Protein 2D9B (pdb70)

Solvent-accessible surface area: 8192 Å² total; per-residue (Å²): 136,93,125,66,90,109,81,141,73,127,92,18,91,93,48,84,66,25,76,134,52,0,66,88,26,2,20,99,8,14,0,133,38,63,68,118,114,89,83,22,103,7,35,30,140,101,2,94,218,66,115,59,2,1,47,22,104,37,43,34,176,89,36,56,25,51,54,0,94,100,12,104,62,76,36,0,106,87,0,34,136,72,54,99,52,7,56,15,65,49,135,114,87,24,159,111,110,185,160,178,152,72,82,127,57,137,116,119,131

Secondary structure (DSSP, 8-state):
--SS-----TTHHHHHHHHHHHHHHHHHHHHHHHT-SS-----HHHHHH--SSEEEES--TT--S--TTSS-HHHHHHHHHTTTT-EEEES-PPP--------------

Nearest PDB structures (foldseek):
  2d9b-assembly1_A  TM=8.245E-01  e=6.322E-19  Homo sapiens
  2eje-assembly1_A  TM=7.218E-01  e=1.343E-08  Homo sapiens
  2dzq-assembly1_A  TM=7.354E-01  e=2.124E-08  Homo sapiens
  2dn5-assembly1_A  TM=7.711E-01  e=1.845E-07  Homo sapiens
  2dzr-assembly1_A  TM=6.919E-01  e=3.830E-08  Homo sapiens

Sequence (109 aa):
GSSGSSGMSVDAVEIETLRKTVEDYFCFCYGKALGKSTVVPVPYEKMLRDQSAVVVQGLPEGVAFKHPENYDLATLKWILENKAGISFIIKRPFLEPKKHVGGSGPSSGGSSGSSGMSVDAVEIETLRKTVEDYFCFCYGKALGKSTVVPVPYEKMLRDQSAVVVQGLPEGVAFKHPENYDLATLKWILENKAGISFIIKRPFLEPKKHVGGSGPSSGGSSGSSGMSVDAVEIETLRKTVEDYFCFCYGKALGKSTVVPVPYEKMLRDQSAVVVQGLPEGVAFKHPENYDLATLKWILENKAGISFIIKRPFLEPKKHVGGSGPSSGGSSGSSGMSVDAVEIETLRKTVEDYFCFCYGKALGKSTVVPVPYEKMLRDQSAVVVQGLPEGVAFKHPENYDLATLKWILENKAGISFIIKRPFLEPKKHVGGSGPSSGGSSGSSGMSVDAVEIETLRKTVEDYFCFCYGKALGKSTVVPVPYEKMLRDQSAVVVQGLPEGVAFKHPENYDLATLKWILENKAGISFIIKRPFLEPKKHVGGSGPSSGGSSGSSGMSVDAVEIETLRKTVEDYFCFCYGKALGKSTVVPVPYEKMLRDQSAVVVQGLPEGVAFKHPENYDLATLKWILENKAGISFIIKRPFLEPKKHVGGSGPSSGGSSGSSGMSVDAVEIETLRKTVEDYFCFCYGKALGKSTVVPVPYEKMLRDQSAVVVQGLPEGVAFKHPENYDLATLKWILENKAGISFIIKRPFLEPKKHVGGSGPSSGGSSGSSGMSVDAVEIETLRKTVEDYFCFCYGKALGKSTVVPVPYEKMLRDQSAVVVQGLPEGVAFKHPENYDLATLKWILENKAGISFIIKRPFLEPKKHVGGSGPSSGGSSGSSGMSVDAVEIETLRKTVEDYFCFCYGKALGKSTVVPVPYEKMLRDQSAVVVQGLPEGVAFKHPENYDLATLKWILENKAGISFIIKRPFLEPKKHVGGSGPSSGGSSGSSGMSVDAVEIETLRKTVEDYFCFCYGKALGKSTVVPVPYEKMLRDQSAVVVQGLPEGVAFKHPENYDLATLKWILENKAGISFIIKRPFLEPKKHVGGSGPSSGGSSGSSGMSVDAVEIETLRKTVEDYFCFCYGKALGKSTVVPVPYEKMLRDQSAVVVQGLPEGVAFKHPENYDLATLKWILENKAGISFIIKRPFLEPKKHVGGSGPSSGGSSGSSGMSVDAVEIETLRKTVEDYFCFCYGKALGKSTVVPVPYEKMLRDQSAVVVQGLPEGVAFKHPENYDLATLKWILENKAGISFIIKRPFLEPKKHVGGSGPSSGGSSGSSGMSVDAVEIETLRKTVEDYFCFCYGKALGKSTVVPVPYEKMLRDQSAVVVQGLPEGVAFKHPENYDLATLKWILENKAGISFIIKRPFLEPKKHVGGSGPSSGGSSGSSGMSVDAVEIETLRKTVEDYFCFCYGKALGKSTVVPVPYEKMLRDQSAVVVQGLPEGVAFKHPENYDLATLKWILENKAGISFIIKRPFLEPKKHVGGSGPSSGGSSGSSGMSVDAVEIETLRKTVEDYFCFCYGKALGKSTVVPVPYEKMLRDQSAVVVQGLPEGVAFKHPENYDLATLKWILENKAGISFIIKRPFLEPKKHVGGSGPSSGGSSGSSGMSVDAVEIETLRKTVEDYFCFCYGKALGKSTVVPVPYEKMLRDQSAVVVQGLPEGVAFKHPENYDLATLKWILENKAGISFIIKRPFLEPKKHVGGSGPSSGGSSGSSGMSVDAVEIETLRKTVEDYFCFCYGKALGKSTVVPVPYEKMLRDQSAVVVQGLPEGVAFKHPENYDLATLKWILENKAGISFIIKRPFLEPKKHVGGSGPSSGGSSGSSGMSVDAVEIETLRKTVEDYFCFCYGKALGKSTVVPVPYEKMLRDQSAVVVQGLPEGVAFKHPENYDLATLKWILENKAGISFIIKRPFLEPKKHVGGSGPSSGGSSGSSGMSVDAVEIETLRKTVEDYFCFCYGKALGKSTVVPVPYEKMLRDQSAVVVQGLPEGVAFKHPENYDLATLKWILENKAGISFIIKRPFLEPKKHVGGSGPSSGGSSGSSGMSVDAVEIETLRKTVEDYFCFCYGKALGKSTVVPVPYEKMLRDQSAVVVQGLPEGVAFKHPENYDLATLKWILENKAGISFIIKRPFLEPKKHVGGSGPSSG

InterPro domains:
  IPR004212 GTF2I-like repeat [PF02946] (112-186)
  IPR004212 GTF2I-like repeat [PF02946] (361-435)
  IPR004212 GTF2I-like repeat [PF02946] (466-540)
  IPR004212 GTF2I-like repeat [PF02946] (571-645)
  IPR004212 GTF2I-like repeat [PF02946] (733-807)
  IPR004212 GTF2I-like repeat [PF02946] (868-941)
  IPR004212 GTF2I-like repeat [PS51139] (103-197)
  IPR004212 GTF2I-like repeat [PS51139] (352-446)
  IPR004212 GTF2I-like repeat [PS51139] (457-551)
  IPR004212 GTF2I-like repeat [PS51139] (562-656)
  IPR004212 GTF2I-like repeat [PS51139] (724-818)
  IPR004212 GTF2I-like repeat [PS51139] (859-953)
  IPR016659 Transcription factor II-I [PIRSF016441] (1-998)
  IPR036647 GTF2I-like repeat superfamily [G3DSA:3.90.1460.10] (95-203)
  IPR036647 GTF2I-like repeat superfamily [G3DSA:3.90.1460.10] (355-452)
  IPR036647 GTF2I-like repeat superfamily [G3DSA:3.90.1460.10] (460-556)
  IPR036647 GTF2I-like repeat superfamily [G3DSA:3.90.1460.10] (557-654)
  IPR036647 GTF2I-like repeat superfamily [G3DSA:3.90.1460.10] (727-824)
  IPR036647 GTF2I-like repeat superfamily [G3DSA:3.90.1460.10] (849-960)
  IPR036647 GTF2I-like repeat superfamily [SSF117773] (107-196)

Structure (mmCIF, N/CA/C/O backbone):
data_2D9B
#
_entry.id   2D9B
#
loop_
_atom_site.group_PDB
_atom_site.id
_atom_site.type_symbol
_atom_site.label_atom_id
_atom_site.label_alt_id
_atom_site.label_comp_id
_atom_site.label_asym_id
_atom_site.label_entity_id
_atom_site.label_seq_id
_atom_site.pdbx_PDB_ins_code
_atom_site.Cartn_x
_atom_site.Cartn_y
_atom_site.Cartn_z
_atom_site.occupancy
_atom_site.B_iso_or_equiv
_atom_site.auth_seq_id
_atom_site.auth_comp_id
_atom_site.auth_asym_id
_atom_site.auth_atom_id
_atom_site.pdbx_PDB_model_num
ATOM 1 N N . GLY A 1 1 ? 25.474 32.755 -25.883 1.00 0.00 1 GLY A N 1
ATOM 2 C CA . GLY A 1 1 ? 25.187 32.885 -24.466 1.00 0.00 1 GLY A CA 1
ATOM 3 C C . GLY A 1 1 ? 23.873 33.593 -24.204 1.00 0.00 1 GLY A C 1
ATOM 4 O O . GLY A 1 1 ? 23.291 34.191 -25.108 1.00 0.00 1 GLY A O 1
ATOM 8 N N . SER A 1 2 ? 23.404 33.526 -22.961 1.00 0.00 2 SER A N 1
ATOM 9 C CA . SER A 1 2 ? 22.147 34.162 -22.583 1.00 0.00 2 SER A CA 1
ATOM 10 C C . SER A 1 2 ? 22.381 35.602 -22.137 1.00 0.00 2 SER A C 1
ATOM 11 O O . SER A 1 2 ? 23.460 35.948 -21.659 1.00 0.00 2 SER A O 1
ATOM 19 N N . SER A 1 3 ? 21.360 36.437 -22.298 1.00 0.00 3 SER A N 1
ATOM 20 C CA . SER A 1 3 ? 21.452 37.841 -21.916 1.00 0.00 3 SER A CA 1
ATOM 21 C C . SER A 1 3 ? 20.621 38.121 -20.668 1.00 0.00 3 SER A C 1
ATOM 22 O O . SER A 1 3 ? 21.145 38.563 -19.647 1.00 0.00 3 SER A O 1
ATOM 30 N N . GLY A 1 4 ? 19.321 37.858 -20.759 1.00 0.00 4 GLY A N 1
ATOM 31 C CA . GLY A 1 4 ? 18.437 38.088 -19.631 1.00 0.00 4 GLY A CA 1
ATOM 32 C C . GLY A 1 4 ? 17.883 36.799 -19.057 1.00 0.00 4 GLY A C 1
ATOM 33 O O . GLY A 1 4 ? 16.671 36.654 -18.896 1.00 0.00 4 GLY A O 1
ATOM 37 N N . SER A 1 5 ? 18.771 35.859 -18.750 1.00 0.00 5 SER A N 1
ATOM 38 C CA . SER A 1 5 ? 18.362 34.574 -18.196 1.00 0.00 5 SER A CA 1
ATOM 39 C C . SER A 1 5 ? 17.335 34.762 -17.084 1.00 0.00 5 SER A C 1
ATOM 40 O O . SER A 1 5 ? 17.600 35.431 -16.086 1.00 0.00 5 SER A O 1
ATOM 48 N N . SER A 1 6 ? 16.160 34.167 -17.267 1.00 0.00 6 SER A N 1
ATOM 49 C CA . SER A 1 6 ? 15.090 34.272 -16.282 1.00 0.00 6 SER A CA 1
ATOM 50 C C . SER A 1 6 ? 14.866 32.936 -15.578 1.00 0.00 6 SER A C 1
ATOM 51 O O . SER A 1 6 ? 14.348 31.989 -16.169 1.00 0.00 6 SER A O 1
ATOM 59 N N . GLY A 1 7 ? 15.262 32.869 -14.310 1.00 0.00 7 GLY A N 1
ATOM 60 C CA . GLY A 1 7 ? 15.097 31.647 -13.546 1.00 0.00 7 GLY A CA 1
ATOM 61 C C . GLY A 1 7 ? 13.676 31.457 -13.055 1.00 0.00 7 GLY A C 1
ATOM 62 O O . GLY A 1 7 ? 12.719 31.727 -13.782 1.00 0.00 7 GLY A O 1
ATOM 66 N N . MET A 1 8 ? 13.535 30.990 -11.819 1.00 0.00 8 MET A N 1
ATOM 67 C CA . MET A 1 8 ? 12.220 30.764 -11.232 1.00 0.00 8 MET A CA 1
ATOM 68 C C . MET A 1 8 ? 12.064 31.545 -9.930 1.00 0.00 8 MET A C 1
ATOM 69 O O . MET A 1 8 ? 13.047 31.844 -9.254 1.00 0.00 8 MET A O 1
ATOM 83 N N . SER A 1 9 ? 10.821 31.871 -9.587 1.00 0.00 9 SER A N 1
ATOM 84 C CA . SER A 1 9 ? 10.538 32.621 -8.369 1.00 0.00 9 SER A CA 1
ATOM 85 C C . SER A 1 9 ? 11.164 31.942 -7.155 1.00 0.00 9 SER A C 1
ATOM 86 O O . SER A 1 9 ? 11.310 30.721 -7.118 1.00 0.00 9 SER A O 1
ATOM 94 N N . VAL A 1 10 ? 11.534 32.745 -6.161 1.00 0.00 10 VAL A N 1
ATOM 95 C CA . VAL A 1 10 ? 12.144 32.224 -4.945 1.00 0.00 10 VAL A CA 1
ATOM 96 C C . VAL A 1 10 ? 11.112 31.523 -4.069 1.00 0.00 10 VAL A C 1
ATOM 97 O O . VAL A 1 10 ? 11.417 30.533 -3.403 1.00 0.00 10 VAL A O 1
ATOM 110 N N . ASP A 1 11 ? 9.890 32.044 -4.074 1.00 0.00 11 ASP A N 1
ATOM 111 C CA . ASP A 1 11 ? 8.811 31.467 -3.280 1.00 0.00 11 ASP A CA 1
ATOM 112 C C . ASP A 1 11 ? 8.266 30.204 -3.939 1.00 0.00 11 ASP A C 1
ATOM 113 O O . ASP A 1 11 ? 7.576 29.408 -3.303 1.00 0.00 11 ASP A O 1
ATOM 122 N N . ALA A 1 12 ? 8.582 30.027 -5.218 1.00 0.00 12 ALA A N 1
ATOM 123 C CA . ALA A 1 12 ? 8.126 28.860 -5.964 1.00 0.00 12 ALA A CA 1
ATOM 124 C C . ALA A 1 12 ? 8.520 27.568 -5.256 1.00 0.00 12 ALA A C 1
ATOM 125 O O . ALA A 1 12 ? 7.706 26.656 -5.110 1.00 0.00 12 ALA A O 1
ATOM 132 N N . VAL A 1 13 ? 9.773 27.497 -4.819 1.00 0.00 13 VAL A N 1
ATOM 133 C CA . VAL A 1 13 ? 10.274 26.316 -4.126 1.00 0.00 13 VAL A CA 1
ATOM 134 C C . VAL A 1 13 ? 9.391 25.960 -2.936 1.00 0.00 13 VAL A C 1
ATOM 135 O O . VAL A 1 13 ? 9.445 24.843 -2.422 1.00 0.00 13 VAL A O 1
ATOM 148 N N . GLU A 1 14 ? 8.577 26.918 -2.502 1.00 0.00 14 GLU A N 1
ATOM 149 C CA . GLU A 1 14 ? 7.682 26.706 -1.371 1.00 0.00 14 GLU A CA 1
ATOM 150 C C . GLU A 1 14 ? 6.449 25.913 -1.795 1.00 0.00 14 GLU A C 1
ATOM 151 O O . GLU A 1 14 ? 6.219 24.800 -1.321 1.00 0.00 14 GLU A O 1
ATOM 163 N N . ILE A 1 15 ? 5.657 26.496 -2.690 1.00 0.00 15 ILE A N 1
ATOM 164 C CA . ILE A 1 15 ? 4.449 25.845 -3.178 1.00 0.00 15 ILE A CA 1
ATOM 165 C C . ILE A 1 15 ? 4.735 24.416 -3.626 1.00 0.00 15 ILE A C 1
ATOM 166 O O . ILE A 1 15 ? 3.882 23.537 -3.515 1.00 0.00 15 ILE A O 1
ATOM 182 N N . GLU A 1 16 ? 5.945 24.191 -4.131 1.00 0.00 16 GLU A N 1
ATOM 183 C CA . GLU A 1 16 ? 6.345 22.868 -4.594 1.00 0.00 16 GLU A CA 1
ATOM 184 C C . GLU A 1 16 ? 6.668 21.953 -3.416 1.00 0.00 16 GLU A C 1
ATOM 185 O O . GLU A 1 16 ? 6.324 20.771 -3.419 1.00 0.00 16 GLU A O 1
ATOM 197 N N . THR A 1 17 ? 7.331 22.510 -2.407 1.00 0.00 17 THR A N 1
ATOM 198 C CA . THR A 1 17 ? 7.703 21.745 -1.222 1.00 0.00 17 THR A CA 1
ATOM 199 C C . THR A 1 17 ? 6.471 21.332 -0.426 1.00 0.00 17 THR A C 1
ATOM 200 O O . THR A 1 17 ? 6.430 20.249 0.158 1.00 0.00 17 THR A O 1
ATOM 211 N N . LEU A 1 18 ? 5.467 22.202 -0.406 1.00 0.00 18 LEU A N 1
ATOM 212 C CA . LEU A 1 18 ? 4.231 21.928 0.319 1.00 0.00 18 LEU A CA 1
ATOM 213 C C . LEU A 1 18 ? 3.495 20.738 -0.289 1.00 0.00 18 LEU A C 1
ATOM 214 O O . LEU A 1 18 ? 3.026 19.854 0.427 1.00 0.00 18 LEU A O 1
ATOM 230 N N . ARG A 1 19 ? 3.400 20.723 -1.614 1.00 0.00 19 ARG A N 1
ATOM 231 C CA . ARG A 1 19 ? 2.722 19.642 -2.319 1.00 0.00 19 ARG A CA 1
ATOM 232 C C . ARG A 1 19 ? 3.360 18.295 -1.991 1.00 0.00 19 ARG A C 1
ATOM 233 O O . ARG A 1 19 ? 2.676 17.274 -1.912 1.00 0.00 19 ARG A O 1
ATOM 254 N N . LYS A 1 20 ? 4.676 18.300 -1.803 1.00 0.00 20 LYS A N 1
ATOM 255 C CA . LYS A 1 20 ? 5.407 17.080 -1.483 1.00 0.00 20 LYS A CA 1
ATOM 256 C C . LYS A 1 20 ? 5.024 16.562 -0.100 1.00 0.00 20 LYS A C 1
ATOM 257 O O . LYS A 1 20 ? 4.687 15.389 0.064 1.00 0.00 20 LYS A O 1
ATOM 276 N N . THR A 1 21 ? 5.077 17.444 0.893 1.00 0.00 21 THR A N 1
ATOM 277 C CA . THR A 1 21 ? 4.735 17.076 2.262 1.00 0.00 21 THR A CA 1
ATOM 278 C C . THR A 1 21 ? 3.380 16.382 2.321 1.00 0.00 21 THR A C 1
ATOM 279 O O . THR A 1 21 ? 3.237 15.330 2.946 1.00 0.00 21 THR A O 1
ATOM 290 N N . VAL A 1 22 ? 2.385 16.976 1.668 1.00 0.00 22 VAL A N 1
ATOM 291 C CA . VAL A 1 22 ? 1.041 16.413 1.646 1.00 0.00 22 VAL A CA 1
ATOM 292 C C . VAL A 1 22 ? 1.015 15.083 0.901 1.00 0.00 22 VAL A C 1
ATOM 293 O O . VAL A 1 22 ? 0.284 14.166 1.274 1.00 0.00 22 VAL A O 1
ATOM 306 N N . GLU A 1 23 ? 1.818 14.984 -0.153 1.00 0.00 23 GLU A N 1
ATOM 307 C CA . GLU A 1 23 ? 1.886 13.766 -0.950 1.00 0.00 23 GLU A CA 1
ATOM 308 C C . GLU A 1 23 ? 2.329 12.581 -0.096 1.00 0.00 23 GLU A C 1
ATOM 309 O O . GLU A 1 23 ? 1.782 11.484 -0.207 1.00 0.00 23 GLU A O 1
ATOM 321 N N . ASP A 1 24 ? 3.324 12.811 0.754 1.00 0.00 24 ASP A N 1
ATOM 322 C CA . ASP A 1 24 ? 3.841 11.764 1.627 1.00 0.00 24 ASP A CA 1
ATOM 323 C C . ASP A 1 24 ? 2.825 11.408 2.708 1.00 0.00 24 ASP A C 1
ATOM 324 O O . ASP A 1 24 ? 2.521 10.235 2.927 1.00 0.00 24 ASP A O 1
ATOM 333 N N . TYR A 1 25 ? 2.304 12.427 3.382 1.00 0.00 25 TYR A N 1
ATOM 334 C CA . TYR A 1 25 ? 1.324 12.221 4.442 1.00 0.00 25 TYR A CA 1
ATOM 335 C C . TYR A 1 25 ? 0.303 11.159 4.043 1.00 0.00 25 TYR A C 1
ATOM 336 O O . TYR A 1 25 ? 0.222 10.097 4.660 1.00 0.00 25 TYR A O 1
ATOM 354 N N . PHE A 1 26 ? -0.472 11.454 3.006 1.00 0.00 26 PHE A N 1
ATOM 355 C CA . PHE A 1 26 ? -1.488 10.527 2.522 1.00 0.00 26 PHE A CA 1
ATOM 356 C C . PHE A 1 26 ? -0.957 9.097 2.507 1.00 0.00 26 PHE A C 1
ATOM 357 O O . PHE A 1 26 ? -1.698 8.145 2.751 1.00 0.00 26 PHE A O 1
ATOM 374 N N . CYS A 1 27 ? 0.332 8.954 2.217 1.00 0.00 27 CYS A N 1
ATOM 375 C CA . CYS A 1 27 ? 0.964 7.641 2.168 1.00 0.00 27 CYS A CA 1
ATOM 376 C C . CYS A 1 27 ? 1.138 7.069 3.571 1.00 0.00 27 CYS A C 1
ATOM 377 O O . CYS A 1 27 ? 0.997 5.864 3.783 1.00 0.00 27 CYS A O 1
ATOM 385 N N . PHE A 1 28 ? 1.445 7.940 4.526 1.00 0.00 28 PHE A N 1
ATOM 386 C CA . PHE A 1 28 ? 1.639 7.521 5.910 1.00 0.00 28 PHE A CA 1
ATOM 387 C C . PHE A 1 28 ? 0.328 7.037 6.521 1.00 0.00 28 PHE A C 1
ATOM 388 O O . PHE A 1 28 ? 0.273 5.969 7.131 1.00 0.00 28 PHE A O 1
ATOM 405 N N . CYS A 1 29 ? -0.724 7.830 6.354 1.00 0.00 29 CYS A N 1
ATOM 406 C CA . CYS A 1 29 ? -2.035 7.484 6.890 1.00 0.00 29 CYS A CA 1
ATOM 407 C C . CYS A 1 29 ? -2.570 6.212 6.241 1.00 0.00 29 CYS A C 1
ATOM 408 O O . CYS A 1 29 ? -3.170 5.368 6.907 1.00 0.00 29 CYS A O 1
ATOM 416 N N . TYR A 1 30 ? -2.350 6.082 4.938 1.00 0.00 30 TYR A N 1
ATOM 417 C CA . TYR A 1 30 ? -2.813 4.914 4.198 1.00 0.00 30 TYR A CA 1
ATOM 418 C C . TYR A 1 30 ? -2.059 3.660 4.630 1.00 0.00 30 TYR A C 1
ATOM 419 O O . TYR A 1 30 ? -2.664 2.648 4.982 1.00 0.00 30 TYR A O 1
ATOM 437 N N . GLY A 1 31 ? -0.731 3.736 4.602 1.00 0.00 31 GLY A N 1
ATOM 438 C CA . GLY A 1 31 ? 0.085 2.602 4.994 1.00 0.00 31 GLY A CA 1
ATOM 439 C C . GLY A 1 31 ? -0.009 2.305 6.477 1.00 0.00 31 GLY A C 1
ATOM 440 O O . GLY A 1 31 ? 0.144 1.158 6.899 1.00 0.00 31 GLY A O 1
ATOM 444 N N . LYS A 1 32 ? -0.261 3.339 7.272 1.00 0.00 32 LYS A N 1
ATOM 445 C CA . LYS A 1 32 ? -0.376 3.183 8.717 1.00 0.00 32 LYS A CA 1
ATOM 446 C C . LYS A 1 32 ? -1.632 2.399 9.082 1.00 0.00 32 LYS A C 1
ATOM 447 O O . LYS A 1 32 ? -1.590 1.499 9.920 1.00 0.00 32 LYS A O 1
ATOM 466 N N . ALA A 1 33 ? -2.746 2.746 8.446 1.00 0.00 33 ALA A N 1
ATOM 467 C CA . ALA A 1 33 ? -4.013 2.072 8.702 1.00 0.00 33 ALA A CA 1
ATOM 468 C C . ALA A 1 33 ? -3.968 0.621 8.232 1.00 0.00 33 ALA A C 1
ATOM 469 O O . ALA A 1 33 ? -4.670 -0.238 8.766 1.00 0.00 33 ALA A O 1
ATOM 476 N N . LEU A 1 34 ? -3.138 0.356 7.230 1.00 0.00 34 LEU A N 1
ATOM 477 C CA . LEU A 1 34 ? -3.001 -0.991 6.686 1.00 0.00 34 LEU A CA 1
ATOM 478 C C . LEU A 1 34 ? -2.382 -1.933 7.714 1.00 0.00 34 LEU A C 1
ATOM 479 O O . LEU A 1 34 ? -2.701 -3.121 7.754 1.00 0.00 34 LEU A O 1
ATOM 495 N N . GLY A 1 35 ? -1.494 -1.394 8.544 1.00 0.00 35 GLY A N 1
ATOM 496 C CA . GLY A 1 35 ? -0.846 -2.199 9.562 1.00 0.00 35 GLY A CA 1
ATOM 497 C C . GLY A 1 35 ? 0.537 -2.657 9.145 1.00 0.00 35 GLY A C 1
ATOM 498 O O . GLY A 1 35 ? 1.069 -3.627 9.687 1.00 0.00 35 GLY A O 1
ATOM 502 N N . LYS A 1 36 ? 1.122 -1.961 8.176 1.00 0.00 36 LYS A N 1
ATOM 503 C CA . LYS A 1 36 ? 2.452 -2.302 7.684 1.00 0.00 36 LYS A CA 1
ATOM 504 C C . LYS A 1 36 ? 3.525 -1.514 8.428 1.00 0.00 36 LYS A C 1
ATOM 505 O O . LYS A 1 36 ? 3.219 -0.701 9.301 1.00 0.00 36 LYS A O 1
ATOM 524 N N . SER A 1 37 ? 4.783 -1.757 8.075 1.00 0.00 37 SER A N 1
ATOM 525 C CA . SER A 1 37 ? 5.902 -1.072 8.711 1.00 0.00 37 SER A CA 1
ATOM 526 C C . SER A 1 37 ? 6.537 -0.066 7.756 1.00 0.00 37 SER A C 1
ATOM 527 O O . SER A 1 37 ? 7.682 0.346 7.939 1.00 0.00 37 SER A O 1
ATOM 535 N N . THR A 1 38 ? 5.782 0.328 6.734 1.00 0.00 38 THR A N 1
ATOM 536 C CA . THR A 1 38 ? 6.269 1.286 5.748 1.00 0.00 38 THR A CA 1
ATOM 537 C C . THR A 1 38 ? 5.120 2.081 5.140 1.00 0.00 38 THR A C 1
ATOM 538 O O . THR A 1 38 ? 3.955 1.700 5.261 1.00 0.00 38 THR A O 1
ATOM 549 N N . VAL A 1 39 ? 5.454 3.188 4.485 1.00 0.00 39 VAL A N 1
ATOM 550 C CA . VAL A 1 39 ? 4.450 4.037 3.857 1.00 0.00 39 VAL A CA 1
ATOM 551 C C . VAL A 1 39 ? 4.025 3.476 2.504 1.00 0.00 39 VAL A C 1
ATOM 552 O O . VAL A 1 39 ? 4.844 2.946 1.754 1.00 0.00 39 VAL A O 1
ATOM 565 N N . VAL A 1 40 ? 2.737 3.596 2.199 1.00 0.00 40 VAL A N 1
ATOM 566 C CA . VAL A 1 40 ? 2.201 3.102 0.935 1.00 0.00 40 VAL A CA 1
ATOM 567 C C . VAL A 1 40 ? 1.673 4.246 0.077 1.00 0.00 40 VAL A C 1
ATOM 568 O O . VAL A 1 40 ? 0.988 5.150 0.557 1.00 0.00 40 VAL A O 1
ATOM 581 N N . PRO A 1 41 ? 1.997 4.209 -1.224 1.00 0.00 41 PRO A N 1
ATOM 582 C CA . PRO A 1 41 ? 1.564 5.235 -2.177 1.00 0.00 41 PRO A CA 1
ATOM 583 C C . PRO A 1 41 ? 0.065 5.178 -2.448 1.00 0.00 41 PRO A C 1
ATOM 584 O O . PRO A 1 41 ? -0.447 4.180 -2.957 1.00 0.00 41 PRO A O 1
ATOM 595 N N . VAL A 1 42 ? -0.634 6.256 -2.107 1.00 0.00 42 VAL A N 1
ATOM 596 C CA . VAL A 1 42 ? -2.076 6.329 -2.315 1.00 0.00 42 VAL A CA 1
ATOM 597 C C . VAL A 1 42 ? -2.410 6.504 -3.793 1.00 0.00 42 VAL A C 1
ATOM 598 O O . VAL A 1 42 ? -2.133 7.539 -4.399 1.00 0.00 42 VAL A O 1
ATOM 611 N N . PRO A 1 43 ? -3.019 5.468 -4.389 1.00 0.00 43 PRO A N 1
ATOM 612 C CA . PRO A 1 43 ? -3.404 5.483 -5.803 1.00 0.00 43 PRO A CA 1
ATOM 613 C C . PRO A 1 43 ? -4.555 6.445 -6.079 1.00 0.00 43 PRO A C 1
ATOM 614 O O . PRO A 1 43 ? -5.709 6.033 -6.186 1.00 0.00 43 PRO A O 1
ATOM 625 N N . TYR A 1 44 ? -4.231 7.728 -6.195 1.00 0.00 44 TYR A N 1
ATOM 626 C CA . TYR A 1 44 ? -5.238 8.750 -6.458 1.00 0.00 44 TYR A CA 1
ATOM 627 C C . TYR A 1 44 ? -6.073 8.390 -7.684 1.00 0.00 44 TYR A C 1
ATOM 628 O O . TYR A 1 44 ? -7.300 8.458 -7.653 1.00 0.00 44 TYR A O 1
ATOM 646 N N . GLU A 1 45 ? -5.395 8.004 -8.761 1.00 0.00 45 GLU A N 1
ATOM 647 C CA . GLU A 1 45 ? -6.073 7.632 -9.996 1.00 0.00 45 GLU A CA 1
ATOM 648 C C . GLU A 1 45 ? -7.181 6.619 -9.726 1.00 0.00 45 GLU A C 1
ATOM 649 O O . GLU A 1 45 ? -8.290 6.739 -10.247 1.00 0.00 45 GLU A O 1
ATOM 661 N N . LYS A 1 46 ? -6.871 5.618 -8.908 1.00 0.00 46 LYS A N 1
ATOM 662 C CA . LYS A 1 46 ? -7.839 4.581 -8.566 1.00 0.00 46 LYS A CA 1
ATOM 663 C C . LYS A 1 46 ? -8.883 5.113 -7.589 1.00 0.00 46 LYS A C 1
ATOM 664 O O . LYS A 1 46 ? -10.078 5.108 -7.881 1.00 0.00 46 LYS A O 1
ATOM 683 N N . MET A 1 47 ? -8.423 5.572 -6.430 1.00 0.00 47 MET A N 1
ATOM 684 C CA . MET A 1 47 ? -9.318 6.110 -5.411 1.00 0.00 47 MET A CA 1
ATOM 685 C C . MET A 1 47 ? -10.335 7.063 -6.032 1.00 0.00 47 MET A C 1
ATOM 686 O O . MET A 1 47 ? -11.477 7.149 -5.578 1.00 0.00 47 MET A O 1
ATOM 700 N N . LEU A 1 48 ? -9.915 7.778 -7.068 1.00 0.00 48 LEU A N 1
ATOM 701 C CA . LEU A 1 48 ? -10.789 8.726 -7.750 1.00 0.00 48 LEU A CA 1
ATOM 702 C C . LEU A 1 48 ? -12.009 8.019 -8.333 1.00 0.00 48 LEU A C 1
ATOM 703 O O . LEU A 1 48 ? -13.143 8.462 -8.148 1.00 0.00 48 LEU A O 1
ATOM 719 N N . ARG A 1 49 ? -11.768 6.917 -9.036 1.00 0.00 49 ARG A N 1
ATOM 720 C CA . ARG A 1 49 ? -12.846 6.149 -9.645 1.00 0.00 49 ARG A CA 1
ATOM 721 C C . ARG A 1 49 ? -13.630 5.377 -8.587 1.00 0.00 49 ARG A C 1
ATOM 722 O O . ARG A 1 49 ? -14.847 5.230 -8.687 1.00 0.00 49 ARG A O 1
ATOM 743 N N . ASP A 1 50 ? -12.922 4.888 -7.575 1.00 0.00 50 ASP A N 1
ATOM 744 C CA . ASP A 1 50 ? -13.550 4.131 -6.499 1.00 0.00 50 ASP A CA 1
ATOM 745 C C . ASP A 1 50 ? -13.158 4.698 -5.137 1.00 0.00 50 ASP A C 1
ATOM 746 O O . ASP A 1 50 ? -12.089 4.390 -4.611 1.00 0.00 50 ASP A O 1
ATOM 755 N N . GLN A 1 51 ? -14.031 5.526 -4.574 1.00 0.00 51 GLN A N 1
ATOM 756 C CA . GLN A 1 51 ? -13.776 6.137 -3.274 1.00 0.00 51 GLN A CA 1
ATOM 757 C C . GLN A 1 51 ? -14.422 5.327 -2.156 1.00 0.00 51 GLN A C 1
ATOM 758 O O . GLN A 1 51 ? -15.087 5.882 -1.279 1.00 0.00 51 GLN A O 1
ATOM 772 N N . SER A 1 52 ? -14.224 4.014 -2.192 1.00 0.00 52 SER A N 1
ATOM 773 C CA . SER A 1 52 ? -14.793 3.128 -1.184 1.00 0.00 52 SER A CA 1
ATOM 774 C C . SER A 1 52 ? -13.703 2.290 -0.521 1.00 0.00 52 SER A C 1
ATOM 775 O O . SER A 1 52 ? -13.710 2.090 0.694 1.00 0.00 52 SER A O 1
ATOM 783 N N . ALA A 1 53 ? -12.767 1.802 -1.329 1.00 0.00 53 ALA A N 1
ATOM 784 C CA . ALA A 1 53 ? -11.669 0.987 -0.822 1.00 0.00 53 ALA A CA 1
ATOM 785 C C . ALA A 1 53 ? -10.986 1.663 0.362 1.00 0.00 53 ALA A C 1
ATOM 786 O O . ALA A 1 53 ? -10.534 0.998 1.293 1.00 0.00 53 ALA A O 1
ATOM 793 N N . VAL A 1 54 ? -10.913 2.990 0.320 1.00 0.00 54 VAL A N 1
ATOM 794 C CA . VAL A 1 54 ? -10.285 3.756 1.389 1.00 0.00 54 VAL A CA 1
ATOM 795 C C . VAL A 1 54 ? -10.924 5.133 1.526 1.00 0.00 54 VAL A C 1
ATOM 796 O O . VAL A 1 54 ? -11.011 5.889 0.559 1.00 0.00 54 VAL A O 1
ATOM 809 N N . VAL A 1 55 ? -11.369 5.454 2.738 1.00 0.00 55 VAL A N 1
ATOM 810 C CA . VAL A 1 55 ? -11.999 6.741 3.004 1.00 0.00 55 VAL A CA 1
ATOM 811 C C . VAL A 1 55 ? -11.008 7.722 3.619 1.00 0.00 55 VAL A C 1
ATOM 812 O O . VAL A 1 55 ? -9.993 7.320 4.191 1.00 0.00 55 VAL A O 1
ATOM 825 N N . VAL A 1 56 ? -11.306 9.012 3.499 1.00 0.00 56 VAL A N 1
ATOM 826 C CA . VAL A 1 56 ? -10.441 10.052 4.044 1.00 0.00 56 VAL A CA 1
ATOM 827 C C . VAL A 1 56 ? -11.230 11.018 4.920 1.00 0.00 56 VAL A C 1
ATOM 828 O O . VAL A 1 56 ? -12.238 11.577 4.492 1.00 0.00 56 VAL A O 1
ATOM 841 N N . GLN A 1 57 ? -10.762 11.209 6.150 1.00 0.00 57 GLN A N 1
ATOM 842 C CA . GLN A 1 57 ? -11.424 12.109 7.088 1.00 0.00 57 GLN A CA 1
ATOM 843 C C . GLN A 1 57 ? -10.482 13.223 7.530 1.00 0.00 57 GLN A C 1
ATOM 844 O O . GLN A 1 57 ? -9.271 13.143 7.327 1.00 0.00 57 GLN A O 1
ATOM 858 N N . GLY A 1 58 ? -11.047 14.263 8.136 1.00 0.00 58 GLY A N 1
ATOM 859 C CA . GLY A 1 58 ? -10.242 15.380 8.597 1.00 0.00 58 GLY A CA 1
ATOM 860 C C . GLY A 1 58 ? -10.050 16.437 7.527 1.00 0.00 58 GLY A C 1
ATOM 861 O O . GLY A 1 58 ? -9.236 17.348 7.682 1.00 0.00 58 GLY A O 1
ATOM 865 N N . LEU A 1 59 ? -10.801 16.316 6.437 1.00 0.00 59 LEU A N 1
ATOM 866 C CA . LEU A 1 59 ? -10.709 17.268 5.336 1.00 0.00 59 LEU A CA 1
ATOM 867 C C . LEU A 1 59 ? -11.579 18.493 5.600 1.00 0.00 59 LEU A C 1
ATOM 868 O O . LEU A 1 59 ? -12.553 18.443 6.352 1.00 0.00 59 LEU A O 1
ATOM 884 N N . PRO A 1 60 ? -11.223 19.620 4.967 1.00 0.00 60 PRO A N 1
ATOM 885 C CA . PRO A 1 60 ? -11.960 20.878 5.116 1.00 0.00 60 PRO A CA 1
ATOM 886 C C . PRO A 1 60 ? -13.334 20.827 4.458 1.00 0.00 60 PRO A C 1
ATOM 887 O O . PRO A 1 60 ? -13.790 19.765 4.036 1.00 0.00 60 PRO A O 1
ATOM 898 N N . GLU A 1 61 ? -13.989 21.981 4.375 1.00 0.00 61 GLU A N 1
ATOM 899 C CA . GLU A 1 61 ? -15.312 22.065 3.767 1.00 0.00 61 GLU A CA 1
ATOM 900 C C . GLU A 1 61 ? -15.211 22.432 2.289 1.00 0.00 61 GLU A C 1
ATOM 901 O O . GLU A 1 61 ? -14.212 22.995 1.845 1.00 0.00 61 GLU A O 1
ATOM 913 N N . GLY A 1 62 ? -16.254 22.106 1.532 1.00 0.00 62 GLY A N 1
ATOM 914 C CA . GLY A 1 62 ? -16.263 22.407 0.113 1.00 0.00 62 GLY A CA 1
ATOM 915 C C . GLY A 1 62 ? -15.086 21.791 -0.619 1.00 0.00 62 GLY A C 1
ATOM 916 O O . GLY A 1 62 ? -14.759 22.193 -1.735 1.00 0.00 62 GLY A O 1
ATOM 920 N N . VAL A 1 63 ? -14.445 20.812 0.014 1.00 0.00 63 VAL A N 1
ATOM 921 C CA . VAL A 1 63 ? -13.298 20.140 -0.583 1.00 0.00 63 VAL A CA 1
ATOM 922 C C . VAL A 1 63 ? -13.652 18.719 -1.005 1.00 0.00 63 VAL A C 1
ATOM 923 O O . VAL A 1 63 ? -14.757 18.242 -0.750 1.00 0.00 63 VAL A O 1
ATOM 936 N N . ALA A 1 64 ? -12.705 18.046 -1.652 1.00 0.00 64 ALA A N 1
ATOM 937 C CA . ALA A 1 64 ? -12.916 16.677 -2.107 1.00 0.00 64 ALA A CA 1
ATOM 938 C C . ALA A 1 64 ? -11.590 15.949 -2.291 1.00 0.00 64 ALA A C 1
ATOM 939 O O . ALA A 1 64 ? -10.741 16.372 -3.078 1.00 0.00 64 ALA A O 1
ATOM 946 N N . PHE A 1 65 ? -11.414 14.853 -1.560 1.00 0.00 65 PHE A N 1
ATOM 947 C CA . PHE A 1 65 ? -10.189 14.067 -1.642 1.00 0.00 65 PHE A CA 1
ATOM 948 C C . PHE A 1 65 ? -9.635 14.070 -3.064 1.00 0.00 65 PHE A C 1
ATOM 949 O O . PHE A 1 65 ? -10.296 13.623 -4.001 1.00 0.00 65 PHE A O 1
ATOM 966 N N . LYS A 1 66 ? -8.416 14.578 -3.216 1.00 0.00 66 LYS A N 1
ATOM 967 C CA . LYS A 1 66 ? -7.771 14.641 -4.522 1.00 0.00 66 LYS A CA 1
ATOM 968 C C . LYS A 1 66 ? -6.284 14.950 -4.379 1.00 0.00 66 LYS A C 1
ATOM 969 O O . LYS A 1 66 ? -5.810 15.281 -3.292 1.00 0.00 66 LYS A O 1
ATOM 988 N N . HIS A 1 67 ? -5.552 14.840 -5.483 1.00 0.00 67 HIS A N 1
ATOM 989 C CA . HIS A 1 67 ? -4.120 15.110 -5.482 1.00 0.00 67 HIS A CA 1
ATOM 990 C C . HIS A 1 67 ? -3.810 16.397 -4.724 1.00 0.00 67 HIS A C 1
ATOM 991 O O . HIS A 1 67 ? -4.545 17.382 -4.800 1.00 0.00 67 HIS A O 1
ATOM 1005 N N . PRO A 1 68 ? -2.697 16.391 -3.975 1.00 0.00 68 PRO A N 1
ATOM 1006 C CA . PRO A 1 68 ? -2.265 17.550 -3.189 1.00 0.00 68 PRO A CA 1
ATOM 1007 C C . PRO A 1 68 ? -1.785 18.700 -4.067 1.00 0.00 68 PRO A C 1
ATOM 1008 O O . PRO A 1 68 ? -1.406 19.759 -3.567 1.00 0.00 68 PRO A O 1
ATOM 1019 N N . GLU A 1 69 ? -1.805 18.486 -5.379 1.00 0.00 69 GLU A N 1
ATOM 1020 C CA . GLU A 1 69 ? -1.371 19.505 -6.327 1.00 0.00 69 GLU A CA 1
ATOM 1021 C C . GLU A 1 69 ? -2.566 20.279 -6.878 1.00 0.00 69 GLU A C 1
ATOM 1022 O O . GLU A 1 69 ? -2.411 21.366 -7.432 1.00 0.00 69 GLU A O 1
ATOM 1034 N N . ASN A 1 70 ? -3.755 19.709 -6.722 1.00 0.00 70 ASN A N 1
ATOM 1035 C CA . ASN A 1 70 ? -4.976 20.345 -7.204 1.00 0.00 70 ASN A CA 1
ATOM 1036 C C . ASN A 1 70 ? -5.465 21.402 -6.220 1.00 0.00 70 ASN A C 1
ATOM 1037 O O . ASN A 1 70 ? -6.309 22.234 -6.554 1.00 0.00 70 ASN A O 1
ATOM 1048 N N . TYR A 1 71 ? -4.929 21.364 -5.005 1.00 0.00 71 TYR A N 1
ATOM 1049 C CA . TYR A 1 71 ? -5.312 22.319 -3.971 1.00 0.00 71 TYR A CA 1
ATOM 1050 C C . TYR A 1 71 ? -4.447 23.573 -4.040 1.00 0.00 71 TYR A C 1
ATOM 1051 O O . TYR A 1 71 ? -3.227 23.492 -4.186 1.00 0.00 71 TYR A O 1
ATOM 1069 N N . ASP A 1 72 ? -5.088 24.731 -3.934 1.00 0.00 72 ASP A N 1
ATOM 1070 C CA . ASP A 1 72 ? -4.378 26.005 -3.983 1.00 0.00 72 ASP A CA 1
ATOM 1071 C C . ASP A 1 72 ? -3.421 26.140 -2.803 1.00 0.00 72 ASP A C 1
ATOM 1072 O O . ASP A 1 72 ? -3.674 25.606 -1.722 1.00 0.00 72 ASP A O 1
ATOM 1081 N N . LEU A 1 73 ? -2.322 26.854 -3.017 1.00 0.00 73 LEU A N 1
ATOM 1082 C CA . LEU A 1 73 ? -1.326 27.059 -1.971 1.00 0.00 73 LEU A CA 1
ATOM 1083 C C . LEU A 1 73 ? -1.995 27.309 -0.624 1.00 0.00 73 LEU A C 1
ATOM 1084 O O . LEU A 1 73 ? -1.532 26.826 0.409 1.00 0.00 73 LEU A O 1
ATOM 1100 N N . ALA A 1 74 ? -3.087 28.066 -0.643 1.00 0.00 74 ALA A N 1
ATOM 1101 C CA . ALA A 1 74 ? -3.822 28.377 0.577 1.00 0.00 74 ALA A CA 1
ATOM 1102 C C . ALA A 1 74 ? -4.350 27.108 1.238 1.00 0.00 74 ALA A C 1
ATOM 1103 O O . ALA A 1 74 ? -4.065 26.840 2.406 1.00 0.00 74 ALA A O 1
ATOM 1110 N N . THR A 1 75 ? -5.121 26.331 0.485 1.00 0.00 75 THR A N 1
ATOM 1111 C CA . THR A 1 75 ? -5.691 25.092 0.999 1.00 0.00 75 THR A CA 1
ATOM 1112 C C . THR A 1 75 ? -4.598 24.132 1.457 1.00 0.00 75 THR A C 1
ATOM 1113 O O . THR A 1 75 ? -4.687 23.541 2.533 1.00 0.00 75 THR A O 1
ATOM 1124 N N . LEU A 1 76 ? -3.566 23.982 0.633 1.00 0.00 76 LEU A N 1
ATOM 1125 C CA . LEU A 1 76 ? -2.454 23.095 0.954 1.00 0.00 76 LEU A CA 1
ATOM 1126 C C . LEU A 1 76 ? -1.988 23.303 2.391 1.00 0.00 76 LEU A C 1
ATOM 1127 O O . LEU A 1 76 ? -1.838 22.347 3.152 1.00 0.00 76 LEU A O 1
ATOM 1143 N N . LYS A 1 77 ? -1.763 24.560 2.759 1.00 0.00 77 LYS A N 1
ATOM 1144 C CA . LYS A 1 77 ? -1.317 24.896 4.106 1.00 0.00 77 LYS A CA 1
ATOM 1145 C C . LYS A 1 77 ? -2.280 24.341 5.151 1.00 0.00 77 LYS A C 1
ATOM 1146 O O . LYS A 1 77 ? -1.857 23.785 6.165 1.00 0.00 77 LYS A O 1
ATOM 1165 N N . TRP A 1 78 ? -3.574 24.495 4.898 1.00 0.00 78 TRP A N 1
ATOM 1166 C CA . TRP A 1 78 ? -4.596 24.007 5.816 1.00 0.00 78 TRP A CA 1
ATOM 1167 C C . TRP A 1 78 ? -4.384 22.531 6.134 1.00 0.00 78 TRP A C 1
ATOM 1168 O O . TRP A 1 78 ? -4.188 22.157 7.290 1.00 0.00 78 TRP A O 1
ATOM 1189 N N . ILE A 1 79 ? -4.423 21.697 5.101 1.00 0.00 79 ILE A N 1
ATOM 1190 C CA . ILE A 1 79 ? -4.233 20.262 5.270 1.00 0.00 79 ILE A CA 1
ATOM 1191 C C . ILE A 1 79 ? -3.109 19.969 6.258 1.00 0.00 79 ILE A C 1
ATOM 1192 O O . ILE A 1 79 ? -3.297 19.235 7.229 1.00 0.00 79 ILE A O 1
ATOM 1208 N N . LEU A 1 80 ? -1.941 20.549 6.006 1.00 0.00 80 LEU A N 1
ATOM 1209 C CA . LEU A 1 80 ? -0.786 20.353 6.874 1.00 0.00 80 LEU A CA 1
ATOM 1210 C C . LEU A 1 80 ? -1.076 20.850 8.288 1.00 0.00 80 LEU A C 1
ATOM 1211 O O . LEU A 1 80 ? -0.628 20.256 9.268 1.00 0.00 80 LEU A O 1
ATOM 1227 N N . GLU A 1 81 ? -1.829 21.941 8.382 1.00 0.00 81 GLU A N 1
ATOM 1228 C CA . GLU A 1 81 ? -2.179 22.517 9.675 1.00 0.00 81 GLU A CA 1
ATOM 1229 C C . GLU A 1 81 ? -3.039 21.550 10.486 1.00 0.00 81 GLU A C 1
ATOM 1230 O O . GLU A 1 81 ? -2.718 21.226 11.627 1.00 0.00 81 GLU A O 1
ATOM 1242 N N . ASN A 1 82 ? -4.134 21.095 9.886 1.00 0.00 82 ASN A N 1
ATOM 1243 C CA . ASN A 1 82 ? -5.041 20.167 10.551 1.00 0.00 82 ASN A CA 1
ATOM 1244 C C . ASN A 1 82 ? -4.801 18.738 10.076 1.00 0.00 82 ASN A C 1
ATOM 1245 O O . ASN A 1 82 ? -5.737 17.946 9.958 1.00 0.00 82 ASN A O 1
ATOM 1256 N N . LYS A 1 83 ? -3.542 18.414 9.803 1.00 0.00 83 LYS A N 1
ATOM 1257 C CA . LYS A 1 83 ? -3.178 17.079 9.343 1.00 0.00 83 LYS A CA 1
ATOM 1258 C C . LYS A 1 83 ? -3.235 16.073 10.488 1.00 0.00 83 LYS A C 1
ATOM 1259 O O . LYS A 1 83 ? -3.886 15.034 10.380 1.00 0.00 83 LYS A O 1
ATOM 1278 N N . ALA A 1 84 ? -2.553 16.391 11.583 1.00 0.00 84 ALA A N 1
ATOM 1279 C CA . ALA A 1 84 ? -2.530 15.516 12.749 1.00 0.00 84 ALA A CA 1
ATOM 1280 C C . ALA A 1 84 ? -3.884 14.847 12.959 1.00 0.00 84 ALA A C 1
ATOM 1281 O O . ALA A 1 84 ? -3.963 13.728 13.465 1.00 0.00 84 ALA A O 1
ATOM 1288 N N . GLY A 1 85 ? -4.949 15.540 12.569 1.00 0.00 85 GLY A N 1
ATOM 1289 C CA . GLY A 1 85 ? -6.286 14.997 12.724 1.00 0.00 85 GLY A CA 1
ATOM 1290 C C . GLY A 1 85 ? -6.685 14.100 11.569 1.00 0.00 85 GLY A C 1
ATOM 1291 O O . GLY A 1 85 ? -7.350 13.082 11.766 1.00 0.00 85 GLY A O 1
ATOM 1295 N N . ILE A 1 86 ? -6.281 14.478 10.361 1.00 0.00 86 ILE A N 1
ATOM 1296 C CA . ILE A 1 86 ? -6.602 13.701 9.170 1.00 0.00 86 ILE A CA 1
ATOM 1297 C C . ILE A 1 86 ? -6.359 12.214 9.404 1.00 0.00 86 ILE A C 1
ATOM 1298 O O . ILE A 1 86 ? -5.261 11.806 9.783 1.00 0.00 86 ILE A O 1
ATOM 1314 N N . SER A 1 87 ? -7.390 11.408 9.171 1.00 0.00 87 SER A N 1
ATOM 1315 C CA . SER A 1 87 ? -7.289 9.966 9.357 1.00 0.00 87 SER A CA 1
ATOM 1316 C C . SER A 1 87 ? -7.680 9.225 8.082 1.00 0.00 87 SER A C 1
ATOM 1317 O O . SER A 1 87 ? -8.215 9.818 7.145 1.00 0.00 87 SER A O 1
ATOM 1325 N N . PHE A 1 88 ? -7.408 7.925 8.053 1.00 0.00 88 PHE A N 1
ATOM 1326 C CA . PHE A 1 88 ? -7.730 7.101 6.893 1.00 0.00 88 PHE A CA 1
ATOM 1327 C C . PHE A 1 88 ? -8.361 5.780 7.322 1.00 0.00 88 PHE A C 1
ATOM 1328 O O . PHE A 1 88 ? -7.829 5.076 8.181 1.00 0.00 88 PHE A O 1
ATOM 1345 N N . ILE A 1 89 ? -9.498 5.451 6.718 1.00 0.00 89 ILE A N 1
ATOM 1346 C CA . ILE A 1 89 ? -10.202 4.215 7.037 1.00 0.00 89 ILE A CA 1
ATOM 1347 C C . ILE A 1 89 ? -10.185 3.252 5.854 1.00 0.00 89 ILE A C 1
ATOM 1348 O O . ILE A 1 89 ? -10.808 3.508 4.824 1.00 0.00 89 ILE A O 1
ATOM 1364 N N . ILE A 1 90 ? -9.468 2.144 6.012 1.00 0.00 90 ILE A N 1
ATOM 1365 C CA . ILE A 1 90 ? -9.372 1.142 4.958 1.00 0.00 90 ILE A CA 1
ATOM 1366 C C . ILE A 1 90 ? -10.572 0.202 4.983 1.00 0.00 90 ILE A C 1
ATOM 1367 O O . ILE A 1 90 ? -10.750 -0.572 5.924 1.00 0.00 90 ILE A O 1
ATOM 1383 N N . LYS A 1 91 ? -11.394 0.272 3.942 1.00 0.00 91 LYS A N 1
ATOM 1384 C CA . LYS A 1 91 ? -12.577 -0.574 3.840 1.00 0.00 91 LYS A CA 1
ATOM 1385 C C . LYS A 1 91 ? -12.256 -1.872 3.107 1.00 0.00 91 LYS A C 1
ATOM 1386 O O . LYS A 1 91 ? -12.872 -2.908 3.360 1.00 0.00 91 LYS A O 1
ATOM 1405 N N . ARG A 1 92 ? -11.289 -1.809 2.198 1.00 0.00 92 ARG A N 1
ATOM 1406 C CA . ARG A 1 92 ? -10.886 -2.980 1.429 1.00 0.00 92 ARG A CA 1
ATOM 1407 C C . ARG A 1 92 ? -9.742 -2.640 0.478 1.00 0.00 92 ARG A C 1
ATOM 1408 O O . ARG A 1 92 ? -9.753 -1.615 -0.205 1.00 0.00 92 ARG A O 1
ATOM 1429 N N . PRO A 1 93 ? -8.730 -3.518 0.431 1.00 0.00 93 PRO A N 1
ATOM 1430 C CA . PRO A 1 93 ? -7.559 -3.331 -0.431 1.00 0.00 93 PRO A CA 1
ATOM 1431 C C . PRO A 1 93 ? -7.897 -3.494 -1.910 1.00 0.00 93 PRO A C 1
ATOM 1432 O O . PRO A 1 93 ? -8.518 -4.479 -2.310 1.00 0.00 93 PRO A O 1
ATOM 1443 N N . PHE A 1 94 ? -7.484 -2.522 -2.716 1.00 0.00 94 PHE A N 1
ATOM 1444 C CA . PHE A 1 94 ? -7.744 -2.557 -4.151 1.00 0.00 94 PHE A CA 1
ATOM 1445 C C . PHE A 1 94 ? -7.361 -3.913 -4.740 1.00 0.00 94 PHE A C 1
ATOM 1446 O O . PHE A 1 94 ? -6.586 -4.664 -4.147 1.00 0.00 94 PHE A O 1
ATOM 1463 N N . LEU A 1 95 ? -7.911 -4.218 -5.909 1.00 0.00 95 LEU A N 1
ATOM 1464 C CA . LEU A 1 95 ? -7.629 -5.483 -6.580 1.00 0.00 95 LEU A CA 1
ATOM 1465 C C . LEU A 1 95 ? -6.369 -5.378 -7.432 1.00 0.00 95 LEU A C 1
ATOM 1466 O O . LEU A 1 95 ? -6.313 -4.596 -8.380 1.00 0.00 95 LEU A O 1
ATOM 1482 N N . GLU A 1 96 ? -5.361 -6.174 -7.089 1.00 0.00 96 GLU A N 1
ATOM 1483 C CA . GLU A 1 96 ? -4.102 -6.171 -7.824 1.00 0.00 96 GLU A CA 1
ATOM 1484 C C . GLU A 1 96 ? -3.268 -7.401 -7.479 1.00 0.00 96 GLU A C 1
ATOM 1485 O O . GLU A 1 96 ? -3.233 -7.859 -6.336 1.00 0.00 96 GLU A O 1
ATOM 1497 N N . PRO A 1 97 ? -2.579 -7.951 -8.489 1.00 0.00 97 PRO A N 1
ATOM 1498 C CA . PRO A 1 97 ? -1.732 -9.135 -8.318 1.00 0.00 97 PRO A CA 1
ATOM 1499 C C . PRO A 1 97 ? -0.481 -8.841 -7.497 1.00 0.00 97 PRO A C 1
ATOM 1500 O O . PRO A 1 97 ? 0.168 -7.810 -7.684 1.00 0.00 97 PRO A O 1
ATOM 1511 N N . LYS A 1 98 ? -0.148 -9.750 -6.588 1.00 0.00 98 LYS A N 1
ATOM 1512 C CA . LYS A 1 98 ? 1.027 -9.588 -5.739 1.00 0.00 98 LYS A CA 1
ATOM 1513 C C . LYS A 1 98 ? 2.307 -9.629 -6.567 1.00 0.00 98 LYS A C 1
ATOM 1514 O O . LYS A 1 98 ? 2.283 -9.968 -7.751 1.00 0.00 98 LYS A O 1
ATOM 1533 N N . LYS A 1 99 ? 3.425 -9.284 -5.939 1.00 0.00 99 LYS A N 1
ATOM 1534 C CA . LYS A 1 99 ? 4.716 -9.284 -6.616 1.00 0.00 99 LYS A CA 1
ATOM 1535 C C . LYS A 1 99 ? 5.591 -10.431 -6.119 1.00 0.00 99 LYS A C 1
ATOM 1536 O O . LYS A 1 99 ? 5.625 -10.727 -4.925 1.00 0.00 99 LYS A O 1
ATOM 1555 N N . HIS A 1 100 ? 6.299 -11.072 -7.045 1.00 0.00 100 HIS A N 1
ATOM 1556 C CA . HIS A 1 100 ? 7.175 -12.185 -6.700 1.00 0.00 100 HIS A CA 1
ATOM 1557 C C . HIS A 1 100 ? 8.393 -11.697 -5.922 1.00 0.00 100 HIS A C 1
ATOM 1558 O O . HIS A 1 100 ? 8.845 -10.566 -6.101 1.00 0.00 100 HIS A O 1
ATOM 1572 N N . VAL A 1 101 ? 8.920 -12.557 -5.056 1.00 0.00 101 VAL A N 1
ATOM 1573 C CA . VAL A 1 101 ? 10.085 -12.214 -4.250 1.00 0.00 101 VAL A CA 1
ATOM 1574 C C . VAL A 1 101 ? 11.295 -11.918 -5.131 1.00 0.00 101 VAL A C 1
ATOM 1575 O O . VAL A 1 101 ? 11.647 -12.708 -6.006 1.00 0.00 101 VAL A O 1
ATOM 1588 N N . GLY A 1 102 ? 11.929 -10.775 -4.891 1.00 0.00 102 GLY A N 1
ATOM 1589 C CA . GLY A 1 102 ? 13.093 -10.394 -5.671 1.00 0.00 102 GLY A CA 1
ATOM 1590 C C . GLY A 1 102 ? 14.301 -10.105 -4.803 1.00 0.00 102 GLY A C 1
ATOM 1591 O O . GLY A 1 102 ? 15.023 -11.019 -4.408 1.00 0.00 102 GLY A O 1
ATOM 1595 N N . GLY A 1 103 ? 14.524 -8.829 -4.508 1.00 0.00 103 GLY A N 1
ATOM 1596 C CA . GLY A 1 103 ? 15.656 -8.444 -3.684 1.00 0.00 103 GLY A CA 1
ATOM 1597 C C . GLY A 1 103 ? 15.252 -7.574 -2.511 1.00 0.00 103 GLY A C 1
ATOM 1598 O O . GLY A 1 103 ? 14.613 -6.537 -2.690 1.00 0.00 103 GLY A O 1
ATOM 1602 N N . SER A 1 104 ? 15.622 -7.997 -1.307 1.00 0.00 104 SER A N 1
ATOM 1603 C CA . SER A 1 104 ? 15.289 -7.253 -0.099 1.00 0.00 104 SER A CA 1
ATOM 1604 C C . SER A 1 104 ? 16.413 -6.290 0.273 1.00 0.00 104 SER A C 1
ATOM 1605 O O . SER A 1 104 ? 17.561 -6.473 -0.129 1.00 0.00 104 SER A O 1
ATOM 1613 N N . GLY A 1 105 ? 16.072 -5.262 1.045 1.00 0.00 105 GLY A N 1
ATOM 1614 C CA . GLY A 1 105 ? 17.062 -4.285 1.459 1.00 0.00 105 GLY A CA 1
ATOM 1615 C C . GLY A 1 105 ? 16.913 -2.965 0.729 1.00 0.00 105 GLY A C 1
ATOM 1616 O O . GLY A 1 105 ? 17.755 -2.580 -0.082 1.00 0.00 105 GLY A O 1
ATOM 1620 N N . PRO A 1 106 ? 15.817 -2.246 1.016 1.00 0.00 106 PRO A N 1
ATOM 1621 C CA . PRO A 1 106 ? 15.535 -0.950 0.391 1.00 0.00 106 PRO A CA 1
ATOM 1622 C C . PRO A 1 106 ? 16.492 0.141 0.858 1.00 0.00 106 PRO A C 1
ATOM 1623 O O . PRO A 1 106 ? 16.547 0.464 2.045 1.00 0.00 106 PRO A O 1
ATOM 1634 N N . SER A 1 107 ? 17.245 0.704 -0.081 1.00 0.00 107 SER A N 1
ATOM 1635 C CA . SER A 1 107 ? 18.202 1.757 0.237 1.00 0.00 107 SER A CA 1
ATOM 1636 C C . SER A 1 107 ? 18.125 2.887 -0.784 1.00 0.00 107 SER A C 1
ATOM 1637 O O . SER A 1 107 ? 17.454 2.768 -1.810 1.00 0.00 107 SER A O 1
ATOM 1645 N N . SER A 1 108 ? 18.814 3.987 -0.494 1.00 0.00 108 SER A N 1
ATOM 1646 C CA . SER A 1 108 ? 18.820 5.142 -1.384 1.00 0.00 108 SER A CA 1
ATOM 1647 C C . SER A 1 108 ? 20.207 5.360 -1.982 1.00 0.00 108 SER A C 1
ATOM 1648 O O . SER A 1 108 ? 21.215 4.955 -1.404 1.00 0.00 108 SER A O 1
ATOM 1656 N N . GLY A 1 109 ? 20.249 6.003 -3.145 1.00 0.00 109 GLY A N 1
ATOM 1657 C CA . GLY A 1 109 ? 21.516 6.264 -3.802 1.00 0.00 109 GLY A CA 1
ATOM 1658 C C . GLY A 1 109 ? 21.422 6.145 -5.311 1.00 0.00 109 GLY A C 1
ATOM 1659 O O . GLY A 1 109 ? 20.716 6.918 -5.958 1.00 0.00 109 GLY A O 1
ATOM 1663 N N . GLY A 1 1 ? 27.139 31.174 -8.252 1.00 0.00 1 GLY A N 2
ATOM 1664 C CA . GLY A 1 1 ? 28.023 32.128 -8.897 1.00 0.00 1 GLY A CA 2
ATOM 1665 C C . GLY A 1 1 ? 27.530 33.556 -8.770 1.00 0.00 1 GLY A C 2
ATOM 1666 O O . GLY A 1 1 ? 26.652 33.845 -7.957 1.00 0.00 1 GLY A O 2
ATOM 1670 N N . SER A 1 2 ? 28.096 34.450 -9.573 1.00 0.00 2 SER A N 2
ATOM 1671 C CA . SER A 1 2 ? 27.711 35.856 -9.544 1.00 0.00 2 SER A CA 2
ATOM 1672 C C . SER A 1 2 ? 26.196 36.003 -9.461 1.00 0.00 2 SER A C 2
ATOM 1673 O O . SER A 1 2 ? 25.669 36.614 -8.530 1.00 0.00 2 SER A O 2
ATOM 1681 N N . SER A 1 3 ? 25.498 35.440 -10.443 1.00 0.00 3 SER A N 2
ATOM 1682 C CA . SER A 1 3 ? 24.043 35.510 -10.485 1.00 0.00 3 SER A CA 2
ATOM 1683 C C . SER A 1 3 ? 23.419 34.264 -9.866 1.00 0.00 3 SER A C 2
ATOM 1684 O O . SER A 1 3 ? 24.018 33.188 -9.871 1.00 0.00 3 SER A O 2
ATOM 1692 N N . GLY A 1 4 ? 22.211 34.416 -9.332 1.00 0.00 4 GLY A N 2
ATOM 1693 C CA . GLY A 1 4 ? 21.527 33.295 -8.715 1.00 0.00 4 GLY A CA 2
ATOM 1694 C C . GLY A 1 4 ? 20.793 32.436 -9.726 1.00 0.00 4 GLY A C 2
ATOM 1695 O O . GLY A 1 4 ? 21.079 32.492 -10.922 1.00 0.00 4 GLY A O 2
ATOM 1699 N N . SER A 1 5 ? 19.846 31.638 -9.245 1.00 0.00 5 SER A N 2
ATOM 1700 C CA . SER A 1 5 ? 19.072 30.759 -10.115 1.00 0.00 5 SER A CA 2
ATOM 1701 C C . SER A 1 5 ? 17.984 31.539 -10.845 1.00 0.00 5 SER A C 2
ATOM 1702 O O . SER A 1 5 ? 17.187 32.243 -10.227 1.00 0.00 5 SER A O 2
ATOM 1710 N N . SER A 1 6 ? 17.957 31.407 -12.168 1.00 0.00 6 SER A N 2
ATOM 1711 C CA . SER A 1 6 ? 16.969 32.102 -12.986 1.00 0.00 6 SER A CA 2
ATOM 1712 C C . SER A 1 6 ? 15.935 31.125 -13.537 1.00 0.00 6 SER A C 2
ATOM 1713 O O . SER A 1 6 ? 16.113 29.909 -13.463 1.00 0.00 6 SER A O 2
ATOM 1721 N N . GLY A 1 7 ? 14.854 31.666 -14.089 1.00 0.00 7 GLY A N 2
ATOM 1722 C CA . GLY A 1 7 ? 13.807 30.829 -14.645 1.00 0.00 7 GLY A CA 2
ATOM 1723 C C . GLY A 1 7 ? 12.699 30.547 -13.648 1.00 0.00 7 GLY A C 2
ATOM 1724 O O . GLY A 1 7 ? 11.518 30.653 -13.977 1.00 0.00 7 GLY A O 2
ATOM 1728 N N . MET A 1 8 ? 13.080 30.188 -12.427 1.00 0.00 8 MET A N 2
ATOM 1729 C CA . MET A 1 8 ? 12.110 29.891 -11.379 1.00 0.00 8 MET A CA 2
ATOM 1730 C C . MET A 1 8 ? 12.013 31.044 -10.387 1.00 0.00 8 MET A C 2
ATOM 1731 O O . MET A 1 8 ? 12.822 31.971 -10.415 1.00 0.00 8 MET A O 2
ATOM 1745 N N . SER A 1 9 ? 11.017 30.980 -9.508 1.00 0.00 9 SER A N 2
ATOM 1746 C CA . SER A 1 9 ? 10.812 32.021 -8.508 1.00 0.00 9 SER A CA 2
ATOM 1747 C C . SER A 1 9 ? 11.331 31.576 -7.144 1.00 0.00 9 SER A C 2
ATOM 1748 O O . SER A 1 9 ? 11.568 30.388 -6.915 1.00 0.00 9 SER A O 2
ATOM 1756 N N . VAL A 1 10 ? 11.507 32.535 -6.243 1.00 0.00 10 VAL A N 2
ATOM 1757 C CA . VAL A 1 10 ? 11.998 32.243 -4.901 1.00 0.00 10 VAL A CA 2
ATOM 1758 C C . VAL A 1 10 ? 10.943 31.514 -4.077 1.00 0.00 10 VAL A C 2
ATOM 1759 O O . VAL A 1 10 ? 11.257 30.589 -3.326 1.00 0.00 10 VAL A O 2
ATOM 1772 N N . ASP A 1 11 ? 9.691 31.934 -4.222 1.00 0.00 11 ASP A N 2
ATOM 1773 C CA . ASP A 1 11 ? 8.588 31.319 -3.492 1.00 0.00 11 ASP A CA 2
ATOM 1774 C C . ASP A 1 11 ? 8.136 30.032 -4.175 1.00 0.00 11 ASP A C 2
ATOM 1775 O O . ASP A 1 11 ? 7.363 29.258 -3.611 1.00 0.00 11 ASP A O 2
ATOM 1784 N N . ALA A 1 12 ? 8.623 29.809 -5.391 1.00 0.00 12 ALA A N 2
ATOM 1785 C CA . ALA A 1 12 ? 8.270 28.616 -6.149 1.00 0.00 12 ALA A CA 2
ATOM 1786 C C . ALA A 1 12 ? 8.639 27.350 -5.383 1.00 0.00 12 ALA A C 2
ATOM 1787 O O . ALA A 1 12 ? 7.867 26.392 -5.338 1.00 0.00 12 ALA A O 2
ATOM 1794 N N . VAL A 1 13 ? 9.824 27.352 -4.781 1.00 0.00 13 VAL A N 2
ATOM 1795 C CA . VAL A 1 13 ? 10.295 26.204 -4.016 1.00 0.00 13 VAL A CA 2
ATOM 1796 C C . VAL A 1 13 ? 9.335 25.867 -2.882 1.00 0.00 13 VAL A C 2
ATOM 1797 O O . VAL A 1 13 ? 9.203 24.708 -2.490 1.00 0.00 13 VAL A O 2
ATOM 1810 N N . GLU A 1 14 ? 8.666 26.890 -2.357 1.00 0.00 14 GLU A N 2
ATOM 1811 C CA . GLU A 1 14 ? 7.717 26.703 -1.266 1.00 0.00 14 GLU A CA 2
ATOM 1812 C C . GLU A 1 14 ? 6.491 25.925 -1.738 1.00 0.00 14 GLU A C 2
ATOM 1813 O O . GLU A 1 14 ? 6.249 24.801 -1.297 1.00 0.00 14 GLU A O 2
ATOM 1825 N N . ILE A 1 15 ? 5.724 26.532 -2.637 1.00 0.00 15 ILE A N 2
ATOM 1826 C CA . ILE A 1 15 ? 4.525 25.897 -3.169 1.00 0.00 15 ILE A CA 2
ATOM 1827 C C . ILE A 1 15 ? 4.822 24.484 -3.660 1.00 0.00 15 ILE A C 2
ATOM 1828 O O . ILE A 1 15 ? 3.969 23.600 -3.587 1.00 0.00 15 ILE A O 2
ATOM 1844 N N . GLU A 1 16 ? 6.038 24.279 -4.156 1.00 0.00 16 GLU A N 2
ATOM 1845 C CA . GLU A 1 16 ? 6.448 22.973 -4.658 1.00 0.00 16 GLU A CA 2
ATOM 1846 C C . GLU A 1 16 ? 6.753 22.020 -3.506 1.00 0.00 16 GLU A C 2
ATOM 1847 O O . GLU A 1 16 ? 6.465 20.824 -3.580 1.00 0.00 16 GLU A O 2
ATOM 1859 N N . THR A 1 17 ? 7.339 22.556 -2.440 1.00 0.00 17 THR A N 2
ATOM 1860 C CA . THR A 1 17 ? 7.685 21.756 -1.273 1.00 0.00 17 THR A CA 2
ATOM 1861 C C . THR A 1 17 ? 6.438 21.333 -0.505 1.00 0.00 17 THR A C 2
ATOM 1862 O O . THR A 1 17 ? 6.383 20.240 0.059 1.00 0.00 17 THR A O 2
ATOM 1873 N N . LEU A 1 18 ? 5.436 22.206 -0.489 1.00 0.00 18 LEU A N 2
ATOM 1874 C CA . LEU A 1 18 ? 4.187 21.923 0.209 1.00 0.00 18 LEU A CA 2
ATOM 1875 C C . LEU A 1 18 ? 3.482 20.715 -0.402 1.00 0.00 18 LEU A C 2
ATOM 1876 O O . LEU A 1 18 ? 3.045 19.812 0.311 1.00 0.00 18 LEU A O 2
ATOM 1892 N N . ARG A 1 19 ? 3.379 20.705 -1.727 1.00 0.00 19 ARG A N 2
ATOM 1893 C CA . ARG A 1 19 ? 2.729 19.609 -2.434 1.00 0.00 19 ARG A CA 2
ATOM 1894 C C . ARG A 1 19 ? 3.359 18.271 -2.060 1.00 0.00 19 ARG A C 2
ATOM 1895 O O . ARG A 1 19 ? 2.661 17.275 -1.866 1.00 0.00 19 ARG A O 2
ATOM 1916 N N . LYS A 1 20 ? 4.684 18.254 -1.959 1.00 0.00 20 LYS A N 2
ATOM 1917 C CA . LYS A 1 20 ? 5.410 17.040 -1.607 1.00 0.00 20 LYS A CA 2
ATOM 1918 C C . LYS A 1 20 ? 5.110 16.624 -0.171 1.00 0.00 20 LYS A C 2
ATOM 1919 O O . LYS A 1 20 ? 4.746 15.477 0.092 1.00 0.00 20 LYS A O 2
ATOM 1938 N N . THR A 1 21 ? 5.262 17.564 0.758 1.00 0.00 21 THR A N 2
ATOM 1939 C CA . THR A 1 21 ? 5.008 17.294 2.167 1.00 0.00 21 THR A CA 2
ATOM 1940 C C . THR A 1 21 ? 3.662 16.605 2.360 1.00 0.00 21 THR A C 2
ATOM 1941 O O . THR A 1 21 ? 3.564 15.598 3.062 1.00 0.00 21 THR A O 2
ATOM 1952 N N . VAL A 1 22 ? 2.625 17.154 1.733 1.00 0.00 22 VAL A N 2
ATOM 1953 C CA . VAL A 1 22 ? 1.285 16.589 1.835 1.00 0.00 22 VAL A CA 2
ATOM 1954 C C . VAL A 1 22 ? 1.205 15.234 1.144 1.00 0.00 22 VAL A C 2
ATOM 1955 O O . VAL A 1 22 ? 0.520 14.326 1.613 1.00 0.00 22 VAL A O 2
ATOM 1968 N N . GLU A 1 23 ? 1.911 15.104 0.024 1.00 0.00 23 GLU A N 2
ATOM 1969 C CA . GLU A 1 23 ? 1.919 13.858 -0.733 1.00 0.00 23 GLU A CA 2
ATOM 1970 C C . GLU A 1 23 ? 2.357 12.690 0.146 1.00 0.00 23 GLU A C 2
ATOM 1971 O O . GLU A 1 23 ? 1.773 11.608 0.095 1.00 0.00 23 GLU A O 2
ATOM 1983 N N . ASP A 1 24 ? 3.391 12.918 0.949 1.00 0.00 24 ASP A N 2
ATOM 1984 C CA . ASP A 1 24 ? 3.908 11.886 1.839 1.00 0.00 24 ASP A CA 2
ATOM 1985 C C . ASP A 1 24 ? 2.880 11.525 2.908 1.00 0.00 24 ASP A C 2
ATOM 1986 O O . ASP A 1 24 ? 2.592 10.350 3.134 1.00 0.00 24 ASP A O 2
ATOM 1995 N N . TYR A 1 25 ? 2.334 12.543 3.563 1.00 0.00 25 TYR A N 2
ATOM 1996 C CA . TYR A 1 25 ? 1.341 12.332 4.611 1.00 0.00 25 TYR A CA 2
ATOM 1997 C C . TYR A 1 25 ? 0.312 11.289 4.185 1.00 0.00 25 TYR A C 2
ATOM 1998 O O . TYR A 1 25 ? 0.212 10.219 4.785 1.00 0.00 25 TYR A O 2
ATOM 2016 N N . PHE A 1 26 ? -0.449 11.609 3.144 1.00 0.00 26 PHE A N 2
ATOM 2017 C CA . PHE A 1 26 ? -1.472 10.702 2.636 1.00 0.00 26 PHE A CA 2
ATOM 2018 C C . PHE A 1 26 ? -0.950 9.268 2.588 1.00 0.00 26 PHE A C 2
ATOM 2019 O O . PHE A 1 26 ? -1.672 8.323 2.905 1.00 0.00 26 PHE A O 2
ATOM 2036 N N . CYS A 1 27 ? 0.307 9.116 2.188 1.00 0.00 27 CYS A N 2
ATOM 2037 C CA . CYS A 1 27 ? 0.926 7.799 2.095 1.00 0.00 27 CYS A CA 2
ATOM 2038 C C . CYS A 1 27 ? 1.094 7.179 3.479 1.00 0.00 27 CYS A C 2
ATOM 2039 O O . CYS A 1 27 ? 0.919 5.973 3.655 1.00 0.00 27 CYS A O 2
ATOM 2047 N N . PHE A 1 28 ? 1.435 8.011 4.458 1.00 0.00 28 PHE A N 2
ATOM 2048 C CA . PHE A 1 28 ? 1.629 7.544 5.825 1.00 0.00 28 PHE A CA 2
ATOM 2049 C C . PHE A 1 28 ? 0.319 7.031 6.415 1.00 0.00 28 PHE A C 2
ATOM 2050 O O . PHE A 1 28 ? 0.231 5.886 6.858 1.00 0.00 28 PHE A O 2
ATOM 2067 N N . CYS A 1 29 ? -0.696 7.888 6.421 1.00 0.00 29 CYS A N 2
ATOM 2068 C CA . CYS A 1 29 ? -2.002 7.525 6.958 1.00 0.00 29 CYS A CA 2
ATOM 2069 C C . CYS A 1 29 ? -2.524 6.250 6.302 1.00 0.00 29 CYS A C 2
ATOM 2070 O O . CYS A 1 29 ? -3.103 5.390 6.966 1.00 0.00 29 CYS A O 2
ATOM 2078 N N . TYR A 1 30 ? -2.317 6.136 4.995 1.00 0.00 30 TYR A N 2
ATOM 2079 C CA . TYR A 1 30 ? -2.770 4.969 4.247 1.00 0.00 30 TYR A CA 2
ATOM 2080 C C . TYR A 1 30 ? -2.022 3.715 4.691 1.00 0.00 30 TYR A C 2
ATOM 2081 O O . TYR A 1 30 ? -2.615 2.784 5.233 1.00 0.00 30 TYR A O 2
ATOM 2099 N N . GLY A 1 31 ? -0.713 3.699 4.453 1.00 0.00 31 GLY A N 2
ATOM 2100 C CA . GLY A 1 31 ? 0.095 2.556 4.834 1.00 0.00 31 GLY A CA 2
ATOM 2101 C C . GLY A 1 31 ? 0.056 2.288 6.326 1.00 0.00 31 GLY A C 2
ATOM 2102 O O . GLY A 1 31 ? 0.276 1.161 6.767 1.00 0.00 31 GLY A O 2
ATOM 2106 N N . LYS A 1 32 ? -0.224 3.328 7.104 1.00 0.00 32 LYS A N 2
ATOM 2107 C CA . LYS A 1 32 ? -0.291 3.201 8.556 1.00 0.00 32 LYS A CA 2
ATOM 2108 C C . LYS A 1 32 ? -1.529 2.416 8.976 1.00 0.00 32 LYS A C 2
ATOM 2109 O O . LYS A 1 32 ? -1.465 1.568 9.865 1.00 0.00 32 LYS A O 2
ATOM 2128 N N . ALA A 1 33 ? -2.655 2.703 8.330 1.00 0.00 33 ALA A N 2
ATOM 2129 C CA . ALA A 1 33 ? -3.906 2.021 8.636 1.00 0.00 33 ALA A CA 2
ATOM 2130 C C . ALA A 1 33 ? -3.868 0.570 8.170 1.00 0.00 33 ALA A C 2
ATOM 2131 O O . ALA A 1 33 ? -4.500 -0.301 8.768 1.00 0.00 33 ALA A O 2
ATOM 2138 N N . LEU A 1 34 ? -3.124 0.317 7.099 1.00 0.00 34 LEU A N 2
ATOM 2139 C CA . LEU A 1 34 ? -3.003 -1.031 6.553 1.00 0.00 34 LEU A CA 2
ATOM 2140 C C . LEU A 1 34 ? -2.354 -1.972 7.561 1.00 0.00 34 LEU A C 2
ATOM 2141 O O . LEU A 1 34 ? -2.696 -3.152 7.635 1.00 0.00 34 LEU A O 2
ATOM 2157 N N . GLY A 1 35 ? -1.416 -1.441 8.341 1.00 0.00 35 GLY A N 2
ATOM 2158 C CA . GLY A 1 35 ? -0.735 -2.247 9.337 1.00 0.00 35 GLY A CA 2
ATOM 2159 C C . GLY A 1 35 ? 0.636 -2.702 8.878 1.00 0.00 35 GLY A C 2
ATOM 2160 O O . GLY A 1 35 ? 1.157 -3.709 9.356 1.00 0.00 35 GLY A O 2
ATOM 2164 N N . LYS A 1 36 ? 1.221 -1.959 7.944 1.00 0.00 36 LYS A N 2
ATOM 2165 C CA . LYS A 1 36 ? 2.540 -2.290 7.417 1.00 0.00 36 LYS A CA 2
ATOM 2166 C C . LYS A 1 36 ? 3.634 -1.570 8.198 1.00 0.00 36 LYS A C 2
ATOM 2167 O O . LYS A 1 36 ? 3.352 -0.825 9.136 1.00 0.00 36 LYS A O 2
ATOM 2186 N N . SER A 1 37 ? 4.883 -1.797 7.804 1.00 0.00 37 SER A N 2
ATOM 2187 C CA . SER A 1 37 ? 6.020 -1.171 8.469 1.00 0.00 37 SER A CA 2
ATOM 2188 C C . SER A 1 37 ? 6.668 -0.125 7.568 1.00 0.00 37 SER A C 2
ATOM 2189 O O . SER A 1 37 ? 7.819 0.263 7.773 1.00 0.00 37 SER A O 2
ATOM 2197 N N . THR A 1 38 ? 5.920 0.330 6.567 1.00 0.00 38 THR A N 2
ATOM 2198 C CA . THR A 1 38 ? 6.420 1.331 5.633 1.00 0.00 38 THR A CA 2
ATOM 2199 C C . THR A 1 38 ? 5.277 2.132 5.023 1.00 0.00 38 THR A C 2
ATOM 2200 O O . THR A 1 38 ? 4.121 1.711 5.059 1.00 0.00 38 THR A O 2
ATOM 2211 N N . VAL A 1 39 ? 5.607 3.292 4.461 1.00 0.00 39 VAL A N 2
ATOM 2212 C CA . VAL A 1 39 ? 4.607 4.152 3.841 1.00 0.00 39 VAL A CA 2
ATOM 2213 C C . VAL A 1 39 ? 4.159 3.593 2.495 1.00 0.00 39 VAL A C 2
ATOM 2214 O O . VAL A 1 39 ? 4.954 3.015 1.755 1.00 0.00 39 VAL A O 2
ATOM 2227 N N . VAL A 1 40 ? 2.879 3.771 2.184 1.00 0.00 40 VAL A N 2
ATOM 2228 C CA . VAL A 1 40 ? 2.323 3.285 0.927 1.00 0.00 40 VAL A CA 2
ATOM 2229 C C . VAL A 1 40 ? 1.768 4.433 0.091 1.00 0.00 40 VAL A C 2
ATOM 2230 O O . VAL A 1 40 ? 1.088 5.327 0.594 1.00 0.00 40 VAL A O 2
ATOM 2243 N N . PRO A 1 41 ? 2.065 4.410 -1.217 1.00 0.00 41 PRO A N 2
ATOM 2244 C CA . PRO A 1 41 ? 1.604 5.441 -2.151 1.00 0.00 41 PRO A CA 2
ATOM 2245 C C . PRO A 1 41 ? 0.100 5.377 -2.391 1.00 0.00 41 PRO A C 2
ATOM 2246 O O . PRO A 1 41 ? -0.418 4.375 -2.886 1.00 0.00 41 PRO A O 2
ATOM 2257 N N . VAL A 1 42 ? -0.598 6.452 -2.037 1.00 0.00 42 VAL A N 2
ATOM 2258 C CA . VAL A 1 42 ? -2.043 6.518 -2.215 1.00 0.00 42 VAL A CA 2
ATOM 2259 C C . VAL A 1 42 ? -2.412 6.620 -3.691 1.00 0.00 42 VAL A C 2
ATOM 2260 O O . VAL A 1 42 ? -2.149 7.624 -4.354 1.00 0.00 42 VAL A O 2
ATOM 2273 N N . PRO A 1 43 ? -3.035 5.556 -4.220 1.00 0.00 43 PRO A N 2
ATOM 2274 C CA . PRO A 1 43 ? -3.453 5.502 -5.624 1.00 0.00 43 PRO A CA 2
ATOM 2275 C C . PRO A 1 43 ? -4.610 6.450 -5.921 1.00 0.00 43 PRO A C 2
ATOM 2276 O O . PRO A 1 43 ? -5.766 6.033 -5.990 1.00 0.00 43 PRO A O 2
ATOM 2287 N N . TYR A 1 44 ? -4.290 7.727 -6.097 1.00 0.00 44 TYR A N 2
ATOM 2288 C CA . TYR A 1 44 ? -5.303 8.736 -6.386 1.00 0.00 44 TYR A CA 2
ATOM 2289 C C . TYR A 1 44 ? -6.112 8.358 -7.622 1.00 0.00 44 TYR A C 2
ATOM 2290 O O . TYR A 1 44 ? -7.341 8.421 -7.617 1.00 0.00 44 TYR A O 2
ATOM 2308 N N . GLU A 1 45 ? -5.412 7.964 -8.681 1.00 0.00 45 GLU A N 2
ATOM 2309 C CA . GLU A 1 45 ? -6.065 7.575 -9.927 1.00 0.00 45 GLU A CA 2
ATOM 2310 C C . GLU A 1 45 ? -7.158 6.542 -9.668 1.00 0.00 45 GLU A C 2
ATOM 2311 O O . GLU A 1 45 ? -8.271 6.657 -10.182 1.00 0.00 45 GLU A O 2
ATOM 2323 N N . LYS A 1 46 ? -6.833 5.533 -8.868 1.00 0.00 46 LYS A N 2
ATOM 2324 C CA . LYS A 1 46 ? -7.785 4.479 -8.540 1.00 0.00 46 LYS A CA 2
ATOM 2325 C C . LYS A 1 46 ? -8.870 4.998 -7.602 1.00 0.00 46 LYS A C 2
ATOM 2326 O O . LYS A 1 46 ? -10.060 4.900 -7.901 1.00 0.00 46 LYS A O 2
ATOM 2345 N N . MET A 1 47 ? -8.452 5.553 -6.470 1.00 0.00 47 MET A N 2
ATOM 2346 C CA . MET A 1 47 ? -9.388 6.092 -5.491 1.00 0.00 47 MET A CA 2
ATOM 2347 C C . MET A 1 47 ? -10.389 7.031 -6.155 1.00 0.00 47 MET A C 2
ATOM 2348 O O . MET A 1 47 ? -11.540 7.134 -5.727 1.00 0.00 47 MET A O 2
ATOM 2362 N N . LEU A 1 48 ? -9.944 7.717 -7.203 1.00 0.00 48 LEU A N 2
ATOM 2363 C CA . LEU A 1 48 ? -10.801 8.649 -7.927 1.00 0.00 48 LEU A CA 2
ATOM 2364 C C . LEU A 1 48 ? -11.972 7.920 -8.577 1.00 0.00 48 LEU A C 2
ATOM 2365 O O . LEU A 1 48 ? -13.055 8.484 -8.737 1.00 0.00 48 LEU A O 2
ATOM 2381 N N . ARG A 1 49 ? -11.748 6.664 -8.947 1.00 0.00 49 ARG A N 2
ATOM 2382 C CA . ARG A 1 49 ? -12.786 5.857 -9.578 1.00 0.00 49 ARG A CA 2
ATOM 2383 C C . ARG A 1 49 ? -13.662 5.179 -8.529 1.00 0.00 49 ARG A C 2
ATOM 2384 O O . ARG A 1 49 ? -14.877 5.071 -8.697 1.00 0.00 49 ARG A O 2
ATOM 2405 N N . ASP A 1 50 ? -13.038 4.727 -7.448 1.00 0.00 50 ASP A N 2
ATOM 2406 C CA . ASP A 1 50 ? -13.761 4.060 -6.370 1.00 0.00 50 ASP A CA 2
ATOM 2407 C C . ASP A 1 50 ? -13.341 4.613 -5.012 1.00 0.00 50 ASP A C 2
ATOM 2408 O O . ASP A 1 50 ? -12.353 4.168 -4.429 1.00 0.00 50 ASP A O 2
ATOM 2417 N N . GLN A 1 51 ? -14.099 5.585 -4.514 1.00 0.00 51 GLN A N 2
ATOM 2418 C CA . GLN A 1 51 ? -13.803 6.200 -3.226 1.00 0.00 51 GLN A CA 2
ATOM 2419 C C . GLN A 1 51 ? -14.391 5.377 -2.083 1.00 0.00 51 GLN A C 2
ATOM 2420 O O . GLN A 1 51 ? -14.919 5.927 -1.117 1.00 0.00 51 GLN A O 2
ATOM 2434 N N . SER A 1 52 ? -14.295 4.056 -2.202 1.00 0.00 52 SER A N 2
ATOM 2435 C CA . SER A 1 52 ? -14.820 3.157 -1.181 1.00 0.00 52 SER A CA 2
ATOM 2436 C C . SER A 1 52 ? -13.690 2.405 -0.485 1.00 0.00 52 SER A C 2
ATOM 2437 O O . SER A 1 52 ? -13.526 2.497 0.731 1.00 0.00 52 SER A O 2
ATOM 2445 N N . ALA A 1 53 ? -12.912 1.663 -1.266 1.00 0.00 53 ALA A N 2
ATOM 2446 C CA . ALA A 1 53 ? -11.796 0.896 -0.727 1.00 0.00 53 ALA A CA 2
ATOM 2447 C C . ALA A 1 53 ? -11.165 1.610 0.464 1.00 0.00 53 ALA A C 2
ATOM 2448 O O . ALA A 1 53 ? -10.724 0.973 1.420 1.00 0.00 53 ALA A O 2
ATOM 2455 N N . VAL A 1 54 ? -11.124 2.938 0.398 1.00 0.00 54 VAL A N 2
ATOM 2456 C CA . VAL A 1 54 ? -10.546 3.738 1.471 1.00 0.00 54 VAL A CA 2
ATOM 2457 C C . VAL A 1 54 ? -11.240 5.091 1.582 1.00 0.00 54 VAL A C 2
ATOM 2458 O O . VAL A 1 54 ? -11.621 5.690 0.576 1.00 0.00 54 VAL A O 2
ATOM 2471 N N . VAL A 1 55 ? -11.401 5.569 2.811 1.00 0.00 55 VAL A N 2
ATOM 2472 C CA . VAL A 1 55 ? -12.048 6.853 3.055 1.00 0.00 55 VAL A CA 2
ATOM 2473 C C . VAL A 1 55 ? -11.092 7.831 3.726 1.00 0.00 55 VAL A C 2
ATOM 2474 O O . VAL A 1 55 ? -10.321 7.456 4.609 1.00 0.00 55 VAL A O 2
ATOM 2487 N N . VAL A 1 56 ? -11.148 9.090 3.303 1.00 0.00 56 VAL A N 2
ATOM 2488 C CA . VAL A 1 56 ? -10.288 10.125 3.864 1.00 0.00 56 VAL A CA 2
ATOM 2489 C C . VAL A 1 56 ? -11.088 11.101 4.719 1.00 0.00 56 VAL A C 2
ATOM 2490 O O . VAL A 1 56 ? -12.074 11.678 4.261 1.00 0.00 56 VAL A O 2
ATOM 2503 N N . GLN A 1 57 ? -10.657 11.281 5.963 1.00 0.00 57 GLN A N 2
ATOM 2504 C CA . GLN A 1 57 ? -11.334 12.188 6.883 1.00 0.00 57 GLN A CA 2
ATOM 2505 C C . GLN A 1 57 ? -10.393 13.292 7.350 1.00 0.00 57 GLN A C 2
ATOM 2506 O O . GLN A 1 57 ? -9.173 13.149 7.288 1.00 0.00 57 GLN A O 2
ATOM 2520 N N . GLY A 1 58 ? -10.969 14.395 7.819 1.00 0.00 58 GLY A N 2
ATOM 2521 C CA . GLY A 1 58 ? -10.166 15.508 8.290 1.00 0.00 58 GLY A CA 2
ATOM 2522 C C . GLY A 1 58 ? -9.951 16.562 7.221 1.00 0.00 58 GLY A C 2
ATOM 2523 O O . GLY A 1 58 ? -9.076 17.418 7.350 1.00 0.00 58 GLY A O 2
ATOM 2527 N N . LEU A 1 59 ? -10.749 16.497 6.162 1.00 0.00 59 LEU A N 2
ATOM 2528 C CA . LEU A 1 59 ? -10.642 17.452 5.064 1.00 0.00 59 LEU A CA 2
ATOM 2529 C C . LEU A 1 59 ? -11.482 18.695 5.339 1.00 0.00 59 LEU A C 2
ATOM 2530 O O . LEU A 1 59 ? -12.467 18.658 6.077 1.00 0.00 59 LEU A O 2
ATOM 2546 N N . PRO A 1 60 ? -11.086 19.824 4.731 1.00 0.00 60 PRO A N 2
ATOM 2547 C CA . PRO A 1 60 ? -11.790 21.099 4.893 1.00 0.00 60 PRO A CA 2
ATOM 2548 C C . PRO A 1 60 ? -13.157 21.097 4.217 1.00 0.00 60 PRO A C 2
ATOM 2549 O O . PRO A 1 60 ? -13.650 20.050 3.798 1.00 0.00 60 PRO A O 2
ATOM 2560 N N . GLU A 1 61 ? -13.762 22.275 4.112 1.00 0.00 61 GLU A N 2
ATOM 2561 C CA . GLU A 1 61 ? -15.072 22.409 3.485 1.00 0.00 61 GLU A CA 2
ATOM 2562 C C . GLU A 1 61 ? -14.937 22.594 1.976 1.00 0.00 61 GLU A C 2
ATOM 2563 O O . GLU A 1 61 ? -13.858 22.898 1.472 1.00 0.00 61 GLU A O 2
ATOM 2575 N N . GLY A 1 62 ? -16.043 22.407 1.262 1.00 0.00 62 GLY A N 2
ATOM 2576 C CA . GLY A 1 62 ? -16.028 22.558 -0.181 1.00 0.00 62 GLY A CA 2
ATOM 2577 C C . GLY A 1 62 ? -14.804 21.928 -0.816 1.00 0.00 62 GLY A C 2
ATOM 2578 O O . GLY A 1 62 ? -14.341 22.376 -1.866 1.00 0.00 62 GLY A O 2
ATOM 2582 N N . VAL A 1 63 ? -14.278 20.887 -0.180 1.00 0.00 63 VAL A N 2
ATOM 2583 C CA . VAL A 1 63 ? -13.099 20.195 -0.688 1.00 0.00 63 VAL A CA 2
ATOM 2584 C C . VAL A 1 63 ? -13.417 18.742 -1.021 1.00 0.00 63 VAL A C 2
ATOM 2585 O O . VAL A 1 63 ? -14.362 18.164 -0.484 1.00 0.00 63 VAL A O 2
ATOM 2598 N N . ALA A 1 64 ? -12.619 18.155 -1.907 1.00 0.00 64 ALA A N 2
ATOM 2599 C CA . ALA A 1 64 ? -12.813 16.767 -2.309 1.00 0.00 64 ALA A CA 2
ATOM 2600 C C . ALA A 1 64 ? -11.478 16.040 -2.431 1.00 0.00 64 ALA A C 2
ATOM 2601 O O . ALA A 1 64 ? -10.630 16.410 -3.244 1.00 0.00 64 ALA A O 2
ATOM 2608 N N . PHE A 1 65 ? -11.297 15.004 -1.618 1.00 0.00 65 PHE A N 2
ATOM 2609 C CA . PHE A 1 65 ? -10.064 14.226 -1.636 1.00 0.00 65 PHE A CA 2
ATOM 2610 C C . PHE A 1 65 ? -9.494 14.141 -3.048 1.00 0.00 65 PHE A C 2
ATOM 2611 O O . PHE A 1 65 ? -10.120 13.586 -3.951 1.00 0.00 65 PHE A O 2
ATOM 2628 N N . LYS A 1 66 ? -8.300 14.696 -3.231 1.00 0.00 66 LYS A N 2
ATOM 2629 C CA . LYS A 1 66 ? -7.643 14.684 -4.533 1.00 0.00 66 LYS A CA 2
ATOM 2630 C C . LYS A 1 66 ? -6.162 15.025 -4.397 1.00 0.00 66 LYS A C 2
ATOM 2631 O O . LYS A 1 66 ? -5.690 15.364 -3.311 1.00 0.00 66 LYS A O 2
ATOM 2650 N N . HIS A 1 67 ? -5.434 14.932 -5.505 1.00 0.00 67 HIS A N 2
ATOM 2651 C CA . HIS A 1 67 ? -4.007 15.232 -5.510 1.00 0.00 67 HIS A CA 2
ATOM 2652 C C . HIS A 1 67 ? -3.720 16.517 -4.738 1.00 0.00 67 HIS A C 2
ATOM 2653 O O . HIS A 1 67 ? -4.467 17.493 -4.809 1.00 0.00 67 HIS A O 2
ATOM 2667 N N . PRO A 1 68 ? -2.612 16.519 -3.981 1.00 0.00 68 PRO A N 2
ATOM 2668 C CA . PRO A 1 68 ? -2.201 17.676 -3.182 1.00 0.00 68 PRO A CA 2
ATOM 2669 C C . PRO A 1 68 ? -1.730 18.840 -4.047 1.00 0.00 68 PRO A C 2
ATOM 2670 O O . PRO A 1 68 ? -1.310 19.877 -3.532 1.00 0.00 68 PRO A O 2
ATOM 2681 N N . GLU A 1 69 ? -1.803 18.662 -5.362 1.00 0.00 69 GLU A N 2
ATOM 2682 C CA . GLU A 1 69 ? -1.383 19.699 -6.297 1.00 0.00 69 GLU A CA 2
ATOM 2683 C C . GLU A 1 69 ? -2.580 20.512 -6.782 1.00 0.00 69 GLU A C 2
ATOM 2684 O O . GLU A 1 69 ? -2.431 21.645 -7.235 1.00 0.00 69 GLU A O 2
ATOM 2696 N N . ASN A 1 70 ? -3.766 19.922 -6.684 1.00 0.00 70 ASN A N 2
ATOM 2697 C CA . ASN A 1 70 ? -4.990 20.589 -7.112 1.00 0.00 70 ASN A CA 2
ATOM 2698 C C . ASN A 1 70 ? -5.491 21.550 -6.038 1.00 0.00 70 ASN A C 2
ATOM 2699 O O . ASN A 1 70 ? -6.372 22.372 -6.288 1.00 0.00 70 ASN A O 2
ATOM 2710 N N . TYR A 1 71 ? -4.923 21.440 -4.843 1.00 0.00 71 TYR A N 2
ATOM 2711 C CA . TYR A 1 71 ? -5.313 22.296 -3.729 1.00 0.00 71 TYR A CA 2
ATOM 2712 C C . TYR A 1 71 ? -4.498 23.586 -3.723 1.00 0.00 71 TYR A C 2
ATOM 2713 O O . TYR A 1 71 ? -3.275 23.560 -3.579 1.00 0.00 71 TYR A O 2
ATOM 2731 N N . ASP A 1 72 ? -5.184 24.712 -3.878 1.00 0.00 72 ASP A N 2
ATOM 2732 C CA . ASP A 1 72 ? -4.526 26.014 -3.888 1.00 0.00 72 ASP A CA 2
ATOM 2733 C C . ASP A 1 72 ? -3.578 26.153 -2.701 1.00 0.00 72 ASP A C 2
ATOM 2734 O O . ASP A 1 72 ? -3.858 25.658 -1.608 1.00 0.00 72 ASP A O 2
ATOM 2743 N N . LEU A 1 73 ? -2.456 26.828 -2.923 1.00 0.00 73 LEU A N 2
ATOM 2744 C CA . LEU A 1 73 ? -1.465 27.032 -1.872 1.00 0.00 73 LEU A CA 2
ATOM 2745 C C . LEU A 1 73 ? -2.141 27.223 -0.516 1.00 0.00 73 LEU A C 2
ATOM 2746 O O . LEU A 1 73 ? -1.795 26.557 0.459 1.00 0.00 73 LEU A O 2
ATOM 2762 N N . ALA A 1 74 ? -3.107 28.133 -0.466 1.00 0.00 74 ALA A N 2
ATOM 2763 C CA . ALA A 1 74 ? -3.833 28.409 0.768 1.00 0.00 74 ALA A CA 2
ATOM 2764 C C . ALA A 1 74 ? -4.407 27.127 1.364 1.00 0.00 74 ALA A C 2
ATOM 2765 O O . ALA A 1 74 ? -4.210 26.838 2.544 1.00 0.00 74 ALA A O 2
ATOM 2772 N N . THR A 1 75 ? -5.118 26.363 0.541 1.00 0.00 75 THR A N 2
ATOM 2773 C CA . THR A 1 75 ? -5.722 25.115 0.987 1.00 0.00 75 THR A CA 2
ATOM 2774 C C . THR A 1 75 ? -4.660 24.131 1.466 1.00 0.00 75 THR A C 2
ATOM 2775 O O . THR A 1 75 ? -4.798 23.522 2.528 1.00 0.00 75 THR A O 2
ATOM 2786 N N . LEU A 1 76 ? -3.601 23.980 0.679 1.00 0.00 76 LEU A N 2
ATOM 2787 C CA . LEU A 1 76 ? -2.514 23.071 1.025 1.00 0.00 76 LEU A CA 2
ATOM 2788 C C . LEU A 1 76 ? -2.078 23.269 2.473 1.00 0.00 76 LEU A C 2
ATOM 2789 O O . LEU A 1 76 ? -2.057 22.324 3.261 1.00 0.00 76 LEU A O 2
ATOM 2805 N N . LYS A 1 77 ? -1.731 24.505 2.817 1.00 0.00 77 LYS A N 2
ATOM 2806 C CA . LYS A 1 77 ? -1.298 24.829 4.171 1.00 0.00 77 LYS A CA 2
ATOM 2807 C C . LYS A 1 77 ? -2.264 24.257 5.202 1.00 0.00 77 LYS A C 2
ATOM 2808 O O . LYS A 1 77 ? -1.846 23.627 6.174 1.00 0.00 77 LYS A O 2
ATOM 2827 N N . TRP A 1 78 ? -3.555 24.479 4.985 1.00 0.00 78 TRP A N 2
ATOM 2828 C CA . TRP A 1 78 ? -4.580 23.984 5.897 1.00 0.00 78 TRP A CA 2
ATOM 2829 C C . TRP A 1 78 ? -4.356 22.510 6.218 1.00 0.00 78 TRP A C 2
ATOM 2830 O O . TRP A 1 78 ? -4.139 22.143 7.372 1.00 0.00 78 TRP A O 2
ATOM 2851 N N . ILE A 1 79 ? -4.410 21.670 5.189 1.00 0.00 79 ILE A N 2
ATOM 2852 C CA . ILE A 1 79 ? -4.212 20.237 5.363 1.00 0.00 79 ILE A CA 2
ATOM 2853 C C . ILE A 1 79 ? -3.078 19.953 6.342 1.00 0.00 79 ILE A C 2
ATOM 2854 O O . ILE A 1 79 ? -3.248 19.206 7.307 1.00 0.00 79 ILE A O 2
ATOM 2870 N N . LEU A 1 80 ? -1.922 20.556 6.091 1.00 0.00 80 LEU A N 2
ATOM 2871 C CA . LEU A 1 80 ? -0.759 20.370 6.952 1.00 0.00 80 LEU A CA 2
ATOM 2872 C C . LEU A 1 80 ? -1.061 20.816 8.379 1.00 0.00 80 LEU A C 2
ATOM 2873 O O . LEU A 1 80 ? -0.615 20.193 9.341 1.00 0.00 80 LEU A O 2
ATOM 2889 N N . GLU A 1 81 ? -1.824 21.897 8.507 1.00 0.00 81 GLU A N 2
ATOM 2890 C CA . GLU A 1 81 ? -2.187 22.424 9.817 1.00 0.00 81 GLU A CA 2
ATOM 2891 C C . GLU A 1 81 ? -3.034 21.420 10.592 1.00 0.00 81 GLU A C 2
ATOM 2892 O O . GLU A 1 81 ? -2.697 21.042 11.713 1.00 0.00 81 GLU A O 2
ATOM 2904 N N . ASN A 1 82 ? -4.136 20.991 9.986 1.00 0.00 82 ASN A N 2
ATOM 2905 C CA . ASN A 1 82 ? -5.034 20.030 10.619 1.00 0.00 82 ASN A CA 2
ATOM 2906 C C . ASN A 1 82 ? -4.785 18.623 10.088 1.00 0.00 82 ASN A C 2
ATOM 2907 O O . ASN A 1 82 ? -5.719 17.839 9.913 1.00 0.00 82 ASN A O 2
ATOM 2918 N N . LYS A 1 83 ? -3.519 18.306 9.834 1.00 0.00 83 LYS A N 2
ATOM 2919 C CA . LYS A 1 83 ? -3.146 16.992 9.324 1.00 0.00 83 LYS A CA 2
ATOM 2920 C C . LYS A 1 83 ? -3.269 15.931 10.414 1.00 0.00 83 LYS A C 2
ATOM 2921 O O . LYS A 1 83 ? -3.943 14.917 10.232 1.00 0.00 83 LYS A O 2
ATOM 2940 N N . ALA A 1 84 ? -2.616 16.173 11.545 1.00 0.00 84 ALA A N 2
ATOM 2941 C CA . ALA A 1 84 ? -2.656 15.240 12.665 1.00 0.00 84 ALA A CA 2
ATOM 2942 C C . ALA A 1 84 ? -4.055 14.661 12.846 1.00 0.00 84 ALA A C 2
ATOM 2943 O O . ALA A 1 84 ? -4.213 13.509 13.249 1.00 0.00 84 ALA A O 2
ATOM 2950 N N . GLY A 1 85 ? -5.069 15.467 12.548 1.00 0.00 85 GLY A N 2
ATOM 2951 C CA . GLY A 1 85 ? -6.441 15.016 12.686 1.00 0.00 85 GLY A CA 2
ATOM 2952 C C . GLY A 1 85 ? -6.881 14.135 11.533 1.00 0.00 85 GLY A C 2
ATOM 2953 O O . GLY A 1 85 ? -7.680 13.217 11.716 1.00 0.00 85 GLY A O 2
ATOM 2957 N N . ILE A 1 86 ? -6.359 14.416 10.344 1.00 0.00 86 ILE A N 2
ATOM 2958 C CA . ILE A 1 86 ? -6.703 13.642 9.158 1.00 0.00 86 ILE A CA 2
ATOM 2959 C C . ILE A 1 86 ? -6.484 12.151 9.392 1.00 0.00 86 ILE A C 2
ATOM 2960 O O . ILE A 1 86 ? -5.397 11.727 9.784 1.00 0.00 86 ILE A O 2
ATOM 2976 N N . SER A 1 87 ? -7.524 11.361 9.145 1.00 0.00 87 SER A N 2
ATOM 2977 C CA . SER A 1 87 ? -7.447 9.916 9.331 1.00 0.00 87 SER A CA 2
ATOM 2978 C C . SER A 1 87 ? -7.814 9.183 8.044 1.00 0.00 87 SER A C 2
ATOM 2979 O O . SER A 1 87 ? -8.312 9.786 7.093 1.00 0.00 87 SER A O 2
ATOM 2987 N N . PHE A 1 88 ? -7.564 7.878 8.023 1.00 0.00 88 PHE A N 2
ATOM 2988 C CA . PHE A 1 88 ? -7.867 7.061 6.854 1.00 0.00 88 PHE A CA 2
ATOM 2989 C C . PHE A 1 88 ? -8.518 5.744 7.264 1.00 0.00 88 PHE A C 2
ATOM 2990 O O . PHE A 1 88 ? -7.982 5.006 8.092 1.00 0.00 88 PHE A O 2
ATOM 3007 N N . ILE A 1 89 ? -9.677 5.455 6.680 1.00 0.00 89 ILE A N 2
ATOM 3008 C CA . ILE A 1 89 ? -10.401 4.227 6.985 1.00 0.00 89 ILE A CA 2
ATOM 3009 C C . ILE A 1 89 ? -10.351 3.254 5.812 1.00 0.00 89 ILE A C 2
ATOM 3010 O O . ILE A 1 89 ? -10.971 3.486 4.774 1.00 0.00 89 ILE A O 2
ATOM 3026 N N . ILE A 1 90 ? -9.609 2.166 5.985 1.00 0.00 90 ILE A N 2
ATOM 3027 C CA . ILE A 1 90 ? -9.480 1.156 4.942 1.00 0.00 90 ILE A CA 2
ATOM 3028 C C . ILE A 1 90 ? -10.667 0.198 4.954 1.00 0.00 90 ILE A C 2
ATOM 3029 O O . ILE A 1 90 ? -10.846 -0.573 5.897 1.00 0.00 90 ILE A O 2
ATOM 3045 N N . LYS A 1 91 ? -11.474 0.251 3.901 1.00 0.00 91 LYS A N 2
ATOM 3046 C CA . LYS A 1 91 ? -12.642 -0.613 3.787 1.00 0.00 91 LYS A CA 2
ATOM 3047 C C . LYS A 1 91 ? -12.298 -1.899 3.043 1.00 0.00 91 LYS A C 2
ATOM 3048 O O . LYS A 1 91 ? -12.878 -2.953 3.306 1.00 0.00 91 LYS A O 2
ATOM 3067 N N . ARG A 1 92 ? -11.351 -1.805 2.115 1.00 0.00 92 ARG A N 2
ATOM 3068 C CA . ARG A 1 92 ? -10.929 -2.961 1.335 1.00 0.00 92 ARG A CA 2
ATOM 3069 C C . ARG A 1 92 ? -9.811 -2.585 0.367 1.00 0.00 92 ARG A C 2
ATOM 3070 O O . ARG A 1 92 ? -9.904 -1.612 -0.380 1.00 0.00 92 ARG A O 2
ATOM 3091 N N . PRO A 1 93 ? -8.727 -3.375 0.381 1.00 0.00 93 PRO A N 2
ATOM 3092 C CA . PRO A 1 93 ? -7.569 -3.145 -0.489 1.00 0.00 93 PRO A CA 2
ATOM 3093 C C . PRO A 1 93 ? -7.880 -3.430 -1.955 1.00 0.00 93 PRO A C 2
ATOM 3094 O O . PRO A 1 93 ? -8.234 -4.552 -2.319 1.00 0.00 93 PRO A O 2
ATOM 3105 N N . PHE A 1 94 ? -7.744 -2.408 -2.793 1.00 0.00 94 PHE A N 2
ATOM 3106 C CA . PHE A 1 94 ? -8.011 -2.548 -4.220 1.00 0.00 94 PHE A CA 2
ATOM 3107 C C . PHE A 1 94 ? -7.601 -3.932 -4.717 1.00 0.00 94 PHE A C 2
ATOM 3108 O O . PHE A 1 94 ? -6.654 -4.532 -4.204 1.00 0.00 94 PHE A O 2
ATOM 3125 N N . LEU A 1 95 ? -8.318 -4.432 -5.716 1.00 0.00 95 LEU A N 2
ATOM 3126 C CA . LEU A 1 95 ? -8.029 -5.745 -6.283 1.00 0.00 95 LEU A CA 2
ATOM 3127 C C . LEU A 1 95 ? -6.528 -6.009 -6.307 1.00 0.00 95 LEU A C 2
ATOM 3128 O O . LEU A 1 95 ? -5.739 -5.134 -6.661 1.00 0.00 95 LEU A O 2
ATOM 3144 N N . GLU A 1 96 ? -6.139 -7.224 -5.930 1.00 0.00 96 GLU A N 2
ATOM 3145 C CA . GLU A 1 96 ? -4.732 -7.603 -5.910 1.00 0.00 96 GLU A CA 2
ATOM 3146 C C . GLU A 1 96 ? -4.383 -8.466 -7.119 1.00 0.00 96 GLU A C 2
ATOM 3147 O O . GLU A 1 96 ? -5.151 -9.337 -7.534 1.00 0.00 96 GLU A O 2
ATOM 3159 N N . PRO A 1 97 ? -3.200 -8.223 -7.700 1.00 0.00 97 PRO A N 2
ATOM 3160 C CA . PRO A 1 97 ? -2.722 -8.967 -8.869 1.00 0.00 97 PRO A CA 2
ATOM 3161 C C . PRO A 1 97 ? -2.370 -10.411 -8.532 1.00 0.00 97 PRO A C 2
ATOM 3162 O O . PRO A 1 97 ? -2.240 -10.773 -7.363 1.00 0.00 97 PRO A O 2
ATOM 3173 N N . LYS A 1 98 ? -2.216 -11.234 -9.565 1.00 0.00 98 LYS A N 2
ATOM 3174 C CA . LYS A 1 98 ? -1.876 -12.639 -9.380 1.00 0.00 98 LYS A CA 2
ATOM 3175 C C . LYS A 1 98 ? -0.757 -12.798 -8.355 1.00 0.00 98 LYS A C 2
ATOM 3176 O O . LYS A 1 98 ? -0.823 -13.659 -7.477 1.00 0.00 98 LYS A O 2
ATOM 3195 N N . LYS A 1 99 ? 0.269 -11.963 -8.471 1.00 0.00 99 LYS A N 2
ATOM 3196 C CA . LYS A 1 99 ? 1.401 -12.007 -7.554 1.00 0.00 99 LYS A CA 2
ATOM 3197 C C . LYS A 1 99 ? 1.424 -10.774 -6.656 1.00 0.00 99 LYS A C 2
ATOM 3198 O O . LYS A 1 99 ? 1.773 -9.679 -7.098 1.00 0.00 99 LYS A O 2
ATOM 3217 N N . HIS A 1 100 ? 1.049 -10.959 -5.394 1.00 0.00 100 HIS A N 2
ATOM 3218 C CA . HIS A 1 100 ? 1.029 -9.862 -4.434 1.00 0.00 100 HIS A CA 2
ATOM 3219 C C . HIS A 1 100 ? 2.339 -9.081 -4.473 1.00 0.00 100 HIS A C 2
ATOM 3220 O O . HIS A 1 100 ? 2.342 -7.851 -4.417 1.00 0.00 100 HIS A O 2
ATOM 3234 N N . VAL A 1 101 ? 3.451 -9.803 -4.570 1.00 0.00 101 VAL A N 2
ATOM 3235 C CA . VAL A 1 101 ? 4.767 -9.179 -4.617 1.00 0.00 101 VAL A CA 2
ATOM 3236 C C . VAL A 1 101 ? 5.595 -9.728 -5.772 1.00 0.00 101 VAL A C 2
ATOM 3237 O O . VAL A 1 101 ? 6.308 -10.720 -5.623 1.00 0.00 101 VAL A O 2
ATOM 3250 N N . GLY A 1 102 ? 5.496 -9.076 -6.927 1.00 0.00 102 GLY A N 2
ATOM 3251 C CA . GLY A 1 102 ? 6.243 -9.514 -8.092 1.00 0.00 102 GLY A CA 2
ATOM 3252 C C . GLY A 1 102 ? 7.679 -9.028 -8.078 1.00 0.00 102 GLY A C 2
ATOM 3253 O O . GLY A 1 102 ? 7.956 -7.904 -7.663 1.00 0.00 102 GLY A O 2
ATOM 3257 N N . GLY A 1 103 ? 8.594 -9.879 -8.531 1.00 0.00 103 GLY A N 2
ATOM 3258 C CA . GLY A 1 103 ? 9.998 -9.512 -8.559 1.00 0.00 103 GLY A CA 2
ATOM 3259 C C . GLY A 1 103 ? 10.736 -9.947 -7.308 1.00 0.00 103 GLY A C 2
ATOM 3260 O O . GLY A 1 103 ? 10.154 -10.004 -6.225 1.00 0.00 103 GLY A O 2
ATOM 3264 N N . SER A 1 104 ? 12.019 -10.258 -7.458 1.00 0.00 104 SER A N 2
ATOM 3265 C CA . SER A 1 104 ? 12.836 -10.696 -6.332 1.00 0.00 104 SER A CA 2
ATOM 3266 C C . SER A 1 104 ? 14.141 -9.909 -6.268 1.00 0.00 104 SER A C 2
ATOM 3267 O O . SER A 1 104 ? 14.541 -9.431 -5.208 1.00 0.00 104 SER A O 2
ATOM 3275 N N . GLY A 1 105 ? 14.803 -9.778 -7.415 1.00 0.00 105 GLY A N 2
ATOM 3276 C CA . GLY A 1 105 ? 16.056 -9.049 -7.469 1.00 0.00 105 GLY A CA 2
ATOM 3277 C C . GLY A 1 105 ? 17.201 -9.902 -7.979 1.00 0.00 105 GLY A C 2
ATOM 3278 O O . GLY A 1 105 ? 17.965 -10.480 -7.206 1.00 0.00 105 GLY A O 2
ATOM 3282 N N . PRO A 1 106 ? 17.331 -9.990 -9.312 1.00 0.00 106 PRO A N 2
ATOM 3283 C CA . PRO A 1 106 ? 18.388 -10.777 -9.953 1.00 0.00 106 PRO A CA 2
ATOM 3284 C C . PRO A 1 106 ? 19.769 -10.160 -9.761 1.00 0.00 106 PRO A C 2
ATOM 3285 O O . PRO A 1 106 ? 20.763 -10.666 -10.279 1.00 0.00 106 PRO A O 2
ATOM 3296 N N . SER A 1 107 ? 19.822 -9.063 -9.012 1.00 0.00 107 SER A N 2
ATOM 3297 C CA . SER A 1 107 ? 21.081 -8.373 -8.755 1.00 0.00 107 SER A CA 2
ATOM 3298 C C . SER A 1 107 ? 21.494 -8.525 -7.294 1.00 0.00 107 SER A C 2
ATOM 3299 O O . SER A 1 107 ? 20.846 -7.989 -6.395 1.00 0.00 107 SER A O 2
ATOM 3307 N N . SER A 1 108 ? 22.578 -9.259 -7.065 1.00 0.00 108 SER A N 2
ATOM 3308 C CA . SER A 1 108 ? 23.077 -9.484 -5.713 1.00 0.00 108 SER A CA 2
ATOM 3309 C C . SER A 1 108 ? 24.421 -8.793 -5.508 1.00 0.00 108 SER A C 2
ATOM 3310 O O . SER A 1 108 ? 25.347 -8.960 -6.301 1.00 0.00 108 SER A O 2
ATOM 3318 N N . GLY A 1 109 ? 24.522 -8.014 -4.434 1.00 0.00 109 GLY A N 2
ATOM 3319 C CA . GLY A 1 109 ? 25.756 -7.309 -4.141 1.00 0.00 109 GLY A CA 2
ATOM 3320 C C . GLY A 1 109 ? 26.257 -7.576 -2.736 1.00 0.00 109 GLY A C 2
ATOM 3321 O O . GLY A 1 109 ? 27.274 -7.022 -2.317 1.00 0.00 109 GLY A O 2
ATOM 3325 N N . GLY A 1 1 ? 15.488 23.755 -19.205 1.00 0.00 1 GLY A N 3
ATOM 3326 C CA . GLY A 1 1 ? 14.583 24.595 -18.442 1.00 0.00 1 GLY A CA 3
ATOM 3327 C C . GLY A 1 1 ? 14.791 26.071 -18.717 1.00 0.00 1 GLY A C 3
ATOM 3328 O O . GLY A 1 1 ? 15.249 26.451 -19.795 1.00 0.00 1 GLY A O 3
ATOM 3332 N N . SER A 1 2 ? 14.453 26.906 -17.740 1.00 0.00 2 SER A N 3
ATOM 3333 C CA . SER A 1 2 ? 14.601 28.350 -17.884 1.00 0.00 2 SER A CA 3
ATOM 3334 C C . SER A 1 2 ? 15.961 28.811 -17.370 1.00 0.00 2 SER A C 3
ATOM 3335 O O . SER A 1 2 ? 16.214 28.812 -16.165 1.00 0.00 2 SER A O 3
ATOM 3343 N N . SER A 1 3 ? 16.833 29.203 -18.293 1.00 0.00 3 SER A N 3
ATOM 3344 C CA . SER A 1 3 ? 18.170 29.663 -17.935 1.00 0.00 3 SER A CA 3
ATOM 3345 C C . SER A 1 3 ? 18.113 31.041 -17.283 1.00 0.00 3 SER A C 3
ATOM 3346 O O . SER A 1 3 ? 18.063 32.063 -17.966 1.00 0.00 3 SER A O 3
ATOM 3354 N N . GLY A 1 4 ? 18.122 31.060 -15.953 1.00 0.00 4 GLY A N 3
ATOM 3355 C CA . GLY A 1 4 ? 18.071 32.317 -15.230 1.00 0.00 4 GLY A CA 3
ATOM 3356 C C . GLY A 1 4 ? 17.003 32.324 -14.154 1.00 0.00 4 GLY A C 3
ATOM 3357 O O . GLY A 1 4 ? 16.848 31.351 -13.417 1.00 0.00 4 GLY A O 3
ATOM 3361 N N . SER A 1 5 ? 16.264 33.426 -14.063 1.00 0.00 5 SER A N 3
ATOM 3362 C CA . SER A 1 5 ? 15.209 33.558 -13.066 1.00 0.00 5 SER A CA 3
ATOM 3363 C C . SER A 1 5 ? 13.832 33.447 -13.714 1.00 0.00 5 SER A C 3
ATOM 3364 O O . SER A 1 5 ? 12.955 32.739 -13.219 1.00 0.00 5 SER A O 3
ATOM 3372 N N . SER A 1 6 ? 13.650 34.152 -14.826 1.00 0.00 6 SER A N 3
ATOM 3373 C CA . SER A 1 6 ? 12.379 34.137 -15.541 1.00 0.00 6 SER A CA 3
ATOM 3374 C C . SER A 1 6 ? 11.875 32.708 -15.723 1.00 0.00 6 SER A C 3
ATOM 3375 O O . SER A 1 6 ? 12.291 32.003 -16.640 1.00 0.00 6 SER A O 3
ATOM 3383 N N . GLY A 1 7 ? 10.974 32.289 -14.839 1.00 0.00 7 GLY A N 3
ATOM 3384 C CA . GLY A 1 7 ? 10.427 30.947 -14.917 1.00 0.00 7 GLY A CA 3
ATOM 3385 C C . GLY A 1 7 ? 10.221 30.324 -13.551 1.00 0.00 7 GLY A C 3
ATOM 3386 O O . GLY A 1 7 ? 9.200 29.683 -13.302 1.00 0.00 7 GLY A O 3
ATOM 3390 N N . MET A 1 8 ? 11.193 30.511 -12.664 1.00 0.00 8 MET A N 3
ATOM 3391 C CA . MET A 1 8 ? 11.113 29.962 -11.316 1.00 0.00 8 MET A CA 3
ATOM 3392 C C . MET A 1 8 ? 11.163 31.074 -10.272 1.00 0.00 8 MET A C 3
ATOM 3393 O O . MET A 1 8 ? 12.206 31.690 -10.058 1.00 0.00 8 MET A O 3
ATOM 3407 N N . SER A 1 9 ? 10.028 31.324 -9.627 1.00 0.00 9 SER A N 3
ATOM 3408 C CA . SER A 1 9 ? 9.942 32.365 -8.608 1.00 0.00 9 SER A CA 3
ATOM 3409 C C . SER A 1 9 ? 10.580 31.901 -7.301 1.00 0.00 9 SER A C 3
ATOM 3410 O O . SER A 1 9 ? 10.624 30.705 -7.010 1.00 0.00 9 SER A O 3
ATOM 3418 N N . VAL A 1 10 ? 11.072 32.855 -6.518 1.00 0.00 10 VAL A N 3
ATOM 3419 C CA . VAL A 1 10 ? 11.706 32.546 -5.242 1.00 0.00 10 VAL A CA 3
ATOM 3420 C C . VAL A 1 10 ? 10.779 31.725 -4.353 1.00 0.00 10 VAL A C 3
ATOM 3421 O O . VAL A 1 10 ? 11.221 30.818 -3.648 1.00 0.00 10 VAL A O 3
ATOM 3434 N N . ASP A 1 11 ? 9.491 32.049 -4.392 1.00 0.00 11 ASP A N 3
ATOM 3435 C CA . ASP A 1 11 ? 8.501 31.340 -3.590 1.00 0.00 11 ASP A CA 3
ATOM 3436 C C . ASP A 1 11 ? 7.993 30.102 -4.323 1.00 0.00 11 ASP A C 3
ATOM 3437 O O . ASP A 1 11 ? 7.050 29.448 -3.879 1.00 0.00 11 ASP A O 3
ATOM 3446 N N . ALA A 1 12 ? 8.625 29.787 -5.449 1.00 0.00 12 ALA A N 3
ATOM 3447 C CA . ALA A 1 12 ? 8.238 28.627 -6.243 1.00 0.00 12 ALA A CA 3
ATOM 3448 C C . ALA A 1 12 ? 8.574 27.328 -5.517 1.00 0.00 12 ALA A C 3
ATOM 3449 O O . ALA A 1 12 ? 7.779 26.388 -5.508 1.00 0.00 12 ALA A O 3
ATOM 3456 N N . VAL A 1 13 ? 9.755 27.284 -4.909 1.00 0.00 13 VAL A N 3
ATOM 3457 C CA . VAL A 1 13 ? 10.194 26.100 -4.180 1.00 0.00 13 VAL A CA 3
ATOM 3458 C C . VAL A 1 13 ? 9.278 25.813 -2.995 1.00 0.00 13 VAL A C 3
ATOM 3459 O O . VAL A 1 13 ? 9.115 24.663 -2.589 1.00 0.00 13 VAL A O 3
ATOM 3472 N N . GLU A 1 14 ? 8.683 26.867 -2.445 1.00 0.00 14 GLU A N 3
ATOM 3473 C CA . GLU A 1 14 ? 7.785 26.727 -1.306 1.00 0.00 14 GLU A CA 3
ATOM 3474 C C . GLU A 1 14 ? 6.510 25.988 -1.705 1.00 0.00 14 GLU A C 3
ATOM 3475 O O . GLU A 1 14 ? 6.233 24.895 -1.210 1.00 0.00 14 GLU A O 3
ATOM 3487 N N . ILE A 1 15 ? 5.740 26.592 -2.604 1.00 0.00 15 ILE A N 3
ATOM 3488 C CA . ILE A 1 15 ? 4.496 25.991 -3.071 1.00 0.00 15 ILE A CA 3
ATOM 3489 C C . ILE A 1 15 ? 4.718 24.554 -3.528 1.00 0.00 15 ILE A C 3
ATOM 3490 O O . ILE A 1 15 ? 3.882 23.681 -3.292 1.00 0.00 15 ILE A O 3
ATOM 3506 N N . GLU A 1 16 ? 5.851 24.314 -4.181 1.00 0.00 16 GLU A N 3
ATOM 3507 C CA . GLU A 1 16 ? 6.183 22.981 -4.670 1.00 0.00 16 GLU A CA 3
ATOM 3508 C C . GLU A 1 16 ? 6.469 22.031 -3.511 1.00 0.00 16 GLU A C 3
ATOM 3509 O O . GLU A 1 16 ? 5.979 20.902 -3.481 1.00 0.00 16 GLU A O 3
ATOM 3521 N N . THR A 1 17 ? 7.268 22.498 -2.554 1.00 0.00 17 THR A N 3
ATOM 3522 C CA . THR A 1 17 ? 7.622 21.691 -1.394 1.00 0.00 17 THR A CA 3
ATOM 3523 C C . THR A 1 17 ? 6.386 21.322 -0.583 1.00 0.00 17 THR A C 3
ATOM 3524 O O . THR A 1 17 ? 6.316 20.242 0.006 1.00 0.00 17 THR A O 3
ATOM 3535 N N . LEU A 1 18 ? 5.410 22.224 -0.557 1.00 0.00 18 LEU A N 3
ATOM 3536 C CA . LEU A 1 18 ? 4.174 21.992 0.182 1.00 0.00 18 LEU A CA 3
ATOM 3537 C C . LEU A 1 18 ? 3.461 20.742 -0.326 1.00 0.00 18 LEU A C 3
ATOM 3538 O O . LEU A 1 18 ? 3.040 19.894 0.460 1.00 0.00 18 LEU A O 3
ATOM 3554 N N . ARG A 1 19 ? 3.334 20.635 -1.644 1.00 0.00 19 ARG A N 3
ATOM 3555 C CA . ARG A 1 19 ? 2.674 19.488 -2.257 1.00 0.00 19 ARG A CA 3
ATOM 3556 C C . ARG A 1 19 ? 3.374 18.189 -1.873 1.00 0.00 19 ARG A C 3
ATOM 3557 O O . ARG A 1 19 ? 2.729 17.217 -1.476 1.00 0.00 19 ARG A O 3
ATOM 3578 N N . LYS A 1 20 ? 4.698 18.177 -1.991 1.00 0.00 20 LYS A N 3
ATOM 3579 C CA . LYS A 1 20 ? 5.487 16.999 -1.656 1.00 0.00 20 LYS A CA 3
ATOM 3580 C C . LYS A 1 20 ? 5.191 16.532 -0.234 1.00 0.00 20 LYS A C 3
ATOM 3581 O O . LYS A 1 20 ? 4.871 15.365 -0.006 1.00 0.00 20 LYS A O 3
ATOM 3600 N N . THR A 1 21 ? 5.297 17.452 0.720 1.00 0.00 21 THR A N 3
ATOM 3601 C CA . THR A 1 21 ? 5.041 17.136 2.119 1.00 0.00 21 THR A CA 3
ATOM 3602 C C . THR A 1 21 ? 3.694 16.443 2.288 1.00 0.00 21 THR A C 3
ATOM 3603 O O . THR A 1 21 ? 3.594 15.413 2.955 1.00 0.00 21 THR A O 3
ATOM 3614 N N . VAL A 1 22 ? 2.660 17.013 1.679 1.00 0.00 22 VAL A N 3
ATOM 3615 C CA . VAL A 1 22 ? 1.318 16.448 1.760 1.00 0.00 22 VAL A CA 3
ATOM 3616 C C . VAL A 1 22 ? 1.237 15.116 1.023 1.00 0.00 22 VAL A C 3
ATOM 3617 O O . VAL A 1 22 ? 0.554 14.192 1.465 1.00 0.00 22 VAL A O 3
ATOM 3630 N N . GLU A 1 23 ? 1.937 15.024 -0.102 1.00 0.00 23 GLU A N 3
ATOM 3631 C CA . GLU A 1 23 ? 1.945 13.804 -0.901 1.00 0.00 23 GLU A CA 3
ATOM 3632 C C . GLU A 1 23 ? 2.398 12.610 -0.066 1.00 0.00 23 GLU A C 3
ATOM 3633 O O . GLU A 1 23 ? 1.893 11.499 -0.226 1.00 0.00 23 GLU A O 3
ATOM 3645 N N . ASP A 1 24 ? 3.354 12.849 0.825 1.00 0.00 24 ASP A N 3
ATOM 3646 C CA . ASP A 1 24 ? 3.877 11.793 1.686 1.00 0.00 24 ASP A CA 3
ATOM 3647 C C . ASP A 1 24 ? 2.885 11.455 2.794 1.00 0.00 24 ASP A C 3
ATOM 3648 O O . ASP A 1 24 ? 2.591 10.285 3.042 1.00 0.00 24 ASP A O 3
ATOM 3657 N N . TYR A 1 25 ? 2.373 12.485 3.457 1.00 0.00 25 TYR A N 3
ATOM 3658 C CA . TYR A 1 25 ? 1.417 12.297 4.542 1.00 0.00 25 TYR A CA 3
ATOM 3659 C C . TYR A 1 25 ? 0.360 11.264 4.162 1.00 0.00 25 TYR A C 3
ATOM 3660 O O . TYR A 1 25 ? 0.252 10.209 4.789 1.00 0.00 25 TYR A O 3
ATOM 3678 N N . PHE A 1 26 ? -0.419 11.575 3.131 1.00 0.00 26 PHE A N 3
ATOM 3679 C CA . PHE A 1 26 ? -1.468 10.676 2.667 1.00 0.00 26 PHE A CA 3
ATOM 3680 C C . PHE A 1 26 ? -0.982 9.230 2.659 1.00 0.00 26 PHE A C 3
ATOM 3681 O O . PHE A 1 26 ? -1.747 8.304 2.930 1.00 0.00 26 PHE A O 3
ATOM 3698 N N . CYS A 1 27 ? 0.296 9.044 2.346 1.00 0.00 27 CYS A N 3
ATOM 3699 C CA . CYS A 1 27 ? 0.887 7.712 2.301 1.00 0.00 27 CYS A CA 3
ATOM 3700 C C . CYS A 1 27 ? 1.052 7.142 3.706 1.00 0.00 27 CYS A C 3
ATOM 3701 O O . CYS A 1 27 ? 0.838 5.951 3.933 1.00 0.00 27 CYS A O 3
ATOM 3709 N N . PHE A 1 28 ? 1.435 8.000 4.645 1.00 0.00 28 PHE A N 3
ATOM 3710 C CA . PHE A 1 28 ? 1.632 7.582 6.028 1.00 0.00 28 PHE A CA 3
ATOM 3711 C C . PHE A 1 28 ? 0.315 7.128 6.652 1.00 0.00 28 PHE A C 3
ATOM 3712 O O . PHE A 1 28 ? 0.247 6.072 7.283 1.00 0.00 28 PHE A O 3
ATOM 3729 N N . CYS A 1 29 ? -0.727 7.932 6.470 1.00 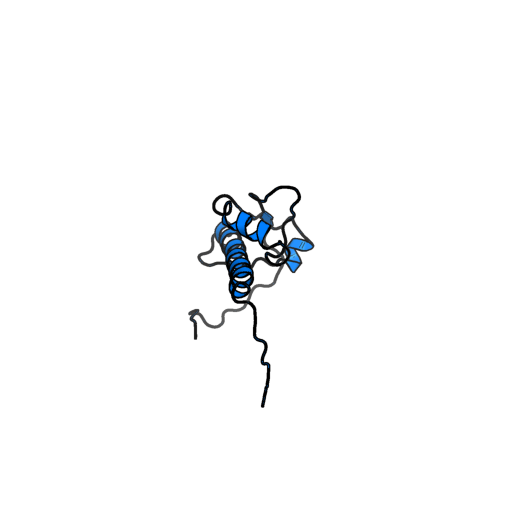0.00 29 CYS A N 3
ATOM 3730 C CA . CYS A 1 29 ? -2.041 7.614 7.015 1.00 0.00 29 CYS A CA 3
ATOM 3731 C C . CYS A 1 29 ? -2.615 6.362 6.357 1.00 0.00 29 CYS A C 3
ATOM 3732 O O . CYS A 1 29 ? -3.201 5.510 7.025 1.00 0.00 29 CYS A O 3
ATOM 3740 N N . TYR A 1 30 ? -2.445 6.261 5.044 1.00 0.00 30 TYR A N 3
ATOM 3741 C CA . TYR A 1 30 ? -2.950 5.117 4.294 1.00 0.00 30 TYR A CA 3
ATOM 3742 C C . TYR A 1 30 ? -2.211 3.840 4.685 1.00 0.00 30 TYR A C 3
ATOM 3743 O O . TYR A 1 30 ? -2.828 2.811 4.953 1.00 0.00 30 TYR A O 3
ATOM 3761 N N . GLY A 1 31 ? -0.885 3.918 4.719 1.00 0.00 31 GLY A N 3
ATOM 3762 C CA . GLY A 1 31 ? -0.082 2.764 5.079 1.00 0.00 31 GLY A CA 3
ATOM 3763 C C . GLY A 1 31 ? -0.176 2.430 6.555 1.00 0.00 31 GLY A C 3
ATOM 3764 O O . GLY A 1 31 ? -0.102 1.264 6.942 1.00 0.00 31 GLY A O 3
ATOM 3768 N N . LYS A 1 32 ? -0.338 3.458 7.382 1.00 0.00 32 LYS A N 3
ATOM 3769 C CA . LYS A 1 32 ? -0.442 3.270 8.825 1.00 0.00 32 LYS A CA 3
ATOM 3770 C C . LYS A 1 32 ? -1.707 2.496 9.183 1.00 0.00 32 LYS A C 3
ATOM 3771 O O . LYS A 1 32 ? -1.681 1.607 10.034 1.00 0.00 32 LYS A O 3
ATOM 3790 N N . ALA A 1 33 ? -2.811 2.839 8.527 1.00 0.00 33 ALA A N 3
ATOM 3791 C CA . ALA A 1 33 ? -4.083 2.174 8.774 1.00 0.00 33 ALA A CA 3
ATOM 3792 C C . ALA A 1 33 ? -4.052 0.729 8.286 1.00 0.00 33 ALA A C 3
ATOM 3793 O O . ALA A 1 33 ? -4.713 -0.143 8.852 1.00 0.00 33 ALA A O 3
ATOM 3800 N N . LEU A 1 34 ? -3.282 0.483 7.232 1.00 0.00 34 LEU A N 3
ATOM 3801 C CA . LEU A 1 34 ? -3.166 -0.856 6.665 1.00 0.00 34 LEU A CA 3
ATOM 3802 C C . LEU A 1 34 ? -2.582 -1.829 7.684 1.00 0.00 34 LEU A C 3
ATOM 3803 O O . LEU A 1 34 ? -2.967 -2.996 7.734 1.00 0.00 34 LEU A O 3
ATOM 3819 N N . GLY A 1 35 ? -1.650 -1.339 8.497 1.00 0.00 35 GLY A N 3
ATOM 3820 C CA . GLY A 1 35 ? -1.030 -2.178 9.505 1.00 0.00 35 GLY A CA 3
ATOM 3821 C C . GLY A 1 35 ? 0.353 -2.647 9.099 1.00 0.00 35 GLY A C 3
ATOM 3822 O O . GLY A 1 35 ? 0.848 -3.656 9.601 1.00 0.00 35 GLY A O 3
ATOM 3826 N N . LYS A 1 36 ? 0.979 -1.913 8.185 1.00 0.00 36 LYS A N 3
ATOM 3827 C CA . LYS A 1 36 ? 2.313 -2.259 7.708 1.00 0.00 36 LYS A CA 3
ATOM 3828 C C . LYS A 1 36 ? 3.383 -1.510 8.496 1.00 0.00 36 LYS A C 3
ATOM 3829 O O . LYS A 1 36 ? 3.072 -0.723 9.390 1.00 0.00 36 LYS A O 3
ATOM 3848 N N . SER A 1 37 ? 4.644 -1.758 8.157 1.00 0.00 37 SER A N 3
ATOM 3849 C CA . SER A 1 37 ? 5.760 -1.108 8.834 1.00 0.00 37 SER A CA 3
ATOM 3850 C C . SER A 1 37 ? 6.426 -0.082 7.921 1.00 0.00 37 SER A C 3
ATOM 3851 O O . SER A 1 37 ? 7.580 0.294 8.128 1.00 0.00 37 SER A O 3
ATOM 3859 N N . THR A 1 38 ? 5.690 0.368 6.910 1.00 0.00 38 THR A N 3
ATOM 3860 C CA . THR A 1 38 ? 6.208 1.348 5.965 1.00 0.00 38 THR A CA 3
ATOM 3861 C C . THR A 1 38 ? 5.075 2.128 5.306 1.00 0.00 38 THR A C 3
ATOM 3862 O O . THR A 1 38 ? 3.920 1.704 5.330 1.00 0.00 38 THR A O 3
ATOM 3873 N N . VAL A 1 39 ? 5.414 3.271 4.717 1.00 0.00 39 VAL A N 3
ATOM 3874 C CA . VAL A 1 39 ? 4.425 4.109 4.049 1.00 0.00 39 VAL A CA 3
ATOM 3875 C C . VAL A 1 39 ? 4.034 3.525 2.697 1.00 0.00 39 VAL A C 3
ATOM 3876 O O . VAL A 1 39 ? 4.797 2.778 2.086 1.00 0.00 39 VAL A O 3
ATOM 3889 N N . VAL A 1 40 ? 2.837 3.872 2.233 1.00 0.00 40 VAL A N 3
ATOM 3890 C CA . VAL A 1 40 ? 2.343 3.383 0.951 1.00 0.00 40 VAL A CA 3
ATOM 3891 C C . VAL A 1 40 ? 1.760 4.520 0.118 1.00 0.00 40 VAL A C 3
ATOM 3892 O O . VAL A 1 40 ? 1.007 5.360 0.609 1.00 0.00 40 VAL A O 3
ATOM 3905 N N . PRO A 1 41 ? 2.116 4.547 -1.175 1.00 0.00 41 PRO A N 3
ATOM 3906 C CA . PRO A 1 41 ? 1.640 5.575 -2.106 1.00 0.00 41 PRO A CA 3
ATOM 3907 C C . PRO A 1 41 ? 0.154 5.431 -2.416 1.00 0.00 41 PRO A C 3
ATOM 3908 O O . PRO A 1 41 ? -0.282 4.415 -2.957 1.00 0.00 41 PRO A O 3
ATOM 3919 N N . VAL A 1 42 ? -0.620 6.455 -2.071 1.00 0.00 42 VAL A N 3
ATOM 3920 C CA . VAL A 1 42 ? -2.058 6.443 -2.315 1.00 0.00 42 VAL A CA 3
ATOM 3921 C C . VAL A 1 42 ? -2.362 6.476 -3.808 1.00 0.00 42 VAL A C 3
ATOM 3922 O O . VAL A 1 42 ? -2.023 7.426 -4.515 1.00 0.00 42 VAL A O 3
ATOM 3935 N N . PRO A 1 43 ? -3.017 5.415 -4.303 1.00 0.00 43 PRO A N 3
ATOM 3936 C CA . PRO A 1 43 ? -3.383 5.300 -5.718 1.00 0.00 43 PRO A CA 3
ATOM 3937 C C . PRO A 1 43 ? -4.477 6.284 -6.115 1.00 0.00 43 PRO A C 3
ATOM 3938 O O . PRO A 1 43 ? -5.650 5.920 -6.209 1.00 0.00 43 PRO A O 3
ATOM 3949 N N . TYR A 1 44 ? -4.087 7.531 -6.350 1.00 0.00 44 TYR A N 3
ATOM 3950 C CA . TYR A 1 44 ? -5.035 8.570 -6.737 1.00 0.00 44 TYR A CA 3
ATOM 3951 C C . TYR A 1 44 ? -5.905 8.106 -7.902 1.00 0.00 44 TYR A C 3
ATOM 3952 O O . TYR A 1 44 ? -7.132 8.159 -7.833 1.00 0.00 44 TYR A O 3
ATOM 3970 N N . GLU A 1 45 ? -5.258 7.651 -8.971 1.00 0.00 45 GLU A N 3
ATOM 3971 C CA . GLU A 1 45 ? -5.973 7.177 -10.151 1.00 0.00 45 GLU A CA 3
ATOM 3972 C C . GLU A 1 45 ? -7.163 6.310 -9.755 1.00 0.00 45 GLU A C 3
ATOM 3973 O O . GLU A 1 45 ? -8.302 6.585 -10.133 1.00 0.00 45 GLU A O 3
ATOM 3985 N N . LYS A 1 46 ? -6.892 5.258 -8.989 1.00 0.00 46 LYS A N 3
ATOM 3986 C CA . LYS A 1 46 ? -7.939 4.348 -8.539 1.00 0.00 46 LYS A CA 3
ATOM 3987 C C . LYS A 1 46 ? -8.904 5.055 -7.594 1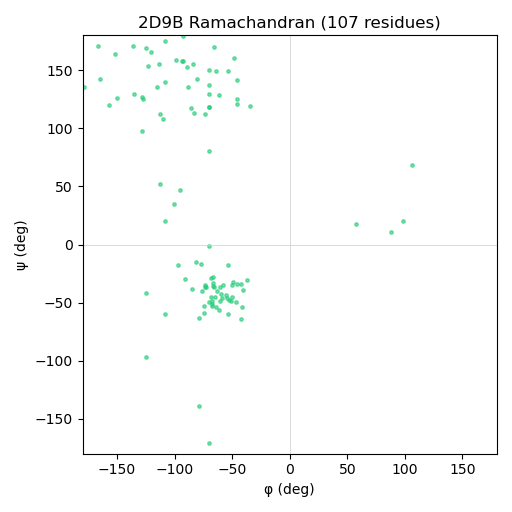.00 0.00 46 LYS A C 3
ATOM 3988 O O . LYS A 1 46 ? -10.112 5.083 -7.832 1.00 0.00 46 LYS A O 3
ATOM 4007 N N . MET A 1 47 ? -8.365 5.625 -6.521 1.00 0.00 47 MET A N 3
ATOM 4008 C CA . MET A 1 47 ? -9.179 6.334 -5.541 1.00 0.00 47 MET A CA 3
ATOM 4009 C C . MET A 1 47 ? -10.099 7.340 -6.226 1.00 0.00 47 MET A C 3
ATOM 4010 O O . MET A 1 47 ? -11.134 7.723 -5.678 1.00 0.00 47 MET A O 3
ATOM 4024 N N . LEU A 1 48 ? -9.715 7.767 -7.424 1.00 0.00 48 LEU A N 3
ATOM 4025 C CA . LEU A 1 48 ? -10.505 8.729 -8.183 1.00 0.00 48 LEU A CA 3
ATOM 4026 C C . LEU A 1 48 ? -11.724 8.060 -8.810 1.00 0.00 48 LEU A C 3
ATOM 4027 O O . LEU A 1 48 ? -12.764 8.691 -8.994 1.00 0.00 48 LEU A O 3
ATOM 4043 N N . ARG A 1 49 ? -11.587 6.778 -9.134 1.00 0.00 49 ARG A N 3
ATOM 4044 C CA . ARG A 1 49 ? -12.678 6.023 -9.740 1.00 0.00 49 ARG A CA 3
ATOM 4045 C C . ARG A 1 49 ? -13.620 5.478 -8.671 1.00 0.00 49 ARG A C 3
ATOM 4046 O O . ARG A 1 49 ? -14.841 5.515 -8.828 1.00 0.00 49 ARG A O 3
ATOM 4067 N N . ASP A 1 50 ? -13.045 4.970 -7.586 1.00 0.00 50 ASP A N 3
ATOM 4068 C CA . ASP A 1 50 ? -13.833 4.416 -6.491 1.00 0.00 50 ASP A CA 3
ATOM 4069 C C . ASP A 1 50 ? -13.380 4.989 -5.152 1.00 0.00 50 ASP A C 3
ATOM 4070 O O . ASP A 1 50 ? -12.440 4.486 -4.538 1.00 0.00 50 ASP A O 3
ATOM 4079 N N . GLN A 1 51 ? -14.054 6.045 -4.707 1.00 0.00 51 GLN A N 3
ATOM 4080 C CA . GLN A 1 51 ? -13.720 6.687 -3.442 1.00 0.00 51 GLN A CA 3
ATOM 4081 C C . GLN A 1 51 ? -14.341 5.935 -2.269 1.00 0.00 51 GLN A C 3
ATOM 4082 O O . GLN A 1 51 ? -14.952 6.538 -1.387 1.00 0.00 51 GLN A O 3
ATOM 4096 N N . SER A 1 52 ? -14.179 4.616 -2.266 1.00 0.00 52 SER A N 3
ATOM 4097 C CA . SER A 1 52 ? -14.728 3.781 -1.203 1.00 0.00 52 SER A CA 3
ATOM 4098 C C . SER A 1 52 ? -13.637 2.925 -0.567 1.00 0.00 52 SER A C 3
ATOM 4099 O O . SER A 1 52 ? -13.424 2.971 0.644 1.00 0.00 52 SER A O 3
ATOM 4107 N N . ALA A 1 53 ? -12.949 2.144 -1.393 1.00 0.00 53 ALA A N 3
ATOM 4108 C CA . ALA A 1 53 ? -11.879 1.279 -0.914 1.00 0.00 53 ALA A CA 3
ATOM 4109 C C . ALA A 1 53 ? -11.154 1.908 0.271 1.00 0.00 53 ALA A C 3
ATOM 4110 O O . ALA A 1 53 ? -10.737 1.213 1.198 1.00 0.00 53 ALA A O 3
ATOM 4117 N N . VAL A 1 54 ? -11.005 3.229 0.235 1.00 0.00 54 VAL A N 3
ATOM 4118 C CA . VAL A 1 54 ? -10.330 3.952 1.306 1.00 0.00 54 VAL A CA 3
ATOM 4119 C C . VAL A 1 54 ? -10.891 5.361 1.455 1.00 0.00 54 VAL A C 3
ATOM 4120 O O . VAL A 1 54 ? -10.838 6.164 0.523 1.00 0.00 54 VAL A O 3
ATOM 4133 N N . VAL A 1 55 ? -11.429 5.657 2.634 1.00 0.00 55 VAL A N 3
ATOM 4134 C CA . VAL A 1 55 ? -11.998 6.972 2.907 1.00 0.00 55 VAL A CA 3
ATOM 4135 C C . VAL A 1 55 ? -10.988 7.874 3.606 1.00 0.00 55 VAL A C 3
ATOM 4136 O O . VAL A 1 55 ? -10.071 7.397 4.274 1.00 0.00 55 VAL A O 3
ATOM 4149 N N . VAL A 1 56 ? -11.163 9.182 3.450 1.00 0.00 56 VAL A N 3
ATOM 4150 C CA . VAL A 1 56 ? -10.268 10.153 4.067 1.00 0.00 56 VAL A CA 3
ATOM 4151 C C . VAL A 1 56 ? -11.045 11.160 4.908 1.00 0.00 56 VAL A C 3
ATOM 4152 O O . VAL A 1 56 ? -11.897 11.885 4.395 1.00 0.00 56 VAL A O 3
ATOM 4165 N N . GLN A 1 57 ? -10.743 11.200 6.202 1.00 0.00 57 GLN A N 3
ATOM 4166 C CA . GLN A 1 57 ? -11.414 12.118 7.114 1.00 0.00 57 GLN A CA 3
ATOM 4167 C C . GLN A 1 57 ? -10.449 13.187 7.616 1.00 0.00 57 GLN A C 3
ATOM 4168 O O . GLN A 1 57 ? -9.234 13.007 7.581 1.00 0.00 57 GLN A O 3
ATOM 4182 N N . GLY A 1 58 ? -11.002 14.303 8.084 1.00 0.00 58 GLY A N 3
ATOM 4183 C CA . GLY A 1 58 ? -10.176 15.385 8.588 1.00 0.00 58 GLY A CA 3
ATOM 4184 C C . GLY A 1 58 ? -9.968 16.481 7.562 1.00 0.00 58 GLY A C 3
ATOM 4185 O O . GLY A 1 58 ? -9.106 17.344 7.729 1.00 0.00 58 GLY A O 3
ATOM 4189 N N . LEU A 1 59 ? -10.758 16.447 6.494 1.00 0.00 59 LEU A N 3
ATOM 4190 C CA . LEU A 1 59 ? -10.655 17.445 5.434 1.00 0.00 59 LEU A CA 3
ATOM 4191 C C . LEU A 1 59 ? -11.489 18.678 5.765 1.00 0.00 59 LEU A C 3
ATOM 4192 O O . LEU A 1 59 ? -12.439 18.625 6.546 1.00 0.00 59 LEU A O 3
ATOM 4208 N N . PRO A 1 60 ? -11.126 19.818 5.157 1.00 0.00 60 PRO A N 3
ATOM 4209 C CA . PRO A 1 60 ? -11.829 21.086 5.371 1.00 0.00 60 PRO A CA 3
ATOM 4210 C C . PRO A 1 60 ? -13.224 21.087 4.755 1.00 0.00 60 PRO A C 3
ATOM 4211 O O . PRO A 1 60 ? -13.705 20.057 4.285 1.00 0.00 60 PRO A O 3
ATOM 4222 N N . GLU A 1 61 ? -13.869 22.250 4.761 1.00 0.00 61 GLU A N 3
ATOM 4223 C CA . GLU A 1 61 ? -15.209 22.383 4.203 1.00 0.00 61 GLU A CA 3
ATOM 4224 C C . GLU A 1 61 ? -15.149 22.666 2.705 1.00 0.00 61 GLU A C 3
ATOM 4225 O O . GLU A 1 61 ? -14.133 23.132 2.190 1.00 0.00 61 GLU A O 3
ATOM 4237 N N . GLY A 1 62 ? -16.247 22.382 2.010 1.00 0.00 62 GLY A N 3
ATOM 4238 C CA . GLY A 1 62 ? -16.299 22.612 0.578 1.00 0.00 62 GLY A CA 3
ATOM 4239 C C . GLY A 1 62 ? -15.101 22.032 -0.146 1.00 0.00 62 GLY A C 3
ATOM 4240 O O . GLY A 1 62 ? -14.694 22.536 -1.193 1.00 0.00 62 GLY A O 3
ATOM 4244 N N . VAL A 1 63 ? -14.532 20.967 0.412 1.00 0.00 63 VAL A N 3
ATOM 4245 C CA . VAL A 1 63 ? -13.372 20.318 -0.186 1.00 0.00 63 VAL A CA 3
ATOM 4246 C C . VAL A 1 63 ? -13.682 18.872 -0.557 1.00 0.00 63 VAL A C 3
ATOM 4247 O O . VAL A 1 63 ? -14.737 18.344 -0.206 1.00 0.00 63 VAL A O 3
ATOM 4260 N N . ALA A 1 64 ? -12.756 18.237 -1.267 1.00 0.00 64 ALA A N 3
ATOM 4261 C CA . ALA A 1 64 ? -12.929 16.850 -1.683 1.00 0.00 64 ALA A CA 3
ATOM 4262 C C . ALA A 1 64 ? -11.582 16.172 -1.906 1.00 0.00 64 ALA A C 3
ATOM 4263 O O . ALA A 1 64 ? -10.786 16.608 -2.739 1.00 0.00 64 ALA A O 3
ATOM 4270 N N . PHE A 1 65 ? -11.331 15.104 -1.157 1.00 0.00 65 PHE A N 3
ATOM 4271 C CA . PHE A 1 65 ? -10.079 14.365 -1.273 1.00 0.00 65 PHE A CA 3
ATOM 4272 C C . PHE A 1 65 ? -9.591 14.345 -2.718 1.00 0.00 65 PHE A C 3
ATOM 4273 O O . PHE A 1 65 ? -10.290 13.874 -3.616 1.00 0.00 65 PHE A O 3
ATOM 4290 N N . LYS A 1 66 ? -8.386 14.859 -2.937 1.00 0.00 66 LYS A N 3
ATOM 4291 C CA . LYS A 1 66 ? -7.802 14.901 -4.273 1.00 0.00 66 LYS A CA 3
ATOM 4292 C C . LYS A 1 66 ? -6.316 15.243 -4.207 1.00 0.00 66 LYS A C 3
ATOM 4293 O O . LYS A 1 66 ? -5.801 15.611 -3.152 1.00 0.00 66 LYS A O 3
ATOM 4312 N N . HIS A 1 67 ? -5.635 15.120 -5.342 1.00 0.00 67 HIS A N 3
ATOM 4313 C CA . HIS A 1 67 ? -4.209 15.419 -5.412 1.00 0.00 67 HIS A CA 3
ATOM 4314 C C . HIS A 1 67 ? -3.871 16.653 -4.582 1.00 0.00 67 HIS A C 3
ATOM 4315 O O . HIS A 1 67 ? -4.618 17.630 -4.544 1.00 0.00 67 HIS A O 3
ATOM 4329 N N . PRO A 1 68 ? -2.718 16.608 -3.898 1.00 0.00 68 PRO A N 3
ATOM 4330 C CA . PRO A 1 68 ? -2.254 17.713 -3.054 1.00 0.00 68 PRO A CA 3
ATOM 4331 C C . PRO A 1 68 ? -1.836 18.931 -3.872 1.00 0.00 68 PRO A C 3
ATOM 4332 O O . PRO A 1 68 ? -1.586 20.003 -3.322 1.00 0.00 68 PRO A O 3
ATOM 4343 N N . GLU A 1 69 ? -1.761 18.756 -5.188 1.00 0.00 69 GLU A N 3
ATOM 4344 C CA . GLU A 1 69 ? -1.372 19.841 -6.080 1.00 0.00 69 GLU A CA 3
ATOM 4345 C C . GLU A 1 69 ? -2.596 20.613 -6.566 1.00 0.00 69 GLU A C 3
ATOM 4346 O O . GLU A 1 69 ? -2.480 21.730 -7.067 1.00 0.00 69 GLU A O 3
ATOM 4358 N N . ASN A 1 70 ? -3.769 20.006 -6.413 1.00 0.00 70 ASN A N 3
ATOM 4359 C CA . ASN A 1 70 ? -5.015 20.635 -6.836 1.00 0.00 70 ASN A CA 3
ATOM 4360 C C . ASN A 1 70 ? -5.526 21.600 -5.771 1.00 0.00 70 ASN A C 3
ATOM 4361 O O . ASN A 1 70 ? -6.414 22.413 -6.030 1.00 0.00 70 ASN A O 3
ATOM 4372 N N . TYR A 1 71 ? -4.961 21.504 -4.574 1.00 0.00 71 TYR A N 3
ATOM 4373 C CA . TYR A 1 71 ? -5.360 22.367 -3.468 1.00 0.00 71 TYR A CA 3
ATOM 4374 C C . TYR A 1 71 ? -4.568 23.672 -3.481 1.00 0.00 71 TYR A C 3
ATOM 4375 O O . TYR A 1 71 ? -3.340 23.666 -3.408 1.00 0.00 71 TYR A O 3
ATOM 4393 N N . ASP A 1 72 ? -5.281 24.788 -3.576 1.00 0.00 72 ASP A N 3
ATOM 4394 C CA . ASP A 1 72 ? -4.648 26.101 -3.597 1.00 0.00 72 ASP A CA 3
ATOM 4395 C C . ASP A 1 72 ? -3.620 26.227 -2.476 1.00 0.00 72 ASP A C 3
ATOM 4396 O O . ASP A 1 72 ? -3.782 25.644 -1.402 1.00 0.00 72 ASP A O 3
ATOM 4405 N N . LEU A 1 73 ? -2.564 26.990 -2.732 1.00 0.00 73 LEU A N 3
ATOM 4406 C CA . LEU A 1 73 ? -1.509 27.191 -1.745 1.00 0.00 73 LEU A CA 3
ATOM 4407 C C . LEU A 1 73 ? -2.095 27.351 -0.346 1.00 0.00 73 LEU A C 3
ATOM 4408 O O . LEU A 1 73 ? -1.650 26.704 0.602 1.00 0.00 73 LEU A O 3
ATOM 4424 N N . ALA A 1 74 ? -3.097 28.215 -0.225 1.00 0.00 74 ALA A N 3
ATOM 4425 C CA . ALA A 1 74 ? -3.748 28.456 1.057 1.00 0.00 74 ALA A CA 3
ATOM 4426 C C . ALA A 1 74 ? -4.309 27.164 1.640 1.00 0.00 74 ALA A C 3
ATOM 4427 O O . ALA A 1 74 ? -4.150 26.885 2.829 1.00 0.00 74 ALA A O 3
ATOM 4434 N N . THR A 1 75 ? -4.968 26.376 0.794 1.00 0.00 75 THR A N 3
ATOM 4435 C CA . THR A 1 75 ? -5.555 25.114 1.225 1.00 0.00 75 THR A CA 3
ATOM 4436 C C . THR A 1 75 ? -4.481 24.140 1.694 1.00 0.00 75 THR A C 3
ATOM 4437 O O . THR A 1 75 ? -4.507 23.672 2.834 1.00 0.00 75 THR A O 3
ATOM 4448 N N . LEU A 1 76 ? -3.536 23.838 0.811 1.00 0.00 76 LEU A N 3
ATOM 4449 C CA . LEU A 1 76 ? -2.451 22.918 1.135 1.00 0.00 76 LEU A CA 3
ATOM 4450 C C . LEU A 1 76 ? -1.962 23.135 2.564 1.00 0.00 76 LEU A C 3
ATOM 4451 O O . LEU A 1 76 ? -1.803 22.183 3.328 1.00 0.00 76 LEU A O 3
ATOM 4467 N N . LYS A 1 77 ? -1.730 24.394 2.921 1.00 0.00 77 LYS A N 3
ATOM 4468 C CA . LYS A 1 77 ? -1.263 24.737 4.259 1.00 0.00 77 LYS A CA 3
ATOM 4469 C C . LYS A 1 77 ? -2.202 24.176 5.322 1.00 0.00 77 LYS A C 3
ATOM 4470 O O . LYS A 1 77 ? -1.757 23.581 6.304 1.00 0.00 77 LYS A O 3
ATOM 4489 N N . TRP A 1 78 ? -3.501 24.368 5.120 1.00 0.00 78 TRP A N 3
ATOM 4490 C CA . TRP A 1 78 ? -4.501 23.879 6.061 1.00 0.00 78 TRP A CA 3
ATOM 4491 C C . TRP A 1 78 ? -4.332 22.385 6.307 1.00 0.00 78 TRP A C 3
ATOM 4492 O O . TRP A 1 78 ? -4.129 21.952 7.443 1.00 0.00 78 TRP A O 3
ATOM 4513 N N . ILE A 1 79 ? -4.419 21.599 5.239 1.00 0.00 79 ILE A N 3
ATOM 4514 C CA . ILE A 1 79 ? -4.275 20.153 5.340 1.00 0.00 79 ILE A CA 3
ATOM 4515 C C . ILE A 1 79 ? -3.145 19.778 6.292 1.00 0.00 79 ILE A C 3
ATOM 4516 O O . ILE A 1 79 ? -3.343 19.010 7.235 1.00 0.00 79 ILE A O 3
ATOM 4532 N N . LEU A 1 80 ? -1.962 20.327 6.043 1.00 0.00 80 LEU A N 3
ATOM 4533 C CA . LEU A 1 80 ? -0.799 20.053 6.880 1.00 0.00 80 LEU A CA 3
ATOM 4534 C C . LEU A 1 80 ? -1.044 20.505 8.316 1.00 0.00 80 LEU A C 3
ATOM 4535 O O . LEU A 1 80 ? -0.665 19.819 9.266 1.00 0.00 80 LEU A O 3
ATOM 4551 N N . GLU A 1 81 ? -1.680 21.662 8.468 1.00 0.00 81 GLU A N 3
ATOM 4552 C CA . GLU A 1 81 ? -1.977 22.204 9.788 1.00 0.00 81 GLU A CA 3
ATOM 4553 C C . GLU A 1 81 ? -2.842 21.237 10.591 1.00 0.00 81 GLU A C 3
ATOM 4554 O O . GLU A 1 81 ? -2.484 20.840 11.700 1.00 0.00 81 GLU A O 3
ATOM 4566 N N . ASN A 1 82 ? -3.984 20.862 10.024 1.00 0.00 82 ASN A N 3
ATOM 4567 C CA . ASN A 1 82 ? -4.901 19.942 10.686 1.00 0.00 82 ASN A CA 3
ATOM 4568 C C . ASN A 1 82 ? -4.708 18.518 10.176 1.00 0.00 82 ASN A C 3
ATOM 4569 O O . ASN A 1 82 ? -5.665 17.753 10.059 1.00 0.00 82 ASN A O 3
ATOM 4580 N N . LYS A 1 83 ? -3.462 18.168 9.873 1.00 0.00 83 LYS A N 3
ATOM 4581 C CA . LYS A 1 83 ? -3.140 16.835 9.376 1.00 0.00 83 LYS A CA 3
ATOM 4582 C C . LYS A 1 83 ? -3.121 15.821 10.516 1.00 0.00 83 LYS A C 3
ATOM 4583 O O . LYS A 1 83 ? -3.741 14.761 10.426 1.00 0.00 83 LYS A O 3
ATOM 4602 N N . ALA A 1 84 ? -2.407 16.153 11.586 1.00 0.00 84 ALA A N 3
ATOM 4603 C CA . ALA A 1 84 ? -2.310 15.271 12.744 1.00 0.00 84 ALA A CA 3
ATOM 4604 C C . ALA A 1 84 ? -3.646 14.593 13.029 1.00 0.00 84 ALA A C 3
ATOM 4605 O O . ALA A 1 84 ? -3.691 13.506 13.603 1.00 0.00 84 ALA A O 3
ATOM 4612 N N . GLY A 1 85 ? -4.733 15.244 12.626 1.00 0.00 85 GLY A N 3
ATOM 4613 C CA . GLY A 1 85 ? -6.055 14.688 12.850 1.00 0.00 85 GLY A CA 3
ATOM 4614 C C . GLY A 1 85 ? -6.529 13.835 11.689 1.00 0.00 85 GLY A C 3
ATOM 4615 O O . GLY A 1 85 ? -7.157 12.795 11.890 1.00 0.00 85 GLY A O 3
ATOM 4619 N N . ILE A 1 86 ? -6.231 14.277 10.472 1.00 0.00 86 ILE A N 3
ATOM 4620 C CA . ILE A 1 86 ? -6.632 13.547 9.276 1.00 0.00 86 ILE A CA 3
ATOM 4621 C C . ILE A 1 86 ? -6.395 12.050 9.440 1.00 0.00 86 ILE A C 3
ATOM 4622 O O . ILE A 1 86 ? -5.275 11.613 9.705 1.00 0.00 86 ILE A O 3
ATOM 4638 N N . SER A 1 87 ? -7.458 11.267 9.281 1.00 0.00 87 SER A N 3
ATOM 4639 C CA . SER A 1 87 ? -7.367 9.818 9.414 1.00 0.00 87 SER A CA 3
ATOM 4640 C C . SER A 1 87 ? -7.791 9.126 8.122 1.00 0.00 87 SER A C 3
ATOM 4641 O O . SER A 1 87 ? -8.438 9.728 7.266 1.00 0.00 87 SER A O 3
ATOM 4649 N N . PHE A 1 88 ? -7.422 7.856 7.990 1.00 0.00 88 PHE A N 3
ATOM 4650 C CA . PHE A 1 88 ? -7.762 7.082 6.802 1.00 0.00 88 PHE A CA 3
ATOM 4651 C C . PHE A 1 88 ? -8.429 5.763 7.185 1.00 0.00 88 PHE A C 3
ATOM 4652 O O . PHE A 1 88 ? -7.891 4.993 7.981 1.00 0.00 88 PHE A O 3
ATOM 4669 N N . ILE A 1 89 ? -9.602 5.513 6.615 1.00 0.00 89 ILE A N 3
ATOM 4670 C CA . ILE A 1 89 ? -10.342 4.288 6.897 1.00 0.00 89 ILE A CA 3
ATOM 4671 C C . ILE A 1 89 ? -10.319 3.345 5.698 1.00 0.00 89 ILE A C 3
ATOM 4672 O O . ILE A 1 89 ? -10.939 3.618 4.670 1.00 0.00 89 ILE A O 3
ATOM 4688 N N . ILE A 1 90 ? -9.604 2.234 5.840 1.00 0.00 90 ILE A N 3
ATOM 4689 C CA . ILE A 1 90 ? -9.505 1.249 4.771 1.00 0.00 90 ILE A CA 3
ATOM 4690 C C . ILE A 1 90 ? -10.713 0.317 4.766 1.00 0.00 90 ILE A C 3
ATOM 4691 O O . ILE A 1 90 ? -10.905 -0.472 5.692 1.00 0.00 90 ILE A O 3
ATOM 4707 N N . LYS A 1 91 ? -11.523 0.413 3.718 1.00 0.00 91 LYS A N 3
ATOM 4708 C CA . LYS A 1 91 ? -12.711 -0.423 3.591 1.00 0.00 91 LYS A CA 3
ATOM 4709 C C . LYS A 1 91 ? -12.394 -1.705 2.829 1.00 0.00 91 LYS A C 3
ATOM 4710 O O . LYS A 1 91 ? -13.037 -2.735 3.036 1.00 0.00 91 LYS A O 3
ATOM 4729 N N . ARG A 1 92 ? -11.401 -1.636 1.950 1.00 0.00 92 ARG A N 3
ATOM 4730 C CA . ARG A 1 92 ? -10.998 -2.794 1.159 1.00 0.00 92 ARG A CA 3
ATOM 4731 C C . ARG A 1 92 ? -9.815 -2.451 0.258 1.00 0.00 92 ARG A C 3
ATOM 4732 O O . ARG A 1 92 ? -9.787 -1.413 -0.404 1.00 0.00 92 ARG A O 3
ATOM 4753 N N . PRO A 1 93 ? -8.814 -3.344 0.232 1.00 0.00 93 PRO A N 3
ATOM 4754 C CA . PRO A 1 93 ? -7.611 -3.158 -0.583 1.00 0.00 93 PRO A CA 3
ATOM 4755 C C . PRO A 1 93 ? -7.895 -3.287 -2.076 1.00 0.00 93 PRO A C 3
ATOM 4756 O O . PRO A 1 93 ? -8.501 -4.263 -2.521 1.00 0.00 93 PRO A O 3
ATOM 4767 N N . PHE A 1 94 ? -7.454 -2.297 -2.846 1.00 0.00 94 PHE A N 3
ATOM 4768 C CA . PHE A 1 94 ? -7.662 -2.300 -4.289 1.00 0.00 94 PHE A CA 3
ATOM 4769 C C . PHE A 1 94 ? -7.212 -3.624 -4.900 1.00 0.00 94 PHE A C 3
ATOM 4770 O O . PHE A 1 94 ? -6.290 -4.272 -4.401 1.00 0.00 94 PHE A O 3
ATOM 4787 N N . LEU A 1 95 ? -7.870 -4.021 -5.985 1.00 0.00 95 LEU A N 3
ATOM 4788 C CA . LEU A 1 95 ? -7.539 -5.268 -6.666 1.00 0.00 95 LEU A CA 3
ATOM 4789 C C . LEU A 1 95 ? -6.177 -5.173 -7.346 1.00 0.00 95 LEU A C 3
ATOM 4790 O O . LEU A 1 95 ? -5.963 -4.322 -8.209 1.00 0.00 95 LEU A O 3
ATOM 4806 N N . GLU A 1 96 ? -5.261 -6.052 -6.953 1.00 0.00 96 GLU A N 3
ATOM 4807 C CA . GLU A 1 96 ? -3.921 -6.068 -7.527 1.00 0.00 96 GLU A CA 3
ATOM 4808 C C . GLU A 1 96 ? -3.748 -7.251 -8.474 1.00 0.00 96 GLU A C 3
ATOM 4809 O O . GLU A 1 96 ? -3.981 -8.406 -8.114 1.00 0.00 96 GLU A O 3
ATOM 4821 N N . PRO A 1 97 ? -3.329 -6.960 -9.714 1.00 0.00 97 PRO A N 3
ATOM 4822 C CA . PRO A 1 97 ? -3.115 -7.985 -10.739 1.00 0.00 97 PRO A CA 3
ATOM 4823 C C . PRO A 1 97 ? -1.909 -8.867 -10.433 1.00 0.00 97 PRO A C 3
ATOM 4824 O O . PRO A 1 97 ? -1.196 -8.646 -9.454 1.00 0.00 97 PRO A O 3
ATOM 4835 N N . LYS A 1 98 ? -1.684 -9.868 -11.277 1.00 0.00 98 LYS A N 3
ATOM 4836 C CA . LYS A 1 98 ? -0.564 -10.783 -11.100 1.00 0.00 98 LYS A CA 3
ATOM 4837 C C . LYS A 1 98 ? 0.766 -10.058 -11.282 1.00 0.00 98 LYS A C 3
ATOM 4838 O O . LYS A 1 98 ? 0.840 -9.038 -11.968 1.00 0.00 98 LYS A O 3
ATOM 4857 N N . LYS A 1 99 ? 1.815 -10.590 -10.664 1.00 0.00 99 LYS A N 3
ATOM 4858 C CA . LYS A 1 99 ? 3.143 -9.995 -10.761 1.00 0.00 99 LYS A CA 3
ATOM 4859 C C . LYS A 1 99 ? 3.883 -10.514 -11.990 1.00 0.00 99 LYS A C 3
ATOM 4860 O O . LYS A 1 99 ? 3.640 -11.631 -12.448 1.00 0.00 99 LYS A O 3
ATOM 4879 N N . HIS A 1 100 ? 4.790 -9.697 -12.517 1.00 0.00 100 HIS A N 3
ATOM 4880 C CA . HIS A 1 100 ? 5.568 -10.076 -13.691 1.00 0.00 100 HIS A CA 3
ATOM 4881 C C . HIS A 1 100 ? 7.024 -9.647 -13.539 1.00 0.00 100 HIS A C 3
ATOM 4882 O O . HIS A 1 100 ? 7.323 -8.642 -12.894 1.00 0.00 100 HIS A O 3
ATOM 4896 N N . VAL A 1 101 ? 7.928 -10.417 -14.137 1.00 0.00 101 VAL A N 3
ATOM 4897 C CA . VAL A 1 101 ? 9.353 -10.118 -14.068 1.00 0.00 101 VAL A CA 3
ATOM 4898 C C . VAL A 1 101 ? 9.667 -8.781 -14.731 1.00 0.00 101 VAL A C 3
ATOM 4899 O O . VAL A 1 101 ? 9.117 -8.453 -15.781 1.00 0.00 101 VAL A O 3
ATOM 4912 N N . GLY A 1 102 ? 10.556 -8.013 -14.109 1.00 0.00 102 GLY A N 3
ATOM 4913 C CA . GLY A 1 102 ? 10.929 -6.720 -14.654 1.00 0.00 102 GLY A CA 3
ATOM 4914 C C . GLY A 1 102 ? 12.075 -6.080 -13.897 1.00 0.00 102 GLY A C 3
ATOM 4915 O O . GLY A 1 102 ? 12.832 -6.764 -13.209 1.00 0.00 102 GLY A O 3
ATOM 4919 N N . GLY A 1 103 ? 12.205 -4.763 -14.024 1.00 0.00 103 GLY A N 3
ATOM 4920 C CA . GLY A 1 103 ? 13.271 -4.053 -13.341 1.00 0.00 103 GLY A CA 3
ATOM 4921 C C . GLY A 1 103 ? 14.543 -3.989 -14.163 1.00 0.00 103 GLY A C 3
ATOM 4922 O O . GLY A 1 103 ? 15.578 -4.518 -13.758 1.00 0.00 103 GLY A O 3
ATOM 4926 N N . SER A 1 104 ? 14.466 -3.343 -15.322 1.00 0.00 104 SER A N 3
ATOM 4927 C CA . SER A 1 104 ? 15.620 -3.217 -16.205 1.00 0.00 104 SER A CA 3
ATOM 4928 C C . SER A 1 104 ? 15.954 -1.749 -16.455 1.00 0.00 104 SER A C 3
ATOM 4929 O O . SER A 1 104 ? 15.091 -0.961 -16.839 1.00 0.00 104 SER A O 3
ATOM 4937 N N . GLY A 1 105 ? 17.215 -1.390 -16.237 1.00 0.00 105 GLY A N 3
ATOM 4938 C CA . GLY A 1 105 ? 17.643 -0.019 -16.443 1.00 0.00 105 GLY A CA 3
ATOM 4939 C C . GLY A 1 105 ? 17.792 0.326 -17.912 1.00 0.00 105 GLY A C 3
ATOM 4940 O O . GLY A 1 105 ? 17.230 -0.333 -18.787 1.00 0.00 105 GLY A O 3
ATOM 4944 N N . PRO A 1 106 ? 18.564 1.385 -18.200 1.00 0.00 106 PRO A N 3
ATOM 4945 C CA . PRO A 1 106 ? 18.802 1.841 -19.572 1.00 0.00 106 PRO A CA 3
ATOM 4946 C C . PRO A 1 106 ? 19.670 0.870 -20.363 1.00 0.00 106 PRO A C 3
ATOM 4947 O O . PRO A 1 106 ? 20.687 0.385 -19.868 1.00 0.00 106 PRO A O 3
ATOM 4958 N N . SER A 1 107 ? 19.262 0.590 -21.597 1.00 0.00 107 SER A N 3
ATOM 4959 C CA . SER A 1 107 ? 20.002 -0.327 -22.457 1.00 0.00 107 SER A CA 3
ATOM 4960 C C . SER A 1 107 ? 20.108 0.225 -23.876 1.00 0.00 107 SER A C 3
ATOM 4961 O O . SER A 1 107 ? 19.531 1.264 -24.194 1.00 0.00 107 SER A O 3
ATOM 4969 N N . SER A 1 108 ? 20.852 -0.479 -24.723 1.00 0.00 108 SER A N 3
ATOM 4970 C CA . SER A 1 108 ? 21.039 -0.059 -26.107 1.00 0.00 108 SER A CA 3
ATOM 4971 C C . SER A 1 108 ? 21.766 -1.134 -26.908 1.00 0.00 108 SER A C 3
ATOM 4972 O O . SER A 1 108 ? 22.960 -1.365 -26.717 1.00 0.00 108 SER A O 3
ATOM 4980 N N . GLY A 1 109 ? 21.038 -1.791 -27.806 1.00 0.00 109 GLY A N 3
ATOM 4981 C CA . GLY A 1 109 ? 21.629 -2.834 -28.623 1.00 0.00 109 GLY A CA 3
ATOM 4982 C C . GLY A 1 109 ? 20.593 -3.611 -29.411 1.00 0.00 109 GLY A C 3
ATOM 4983 O O . GLY A 1 109 ? 20.897 -4.653 -29.990 1.00 0.00 109 GLY A O 3
ATOM 4987 N N . GLY A 1 1 ? -7.637 36.257 -14.669 1.00 0.00 1 GLY A N 4
ATOM 4988 C CA . GLY A 1 1 ? -6.833 37.155 -13.860 1.00 0.00 1 GLY A CA 4
ATOM 4989 C C . GLY A 1 1 ? -5.422 36.643 -13.654 1.00 0.00 1 GLY A C 4
ATOM 4990 O O . GLY A 1 1 ? -4.638 36.563 -14.601 1.00 0.00 1 GLY A O 4
ATOM 4994 N N . SER A 1 2 ? -5.095 36.296 -12.413 1.00 0.00 2 SER A N 4
ATOM 4995 C CA . SER A 1 2 ? -3.766 35.793 -12.085 1.00 0.00 2 SER A CA 4
ATOM 4996 C C . SER A 1 2 ? -3.856 34.459 -11.349 1.00 0.00 2 SER A C 4
ATOM 4997 O O . SER A 1 2 ? -4.132 34.417 -10.150 1.00 0.00 2 SER A O 4
ATOM 5005 N N . SER A 1 3 ? -3.621 33.373 -12.078 1.00 0.00 3 SER A N 4
ATOM 5006 C CA . SER A 1 3 ? -3.678 32.037 -11.496 1.00 0.00 3 SER A CA 4
ATOM 5007 C C . SER A 1 3 ? -2.611 31.132 -12.105 1.00 0.00 3 SER A C 4
ATOM 5008 O O . SER A 1 3 ? -2.503 31.015 -13.325 1.00 0.00 3 SER A O 4
ATOM 5016 N N . GLY A 1 4 ? -1.822 30.495 -11.245 1.00 0.00 4 GLY A N 4
ATOM 5017 C CA . GLY A 1 4 ? -0.773 29.610 -11.716 1.00 0.00 4 GLY A CA 4
ATOM 5018 C C . GLY A 1 4 ? 0.614 30.157 -11.441 1.00 0.00 4 GLY A C 4
ATOM 5019 O O . GLY A 1 4 ? 0.773 31.104 -10.669 1.00 0.00 4 GLY A O 4
ATOM 5023 N N . SER A 1 5 ? 1.620 29.562 -12.073 1.00 0.00 5 SER A N 4
ATOM 5024 C CA . SER A 1 5 ? 3.001 29.991 -11.888 1.00 0.00 5 SER A CA 4
ATOM 5025 C C . SER A 1 5 ? 3.655 30.303 -13.230 1.00 0.00 5 SER A C 4
ATOM 5026 O O . SER A 1 5 ? 3.360 29.667 -14.241 1.00 0.00 5 SER A O 4
ATOM 5034 N N . SER A 1 6 ? 4.547 31.289 -13.231 1.00 0.00 6 SER A N 4
ATOM 5035 C CA . SER A 1 6 ? 5.244 31.690 -14.448 1.00 0.00 6 SER A CA 4
ATOM 5036 C C . SER A 1 6 ? 6.755 31.641 -14.251 1.00 0.00 6 SER A C 4
ATOM 5037 O O . SER A 1 6 ? 7.354 32.575 -13.721 1.00 0.00 6 SER A O 4
ATOM 5045 N N . GLY A 1 7 ? 7.366 30.542 -14.683 1.00 0.00 7 GLY A N 4
ATOM 5046 C CA . GLY A 1 7 ? 8.803 30.390 -14.546 1.00 0.00 7 GLY A CA 4
ATOM 5047 C C . GLY A 1 7 ? 9.225 30.126 -13.114 1.00 0.00 7 GLY A C 4
ATOM 5048 O O . GLY A 1 7 ? 8.384 30.048 -12.217 1.00 0.00 7 GLY A O 4
ATOM 5052 N N . MET A 1 8 ? 10.528 29.986 -12.898 1.00 0.00 8 MET A N 4
ATOM 5053 C CA . MET A 1 8 ? 11.058 29.729 -11.564 1.00 0.00 8 MET A CA 4
ATOM 5054 C C . MET A 1 8 ? 11.054 31.001 -10.723 1.00 0.00 8 MET A C 4
ATOM 5055 O O . MET A 1 8 ? 11.203 32.104 -11.248 1.00 0.00 8 MET A O 4
ATOM 5069 N N . SER A 1 9 ? 10.883 30.840 -9.415 1.00 0.00 9 SER A N 4
ATOM 5070 C CA . SER A 1 9 ? 10.856 31.976 -8.501 1.00 0.00 9 SER A CA 4
ATOM 5071 C C . SER A 1 9 ? 11.392 31.582 -7.128 1.00 0.00 9 SER A C 4
ATOM 5072 O O . SER A 1 9 ? 11.707 30.418 -6.882 1.00 0.00 9 SER A O 4
ATOM 5080 N N . VAL A 1 10 ? 11.492 32.562 -6.236 1.00 0.00 10 VAL A N 4
ATOM 5081 C CA . VAL A 1 10 ? 11.988 32.320 -4.886 1.00 0.00 10 VAL A CA 4
ATOM 5082 C C . VAL A 1 10 ? 10.944 31.602 -4.038 1.00 0.00 10 VAL A C 4
ATOM 5083 O O . VAL A 1 10 ? 11.265 30.672 -3.298 1.00 0.00 10 VAL A O 4
ATOM 5096 N N . ASP A 1 11 ? 9.695 32.040 -4.151 1.00 0.00 11 ASP A N 4
ATOM 5097 C CA . ASP A 1 11 ? 8.603 31.438 -3.394 1.00 0.00 11 ASP A CA 4
ATOM 5098 C C . ASP A 1 11 ? 8.104 30.169 -4.078 1.00 0.00 11 ASP A C 4
ATOM 5099 O O . ASP A 1 11 ? 7.326 29.408 -3.504 1.00 0.00 11 ASP A O 4
ATOM 5108 N N . ALA A 1 12 ? 8.556 29.949 -5.308 1.00 0.00 12 ALA A N 4
ATOM 5109 C CA . ALA A 1 12 ? 8.155 28.773 -6.070 1.00 0.00 12 ALA A CA 4
ATOM 5110 C C . ALA A 1 12 ? 8.522 27.489 -5.332 1.00 0.00 12 ALA A C 4
ATOM 5111 O O . ALA A 1 12 ? 7.688 26.601 -5.159 1.00 0.00 12 ALA A O 4
ATOM 5118 N N . VAL A 1 13 ? 9.776 27.399 -4.900 1.00 0.00 13 VAL A N 4
ATOM 5119 C CA . VAL A 1 13 ? 10.254 26.225 -4.180 1.00 0.00 13 VAL A CA 4
ATOM 5120 C C . VAL A 1 13 ? 9.351 25.902 -2.994 1.00 0.00 13 VAL A C 4
ATOM 5121 O O . VAL A 1 13 ? 9.330 24.772 -2.509 1.00 0.00 13 VAL A O 4
ATOM 5134 N N . GLU A 1 14 ? 8.608 26.904 -2.534 1.00 0.00 14 GLU A N 4
ATOM 5135 C CA . GLU A 1 14 ? 7.703 26.726 -1.404 1.00 0.00 14 GLU A CA 4
ATOM 5136 C C . GLU A 1 14 ? 6.450 25.963 -1.826 1.00 0.00 14 GLU A C 4
ATOM 5137 O O . GLU A 1 14 ? 6.207 24.846 -1.367 1.00 0.00 14 GLU A O 4
ATOM 5149 N N . ILE A 1 15 ? 5.659 26.573 -2.700 1.00 0.00 15 ILE A N 4
ATOM 5150 C CA . ILE A 1 15 ? 4.431 25.953 -3.184 1.00 0.00 15 ILE A CA 4
ATOM 5151 C C . ILE A 1 15 ? 4.688 24.526 -3.658 1.00 0.00 15 ILE A C 4
ATOM 5152 O O . ILE A 1 15 ? 3.814 23.665 -3.565 1.00 0.00 15 ILE A O 4
ATOM 5168 N N . GLU A 1 16 ? 5.893 24.283 -4.165 1.00 0.00 16 GLU A N 4
ATOM 5169 C CA . GLU A 1 16 ? 6.263 22.960 -4.652 1.00 0.00 16 GLU A CA 4
ATOM 5170 C C . GLU A 1 16 ? 6.565 22.018 -3.490 1.00 0.00 16 GLU A C 4
ATOM 5171 O O . GLU A 1 16 ? 6.195 20.843 -3.516 1.00 0.00 16 GLU A O 4
ATOM 5183 N N . THR A 1 17 ? 7.241 22.540 -2.471 1.00 0.00 17 THR A N 4
ATOM 5184 C CA . THR A 1 17 ? 7.595 21.746 -1.302 1.00 0.00 17 THR A CA 4
ATOM 5185 C C . THR A 1 17 ? 6.352 21.341 -0.517 1.00 0.00 17 THR A C 4
ATOM 5186 O O . THR A 1 17 ? 6.297 20.253 0.059 1.00 0.00 17 THR A O 4
ATOM 5197 N N . LEU A 1 18 ? 5.358 22.220 -0.497 1.00 0.00 18 LEU A N 4
ATOM 5198 C CA . LEU A 1 18 ? 4.114 21.953 0.217 1.00 0.00 18 LEU A CA 4
ATOM 5199 C C . LEU A 1 18 ? 3.384 20.758 -0.387 1.00 0.00 18 LEU A C 4
ATOM 5200 O O . LEU A 1 18 ? 2.848 19.916 0.334 1.00 0.00 18 LEU A O 4
ATOM 5216 N N . ARG A 1 19 ? 3.371 20.688 -1.715 1.00 0.00 19 ARG A N 4
ATOM 5217 C CA . ARG A 1 19 ? 2.709 19.596 -2.416 1.00 0.00 19 ARG A CA 4
ATOM 5218 C C . ARG A 1 19 ? 3.390 18.264 -2.113 1.00 0.00 19 ARG A C 4
ATOM 5219 O O . ARG A 1 19 ? 2.728 17.238 -1.951 1.00 0.00 19 ARG A O 4
ATOM 5240 N N . LYS A 1 20 ? 4.716 18.286 -2.038 1.00 0.00 20 LYS A N 4
ATOM 5241 C CA . LYS A 1 20 ? 5.487 17.083 -1.754 1.00 0.00 20 LYS A CA 4
ATOM 5242 C C . LYS A 1 20 ? 5.268 16.622 -0.317 1.00 0.00 20 LYS A C 4
ATOM 5243 O O . LYS A 1 20 ? 5.127 15.427 -0.051 1.00 0.00 20 LYS A O 4
ATOM 5262 N N . THR A 1 21 ? 5.239 17.576 0.608 1.00 0.00 21 THR A N 4
ATOM 5263 C CA . THR A 1 21 ? 5.037 17.268 2.018 1.00 0.00 21 THR A CA 4
ATOM 5264 C C . THR A 1 21 ? 3.703 16.564 2.240 1.00 0.00 21 THR A C 4
ATOM 5265 O O . THR A 1 21 ? 3.639 15.532 2.909 1.00 0.00 21 THR A O 4
ATOM 5276 N N . VAL A 1 22 ? 2.640 17.127 1.676 1.00 0.00 22 VAL A N 4
ATOM 5277 C CA . VAL A 1 22 ? 1.307 16.552 1.812 1.00 0.00 22 VAL A CA 4
ATOM 5278 C C . VAL A 1 22 ? 1.223 15.193 1.125 1.00 0.00 22 VAL A C 4
ATOM 5279 O O . VAL A 1 22 ? 0.563 14.279 1.618 1.00 0.00 22 VAL A O 4
ATOM 5292 N N . GLU A 1 23 ? 1.897 15.068 -0.013 1.00 0.00 23 GLU A N 4
ATOM 5293 C CA . GLU A 1 23 ? 1.897 13.820 -0.767 1.00 0.00 23 GLU A CA 4
ATOM 5294 C C . GLU A 1 23 ? 2.345 12.654 0.111 1.00 0.00 23 GLU A C 4
ATOM 5295 O O . GLU A 1 23 ? 1.805 11.552 0.020 1.00 0.00 23 GLU A O 4
ATOM 5307 N N . ASP A 1 24 ? 3.335 12.907 0.960 1.00 0.00 24 ASP A N 4
ATOM 5308 C CA . ASP A 1 24 ? 3.854 11.880 1.856 1.00 0.00 24 ASP A CA 4
ATOM 5309 C C . ASP A 1 24 ? 2.827 11.520 2.924 1.00 0.00 24 ASP A C 4
ATOM 5310 O O . ASP A 1 24 ? 2.506 10.347 3.120 1.00 0.00 24 ASP A O 4
ATOM 5319 N N . TYR A 1 25 ? 2.316 12.533 3.612 1.00 0.00 25 TYR A N 4
ATOM 5320 C CA . TYR A 1 25 ? 1.328 12.323 4.663 1.00 0.00 25 TYR A CA 4
ATOM 5321 C C . TYR A 1 25 ? 0.290 11.289 4.236 1.00 0.00 25 TYR A C 4
ATOM 5322 O O . TYR A 1 25 ? 0.158 10.234 4.856 1.00 0.00 25 TYR A O 4
ATOM 5340 N N . PHE A 1 26 ? -0.444 11.601 3.174 1.00 0.00 26 PHE A N 4
ATOM 5341 C CA . PHE A 1 26 ? -1.471 10.701 2.662 1.00 0.00 26 PHE A CA 4
ATOM 5342 C C . PHE A 1 26 ? -0.963 9.262 2.629 1.00 0.00 26 PHE A C 4
ATOM 5343 O O . PHE A 1 26 ? -1.694 8.327 2.961 1.00 0.00 26 PHE A O 4
ATOM 5360 N N . CYS A 1 27 ? 0.290 9.092 2.225 1.00 0.00 27 CYS A N 4
ATOM 5361 C CA . CYS A 1 27 ? 0.895 7.767 2.147 1.00 0.00 27 CYS A CA 4
ATOM 5362 C C . CYS A 1 27 ? 1.091 7.175 3.539 1.00 0.00 27 CYS A C 4
ATOM 5363 O O . CYS A 1 27 ? 0.915 5.975 3.746 1.00 0.00 27 CYS A O 4
ATOM 5371 N N . PHE A 1 28 ? 1.460 8.026 4.492 1.00 0.00 28 PHE A N 4
ATOM 5372 C CA . PHE A 1 28 ? 1.682 7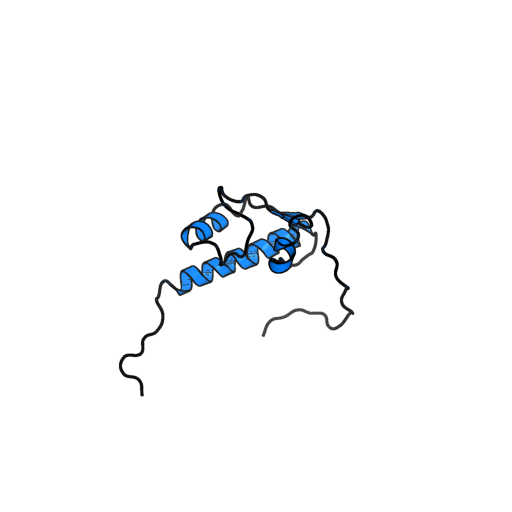.587 5.864 1.00 0.00 28 PHE A CA 4
ATOM 5373 C C . PHE A 1 28 ? 0.378 7.123 6.506 1.00 0.00 28 PHE A C 4
ATOM 5374 O O . PHE A 1 28 ? 0.324 6.062 7.130 1.00 0.00 28 PHE A O 4
ATOM 5391 N N . CYS A 1 29 ? -0.670 7.924 6.347 1.00 0.00 29 CYS A N 4
ATOM 5392 C CA . CYS A 1 29 ? -1.974 7.596 6.910 1.00 0.00 29 CYS A CA 4
ATOM 5393 C C . CYS A 1 29 ? -2.538 6.328 6.278 1.00 0.00 29 CYS A C 4
ATOM 5394 O O . CYS A 1 29 ? -3.117 5.485 6.963 1.00 0.00 29 CYS A O 4
ATOM 5402 N N . TYR A 1 30 ? -2.366 6.201 4.967 1.00 0.00 30 TYR A N 4
ATOM 5403 C CA . TYR A 1 30 ? -2.861 5.038 4.240 1.00 0.00 30 TYR A CA 4
ATOM 5404 C C . TYR A 1 30 ? -2.114 3.775 4.659 1.00 0.00 30 TYR A C 4
ATOM 5405 O O . TYR A 1 30 ? -2.719 2.799 5.100 1.00 0.00 30 TYR A O 4
ATOM 5423 N N . GLY A 1 31 ? -0.792 3.804 4.521 1.00 0.00 31 GLY A N 4
ATOM 5424 C CA . GLY A 1 31 ? 0.018 2.657 4.889 1.00 0.00 31 GLY A CA 4
ATOM 5425 C C . GLY A 1 31 ? -0.087 2.323 6.364 1.00 0.00 31 GLY A C 4
ATOM 5426 O O . GLY A 1 31 ? 0.045 1.164 6.757 1.00 0.00 31 GLY A O 4
ATOM 5430 N N . LYS A 1 32 ? -0.324 3.341 7.184 1.00 0.00 32 LYS A N 4
ATOM 5431 C CA . LYS A 1 32 ? -0.447 3.151 8.625 1.00 0.00 32 LYS A CA 4
ATOM 5432 C C . LYS A 1 32 ? -1.726 2.394 8.967 1.00 0.00 32 LYS A C 4
ATOM 5433 O O . LYS A 1 32 ? -1.722 1.504 9.816 1.00 0.00 32 LYS A O 4
ATOM 5452 N N . ALA A 1 33 ? -2.817 2.753 8.299 1.00 0.00 33 ALA A N 4
ATOM 5453 C CA . ALA A 1 33 ? -4.102 2.104 8.530 1.00 0.00 33 ALA A CA 4
ATOM 5454 C C . ALA A 1 33 ? -4.097 0.673 8.002 1.00 0.00 33 ALA A C 4
ATOM 5455 O O . ALA A 1 33 ? -4.838 -0.181 8.491 1.00 0.00 33 ALA A O 4
ATOM 5462 N N . LEU A 1 34 ? -3.260 0.419 7.004 1.00 0.00 34 LEU A N 4
ATOM 5463 C CA . LEU A 1 34 ? -3.159 -0.910 6.409 1.00 0.00 34 LEU A CA 4
ATOM 5464 C C . LEU A 1 34 ? -2.562 -1.905 7.398 1.00 0.00 34 LEU A C 4
ATOM 5465 O O . LEU A 1 34 ? -2.883 -3.092 7.369 1.00 0.00 34 LEU A O 4
ATOM 5481 N N . GLY A 1 35 ? -1.693 -1.412 8.275 1.00 0.00 35 GLY A N 4
ATOM 5482 C CA . GLY A 1 35 ? -1.067 -2.272 9.262 1.00 0.00 35 GLY A CA 4
ATOM 5483 C C . GLY A 1 35 ? 0.323 -2.714 8.848 1.00 0.00 35 GLY A C 4
ATOM 5484 O O . GLY A 1 35 ? 0.821 -3.738 9.314 1.00 0.00 35 GLY A O 4
ATOM 5488 N N . LYS A 1 36 ? 0.950 -1.941 7.968 1.00 0.00 36 LYS A N 4
ATOM 5489 C CA . LYS A 1 36 ? 2.290 -2.258 7.489 1.00 0.00 36 LYS A CA 4
ATOM 5490 C C . LYS A 1 36 ? 3.346 -1.503 8.290 1.00 0.00 36 LYS A C 4
ATOM 5491 O O . LYS A 1 36 ? 3.021 -0.728 9.189 1.00 0.00 36 LYS A O 4
ATOM 5510 N N . SER A 1 37 ? 4.613 -1.733 7.956 1.00 0.00 37 SER A N 4
ATOM 5511 C CA . SER A 1 37 ? 5.717 -1.076 8.645 1.00 0.00 37 SER A CA 4
ATOM 5512 C C . SER A 1 37 ? 6.361 -0.018 7.754 1.00 0.00 37 SER A C 4
ATOM 5513 O O . SER A 1 37 ? 7.381 0.573 8.109 1.00 0.00 37 SER A O 4
ATOM 5521 N N . THR A 1 38 ? 5.758 0.216 6.593 1.00 0.00 38 THR A N 4
ATOM 5522 C CA . THR A 1 38 ? 6.271 1.201 5.650 1.00 0.00 38 THR A CA 4
ATOM 5523 C C . THR A 1 38 ? 5.143 2.041 5.062 1.00 0.00 38 THR A C 4
ATOM 5524 O O . THR A 1 38 ? 3.977 1.649 5.105 1.00 0.00 38 THR A O 4
ATOM 5535 N N . VAL A 1 39 ? 5.497 3.198 4.511 1.00 0.00 39 VAL A N 4
ATOM 5536 C CA . VAL A 1 39 ? 4.514 4.093 3.913 1.00 0.00 39 VAL A CA 4
ATOM 5537 C C . VAL A 1 39 ? 4.121 3.622 2.517 1.00 0.00 39 VAL A C 4
ATOM 5538 O O . VAL A 1 39 ? 4.972 3.229 1.719 1.00 0.00 39 VAL A O 4
ATOM 5551 N N . VAL A 1 40 ? 2.824 3.666 2.227 1.00 0.00 40 VAL A N 4
ATOM 5552 C CA . VAL A 1 40 ? 2.317 3.246 0.926 1.00 0.00 40 VAL A CA 4
ATOM 5553 C C . VAL A 1 40 ? 1.756 4.429 0.147 1.00 0.00 40 VAL A C 4
ATOM 5554 O O . VAL A 1 40 ? 1.062 5.289 0.690 1.00 0.00 40 VAL A O 4
ATOM 5567 N N . PRO A 1 41 ? 2.061 4.476 -1.158 1.00 0.00 41 PRO A N 4
ATOM 5568 C CA . PRO A 1 41 ? 1.595 5.550 -2.042 1.00 0.00 41 PRO A CA 4
ATOM 5569 C C . PRO A 1 41 ? 0.094 5.483 -2.295 1.00 0.00 41 PRO A C 4
ATOM 5570 O O . PRO A 1 41 ? -0.429 4.452 -2.721 1.00 0.00 41 PRO A O 4
ATOM 5581 N N . VAL A 1 42 ? -0.598 6.587 -2.030 1.00 0.00 42 VAL A N 4
ATOM 5582 C CA . VAL A 1 42 ? -2.039 6.654 -2.231 1.00 0.00 42 VAL A CA 4
ATOM 5583 C C . VAL A 1 42 ? -2.388 6.669 -3.716 1.00 0.00 42 VAL A C 4
ATOM 5584 O O . VAL A 1 42 ? -2.110 7.628 -4.434 1.00 0.00 42 VAL A O 4
ATOM 5597 N N . PRO A 1 43 ? -3.013 5.579 -4.188 1.00 0.00 43 PRO A N 4
ATOM 5598 C CA . PRO A 1 43 ? -3.413 5.442 -5.590 1.00 0.00 43 PRO A CA 4
ATOM 5599 C C . PRO A 1 43 ? -4.558 6.379 -5.960 1.00 0.00 43 PRO A C 4
ATOM 5600 O O . PRO A 1 43 ? -5.719 5.968 -6.009 1.00 0.00 43 PRO A O 4
ATOM 5611 N N . TYR A 1 44 ? -4.226 7.639 -6.220 1.00 0.00 44 TYR A N 4
ATOM 5612 C CA . TYR A 1 44 ? -5.227 8.634 -6.583 1.00 0.00 44 TYR A CA 4
ATOM 5613 C C . TYR A 1 44 ? -6.078 8.149 -7.752 1.00 0.00 44 TYR A C 4
ATOM 5614 O O . TYR A 1 44 ? -7.307 8.137 -7.676 1.00 0.00 44 TYR A O 4
ATOM 5632 N N . GLU A 1 45 ? -5.416 7.750 -8.833 1.00 0.00 45 GLU A N 4
ATOM 5633 C CA . GLU A 1 45 ? -6.111 7.265 -10.019 1.00 0.00 45 GLU A CA 4
ATOM 5634 C C . GLU A 1 45 ? -7.185 6.249 -9.642 1.00 0.00 45 GLU A C 4
ATOM 5635 O O . GLU A 1 45 ? -8.344 6.377 -10.038 1.00 0.00 45 GLU A O 4
ATOM 5647 N N . LYS A 1 46 ? -6.792 5.239 -8.873 1.00 0.00 46 LYS A N 4
ATOM 5648 C CA . LYS A 1 46 ? -7.719 4.200 -8.440 1.00 0.00 46 LYS A CA 4
ATOM 5649 C C . LYS A 1 46 ? -8.782 4.773 -7.507 1.00 0.00 46 LYS A C 4
ATOM 5650 O O . LYS A 1 46 ? -9.973 4.739 -7.813 1.00 0.00 46 LYS A O 4
ATOM 5669 N N . MET A 1 47 ? -8.340 5.300 -6.369 1.00 0.00 47 MET A N 4
ATOM 5670 C CA . MET A 1 47 ? -9.254 5.883 -5.393 1.00 0.00 47 MET A CA 4
ATOM 5671 C C . MET A 1 47 ? -10.306 6.747 -6.082 1.00 0.00 47 MET A C 4
ATOM 5672 O O . MET A 1 47 ? -11.471 6.762 -5.680 1.00 0.00 47 MET A O 4
ATOM 5686 N N . LEU A 1 48 ? -9.890 7.464 -7.119 1.00 0.00 48 LEU A N 4
ATOM 5687 C CA . LEU A 1 48 ? -10.797 8.330 -7.864 1.00 0.00 48 LEU A CA 4
ATOM 5688 C C . LEU A 1 48 ? -12.004 7.547 -8.372 1.00 0.00 48 LEU A C 4
ATOM 5689 O O . LEU A 1 48 ? -13.132 8.039 -8.342 1.00 0.00 48 LEU A O 4
ATOM 5705 N N . ARG A 1 49 ? -11.758 6.327 -8.836 1.00 0.00 49 ARG A N 4
ATOM 5706 C CA . ARG A 1 49 ? -12.825 5.475 -9.349 1.00 0.00 49 ARG A CA 4
ATOM 5707 C C . ARG A 1 49 ? -13.548 4.764 -8.210 1.00 0.00 49 ARG A C 4
ATOM 5708 O O . ARG A 1 49 ? -14.771 4.618 -8.233 1.00 0.00 49 ARG A O 4
ATOM 5729 N N . ASP A 1 50 ? -12.785 4.323 -7.216 1.00 0.00 50 ASP A N 4
ATOM 5730 C CA . ASP A 1 50 ? -13.353 3.627 -6.067 1.00 0.00 50 ASP A CA 4
ATOM 5731 C C . ASP A 1 50 ? -12.925 4.292 -4.763 1.00 0.00 50 ASP A C 4
ATOM 5732 O O . ASP A 1 50 ? -12.004 3.828 -4.092 1.00 0.00 50 ASP A O 4
ATOM 5741 N N . GLN A 1 51 ? -13.600 5.382 -4.411 1.00 0.00 51 GLN A N 4
ATOM 5742 C CA . GLN A 1 51 ? -13.289 6.111 -3.188 1.00 0.00 51 GLN A CA 4
ATOM 5743 C C . GLN A 1 51 ? -13.650 5.289 -1.956 1.00 0.00 51 GLN A C 4
ATOM 5744 O O . GLN A 1 51 ? -13.142 5.534 -0.862 1.00 0.00 51 GLN A O 4
ATOM 5758 N N . SER A 1 52 ? -14.531 4.311 -2.141 1.00 0.00 52 SER A N 4
ATOM 5759 C CA . SER A 1 52 ? -14.963 3.454 -1.043 1.00 0.00 52 SER A CA 4
ATOM 5760 C C . SER A 1 52 ? -13.788 2.668 -0.472 1.00 0.00 52 SER A C 4
ATOM 5761 O O . SER A 1 52 ? -13.491 2.752 0.719 1.00 0.00 52 SER A O 4
ATOM 5769 N N . ALA A 1 53 ? -13.121 1.904 -1.332 1.00 0.00 53 ALA A N 4
ATOM 5770 C CA . ALA A 1 53 ? -11.976 1.105 -0.914 1.00 0.00 53 ALA A CA 4
ATOM 5771 C C . ALA A 1 53 ? -11.215 1.784 0.219 1.00 0.00 53 ALA A C 4
ATOM 5772 O O . ALA A 1 53 ? -10.709 1.122 1.126 1.00 0.00 53 ALA A O 4
ATOM 5779 N N . VAL A 1 54 ? -11.136 3.110 0.161 1.00 0.00 54 VAL A N 4
ATOM 5780 C CA . VAL A 1 54 ? -10.437 3.880 1.183 1.00 0.00 54 VAL A CA 4
ATOM 5781 C C . VAL A 1 54 ? -11.030 5.277 1.320 1.00 0.00 54 VAL A C 4
ATOM 5782 O O . VAL A 1 54 ? -11.063 6.048 0.360 1.00 0.00 54 VAL A O 4
ATOM 5795 N N . VAL A 1 55 ? -11.501 5.599 2.521 1.00 0.00 55 VAL A N 4
ATOM 5796 C CA . VAL A 1 55 ? -12.093 6.905 2.786 1.00 0.00 55 VAL A CA 4
ATOM 5797 C C . VAL A 1 55 ? -11.098 7.828 3.481 1.00 0.00 55 VAL A C 4
ATOM 5798 O O . VAL A 1 55 ? -10.142 7.370 4.107 1.00 0.00 55 VAL A O 4
ATOM 5811 N N . VAL A 1 56 ? -11.331 9.132 3.367 1.00 0.00 56 VAL A N 4
ATOM 5812 C CA . VAL A 1 56 ? -10.456 10.121 3.986 1.00 0.00 56 VAL A CA 4
ATOM 5813 C C . VAL A 1 56 ? -11.246 11.069 4.881 1.00 0.00 56 VAL A C 4
ATOM 5814 O O . VAL A 1 56 ? -12.196 11.712 4.435 1.00 0.00 56 VAL A O 4
ATOM 5827 N N . GLN A 1 57 ? -10.846 11.151 6.146 1.00 0.00 57 GLN A N 4
ATOM 5828 C CA . GLN A 1 57 ? -11.516 12.021 7.104 1.00 0.00 57 GLN A CA 4
ATOM 5829 C C . GLN A 1 57 ? -10.567 13.097 7.620 1.00 0.00 57 GLN A C 4
ATOM 5830 O O . GLN A 1 57 ? -9.352 12.906 7.646 1.00 0.00 57 GLN A O 4
ATOM 5844 N N . GLY A 1 58 ? -11.130 14.229 8.030 1.00 0.00 58 GLY A N 4
ATOM 5845 C CA . GLY A 1 58 ? -10.320 15.320 8.539 1.00 0.00 58 GLY A CA 4
ATOM 5846 C C . GLY A 1 58 ? -10.090 16.404 7.505 1.00 0.00 58 GLY A C 4
ATOM 5847 O O . GLY A 1 58 ? -9.245 17.281 7.691 1.00 0.00 58 GLY A O 4
ATOM 5851 N N . LEU A 1 59 ? -10.842 16.345 6.412 1.00 0.00 59 LEU A N 4
ATOM 5852 C CA . LEU A 1 59 ? -10.716 17.329 5.343 1.00 0.00 59 LEU A CA 4
ATOM 5853 C C . LEU A 1 59 ? -11.556 18.566 5.639 1.00 0.00 59 LEU A C 4
ATOM 5854 O O . LEU A 1 59 ? -12.539 18.517 6.379 1.00 0.00 59 LEU A O 4
ATOM 5870 N N . PRO A 1 60 ? -11.166 19.704 5.046 1.00 0.00 60 PRO A N 4
ATOM 5871 C CA . PRO A 1 60 ? -11.871 20.976 5.230 1.00 0.00 60 PRO A CA 4
ATOM 5872 C C . PRO A 1 60 ? -13.240 20.982 4.557 1.00 0.00 60 PRO A C 4
ATOM 5873 O O . PRO A 1 60 ? -13.636 20.001 3.928 1.00 0.00 60 PRO A O 4
ATOM 5884 N N . GLU A 1 61 ? -13.958 22.092 4.695 1.00 0.00 61 GLU A N 4
ATOM 5885 C CA . GLU A 1 61 ? -15.282 22.223 4.101 1.00 0.00 61 GLU A CA 4
ATOM 5886 C C . GLU A 1 61 ? -15.182 22.614 2.629 1.00 0.00 61 GLU A C 4
ATOM 5887 O O . GLU A 1 61 ? -14.198 23.217 2.201 1.00 0.00 61 GLU A O 4
ATOM 5899 N N . GLY A 1 62 ? -16.209 22.268 1.860 1.00 0.00 62 GLY A N 4
ATOM 5900 C CA . GLY A 1 62 ? -16.216 22.589 0.444 1.00 0.00 62 GLY A CA 4
ATOM 5901 C C . GLY A 1 62 ? -15.028 22.001 -0.291 1.00 0.00 62 GLY A C 4
ATOM 5902 O O . GLY A 1 62 ? -14.637 22.495 -1.348 1.00 0.00 62 GLY A O 4
ATOM 5906 N N . VAL A 1 63 ? -14.451 20.945 0.271 1.00 0.00 63 VAL A N 4
ATOM 5907 C CA . VAL A 1 63 ? -13.299 20.289 -0.338 1.00 0.00 63 VAL A CA 4
ATOM 5908 C C . VAL A 1 63 ? -13.628 18.855 -0.733 1.00 0.00 63 VAL A C 4
ATOM 5909 O O . VAL A 1 63 ? -14.631 18.293 -0.292 1.00 0.00 63 VAL A O 4
ATOM 5922 N N . ALA A 1 64 ? -12.777 18.266 -1.567 1.00 0.00 64 ALA A N 4
ATOM 5923 C CA . ALA A 1 64 ? -12.977 16.895 -2.021 1.00 0.00 64 ALA A CA 4
ATOM 5924 C C . ALA A 1 64 ? -11.644 16.171 -2.182 1.00 0.00 64 ALA A C 4
ATOM 5925 O O . ALA A 1 64 ? -10.805 16.568 -2.992 1.00 0.00 64 ALA A O 4
ATOM 5932 N N . PHE A 1 65 ? -11.456 15.108 -1.407 1.00 0.00 65 PHE A N 4
ATOM 5933 C CA . PHE A 1 65 ? -10.224 14.330 -1.464 1.00 0.00 65 PHE A CA 4
ATOM 5934 C C . PHE A 1 65 ? -9.676 14.282 -2.886 1.00 0.00 65 PHE A C 4
ATOM 5935 O O . PHE A 1 65 ? -10.344 13.810 -3.807 1.00 0.00 65 PHE A O 4
ATOM 5952 N N . LYS A 1 66 ? -8.454 14.775 -3.061 1.00 0.00 66 LYS A N 4
ATOM 5953 C CA . LYS A 1 66 ? -7.813 14.788 -4.370 1.00 0.00 66 LYS A CA 4
ATOM 5954 C C . LYS A 1 66 ? -6.326 15.104 -4.245 1.00 0.00 66 LYS A C 4
ATOM 5955 O O . LYS A 1 66 ? -5.845 15.462 -3.169 1.00 0.00 66 LYS A O 4
ATOM 5974 N N . HIS A 1 67 ? -5.602 14.971 -5.353 1.00 0.00 67 HIS A N 4
ATOM 5975 C CA . HIS A 1 67 ? -4.169 15.244 -5.366 1.00 0.00 67 HIS A CA 4
ATOM 5976 C C . HIS A 1 67 ? -3.852 16.515 -4.585 1.00 0.00 67 HIS A C 4
ATOM 5977 O O . HIS A 1 67 ? -4.590 17.499 -4.624 1.00 0.00 67 HIS A O 4
ATOM 5991 N N . PRO A 1 68 ? -2.726 16.495 -3.856 1.00 0.00 68 PRO A N 4
ATOM 5992 C CA . PRO A 1 68 ? -2.284 17.638 -3.050 1.00 0.00 68 PRO A CA 4
ATOM 5993 C C . PRO A 1 68 ? -1.823 18.809 -3.910 1.00 0.00 68 PRO A C 4
ATOM 5994 O O . PRO A 1 68 ? -1.504 19.880 -3.396 1.00 0.00 68 PRO A O 4
ATOM 6005 N N . GLU A 1 69 ? -1.790 18.598 -5.222 1.00 0.00 69 GLU A N 4
ATOM 6006 C CA . GLU A 1 69 ? -1.367 19.638 -6.153 1.00 0.00 69 GLU A CA 4
ATOM 6007 C C . GLU A 1 69 ? -2.568 20.416 -6.681 1.00 0.00 69 GLU A C 4
ATOM 6008 O O . GLU A 1 69 ? -2.418 21.487 -7.268 1.00 0.00 69 GLU A O 4
ATOM 6020 N N . ASN A 1 70 ? -3.760 19.868 -6.470 1.00 0.00 70 ASN A N 4
ATOM 6021 C CA . ASN A 1 70 ? -4.988 20.510 -6.926 1.00 0.00 70 ASN A CA 4
ATOM 6022 C C . ASN A 1 70 ? -5.481 21.530 -5.904 1.00 0.00 70 ASN A C 4
ATOM 6023 O O . ASN A 1 70 ? -6.366 22.336 -6.194 1.00 0.00 70 ASN A O 4
ATOM 6034 N N . TYR A 1 71 ? -4.903 21.489 -4.709 1.00 0.00 71 TYR A N 4
ATOM 6035 C CA . TYR A 1 71 ? -5.284 22.408 -3.644 1.00 0.00 71 TYR A CA 4
ATOM 6036 C C . TYR A 1 71 ? -4.447 23.683 -3.698 1.00 0.00 71 TYR A C 4
ATOM 6037 O O . TYR A 1 71 ? -3.218 23.630 -3.742 1.00 0.00 71 TYR A O 4
ATOM 6055 N N . ASP A 1 72 ? -5.123 24.826 -3.694 1.00 0.00 72 ASP A N 4
ATOM 6056 C CA . ASP A 1 72 ? -4.443 26.115 -3.741 1.00 0.00 72 ASP A CA 4
ATOM 6057 C C . ASP A 1 72 ? -3.454 26.251 -2.588 1.00 0.00 72 ASP A C 4
ATOM 6058 O O . ASP A 1 72 ? -3.691 25.746 -1.490 1.00 0.00 72 ASP A O 4
ATOM 6067 N N . LEU A 1 73 ? -2.344 26.935 -2.844 1.00 0.00 73 LEU A N 4
ATOM 6068 C CA . LEU A 1 73 ? -1.318 27.136 -1.827 1.00 0.00 73 LEU A CA 4
ATOM 6069 C C . LEU A 1 73 ? -1.945 27.323 -0.449 1.00 0.00 73 LEU A C 4
ATOM 6070 O O . LEU A 1 73 ? -1.538 26.685 0.521 1.00 0.00 73 LEU A O 4
ATOM 6086 N N . ALA A 1 74 ? -2.940 28.201 -0.372 1.00 0.00 74 ALA A N 4
ATOM 6087 C CA . ALA A 1 74 ? -3.627 28.468 0.886 1.00 0.00 74 ALA A CA 4
ATOM 6088 C C . ALA A 1 74 ? -4.186 27.185 1.489 1.00 0.00 74 ALA A C 4
ATOM 6089 O O . ALA A 1 74 ? -3.930 26.870 2.652 1.00 0.00 74 ALA A O 4
ATOM 6096 N N . THR A 1 75 ? -4.952 26.446 0.692 1.00 0.00 75 THR A N 4
ATOM 6097 C CA . THR A 1 75 ? -5.550 25.198 1.149 1.00 0.00 75 THR A CA 4
ATOM 6098 C C . THR A 1 75 ? -4.481 24.210 1.601 1.00 0.00 75 THR A C 4
ATOM 6099 O O . THR A 1 75 ? -4.598 23.595 2.662 1.00 0.00 75 THR A O 4
ATOM 6110 N N . LEU A 1 76 ? -3.438 24.062 0.792 1.00 0.00 76 LEU A N 4
ATOM 6111 C CA . LEU A 1 76 ? -2.346 23.149 1.111 1.00 0.00 76 LEU A CA 4
ATOM 6112 C C . LEU A 1 76 ? -1.879 23.338 2.550 1.00 0.00 76 LEU A C 4
ATOM 6113 O O . LEU A 1 76 ? -1.724 22.371 3.297 1.00 0.00 76 LEU A O 4
ATOM 6129 N N . LYS A 1 77 ? -1.659 24.590 2.936 1.00 0.00 77 LYS A N 4
ATOM 6130 C CA . LYS A 1 77 ? -1.213 24.909 4.288 1.00 0.00 77 LYS A CA 4
ATOM 6131 C C . LYS A 1 77 ? -2.165 24.323 5.326 1.00 0.00 77 LYS A C 4
ATOM 6132 O O . LYS A 1 77 ? -1.734 23.680 6.283 1.00 0.00 77 LYS A O 4
ATOM 6151 N N . TRP A 1 78 ? -3.459 24.550 5.129 1.00 0.00 78 TRP A N 4
ATOM 6152 C CA . TRP A 1 78 ? -4.471 24.043 6.048 1.00 0.00 78 TRP A CA 4
ATOM 6153 C C . TRP A 1 78 ? -4.254 22.562 6.335 1.00 0.00 78 TRP A C 4
ATOM 6154 O O . TRP A 1 78 ? -4.040 22.167 7.481 1.00 0.00 78 TRP A O 4
ATOM 6175 N N . ILE A 1 79 ? -4.311 21.746 5.287 1.00 0.00 79 ILE A N 4
ATOM 6176 C CA . ILE A 1 79 ? -4.119 20.309 5.428 1.00 0.00 79 ILE A CA 4
ATOM 6177 C C . ILE A 1 79 ? -2.993 19.997 6.408 1.00 0.00 79 ILE A C 4
ATOM 6178 O O . ILE A 1 79 ? -3.180 19.245 7.366 1.00 0.00 79 ILE A O 4
ATOM 6194 N N . LEU A 1 80 ? -1.825 20.581 6.163 1.00 0.00 80 LEU A N 4
ATOM 6195 C CA . LEU A 1 80 ? -0.668 20.369 7.027 1.00 0.00 80 LEU A CA 4
ATOM 6196 C C . LEU A 1 80 ? -0.972 20.795 8.459 1.00 0.00 80 LEU A C 4
ATOM 6197 O O . LEU A 1 80 ? -0.550 20.140 9.413 1.00 0.00 80 LEU A O 4
ATOM 6213 N N . GLU A 1 81 ? -1.707 21.892 8.602 1.00 0.00 81 GLU A N 4
ATOM 6214 C CA . GLU A 1 81 ? -2.067 22.404 9.919 1.00 0.00 81 GLU A CA 4
ATOM 6215 C C . GLU A 1 81 ? -2.935 21.401 10.674 1.00 0.00 81 GLU A C 4
ATOM 6216 O O . GLU A 1 81 ? -2.607 20.996 11.788 1.00 0.00 81 GLU A O 4
ATOM 6228 N N . ASN A 1 82 ? -4.043 21.003 10.057 1.00 0.00 82 ASN A N 4
ATOM 6229 C CA . ASN A 1 82 ? -4.958 20.048 10.670 1.00 0.00 82 ASN A CA 4
ATOM 6230 C C . ASN A 1 82 ? -4.729 18.644 10.119 1.00 0.00 82 ASN A C 4
ATOM 6231 O O . ASN A 1 82 ? -5.676 17.890 9.894 1.00 0.00 82 ASN A O 4
ATOM 6242 N N . LYS A 1 83 ? -3.463 18.298 9.905 1.00 0.00 83 LYS A N 4
ATOM 6243 C CA . LYS A 1 83 ? -3.107 16.984 9.382 1.00 0.00 83 LYS A CA 4
ATOM 6244 C C . LYS A 1 83 ? -3.191 15.923 10.475 1.00 0.00 83 LYS A C 4
ATOM 6245 O O . LYS A 1 83 ? -3.738 14.842 10.262 1.00 0.00 83 LYS A O 4
ATOM 6264 N N . ALA A 1 84 ? -2.646 16.241 11.645 1.00 0.00 84 ALA A N 4
ATOM 6265 C CA . ALA A 1 84 ? -2.663 15.316 12.771 1.00 0.00 84 ALA A CA 4
ATOM 6266 C C . ALA A 1 84 ? -4.032 14.661 12.924 1.00 0.00 84 ALA A C 4
ATOM 6267 O O . ALA A 1 84 ? -4.134 13.491 13.289 1.00 0.00 84 ALA A O 4
ATOM 6274 N N . GLY A 1 85 ? -5.082 15.426 12.643 1.00 0.00 85 GLY A N 4
ATOM 6275 C CA . GLY A 1 85 ? -6.432 14.902 12.756 1.00 0.00 85 GLY A CA 4
ATOM 6276 C C . GLY A 1 85 ? -6.823 14.046 11.568 1.00 0.00 85 GLY A C 4
ATOM 6277 O O . GLY A 1 85 ? -7.548 13.061 11.717 1.00 0.00 85 GLY A O 4
ATOM 6281 N N . ILE A 1 86 ? -6.345 14.421 10.387 1.00 0.00 86 ILE A N 4
ATOM 6282 C CA . ILE A 1 86 ? -6.649 13.680 9.170 1.00 0.00 86 ILE A CA 4
ATOM 6283 C C . ILE A 1 86 ? -6.399 12.188 9.357 1.00 0.00 86 ILE A C 4
ATOM 6284 O O . ILE A 1 86 ? -5.297 11.773 9.717 1.00 0.00 86 ILE A O 4
ATOM 6300 N N . SER A 1 87 ? -7.430 11.385 9.109 1.00 0.00 87 SER A N 4
ATOM 6301 C CA . SER A 1 87 ? -7.322 9.938 9.251 1.00 0.00 87 SER A CA 4
ATOM 6302 C C . SER A 1 87 ? -7.754 9.232 7.970 1.00 0.00 87 SER A C 4
ATOM 6303 O O . SER A 1 87 ? -8.340 9.845 7.077 1.00 0.00 87 SER A O 4
ATOM 6311 N N . PHE A 1 88 ? -7.460 7.937 7.887 1.00 0.00 88 PHE A N 4
ATOM 6312 C CA . PHE A 1 88 ? -7.816 7.147 6.715 1.00 0.00 88 PHE A CA 4
ATOM 6313 C C . PHE A 1 88 ? -8.471 5.831 7.126 1.00 0.00 88 PHE A C 4
ATOM 6314 O O . PHE A 1 88 ? -7.934 5.088 7.947 1.00 0.00 88 PHE A O 4
ATOM 6331 N N . ILE A 1 89 ? -9.634 5.550 6.548 1.00 0.00 89 ILE A N 4
ATOM 6332 C CA . ILE A 1 89 ? -10.362 4.324 6.852 1.00 0.00 89 ILE A CA 4
ATOM 6333 C C . ILE A 1 89 ? -10.358 3.373 5.661 1.00 0.00 89 ILE A C 4
ATOM 6334 O O . ILE A 1 89 ? -10.989 3.641 4.638 1.00 0.00 89 ILE A O 4
ATOM 6350 N N . ILE A 1 90 ? -9.647 2.259 5.802 1.00 0.00 90 ILE A N 4
ATOM 6351 C CA . ILE A 1 90 ? -9.564 1.267 4.739 1.00 0.00 90 ILE A CA 4
ATOM 6352 C C . ILE A 1 90 ? -10.759 0.320 4.777 1.00 0.00 90 ILE A C 4
ATOM 6353 O O . ILE A 1 90 ? -10.908 -0.473 5.707 1.00 0.00 90 ILE A O 4
ATOM 6369 N N . LYS A 1 91 ? -11.607 0.406 3.758 1.00 0.00 91 LYS A N 4
ATOM 6370 C CA . LYS A 1 91 ? -12.788 -0.445 3.671 1.00 0.00 91 LYS A CA 4
ATOM 6371 C C . LYS A 1 91 ? -12.474 -1.739 2.929 1.00 0.00 91 LYS A C 4
ATOM 6372 O O . LYS A 1 91 ? -13.032 -2.793 3.235 1.00 0.00 91 LYS A O 4
ATOM 6391 N N . ARG A 1 92 ? -11.574 -1.654 1.955 1.00 0.00 92 ARG A N 4
ATOM 6392 C CA . ARG A 1 92 ? -11.184 -2.820 1.170 1.00 0.00 92 ARG A CA 4
ATOM 6393 C C . ARG A 1 92 ? -10.125 -2.449 0.137 1.00 0.00 92 ARG A C 4
ATOM 6394 O O . ARG A 1 92 ? -10.270 -1.493 -0.624 1.00 0.00 92 ARG A O 4
ATOM 6415 N N . PRO A 1 93 ? -9.030 -3.224 0.108 1.00 0.00 93 PRO A N 4
ATOM 6416 C CA . PRO A 1 93 ? -7.924 -2.999 -0.828 1.00 0.00 93 PRO A CA 4
ATOM 6417 C C . PRO A 1 93 ? -8.309 -3.318 -2.269 1.00 0.00 93 PRO A C 4
ATOM 6418 O O . PRO A 1 93 ? -8.719 -4.436 -2.579 1.00 0.00 93 PRO A O 4
ATOM 6429 N N . PHE A 1 94 ? -8.174 -2.328 -3.145 1.00 0.00 94 PHE A N 4
ATOM 6430 C CA . PHE A 1 94 ? -8.508 -2.504 -4.554 1.00 0.00 94 PHE A CA 4
ATOM 6431 C C . PHE A 1 94 ? -8.114 -3.898 -5.036 1.00 0.00 94 PHE A C 4
ATOM 6432 O O . PHE A 1 94 ? -7.203 -4.521 -4.492 1.00 0.00 94 PHE A O 4
ATOM 6449 N N . LEU A 1 95 ? -8.810 -4.380 -6.061 1.00 0.00 95 LEU A N 4
ATOM 6450 C CA . LEU A 1 95 ? -8.535 -5.700 -6.618 1.00 0.00 95 LEU A CA 4
ATOM 6451 C C . LEU A 1 95 ? -7.139 -5.753 -7.229 1.00 0.00 95 LEU A C 4
ATOM 6452 O O . LEU A 1 95 ? -6.661 -4.770 -7.795 1.00 0.00 95 LEU A O 4
ATOM 6468 N N . GLU A 1 96 ? -6.491 -6.908 -7.113 1.00 0.00 96 GLU A N 4
ATOM 6469 C CA . GLU A 1 96 ? -5.149 -7.089 -7.655 1.00 0.00 96 GLU A CA 4
ATOM 6470 C C . GLU A 1 96 ? -4.839 -8.570 -7.856 1.00 0.00 96 GLU A C 4
ATOM 6471 O O . GLU A 1 96 ? -5.338 -9.437 -7.139 1.00 0.00 96 GLU A O 4
ATOM 6483 N N . PRO A 1 97 ? -3.996 -8.867 -8.855 1.00 0.00 97 PRO A N 4
ATOM 6484 C CA . PRO A 1 97 ? -3.600 -10.242 -9.174 1.00 0.00 97 PRO A CA 4
ATOM 6485 C C . PRO A 1 97 ? -2.699 -10.849 -8.103 1.00 0.00 97 PRO A C 4
ATOM 6486 O O . PRO A 1 97 ? -2.195 -10.145 -7.229 1.00 0.00 97 PRO A O 4
ATOM 6497 N N . LYS A 1 98 ? -2.502 -12.161 -8.178 1.00 0.00 98 LYS A N 4
ATOM 6498 C CA . LYS A 1 98 ? -1.660 -12.863 -7.216 1.00 0.00 98 LYS A CA 4
ATOM 6499 C C . LYS A 1 98 ? -0.350 -13.304 -7.859 1.00 0.00 98 LYS A C 4
ATOM 6500 O O . LYS A 1 98 ? 0.261 -14.288 -7.440 1.00 0.00 98 LYS A O 4
ATOM 6519 N N . LYS A 1 99 ? 0.081 -12.568 -8.879 1.00 0.00 99 LYS A N 4
ATOM 6520 C CA . LYS A 1 99 ? 1.321 -12.881 -9.579 1.00 0.00 99 LYS A CA 4
ATOM 6521 C C . LYS A 1 99 ? 2.210 -11.646 -9.686 1.00 0.00 99 LYS A C 4
ATOM 6522 O O . LYS A 1 99 ? 1.719 -10.520 -9.772 1.00 0.00 99 LYS A O 4
ATOM 6541 N N . HIS A 1 100 ? 3.521 -11.864 -9.682 1.00 0.00 100 HIS A N 4
ATOM 6542 C CA . HIS A 1 100 ? 4.480 -10.769 -9.782 1.00 0.00 100 HIS A CA 4
ATOM 6543 C C . HIS A 1 100 ? 5.114 -10.726 -11.169 1.00 0.00 100 HIS A C 4
ATOM 6544 O O . HIS A 1 100 ? 4.976 -9.741 -11.894 1.00 0.00 100 HIS A O 4
ATOM 6558 N N . VAL A 1 101 ? 5.808 -11.800 -11.530 1.00 0.00 101 VAL A N 4
ATOM 6559 C CA . VAL A 1 101 ? 6.464 -11.884 -12.830 1.00 0.00 101 VAL A CA 4
ATOM 6560 C C . VAL A 1 101 ? 5.623 -12.686 -13.817 1.00 0.00 101 VAL A C 4
ATOM 6561 O O . VAL A 1 101 ? 4.854 -13.562 -13.426 1.00 0.00 101 VAL A O 4
ATOM 6574 N N . GLY A 1 102 ? 5.777 -12.379 -15.103 1.00 0.00 102 GLY A N 4
ATOM 6575 C CA . GLY A 1 102 ? 5.026 -13.080 -16.128 1.00 0.00 102 GLY A CA 4
ATOM 6576 C C . GLY A 1 102 ? 5.407 -12.643 -17.528 1.00 0.00 102 GLY A C 4
ATOM 6577 O O . GLY A 1 102 ? 5.850 -13.453 -18.340 1.00 0.00 102 GLY A O 4
ATOM 6581 N N . GLY A 1 103 ? 5.231 -11.355 -17.812 1.00 0.00 103 GLY A N 4
ATOM 6582 C CA . GLY A 1 103 ? 5.561 -10.833 -19.124 1.00 0.00 103 GLY A CA 4
ATOM 6583 C C . GLY A 1 103 ? 6.391 -9.566 -19.053 1.00 0.00 103 GLY A C 4
ATOM 6584 O O . GLY A 1 103 ? 6.392 -8.874 -18.034 1.00 0.00 103 GLY A O 4
ATOM 6588 N N . SER A 1 104 ? 7.098 -9.261 -20.135 1.00 0.00 104 SER A N 4
ATOM 6589 C CA . SER A 1 104 ? 7.939 -8.071 -20.188 1.00 0.00 104 SER A CA 4
ATOM 6590 C C . SER A 1 104 ? 7.387 -7.059 -21.188 1.00 0.00 104 SER A C 4
ATOM 6591 O O . SER A 1 104 ? 7.279 -5.871 -20.888 1.00 0.00 104 SER A O 4
ATOM 6599 N N . GLY A 1 105 ? 7.037 -7.541 -22.376 1.00 0.00 105 GLY A N 4
ATOM 6600 C CA . GLY A 1 105 ? 6.499 -6.666 -23.402 1.00 0.00 105 GLY A CA 4
ATOM 6601 C C . GLY A 1 105 ? 7.493 -6.395 -24.514 1.00 0.00 105 GLY A C 4
ATOM 6602 O O . GLY A 1 105 ? 8.700 -6.308 -24.288 1.00 0.00 105 GLY A O 4
ATOM 6606 N N . PRO A 1 106 ? 6.985 -6.262 -25.747 1.00 0.00 106 PRO A N 4
ATOM 6607 C CA . PRO A 1 106 ? 7.820 -6.000 -26.924 1.00 0.00 106 PRO A CA 4
ATOM 6608 C C . PRO A 1 106 ? 8.417 -4.596 -26.910 1.00 0.00 106 PRO A C 4
ATOM 6609 O O . PRO A 1 106 ? 9.622 -4.421 -27.084 1.00 0.00 106 PRO A O 4
ATOM 6620 N N . SER A 1 107 ? 7.563 -3.599 -26.702 1.00 0.00 107 SER A N 4
ATOM 6621 C CA . SER A 1 107 ? 8.005 -2.209 -26.669 1.00 0.00 107 SER A CA 4
ATOM 6622 C C . SER A 1 107 ? 9.220 -2.047 -25.761 1.00 0.00 107 SER A C 4
ATOM 6623 O O . SER A 1 107 ? 10.263 -1.549 -26.184 1.00 0.00 107 SER A O 4
ATOM 6631 N N . SER A 1 108 ? 9.076 -2.471 -24.510 1.00 0.00 108 SER A N 4
ATOM 6632 C CA . SER A 1 108 ? 10.160 -2.370 -23.540 1.00 0.00 108 SER A CA 4
ATOM 6633 C C . SER A 1 108 ? 11.129 -3.540 -23.683 1.00 0.00 108 SER A C 4
ATOM 6634 O O . SER A 1 108 ? 11.013 -4.546 -22.985 1.00 0.00 108 SER A O 4
ATOM 6642 N N . GLY A 1 109 ? 12.086 -3.399 -24.595 1.00 0.00 109 GLY A N 4
ATOM 6643 C CA . GLY A 1 109 ? 13.062 -4.451 -24.815 1.00 0.00 109 GLY A CA 4
ATOM 6644 C C . GLY A 1 109 ? 14.392 -4.156 -24.151 1.00 0.00 109 GLY A C 4
ATOM 6645 O O . GLY A 1 109 ? 15.367 -4.880 -24.351 1.00 0.00 109 GLY A O 4
ATOM 6649 N N . GLY A 1 1 ? -2.436 31.437 -10.583 1.00 0.00 1 GLY A N 5
ATOM 6650 C CA . GLY A 1 1 ? -1.244 32.181 -10.216 1.00 0.00 1 GLY A CA 5
ATOM 6651 C C . GLY A 1 1 ? -1.247 33.591 -10.772 1.00 0.00 1 GLY A C 5
ATOM 6652 O O . GLY A 1 1 ? -2.077 33.931 -11.616 1.00 0.00 1 GLY A O 5
ATOM 6656 N N . SER A 1 2 ? -0.318 34.414 -10.297 1.00 0.00 2 SER A N 5
ATOM 6657 C CA . SER A 1 2 ? -0.220 35.798 -10.748 1.00 0.00 2 SER A CA 5
ATOM 6658 C C . SER A 1 2 ? 1.225 36.160 -11.080 1.00 0.00 2 SER A C 5
ATOM 6659 O O . SER A 1 2 ? 1.506 36.737 -12.130 1.00 0.00 2 SER A O 5
ATOM 6667 N N . SER A 1 3 ? 2.136 35.816 -10.176 1.00 0.00 3 SER A N 5
ATOM 6668 C CA . SER A 1 3 ? 3.552 36.108 -10.369 1.00 0.00 3 SER A CA 5
ATOM 6669 C C . SER A 1 3 ? 4.082 35.419 -11.622 1.00 0.00 3 SER A C 5
ATOM 6670 O O . SER A 1 3 ? 3.722 34.280 -11.919 1.00 0.00 3 SER A O 5
ATOM 6678 N N . GLY A 1 4 ? 4.942 36.119 -12.357 1.00 0.00 4 GLY A N 5
ATOM 6679 C CA . GLY A 1 4 ? 5.509 35.560 -13.570 1.00 0.00 4 GLY A CA 5
ATOM 6680 C C . GLY A 1 4 ? 6.923 36.043 -13.827 1.00 0.00 4 GLY A C 5
ATOM 6681 O O . GLY A 1 4 ? 7.183 36.722 -14.820 1.00 0.00 4 GLY A O 5
ATOM 6685 N N . SER A 1 5 ? 7.838 35.696 -12.927 1.00 0.00 5 SER A N 5
ATOM 6686 C CA . SER A 1 5 ? 9.231 36.104 -13.058 1.00 0.00 5 SER A CA 5
ATOM 6687 C C . SER A 1 5 ? 9.935 35.293 -14.141 1.00 0.00 5 SER A C 5
ATOM 6688 O O . SER A 1 5 ? 9.380 34.331 -14.672 1.00 0.00 5 SER A O 5
ATOM 6696 N N . SER A 1 6 ? 11.163 35.688 -14.464 1.00 0.00 6 SER A N 5
ATOM 6697 C CA . SER A 1 6 ? 11.943 35.002 -15.487 1.00 0.00 6 SER A CA 5
ATOM 6698 C C . SER A 1 6 ? 12.441 33.654 -14.976 1.00 0.00 6 SER A C 5
ATOM 6699 O O . SER A 1 6 ? 13.582 33.528 -14.535 1.00 0.00 6 SER A O 5
ATOM 6707 N N . GLY A 1 7 ? 11.575 32.647 -15.039 1.00 0.00 7 GLY A N 5
ATOM 6708 C CA . GLY A 1 7 ? 11.944 31.321 -14.579 1.00 0.00 7 GLY A CA 5
ATOM 6709 C C . GLY A 1 7 ? 11.269 30.951 -13.274 1.00 0.00 7 GLY A C 5
ATOM 6710 O O . GLY A 1 7 ? 10.120 31.323 -13.034 1.00 0.00 7 GLY A O 5
ATOM 6714 N N . MET A 1 8 ? 11.981 30.213 -12.429 1.00 0.00 8 MET A N 5
ATOM 6715 C CA . MET A 1 8 ? 11.443 29.792 -11.141 1.00 0.00 8 MET A CA 5
ATOM 6716 C C . MET A 1 8 ? 11.540 30.918 -10.117 1.00 0.00 8 MET A C 5
ATOM 6717 O O . MET A 1 8 ? 12.606 31.502 -9.921 1.00 0.00 8 MET A O 5
ATOM 6731 N N . SER A 1 9 ? 10.421 31.219 -9.466 1.00 0.00 9 SER A N 5
ATOM 6732 C CA . SER A 1 9 ? 10.380 32.278 -8.465 1.00 0.00 9 SER A CA 5
ATOM 6733 C C . SER A 1 9 ? 11.031 31.822 -7.164 1.00 0.00 9 SER A C 5
ATOM 6734 O O . SER A 1 9 ? 11.269 30.630 -6.959 1.00 0.00 9 SER A O 5
ATOM 6742 N N . VAL A 1 10 ? 11.318 32.777 -6.285 1.00 0.00 10 VAL A N 5
ATOM 6743 C CA . VAL A 1 10 ? 11.941 32.475 -5.002 1.00 0.00 10 VAL A CA 5
ATOM 6744 C C . VAL A 1 10 ? 10.992 31.692 -4.101 1.00 0.00 10 VAL A C 5
ATOM 6745 O O . VAL A 1 10 ? 11.403 30.756 -3.414 1.00 0.00 10 VAL A O 5
ATOM 6758 N N . ASP A 1 11 ? 9.722 32.082 -4.109 1.00 0.00 11 ASP A N 5
ATOM 6759 C CA . ASP A 1 11 ? 8.714 31.417 -3.293 1.00 0.00 11 ASP A CA 5
ATOM 6760 C C . ASP A 1 11 ? 8.207 30.152 -3.980 1.00 0.00 11 ASP A C 5
ATOM 6761 O O . ASP A 1 11 ? 7.448 29.379 -3.397 1.00 0.00 11 ASP A O 5
ATOM 6770 N N . ALA A 1 12 ? 8.634 29.948 -5.222 1.00 0.00 12 ALA A N 5
ATOM 6771 C CA . ALA A 1 12 ? 8.224 28.778 -5.988 1.00 0.00 12 ALA A CA 5
ATOM 6772 C C . ALA A 1 12 ? 8.555 27.490 -5.241 1.00 0.00 12 ALA A C 5
ATOM 6773 O O . ALA A 1 12 ? 7.725 26.586 -5.143 1.00 0.00 12 ALA A O 5
ATOM 6780 N N . VAL A 1 13 ? 9.773 27.413 -4.716 1.00 0.00 13 VAL A N 5
ATOM 6781 C CA . VAL A 1 13 ? 10.214 26.235 -3.977 1.00 0.00 13 VAL A CA 5
ATOM 6782 C C . VAL A 1 13 ? 9.298 25.955 -2.790 1.00 0.00 13 VAL A C 5
ATOM 6783 O O . VAL A 1 13 ? 9.309 24.860 -2.230 1.00 0.00 13 VAL A O 5
ATOM 6796 N N . GLU A 1 14 ? 8.506 26.954 -2.414 1.00 0.00 14 GLU A N 5
ATOM 6797 C CA . GLU A 1 14 ? 7.582 26.815 -1.293 1.00 0.00 14 GLU A CA 5
ATOM 6798 C C . GLU A 1 14 ? 6.347 26.018 -1.703 1.00 0.00 14 GLU A C 5
ATOM 6799 O O . GLU A 1 14 ? 6.031 24.991 -1.100 1.00 0.00 14 GLU A O 5
ATOM 6811 N N . ILE A 1 15 ? 5.652 26.499 -2.727 1.00 0.00 15 ILE A N 5
ATOM 6812 C CA . ILE A 1 15 ? 4.452 25.832 -3.217 1.00 0.00 15 ILE A CA 5
ATOM 6813 C C . ILE A 1 15 ? 4.735 24.373 -3.555 1.00 0.00 15 ILE A C 5
ATOM 6814 O O . ILE A 1 15 ? 3.972 23.481 -3.182 1.00 0.00 15 ILE A O 5
ATOM 6830 N N . GLU A 1 16 ? 5.835 24.136 -4.262 1.00 0.00 16 GLU A N 5
ATOM 6831 C CA . GLU A 1 16 ? 6.217 22.783 -4.649 1.00 0.00 16 GLU A CA 5
ATOM 6832 C C . GLU A 1 16 ? 6.512 21.928 -3.419 1.00 0.00 16 GLU A C 5
ATOM 6833 O O . GLU A 1 16 ? 6.017 20.807 -3.296 1.00 0.00 16 GLU A O 5
ATOM 6845 N N . THR A 1 17 ? 7.320 22.465 -2.512 1.00 0.00 17 THR A N 5
ATOM 6846 C CA . THR A 1 17 ? 7.682 21.753 -1.293 1.00 0.00 17 THR A CA 5
ATOM 6847 C C . THR A 1 17 ? 6.443 21.363 -0.496 1.00 0.00 17 THR A C 5
ATOM 6848 O O . THR A 1 17 ? 6.433 20.345 0.198 1.00 0.00 17 THR A O 5
ATOM 6859 N N . LEU A 1 18 ? 5.400 22.178 -0.597 1.00 0.00 18 LEU A N 5
ATOM 6860 C CA . LEU A 1 18 ? 4.153 21.918 0.115 1.00 0.00 18 LEU A CA 5
ATOM 6861 C C . LEU A 1 18 ? 3.498 20.635 -0.384 1.00 0.00 18 LEU A C 5
ATOM 6862 O O . LEU A 1 18 ? 3.103 19.779 0.407 1.00 0.00 18 LEU A O 5
ATOM 6878 N N . ARG A 1 19 ? 3.388 20.507 -1.703 1.00 0.00 19 ARG A N 5
ATOM 6879 C CA . ARG A 1 19 ? 2.783 19.327 -2.308 1.00 0.00 19 ARG A CA 5
ATOM 6880 C C . ARG A 1 19 ? 3.523 18.061 -1.889 1.00 0.00 19 ARG A C 5
ATOM 6881 O O . ARG A 1 19 ? 2.905 17.038 -1.588 1.00 0.00 19 ARG A O 5
ATOM 6902 N N . LYS A 1 20 ? 4.849 18.134 -1.872 1.00 0.00 20 LYS A N 5
ATOM 6903 C CA . LYS A 1 20 ? 5.675 16.995 -1.490 1.00 0.00 20 LYS A CA 5
ATOM 6904 C C . LYS A 1 20 ? 5.405 16.588 -0.045 1.00 0.00 20 LYS A C 5
ATOM 6905 O O . LYS A 1 20 ? 5.369 15.402 0.283 1.00 0.00 20 LYS A O 5
ATOM 6924 N N . THR A 1 21 ? 5.215 17.581 0.820 1.00 0.00 21 THR A N 5
ATOM 6925 C CA . THR A 1 21 ? 4.948 17.328 2.229 1.00 0.00 21 THR A CA 5
ATOM 6926 C C . THR A 1 21 ? 3.624 16.598 2.416 1.00 0.00 21 THR A C 5
ATOM 6927 O O . THR A 1 21 ? 3.552 15.590 3.119 1.00 0.00 21 THR A O 5
ATOM 6938 N N . VAL A 1 22 ? 2.576 17.112 1.781 1.00 0.00 22 VAL A N 5
ATOM 6939 C CA . VAL A 1 22 ? 1.252 16.507 1.876 1.00 0.00 22 VAL A CA 5
ATOM 6940 C C . VAL A 1 22 ? 1.226 15.136 1.210 1.00 0.00 22 VAL A C 5
ATOM 6941 O O . VAL A 1 22 ? 0.599 14.204 1.712 1.00 0.00 22 VAL A O 5
ATOM 6954 N N . GLU A 1 23 ? 1.910 15.021 0.077 1.00 0.00 23 GLU A N 5
ATOM 6955 C CA . GLU A 1 23 ? 1.965 13.763 -0.658 1.00 0.00 23 GLU A CA 5
ATOM 6956 C C . GLU A 1 23 ? 2.421 12.623 0.249 1.00 0.00 23 GLU A C 5
ATOM 6957 O O . GLU A 1 23 ? 1.865 11.525 0.212 1.00 0.00 23 GLU A O 5
ATOM 6969 N N . ASP A 1 24 ? 3.437 12.892 1.062 1.00 0.00 24 ASP A N 5
ATOM 6970 C CA . ASP A 1 24 ? 3.969 11.890 1.979 1.00 0.00 24 ASP A CA 5
ATOM 6971 C C . ASP A 1 24 ? 2.931 11.512 3.031 1.00 0.00 24 ASP A C 5
ATOM 6972 O O . ASP A 1 24 ? 2.673 10.331 3.266 1.00 0.00 24 ASP A O 5
ATOM 6981 N N . TYR A 1 25 ? 2.340 12.520 3.662 1.00 0.00 25 TYR A N 5
ATOM 6982 C CA . TYR A 1 25 ? 1.334 12.294 4.692 1.00 0.00 25 TYR A CA 5
ATOM 6983 C C . TYR A 1 25 ? 0.320 11.248 4.241 1.00 0.00 25 TYR A C 5
ATOM 6984 O O . TYR A 1 25 ? 0.204 10.179 4.842 1.00 0.00 25 TYR A O 5
ATOM 7002 N N . PHE A 1 26 ? -0.413 11.562 3.178 1.00 0.00 26 PHE A N 5
ATOM 7003 C CA . PHE A 1 26 ? -1.419 10.650 2.646 1.00 0.00 26 PHE A CA 5
ATOM 7004 C C . PHE A 1 26 ? -0.881 9.223 2.586 1.00 0.00 26 PHE A C 5
ATOM 7005 O O . PHE A 1 26 ? -1.594 8.267 2.891 1.00 0.00 26 PHE A O 5
ATOM 7022 N N . CYS A 1 27 ? 0.380 9.089 2.188 1.00 0.00 27 CYS A N 5
ATOM 7023 C CA . CYS A 1 27 ? 1.014 7.779 2.086 1.00 0.00 27 CYS A CA 5
ATOM 7024 C C . CYS A 1 27 ? 1.143 7.129 3.459 1.00 0.00 27 CYS A C 5
ATOM 7025 O O . CYS A 1 27 ? 0.968 5.918 3.604 1.00 0.00 27 CYS A O 5
ATOM 7033 N N . PHE A 1 28 ? 1.451 7.940 4.466 1.00 0.00 28 PHE A N 5
ATOM 7034 C CA . PHE A 1 28 ? 1.606 7.443 5.828 1.00 0.00 28 PHE A CA 5
ATOM 7035 C C . PHE A 1 28 ? 0.276 6.943 6.380 1.00 0.00 28 PHE A C 5
ATOM 7036 O O . PHE A 1 28 ? 0.142 5.773 6.744 1.00 0.00 28 PHE A O 5
ATOM 7053 N N . CYS A 1 29 ? -0.706 7.835 6.438 1.00 0.00 29 CYS A N 5
ATOM 7054 C CA . CYS A 1 29 ? -2.027 7.486 6.948 1.00 0.00 29 CYS A CA 5
ATOM 7055 C C . CYS A 1 29 ? -2.565 6.238 6.255 1.00 0.00 29 CYS A C 5
ATOM 7056 O O . CYS A 1 29 ? -3.215 5.399 6.880 1.00 0.00 29 CYS A O 5
ATOM 7064 N N . TYR A 1 30 ? -2.290 6.122 4.961 1.00 0.00 30 TYR A N 5
ATOM 7065 C CA . TYR A 1 30 ? -2.749 4.978 4.182 1.00 0.00 30 TYR A CA 5
ATOM 7066 C C . TYR A 1 30 ? -2.010 3.708 4.592 1.00 0.00 30 TYR A C 5
ATOM 7067 O O . TYR A 1 30 ? -2.610 2.766 5.109 1.00 0.00 30 TYR A O 5
ATOM 7085 N N . GLY A 1 31 ? -0.701 3.690 4.358 1.00 0.00 31 GLY A N 5
ATOM 7086 C CA . GLY A 1 31 ? 0.099 2.531 4.709 1.00 0.00 31 GLY A CA 5
ATOM 7087 C C . GLY A 1 31 ? 0.091 2.251 6.198 1.00 0.00 31 GLY A C 5
ATOM 7088 O O . GLY A 1 31 ? 0.428 1.150 6.633 1.00 0.00 31 GLY A O 5
ATOM 7092 N N . LYS A 1 32 ? -0.292 3.252 6.985 1.00 0.00 32 LYS A N 5
ATOM 7093 C CA . LYS A 1 32 ? -0.342 3.109 8.435 1.00 0.00 32 LYS A CA 5
ATOM 7094 C C . LYS A 1 32 ? -1.573 2.316 8.861 1.00 0.00 32 LYS A C 5
ATOM 7095 O O . LYS A 1 32 ? -1.484 1.411 9.691 1.00 0.00 32 LYS A O 5
ATOM 7114 N N . ALA A 1 33 ? -2.721 2.660 8.288 1.00 0.00 33 ALA A N 5
ATOM 7115 C CA . ALA A 1 33 ? -3.970 1.977 8.606 1.00 0.00 33 ALA A CA 5
ATOM 7116 C C . ALA A 1 33 ? -3.954 0.540 8.098 1.00 0.00 33 ALA A C 5
ATOM 7117 O O . ALA A 1 33 ? -4.610 -0.337 8.662 1.00 0.00 33 ALA A O 5
ATOM 7124 N N . LEU A 1 34 ? -3.202 0.303 7.029 1.00 0.00 34 LEU A N 5
ATOM 7125 C CA . LEU A 1 34 ? -3.101 -1.030 6.444 1.00 0.00 34 LEU A CA 5
ATOM 7126 C C . LEU A 1 34 ? -2.483 -2.013 7.432 1.00 0.00 34 LEU A C 5
ATOM 7127 O O . LEU A 1 34 ? -2.827 -3.194 7.446 1.00 0.00 34 LEU A O 5
ATOM 7143 N N . GLY A 1 35 ? -1.570 -1.517 8.261 1.00 0.00 35 GLY A N 5
ATOM 7144 C CA . GLY A 1 35 ? -0.920 -2.365 9.243 1.00 0.00 35 GLY A CA 5
ATOM 7145 C C . GLY A 1 35 ? 0.448 -2.834 8.790 1.00 0.00 35 GLY A C 5
ATOM 7146 O O . GLY A 1 35 ? 0.946 -3.859 9.255 1.00 0.00 35 GLY A O 5
ATOM 7150 N N . LYS A 1 36 ? 1.057 -2.084 7.877 1.00 0.00 36 LYS A N 5
ATOM 7151 C CA . LYS A 1 36 ? 2.375 -2.429 7.360 1.00 0.00 36 LYS A CA 5
ATOM 7152 C C . LYS A 1 36 ? 3.471 -1.705 8.136 1.00 0.00 36 LYS A C 5
ATOM 7153 O O . LYS A 1 36 ? 3.189 -0.934 9.052 1.00 0.00 36 LYS A O 5
ATOM 7172 N N . SER A 1 37 ? 4.721 -1.959 7.762 1.00 0.00 37 SER A N 5
ATOM 7173 C CA . SER A 1 37 ? 5.860 -1.333 8.425 1.00 0.00 37 SER A CA 5
ATOM 7174 C C . SER A 1 37 ? 6.528 -0.312 7.509 1.00 0.00 37 SER A C 5
ATOM 7175 O O . SER A 1 37 ? 7.687 0.053 7.707 1.00 0.00 37 SER A O 5
ATOM 7183 N N . THR A 1 38 ? 5.788 0.146 6.504 1.00 0.00 38 THR A N 5
ATOM 7184 C CA . THR A 1 38 ? 6.307 1.124 5.557 1.00 0.00 38 THR A CA 5
ATOM 7185 C C . THR A 1 38 ? 5.180 1.941 4.937 1.00 0.00 38 THR A C 5
ATOM 7186 O O . THR A 1 38 ? 4.021 1.525 4.943 1.00 0.00 38 THR A O 5
ATOM 7197 N N . VAL A 1 39 ? 5.526 3.107 4.400 1.00 0.00 39 VAL A N 5
ATOM 7198 C CA . VAL A 1 39 ? 4.543 3.983 3.774 1.00 0.00 39 VAL A CA 5
ATOM 7199 C C . VAL A 1 39 ? 4.152 3.471 2.392 1.00 0.00 39 VAL A C 5
ATOM 7200 O O . VAL A 1 39 ? 5.001 3.020 1.622 1.00 0.00 39 VAL A O 5
ATOM 7213 N N . VAL A 1 40 ? 2.861 3.545 2.083 1.00 0.00 40 VAL A N 5
ATOM 7214 C CA . VAL A 1 40 ? 2.357 3.091 0.792 1.00 0.00 40 VAL A CA 5
ATOM 7215 C C . VAL A 1 40 ? 1.803 4.255 -0.022 1.00 0.00 40 VAL A C 5
ATOM 7216 O O . VAL A 1 40 ? 1.110 5.131 0.493 1.00 0.00 40 VAL A O 5
ATOM 7229 N N . PRO A 1 41 ? 2.116 4.265 -1.327 1.00 0.00 41 PRO A N 5
ATOM 7230 C CA . PRO A 1 41 ? 1.659 5.316 -2.241 1.00 0.00 41 PRO A CA 5
ATOM 7231 C C . PRO A 1 41 ? 0.158 5.246 -2.501 1.00 0.00 41 PRO A C 5
ATOM 7232 O O . PRO A 1 41 ? -0.351 4.237 -2.988 1.00 0.00 41 PRO A O 5
ATOM 7243 N N . VAL A 1 42 ? -0.546 6.325 -2.173 1.00 0.00 42 VAL A N 5
ATOM 7244 C CA . VAL A 1 42 ? -1.989 6.386 -2.373 1.00 0.00 42 VAL A CA 5
ATOM 7245 C C . VAL A 1 42 ? -2.333 6.547 -3.848 1.00 0.00 42 VAL A C 5
ATOM 7246 O O . VAL A 1 42 ? -2.070 7.581 -4.464 1.00 0.00 42 VAL A O 5
ATOM 7259 N N . PRO A 1 43 ? -2.936 5.502 -4.433 1.00 0.00 43 PRO A N 5
ATOM 7260 C CA . PRO A 1 43 ? -3.332 5.504 -5.845 1.00 0.00 43 PRO A CA 5
ATOM 7261 C C . PRO A 1 43 ? -4.492 6.453 -6.121 1.00 0.00 43 PRO A C 5
ATOM 7262 O O . PRO A 1 43 ? -5.642 6.027 -6.228 1.00 0.00 43 PRO A O 5
ATOM 7273 N N . TYR A 1 44 ? -4.184 7.739 -6.236 1.00 0.00 44 TYR A N 5
ATOM 7274 C CA . TYR A 1 44 ? -5.202 8.749 -6.498 1.00 0.00 44 TYR A CA 5
ATOM 7275 C C . TYR A 1 44 ? -6.058 8.361 -7.700 1.00 0.00 44 TYR A C 5
ATOM 7276 O O . TYR A 1 44 ? -7.284 8.463 -7.661 1.00 0.00 44 TYR A O 5
ATOM 7294 N N . GLU A 1 45 ? -5.402 7.914 -8.766 1.00 0.00 45 GLU A N 5
ATOM 7295 C CA . GLU A 1 45 ? -6.102 7.509 -9.979 1.00 0.00 45 GLU A CA 5
ATOM 7296 C C . GLU A 1 45 ? -7.168 6.461 -9.669 1.00 0.00 45 GLU A C 5
ATOM 7297 O O . GLU A 1 45 ? -8.267 6.494 -10.223 1.00 0.00 45 GLU A O 5
ATOM 7309 N N . LYS A 1 46 ? -6.834 5.532 -8.781 1.00 0.00 46 LYS A N 5
ATOM 7310 C CA . LYS A 1 46 ? -7.760 4.474 -8.395 1.00 0.00 46 LYS A CA 5
ATOM 7311 C C . LYS A 1 46 ? -8.853 5.015 -7.479 1.00 0.00 46 LYS A C 5
ATOM 7312 O O . LYS A 1 46 ? -10.038 4.938 -7.799 1.00 0.00 46 LYS A O 5
ATOM 7331 N N . MET A 1 47 ? -8.445 5.562 -6.339 1.00 0.00 47 MET A N 5
ATOM 7332 C CA . MET A 1 47 ? -9.391 6.119 -5.378 1.00 0.00 47 MET A CA 5
ATOM 7333 C C . MET A 1 47 ? -10.406 7.020 -6.074 1.00 0.00 47 MET A C 5
ATOM 7334 O O . MET A 1 47 ? -11.608 6.927 -5.822 1.00 0.00 47 MET A O 5
ATOM 7348 N N . LEU A 1 48 ? -9.915 7.891 -6.948 1.00 0.00 48 LEU A N 5
ATOM 7349 C CA . LEU A 1 48 ? -10.780 8.810 -7.681 1.00 0.00 48 LEU A CA 5
ATOM 7350 C C . LEU A 1 48 ? -12.022 8.091 -8.200 1.00 0.00 48 LEU A C 5
ATOM 7351 O O . LEU A 1 48 ? -13.142 8.582 -8.053 1.00 0.00 48 LEU A O 5
ATOM 7367 N N . ARG A 1 49 ? -11.816 6.927 -8.806 1.00 0.00 49 ARG A N 5
ATOM 7368 C CA . ARG A 1 49 ? -12.918 6.140 -9.346 1.00 0.00 49 ARG A CA 5
ATOM 7369 C C . ARG A 1 49 ? -13.606 5.341 -8.243 1.00 0.00 49 ARG A C 5
ATOM 7370 O O . ARG A 1 49 ? -14.831 5.218 -8.223 1.00 0.00 49 ARG A O 5
ATOM 7391 N N . ASP A 1 50 ? -12.810 4.798 -7.329 1.00 0.00 50 ASP A N 5
ATOM 7392 C CA . ASP A 1 50 ? -13.341 4.010 -6.222 1.00 0.00 50 ASP A CA 5
ATOM 7393 C C . ASP A 1 50 ? -12.816 4.525 -4.887 1.00 0.00 50 ASP A C 5
ATOM 7394 O O . ASP A 1 50 ? -11.862 3.980 -4.332 1.00 0.00 50 ASP A O 5
ATOM 7403 N N . GLN A 1 51 ? -13.445 5.579 -4.376 1.00 0.00 51 GLN A N 5
ATOM 7404 C CA . GLN A 1 51 ? -13.039 6.169 -3.106 1.00 0.00 51 GLN A CA 5
ATOM 7405 C C . GLN A 1 51 ? -13.425 5.266 -1.938 1.00 0.00 51 GLN A C 5
ATOM 7406 O O . GLN A 1 51 ? -12.747 5.238 -0.912 1.00 0.00 51 GLN A O 5
ATOM 7420 N N . SER A 1 52 ? -14.519 4.530 -2.104 1.00 0.00 52 SER A N 5
ATOM 7421 C CA . SER A 1 52 ? -14.998 3.628 -1.061 1.00 0.00 52 SER A CA 5
ATOM 7422 C C . SER A 1 52 ? -13.847 2.821 -0.470 1.00 0.00 52 SER A C 5
ATOM 7423 O O . SER A 1 52 ? -13.684 2.753 0.748 1.00 0.00 52 SER A O 5
ATOM 7431 N N . ALA A 1 53 ? -13.051 2.210 -1.342 1.00 0.00 53 ALA A N 5
ATOM 7432 C CA . ALA A 1 53 ? -11.914 1.409 -0.908 1.00 0.00 53 ALA A CA 5
ATOM 7433 C C . ALA A 1 53 ? -11.251 2.019 0.323 1.00 0.00 53 ALA A C 5
ATOM 7434 O O . ALA A 1 53 ? -10.933 1.315 1.282 1.00 0.00 53 ALA A O 5
ATOM 7441 N N . VAL A 1 54 ? -11.045 3.331 0.290 1.00 0.00 54 VAL A N 5
ATOM 7442 C CA . VAL A 1 54 ? -10.420 4.036 1.403 1.00 0.00 54 VAL A CA 5
ATOM 7443 C C . VAL A 1 54 ? -11.019 5.427 1.579 1.00 0.00 54 VAL A C 5
ATOM 7444 O O . VAL A 1 54 ? -11.100 6.205 0.628 1.00 0.00 54 VAL A O 5
ATOM 7457 N N . VAL A 1 55 ? -11.438 5.735 2.803 1.00 0.00 55 VAL A N 5
ATOM 7458 C CA . VAL A 1 55 ? -12.028 7.033 3.104 1.00 0.00 55 VAL A CA 5
ATOM 7459 C C . VAL A 1 55 ? -11.009 7.963 3.752 1.00 0.00 55 VAL A C 5
ATOM 7460 O O . VAL A 1 55 ? -10.175 7.530 4.548 1.00 0.00 55 VAL A O 5
ATOM 7473 N N . VAL A 1 56 ? -11.082 9.244 3.407 1.00 0.00 56 VAL A N 5
ATOM 7474 C CA . VAL A 1 56 ? -10.166 10.237 3.955 1.00 0.00 56 VAL A CA 5
ATOM 7475 C C . VAL A 1 56 ? -10.914 11.277 4.781 1.00 0.00 56 VAL A C 5
ATOM 7476 O O . VAL A 1 56 ? -11.693 12.065 4.247 1.00 0.00 56 VAL A O 5
ATOM 7489 N N . GLN A 1 57 ? -10.672 11.272 6.088 1.00 0.00 57 GLN A N 5
ATOM 7490 C CA . GLN A 1 57 ? -11.323 12.215 6.990 1.00 0.00 57 GLN A CA 5
ATOM 7491 C C . GLN A 1 57 ? -10.374 13.344 7.376 1.00 0.00 57 GLN A C 5
ATOM 7492 O O . GLN A 1 57 ? -9.160 13.232 7.211 1.00 0.00 57 GLN A O 5
ATOM 7506 N N . GLY A 1 58 ? -10.935 14.435 7.889 1.00 0.00 58 GLY A N 5
ATOM 7507 C CA . GLY A 1 58 ? -10.124 15.569 8.289 1.00 0.00 58 GLY A CA 5
ATOM 7508 C C . GLY A 1 58 ? -10.015 16.617 7.199 1.00 0.00 58 GLY A C 5
ATOM 7509 O O . GLY A 1 58 ? -9.347 17.637 7.374 1.00 0.00 58 GLY A O 5
ATOM 7513 N N . LEU A 1 59 ? -10.670 16.366 6.072 1.00 0.00 59 LEU A N 5
ATOM 7514 C CA . LEU A 1 59 ? -10.643 17.295 4.948 1.00 0.00 59 LEU A CA 5
ATOM 7515 C C . LEU A 1 59 ? -11.535 18.502 5.217 1.00 0.00 59 LEU A C 5
ATOM 7516 O O . LEU A 1 59 ? -12.547 18.414 5.912 1.00 0.00 59 LEU A O 5
ATOM 7532 N N . PRO A 1 60 ? -11.155 19.657 4.652 1.00 0.00 60 PRO A N 5
ATOM 7533 C CA . PRO A 1 60 ? -11.909 20.904 4.815 1.00 0.00 60 PRO A CA 5
ATOM 7534 C C . PRO A 1 60 ? -13.246 20.873 4.082 1.00 0.00 60 PRO A C 5
ATOM 7535 O O . PRO A 1 60 ? -13.578 19.890 3.420 1.00 0.00 60 PRO A O 5
ATOM 7546 N N . GLU A 1 61 ? -14.009 21.955 4.204 1.00 0.00 61 GLU A N 5
ATOM 7547 C CA . GLU A 1 61 ? -15.310 22.049 3.553 1.00 0.00 61 GLU A CA 5
ATOM 7548 C C . GLU A 1 61 ? -15.154 22.387 2.074 1.00 0.00 61 GLU A C 5
ATOM 7549 O O . GLU A 1 61 ? -14.117 22.892 1.646 1.00 0.00 61 GLU A O 5
ATOM 7561 N N . GLY A 1 62 ? -16.196 22.105 1.295 1.00 0.00 62 GLY A N 5
ATOM 7562 C CA . GLY A 1 62 ? -16.155 22.385 -0.127 1.00 0.00 62 GLY A CA 5
ATOM 7563 C C . GLY A 1 62 ? -14.949 21.766 -0.806 1.00 0.00 62 GLY A C 5
ATOM 7564 O O . GLY A 1 62 ? -14.556 22.186 -1.895 1.00 0.00 62 GLY A O 5
ATOM 7568 N N . VAL A 1 63 ? -14.357 20.767 -0.161 1.00 0.00 63 VAL A N 5
ATOM 7569 C CA . VAL A 1 63 ? -13.187 20.090 -0.709 1.00 0.00 63 VAL A CA 5
ATOM 7570 C C . VAL A 1 63 ? -13.511 18.647 -1.081 1.00 0.00 63 VAL A C 5
ATOM 7571 O O . VAL A 1 63 ? -14.576 18.133 -0.743 1.00 0.00 63 VAL A O 5
ATOM 7584 N N . ALA A 1 64 ? -12.584 18.000 -1.780 1.00 0.00 64 ALA A N 5
ATOM 7585 C CA . ALA A 1 64 ? -12.771 16.616 -2.197 1.00 0.00 64 ALA A CA 5
ATOM 7586 C C . ALA A 1 64 ? -11.431 15.901 -2.340 1.00 0.00 64 ALA A C 5
ATOM 7587 O O . ALA A 1 64 ? -10.599 16.279 -3.165 1.00 0.00 64 ALA A O 5
ATOM 7594 N N . PHE A 1 65 ? -11.229 14.866 -1.532 1.00 0.00 65 PHE A N 5
ATOM 7595 C CA . PHE A 1 65 ? -9.989 14.099 -1.568 1.00 0.00 65 PHE A CA 5
ATOM 7596 C C . PHE A 1 65 ? -9.440 14.017 -2.988 1.00 0.00 65 PHE A C 5
ATOM 7597 O O . PHE A 1 65 ? -10.043 13.397 -3.865 1.00 0.00 65 PHE A O 5
ATOM 7614 N N . LYS A 1 66 ? -8.293 14.649 -3.211 1.00 0.00 66 LYS A N 5
ATOM 7615 C CA . LYS A 1 66 ? -7.660 14.648 -4.524 1.00 0.00 66 LYS A CA 5
ATOM 7616 C C . LYS A 1 66 ? -6.177 14.988 -4.414 1.00 0.00 66 LYS A C 5
ATOM 7617 O O . LYS A 1 66 ? -5.696 15.377 -3.349 1.00 0.00 66 LYS A O 5
ATOM 7636 N N . HIS A 1 67 ? -5.456 14.838 -5.520 1.00 0.00 67 HIS A N 5
ATOM 7637 C CA . HIS A 1 67 ? -4.027 15.129 -5.547 1.00 0.00 67 HIS A CA 5
ATOM 7638 C C . HIS A 1 67 ? -3.720 16.412 -4.782 1.00 0.00 67 HIS A C 5
ATOM 7639 O O . HIS A 1 67 ? -4.467 17.390 -4.835 1.00 0.00 67 HIS A O 5
ATOM 7653 N N . PRO A 1 68 ? -2.595 16.411 -4.050 1.00 0.00 68 PRO A N 5
ATOM 7654 C CA . PRO A 1 68 ? -2.165 17.567 -3.259 1.00 0.00 68 PRO A CA 5
ATOM 7655 C C . PRO A 1 68 ? -1.711 18.731 -4.132 1.00 0.00 68 PRO A C 5
ATOM 7656 O O . PRO A 1 68 ? -1.448 19.826 -3.636 1.00 0.00 68 PRO A O 5
ATOM 7667 N N . GLU A 1 69 ? -1.624 18.487 -5.436 1.00 0.00 69 GLU A N 5
ATOM 7668 C CA . GLU A 1 69 ? -1.201 19.517 -6.378 1.00 0.00 69 GLU A CA 5
ATOM 7669 C C . GLU A 1 69 ? -2.402 20.297 -6.907 1.00 0.00 69 GLU A C 5
ATOM 7670 O O . GLU A 1 69 ? -2.251 21.370 -7.489 1.00 0.00 69 GLU A O 5
ATOM 7682 N N . ASN A 1 70 ? -3.595 19.747 -6.700 1.00 0.00 70 ASN A N 5
ATOM 7683 C CA . ASN A 1 70 ? -4.822 20.390 -7.155 1.00 0.00 70 ASN A CA 5
ATOM 7684 C C . ASN A 1 70 ? -5.369 21.335 -6.090 1.00 0.00 70 ASN A C 5
ATOM 7685 O O . ASN A 1 70 ? -6.325 22.073 -6.331 1.00 0.00 70 ASN A O 5
ATOM 7696 N N . TYR A 1 71 ? -4.756 21.309 -4.913 1.00 0.00 71 TYR A N 5
ATOM 7697 C CA . TYR A 1 71 ? -5.182 22.161 -3.809 1.00 0.00 71 TYR A CA 5
ATOM 7698 C C . TYR A 1 71 ? -4.426 23.486 -3.820 1.00 0.00 71 TYR A C 5
ATOM 7699 O O . TYR A 1 71 ? -3.197 23.513 -3.745 1.00 0.00 71 TYR A O 5
ATOM 7717 N N . ASP A 1 72 ? -5.169 24.583 -3.914 1.00 0.00 72 ASP A N 5
ATOM 7718 C CA . ASP A 1 72 ? -4.570 25.912 -3.933 1.00 0.00 72 ASP A CA 5
ATOM 7719 C C . ASP A 1 72 ? -3.561 26.071 -2.801 1.00 0.00 72 ASP A C 5
ATOM 7720 O O . ASP A 1 72 ? -3.726 25.497 -1.723 1.00 0.00 72 ASP A O 5
ATOM 7729 N N . LEU A 1 73 ? -2.517 26.852 -3.051 1.00 0.00 73 LEU A N 5
ATOM 7730 C CA . LEU A 1 73 ? -1.478 27.085 -2.052 1.00 0.00 73 LEU A CA 5
ATOM 7731 C C . LEU A 1 73 ? -2.088 27.268 -0.666 1.00 0.00 73 LEU A C 5
ATOM 7732 O O . LEU A 1 73 ? -1.635 26.667 0.307 1.00 0.00 73 LEU A O 5
ATOM 7748 N N . ALA A 1 74 ? -3.120 28.101 -0.585 1.00 0.00 74 ALA A N 5
ATOM 7749 C CA . ALA A 1 74 ? -3.795 28.360 0.681 1.00 0.00 74 ALA A CA 5
ATOM 7750 C C . ALA A 1 74 ? -4.376 27.077 1.266 1.00 0.00 74 ALA A C 5
ATOM 7751 O O . ALA A 1 74 ? -4.299 26.842 2.472 1.00 0.00 74 ALA A O 5
ATOM 7758 N N . THR A 1 75 ? -4.957 26.249 0.404 1.00 0.00 75 THR A N 5
ATOM 7759 C CA . THR A 1 75 ? -5.553 24.991 0.835 1.00 0.00 75 THR A CA 5
ATOM 7760 C C . THR A 1 75 ? -4.488 24.023 1.339 1.00 0.00 75 THR A C 5
ATOM 7761 O O . THR A 1 75 ? -4.543 23.563 2.480 1.00 0.00 75 THR A O 5
ATOM 7772 N N . LEU A 1 76 ? -3.520 23.718 0.482 1.00 0.00 76 LEU A N 5
ATOM 7773 C CA . LEU A 1 76 ? -2.441 22.805 0.841 1.00 0.00 76 LEU A CA 5
ATOM 7774 C C . LEU A 1 76 ? -1.989 23.033 2.279 1.00 0.00 76 LEU A C 5
ATOM 7775 O O . LEU A 1 76 ? -1.857 22.089 3.058 1.00 0.00 76 LEU A O 5
ATOM 7791 N N . LYS A 1 77 ? -1.755 24.294 2.627 1.00 0.00 77 LYS A N 5
ATOM 7792 C CA . LYS A 1 77 ? -1.322 24.649 3.973 1.00 0.00 77 LYS A CA 5
ATOM 7793 C C . LYS A 1 77 ? -2.307 24.130 5.016 1.00 0.00 77 LYS A C 5
ATOM 7794 O O . LYS A 1 77 ? -1.910 23.516 6.006 1.00 0.00 77 LYS A O 5
ATOM 7813 N N . TRP A 1 78 ? -3.591 24.381 4.786 1.00 0.00 78 TRP A N 5
ATOM 7814 C CA . TRP A 1 78 ? -4.632 23.939 5.706 1.00 0.00 78 TRP A CA 5
ATOM 7815 C C . TRP A 1 78 ? -4.457 22.465 6.059 1.00 0.00 78 TRP A C 5
ATOM 7816 O O . TRP A 1 78 ? -4.324 22.110 7.231 1.00 0.00 78 TRP A O 5
ATOM 7837 N N . ILE A 1 79 ? -4.457 21.613 5.039 1.00 0.00 79 ILE A N 5
ATOM 7838 C CA . ILE A 1 79 ? -4.296 20.179 5.243 1.00 0.00 79 ILE A CA 5
ATOM 7839 C C . ILE A 1 79 ? -3.201 19.888 6.264 1.00 0.00 79 ILE A C 5
ATOM 7840 O O . ILE A 1 79 ? -3.419 19.160 7.233 1.00 0.00 79 ILE A O 5
ATOM 7856 N N . LEU A 1 80 ? -2.024 20.462 6.040 1.00 0.00 80 LEU A N 5
ATOM 7857 C CA . LEU A 1 80 ? -0.894 20.266 6.942 1.00 0.00 80 LEU A CA 5
ATOM 7858 C C . LEU A 1 80 ? -1.230 20.750 8.349 1.00 0.00 80 LEU A C 5
ATOM 7859 O O . LEU A 1 80 ? -0.836 20.133 9.338 1.00 0.00 80 LEU A O 5
ATOM 7875 N N . GLU A 1 81 ? -1.961 21.857 8.429 1.00 0.00 81 GLU A N 5
ATOM 7876 C CA . GLU A 1 81 ? -2.351 22.423 9.716 1.00 0.00 81 GLU A CA 5
ATOM 7877 C C . GLU A 1 81 ? -3.230 21.448 10.495 1.00 0.00 81 GLU A C 5
ATOM 7878 O O . GLU A 1 81 ? -2.921 21.090 11.630 1.00 0.00 81 GLU A O 5
ATOM 7890 N N . ASN A 1 82 ? -4.326 21.025 9.874 1.00 0.00 82 ASN A N 5
ATOM 7891 C CA . ASN A 1 82 ? -5.251 20.094 10.510 1.00 0.00 82 ASN A CA 5
ATOM 7892 C C . ASN A 1 82 ? -4.983 18.663 10.051 1.00 0.00 82 ASN A C 5
ATOM 7893 O O . ASN A 1 82 ? -5.910 17.890 9.814 1.00 0.00 82 ASN A O 5
ATOM 7904 N N . LYS A 1 83 ? -3.705 18.317 9.931 1.00 0.00 83 LYS A N 5
ATOM 7905 C CA . LYS A 1 83 ? -3.312 16.979 9.505 1.00 0.00 83 LYS A CA 5
ATOM 7906 C C . LYS A 1 83 ? -3.391 15.993 10.665 1.00 0.00 83 LYS A C 5
ATOM 7907 O O . LYS A 1 83 ? -4.039 14.951 10.563 1.00 0.00 83 LYS A O 5
ATOM 7926 N N . ALA A 1 84 ? -2.729 16.328 11.767 1.00 0.00 84 ALA A N 5
ATOM 7927 C CA . ALA A 1 84 ? -2.728 15.473 12.948 1.00 0.00 84 ALA A CA 5
ATOM 7928 C C . ALA A 1 84 ? -4.081 14.796 13.136 1.00 0.00 84 ALA A C 5
ATOM 7929 O O . ALA A 1 84 ? -4.159 13.661 13.605 1.00 0.00 84 ALA A O 5
ATOM 7936 N N . GLY A 1 85 ? -5.147 15.500 12.768 1.00 0.00 85 GLY A N 5
ATOM 7937 C CA . GLY A 1 85 ? -6.484 14.951 12.905 1.00 0.00 85 GLY A CA 5
ATOM 7938 C C . GLY A 1 85 ? -6.866 14.059 11.741 1.00 0.00 85 GLY A C 5
ATOM 7939 O O . GLY A 1 85 ? -7.534 13.041 11.924 1.00 0.00 85 GLY A O 5
ATOM 7943 N N . ILE A 1 86 ? -6.444 14.442 10.540 1.00 0.00 86 ILE A N 5
ATOM 7944 C CA . ILE A 1 86 ? -6.747 13.670 9.342 1.00 0.00 86 ILE A CA 5
ATOM 7945 C C . ILE A 1 86 ? -6.540 12.178 9.583 1.00 0.00 86 ILE A C 5
ATOM 7946 O O . ILE A 1 86 ? -5.468 11.751 10.011 1.00 0.00 86 ILE A O 5
ATOM 7962 N N . SER A 1 87 ? -7.573 11.390 9.303 1.00 0.00 87 SER A N 5
ATOM 7963 C CA . SER A 1 87 ? -7.506 9.945 9.490 1.00 0.00 87 SER A CA 5
ATOM 7964 C C . SER A 1 87 ? -7.844 9.213 8.196 1.00 0.00 87 SER A C 5
ATOM 7965 O O . SER A 1 87 ? -8.418 9.792 7.273 1.00 0.00 87 SER A O 5
ATOM 7973 N N . PHE A 1 88 ? -7.484 7.935 8.135 1.00 0.00 88 PHE A N 5
ATOM 7974 C CA . PHE A 1 88 ? -7.748 7.122 6.954 1.00 0.00 88 PHE A CA 5
ATOM 7975 C C . PHE A 1 88 ? -8.379 5.788 7.341 1.00 0.00 88 PHE A C 5
ATOM 7976 O O . PHE A 1 88 ? -7.842 5.053 8.170 1.00 0.00 88 PHE A O 5
ATOM 7993 N N . ILE A 1 89 ? -9.522 5.483 6.736 1.00 0.00 89 ILE A N 5
ATOM 7994 C CA . ILE A 1 89 ? -10.227 4.238 7.017 1.00 0.00 89 ILE A CA 5
ATOM 7995 C C . ILE A 1 89 ? -10.248 3.331 5.792 1.00 0.00 89 ILE A C 5
ATOM 7996 O O . ILE A 1 89 ? -10.899 3.636 4.792 1.00 0.00 89 ILE A O 5
ATOM 8012 N N . ILE A 1 90 ? -9.535 2.213 5.879 1.00 0.00 90 ILE A N 5
ATOM 8013 C CA . ILE A 1 90 ? -9.475 1.259 4.779 1.00 0.00 90 ILE A CA 5
ATOM 8014 C C . ILE A 1 90 ? -10.701 0.353 4.768 1.00 0.00 90 ILE A C 5
ATOM 8015 O O . ILE A 1 90 ? -10.893 -0.461 5.672 1.00 0.00 90 ILE A O 5
ATOM 8031 N N . LYS A 1 91 ? -11.529 0.498 3.739 1.00 0.00 91 LYS A N 5
ATOM 8032 C CA . LYS A 1 91 ? -12.737 -0.308 3.608 1.00 0.00 91 LYS A CA 5
ATOM 8033 C C . LYS A 1 91 ? -12.472 -1.551 2.764 1.00 0.00 91 LYS A C 5
ATOM 8034 O O . LYS A 1 91 ? -13.086 -2.597 2.974 1.00 0.00 91 LYS A O 5
ATOM 8053 N N . ARG A 1 92 ? -11.553 -1.430 1.812 1.00 0.00 92 ARG A N 5
ATOM 8054 C CA . ARG A 1 92 ? -11.207 -2.544 0.937 1.00 0.00 92 ARG A CA 5
ATOM 8055 C C . ARG A 1 92 ? -10.109 -2.144 -0.044 1.00 0.00 92 ARG A C 5
ATOM 8056 O O . ARG A 1 92 ? -10.222 -1.158 -0.773 1.00 0.00 92 ARG A O 5
ATOM 8077 N N . PRO A 1 93 ? -9.019 -2.926 -0.063 1.00 0.00 93 PRO A N 5
ATOM 8078 C CA . PRO A 1 93 ? -7.879 -2.674 -0.949 1.00 0.00 93 PRO A CA 5
ATOM 8079 C C . PRO A 1 93 ? -8.214 -2.937 -2.414 1.00 0.00 93 PRO A C 5
ATOM 8080 O O . PRO A 1 93 ? -8.567 -4.055 -2.789 1.00 0.00 93 PRO A O 5
ATOM 8091 N N . PHE A 1 94 ? -8.102 -1.900 -3.238 1.00 0.00 94 PHE A N 5
ATOM 8092 C CA . PHE A 1 94 ? -8.393 -2.019 -4.660 1.00 0.00 94 PHE A CA 5
ATOM 8093 C C . PHE A 1 94 ? -7.918 -3.363 -5.203 1.00 0.00 94 PHE A C 5
ATOM 8094 O O . PHE A 1 94 ? -7.036 -4.001 -4.627 1.00 0.00 94 PHE A O 5
ATOM 8111 N N . LEU A 1 95 ? -8.507 -3.788 -6.315 1.00 0.00 95 LEU A N 5
ATOM 8112 C CA . LEU A 1 95 ? -8.144 -5.057 -6.936 1.00 0.00 95 LEU A CA 5
ATOM 8113 C C . LEU A 1 95 ? -6.654 -5.098 -7.261 1.00 0.00 95 LEU A C 5
ATOM 8114 O O . LEU A 1 95 ? -6.149 -4.261 -8.010 1.00 0.00 95 LEU A O 5
ATOM 8130 N N . GLU A 1 96 ? -5.957 -6.078 -6.695 1.00 0.00 96 GLU A N 5
ATOM 8131 C CA . GLU A 1 96 ? -4.525 -6.228 -6.926 1.00 0.00 96 GLU A CA 5
ATOM 8132 C C . GLU A 1 96 ? -4.125 -7.701 -6.914 1.00 0.00 96 GLU A C 5
ATOM 8133 O O . GLU A 1 96 ? -4.725 -8.528 -6.227 1.00 0.00 96 GLU A O 5
ATOM 8145 N N . PRO A 1 97 ? -3.085 -8.037 -7.692 1.00 0.00 97 PRO A N 5
ATOM 8146 C CA . PRO A 1 97 ? -2.580 -9.409 -7.789 1.00 0.00 97 PRO A CA 5
ATOM 8147 C C . PRO A 1 97 ? -1.893 -9.867 -6.506 1.00 0.00 97 PRO A C 5
ATOM 8148 O O . PRO A 1 97 ? -1.907 -9.162 -5.497 1.00 0.00 97 PRO A O 5
ATOM 8159 N N . LYS A 1 98 ? -1.292 -11.051 -6.551 1.00 0.00 98 LYS A N 5
ATOM 8160 C CA . LYS A 1 98 ? -0.598 -11.602 -5.393 1.00 0.00 98 LYS A CA 5
ATOM 8161 C C . LYS A 1 98 ? 0.877 -11.215 -5.409 1.00 0.00 98 LYS A C 5
ATOM 8162 O O . LYS A 1 98 ? 1.418 -10.828 -6.445 1.00 0.00 98 LYS A O 5
ATOM 8181 N N . LYS A 1 99 ? 1.525 -11.325 -4.253 1.00 0.00 99 LYS A N 5
ATOM 8182 C CA . LYS A 1 99 ? 2.938 -10.989 -4.133 1.00 0.00 99 LYS A CA 5
ATOM 8183 C C . LYS A 1 99 ? 3.736 -12.177 -3.604 1.00 0.00 99 LYS A C 5
ATOM 8184 O O . LYS A 1 99 ? 3.186 -13.067 -2.955 1.00 0.00 99 LYS A O 5
ATOM 8203 N N . HIS A 1 100 ? 5.036 -12.183 -3.884 1.00 0.00 100 HIS A N 5
ATOM 8204 C CA . HIS A 1 100 ? 5.909 -13.261 -3.434 1.00 0.00 100 HIS A CA 5
ATOM 8205 C C . HIS A 1 100 ? 7.304 -12.731 -3.113 1.00 0.00 100 HIS A C 5
ATOM 8206 O O . HIS A 1 100 ? 7.624 -11.579 -3.404 1.00 0.00 100 HIS A O 5
ATOM 8220 N N . VAL A 1 101 ? 8.130 -13.581 -2.511 1.00 0.00 101 VAL A N 5
ATOM 8221 C CA . VAL A 1 101 ? 9.490 -13.199 -2.151 1.00 0.00 101 VAL A CA 5
ATOM 8222 C C . VAL A 1 101 ? 10.479 -13.591 -3.243 1.00 0.00 101 VAL A C 5
ATOM 8223 O O . VAL A 1 101 ? 10.632 -14.768 -3.564 1.00 0.00 101 VAL A O 5
ATOM 8236 N N . GLY A 1 102 ? 11.149 -12.593 -3.813 1.00 0.00 102 GLY A N 5
ATOM 8237 C CA . GLY A 1 102 ? 12.115 -12.853 -4.864 1.00 0.00 102 GLY A CA 5
ATOM 8238 C C . GLY A 1 102 ? 13.535 -12.929 -4.341 1.00 0.00 102 GLY A C 5
ATOM 8239 O O . GLY A 1 102 ? 13.859 -12.329 -3.317 1.00 0.00 102 GLY A O 5
ATOM 8243 N N . GLY A 1 103 ? 14.385 -13.669 -5.045 1.00 0.00 103 GLY A N 5
ATOM 8244 C CA . GLY A 1 103 ? 15.768 -13.810 -4.628 1.00 0.00 103 GLY A CA 5
ATOM 8245 C C . GLY A 1 103 ? 15.959 -14.917 -3.611 1.00 0.00 103 GLY A C 5
ATOM 8246 O O . GLY A 1 103 ? 15.097 -15.784 -3.459 1.00 0.00 103 GLY A O 5
ATOM 8250 N N . SER A 1 104 ? 17.090 -14.891 -2.915 1.00 0.00 104 SER A N 5
ATOM 8251 C CA . SER A 1 104 ? 17.393 -15.905 -1.911 1.00 0.00 104 SER A CA 5
ATOM 8252 C C . SER A 1 104 ? 17.651 -15.262 -0.551 1.00 0.00 104 SER A C 5
ATOM 8253 O O . SER A 1 104 ? 16.939 -15.525 0.418 1.00 0.00 104 SER A O 5
ATOM 8261 N N . GLY A 1 105 ? 18.676 -14.418 -0.487 1.00 0.00 105 GLY A N 5
ATOM 8262 C CA . GLY A 1 105 ? 19.010 -13.750 0.757 1.00 0.00 105 GLY A CA 5
ATOM 8263 C C . GLY A 1 105 ? 18.392 -12.370 0.859 1.00 0.00 105 GLY A C 5
ATOM 8264 O O . GLY A 1 105 ? 18.323 -11.623 -0.116 1.00 0.00 105 GLY A O 5
ATOM 8268 N N . PRO A 1 106 ? 17.927 -12.014 2.066 1.00 0.00 106 PRO A N 5
ATOM 8269 C CA . PRO A 1 106 ? 17.302 -10.712 2.321 1.00 0.00 106 PRO A CA 5
ATOM 8270 C C . PRO A 1 106 ? 18.305 -9.566 2.260 1.00 0.00 106 PRO A C 5
ATOM 8271 O O . PRO A 1 106 ? 17.928 -8.408 2.072 1.00 0.00 106 PRO A O 5
ATOM 8282 N N . SER A 1 107 ? 19.583 -9.894 2.421 1.00 0.00 107 SER A N 5
ATOM 8283 C CA . SER A 1 107 ? 20.640 -8.890 2.389 1.00 0.00 107 SER A CA 5
ATOM 8284 C C . SER A 1 107 ? 20.298 -7.773 1.407 1.00 0.00 107 SER A C 5
ATOM 8285 O O . SER A 1 107 ? 19.920 -8.031 0.265 1.00 0.00 107 SER A O 5
ATOM 8293 N N . SER A 1 108 ? 20.435 -6.531 1.862 1.00 0.00 108 SER A N 5
ATOM 8294 C CA . SER A 1 108 ? 20.137 -5.375 1.026 1.00 0.00 108 SER A CA 5
ATOM 8295 C C . SER A 1 108 ? 21.381 -4.515 0.825 1.00 0.00 108 SER A C 5
ATOM 8296 O O . SER A 1 108 ? 22.460 -4.838 1.322 1.00 0.00 108 SER A O 5
ATOM 8304 N N . GLY A 1 109 ? 21.223 -3.417 0.093 1.00 0.00 109 GLY A N 5
ATOM 8305 C CA . GLY A 1 109 ? 22.341 -2.528 -0.163 1.00 0.00 109 GLY A CA 5
ATOM 8306 C C . GLY A 1 109 ? 22.226 -1.819 -1.498 1.00 0.00 109 GLY A C 5
ATOM 8307 O O . GLY A 1 109 ? 21.608 -0.758 -1.593 1.00 0.00 109 GLY A O 5
ATOM 8311 N N . GLY A 1 1 ? 19.024 20.719 -27.436 1.00 0.00 1 GLY A N 6
ATOM 8312 C CA . GLY A 1 1 ? 18.799 20.183 -26.107 1.00 0.00 1 GLY A CA 6
ATOM 8313 C C . GLY A 1 1 ? 17.546 20.740 -25.460 1.00 0.00 1 GLY A C 6
ATOM 8314 O O . GLY A 1 1 ? 16.432 20.449 -25.895 1.00 0.00 1 GLY A O 6
ATOM 8318 N N . SER A 1 2 ? 17.729 21.545 -24.417 1.00 0.00 2 SER A N 6
ATOM 8319 C CA . SER A 1 2 ? 16.604 22.141 -23.705 1.00 0.00 2 SER A CA 6
ATOM 8320 C C . SER A 1 2 ? 17.082 23.228 -22.747 1.00 0.00 2 SER A C 6
ATOM 8321 O O . SER A 1 2 ? 18.198 23.167 -22.229 1.00 0.00 2 SER A O 6
ATOM 8329 N N . SER A 1 3 ? 16.230 24.221 -22.517 1.00 0.00 3 SER A N 6
ATOM 8330 C CA . SER A 1 3 ? 16.566 25.324 -21.625 1.00 0.00 3 SER A CA 6
ATOM 8331 C C . SER A 1 3 ? 15.303 26.010 -21.109 1.00 0.00 3 SER A C 6
ATOM 8332 O O . SER A 1 3 ? 14.193 25.680 -21.522 1.00 0.00 3 SER A O 6
ATOM 8340 N N . GLY A 1 4 ? 15.485 26.965 -20.203 1.00 0.00 4 GLY A N 6
ATOM 8341 C CA . GLY A 1 4 ? 14.353 27.682 -19.645 1.00 0.00 4 GLY A CA 6
ATOM 8342 C C . GLY A 1 4 ? 14.762 28.976 -18.969 1.00 0.00 4 GLY A C 6
ATOM 8343 O O . GLY A 1 4 ? 14.820 29.052 -17.742 1.00 0.00 4 GLY A O 6
ATOM 8347 N N . SER A 1 5 ? 15.049 29.996 -19.771 1.00 0.00 5 SER A N 6
ATOM 8348 C CA . SER A 1 5 ? 15.461 31.292 -19.244 1.00 0.00 5 SER A CA 6
ATOM 8349 C C . SER A 1 5 ? 14.727 31.607 -17.943 1.00 0.00 5 SER A C 6
ATOM 8350 O O . SER A 1 5 ? 15.345 31.750 -16.888 1.00 0.00 5 SER A O 6
ATOM 8358 N N . SER A 1 6 ? 13.404 31.714 -18.028 1.00 0.00 6 SER A N 6
ATOM 8359 C CA . SER A 1 6 ? 12.585 32.014 -16.860 1.00 0.00 6 SER A CA 6
ATOM 8360 C C . SER A 1 6 ? 12.627 30.867 -15.856 1.00 0.00 6 SER A C 6
ATOM 8361 O O . SER A 1 6 ? 11.793 29.964 -15.894 1.00 0.00 6 SER A O 6
ATOM 8369 N N . GLY A 1 7 ? 13.608 30.909 -14.958 1.00 0.00 7 GLY A N 6
ATOM 8370 C CA . GLY A 1 7 ? 13.741 29.867 -13.957 1.00 0.00 7 GLY A CA 6
ATOM 8371 C C . GLY A 1 7 ? 12.517 29.756 -13.070 1.00 0.00 7 GLY A C 6
ATOM 8372 O O . GLY A 1 7 ? 11.421 29.463 -13.546 1.00 0.00 7 GLY A O 6
ATOM 8376 N N . MET A 1 8 ? 12.704 29.988 -11.775 1.00 0.00 8 MET A N 6
ATOM 8377 C CA . MET A 1 8 ? 11.606 29.912 -10.818 1.00 0.00 8 MET A CA 6
ATOM 8378 C C . MET A 1 8 ? 11.771 30.952 -9.716 1.00 0.00 8 MET A C 6
ATOM 8379 O O . MET A 1 8 ? 12.889 31.272 -9.313 1.00 0.00 8 MET A O 6
ATOM 8393 N N . SER A 1 9 ? 10.650 31.479 -9.231 1.00 0.00 9 SER A N 6
ATOM 8394 C CA . SER A 1 9 ? 10.671 32.486 -8.178 1.00 0.00 9 SER A CA 6
ATOM 8395 C C . SER A 1 9 ? 11.228 31.906 -6.882 1.00 0.00 9 SER A C 6
ATOM 8396 O O . SER A 1 9 ? 11.444 30.699 -6.771 1.00 0.00 9 SER A O 6
ATOM 8404 N N . VAL A 1 10 ? 11.458 32.774 -5.902 1.00 0.00 10 VAL A N 6
ATOM 8405 C CA . VAL A 1 10 ? 11.989 32.350 -4.612 1.00 0.00 10 VAL A CA 6
ATOM 8406 C C . VAL A 1 10 ? 10.930 31.614 -3.798 1.00 0.00 10 VAL A C 6
ATOM 8407 O O . VAL A 1 10 ? 11.237 30.665 -3.076 1.00 0.00 10 VAL A O 6
ATOM 8420 N N . ASP A 1 11 ? 9.684 32.057 -3.921 1.00 0.00 11 ASP A N 6
ATOM 8421 C CA . ASP A 1 11 ? 8.579 31.439 -3.197 1.00 0.00 11 ASP A CA 6
ATOM 8422 C C . ASP A 1 11 ? 8.027 30.242 -3.967 1.00 0.00 11 ASP A C 6
ATOM 8423 O O . ASP A 1 11 ? 7.152 29.528 -3.479 1.00 0.00 11 ASP A O 6
ATOM 8432 N N . ALA A 1 12 ? 8.545 30.030 -5.172 1.00 0.00 12 ALA A N 6
ATOM 8433 C CA . ALA A 1 12 ? 8.106 28.919 -6.007 1.00 0.00 12 ALA A CA 6
ATOM 8434 C C . ALA A 1 12 ? 8.474 27.579 -5.379 1.00 0.00 12 ALA A C 6
ATOM 8435 O O . ALA A 1 12 ? 7.669 26.649 -5.360 1.00 0.00 12 ALA A O 6
ATOM 8442 N N . VAL A 1 13 ? 9.697 27.488 -4.866 1.00 0.00 13 VAL A N 6
ATOM 8443 C CA . VAL A 1 13 ? 10.172 26.262 -4.236 1.00 0.00 13 VAL A CA 6
ATOM 8444 C C . VAL A 1 13 ? 9.315 25.896 -3.029 1.00 0.00 13 VAL A C 6
ATOM 8445 O O . VAL A 1 13 ? 9.404 24.786 -2.506 1.00 0.00 13 VAL A O 6
ATOM 8458 N N . GLU A 1 14 ? 8.486 26.840 -2.592 1.00 0.00 14 GLU A N 6
ATOM 8459 C CA . GLU A 1 14 ? 7.614 26.616 -1.444 1.00 0.00 14 GLU A CA 6
ATOM 8460 C C . GLU A 1 14 ? 6.366 25.838 -1.853 1.00 0.00 14 GLU A C 6
ATOM 8461 O O . GLU A 1 14 ? 6.089 24.763 -1.321 1.00 0.00 14 GLU A O 6
ATOM 8473 N N . ILE A 1 15 ? 5.617 26.391 -2.802 1.00 0.00 15 ILE A N 6
ATOM 8474 C CA . ILE A 1 15 ? 4.399 25.750 -3.283 1.00 0.00 15 ILE A CA 6
ATOM 8475 C C . ILE A 1 15 ? 4.657 24.296 -3.664 1.00 0.00 15 ILE A C 6
ATOM 8476 O O . ILE A 1 15 ? 3.859 23.413 -3.351 1.00 0.00 15 ILE A O 6
ATOM 8492 N N . GLU A 1 16 ? 5.776 24.057 -4.339 1.00 0.00 16 GLU A N 6
ATOM 8493 C CA . GLU A 1 16 ? 6.139 22.709 -4.762 1.00 0.00 16 GLU A CA 6
ATOM 8494 C C . GLU A 1 16 ? 6.435 21.822 -3.556 1.00 0.00 16 GLU A C 6
ATOM 8495 O O . GLU A 1 16 ? 6.011 20.667 -3.500 1.00 0.00 16 GLU A O 6
ATOM 8507 N N . THR A 1 17 ? 7.168 22.370 -2.591 1.00 0.00 17 THR A N 6
ATOM 8508 C CA . THR A 1 17 ? 7.523 21.629 -1.388 1.00 0.00 17 THR A CA 6
ATOM 8509 C C . THR A 1 17 ? 6.281 21.255 -0.586 1.00 0.00 17 THR A C 6
ATOM 8510 O O . THR A 1 17 ? 6.240 20.206 0.059 1.00 0.00 17 THR A O 6
ATOM 8521 N N . LEU A 1 18 ? 5.273 22.117 -0.630 1.00 0.00 18 LEU A N 6
ATOM 8522 C CA . LEU A 1 18 ? 4.027 21.876 0.092 1.00 0.00 18 LEU A CA 6
ATOM 8523 C C . LEU A 1 18 ? 3.349 20.604 -0.403 1.00 0.00 18 LEU A C 6
ATOM 8524 O O . LEU A 1 18 ? 2.900 19.778 0.393 1.00 0.00 18 LEU A O 6
ATOM 8540 N N . ARG A 1 19 ? 3.277 20.452 -1.722 1.00 0.00 19 ARG A N 6
ATOM 8541 C CA . ARG A 1 19 ? 2.653 19.279 -2.323 1.00 0.00 19 ARG A CA 6
ATOM 8542 C C . ARG A 1 19 ? 3.358 18.001 -1.878 1.00 0.00 19 ARG A C 6
ATOM 8543 O O . ARG A 1 19 ? 2.718 17.047 -1.437 1.00 0.00 19 ARG A O 6
ATOM 8564 N N . LYS A 1 20 ? 4.682 17.988 -2.000 1.00 0.00 20 LYS A N 6
ATOM 8565 C CA . LYS A 1 20 ? 5.475 16.828 -1.611 1.00 0.00 20 LYS A CA 6
ATOM 8566 C C . LYS A 1 20 ? 5.173 16.420 -0.173 1.00 0.00 20 LYS A C 6
ATOM 8567 O O . LYS A 1 20 ? 4.945 15.244 0.116 1.00 0.00 20 LYS A O 6
ATOM 8586 N N . THR A 1 21 ? 5.171 17.398 0.728 1.00 0.00 21 THR A N 6
ATOM 8587 C CA . THR A 1 21 ? 4.896 17.141 2.135 1.00 0.00 21 THR A CA 6
ATOM 8588 C C . THR A 1 21 ? 3.560 16.429 2.314 1.00 0.00 21 THR A C 6
ATOM 8589 O O . THR A 1 21 ? 3.470 15.423 3.018 1.00 0.00 21 THR A O 6
ATOM 8600 N N . VAL A 1 22 ? 2.522 16.958 1.672 1.00 0.00 22 VAL A N 6
ATOM 8601 C CA . VAL A 1 22 ? 1.191 16.371 1.758 1.00 0.00 22 VAL A CA 6
ATOM 8602 C C . VAL A 1 22 ? 1.142 15.013 1.068 1.00 0.00 22 VAL A C 6
ATOM 8603 O O . VAL A 1 22 ? 0.453 14.099 1.520 1.00 0.00 22 VAL A O 6
ATOM 8616 N N . GLU A 1 23 ? 1.879 14.888 -0.032 1.00 0.00 23 GLU A N 6
ATOM 8617 C CA . GLU A 1 23 ? 1.920 13.640 -0.786 1.00 0.00 23 GLU A CA 6
ATOM 8618 C C . GLU A 1 23 ? 2.386 12.487 0.096 1.00 0.00 23 GLU A C 6
ATOM 8619 O O . GLU A 1 23 ? 1.805 11.402 0.078 1.00 0.00 23 GLU A O 6
ATOM 8631 N N . ASP A 1 24 ? 3.441 12.728 0.867 1.00 0.00 24 ASP A N 6
ATOM 8632 C CA . ASP A 1 24 ? 3.988 11.710 1.757 1.00 0.00 24 ASP A CA 6
ATOM 8633 C C . ASP A 1 24 ? 2.995 11.366 2.862 1.00 0.00 24 ASP A C 6
ATOM 8634 O O . ASP A 1 24 ? 2.734 10.193 3.133 1.00 0.00 24 ASP A O 6
ATOM 8643 N N . TYR A 1 25 ? 2.443 12.393 3.498 1.00 0.00 25 TYR A N 6
ATOM 8644 C CA . TYR A 1 25 ? 1.481 12.200 4.576 1.00 0.00 25 TYR A CA 6
ATOM 8645 C C . TYR A 1 25 ? 0.452 11.137 4.203 1.00 0.00 25 TYR A C 6
ATOM 8646 O O . TYR A 1 25 ? 0.318 10.120 4.884 1.00 0.00 25 TYR A O 6
ATOM 8664 N N . PHE A 1 26 ? -0.271 11.380 3.116 1.00 0.00 26 PHE A N 6
ATOM 8665 C CA . PHE A 1 26 ? -1.290 10.445 2.651 1.00 0.00 26 PHE A CA 6
ATOM 8666 C C . PHE A 1 26 ? -0.754 9.016 2.645 1.00 0.00 26 PHE A C 6
ATOM 8667 O O . PHE A 1 26 ? -1.466 8.074 2.995 1.00 0.00 26 PHE A O 6
ATOM 8684 N N . CYS A 1 27 ? 0.503 8.863 2.246 1.00 0.00 27 CYS A N 6
ATOM 8685 C CA . CYS A 1 27 ? 1.135 7.550 2.193 1.00 0.00 27 CYS A CA 6
ATOM 8686 C C . CYS A 1 27 ? 1.278 6.958 3.591 1.00 0.00 27 CYS A C 6
ATOM 8687 O O . CYS A 1 27 ? 1.076 5.761 3.794 1.00 0.00 27 CYS A O 6
ATOM 8695 N N . PHE A 1 28 ? 1.629 7.805 4.554 1.00 0.00 28 PHE A N 6
ATOM 8696 C CA . PHE A 1 28 ? 1.802 7.367 5.934 1.00 0.00 28 PHE A CA 6
ATOM 8697 C C . PHE A 1 28 ? 0.479 6.878 6.518 1.00 0.00 28 PHE A C 6
ATOM 8698 O O . PHE A 1 28 ? 0.388 5.758 7.025 1.00 0.00 28 PHE A O 6
ATOM 8715 N N . CYS A 1 29 ? -0.542 7.723 6.445 1.00 0.00 29 CYS A N 6
ATOM 8716 C CA . CYS A 1 29 ? -1.859 7.379 6.967 1.00 0.00 29 CYS A CA 6
ATOM 8717 C C . CYS A 1 29 ? -2.396 6.117 6.302 1.00 0.00 29 CYS A C 6
ATOM 8718 O O . CYS A 1 29 ? -2.941 5.235 6.967 1.00 0.00 29 CYS A O 6
ATOM 8726 N N . TYR A 1 30 ? -2.240 6.037 4.985 1.00 0.00 30 TYR A N 6
ATOM 8727 C CA . TYR A 1 30 ? -2.712 4.884 4.228 1.00 0.00 30 TYR A CA 6
ATOM 8728 C C . TYR A 1 30 ? -1.982 3.615 4.656 1.00 0.00 30 TYR A C 6
ATOM 8729 O O . TYR A 1 30 ? -2.601 2.647 5.097 1.00 0.00 30 TYR A O 6
ATOM 8747 N N . GLY A 1 31 ? -0.659 3.628 4.525 1.00 0.00 31 GLY A N 6
ATOM 8748 C CA . GLY A 1 31 ? 0.136 2.474 4.902 1.00 0.00 31 GLY A CA 6
ATOM 8749 C C . GLY A 1 31 ? 0.061 2.179 6.387 1.00 0.00 31 GLY A C 6
ATOM 8750 O O . GLY A 1 31 ? 0.215 1.033 6.809 1.00 0.00 31 GLY A O 6
ATOM 8754 N N . LYS A 1 32 ? -0.175 3.216 7.183 1.00 0.00 32 LYS A N 6
ATOM 8755 C CA . LYS A 1 32 ? -0.270 3.064 8.631 1.00 0.00 32 LYS A CA 6
ATOM 8756 C C . LYS A 1 32 ? -1.532 2.298 9.015 1.00 0.00 32 LYS A C 6
ATOM 8757 O O . LYS A 1 32 ? -1.505 1.446 9.902 1.00 0.00 32 LYS A O 6
ATOM 8776 N N . ALA A 1 33 ? -2.635 2.608 8.343 1.00 0.00 33 ALA A N 6
ATOM 8777 C CA . ALA A 1 33 ? -3.905 1.947 8.612 1.00 0.00 33 ALA A CA 6
ATOM 8778 C C . ALA A 1 33 ? -3.888 0.502 8.121 1.00 0.00 33 ALA A C 6
ATOM 8779 O O . ALA A 1 33 ? -4.520 -0.373 8.712 1.00 0.00 33 ALA A O 6
ATOM 8786 N N . LEU A 1 34 ? -3.160 0.260 7.036 1.00 0.00 34 LEU A N 6
ATOM 8787 C CA . LEU A 1 34 ? -3.060 -1.077 6.464 1.00 0.00 34 LEU A CA 6
ATOM 8788 C C . LEU A 1 34 ? -2.457 -2.055 7.467 1.00 0.00 34 LEU A C 6
ATOM 8789 O O . LEU A 1 34 ? -2.710 -3.257 7.408 1.00 0.00 34 LEU A O 6
ATOM 8805 N N . GLY A 1 35 ? -1.658 -1.529 8.392 1.00 0.00 35 GLY A N 6
ATOM 8806 C CA . GLY A 1 35 ? -1.033 -2.368 9.397 1.00 0.00 35 GLY A CA 6
ATOM 8807 C C . GLY A 1 35 ? 0.357 -2.816 8.996 1.00 0.00 35 GLY A C 6
ATOM 8808 O O . GLY A 1 35 ? 0.851 -3.839 9.470 1.00 0.00 35 GLY A O 6
ATOM 8812 N N . LYS A 1 36 ? 0.994 -2.048 8.117 1.00 0.00 36 LYS A N 6
ATOM 8813 C CA . LYS A 1 36 ? 2.337 -2.370 7.650 1.00 0.00 36 LYS A CA 6
ATOM 8814 C C . LYS A 1 36 ? 3.387 -1.594 8.438 1.00 0.00 36 LYS A C 6
ATOM 8815 O O . LYS A 1 36 ? 3.055 -0.780 9.299 1.00 0.00 36 LYS A O 6
ATOM 8834 N N . SER A 1 37 ? 4.656 -1.851 8.137 1.00 0.00 37 SER A N 6
ATOM 8835 C CA . SER A 1 37 ? 5.755 -1.179 8.819 1.00 0.00 37 SER A CA 6
ATOM 8836 C C . SER A 1 37 ? 6.451 -0.193 7.887 1.00 0.00 37 SER A C 6
ATOM 8837 O O . SER A 1 37 ? 7.612 0.166 8.094 1.00 0.00 37 SER A O 6
ATOM 8845 N N . THR A 1 38 ? 5.733 0.246 6.857 1.00 0.00 38 THR A N 6
ATOM 8846 C CA . THR A 1 38 ? 6.280 1.190 5.891 1.00 0.00 38 THR A CA 6
ATOM 8847 C C . THR A 1 38 ? 5.175 2.019 5.246 1.00 0.00 38 THR A C 6
ATOM 8848 O O . THR A 1 38 ? 3.994 1.687 5.351 1.00 0.00 38 THR A O 6
ATOM 8859 N N . VAL A 1 39 ? 5.565 3.101 4.580 1.00 0.00 39 VAL A N 6
ATOM 8860 C CA . VAL A 1 39 ? 4.607 3.978 3.917 1.00 0.00 39 VAL A CA 6
ATOM 8861 C C . VAL A 1 39 ? 4.259 3.460 2.526 1.00 0.00 39 VAL A C 6
ATOM 8862 O O . VAL A 1 39 ? 5.124 2.971 1.800 1.00 0.00 39 VAL A O 6
ATOM 8875 N N . VAL A 1 40 ? 2.986 3.571 2.160 1.00 0.00 40 VAL A N 6
ATOM 8876 C CA . VAL A 1 40 ? 2.523 3.114 0.855 1.00 0.00 40 VAL A CA 6
ATOM 8877 C C . VAL A 1 40 ? 1.970 4.272 0.033 1.00 0.00 40 VAL A C 6
ATOM 8878 O O . VAL A 1 40 ? 1.244 5.131 0.535 1.00 0.00 40 VAL A O 6
ATOM 8891 N N . PRO A 1 41 ? 2.319 4.299 -1.262 1.00 0.00 41 PRO A N 6
ATOM 8892 C CA . PRO A 1 41 ? 1.867 5.347 -2.182 1.00 0.00 41 PRO A CA 6
ATOM 8893 C C . PRO A 1 41 ? 0.376 5.248 -2.485 1.00 0.00 41 PRO A C 6
ATOM 8894 O O . PRO A 1 41 ? -0.080 4.288 -3.106 1.00 0.00 41 PRO A O 6
ATOM 8905 N N . VAL A 1 42 ? -0.381 6.249 -2.044 1.00 0.00 42 VAL A N 6
ATOM 8906 C CA . VAL A 1 42 ? -1.821 6.276 -2.269 1.00 0.00 42 VAL A CA 6
ATOM 8907 C C . VAL A 1 42 ? -2.142 6.551 -3.734 1.00 0.00 42 VAL A C 6
ATOM 8908 O O . VAL A 1 42 ? -1.879 7.632 -4.261 1.00 0.00 42 VAL A O 6
ATOM 8921 N N . PRO A 1 43 ? -2.726 5.550 -4.410 1.00 0.00 43 PRO A N 6
ATOM 8922 C CA . PRO A 1 43 ? -3.098 5.660 -5.823 1.00 0.00 43 PRO A CA 6
ATOM 8923 C C . PRO A 1 43 ? -4.263 6.619 -6.043 1.00 0.00 43 PRO A C 6
ATOM 8924 O O . PRO A 1 43 ? -5.410 6.194 -6.188 1.00 0.00 43 PRO A O 6
ATOM 8935 N N . TYR A 1 44 ? -3.962 7.912 -6.069 1.00 0.00 44 TYR A N 6
ATOM 8936 C CA . TYR A 1 44 ? -4.986 8.931 -6.269 1.00 0.00 44 TYR A CA 6
ATOM 8937 C C . TYR A 1 44 ? -5.820 8.628 -7.510 1.00 0.00 44 TYR A C 6
ATOM 8938 O O . TYR A 1 44 ? -7.047 8.717 -7.481 1.00 0.00 44 TYR A O 6
ATOM 8956 N N . GLU A 1 45 ? -5.145 8.269 -8.597 1.00 0.00 45 GLU A N 6
ATOM 8957 C CA . GLU A 1 45 ? -5.823 7.953 -9.847 1.00 0.00 45 GLU A CA 6
ATOM 8958 C C . GLU A 1 45 ? -6.964 6.966 -9.613 1.00 0.00 45 GLU A C 6
ATOM 8959 O O . GLU A 1 45 ? -8.074 7.152 -10.113 1.00 0.00 45 GLU A O 6
ATOM 8971 N N . LYS A 1 46 ? -6.682 5.916 -8.851 1.00 0.00 46 LYS A N 6
ATOM 8972 C CA . LYS A 1 46 ? -7.682 4.898 -8.549 1.00 0.00 46 LYS A CA 6
ATOM 8973 C C . LYS A 1 46 ? -8.676 5.405 -7.508 1.00 0.00 46 LYS A C 6
ATOM 8974 O O . LYS A 1 46 ? -9.887 5.357 -7.719 1.00 0.00 46 LYS A O 6
ATOM 8993 N N . MET A 1 47 ? -8.155 5.891 -6.386 1.00 0.00 47 MET A N 6
ATOM 8994 C CA . MET A 1 47 ? -8.997 6.409 -5.314 1.00 0.00 47 MET A CA 6
ATOM 8995 C C . MET A 1 47 ? -9.989 7.437 -5.851 1.00 0.00 47 MET A C 6
ATOM 8996 O O . MET A 1 47 ? -11.021 7.701 -5.232 1.00 0.00 47 MET A O 6
ATOM 9010 N N . LEU A 1 48 ? -9.671 8.013 -7.005 1.00 0.00 48 LEU A N 6
ATOM 9011 C CA . LEU A 1 48 ? -10.534 9.012 -7.624 1.00 0.00 48 LEU A CA 6
ATOM 9012 C C . LEU A 1 48 ? -11.738 8.354 -8.291 1.00 0.00 48 LEU A C 6
ATOM 9013 O O . LEU A 1 48 ? -12.829 8.922 -8.324 1.00 0.00 48 LEU A O 6
ATOM 9029 N N . ARG A 1 49 ? -11.531 7.152 -8.818 1.00 0.00 49 ARG A N 6
ATOM 9030 C CA . ARG A 1 49 ? -12.600 6.415 -9.483 1.00 0.00 49 ARG A CA 6
ATOM 9031 C C . ARG A 1 49 ? -13.547 5.792 -8.463 1.00 0.00 49 ARG A C 6
ATOM 9032 O O . ARG A 1 49 ? -14.751 5.697 -8.695 1.00 0.00 49 ARG A O 6
ATOM 9053 N N . ASP A 1 50 ? -12.993 5.368 -7.331 1.00 0.00 50 ASP A N 6
ATOM 9054 C CA . ASP A 1 50 ? -13.787 4.753 -6.275 1.00 0.00 50 ASP A CA 6
ATOM 9055 C C . ASP A 1 50 ? -13.371 5.280 -4.904 1.00 0.00 50 ASP A C 6
ATOM 9056 O O . ASP A 1 50 ? -12.281 4.977 -4.419 1.00 0.00 50 ASP A O 6
ATOM 9065 N N . GLN A 1 51 ? -14.244 6.071 -4.290 1.00 0.00 51 GLN A N 6
ATOM 9066 C CA . GLN A 1 51 ? -13.965 6.641 -2.978 1.00 0.00 51 GLN A CA 6
ATOM 9067 C C . GLN A 1 51 ? -14.616 5.814 -1.874 1.00 0.00 51 GLN A C 6
ATOM 9068 O O . GLN A 1 51 ? -15.165 6.360 -0.917 1.00 0.00 51 GLN A O 6
ATOM 9082 N N . SER A 1 52 ? -14.552 4.494 -2.016 1.00 0.00 52 SER A N 6
ATOM 9083 C CA . SER A 1 52 ? -15.139 3.591 -1.034 1.00 0.00 52 SER A CA 6
ATOM 9084 C C . SER A 1 52 ? -14.067 2.720 -0.387 1.00 0.00 52 SER A C 6
ATOM 9085 O O . SER A 1 52 ? -14.080 2.494 0.823 1.00 0.00 52 SER A O 6
ATOM 9093 N N . ALA A 1 53 ? -13.139 2.231 -1.203 1.00 0.00 53 ALA A N 6
ATOM 9094 C CA . ALA A 1 53 ? -12.057 1.387 -0.712 1.00 0.00 53 ALA A CA 6
ATOM 9095 C C . ALA A 1 53 ? -11.384 2.009 0.506 1.00 0.00 53 ALA A C 6
ATOM 9096 O O . ALA A 1 53 ? -11.097 1.323 1.487 1.00 0.00 53 ALA A O 6
ATOM 9103 N N . VAL A 1 54 ? -11.133 3.312 0.436 1.00 0.00 54 VAL A N 6
ATOM 9104 C CA . VAL A 1 54 ? -10.494 4.028 1.534 1.00 0.00 54 VAL A CA 6
ATOM 9105 C C . VAL A 1 54 ? -11.017 5.456 1.639 1.00 0.00 54 VAL A C 6
ATOM 9106 O O . VAL A 1 54 ? -10.976 6.216 0.671 1.00 0.00 54 VAL A O 6
ATOM 9119 N N . VAL A 1 55 ? -11.511 5.815 2.820 1.00 0.00 55 VAL A N 6
ATOM 9120 C CA . VAL A 1 55 ? -12.041 7.153 3.052 1.00 0.00 55 VAL A CA 6
ATOM 9121 C C . VAL A 1 55 ? -11.004 8.047 3.723 1.00 0.00 55 VAL A C 6
ATOM 9122 O O . VAL A 1 55 ? -10.160 7.574 4.485 1.00 0.00 55 VAL A O 6
ATOM 9135 N N . VAL A 1 56 ? -11.073 9.343 3.436 1.00 0.00 56 VAL A N 6
ATOM 9136 C CA . VAL A 1 56 ? -10.141 10.304 4.013 1.00 0.00 56 VAL A CA 6
ATOM 9137 C C . VAL A 1 56 ? -10.874 11.343 4.855 1.00 0.00 56 VAL A C 6
ATOM 9138 O O . VAL A 1 56 ? -11.683 12.114 4.339 1.00 0.00 56 VAL A O 6
ATOM 9151 N N . GLN A 1 57 ? -10.584 11.358 6.151 1.00 0.00 57 GLN A N 6
ATOM 9152 C CA . GLN A 1 57 ? -11.216 12.302 7.064 1.00 0.00 57 GLN A CA 6
ATOM 9153 C C . GLN A 1 57 ? -10.286 13.472 7.366 1.00 0.00 57 GLN A C 6
ATOM 9154 O O . GLN A 1 57 ? -9.169 13.538 6.857 1.00 0.00 57 GLN A O 6
ATOM 9168 N N . GLY A 1 58 ? -10.757 14.396 8.199 1.00 0.00 58 GLY A N 6
ATOM 9169 C CA . GLY A 1 58 ? -9.955 15.553 8.555 1.00 0.00 58 GLY A CA 6
ATOM 9170 C C . GLY A 1 58 ? -9.891 16.578 7.440 1.00 0.00 58 GLY A C 6
ATOM 9171 O O . GLY A 1 58 ? -9.186 17.582 7.550 1.00 0.00 58 GLY A O 6
ATOM 9175 N N . LEU A 1 59 ? -10.627 16.326 6.364 1.00 0.00 59 LEU A N 6
ATOM 9176 C CA . LEU A 1 59 ? -10.650 17.234 5.222 1.00 0.00 59 LEU A CA 6
ATOM 9177 C C . LEU A 1 59 ? -11.540 18.440 5.505 1.00 0.00 59 LEU A C 6
ATOM 9178 O O . LEU A 1 59 ? -12.473 18.381 6.306 1.00 0.00 59 LEU A O 6
ATOM 9194 N N . PRO A 1 60 ? -11.249 19.562 4.830 1.00 0.00 60 PRO A N 6
ATOM 9195 C CA . PRO A 1 60 ? -12.013 20.803 4.989 1.00 0.00 60 PRO A CA 6
ATOM 9196 C C . PRO A 1 60 ? -13.418 20.698 4.404 1.00 0.00 60 PRO A C 6
ATOM 9197 O O . PRO A 1 60 ? -13.855 19.619 4.009 1.00 0.00 60 PRO A O 6
ATOM 9208 N N . GLU A 1 61 ? -14.117 21.828 4.349 1.00 0.00 61 GLU A N 6
ATOM 9209 C CA . GLU A 1 61 ? -15.472 21.861 3.811 1.00 0.00 61 GLU A CA 6
ATOM 9210 C C . GLU A 1 61 ? -15.452 22.066 2.300 1.00 0.00 61 GLU A C 6
ATOM 9211 O O . GLU A 1 61 ? -14.461 22.533 1.738 1.00 0.00 61 GLU A O 6
ATOM 9223 N N . GLY A 1 62 ? -16.555 21.713 1.646 1.00 0.00 62 GLY A N 6
ATOM 9224 C CA . GLY A 1 62 ? -16.644 21.864 0.205 1.00 0.00 62 GLY A CA 6
ATOM 9225 C C . GLY A 1 62 ? -15.422 21.323 -0.511 1.00 0.00 62 GLY A C 6
ATOM 9226 O O . GLY A 1 62 ? -15.061 21.801 -1.587 1.00 0.00 62 GLY A O 6
ATOM 9230 N N . VAL A 1 63 ? -14.782 20.322 0.086 1.00 0.00 63 VAL A N 6
ATOM 9231 C CA . VAL A 1 63 ? -13.594 19.715 -0.501 1.00 0.00 63 VAL A CA 6
ATOM 9232 C C . VAL A 1 63 ? -13.818 18.234 -0.787 1.00 0.00 63 VAL A C 6
ATOM 9233 O O . VAL A 1 63 ? -14.794 17.643 -0.328 1.00 0.00 63 VAL A O 6
ATOM 9246 N N . ALA A 1 64 ? -12.905 17.640 -1.549 1.00 0.00 64 ALA A N 6
ATOM 9247 C CA . ALA A 1 64 ? -13.001 16.227 -1.895 1.00 0.00 64 ALA A CA 6
ATOM 9248 C C . ALA A 1 64 ? -11.619 15.620 -2.108 1.00 0.00 64 ALA A C 6
ATOM 9249 O O . ALA A 1 64 ? -10.818 16.131 -2.891 1.00 0.00 64 ALA A O 6
ATOM 9256 N N . PHE A 1 65 ? -11.344 14.524 -1.407 1.00 0.00 65 PHE A N 6
ATOM 9257 C CA . PHE A 1 65 ? -10.057 13.848 -1.518 1.00 0.00 65 PHE A CA 6
ATOM 9258 C C . PHE A 1 65 ? -9.532 13.911 -2.950 1.00 0.00 65 PHE A C 6
ATOM 9259 O O . PHE A 1 65 ? -10.251 13.604 -3.902 1.00 0.00 65 PHE A O 6
ATOM 9276 N N . LYS A 1 66 ? -8.273 14.310 -3.095 1.00 0.00 66 LYS A N 6
ATOM 9277 C CA . LYS A 1 66 ? -7.649 14.413 -4.408 1.00 0.00 66 LYS A CA 6
ATOM 9278 C C . LYS A 1 66 ? -6.169 14.759 -4.283 1.00 0.00 66 LYS A C 6
ATOM 9279 O O . LYS A 1 66 ? -5.679 15.044 -3.189 1.00 0.00 66 LYS A O 6
ATOM 9298 N N . HIS A 1 67 ? -5.462 14.733 -5.408 1.00 0.00 67 HIS A N 6
ATOM 9299 C CA . HIS A 1 67 ? -4.037 15.047 -5.423 1.00 0.00 67 HIS A CA 6
ATOM 9300 C C . HIS A 1 67 ? -3.753 16.322 -4.636 1.00 0.00 67 HIS A C 6
ATOM 9301 O O . HIS A 1 67 ? -4.512 17.290 -4.682 1.00 0.00 67 HIS A O 6
ATOM 9315 N N . PRO A 1 68 ? -2.635 16.325 -3.895 1.00 0.00 68 PRO A N 6
ATOM 9316 C CA . PRO A 1 68 ? -2.225 17.475 -3.084 1.00 0.00 68 PRO A CA 6
ATOM 9317 C C . PRO A 1 68 ? -1.779 18.658 -3.939 1.00 0.00 68 PRO A C 6
ATOM 9318 O O . PRO A 1 68 ? -1.531 19.748 -3.424 1.00 0.00 68 PRO A O 6
ATOM 9329 N N . GLU A 1 69 ? -1.682 18.434 -5.245 1.00 0.00 69 GLU A N 6
ATOM 9330 C CA . GLU A 1 69 ? -1.266 19.482 -6.170 1.00 0.00 69 GLU A CA 6
ATOM 9331 C C . GLU A 1 69 ? -2.475 20.215 -6.742 1.00 0.00 69 GLU A C 6
ATOM 9332 O O . GLU A 1 69 ? -2.351 21.313 -7.282 1.00 0.00 69 GLU A O 6
ATOM 9344 N N . ASN A 1 70 ? -3.646 19.597 -6.619 1.00 0.00 70 ASN A N 6
ATOM 9345 C CA . ASN A 1 70 ? -4.879 20.189 -7.125 1.00 0.00 70 ASN A CA 6
ATOM 9346 C C . ASN A 1 70 ? -5.438 21.209 -6.138 1.00 0.00 70 ASN A C 6
ATOM 9347 O O . ASN A 1 70 ? -6.296 22.021 -6.487 1.00 0.00 70 ASN A O 6
ATOM 9358 N N . TYR A 1 71 ? -4.946 21.162 -4.906 1.00 0.00 71 TYR A N 6
ATOM 9359 C CA . TYR A 1 71 ? -5.396 22.081 -3.867 1.00 0.00 71 TYR A CA 6
ATOM 9360 C C . TYR A 1 71 ? -4.624 23.395 -3.930 1.00 0.00 71 TYR A C 6
ATOM 9361 O O . TYR A 1 71 ? -3.395 23.403 -4.009 1.00 0.00 71 TYR A O 6
ATOM 9379 N N . ASP A 1 72 ? -5.353 24.505 -3.892 1.00 0.00 72 ASP A N 6
ATOM 9380 C CA . ASP A 1 72 ? -4.739 25.826 -3.941 1.00 0.00 72 ASP A CA 6
ATOM 9381 C C . ASP A 1 72 ? -3.722 25.996 -2.818 1.00 0.00 72 ASP A C 6
ATOM 9382 O O . ASP A 1 72 ? -3.886 25.443 -1.729 1.00 0.00 72 ASP A O 6
ATOM 9391 N N . LEU A 1 73 ? -2.670 26.761 -3.089 1.00 0.00 73 LEU A N 6
ATOM 9392 C CA . LEU A 1 73 ? -1.625 27.003 -2.101 1.00 0.00 73 LEU A CA 6
ATOM 9393 C C . LEU A 1 73 ? -2.224 27.212 -0.713 1.00 0.00 73 LEU A C 6
ATOM 9394 O O . LEU A 1 73 ? -1.790 26.598 0.260 1.00 0.00 73 LEU A O 6
ATOM 9410 N N . ALA A 1 74 ? -3.227 28.081 -0.632 1.00 0.00 74 ALA A N 6
ATOM 9411 C CA . ALA A 1 74 ? -3.889 28.368 0.634 1.00 0.00 74 ALA A CA 6
ATOM 9412 C C . ALA A 1 74 ? -4.537 27.114 1.210 1.00 0.00 74 ALA A C 6
ATOM 9413 O O . ALA A 1 74 ? -4.553 26.913 2.426 1.00 0.00 74 ALA A O 6
ATOM 9420 N N . THR A 1 75 ? -5.071 26.272 0.331 1.00 0.00 75 THR A N 6
ATOM 9421 C CA . THR A 1 75 ? -5.723 25.039 0.754 1.00 0.00 75 THR A CA 6
ATOM 9422 C C . THR A 1 75 ? -4.705 24.025 1.263 1.00 0.00 75 THR A C 6
ATOM 9423 O O . THR A 1 75 ? -4.847 23.484 2.360 1.00 0.00 75 THR A O 6
ATOM 9434 N N . LEU A 1 76 ? -3.676 23.773 0.460 1.00 0.00 76 LEU A N 6
ATOM 9435 C CA . LEU A 1 76 ? -2.632 22.823 0.830 1.00 0.00 76 LEU A CA 6
ATOM 9436 C C . LEU A 1 76 ? -2.188 23.038 2.274 1.00 0.00 76 LEU A C 6
ATOM 9437 O O . LEU A 1 76 ? -2.199 22.110 3.083 1.00 0.00 76 LEU A O 6
ATOM 9453 N N . LYS A 1 77 ? -1.800 24.268 2.592 1.00 0.00 77 LYS A N 6
ATOM 9454 C CA . LYS A 1 77 ? -1.356 24.608 3.939 1.00 0.00 77 LYS A CA 6
ATOM 9455 C C . LYS A 1 77 ? -2.355 24.115 4.981 1.00 0.00 77 LYS A C 6
ATOM 9456 O O . LYS A 1 77 ? -1.973 23.500 5.977 1.00 0.00 77 LYS A O 6
ATOM 9475 N N . TRP A 1 78 ? -3.633 24.388 4.745 1.00 0.00 78 TRP A N 6
ATOM 9476 C CA . TRP A 1 78 ? -4.686 23.970 5.663 1.00 0.00 78 TRP A CA 6
ATOM 9477 C C . TRP A 1 78 ? -4.540 22.497 6.025 1.00 0.00 78 TRP A C 6
ATOM 9478 O O . TRP A 1 78 ? -4.454 22.143 7.201 1.00 0.00 78 TRP A O 6
ATOM 9499 N N . ILE A 1 79 ? -4.513 21.642 5.008 1.00 0.00 79 ILE A N 6
ATOM 9500 C CA . ILE A 1 79 ? -4.376 20.206 5.221 1.00 0.00 79 ILE A CA 6
ATOM 9501 C C . ILE A 1 79 ? -3.284 19.904 6.240 1.00 0.00 79 ILE A C 6
ATOM 9502 O O . ILE A 1 79 ? -3.522 19.223 7.239 1.00 0.00 79 ILE A O 6
ATOM 9518 N N . LEU A 1 80 ? -2.084 20.414 5.983 1.00 0.00 80 LEU A N 6
ATOM 9519 C CA . LEU A 1 80 ? -0.954 20.200 6.880 1.00 0.00 80 LEU A CA 6
ATOM 9520 C C . LEU A 1 80 ? -1.253 20.744 8.273 1.00 0.00 80 LEU A C 6
ATOM 9521 O O . LEU A 1 80 ? -0.813 20.182 9.277 1.00 0.00 80 LEU A O 6
ATOM 9537 N N . GLU A 1 81 ? -2.006 21.839 8.326 1.00 0.00 81 GLU A N 6
ATOM 9538 C CA . GLU A 1 81 ? -2.364 22.458 9.597 1.00 0.00 81 GLU A CA 6
ATOM 9539 C C . GLU A 1 81 ? -3.256 21.532 10.420 1.00 0.00 81 GLU A C 6
ATOM 9540 O O . GLU A 1 81 ? -2.974 21.255 11.584 1.00 0.00 81 GLU A O 6
ATOM 9552 N N . ASN A 1 82 ? -4.334 21.058 9.804 1.00 0.00 82 ASN A N 6
ATOM 9553 C CA . ASN A 1 82 ? -5.269 20.165 10.479 1.00 0.00 82 ASN A CA 6
ATOM 9554 C C . ASN A 1 82 ? -5.047 18.719 10.048 1.00 0.00 82 ASN A C 6
ATOM 9555 O O . ASN A 1 82 ? -5.991 17.933 9.961 1.00 0.00 82 ASN A O 6
ATOM 9566 N N . LYS A 1 83 ? -3.793 18.373 9.780 1.00 0.00 83 LYS A N 6
ATOM 9567 C CA . LYS A 1 83 ? -3.444 17.021 9.360 1.00 0.00 83 LYS A CA 6
ATOM 9568 C C . LYS A 1 83 ? -3.452 16.064 10.547 1.00 0.00 83 LYS A C 6
ATOM 9569 O O . LYS A 1 83 ? -3.990 14.960 10.462 1.00 0.00 83 LYS A O 6
ATOM 9588 N N . ALA A 1 84 ? -2.854 16.493 11.652 1.00 0.00 84 ALA A N 6
ATOM 9589 C CA . ALA A 1 84 ? -2.796 15.675 12.857 1.00 0.00 84 ALA A CA 6
ATOM 9590 C C . ALA A 1 84 ? -4.117 14.952 13.094 1.00 0.00 84 ALA A C 6
ATOM 9591 O O . ALA A 1 84 ? -4.157 13.905 13.739 1.00 0.00 84 ALA A O 6
ATOM 9598 N N . GLY A 1 85 ? -5.199 15.518 12.567 1.00 0.00 85 GLY A N 6
ATOM 9599 C CA . GLY A 1 85 ? -6.508 14.913 12.733 1.00 0.00 85 GLY A CA 6
ATOM 9600 C C . GLY A 1 85 ? -6.879 14.007 11.577 1.00 0.00 85 GLY A C 6
ATOM 9601 O O . GLY A 1 85 ? -7.610 13.032 11.753 1.00 0.00 85 GLY A O 6
ATOM 9605 N N . ILE A 1 86 ? -6.375 14.327 10.389 1.00 0.00 86 ILE A N 6
ATOM 9606 C CA . ILE A 1 86 ? -6.658 13.535 9.200 1.00 0.00 86 ILE A CA 6
ATOM 9607 C C . ILE A 1 86 ? -6.418 12.051 9.458 1.00 0.00 86 ILE A C 6
ATOM 9608 O O . ILE A 1 86 ? -5.321 11.647 9.843 1.00 0.00 86 ILE A O 6
ATOM 9624 N N . SER A 1 87 ? -7.451 11.244 9.243 1.00 0.00 87 SER A N 6
ATOM 9625 C CA . SER A 1 87 ? -7.355 9.804 9.454 1.00 0.00 87 SER A CA 6
ATOM 9626 C C . SER A 1 87 ? -7.684 9.044 8.173 1.00 0.00 87 SER A C 6
ATOM 9627 O O . SER A 1 87 ? -8.152 9.626 7.195 1.00 0.00 87 SER A O 6
ATOM 9635 N N . PHE A 1 88 ? -7.436 7.738 8.187 1.00 0.00 88 PHE A N 6
ATOM 9636 C CA . PHE A 1 88 ? -7.704 6.896 7.027 1.00 0.00 88 PHE A CA 6
ATOM 9637 C C . PHE A 1 88 ? -8.533 5.677 7.421 1.00 0.00 88 PHE A C 6
ATOM 9638 O O . PHE A 1 88 ? -8.083 4.831 8.194 1.00 0.00 88 PHE A O 6
ATOM 9655 N N . ILE A 1 89 ? -9.745 5.594 6.882 1.00 0.00 89 ILE A N 6
ATOM 9656 C CA . ILE A 1 89 ? -10.635 4.478 7.176 1.00 0.00 89 ILE A CA 6
ATOM 9657 C C . ILE A 1 89 ? -10.684 3.492 6.014 1.00 0.00 89 ILE A C 6
ATOM 9658 O O . ILE A 1 89 ? -11.478 3.651 5.086 1.00 0.00 89 ILE A O 6
ATOM 9674 N N . ILE A 1 90 ? -9.833 2.474 6.072 1.00 0.00 90 ILE A N 6
ATOM 9675 C CA . ILE A 1 90 ? -9.781 1.461 5.025 1.00 0.00 90 ILE A CA 6
ATOM 9676 C C . ILE A 1 90 ? -11.012 0.563 5.068 1.00 0.00 90 ILE A C 6
ATOM 9677 O O . ILE A 1 90 ? -11.217 -0.181 6.028 1.00 0.00 90 ILE A O 6
ATOM 9693 N N . LYS A 1 91 ? -11.828 0.635 4.023 1.00 0.00 91 LYS A N 6
ATOM 9694 C CA . LYS A 1 91 ? -13.038 -0.175 3.938 1.00 0.00 91 LYS A CA 6
ATOM 9695 C C . LYS A 1 91 ? -12.774 -1.471 3.180 1.00 0.00 91 LYS A C 6
ATOM 9696 O O . LYS A 1 91 ? -13.409 -2.493 3.439 1.00 0.00 91 LYS A O 6
ATOM 9715 N N . ARG A 1 92 ? -11.832 -1.422 2.243 1.00 0.00 92 ARG A N 6
ATOM 9716 C CA . ARG A 1 92 ? -11.484 -2.592 1.448 1.00 0.00 92 ARG A CA 6
ATOM 9717 C C . ARG A 1 92 ? -10.353 -2.272 0.475 1.00 0.00 92 ARG A C 6
ATOM 9718 O O . ARG A 1 92 ? -10.408 -1.303 -0.282 1.00 0.00 92 ARG A O 6
ATOM 9739 N N . PRO A 1 93 ? -9.302 -3.105 0.493 1.00 0.00 93 PRO A N 6
ATOM 9740 C CA . PRO A 1 93 ? -8.139 -2.931 -0.381 1.00 0.00 93 PRO A CA 6
ATOM 9741 C C . PRO A 1 93 ? -8.463 -3.218 -1.842 1.00 0.00 93 PRO A C 6
ATOM 9742 O O . PRO A 1 93 ? -8.957 -4.294 -2.180 1.00 0.00 93 PRO A O 6
ATOM 9753 N N . PHE A 1 94 ? -8.183 -2.248 -2.707 1.00 0.00 94 PHE A N 6
ATOM 9754 C CA . PHE A 1 94 ? -8.446 -2.396 -4.133 1.00 0.00 94 PHE A CA 6
ATOM 9755 C C . PHE A 1 94 ? -8.161 -3.822 -4.594 1.00 0.00 94 PHE A C 6
ATOM 9756 O O . PHE A 1 94 ? -7.385 -4.547 -3.968 1.00 0.00 94 PHE A O 6
ATOM 9773 N N . LEU A 1 95 ? -8.795 -4.221 -5.692 1.00 0.00 95 LEU A N 6
ATOM 9774 C CA . LEU A 1 95 ? -8.611 -5.561 -6.238 1.00 0.00 95 LEU A CA 6
ATOM 9775 C C . LEU A 1 95 ? -7.129 -5.892 -6.381 1.00 0.00 95 LEU A C 6
ATOM 9776 O O . LEU A 1 95 ? -6.290 -4.998 -6.473 1.00 0.00 95 LEU A O 6
ATOM 9792 N N . GLU A 1 96 ? -6.815 -7.185 -6.401 1.00 0.00 96 GLU A N 6
ATOM 9793 C CA . GLU A 1 96 ? -5.435 -7.634 -6.535 1.00 0.00 96 GLU A CA 6
ATOM 9794 C C . GLU A 1 96 ? -5.252 -8.460 -7.804 1.00 0.00 96 GLU A C 6
ATOM 9795 O O . GLU A 1 96 ? -6.127 -9.227 -8.207 1.00 0.00 96 GLU A O 6
ATOM 9807 N N . PRO A 1 97 ? -4.087 -8.302 -8.450 1.00 0.00 97 PRO A N 6
ATOM 9808 C CA . PRO A 1 97 ? -3.762 -9.024 -9.683 1.00 0.00 97 PRO A CA 6
ATOM 9809 C C . PRO A 1 97 ? -3.538 -10.513 -9.440 1.00 0.00 97 PRO A C 6
ATOM 9810 O O . PRO A 1 97 ? -3.586 -10.982 -8.303 1.00 0.00 97 PRO A O 6
ATOM 9821 N N . LYS A 1 98 ? -3.292 -11.253 -10.516 1.00 0.00 98 LYS A N 6
ATOM 9822 C CA . LYS A 1 98 ? -3.058 -12.689 -10.422 1.00 0.00 98 LYS A CA 6
ATOM 9823 C C . LYS A 1 98 ? -1.671 -12.978 -9.854 1.00 0.00 98 LYS A C 6
ATOM 9824 O O . LYS A 1 98 ? -1.539 -13.579 -8.788 1.00 0.00 98 LYS A O 6
ATOM 9843 N N . LYS A 1 99 ? -0.641 -12.545 -10.573 1.00 0.00 99 LYS A N 6
ATOM 9844 C CA . LYS A 1 99 ? 0.735 -12.755 -10.141 1.00 0.00 99 LYS A CA 6
ATOM 9845 C C . LYS A 1 99 ? 1.490 -11.431 -10.069 1.00 0.00 99 LYS A C 6
ATOM 9846 O O . LYS A 1 99 ? 0.938 -10.373 -10.371 1.00 0.00 99 LYS A O 6
ATOM 9865 N N . HIS A 1 100 ? 2.756 -11.498 -9.668 1.00 0.00 100 HIS A N 6
ATOM 9866 C CA . HIS A 1 100 ? 3.587 -10.304 -9.559 1.00 0.00 100 HIS A CA 6
ATOM 9867 C C . HIS A 1 100 ? 5.024 -10.673 -9.199 1.00 0.00 100 HIS A C 6
ATOM 9868 O O . HIS A 1 100 ? 5.265 -11.405 -8.239 1.00 0.00 100 HIS A O 6
ATOM 9882 N N . VAL A 1 101 ? 5.974 -10.163 -9.976 1.00 0.00 101 VAL A N 6
ATOM 9883 C CA . VAL A 1 101 ? 7.385 -10.438 -9.738 1.00 0.00 101 VAL A CA 6
ATOM 9884 C C . VAL A 1 101 ? 8.221 -9.170 -9.862 1.00 0.00 101 VAL A C 6
ATOM 9885 O O . VAL A 1 101 ? 8.386 -8.626 -10.953 1.00 0.00 101 VAL A O 6
ATOM 9898 N N . GLY A 1 102 ? 8.748 -8.702 -8.734 1.00 0.00 102 GLY A N 6
ATOM 9899 C CA . GLY A 1 102 ? 9.562 -7.500 -8.738 1.00 0.00 102 GLY A CA 6
ATOM 9900 C C . GLY A 1 102 ? 8.927 -6.368 -7.954 1.00 0.00 102 GLY A C 6
ATOM 9901 O O . GLY A 1 102 ? 7.769 -6.458 -7.549 1.00 0.00 102 GLY A O 6
ATOM 9905 N N . GLY A 1 103 ? 9.687 -5.298 -7.741 1.00 0.00 103 GLY A N 6
ATOM 9906 C CA . GLY A 1 103 ? 9.175 -4.160 -7.001 1.00 0.00 103 GLY A CA 6
ATOM 9907 C C . GLY A 1 103 ? 9.495 -2.840 -7.674 1.00 0.00 103 GLY A C 6
ATOM 9908 O O . GLY A 1 103 ? 10.339 -2.780 -8.567 1.00 0.00 103 GLY A O 6
ATOM 9912 N N . SER A 1 104 ? 8.819 -1.779 -7.243 1.00 0.00 104 SER A N 6
ATOM 9913 C CA . SER A 1 104 ? 9.032 -0.455 -7.814 1.00 0.00 104 SER A CA 6
ATOM 9914 C C . SER A 1 104 ? 9.423 0.546 -6.731 1.00 0.00 104 SER A C 6
ATOM 9915 O O . SER A 1 104 ? 10.482 1.170 -6.799 1.00 0.00 104 SER A O 6
ATOM 9923 N N . GLY A 1 105 ? 8.560 0.695 -5.730 1.00 0.00 105 GLY A N 6
ATOM 9924 C CA . GLY A 1 105 ? 8.832 1.622 -4.647 1.00 0.00 105 GLY A CA 6
ATOM 9925 C C . GLY A 1 105 ? 7.686 2.584 -4.406 1.00 0.00 105 GLY A C 6
ATOM 9926 O O . GLY A 1 105 ? 6.692 2.593 -5.131 1.00 0.00 105 GLY A O 6
ATOM 9930 N N . PRO A 1 106 ? 7.818 3.418 -3.363 1.00 0.00 106 PRO A N 6
ATOM 9931 C CA . PRO A 1 106 ? 6.795 4.403 -3.003 1.00 0.00 106 PRO A CA 6
ATOM 9932 C C . PRO A 1 106 ? 6.696 5.535 -4.021 1.00 0.00 106 PRO A C 6
ATOM 9933 O O . PRO A 1 106 ? 7.351 6.567 -3.880 1.00 0.00 106 PRO A O 6
ATOM 9944 N N . SER A 1 107 ? 5.873 5.333 -5.045 1.00 0.00 107 SER A N 6
ATOM 9945 C CA . SER A 1 107 ? 5.691 6.336 -6.088 1.00 0.00 107 SER A CA 6
ATOM 9946 C C . SER A 1 107 ? 5.605 7.735 -5.487 1.00 0.00 107 SER A C 6
ATOM 9947 O O . SER A 1 107 ? 4.698 8.035 -4.712 1.00 0.00 107 SER A O 6
ATOM 9955 N N . SER A 1 108 ? 6.557 8.589 -5.852 1.00 0.00 108 SER A N 6
ATOM 9956 C CA . SER A 1 108 ? 6.593 9.956 -5.346 1.00 0.00 108 SER A CA 6
ATOM 9957 C C . SER A 1 108 ? 7.090 10.919 -6.420 1.00 0.00 108 SER A C 6
ATOM 9958 O O . SER A 1 108 ? 8.158 10.723 -6.999 1.00 0.00 108 SER A O 6
ATOM 9966 N N . GLY A 1 109 ? 6.307 11.962 -6.680 1.00 0.00 109 GLY A N 6
ATOM 9967 C CA . GLY A 1 109 ? 6.684 12.940 -7.683 1.00 0.00 109 GLY A CA 6
ATOM 9968 C C . GLY A 1 109 ? 6.406 12.462 -9.093 1.00 0.00 109 GLY A C 6
ATOM 9969 O O . GLY A 1 109 ? 5.250 12.278 -9.477 1.00 0.00 109 GLY A O 6
ATOM 9973 N N . GLY A 1 1 ? 17.184 13.846 -18.037 1.00 0.00 1 GLY A N 7
ATOM 9974 C CA . GLY A 1 1 ? 17.839 14.858 -18.846 1.00 0.00 1 GLY A CA 7
ATOM 9975 C C . GLY A 1 1 ? 18.738 15.762 -18.028 1.00 0.00 1 GLY A C 7
ATOM 9976 O O . GLY A 1 1 ? 19.143 15.409 -16.920 1.00 0.00 1 GLY A O 7
ATOM 9980 N N . SER A 1 2 ? 19.056 16.931 -18.575 1.00 0.00 2 SER A N 7
ATOM 9981 C CA . SER A 1 2 ? 19.919 17.886 -17.890 1.00 0.00 2 SER A CA 7
ATOM 9982 C C . SER A 1 2 ? 19.110 19.069 -17.365 1.00 0.00 2 SER A C 7
ATOM 9983 O O . SER A 1 2 ? 18.584 19.868 -18.139 1.00 0.00 2 SER A O 7
ATOM 9991 N N . SER A 1 3 ? 19.017 19.174 -16.043 1.00 0.00 3 SER A N 7
ATOM 9992 C CA . SER A 1 3 ? 18.271 20.257 -15.412 1.00 0.00 3 SER A CA 7
ATOM 9993 C C . SER A 1 3 ? 18.930 20.680 -14.103 1.00 0.00 3 SER A C 7
ATOM 9994 O O . SER A 1 3 ? 19.369 19.843 -13.317 1.00 0.00 3 SER A O 7
ATOM 10002 N N . GLY A 1 4 ? 18.994 21.989 -13.878 1.00 0.00 4 GLY A N 7
ATOM 10003 C CA . GLY A 1 4 ? 19.600 22.503 -12.663 1.00 0.00 4 GLY A CA 7
ATOM 10004 C C . GLY A 1 4 ? 20.080 23.933 -12.815 1.00 0.00 4 GLY A C 7
ATOM 10005 O O . GLY A 1 4 ? 21.139 24.297 -12.303 1.00 0.00 4 GLY A O 7
ATOM 10009 N N . SER A 1 5 ? 19.300 24.745 -13.522 1.00 0.00 5 SER A N 7
ATOM 10010 C CA . SER A 1 5 ? 19.655 26.142 -13.744 1.00 0.00 5 SER A CA 7
ATOM 10011 C C . SER A 1 5 ? 18.479 27.058 -13.422 1.00 0.00 5 SER A C 7
ATOM 10012 O O . SER A 1 5 ? 17.360 26.596 -13.197 1.00 0.00 5 SER A O 7
ATOM 10020 N N . SER A 1 6 ? 18.740 28.361 -13.402 1.00 0.00 6 SER A N 7
ATOM 10021 C CA . SER A 1 6 ? 17.705 29.345 -13.104 1.00 0.00 6 SER A CA 7
ATOM 10022 C C . SER A 1 6 ? 16.405 28.998 -13.822 1.00 0.00 6 SER A C 7
ATOM 10023 O O . SER A 1 6 ? 16.416 28.490 -14.942 1.00 0.00 6 SER A O 7
ATOM 10031 N N . GLY A 1 7 ? 15.281 29.277 -13.167 1.00 0.00 7 GLY A N 7
ATOM 10032 C CA . GLY A 1 7 ? 13.987 28.989 -13.757 1.00 0.00 7 GLY A CA 7
ATOM 10033 C C . GLY A 1 7 ? 12.852 29.126 -12.761 1.00 0.00 7 GLY A C 7
ATOM 10034 O O . GLY A 1 7 ? 11.893 29.858 -13.000 1.00 0.00 7 GLY A O 7
ATOM 10038 N N . MET A 1 8 ? 12.962 28.418 -11.641 1.00 0.00 8 MET A N 7
ATOM 10039 C CA . MET A 1 8 ? 11.935 28.464 -10.605 1.00 0.00 8 MET A CA 7
ATOM 10040 C C . MET A 1 8 ? 12.114 29.692 -9.718 1.00 0.00 8 MET A C 7
ATOM 10041 O O . MET A 1 8 ? 13.233 30.039 -9.339 1.00 0.00 8 MET A O 7
ATOM 10055 N N . SER A 1 9 ? 11.004 30.346 -9.392 1.00 0.00 9 SER A N 7
ATOM 10056 C CA . SER A 1 9 ? 11.039 31.539 -8.552 1.00 0.00 9 SER A CA 7
ATOM 10057 C C . SER A 1 9 ? 11.411 31.181 -7.117 1.00 0.00 9 SER A C 7
ATOM 10058 O O . SER A 1 9 ? 11.437 30.008 -6.743 1.00 0.00 9 SER A O 7
ATOM 10066 N N . VAL A 1 10 ? 11.699 32.202 -6.315 1.00 0.00 10 VAL A N 7
ATOM 10067 C CA . VAL A 1 10 ? 12.069 31.998 -4.920 1.00 0.00 10 VAL A CA 7
ATOM 10068 C C . VAL A 1 10 ? 10.941 31.327 -4.145 1.00 0.00 10 VAL A C 7
ATOM 10069 O O . VAL A 1 10 ? 11.172 30.399 -3.369 1.00 0.00 10 VAL A O 7
ATOM 10082 N N . ASP A 1 11 ? 9.719 31.802 -4.359 1.00 0.00 11 ASP A N 7
ATOM 10083 C CA . ASP A 1 11 ? 8.553 31.248 -3.681 1.00 0.00 11 ASP A CA 7
ATOM 10084 C C . ASP A 1 11 ? 8.086 29.967 -4.364 1.00 0.00 11 ASP A C 7
ATOM 10085 O O . ASP A 1 11 ? 7.222 29.257 -3.850 1.00 0.00 11 ASP A O 7
ATOM 10094 N N . ALA A 1 12 ? 8.663 29.677 -5.526 1.00 0.00 12 ALA A N 7
ATOM 10095 C CA . ALA A 1 12 ? 8.307 28.481 -6.279 1.00 0.00 12 ALA A CA 7
ATOM 10096 C C . ALA A 1 12 ? 8.621 27.218 -5.483 1.00 0.00 12 ALA A C 7
ATOM 10097 O O . ALA A 1 12 ? 7.798 26.306 -5.397 1.00 0.00 12 ALA A O 7
ATOM 10104 N N . VAL A 1 13 ? 9.816 27.172 -4.904 1.00 0.00 13 VAL A N 7
ATOM 10105 C CA . VAL A 1 13 ? 10.238 26.020 -4.115 1.00 0.00 13 VAL A CA 7
ATOM 10106 C C . VAL A 1 13 ? 9.266 25.751 -2.972 1.00 0.00 13 VAL A C 7
ATOM 10107 O O . VAL A 1 13 ? 9.005 24.599 -2.624 1.00 0.00 13 VAL A O 7
ATOM 10120 N N . GLU A 1 14 ? 8.734 26.821 -2.390 1.00 0.00 14 GLU A N 7
ATOM 10121 C CA . GLU A 1 14 ? 7.790 26.699 -1.285 1.00 0.00 14 GLU A CA 7
ATOM 10122 C C . GLU A 1 14 ? 6.529 25.962 -1.725 1.00 0.00 14 GLU A C 7
ATOM 10123 O O . GLU A 1 14 ? 6.276 24.834 -1.299 1.00 0.00 14 GLU A O 7
ATOM 10135 N N . ILE A 1 15 ? 5.742 26.605 -2.580 1.00 0.00 15 ILE A N 7
ATOM 10136 C CA . ILE A 1 15 ? 4.508 26.011 -3.078 1.00 0.00 15 ILE A CA 7
ATOM 10137 C C . ILE A 1 15 ? 4.743 24.586 -3.567 1.00 0.00 15 ILE A C 7
ATOM 10138 O O . ILE A 1 15 ? 3.879 23.721 -3.424 1.00 0.00 15 ILE A O 7
ATOM 10154 N N . GLU A 1 16 ? 5.917 24.349 -4.142 1.00 0.00 16 GLU A N 7
ATOM 10155 C CA . GLU A 1 16 ? 6.265 23.028 -4.651 1.00 0.00 16 GLU A CA 7
ATOM 10156 C C . GLU A 1 16 ? 6.564 22.065 -3.505 1.00 0.00 16 GLU A C 7
ATOM 10157 O O . GLU A 1 16 ? 6.173 20.898 -3.542 1.00 0.00 16 GLU A O 7
ATOM 10169 N N . THR A 1 17 ? 7.260 22.563 -2.488 1.00 0.00 17 THR A N 7
ATOM 10170 C CA . THR A 1 17 ? 7.613 21.748 -1.332 1.00 0.00 17 THR A CA 7
ATOM 10171 C C . THR A 1 17 ? 6.371 21.339 -0.548 1.00 0.00 17 THR A C 7
ATOM 10172 O O . THR A 1 17 ? 6.284 20.218 -0.044 1.00 0.00 17 THR A O 7
ATOM 10183 N N . LEU A 1 18 ? 5.413 22.253 -0.448 1.00 0.00 18 LEU A N 7
ATOM 10184 C CA . LEU A 1 18 ? 4.174 21.987 0.274 1.00 0.00 18 LEU A CA 7
ATOM 10185 C C . LEU A 1 18 ? 3.432 20.802 -0.332 1.00 0.00 18 LEU A C 7
ATOM 10186 O O . LEU A 1 18 ? 2.966 19.916 0.383 1.00 0.00 18 LEU A O 7
ATOM 10202 N N . ARG A 1 19 ? 3.329 20.791 -1.658 1.00 0.00 19 ARG A N 7
ATOM 10203 C CA . ARG A 1 19 ? 2.644 19.713 -2.362 1.00 0.00 19 ARG A CA 7
ATOM 10204 C C . ARG A 1 19 ? 3.284 18.365 -2.045 1.00 0.00 19 ARG A C 7
ATOM 10205 O O . ARG A 1 19 ? 2.589 17.365 -1.856 1.00 0.00 19 ARG A O 7
ATOM 10226 N N . LYS A 1 20 ? 4.610 18.343 -1.987 1.00 0.00 20 LYS A N 7
ATOM 10227 C CA . LYS A 1 20 ? 5.345 17.118 -1.691 1.00 0.00 20 LYS A CA 7
ATOM 10228 C C . LYS A 1 20 ? 5.106 16.675 -0.251 1.00 0.00 20 LYS A C 7
ATOM 10229 O O . LYS A 1 20 ? 4.854 15.499 0.014 1.00 0.00 20 LYS A O 7
ATOM 10248 N N . THR A 1 21 ? 5.186 17.624 0.677 1.00 0.00 21 THR A N 7
ATOM 10249 C CA . THR A 1 21 ? 4.979 17.332 2.089 1.00 0.00 21 THR A CA 7
ATOM 10250 C C . THR A 1 21 ? 3.665 16.590 2.309 1.00 0.00 21 THR A C 7
ATOM 10251 O O . THR A 1 21 ? 3.629 15.560 2.983 1.00 0.00 21 THR A O 7
ATOM 10262 N N . VAL A 1 22 ? 2.589 17.118 1.737 1.00 0.00 22 VAL A N 7
ATOM 10263 C CA . VAL A 1 22 ? 1.273 16.504 1.869 1.00 0.00 22 VAL A CA 7
ATOM 10264 C C . VAL A 1 22 ? 1.228 15.146 1.177 1.00 0.00 22 VAL A C 7
ATOM 10265 O O . VAL A 1 22 ? 0.627 14.201 1.685 1.00 0.00 22 VAL A O 7
ATOM 10278 N N . GLU A 1 23 ? 1.868 15.059 0.016 1.00 0.00 23 GLU A N 7
ATOM 10279 C CA . GLU A 1 23 ? 1.900 13.816 -0.746 1.00 0.00 23 GLU A CA 7
ATOM 10280 C C . GLU A 1 23 ? 2.343 12.650 0.133 1.00 0.00 23 GLU A C 7
ATOM 10281 O O . GLU A 1 23 ? 1.714 11.592 0.144 1.00 0.00 23 GLU A O 7
ATOM 10293 N N . ASP A 1 24 ? 3.432 12.852 0.869 1.00 0.00 24 ASP A N 7
ATOM 10294 C CA . ASP A 1 24 ? 3.960 11.818 1.751 1.00 0.00 24 ASP A CA 7
ATOM 10295 C C . ASP A 1 24 ? 2.966 11.492 2.862 1.00 0.00 24 ASP A C 7
ATOM 10296 O O . ASP A 1 24 ? 2.669 10.326 3.119 1.00 0.00 24 ASP A O 7
ATOM 10305 N N . TYR A 1 25 ? 2.457 12.530 3.517 1.00 0.00 25 TYR A N 7
ATOM 10306 C CA . TYR A 1 25 ? 1.500 12.355 4.603 1.00 0.00 25 TYR A CA 7
ATOM 10307 C C . TYR A 1 25 ? 0.441 11.321 4.233 1.00 0.00 25 TYR A C 7
ATOM 10308 O O . TYR A 1 25 ? 0.327 10.275 4.872 1.00 0.00 25 TYR A O 7
ATOM 10326 N N . PHE A 1 26 ? -0.331 11.621 3.194 1.00 0.00 26 PHE A N 7
ATOM 10327 C CA . PHE A 1 26 ? -1.382 10.719 2.738 1.00 0.00 26 PHE A CA 7
ATOM 10328 C C . PHE A 1 26 ? -0.881 9.279 2.690 1.00 0.00 26 PHE A C 7
ATOM 10329 O O . PHE A 1 26 ? -1.629 8.340 2.967 1.00 0.00 26 PHE A O 7
ATOM 10346 N N . CYS A 1 27 ? 0.389 9.113 2.337 1.00 0.00 27 CYS A N 7
ATOM 10347 C CA . CYS A 1 27 ? 0.991 7.787 2.252 1.00 0.00 27 CYS A CA 7
ATOM 10348 C C . CYS A 1 27 ? 1.106 7.152 3.634 1.00 0.00 27 CYS A C 7
ATOM 10349 O O . CYS A 1 27 ? 0.879 5.954 3.799 1.00 0.00 27 CYS A O 7
ATOM 10357 N N . PHE A 1 28 ? 1.463 7.963 4.624 1.00 0.00 28 PHE A N 7
ATOM 10358 C CA . PHE A 1 28 ? 1.611 7.481 5.992 1.00 0.00 28 PHE A CA 7
ATOM 10359 C C . PHE A 1 28 ? 0.285 6.948 6.528 1.00 0.00 28 PHE A C 7
ATOM 10360 O O . PHE A 1 28 ? 0.186 5.787 6.927 1.00 0.00 28 PHE A O 7
ATOM 10377 N N . CYS A 1 29 ? -0.729 7.805 6.533 1.00 0.00 29 CYS A N 7
ATOM 10378 C CA . CYS A 1 29 ? -2.050 7.422 7.021 1.00 0.00 29 CYS A CA 7
ATOM 10379 C C . CYS A 1 29 ? -2.559 6.180 6.296 1.00 0.00 29 CYS A C 7
ATOM 10380 O O . CYS A 1 29 ? -3.168 5.300 6.904 1.00 0.00 29 CYS A O 7
ATOM 10388 N N . TYR A 1 30 ? -2.307 6.118 4.994 1.00 0.00 30 TYR A N 7
ATOM 10389 C CA . TYR A 1 30 ? -2.743 4.986 4.184 1.00 0.00 30 TYR A CA 7
ATOM 10390 C C . TYR A 1 30 ? -2.021 3.708 4.602 1.00 0.00 30 TYR A C 7
ATOM 10391 O O . TYR A 1 30 ? -2.639 2.764 5.092 1.00 0.00 30 TYR A O 7
ATOM 10409 N N . GLY A 1 31 ? -0.706 3.686 4.404 1.00 0.00 31 GLY A N 7
ATOM 10410 C CA . GLY A 1 31 ? 0.079 2.520 4.765 1.00 0.00 31 GLY A CA 7
ATOM 10411 C C . GLY A 1 31 ? 0.002 2.205 6.246 1.00 0.00 31 GLY A C 7
ATOM 10412 O O . GLY A 1 31 ? 0.211 1.064 6.657 1.00 0.00 31 GLY A O 7
ATOM 10416 N N . LYS A 1 32 ? -0.299 3.220 7.050 1.00 0.00 32 LYS A N 7
ATOM 10417 C CA . LYS A 1 32 ? -0.403 3.046 8.494 1.00 0.00 32 LYS A CA 7
ATOM 10418 C C . LYS A 1 32 ? -1.644 2.236 8.857 1.00 0.00 32 LYS A C 7
ATOM 10419 O O . LYS A 1 32 ? -1.576 1.307 9.660 1.00 0.00 32 LYS A O 7
ATOM 10438 N N . ALA A 1 33 ? -2.774 2.595 8.258 1.00 0.00 33 ALA A N 7
ATOM 10439 C CA . ALA A 1 33 ? -4.028 1.899 8.515 1.00 0.00 33 ALA A CA 7
ATOM 10440 C C . ALA A 1 33 ? -3.971 0.459 8.016 1.00 0.00 33 ALA A C 7
ATOM 10441 O O . ALA A 1 33 ? -4.607 -0.432 8.580 1.00 0.00 33 ALA A O 7
ATOM 10448 N N . LEU A 1 34 ? -3.204 0.237 6.954 1.00 0.00 34 LEU A N 7
ATOM 10449 C CA . LEU A 1 34 ? -3.062 -1.096 6.377 1.00 0.00 34 LEU A CA 7
ATOM 10450 C C . LEU A 1 34 ? -2.441 -2.061 7.383 1.00 0.00 34 LEU A C 7
ATOM 10451 O O . LEU A 1 34 ? -2.770 -3.246 7.405 1.00 0.00 34 LEU A O 7
ATOM 10467 N N . GLY A 1 35 ? -1.542 -1.544 8.215 1.00 0.00 35 GLY A N 7
ATOM 10468 C CA . GLY A 1 35 ? -0.891 -2.373 9.213 1.00 0.00 35 GLY A CA 7
ATOM 10469 C C . GLY A 1 35 ? 0.492 -2.819 8.781 1.00 0.00 35 GLY A C 7
ATOM 10470 O O . GLY A 1 35 ? 1.009 -3.823 9.271 1.00 0.00 35 GLY A O 7
ATOM 10474 N N . LYS A 1 36 ? 1.094 -2.072 7.863 1.00 0.00 36 LYS A N 7
ATOM 10475 C CA . LYS A 1 36 ? 2.426 -2.394 7.366 1.00 0.00 36 LYS A CA 7
ATOM 10476 C C . LYS A 1 36 ? 3.499 -1.685 8.185 1.00 0.00 36 LYS A C 7
ATOM 10477 O O . LYS A 1 36 ? 3.192 -0.943 9.119 1.00 0.00 36 LYS A O 7
ATOM 10496 N N . SER A 1 37 ? 4.759 -1.914 7.828 1.00 0.00 37 SER A N 7
ATOM 10497 C CA . SER A 1 37 ? 5.878 -1.299 8.532 1.00 0.00 37 SER A CA 7
ATOM 10498 C C . SER A 1 37 ? 6.528 -0.216 7.676 1.00 0.00 37 SER A C 7
ATOM 10499 O O . SER A 1 37 ? 7.669 0.181 7.917 1.00 0.00 37 SER A O 7
ATOM 10507 N N . THR A 1 38 ? 5.794 0.260 6.675 1.00 0.00 38 THR A N 7
ATOM 10508 C CA . THR A 1 38 ? 6.298 1.295 5.782 1.00 0.00 38 THR A CA 7
ATOM 10509 C C . THR A 1 38 ? 5.158 2.132 5.211 1.00 0.00 38 THR A C 7
ATOM 10510 O O . THR A 1 38 ? 3.984 1.817 5.409 1.00 0.00 38 THR A O 7
ATOM 10521 N N . VAL A 1 39 ? 5.510 3.199 4.502 1.00 0.00 39 VAL A N 7
ATOM 10522 C CA . VAL A 1 39 ? 4.516 4.079 3.901 1.00 0.00 39 VAL A CA 7
ATOM 10523 C C . VAL A 1 39 ? 4.156 3.622 2.491 1.00 0.00 39 VAL A C 7
ATOM 10524 O O . VAL A 1 39 ? 5.021 3.195 1.727 1.00 0.00 39 VAL A O 7
ATOM 10537 N N . VAL A 1 40 ? 2.874 3.714 2.154 1.00 0.00 40 VAL A N 7
ATOM 10538 C CA . VAL A 1 40 ? 2.399 3.311 0.836 1.00 0.00 40 VAL A CA 7
ATOM 10539 C C . VAL A 1 40 ? 1.821 4.498 0.074 1.00 0.00 40 VAL A C 7
ATOM 10540 O O . VAL A 1 40 ? 1.075 5.313 0.617 1.00 0.00 40 VAL A O 7
ATOM 10553 N N . PRO A 1 41 ? 2.171 4.599 -1.217 1.00 0.00 41 PRO A N 7
ATOM 10554 C CA . PRO A 1 41 ? 1.697 5.682 -2.083 1.00 0.00 41 PRO A CA 7
ATOM 10555 C C . PRO A 1 41 ? 0.209 5.567 -2.395 1.00 0.00 41 PRO A C 7
ATOM 10556 O O . PRO A 1 41 ? -0.248 4.555 -2.926 1.00 0.00 41 PRO A O 7
ATOM 10567 N N . VAL A 1 42 ? -0.545 6.611 -2.060 1.00 0.00 42 VAL A N 7
ATOM 10568 C CA . VAL A 1 42 ? -1.982 6.626 -2.306 1.00 0.00 42 VAL A CA 7
ATOM 10569 C C . VAL A 1 42 ? -2.283 6.803 -3.789 1.00 0.00 42 VAL A C 7
ATOM 10570 O O . VAL A 1 42 ? -2.038 7.857 -4.377 1.00 0.00 42 VAL A O 7
ATOM 10583 N N . PRO A 1 43 ? -2.831 5.750 -4.412 1.00 0.00 43 PRO A N 7
ATOM 10584 C CA . PRO A 1 43 ? -3.180 5.764 -5.836 1.00 0.00 43 PRO A CA 7
ATOM 10585 C C . PRO A 1 43 ? -4.364 6.677 -6.133 1.00 0.00 43 PRO A C 7
ATOM 10586 O O . PRO A 1 43 ? -5.497 6.216 -6.272 1.00 0.00 43 PRO A O 7
ATOM 10597 N N . TYR A 1 44 ? -4.095 7.974 -6.229 1.00 0.00 44 TYR A N 7
ATOM 10598 C CA . TYR A 1 44 ? -5.138 8.954 -6.507 1.00 0.00 44 TYR A CA 7
ATOM 10599 C C . TYR A 1 44 ? -5.991 8.517 -7.695 1.00 0.00 44 TYR A C 7
ATOM 10600 O O . TYR A 1 44 ? -7.218 8.473 -7.609 1.00 0.00 44 TYR A O 7
ATOM 10618 N N . GLU A 1 45 ? -5.331 8.194 -8.803 1.00 0.00 45 GLU A N 7
ATOM 10619 C CA . GLU A 1 45 ? -6.029 7.761 -10.007 1.00 0.00 45 GLU A CA 7
ATOM 10620 C C . GLU A 1 45 ? -7.084 6.709 -9.677 1.00 0.00 45 GLU A C 7
ATOM 10621 O O . GLU A 1 45 ? -8.249 6.844 -10.048 1.00 0.00 45 GLU A O 7
ATOM 10633 N N . LYS A 1 46 ? -6.665 5.660 -8.977 1.00 0.00 46 LYS A N 7
ATOM 10634 C CA . LYS A 1 46 ? -7.572 4.584 -8.595 1.00 0.00 46 LYS A CA 7
ATOM 10635 C C . LYS A 1 46 ? -8.627 5.085 -7.614 1.00 0.00 46 LYS A C 7
ATOM 10636 O O . LYS A 1 46 ? -9.826 4.987 -7.874 1.00 0.00 46 LYS A O 7
ATOM 10655 N N . MET A 1 47 ? -8.174 5.622 -6.487 1.00 0.00 47 MET A N 7
ATOM 10656 C CA . MET A 1 47 ? -9.080 6.140 -5.469 1.00 0.00 47 MET A CA 7
ATOM 10657 C C . MET A 1 47 ? -10.137 7.046 -6.092 1.00 0.00 47 MET A C 7
ATOM 10658 O O . MET A 1 47 ? -11.279 7.093 -5.631 1.00 0.00 47 MET A O 7
ATOM 10672 N N . LEU A 1 48 ? -9.751 7.764 -7.141 1.00 0.00 48 LEU A N 7
ATOM 10673 C CA . LEU A 1 48 ? -10.665 8.670 -7.827 1.00 0.00 48 LEU A CA 7
ATOM 10674 C C . LEU A 1 48 ? -11.868 7.912 -8.381 1.00 0.00 48 LEU A C 7
ATOM 10675 O O . LEU A 1 48 ? -12.974 8.447 -8.446 1.00 0.00 48 LEU A O 7
ATOM 10691 N N . ARG A 1 49 ? -11.643 6.664 -8.778 1.00 0.00 49 ARG A N 7
ATOM 10692 C CA . ARG A 1 49 ? -12.708 5.831 -9.325 1.00 0.00 49 ARG A CA 7
ATOM 10693 C C . ARG A 1 49 ? -13.457 5.105 -8.211 1.00 0.00 49 ARG A C 7
ATOM 10694 O O . ARG A 1 49 ? -14.682 4.984 -8.251 1.00 0.00 49 ARG A O 7
ATOM 10715 N N . ASP A 1 50 ? -12.713 4.625 -7.221 1.00 0.00 50 ASP A N 7
ATOM 10716 C CA . ASP A 1 50 ? -13.307 3.912 -6.096 1.00 0.00 50 ASP A CA 7
ATOM 10717 C C . ASP A 1 50 ? -12.822 4.489 -4.769 1.00 0.00 50 ASP A C 7
ATOM 10718 O O . ASP A 1 50 ? -11.801 4.059 -4.233 1.00 0.00 50 ASP A O 7
ATOM 10727 N N . GLN A 1 51 ? -13.560 5.463 -4.248 1.00 0.00 51 GLN A N 7
ATOM 10728 C CA . GLN A 1 51 ? -13.203 6.099 -2.986 1.00 0.00 51 GLN A CA 7
ATOM 10729 C C . GLN A 1 51 ? -13.651 5.248 -1.802 1.00 0.00 51 GLN A C 7
ATOM 10730 O O . GLN A 1 51 ? -13.148 5.402 -0.689 1.00 0.00 51 GLN A O 7
ATOM 10744 N N . SER A 1 52 ? -14.600 4.351 -2.050 1.00 0.00 52 SER A N 7
ATOM 10745 C CA . SER A 1 52 ? -15.118 3.478 -1.002 1.00 0.00 52 SER A CA 7
ATOM 10746 C C . SER A 1 52 ? -14.000 2.643 -0.388 1.00 0.00 52 SER A C 7
ATOM 10747 O O . SER A 1 52 ? -13.888 2.536 0.832 1.00 0.00 52 SER A O 7
ATOM 10755 N N . ALA A 1 53 ? -13.172 2.052 -1.245 1.00 0.00 53 ALA A N 7
ATOM 10756 C CA . ALA A 1 53 ? -12.060 1.228 -0.788 1.00 0.00 53 ALA A CA 7
ATOM 10757 C C . ALA A 1 53 ? -11.377 1.851 0.425 1.00 0.00 53 ALA A C 7
ATOM 10758 O O . ALA A 1 53 ? -11.039 1.158 1.385 1.00 0.00 53 ALA A O 7
ATOM 10765 N N . VAL A 1 54 ? -11.174 3.163 0.374 1.00 0.00 54 VAL A N 7
ATOM 10766 C CA . VAL A 1 54 ? -10.531 3.881 1.469 1.00 0.00 54 VAL A CA 7
ATOM 10767 C C . VAL A 1 54 ? -11.098 5.289 1.612 1.00 0.00 54 VAL A C 7
ATOM 10768 O O . VAL A 1 54 ? -11.226 6.022 0.630 1.00 0.00 54 VAL A O 7
ATOM 10781 N N . VAL A 1 55 ? -11.438 5.661 2.842 1.00 0.00 55 VAL A N 7
ATOM 10782 C CA . VAL A 1 55 ? -11.991 6.983 3.115 1.00 0.00 55 VAL A CA 7
ATOM 10783 C C . VAL A 1 55 ? -10.941 7.901 3.731 1.00 0.00 55 VAL A C 7
ATOM 10784 O O . VAL A 1 55 ? -10.046 7.447 4.444 1.00 0.00 55 VAL A O 7
ATOM 10797 N N . VAL A 1 56 ? -11.057 9.195 3.452 1.00 0.00 56 VAL A N 7
ATOM 10798 C CA . VAL A 1 56 ? -10.120 10.179 3.980 1.00 0.00 56 VAL A CA 7
ATOM 10799 C C . VAL A 1 56 ? -10.842 11.243 4.798 1.00 0.00 56 VAL A C 7
ATOM 10800 O O . VAL A 1 56 ? -11.670 11.987 4.273 1.00 0.00 56 VAL A O 7
ATOM 10813 N N . GLN A 1 57 ? -10.524 11.308 6.087 1.00 0.00 57 GLN A N 7
ATOM 10814 C CA . GLN A 1 57 ? -11.143 12.282 6.978 1.00 0.00 57 GLN A CA 7
ATOM 10815 C C . GLN A 1 57 ? -10.180 13.419 7.295 1.00 0.00 57 GLN A C 7
ATOM 10816 O O . GLN A 1 57 ? -8.994 13.351 6.974 1.00 0.00 57 GLN A O 7
ATOM 10830 N N . GLY A 1 58 ? -10.697 14.468 7.929 1.00 0.00 58 GLY A N 7
ATOM 10831 C CA . GLY A 1 58 ? -9.868 15.607 8.278 1.00 0.00 58 GLY A CA 7
ATOM 10832 C C . GLY A 1 58 ? -9.778 16.624 7.157 1.00 0.00 58 GLY A C 7
ATOM 10833 O O . GLY A 1 58 ? -8.977 17.558 7.219 1.00 0.00 58 GLY A O 7
ATOM 10837 N N . LEU A 1 59 ? -10.599 16.442 6.129 1.00 0.00 59 LEU A N 7
ATOM 10838 C CA . LEU A 1 59 ? -10.607 17.351 4.987 1.00 0.00 59 LEU A CA 7
ATOM 10839 C C . LEU A 1 59 ? -11.472 18.575 5.272 1.00 0.00 59 LEU A C 7
ATOM 10840 O O . LEU A 1 59 ? -12.445 18.517 6.023 1.00 0.00 59 LEU A O 7
ATOM 10856 N N . PRO A 1 60 ? -11.110 19.711 4.657 1.00 0.00 60 PRO A N 7
ATOM 10857 C CA . PRO A 1 60 ? -11.841 20.970 4.827 1.00 0.00 60 PRO A CA 7
ATOM 10858 C C . PRO A 1 60 ? -13.215 20.936 4.168 1.00 0.00 60 PRO A C 7
ATOM 10859 O O . PRO A 1 60 ? -13.665 19.889 3.704 1.00 0.00 60 PRO A O 7
ATOM 10870 N N . GLU A 1 61 ? -13.877 22.089 4.131 1.00 0.00 61 GLU A N 7
ATOM 10871 C CA . GLU A 1 61 ? -15.201 22.188 3.528 1.00 0.00 61 GLU A CA 7
ATOM 10872 C C . GLU A 1 61 ? -15.100 22.365 2.016 1.00 0.00 61 GLU A C 7
ATOM 10873 O O . GLU A 1 61 ? -14.040 22.702 1.489 1.00 0.00 61 GLU A O 7
ATOM 10885 N N . GLY A 1 62 ? -16.210 22.133 1.322 1.00 0.00 62 GLY A N 7
ATOM 10886 C CA . GLY A 1 62 ? -16.225 22.270 -0.122 1.00 0.00 62 GLY A CA 7
ATOM 10887 C C . GLY A 1 62 ? -14.997 21.667 -0.774 1.00 0.00 62 GLY A C 7
ATOM 10888 O O . GLY A 1 62 ? -14.562 22.119 -1.834 1.00 0.00 62 GLY A O 7
ATOM 10892 N N . VAL A 1 63 ? -14.434 20.642 -0.141 1.00 0.00 63 VAL A N 7
ATOM 10893 C CA . VAL A 1 63 ? -13.249 19.976 -0.665 1.00 0.00 63 VAL A CA 7
ATOM 10894 C C . VAL A 1 63 ? -13.522 18.503 -0.939 1.00 0.00 63 VAL A C 7
ATOM 10895 O O . VAL A 1 63 ? -14.444 17.916 -0.372 1.00 0.00 63 VAL A O 7
ATOM 10908 N N . ALA A 1 64 ? -12.716 17.908 -1.812 1.00 0.00 64 ALA A N 7
ATOM 10909 C CA . ALA A 1 64 ? -12.869 16.501 -2.160 1.00 0.00 64 ALA A CA 7
ATOM 10910 C C . ALA A 1 64 ? -11.513 15.824 -2.319 1.00 0.00 64 ALA A C 7
ATOM 10911 O O . ALA A 1 64 ? -10.677 16.262 -3.109 1.00 0.00 64 ALA A O 7
ATOM 10918 N N . PHE A 1 65 ? -11.299 14.753 -1.562 1.00 0.00 65 PHE A N 7
ATOM 10919 C CA . PHE A 1 65 ? -10.042 14.015 -1.617 1.00 0.00 65 PHE A CA 7
ATOM 10920 C C . PHE A 1 65 ? -9.475 14.012 -3.034 1.00 0.00 65 PHE A C 7
ATOM 10921 O O . PHE A 1 65 ? -10.106 13.516 -3.967 1.00 0.00 65 PHE A O 7
ATOM 10938 N N . LYS A 1 66 ? -8.280 14.572 -3.187 1.00 0.00 66 LYS A N 7
ATOM 10939 C CA . LYS A 1 66 ? -7.625 14.636 -4.488 1.00 0.00 66 LYS A CA 7
ATOM 10940 C C . LYS A 1 66 ? -6.160 15.036 -4.342 1.00 0.00 66 LYS A C 7
ATOM 10941 O O . LYS A 1 66 ? -5.721 15.437 -3.263 1.00 0.00 66 LYS A O 7
ATOM 10960 N N . HIS A 1 67 ? -5.409 14.926 -5.433 1.00 0.00 67 HIS A N 7
ATOM 10961 C CA . HIS A 1 67 ? -3.994 15.279 -5.426 1.00 0.00 67 HIS A CA 7
ATOM 10962 C C . HIS A 1 67 ? -3.759 16.565 -4.639 1.00 0.00 67 HIS A C 7
ATOM 10963 O O . HIS A 1 67 ? -4.544 17.512 -4.701 1.00 0.00 67 HIS A O 7
ATOM 10977 N N . PRO A 1 68 ? -2.654 16.601 -3.880 1.00 0.00 68 PRO A N 7
ATOM 10978 C CA . PRO A 1 68 ? -2.290 17.766 -3.067 1.00 0.00 68 PRO A CA 7
ATOM 10979 C C . PRO A 1 68 ? -1.864 18.957 -3.918 1.00 0.00 68 PRO A C 7
ATOM 10980 O O . PRO A 1 68 ? -1.643 20.051 -3.401 1.00 0.00 68 PRO A O 7
ATOM 10991 N N . GLU A 1 69 ? -1.752 18.736 -5.223 1.00 0.00 69 GLU A N 7
ATOM 10992 C CA . GLU A 1 69 ? -1.351 19.792 -6.145 1.00 0.00 69 GLU A CA 7
ATOM 10993 C C . GLU A 1 69 ? -2.571 20.538 -6.680 1.00 0.00 69 GLU A C 7
ATOM 10994 O O . GLU A 1 69 ? -2.464 21.673 -7.141 1.00 0.00 69 GLU A O 7
ATOM 11006 N N . ASN A 1 70 ? -3.729 19.890 -6.614 1.00 0.00 70 ASN A N 7
ATOM 11007 C CA . ASN A 1 70 ? -4.969 20.490 -7.093 1.00 0.00 70 ASN A CA 7
ATOM 11008 C C . ASN A 1 70 ? -5.523 21.481 -6.073 1.00 0.00 70 ASN A C 7
ATOM 11009 O O . ASN A 1 70 ? -6.463 22.223 -6.360 1.00 0.00 70 ASN A O 7
ATOM 11020 N N . TYR A 1 71 ? -4.933 21.487 -4.884 1.00 0.00 71 TYR A N 7
ATOM 11021 C CA . TYR A 1 71 ? -5.368 22.385 -3.820 1.00 0.00 71 TYR A CA 7
ATOM 11022 C C . TYR A 1 71 ? -4.555 23.676 -3.830 1.00 0.00 71 TYR A C 7
ATOM 11023 O O . TYR A 1 71 ? -3.324 23.648 -3.849 1.00 0.00 71 TYR A O 7
ATOM 11041 N N . ASP A 1 72 ? -5.252 24.807 -3.816 1.00 0.00 72 ASP A N 7
ATOM 11042 C CA . ASP A 1 72 ? -4.597 26.110 -3.822 1.00 0.00 72 ASP A CA 7
ATOM 11043 C C . ASP A 1 72 ? -3.655 26.250 -2.629 1.00 0.00 72 ASP A C 7
ATOM 11044 O O . ASP A 1 72 ? -3.944 25.762 -1.536 1.00 0.00 72 ASP A O 7
ATOM 11053 N N . LEU A 1 73 ? -2.528 26.917 -2.847 1.00 0.00 73 LEU A N 7
ATOM 11054 C CA . LEU A 1 73 ? -1.543 27.120 -1.791 1.00 0.00 73 LEU A CA 7
ATOM 11055 C C . LEU A 1 73 ? -2.225 27.336 -0.444 1.00 0.00 73 LEU A C 7
ATOM 11056 O O . LEU A 1 73 ? -1.859 26.714 0.554 1.00 0.00 73 LEU A O 7
ATOM 11072 N N . ALA A 1 74 ? -3.219 28.217 -0.424 1.00 0.00 74 ALA A N 7
ATOM 11073 C CA . ALA A 1 74 ? -3.956 28.510 0.799 1.00 0.00 74 ALA A CA 7
ATOM 11074 C C . ALA A 1 74 ? -4.561 27.243 1.393 1.00 0.00 74 ALA A C 7
ATOM 11075 O O . ALA A 1 74 ? -4.517 27.030 2.605 1.00 0.00 74 ALA A O 7
ATOM 11082 N N . THR A 1 75 ? -5.126 26.402 0.532 1.00 0.00 75 THR A N 7
ATOM 11083 C CA . THR A 1 75 ? -5.741 25.156 0.972 1.00 0.00 75 THR A CA 7
ATOM 11084 C C . THR A 1 75 ? -4.688 24.160 1.445 1.00 0.00 75 THR A C 7
ATOM 11085 O O . THR A 1 75 ? -4.839 23.534 2.495 1.00 0.00 75 THR A O 7
ATOM 11096 N N . LEU A 1 76 ? -3.623 24.018 0.665 1.00 0.00 76 LEU A N 7
ATOM 11097 C CA . LEU A 1 76 ? -2.543 23.097 1.005 1.00 0.00 76 LEU A CA 7
ATOM 11098 C C . LEU A 1 76 ? -2.116 23.272 2.458 1.00 0.00 76 LEU A C 7
ATOM 11099 O O . LEU A 1 76 ? -2.070 22.307 3.223 1.00 0.00 76 LEU A O 7
ATOM 11115 N N . LYS A 1 77 ? -1.808 24.507 2.835 1.00 0.00 77 LYS A N 7
ATOM 11116 C CA . LYS A 1 77 ? -1.388 24.810 4.199 1.00 0.00 77 LYS A CA 7
ATOM 11117 C C . LYS A 1 77 ? -2.377 24.240 5.211 1.00 0.00 77 LYS A C 7
ATOM 11118 O O . LYS A 1 77 ? -1.981 23.613 6.194 1.00 0.00 77 LYS A O 7
ATOM 11137 N N . TRP A 1 78 ? -3.664 24.462 4.964 1.00 0.00 78 TRP A N 7
ATOM 11138 C CA . TRP A 1 78 ? -4.708 23.968 5.854 1.00 0.00 78 TRP A CA 7
ATOM 11139 C C . TRP A 1 78 ? -4.512 22.486 6.156 1.00 0.00 78 TRP A C 7
ATOM 11140 O O . TRP A 1 78 ? -4.403 22.090 7.316 1.00 0.00 78 TRP A O 7
ATOM 11161 N N . ILE A 1 79 ? -4.467 21.674 5.105 1.00 0.00 79 ILE A N 7
ATOM 11162 C CA . ILE A 1 79 ? -4.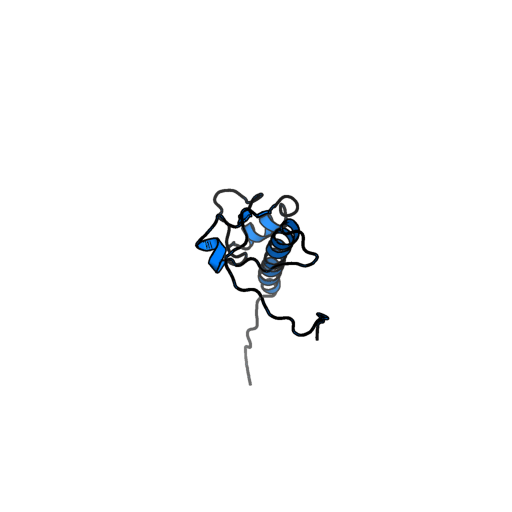282 20.236 5.260 1.00 0.00 79 ILE A CA 7
ATOM 11163 C C . ILE A 1 79 ? -3.184 19.929 6.271 1.00 0.00 79 ILE A C 7
ATOM 11164 O O . ILE A 1 79 ? -3.409 19.216 7.251 1.00 0.00 79 ILE A O 7
ATOM 11180 N N . LEU A 1 80 ? -1.996 20.472 6.030 1.00 0.00 80 LEU A N 7
ATOM 11181 C CA . LEU A 1 80 ? -0.861 20.257 6.922 1.00 0.00 80 LEU A CA 7
ATOM 11182 C C . LEU A 1 80 ? -1.186 20.721 8.338 1.00 0.00 80 LEU A C 7
ATOM 11183 O O . LEU A 1 80 ? -0.765 20.103 9.315 1.00 0.00 80 LEU A O 7
ATOM 11199 N N . GLU A 1 81 ? -1.939 21.811 8.439 1.00 0.00 81 GLU A N 7
ATOM 11200 C CA . GLU A 1 81 ? -2.322 22.357 9.737 1.00 0.00 81 GLU A CA 7
ATOM 11201 C C . GLU A 1 81 ? -3.185 21.364 10.512 1.00 0.00 81 GLU A C 7
ATOM 11202 O O . GLU A 1 81 ? -2.885 21.028 11.657 1.00 0.00 81 GLU A O 7
ATOM 11214 N N . ASN A 1 82 ? -4.257 20.899 9.878 1.00 0.00 82 ASN A N 7
ATOM 11215 C CA . ASN A 1 82 ? -5.163 19.946 10.506 1.00 0.00 82 ASN A CA 7
ATOM 11216 C C . ASN A 1 82 ? -4.901 18.531 10.000 1.00 0.00 82 ASN A C 7
ATOM 11217 O O . ASN A 1 82 ? -5.825 17.730 9.856 1.00 0.00 82 ASN A O 7
ATOM 11228 N N . LYS A 1 83 ? -3.635 18.229 9.733 1.00 0.00 83 LYS A N 7
ATOM 11229 C CA . LYS A 1 83 ? -3.249 16.910 9.244 1.00 0.00 83 LYS A CA 7
ATOM 11230 C C . LYS A 1 83 ? -3.235 15.892 10.381 1.00 0.00 83 LYS A C 7
ATOM 11231 O O . LYS A 1 83 ? -3.800 14.805 10.260 1.00 0.00 83 LYS A O 7
ATOM 11250 N N . ALA A 1 84 ? -2.588 16.253 11.484 1.00 0.00 84 ALA A N 7
ATOM 11251 C CA . ALA A 1 84 ? -2.504 15.372 12.642 1.00 0.00 84 ALA A CA 7
ATOM 11252 C C . ALA A 1 84 ? -3.847 14.705 12.924 1.00 0.00 84 ALA A C 7
ATOM 11253 O O . ALA A 1 84 ? -3.902 13.611 13.483 1.00 0.00 84 ALA A O 7
ATOM 11260 N N . GLY A 1 85 ? -4.928 15.374 12.533 1.00 0.00 85 GLY A N 7
ATOM 11261 C CA . GLY A 1 85 ? -6.255 14.830 12.753 1.00 0.00 85 GLY A CA 7
ATOM 11262 C C . GLY A 1 85 ? -6.720 13.953 11.607 1.00 0.00 85 GLY A C 7
ATOM 11263 O O . GLY A 1 85 ? -7.458 12.989 11.814 1.00 0.00 85 GLY A O 7
ATOM 11267 N N . ILE A 1 86 ? -6.288 14.286 10.396 1.00 0.00 86 ILE A N 7
ATOM 11268 C CA . ILE A 1 86 ? -6.665 13.521 9.214 1.00 0.00 86 ILE A CA 7
ATOM 11269 C C . ILE A 1 86 ? -6.484 12.025 9.446 1.00 0.00 86 ILE A C 7
ATOM 11270 O O . ILE A 1 86 ? -5.385 11.563 9.756 1.00 0.00 86 ILE A O 7
ATOM 11286 N N . SER A 1 87 ? -7.568 11.273 9.293 1.00 0.00 87 SER A N 7
ATOM 11287 C CA . SER A 1 87 ? -7.530 9.828 9.489 1.00 0.00 87 SER A CA 7
ATOM 11288 C C . SER A 1 87 ? -7.888 9.095 8.198 1.00 0.00 87 SER A C 7
ATOM 11289 O O . SER A 1 87 ? -8.460 9.679 7.278 1.00 0.00 87 SER A O 7
ATOM 11297 N N . PHE A 1 88 ? -7.547 7.813 8.139 1.00 0.00 88 PHE A N 7
ATOM 11298 C CA . PHE A 1 88 ? -7.831 6.999 6.964 1.00 0.00 88 PHE A CA 7
ATOM 11299 C C . PHE A 1 88 ? -8.493 5.682 7.359 1.00 0.00 88 PHE A C 7
ATOM 11300 O O . PHE A 1 88 ? -7.946 4.915 8.153 1.00 0.00 88 PHE A O 7
ATOM 11317 N N . ILE A 1 89 ? -9.671 5.427 6.802 1.00 0.00 89 ILE A N 7
ATOM 11318 C CA . ILE A 1 89 ? -10.406 4.204 7.095 1.00 0.00 89 ILE A CA 7
ATOM 11319 C C . ILE A 1 89 ? -10.437 3.276 5.885 1.00 0.00 89 ILE A C 7
ATOM 11320 O O . ILE A 1 89 ? -11.084 3.571 4.880 1.00 0.00 89 ILE A O 7
ATOM 11336 N N . ILE A 1 90 ? -9.732 2.154 5.990 1.00 0.00 90 ILE A N 7
ATOM 11337 C CA . ILE A 1 90 ? -9.680 1.181 4.906 1.00 0.00 90 ILE A CA 7
ATOM 11338 C C . ILE A 1 90 ? -10.901 0.269 4.927 1.00 0.00 90 ILE A C 7
ATOM 11339 O O . ILE A 1 90 ? -11.077 -0.529 5.848 1.00 0.00 90 ILE A O 7
ATOM 11355 N N . LYS A 1 91 ? -11.741 0.389 3.905 1.00 0.00 91 LYS A N 7
ATOM 11356 C CA . LYS A 1 91 ? -12.945 -0.427 3.803 1.00 0.00 91 LYS A CA 7
ATOM 11357 C C . LYS A 1 91 ? -12.682 -1.685 2.980 1.00 0.00 91 LYS A C 7
ATOM 11358 O O . LYS A 1 91 ? -13.272 -2.736 3.231 1.00 0.00 91 LYS A O 7
ATOM 11377 N N . ARG A 1 92 ? -11.793 -1.569 2.000 1.00 0.00 92 ARG A N 7
ATOM 11378 C CA . ARG A 1 92 ? -11.452 -2.697 1.141 1.00 0.00 92 ARG A CA 7
ATOM 11379 C C . ARG A 1 92 ? -10.394 -2.300 0.116 1.00 0.00 92 ARG A C 7
ATOM 11380 O O . ARG A 1 92 ? -10.535 -1.314 -0.608 1.00 0.00 92 ARG A O 7
ATOM 11401 N N . PRO A 1 93 ? -9.308 -3.085 0.051 1.00 0.00 93 PRO A N 7
ATOM 11402 C CA . PRO A 1 93 ? -8.205 -2.834 -0.881 1.00 0.00 93 PRO A CA 7
ATOM 11403 C C . PRO A 1 93 ? -8.601 -3.097 -2.331 1.00 0.00 93 PRO A C 7
ATOM 11404 O O . PRO A 1 93 ? -9.055 -4.188 -2.673 1.00 0.00 93 PRO A O 7
ATOM 11415 N N . PHE A 1 94 ? -8.424 -2.089 -3.179 1.00 0.00 94 PHE A N 7
ATOM 11416 C CA . PHE A 1 94 ? -8.764 -2.210 -4.591 1.00 0.00 94 PHE A CA 7
ATOM 11417 C C . PHE A 1 94 ? -8.310 -3.557 -5.146 1.00 0.00 94 PHE A C 7
ATOM 11418 O O . PHE A 1 94 ? -7.531 -4.271 -4.514 1.00 0.00 94 PHE A O 7
ATOM 11435 N N . LEU A 1 95 ? -8.805 -3.899 -6.331 1.00 0.00 95 LEU A N 7
ATOM 11436 C CA . LEU A 1 95 ? -8.452 -5.161 -6.971 1.00 0.00 95 LEU A CA 7
ATOM 11437 C C . LEU A 1 95 ? -7.114 -5.050 -7.695 1.00 0.00 95 LEU A C 7
ATOM 11438 O O . LEU A 1 95 ? -6.972 -4.272 -8.638 1.00 0.00 95 LEU A O 7
ATOM 11454 N N . GLU A 1 96 ? -6.138 -5.832 -7.249 1.00 0.00 96 GLU A N 7
ATOM 11455 C CA . GLU A 1 96 ? -4.812 -5.821 -7.855 1.00 0.00 96 GLU A CA 7
ATOM 11456 C C . GLU A 1 96 ? -4.686 -6.919 -8.907 1.00 0.00 96 GLU A C 7
ATOM 11457 O O . GLU A 1 96 ? -4.935 -8.096 -8.645 1.00 0.00 96 GLU A O 7
ATOM 11469 N N . PRO A 1 97 ? -4.291 -6.527 -10.127 1.00 0.00 97 PRO A N 7
ATOM 11470 C CA . PRO A 1 97 ? -4.122 -7.461 -11.243 1.00 0.00 97 PRO A CA 7
ATOM 11471 C C . PRO A 1 97 ? -2.927 -8.389 -11.047 1.00 0.00 97 PRO A C 7
ATOM 11472 O O . PRO A 1 97 ? -2.397 -8.511 -9.943 1.00 0.00 97 PRO A O 7
ATOM 11483 N N . LYS A 1 98 ? -2.508 -9.042 -12.126 1.00 0.00 98 LYS A N 7
ATOM 11484 C CA . LYS A 1 98 ? -1.375 -9.958 -12.075 1.00 0.00 98 LYS A CA 7
ATOM 11485 C C . LYS A 1 98 ? -0.151 -9.276 -11.471 1.00 0.00 98 LYS A C 7
ATOM 11486 O O . LYS A 1 98 ? -0.128 -8.057 -11.299 1.00 0.00 98 LYS A O 7
ATOM 11505 N N . LYS A 1 99 ? 0.866 -10.069 -11.153 1.00 0.00 99 LYS A N 7
ATOM 11506 C CA . LYS A 1 99 ? 2.095 -9.542 -10.572 1.00 0.00 99 LYS A CA 7
ATOM 11507 C C . LYS A 1 99 ? 2.932 -8.827 -11.626 1.00 0.00 99 LYS A C 7
ATOM 11508 O O . LYS A 1 99 ? 3.186 -7.626 -11.523 1.00 0.00 99 LYS A O 7
ATOM 11527 N N . HIS A 1 100 ? 3.359 -9.571 -12.642 1.00 0.00 100 HIS A N 7
ATOM 11528 C CA . HIS A 1 100 ? 4.167 -9.006 -13.717 1.00 0.00 100 HIS A CA 7
ATOM 11529 C C . HIS A 1 100 ? 3.335 -8.069 -14.587 1.00 0.00 100 HIS A C 7
ATOM 11530 O O . HIS A 1 100 ? 2.465 -8.509 -15.338 1.00 0.00 100 HIS A O 7
ATOM 11544 N N . VAL A 1 101 ? 3.607 -6.772 -14.478 1.00 0.00 101 VAL A N 7
ATOM 11545 C CA . VAL A 1 101 ? 2.884 -5.771 -15.253 1.00 0.00 101 VAL A CA 7
ATOM 11546 C C . VAL A 1 101 ? 3.730 -5.259 -16.413 1.00 0.00 101 VAL A C 7
ATOM 11547 O O . VAL A 1 101 ? 3.712 -4.071 -16.731 1.00 0.00 101 VAL A O 7
ATOM 11560 N N . GLY A 1 102 ? 4.472 -6.165 -17.043 1.00 0.00 102 GLY A N 7
ATOM 11561 C CA . GLY A 1 102 ? 5.315 -5.784 -18.162 1.00 0.00 102 GLY A CA 7
ATOM 11562 C C . GLY A 1 102 ? 6.746 -5.512 -17.744 1.00 0.00 102 GLY A C 7
ATOM 11563 O O . GLY A 1 102 ? 7.551 -6.433 -17.620 1.00 0.00 102 GLY A O 7
ATOM 11567 N N . GLY A 1 103 ? 7.065 -4.239 -17.525 1.00 0.00 103 GLY A N 7
ATOM 11568 C CA . GLY A 1 103 ? 8.409 -3.869 -17.122 1.00 0.00 103 GLY A CA 7
ATOM 11569 C C . GLY A 1 103 ? 8.824 -2.515 -17.661 1.00 0.00 103 GLY A C 7
ATOM 11570 O O . GLY A 1 103 ? 9.830 -2.400 -18.362 1.00 0.00 103 GLY A O 7
ATOM 11574 N N . SER A 1 104 ? 8.047 -1.487 -17.337 1.00 0.00 104 SER A N 7
ATOM 11575 C CA . SER A 1 104 ? 8.336 -0.135 -17.799 1.00 0.00 104 SER A CA 7
ATOM 11576 C C . SER A 1 104 ? 7.934 0.896 -16.749 1.00 0.00 104 SER A C 7
ATOM 11577 O O . SER A 1 104 ? 6.885 0.777 -16.116 1.00 0.00 104 SER A O 7
ATOM 11585 N N . GLY A 1 105 ? 8.775 1.909 -16.569 1.00 0.00 105 GLY A N 7
ATOM 11586 C CA . GLY A 1 105 ? 8.490 2.947 -15.595 1.00 0.00 105 GLY A CA 7
ATOM 11587 C C . GLY A 1 105 ? 9.695 3.821 -15.309 1.00 0.00 105 GLY A C 7
ATOM 11588 O O . GLY A 1 105 ? 10.837 3.360 -15.306 1.00 0.00 105 GLY A O 7
ATOM 11592 N N . PRO A 1 106 ? 9.447 5.116 -15.064 1.00 0.00 106 PRO A N 7
ATOM 11593 C CA . PRO A 1 106 ? 10.508 6.084 -14.773 1.00 0.00 106 PRO A CA 7
ATOM 11594 C C . PRO A 1 106 ? 11.151 5.848 -13.410 1.00 0.00 106 PRO A C 7
ATOM 11595 O O . PRO A 1 106 ? 10.767 6.466 -12.417 1.00 0.00 106 PRO A O 7
ATOM 11606 N N . SER A 1 107 ? 12.130 4.950 -13.370 1.00 0.00 107 SER A N 7
ATOM 11607 C CA . SER A 1 107 ? 12.823 4.630 -12.128 1.00 0.00 107 SER A CA 7
ATOM 11608 C C . SER A 1 107 ? 11.842 4.131 -11.071 1.00 0.00 107 SER A C 7
ATOM 11609 O O . SER A 1 107 ? 11.797 4.651 -9.956 1.00 0.00 107 SER A O 7
ATOM 11617 N N . SER A 1 108 ? 11.058 3.119 -11.431 1.00 0.00 108 SER A N 7
ATOM 11618 C CA . SER A 1 108 ? 10.075 2.552 -10.516 1.00 0.00 108 SER A CA 7
ATOM 11619 C C . SER A 1 108 ? 10.607 1.277 -9.870 1.00 0.00 108 SER A C 7
ATOM 11620 O O . SER A 1 108 ? 11.435 0.573 -10.447 1.00 0.00 108 SER A O 7
ATOM 11628 N N . GLY A 1 109 ? 10.124 0.985 -8.665 1.00 0.00 109 GLY A N 7
ATOM 11629 C CA . GLY A 1 109 ? 10.561 -0.205 -7.959 1.00 0.00 109 GLY A CA 7
ATOM 11630 C C . GLY A 1 109 ? 10.629 0.003 -6.458 1.00 0.00 109 GLY A C 7
ATOM 11631 O O . GLY A 1 109 ? 11.635 0.486 -5.938 1.00 0.00 109 GLY A O 7
ATOM 11635 N N . GLY A 1 1 ? 16.842 40.909 1.001 1.00 0.00 1 GLY A N 8
ATOM 11636 C CA . GLY A 1 1 ? 17.025 40.465 -0.368 1.00 0.00 1 GLY A CA 8
ATOM 11637 C C . GLY A 1 1 ? 16.380 39.119 -0.634 1.00 0.00 1 GLY A C 8
ATOM 11638 O O . GLY A 1 1 ? 15.534 38.666 0.137 1.00 0.00 1 GLY A O 8
ATOM 11642 N N . SER A 1 2 ? 16.779 38.479 -1.728 1.00 0.00 2 SER A N 8
ATOM 11643 C CA . SER A 1 2 ? 16.229 37.179 -2.096 1.00 0.00 2 SER A CA 8
ATOM 11644 C C . SER A 1 2 ? 14.752 37.296 -2.455 1.00 0.00 2 SER A C 8
ATOM 11645 O O . SER A 1 2 ? 13.932 36.482 -2.030 1.00 0.00 2 SER A O 8
ATOM 11653 N N . SER A 1 3 ? 14.418 38.315 -3.241 1.00 0.00 3 SER A N 8
ATOM 11654 C CA . SER A 1 3 ? 13.039 38.542 -3.655 1.00 0.00 3 SER A CA 8
ATOM 11655 C C . SER A 1 3 ? 12.670 37.645 -4.833 1.00 0.00 3 SER A C 8
ATOM 11656 O O . SER A 1 3 ? 11.584 37.069 -4.873 1.00 0.00 3 SER A O 8
ATOM 11664 N N . GLY A 1 4 ? 13.584 37.532 -5.792 1.00 0.00 4 GLY A N 8
ATOM 11665 C CA . GLY A 1 4 ? 13.338 36.704 -6.958 1.00 0.00 4 GLY A CA 8
ATOM 11666 C C . GLY A 1 4 ? 14.527 36.658 -7.897 1.00 0.00 4 GLY A C 8
ATOM 11667 O O . GLY A 1 4 ? 14.808 37.627 -8.602 1.00 0.00 4 GLY A O 8
ATOM 11671 N N . SER A 1 5 ? 15.227 35.527 -7.908 1.00 0.00 5 SER A N 8
ATOM 11672 C CA . SER A 1 5 ? 16.395 35.360 -8.764 1.00 0.00 5 SER A CA 8
ATOM 11673 C C . SER A 1 5 ? 16.021 34.647 -10.060 1.00 0.00 5 SER A C 8
ATOM 11674 O O . SER A 1 5 ? 15.089 33.843 -10.093 1.00 0.00 5 SER A O 8
ATOM 11682 N N . SER A 1 6 ? 16.755 34.949 -11.127 1.00 0.00 6 SER A N 8
ATOM 11683 C CA . SER A 1 6 ? 16.499 34.341 -12.428 1.00 0.00 6 SER A CA 8
ATOM 11684 C C . SER A 1 6 ? 16.210 32.851 -12.283 1.00 0.00 6 SER A C 8
ATOM 11685 O O . SER A 1 6 ? 16.555 32.234 -11.275 1.00 0.00 6 SER A O 8
ATOM 11693 N N . GLY A 1 7 ? 15.573 32.275 -13.299 1.00 0.00 7 GLY A N 8
ATOM 11694 C CA . GLY A 1 7 ? 15.248 30.862 -13.266 1.00 0.00 7 GLY A CA 8
ATOM 11695 C C . GLY A 1 7 ? 14.093 30.555 -12.334 1.00 0.00 7 GLY A C 8
ATOM 11696 O O . GLY A 1 7 ? 12.931 30.610 -12.737 1.00 0.00 7 GLY A O 8
ATOM 11700 N N . MET A 1 8 ? 14.411 30.228 -11.086 1.00 0.00 8 MET A N 8
ATOM 11701 C CA . MET A 1 8 ? 13.390 29.910 -10.095 1.00 0.00 8 MET A CA 8
ATOM 11702 C C . MET A 1 8 ? 13.218 31.057 -9.105 1.00 0.00 8 MET A C 8
ATOM 11703 O O . MET A 1 8 ? 14.126 31.865 -8.913 1.00 0.00 8 MET A O 8
ATOM 11717 N N . SER A 1 9 ? 12.047 31.123 -8.480 1.00 0.00 9 SER A N 8
ATOM 11718 C CA . SER A 1 9 ? 11.754 32.174 -7.513 1.00 0.00 9 SER A CA 8
ATOM 11719 C C . SER A 1 9 ? 11.959 31.672 -6.086 1.00 0.00 9 SER A C 8
ATOM 11720 O O . SER A 1 9 ? 12.299 30.510 -5.867 1.00 0.00 9 SER A O 8
ATOM 11728 N N . VAL A 1 10 ? 11.748 32.558 -5.118 1.00 0.00 10 VAL A N 8
ATOM 11729 C CA . VAL A 1 10 ? 11.907 32.206 -3.712 1.00 0.00 10 VAL A CA 8
ATOM 11730 C C . VAL A 1 10 ? 10.689 31.452 -3.193 1.00 0.00 10 VAL A C 8
ATOM 11731 O O . VAL A 1 10 ? 10.812 30.542 -2.373 1.00 0.00 10 VAL A O 8
ATOM 11744 N N . ASP A 1 11 ? 9.512 31.835 -3.677 1.00 0.00 11 ASP A N 8
ATOM 11745 C CA . ASP A 1 11 ? 8.270 31.193 -3.263 1.00 0.00 11 ASP A CA 8
ATOM 11746 C C . ASP A 1 11 ? 7.974 29.972 -4.129 1.00 0.00 11 ASP A C 8
ATOM 11747 O O . ASP A 1 11 ? 7.081 29.183 -3.823 1.00 0.00 11 ASP A O 8
ATOM 11756 N N . ALA A 1 12 ? 8.728 29.825 -5.213 1.00 0.00 12 ALA A N 8
ATOM 11757 C CA . ALA A 1 12 ? 8.548 28.702 -6.123 1.00 0.00 12 ALA A CA 8
ATOM 11758 C C . ALA A 1 12 ? 8.900 27.383 -5.444 1.00 0.00 12 ALA A C 8
ATOM 11759 O O . ALA A 1 12 ? 8.206 26.380 -5.614 1.00 0.00 12 ALA A O 8
ATOM 11766 N N . VAL A 1 13 ? 9.984 27.389 -4.675 1.00 0.00 13 VAL A N 8
ATOM 11767 C CA . VAL A 1 13 ? 10.428 26.193 -3.969 1.00 0.00 13 VAL A CA 8
ATOM 11768 C C . VAL A 1 13 ? 9.475 25.838 -2.834 1.00 0.00 13 VAL A C 8
ATOM 11769 O O . VAL A 1 13 ? 9.373 24.678 -2.436 1.00 0.00 13 VAL A O 8
ATOM 11782 N N . GLU A 1 14 ? 8.778 26.845 -2.317 1.00 0.00 14 GLU A N 8
ATOM 11783 C CA . GLU A 1 14 ? 7.832 26.639 -1.226 1.00 0.00 14 GLU A CA 8
ATOM 11784 C C . GLU A 1 14 ? 6.608 25.865 -1.708 1.00 0.00 14 GLU A C 8
ATOM 11785 O O . GLU A 1 14 ? 6.341 24.755 -1.246 1.00 0.00 14 GLU A O 8
ATOM 11797 N N . ILE A 1 15 ? 5.868 26.459 -2.637 1.00 0.00 15 ILE A N 8
ATOM 11798 C CA . ILE A 1 15 ? 4.673 25.825 -3.182 1.00 0.00 15 ILE A CA 8
ATOM 11799 C C . ILE A 1 15 ? 4.946 24.375 -3.565 1.00 0.00 15 ILE A C 8
ATOM 11800 O O . ILE A 1 15 ? 4.085 23.509 -3.409 1.00 0.00 15 ILE A O 8
ATOM 11816 N N . GLU A 1 16 ? 6.149 24.118 -4.068 1.00 0.00 16 GLU A N 8
ATOM 11817 C CA . GLU A 1 16 ? 6.536 22.771 -4.473 1.00 0.00 16 GLU A CA 8
ATOM 11818 C C . GLU A 1 16 ? 6.709 21.866 -3.256 1.00 0.00 16 GLU A C 8
ATOM 11819 O O . GLU A 1 16 ? 6.311 20.700 -3.273 1.00 0.00 16 GLU A O 8
ATOM 11831 N N . THR A 1 17 ? 7.307 22.410 -2.201 1.00 0.00 17 THR A N 8
ATOM 11832 C CA . THR A 1 17 ? 7.534 21.653 -0.977 1.00 0.00 17 THR A CA 8
ATOM 11833 C C . THR A 1 17 ? 6.217 21.301 -0.295 1.00 0.00 17 THR A C 8
ATOM 11834 O O . THR A 1 17 ? 6.058 20.205 0.246 1.00 0.00 17 THR A O 8
ATOM 11845 N N . LEU A 1 18 ? 5.274 22.237 -0.322 1.00 0.00 18 LEU A N 8
ATOM 11846 C CA . LEU A 1 18 ? 3.968 22.025 0.294 1.00 0.00 18 LEU A CA 8
ATOM 11847 C C . LEU A 1 18 ? 3.262 20.824 -0.325 1.00 0.00 18 LEU A C 8
ATOM 11848 O O . LEU A 1 18 ? 2.722 19.975 0.384 1.00 0.00 18 LEU A O 8
ATOM 11864 N N . ARG A 1 19 ? 3.272 20.758 -1.652 1.00 0.00 19 ARG A N 8
ATOM 11865 C CA . ARG A 1 19 ? 2.633 19.660 -2.367 1.00 0.00 19 ARG A CA 8
ATOM 11866 C C . ARG A 1 19 ? 3.322 18.334 -2.057 1.00 0.00 19 ARG A C 8
ATOM 11867 O O . ARG A 1 19 ? 2.670 17.297 -1.936 1.00 0.00 19 ARG A O 8
ATOM 11888 N N . LYS A 1 20 ? 4.644 18.377 -1.927 1.00 0.00 20 LYS A N 8
ATOM 11889 C CA . LYS A 1 20 ? 5.422 17.180 -1.629 1.00 0.00 20 LYS A CA 8
ATOM 11890 C C . LYS A 1 20 ? 5.133 16.680 -0.217 1.00 0.00 20 LYS A C 8
ATOM 11891 O O . LYS A 1 20 ? 4.911 15.488 -0.002 1.00 0.00 20 LYS A O 8
ATOM 11910 N N . THR A 1 21 ? 5.134 17.599 0.743 1.00 0.00 21 THR A N 8
ATOM 11911 C CA . THR A 1 21 ? 4.872 17.252 2.134 1.00 0.00 21 THR A CA 8
ATOM 11912 C C . THR A 1 21 ? 3.523 16.554 2.281 1.00 0.00 21 THR A C 8
ATOM 11913 O O . THR A 1 21 ? 3.410 15.536 2.963 1.00 0.00 21 THR A O 8
ATOM 11924 N N . VAL A 1 22 ? 2.502 17.110 1.637 1.00 0.00 22 VAL A N 8
ATOM 11925 C CA . VAL A 1 22 ? 1.161 16.540 1.695 1.00 0.00 22 VAL A CA 8
ATOM 11926 C C . VAL A 1 22 ? 1.101 15.201 0.969 1.00 0.00 22 VAL A C 8
ATOM 11927 O O . VAL A 1 22 ? 0.333 14.316 1.344 1.00 0.00 22 VAL A O 8
ATOM 11940 N N . GLU A 1 23 ? 1.918 15.059 -0.069 1.00 0.00 23 GLU A N 8
ATOM 11941 C CA . GLU A 1 23 ? 1.958 13.826 -0.846 1.00 0.00 23 GLU A CA 8
ATOM 11942 C C . GLU A 1 23 ? 2.375 12.646 0.026 1.00 0.00 23 GLU A C 8
ATOM 11943 O O . GLU A 1 23 ? 1.805 11.559 -0.067 1.00 0.00 23 GLU A O 8
ATOM 11955 N N . ASP A 1 24 ? 3.375 12.868 0.872 1.00 0.00 24 ASP A N 8
ATOM 11956 C CA . ASP A 1 24 ? 3.869 11.824 1.762 1.00 0.00 24 ASP A CA 8
ATOM 11957 C C . ASP A 1 24 ? 2.843 11.501 2.843 1.00 0.00 24 ASP A C 8
ATOM 11958 O O . ASP A 1 24 ? 2.549 10.333 3.104 1.00 0.00 24 ASP A O 8
ATOM 11967 N N . TYR A 1 25 ? 2.304 12.540 3.469 1.00 0.00 25 TYR A N 8
ATOM 11968 C CA . TYR A 1 25 ? 1.312 12.365 4.525 1.00 0.00 25 TYR A CA 8
ATOM 11969 C C . TYR A 1 25 ? 0.260 11.338 4.120 1.00 0.00 25 TYR A C 8
ATOM 11970 O O . TYR A 1 25 ? 0.103 10.304 4.770 1.00 0.00 25 TYR A O 8
ATOM 11988 N N . PHE A 1 26 ? -0.460 11.631 3.042 1.00 0.00 26 PHE A N 8
ATOM 11989 C CA . PHE A 1 26 ? -1.498 10.733 2.549 1.00 0.00 26 PHE A CA 8
ATOM 11990 C C . PHE A 1 26 ? -0.993 9.295 2.495 1.00 0.00 26 PHE A C 8
ATOM 11991 O O . PHE A 1 26 ? -1.720 8.357 2.827 1.00 0.00 26 PHE A O 8
ATOM 12008 N N . CYS A 1 27 ? 0.256 9.128 2.075 1.00 0.00 27 CYS A N 8
ATOM 12009 C CA . CYS A 1 27 ? 0.859 7.804 1.975 1.00 0.00 27 CYS A CA 8
ATOM 12010 C C . CYS A 1 27 ? 1.050 7.188 3.358 1.00 0.00 27 CYS A C 8
ATOM 12011 O O . CYS A 1 27 ? 0.824 5.994 3.554 1.00 0.00 27 CYS A O 8
ATOM 12019 N N . PHE A 1 28 ? 1.469 8.011 4.313 1.00 0.00 28 PHE A N 8
ATOM 12020 C CA . PHE A 1 28 ? 1.693 7.547 5.677 1.00 0.00 28 PHE A CA 8
ATOM 12021 C C . PHE A 1 28 ? 0.393 7.048 6.303 1.00 0.00 28 PHE A C 8
ATOM 12022 O O . PHE A 1 28 ? 0.307 5.905 6.752 1.00 0.00 28 PHE A O 8
ATOM 12039 N N . CYS A 1 29 ? -0.613 7.914 6.329 1.00 0.00 29 CYS A N 8
ATOM 12040 C CA . CYS A 1 29 ? -1.909 7.563 6.901 1.00 0.00 29 CYS A CA 8
ATOM 12041 C C . CYS A 1 29 ? -2.440 6.271 6.291 1.00 0.00 29 CYS A C 8
ATOM 12042 O O . CYS A 1 29 ? -3.007 5.430 6.989 1.00 0.00 29 CYS A O 8
ATOM 12050 N N . TYR A 1 30 ? -2.253 6.119 4.985 1.00 0.00 30 TYR A N 8
ATOM 12051 C CA . TYR A 1 30 ? -2.718 4.931 4.279 1.00 0.00 30 TYR A CA 8
ATOM 12052 C C . TYR A 1 30 ? -1.945 3.694 4.729 1.00 0.00 30 TYR A C 8
ATOM 12053 O O . TYR A 1 30 ? -2.513 2.772 5.311 1.00 0.00 30 TYR A O 8
ATOM 12071 N N . GLY A 1 31 ? -0.645 3.684 4.453 1.00 0.00 31 GLY A N 8
ATOM 12072 C CA . GLY A 1 31 ? 0.186 2.557 4.835 1.00 0.00 31 GLY A CA 8
ATOM 12073 C C . GLY A 1 31 ? 0.188 2.320 6.332 1.00 0.00 31 GLY A C 8
ATOM 12074 O O . GLY A 1 31 ? 0.464 1.212 6.793 1.00 0.00 31 GLY A O 8
ATOM 12078 N N . LYS A 1 32 ? -0.121 3.363 7.095 1.00 0.00 32 LYS A N 8
ATOM 12079 C CA . LYS A 1 32 ? -0.154 3.264 8.549 1.00 0.00 32 LYS A CA 8
ATOM 12080 C C . LYS A 1 32 ? -1.383 2.490 9.014 1.00 0.00 32 LYS A C 8
ATOM 12081 O O . LYS A 1 32 ? -1.309 1.698 9.954 1.00 0.00 32 LYS A O 8
ATOM 12100 N N . ALA A 1 33 ? -2.510 2.722 8.350 1.00 0.00 33 ALA A N 8
ATOM 12101 C CA . ALA A 1 33 ? -3.753 2.043 8.694 1.00 0.00 33 ALA A CA 8
ATOM 12102 C C . ALA A 1 33 ? -3.730 0.589 8.233 1.00 0.00 33 ALA A C 8
ATOM 12103 O O . ALA A 1 33 ? -4.396 -0.268 8.815 1.00 0.00 33 ALA A O 8
ATOM 12110 N N . LEU A 1 34 ? -2.960 0.318 7.184 1.00 0.00 34 LEU A N 8
ATOM 12111 C CA . LEU A 1 34 ? -2.851 -1.032 6.645 1.00 0.00 34 LEU A CA 8
ATOM 12112 C C . LEU A 1 34 ? -2.174 -1.965 7.644 1.00 0.00 34 LEU A C 8
ATOM 12113 O O . LEU A 1 34 ? -2.481 -3.155 7.706 1.00 0.00 34 LEU A O 8
ATOM 12129 N N . GLY A 1 35 ? -1.249 -1.415 8.426 1.00 0.00 35 GLY A N 8
ATOM 12130 C CA . GLY A 1 35 ? -0.544 -2.210 9.414 1.00 0.00 35 GLY A CA 8
ATOM 12131 C C . GLY A 1 35 ? 0.818 -2.666 8.926 1.00 0.00 35 GLY A C 8
ATOM 12132 O O . GLY A 1 35 ? 1.338 -3.686 9.377 1.00 0.00 35 GLY A O 8
ATOM 12136 N N . LYS A 1 36 ? 1.396 -1.909 8.000 1.00 0.00 36 LYS A N 8
ATOM 12137 C CA . LYS A 1 36 ? 2.706 -2.239 7.450 1.00 0.00 36 LYS A CA 8
ATOM 12138 C C . LYS A 1 36 ? 3.810 -1.481 8.180 1.00 0.00 36 LYS A C 8
ATOM 12139 O O . LYS A 1 36 ? 3.542 -0.706 9.097 1.00 0.00 36 LYS A O 8
ATOM 12158 N N . SER A 1 37 ? 5.052 -1.709 7.765 1.00 0.00 37 SER A N 8
ATOM 12159 C CA . SER A 1 37 ? 6.197 -1.050 8.382 1.00 0.00 37 SER A CA 8
ATOM 12160 C C . SER A 1 37 ? 6.829 -0.047 7.421 1.00 0.00 37 SER A C 8
ATOM 12161 O O . SER A 1 37 ? 7.994 0.321 7.568 1.00 0.00 37 SER A O 8
ATOM 12169 N N . THR A 1 38 ? 6.050 0.390 6.436 1.00 0.00 38 THR A N 8
ATOM 12170 C CA . THR A 1 38 ? 6.531 1.349 5.450 1.00 0.00 38 THR A CA 8
ATOM 12171 C C . THR A 1 38 ? 5.380 2.151 4.854 1.00 0.00 38 THR A C 8
ATOM 12172 O O . THR A 1 38 ? 4.215 1.771 4.981 1.00 0.00 38 THR A O 8
ATOM 12183 N N . VAL A 1 39 ? 5.712 3.261 4.204 1.00 0.00 39 VAL A N 8
ATOM 12184 C CA . VAL A 1 39 ? 4.705 4.115 3.585 1.00 0.00 39 VAL A CA 8
ATOM 12185 C C . VAL A 1 39 ? 4.242 3.543 2.251 1.00 0.00 39 VAL A C 8
ATOM 12186 O O . VAL A 1 39 ? 5.035 2.978 1.497 1.00 0.00 39 VAL A O 8
ATOM 12199 N N . VAL A 1 40 ? 2.954 3.694 1.963 1.00 0.00 40 VAL A N 8
ATOM 12200 C CA . VAL A 1 40 ? 2.384 3.193 0.717 1.00 0.00 40 VAL A CA 8
ATOM 12201 C C . VAL A 1 40 ? 1.803 4.329 -0.116 1.00 0.00 40 VAL A C 8
ATOM 12202 O O . VAL A 1 40 ? 1.146 5.236 0.396 1.00 0.00 40 VAL A O 8
ATOM 12215 N N . PRO A 1 41 ? 2.049 4.282 -1.434 1.00 0.00 41 PRO A N 8
ATOM 12216 C CA . PRO A 1 41 ? 1.558 5.299 -2.368 1.00 0.00 41 PRO A CA 8
ATOM 12217 C C . PRO A 1 41 ? 0.045 5.238 -2.549 1.00 0.00 41 PRO A C 8
ATOM 12218 O O . PRO A 1 41 ? -0.500 4.215 -2.965 1.00 0.00 41 PRO A O 8
ATOM 12229 N N . VAL A 1 42 ? -0.629 6.340 -2.235 1.00 0.00 42 VAL A N 8
ATOM 12230 C CA . VAL A 1 42 ? -2.079 6.411 -2.364 1.00 0.00 42 VAL A CA 8
ATOM 12231 C C . VAL A 1 42 ? -2.499 6.458 -3.829 1.00 0.00 42 VAL A C 8
ATOM 12232 O O . VAL A 1 42 ? -2.243 7.427 -4.544 1.00 0.00 42 VAL A O 8
ATOM 12245 N N . PRO A 1 43 ? -3.160 5.385 -4.290 1.00 0.00 43 PRO A N 8
ATOM 12246 C CA . PRO A 1 43 ? -3.631 5.279 -5.674 1.00 0.00 43 PRO A CA 8
ATOM 12247 C C . PRO A 1 43 ? -4.780 6.237 -5.970 1.00 0.00 43 PRO A C 8
ATOM 12248 O O . PRO A 1 43 ? -5.946 5.841 -5.966 1.00 0.00 43 PRO A O 8
ATOM 12259 N N . TYR A 1 44 ? -4.444 7.495 -6.227 1.00 0.00 44 TYR A N 8
ATOM 12260 C CA . TYR A 1 44 ? -5.448 8.509 -6.524 1.00 0.00 44 TYR A CA 8
ATOM 12261 C C . TYR A 1 44 ? -6.248 8.136 -7.769 1.00 0.00 44 TYR A C 8
ATOM 12262 O O . TYR A 1 44 ? -7.461 8.336 -7.823 1.00 0.00 44 TYR A O 8
ATOM 12280 N N . GLU A 1 45 ? -5.558 7.593 -8.767 1.00 0.00 45 GLU A N 8
ATOM 12281 C CA . GLU A 1 45 ? -6.203 7.192 -10.011 1.00 0.00 45 GLU A CA 8
ATOM 12282 C C . GLU A 1 45 ? -7.345 6.216 -9.742 1.00 0.00 45 GLU A C 8
ATOM 12283 O O . GLU A 1 45 ? -8.392 6.273 -10.388 1.00 0.00 45 GLU A O 8
ATOM 12295 N N . LYS A 1 46 ? -7.136 5.319 -8.785 1.00 0.00 46 LYS A N 8
ATOM 12296 C CA . LYS A 1 46 ? -8.145 4.330 -8.428 1.00 0.00 46 LYS A CA 8
ATOM 12297 C C . LYS A 1 46 ? -9.204 4.937 -7.513 1.00 0.00 46 LYS A C 8
ATOM 12298 O O . LYS A 1 46 ? -10.397 4.886 -7.809 1.00 0.00 46 LYS A O 8
ATOM 12317 N N . MET A 1 47 ? -8.758 5.515 -6.402 1.00 0.00 47 MET A N 8
ATOM 12318 C CA . MET A 1 47 ? -9.667 6.136 -5.446 1.00 0.00 47 MET A CA 8
ATOM 12319 C C . MET A 1 47 ? -10.637 7.079 -6.151 1.00 0.00 47 MET A C 8
ATOM 12320 O O . MET A 1 47 ? -11.802 7.188 -5.767 1.00 0.00 47 MET A O 8
ATOM 12334 N N . LEU A 1 48 ? -10.148 7.758 -7.184 1.00 0.00 48 LEU A N 8
ATOM 12335 C CA . LEU A 1 48 ? -10.972 8.692 -7.943 1.00 0.00 48 LEU A CA 8
ATOM 12336 C C . LEU A 1 48 ? -12.180 7.986 -8.548 1.00 0.00 48 LEU A C 8
ATOM 12337 O O . LEU A 1 48 ? -13.257 8.571 -8.670 1.00 0.00 48 LEU A O 8
ATOM 12353 N N . ARG A 1 49 ? -11.995 6.724 -8.923 1.00 0.00 49 ARG A N 8
ATOM 12354 C CA . ARG A 1 49 ? -13.070 5.937 -9.515 1.00 0.00 49 ARG A CA 8
ATOM 12355 C C . ARG A 1 49 ? -13.926 5.286 -8.433 1.00 0.00 49 ARG A C 8
ATOM 12356 O O . ARG A 1 49 ? -15.147 5.199 -8.562 1.00 0.00 49 ARG A O 8
ATOM 12377 N N . ASP A 1 50 ? -13.277 4.829 -7.368 1.00 0.00 50 ASP A N 8
ATOM 12378 C CA . ASP A 1 50 ? -13.979 4.186 -6.263 1.00 0.00 50 ASP A CA 8
ATOM 12379 C C . ASP A 1 50 ? -13.507 4.742 -4.923 1.00 0.00 50 ASP A C 8
ATOM 12380 O O . ASP A 1 50 ? -12.543 4.245 -4.339 1.00 0.00 50 ASP A O 8
ATOM 12389 N N . GLN A 1 51 ? -14.191 5.775 -4.442 1.00 0.00 51 GLN A N 8
ATOM 12390 C CA . GLN A 1 51 ? -13.840 6.398 -3.172 1.00 0.00 51 GLN A CA 8
ATOM 12391 C C . GLN A 1 51 ? -14.407 5.604 -2.000 1.00 0.00 51 GLN A C 8
ATOM 12392 O O . GLN A 1 51 ? -14.920 6.177 -1.039 1.00 0.00 51 GLN A O 8
ATOM 12406 N N . SER A 1 52 ? -14.313 4.280 -2.087 1.00 0.00 52 SER A N 8
ATOM 12407 C CA . SER A 1 52 ? -14.822 3.407 -1.036 1.00 0.00 52 SER A CA 8
ATOM 12408 C C . SER A 1 52 ? -13.687 2.617 -0.391 1.00 0.00 52 SER A C 8
ATOM 12409 O O . SER A 1 52 ? -13.494 2.667 0.824 1.00 0.00 52 SER A O 8
ATOM 12417 N N . ALA A 1 53 ? -12.939 1.889 -1.212 1.00 0.00 53 ALA A N 8
ATOM 12418 C CA . ALA A 1 53 ? -11.823 1.089 -0.723 1.00 0.00 53 ALA A CA 8
ATOM 12419 C C . ALA A 1 53 ? -11.139 1.767 0.459 1.00 0.00 53 ALA A C 8
ATOM 12420 O O . ALA A 1 53 ? -10.709 1.104 1.404 1.00 0.00 53 ALA A O 8
ATOM 12427 N N . VAL A 1 54 ? -11.041 3.091 0.401 1.00 0.00 54 VAL A N 8
ATOM 12428 C CA . VAL A 1 54 ? -10.410 3.858 1.468 1.00 0.00 54 VAL A CA 8
ATOM 12429 C C . VAL A 1 54 ? -11.055 5.233 1.612 1.00 0.00 54 VAL A C 8
ATOM 12430 O O . VAL A 1 54 ? -11.315 5.914 0.621 1.00 0.00 54 VAL A O 8
ATOM 12443 N N . VAL A 1 55 ? -11.307 5.634 2.854 1.00 0.00 55 VAL A N 8
ATOM 12444 C CA . VAL A 1 55 ? -11.921 6.928 3.129 1.00 0.00 55 VAL A CA 8
ATOM 12445 C C . VAL A 1 55 ? -10.918 7.888 3.759 1.00 0.00 55 VAL A C 8
ATOM 12446 O O . VAL A 1 55 ? -10.041 7.476 4.518 1.00 0.00 55 VAL A O 8
ATOM 12459 N N . VAL A 1 56 ? -11.053 9.171 3.438 1.00 0.00 56 VAL A N 8
ATOM 12460 C CA . VAL A 1 56 ? -10.160 10.192 3.974 1.00 0.00 56 VAL A CA 8
ATOM 12461 C C . VAL A 1 56 ? -10.926 11.202 4.820 1.00 0.00 56 VAL A C 8
ATOM 12462 O O . VAL A 1 56 ? -11.886 11.816 4.354 1.00 0.00 56 VAL A O 8
ATOM 12475 N N . GLN A 1 57 ? -10.494 11.371 6.065 1.00 0.00 57 GLN A N 8
ATOM 12476 C CA . GLN A 1 57 ? -11.139 12.308 6.977 1.00 0.00 57 GLN A CA 8
ATOM 12477 C C . GLN A 1 57 ? -10.201 13.457 7.331 1.00 0.00 57 GLN A C 8
ATOM 12478 O O . GLN A 1 57 ? -8.996 13.384 7.094 1.00 0.00 57 GLN A O 8
ATOM 12492 N N . GLY A 1 58 ? -10.763 14.519 7.901 1.00 0.00 58 GLY A N 8
ATOM 12493 C CA . GLY A 1 58 ? -9.962 15.670 8.278 1.00 0.00 58 GLY A CA 8
ATOM 12494 C C . GLY A 1 58 ? -9.859 16.694 7.165 1.00 0.00 58 GLY A C 8
ATOM 12495 O O . GLY A 1 58 ? -9.046 17.617 7.233 1.00 0.00 58 GLY A O 8
ATOM 12499 N N . LEU A 1 59 ? -10.683 16.532 6.135 1.00 0.00 59 LEU A N 8
ATOM 12500 C CA . LEU A 1 59 ? -10.680 17.449 5.001 1.00 0.00 59 LEU A CA 8
ATOM 12501 C C . LEU A 1 59 ? -11.568 18.659 5.277 1.00 0.00 59 LEU A C 8
ATOM 12502 O O . LEU A 1 59 ? -12.546 18.584 6.023 1.00 0.00 59 LEU A O 8
ATOM 12518 N N . PRO A 1 60 ? -11.223 19.799 4.662 1.00 0.00 60 PRO A N 8
ATOM 12519 C CA . PRO A 1 60 ? -11.977 21.046 4.824 1.00 0.00 60 PRO A CA 8
ATOM 12520 C C . PRO A 1 60 ? -13.347 20.985 4.156 1.00 0.00 60 PRO A C 8
ATOM 12521 O O . PRO A 1 60 ? -13.797 19.919 3.740 1.00 0.00 60 PRO A O 8
ATOM 12532 N N . GLU A 1 61 ? -14.003 22.138 4.058 1.00 0.00 61 GLU A N 8
ATOM 12533 C CA . GLU A 1 61 ? -15.322 22.214 3.441 1.00 0.00 61 GLU A CA 8
ATOM 12534 C C . GLU A 1 61 ? -15.206 22.419 1.933 1.00 0.00 61 GLU A C 8
ATOM 12535 O O . GLU A 1 61 ? -14.132 22.725 1.418 1.00 0.00 61 GLU A O 8
ATOM 12547 N N . GLY A 1 62 ? -16.322 22.247 1.231 1.00 0.00 62 GLY A N 8
ATOM 12548 C CA . GLY A 1 62 ? -16.325 22.416 -0.210 1.00 0.00 62 GLY A CA 8
ATOM 12549 C C . GLY A 1 62 ? -15.106 21.800 -0.869 1.00 0.00 62 GLY A C 8
ATOM 12550 O O . GLY A 1 62 ? -14.712 22.204 -1.962 1.00 0.00 62 GLY A O 8
ATOM 12554 N N . VAL A 1 63 ? -14.508 20.819 -0.201 1.00 0.00 63 VAL A N 8
ATOM 12555 C CA . VAL A 1 63 ? -13.326 20.146 -0.729 1.00 0.00 63 VAL A CA 8
ATOM 12556 C C . VAL A 1 63 ? -13.616 18.678 -1.024 1.00 0.00 63 VAL A C 8
ATOM 12557 O O . VAL A 1 63 ? -14.569 18.105 -0.497 1.00 0.00 63 VAL A O 8
ATOM 12570 N N . ALA A 1 64 ? -12.787 18.076 -1.871 1.00 0.00 64 ALA A N 8
ATOM 12571 C CA . ALA A 1 64 ? -12.953 16.675 -2.235 1.00 0.00 64 ALA A CA 8
ATOM 12572 C C . ALA A 1 64 ? -11.603 15.977 -2.360 1.00 0.00 64 ALA A C 8
ATOM 12573 O O . ALA A 1 64 ? -10.783 16.336 -3.206 1.00 0.00 64 ALA A O 8
ATOM 12580 N N . PHE A 1 65 ? -11.376 14.978 -1.513 1.00 0.00 65 PHE A N 8
ATOM 12581 C CA . PHE A 1 65 ? -10.124 14.231 -1.528 1.00 0.00 65 PHE A CA 8
ATOM 12582 C C . PHE A 1 65 ? -9.584 14.104 -2.950 1.00 0.00 65 PHE A C 8
ATOM 12583 O O . PHE A 1 65 ? -10.196 13.465 -3.804 1.00 0.00 65 PHE A O 8
ATOM 12600 N N . LYS A 1 66 ? -8.432 14.720 -3.195 1.00 0.00 66 LYS A N 8
ATOM 12601 C CA . LYS A 1 66 ? -7.806 14.677 -4.512 1.00 0.00 66 LYS A CA 8
ATOM 12602 C C . LYS A 1 66 ? -6.316 14.988 -4.416 1.00 0.00 66 LYS A C 8
ATOM 12603 O O . LYS A 1 66 ? -5.813 15.345 -3.349 1.00 0.00 66 LYS A O 8
ATOM 12622 N N . HIS A 1 67 ? -5.614 14.852 -5.537 1.00 0.00 67 HIS A N 8
ATOM 12623 C CA . HIS A 1 67 ? -4.182 15.122 -5.580 1.00 0.00 67 HIS A CA 8
ATOM 12624 C C . HIS A 1 67 ? -3.845 16.394 -4.807 1.00 0.00 67 HIS A C 8
ATOM 12625 O O . HIS A 1 67 ? -4.571 17.386 -4.851 1.00 0.00 67 HIS A O 8
ATOM 12639 N N . PRO A 1 68 ? -2.717 16.364 -4.080 1.00 0.00 68 PRO A N 8
ATOM 12640 C CA . PRO A 1 68 ? -2.259 17.506 -3.284 1.00 0.00 68 PRO A CA 8
ATOM 12641 C C . PRO A 1 68 ? -1.784 18.666 -4.154 1.00 0.00 68 PRO A C 8
ATOM 12642 O O . PRO A 1 68 ? -1.356 19.700 -3.643 1.00 0.00 68 PRO A O 8
ATOM 12653 N N . GLU A 1 69 ? -1.866 18.486 -5.468 1.00 0.00 69 GLU A N 8
ATOM 12654 C CA . GLU A 1 69 ? -1.445 19.519 -6.408 1.00 0.00 69 GLU A CA 8
ATOM 12655 C C . GLU A 1 69 ? -2.643 20.319 -6.911 1.00 0.00 69 GLU A C 8
ATOM 12656 O O . GLU A 1 69 ? -2.490 21.417 -7.442 1.00 0.00 69 GLU A O 8
ATOM 12668 N N . ASN A 1 70 ? -3.836 19.757 -6.739 1.00 0.00 70 ASN A N 8
ATOM 12669 C CA . ASN A 1 70 ? -5.060 20.417 -7.177 1.00 0.00 70 ASN A CA 8
ATOM 12670 C C . ASN A 1 70 ? -5.550 21.409 -6.126 1.00 0.00 70 ASN A C 8
ATOM 12671 O O . ASN A 1 70 ? -6.443 22.214 -6.386 1.00 0.00 70 ASN A O 8
ATOM 12682 N N . TYR A 1 71 ? -4.958 21.344 -4.938 1.00 0.00 71 TYR A N 8
ATOM 12683 C CA . TYR A 1 71 ? -5.334 22.234 -3.846 1.00 0.00 71 TYR A CA 8
ATOM 12684 C C . TYR A 1 71 ? -4.531 23.530 -3.899 1.00 0.00 71 TYR A C 8
ATOM 12685 O O . TYR A 1 71 ? -3.301 23.514 -3.847 1.00 0.00 71 TYR A O 8
ATOM 12703 N N . ASP A 1 72 ? -5.237 24.651 -4.002 1.00 0.00 72 ASP A N 8
ATOM 12704 C CA . ASP A 1 72 ? -4.591 25.958 -4.061 1.00 0.00 72 ASP A CA 8
ATOM 12705 C C . ASP A 1 72 ? -3.601 26.126 -2.912 1.00 0.00 72 ASP A C 8
ATOM 12706 O O . ASP A 1 72 ? -3.828 25.636 -1.805 1.00 0.00 72 ASP A O 8
ATOM 12715 N N . LEU A 1 73 ? -2.501 26.820 -3.184 1.00 0.00 73 LEU A N 8
ATOM 12716 C CA . LEU A 1 73 ? -1.474 27.052 -2.173 1.00 0.00 73 LEU A CA 8
ATOM 12717 C C . LEU A 1 73 ? -2.101 27.272 -0.800 1.00 0.00 73 LEU A C 8
ATOM 12718 O O . LEU A 1 73 ? -1.683 26.667 0.187 1.00 0.00 73 LEU A O 8
ATOM 12734 N N . ALA A 1 74 ? -3.107 28.140 -0.747 1.00 0.00 74 ALA A N 8
ATOM 12735 C CA . ALA A 1 74 ? -3.793 28.436 0.505 1.00 0.00 74 ALA A CA 8
ATOM 12736 C C . ALA A 1 74 ? -4.343 27.165 1.143 1.00 0.00 74 ALA A C 8
ATOM 12737 O O . ALA A 1 74 ? -4.065 26.871 2.307 1.00 0.00 74 ALA A O 8
ATOM 12744 N N . THR A 1 75 ? -5.125 26.413 0.375 1.00 0.00 75 THR A N 8
ATOM 12745 C CA . THR A 1 75 ? -5.715 25.174 0.867 1.00 0.00 75 THR A CA 8
ATOM 12746 C C . THR A 1 75 ? -4.641 24.209 1.355 1.00 0.00 75 THR A C 8
ATOM 12747 O O . THR A 1 75 ? -4.738 23.662 2.455 1.00 0.00 75 THR A O 8
ATOM 12758 N N . LEU A 1 76 ? -3.618 24.005 0.533 1.00 0.00 76 LEU A N 8
ATOM 12759 C CA . LEU A 1 76 ? -2.524 23.105 0.882 1.00 0.00 76 LEU A CA 8
ATOM 12760 C C . LEU A 1 76 ? -2.093 23.311 2.331 1.00 0.00 76 LEU A C 8
ATOM 12761 O O . LEU A 1 76 ? -2.104 22.375 3.133 1.00 0.00 76 LEU A O 8
ATOM 12777 N N . LYS A 1 77 ? -1.713 24.540 2.662 1.00 0.00 77 LYS A N 8
ATOM 12778 C CA . LYS A 1 77 ? -1.281 24.870 4.014 1.00 0.00 77 LYS A CA 8
ATOM 12779 C C . LYS A 1 77 ? -2.266 24.331 5.048 1.00 0.00 77 LYS A C 8
ATOM 12780 O O . LYS A 1 77 ? -1.864 23.764 6.064 1.00 0.00 77 LYS A O 8
ATOM 12799 N N . TRP A 1 78 ? -3.553 24.509 4.779 1.00 0.00 78 TRP A N 8
ATOM 12800 C CA . TRP A 1 78 ? -4.595 24.038 5.686 1.00 0.00 78 TRP A CA 8
ATOM 12801 C C . TRP A 1 78 ? -4.410 22.559 6.007 1.00 0.00 78 TRP A C 8
ATOM 12802 O O . TRP A 1 78 ? -4.241 22.183 7.168 1.00 0.00 78 TRP A O 8
ATOM 12823 N N . ILE A 1 79 ? -4.441 21.725 4.973 1.00 0.00 79 ILE A N 8
ATOM 12824 C CA . ILE A 1 79 ? -4.274 20.287 5.147 1.00 0.00 79 ILE A CA 8
ATOM 12825 C C . ILE A 1 79 ? -3.169 19.979 6.152 1.00 0.00 79 ILE A C 8
ATOM 12826 O O . ILE A 1 79 ? -3.387 19.263 7.131 1.00 0.00 79 ILE A O 8
ATOM 12842 N N . LEU A 1 80 ? -1.984 20.525 5.904 1.00 0.00 80 LEU A N 8
ATOM 12843 C CA . LEU A 1 80 ? -0.844 20.310 6.789 1.00 0.00 80 LEU A CA 8
ATOM 12844 C C . LEU A 1 80 ? -1.145 20.813 8.197 1.00 0.00 80 LEU A C 8
ATOM 12845 O O . LEU A 1 80 ? -0.728 20.209 9.184 1.00 0.00 80 LEU A O 8
ATOM 12861 N N . GLU A 1 81 ? -1.874 21.922 8.281 1.00 0.00 81 GLU A N 8
ATOM 12862 C CA . GLU A 1 81 ? -2.233 22.503 9.569 1.00 0.00 81 GLU A CA 8
ATOM 12863 C C . GLU A 1 81 ? -3.109 21.549 10.373 1.00 0.00 81 GLU A C 8
ATOM 12864 O O . GLU A 1 81 ? -2.807 21.229 11.522 1.00 0.00 81 GLU A O 8
ATOM 12876 N N . ASN A 1 82 ? -4.199 21.096 9.760 1.00 0.00 82 ASN A N 8
ATOM 12877 C CA . ASN A 1 82 ? -5.122 20.178 10.418 1.00 0.00 82 ASN A CA 8
ATOM 12878 C C . ASN A 1 82 ? -4.890 18.746 9.950 1.00 0.00 82 ASN A C 8
ATOM 12879 O O . ASN A 1 82 ? -5.831 17.960 9.828 1.00 0.00 82 ASN A O 8
ATOM 12890 N N . LYS A 1 83 ? -3.631 18.410 9.689 1.00 0.00 83 LYS A N 8
ATOM 12891 C CA . LYS A 1 83 ? -3.273 17.071 9.235 1.00 0.00 83 LYS A CA 8
ATOM 12892 C C . LYS A 1 83 ? -3.297 16.080 10.393 1.00 0.00 83 LYS A C 8
ATOM 12893 O O . LYS A 1 83 ? -3.837 14.981 10.272 1.00 0.00 83 LYS A O 8
ATOM 12912 N N . ALA A 1 84 ? -2.711 16.477 11.518 1.00 0.00 84 ALA A N 8
ATOM 12913 C CA . ALA A 1 84 ? -2.668 15.624 12.700 1.00 0.00 84 ALA A CA 8
ATOM 12914 C C . ALA A 1 84 ? -4.005 14.923 12.919 1.00 0.00 84 ALA A C 8
ATOM 12915 O O . ALA A 1 84 ? -4.058 13.825 13.471 1.00 0.00 84 ALA A O 8
ATOM 12922 N N . GLY A 1 85 ? -5.083 15.567 12.484 1.00 0.00 85 GLY A N 8
ATOM 12923 C CA . GLY A 1 85 ? -6.407 14.991 12.643 1.00 0.00 85 GLY A CA 8
ATOM 12924 C C . GLY A 1 85 ? -6.788 14.088 11.487 1.00 0.00 85 GLY A C 8
ATOM 12925 O O . GLY A 1 85 ? -7.459 13.074 11.679 1.00 0.00 85 GLY A O 8
ATOM 12929 N N . ILE A 1 86 ? -6.362 14.458 10.284 1.00 0.00 86 ILE A N 8
ATOM 12930 C CA . ILE A 1 86 ? -6.664 13.673 9.093 1.00 0.00 86 ILE A CA 8
ATOM 12931 C C . ILE A 1 86 ? -6.417 12.189 9.335 1.00 0.00 86 ILE A C 8
ATOM 12932 O O . ILE A 1 86 ? -5.301 11.779 9.652 1.00 0.00 86 ILE A O 8
ATOM 12948 N N . SER A 1 87 ? -7.465 11.387 9.180 1.00 0.00 87 SER A N 8
ATOM 12949 C CA . SER A 1 87 ? -7.362 9.946 9.384 1.00 0.00 87 SER A CA 8
ATOM 12950 C C . SER A 1 87 ? -7.738 9.190 8.113 1.00 0.00 87 SER A C 8
ATOM 12951 O O . SER A 1 87 ? -8.359 9.746 7.206 1.00 0.00 87 SER A O 8
ATOM 12959 N N . PHE A 1 88 ? -7.359 7.918 8.054 1.00 0.00 88 PHE A N 8
ATOM 12960 C CA . PHE A 1 88 ? -7.654 7.084 6.896 1.00 0.00 88 PHE A CA 8
ATOM 12961 C C . PHE A 1 88 ? -8.292 5.766 7.323 1.00 0.00 88 PHE A C 8
ATOM 12962 O O . PHE A 1 88 ? -7.750 5.045 8.162 1.00 0.00 88 PHE A O 8
ATOM 12979 N N . ILE A 1 89 ? -9.445 5.456 6.740 1.00 0.00 89 ILE A N 8
ATOM 12980 C CA . ILE A 1 89 ? -10.155 4.225 7.059 1.00 0.00 89 ILE A CA 8
ATOM 12981 C C . ILE A 1 89 ? -10.167 3.271 5.868 1.00 0.00 89 ILE A C 8
ATOM 12982 O O . ILE A 1 89 ? -10.813 3.537 4.854 1.00 0.00 89 ILE A O 8
ATOM 12998 N N . ILE A 1 90 ? -9.449 2.161 6.000 1.00 0.00 90 ILE A N 8
ATOM 12999 C CA . ILE A 1 90 ? -9.379 1.168 4.935 1.00 0.00 90 ILE A CA 8
ATOM 13000 C C . ILE A 1 90 ? -10.593 0.245 4.963 1.00 0.00 90 ILE A C 8
ATOM 13001 O O . ILE A 1 90 ? -10.770 -0.539 5.897 1.00 0.00 90 ILE A O 8
ATOM 13017 N N . LYS A 1 91 ? -11.426 0.341 3.934 1.00 0.00 91 LYS A N 8
ATOM 13018 C CA . LYS A 1 91 ? -12.622 -0.487 3.837 1.00 0.00 91 LYS A CA 8
ATOM 13019 C C . LYS A 1 91 ? -12.334 -1.774 3.072 1.00 0.00 91 LYS A C 8
ATOM 13020 O O . LYS A 1 91 ? -12.932 -2.815 3.342 1.00 0.00 91 LYS A O 8
ATOM 13039 N N . ARG A 1 92 ? -11.411 -1.697 2.118 1.00 0.00 92 ARG A N 8
ATOM 13040 C CA . ARG A 1 92 ? -11.043 -2.856 1.316 1.00 0.00 92 ARG A CA 8
ATOM 13041 C C . ARG A 1 92 ? -9.948 -2.499 0.315 1.00 0.00 92 ARG A C 8
ATOM 13042 O O . ARG A 1 92 ? -10.020 -1.491 -0.390 1.00 0.00 92 ARG A O 8
ATOM 13063 N N . PRO A 1 93 ? -8.907 -3.342 0.249 1.00 0.00 93 PRO A N 8
ATOM 13064 C CA . PRO A 1 93 ? -7.778 -3.137 -0.661 1.00 0.00 93 PRO A CA 8
ATOM 13065 C C . PRO A 1 93 ? -8.164 -3.345 -2.121 1.00 0.00 93 PRO A C 8
ATOM 13066 O O . PRO A 1 93 ? -8.681 -4.398 -2.493 1.00 0.00 93 PRO A O 8
ATOM 13077 N N . PHE A 1 94 ? -7.909 -2.335 -2.946 1.00 0.00 94 PHE A N 8
ATOM 13078 C CA . PHE A 1 94 ? -8.231 -2.407 -4.367 1.00 0.00 94 PHE A CA 8
ATOM 13079 C C . PHE A 1 94 ? -7.713 -3.706 -4.976 1.00 0.00 94 PHE A C 8
ATOM 13080 O O . PHE A 1 94 ? -7.102 -4.527 -4.290 1.00 0.00 94 PHE A O 8
ATOM 13097 N N . LEU A 1 95 ? -7.961 -3.886 -6.269 1.00 0.00 95 LEU A N 8
ATOM 13098 C CA . LEU A 1 95 ? -7.519 -5.085 -6.973 1.00 0.00 95 LEU A CA 8
ATOM 13099 C C . LEU A 1 95 ? -6.312 -4.786 -7.856 1.00 0.00 95 LEU A C 8
ATOM 13100 O O . LEU A 1 95 ? -6.417 -4.044 -8.833 1.00 0.00 95 LEU A O 8
ATOM 13116 N N . GLU A 1 96 ? -5.171 -5.369 -7.506 1.00 0.00 96 GLU A N 8
ATOM 13117 C CA . GLU A 1 96 ? -3.944 -5.164 -8.270 1.00 0.00 96 GLU A CA 8
ATOM 13118 C C . GLU A 1 96 ? -2.818 -6.046 -7.736 1.00 0.00 96 GLU A C 8
ATOM 13119 O O . GLU A 1 96 ? -2.716 -6.309 -6.538 1.00 0.00 96 GLU A O 8
ATOM 13131 N N . PRO A 1 97 ? -1.953 -6.516 -8.649 1.00 0.00 97 PRO A N 8
ATOM 13132 C CA . PRO A 1 97 ? -0.820 -7.375 -8.295 1.00 0.00 97 PRO A CA 8
ATOM 13133 C C . PRO A 1 97 ? 0.256 -6.625 -7.517 1.00 0.00 97 PRO A C 8
ATOM 13134 O O . PRO A 1 97 ? 0.069 -5.469 -7.137 1.00 0.00 97 PRO A O 8
ATOM 13145 N N . LYS A 1 98 ? 1.383 -7.290 -7.284 1.00 0.00 98 LYS A N 8
ATOM 13146 C CA . LYS A 1 98 ? 2.490 -6.686 -6.551 1.00 0.00 98 LYS A CA 8
ATOM 13147 C C . LYS A 1 98 ? 3.783 -6.770 -7.357 1.00 0.00 98 LYS A C 8
ATOM 13148 O O . LYS A 1 98 ? 4.711 -5.989 -7.142 1.00 0.00 98 LYS A O 8
ATOM 13167 N N . LYS A 1 99 ? 3.837 -7.720 -8.283 1.00 0.00 99 LYS A N 8
ATOM 13168 C CA . LYS A 1 99 ? 5.015 -7.904 -9.123 1.00 0.00 99 LYS A CA 8
ATOM 13169 C C . LYS A 1 99 ? 4.854 -7.177 -10.454 1.00 0.00 99 LYS A C 8
ATOM 13170 O O . LYS A 1 99 ? 3.744 -6.812 -10.843 1.00 0.00 99 LYS A O 8
ATOM 13189 N N . HIS A 1 100 ? 5.968 -6.973 -11.149 1.00 0.00 100 HIS A N 8
ATOM 13190 C CA . HIS A 1 100 ? 5.950 -6.291 -12.439 1.00 0.00 100 HIS A CA 8
ATOM 13191 C C . HIS A 1 100 ? 7.307 -6.396 -13.129 1.00 0.00 100 HIS A C 8
ATOM 13192 O O . HIS A 1 100 ? 8.350 -6.243 -12.494 1.00 0.00 100 HIS A O 8
ATOM 13206 N N . VAL A 1 101 ? 7.284 -6.659 -14.431 1.00 0.00 101 VAL A N 8
ATOM 13207 C CA . VAL A 1 101 ? 8.512 -6.784 -15.207 1.00 0.00 101 VAL A CA 8
ATOM 13208 C C . VAL A 1 101 ? 8.521 -5.814 -16.384 1.00 0.00 101 VAL A C 8
ATOM 13209 O O . VAL A 1 101 ? 8.012 -6.124 -17.460 1.00 0.00 101 VAL A O 8
ATOM 13222 N N . GLY A 1 102 ? 9.104 -4.639 -16.171 1.00 0.00 102 GLY A N 8
ATOM 13223 C CA . GLY A 1 102 ? 9.169 -3.641 -17.223 1.00 0.00 102 GLY A CA 8
ATOM 13224 C C . GLY A 1 102 ? 7.896 -3.582 -18.044 1.00 0.00 102 GLY A C 8
ATOM 13225 O O . GLY A 1 102 ? 7.861 -4.046 -19.183 1.00 0.00 102 GLY A O 8
ATOM 13229 N N . GLY A 1 103 ? 6.845 -3.009 -17.464 1.00 0.00 103 GLY A N 8
ATOM 13230 C CA . GLY A 1 103 ? 5.577 -2.903 -18.163 1.00 0.00 103 GLY A CA 8
ATOM 13231 C C . GLY A 1 103 ? 4.898 -4.246 -18.338 1.00 0.00 103 GLY A C 8
ATOM 13232 O O . GLY A 1 103 ? 4.434 -4.846 -17.368 1.00 0.00 103 GLY A O 8
ATOM 13236 N N . SER A 1 104 ? 4.836 -4.720 -19.579 1.00 0.00 104 SER A N 8
ATOM 13237 C CA . SER A 1 104 ? 4.203 -5.998 -19.879 1.00 0.00 104 SER A CA 8
ATOM 13238 C C . SER A 1 104 ? 4.723 -7.093 -18.951 1.00 0.00 104 SER A C 8
ATOM 13239 O O . SER A 1 104 ? 5.866 -7.531 -19.069 1.00 0.00 104 SER A O 8
ATOM 13247 N N . GLY A 1 105 ? 3.872 -7.530 -18.027 1.00 0.00 105 GLY A N 8
ATOM 13248 C CA . GLY A 1 105 ? 4.262 -8.569 -17.093 1.00 0.00 105 GLY A CA 8
ATOM 13249 C C . GLY A 1 105 ? 4.759 -9.820 -17.790 1.00 0.00 105 GLY A C 8
ATOM 13250 O O . GLY A 1 105 ? 5.075 -9.810 -18.979 1.00 0.00 105 GLY A O 8
ATOM 13254 N N . PRO A 1 106 ? 4.835 -10.930 -17.040 1.00 0.00 106 PRO A N 8
ATOM 13255 C CA . PRO A 1 106 ? 5.298 -12.215 -17.573 1.00 0.00 106 PRO A CA 8
ATOM 13256 C C . PRO A 1 106 ? 4.303 -12.828 -18.553 1.00 0.00 106 PRO A C 8
ATOM 13257 O O . PRO A 1 106 ? 3.190 -12.329 -18.716 1.00 0.00 106 PRO A O 8
ATOM 13268 N N . SER A 1 107 ? 4.712 -13.912 -19.204 1.00 0.00 107 SER A N 8
ATOM 13269 C CA . SER A 1 107 ? 3.858 -14.591 -20.171 1.00 0.00 107 SER A CA 8
ATOM 13270 C C . SER A 1 107 ? 4.364 -16.005 -20.444 1.00 0.00 107 SER A C 8
ATOM 13271 O O . SER A 1 107 ? 5.550 -16.213 -20.701 1.00 0.00 107 SER A O 8
ATOM 13279 N N . SER A 1 108 ? 3.455 -16.973 -20.387 1.00 0.00 108 SER A N 8
ATOM 13280 C CA . SER A 1 108 ? 3.807 -18.367 -20.624 1.00 0.00 108 SER A CA 8
ATOM 13281 C C . SER A 1 108 ? 4.580 -18.518 -21.930 1.00 0.00 108 SER A C 8
ATOM 13282 O O . SER A 1 108 ? 4.127 -18.080 -22.986 1.00 0.00 108 SER A O 8
ATOM 13290 N N . GLY A 1 109 ? 5.752 -19.142 -21.850 1.00 0.00 109 GLY A N 8
ATOM 13291 C CA . GLY A 1 109 ? 6.570 -19.340 -23.031 1.00 0.00 109 GLY A CA 8
ATOM 13292 C C . GLY A 1 109 ? 8.044 -19.469 -22.702 1.00 0.00 109 GLY A C 8
ATOM 13293 O O . GLY A 1 109 ? 8.413 -20.099 -21.711 1.00 0.00 109 GLY A O 8
ATOM 13297 N N . GLY A 1 1 ? -4.837 37.687 -14.276 1.00 0.00 1 GLY A N 9
ATOM 13298 C CA . GLY A 1 1 ? -6.144 37.254 -14.733 1.00 0.00 1 GLY A CA 9
ATOM 13299 C C . GLY A 1 1 ? -6.308 35.748 -14.677 1.00 0.00 1 GLY A C 9
ATOM 13300 O O . GLY A 1 1 ? -7.316 35.244 -14.181 1.00 0.00 1 GLY A O 9
ATOM 13304 N N . SER A 1 2 ? -5.316 35.026 -15.189 1.00 0.00 2 SER A N 9
ATOM 13305 C CA . SER A 1 2 ? -5.358 33.568 -15.200 1.00 0.00 2 SER A CA 9
ATOM 13306 C C . SER A 1 2 ? -4.092 32.984 -14.580 1.00 0.00 2 SER A C 9
ATOM 13307 O O . SER A 1 2 ? -3.149 33.711 -14.266 1.00 0.00 2 SER A O 9
ATOM 13315 N N . SER A 1 3 ? -4.080 31.666 -14.407 1.00 0.00 3 SER A N 9
ATOM 13316 C CA . SER A 1 3 ? -2.933 30.983 -13.820 1.00 0.00 3 SER A CA 9
ATOM 13317 C C . SER A 1 3 ? -1.899 30.641 -14.889 1.00 0.00 3 SER A C 9
ATOM 13318 O O . SER A 1 3 ? -2.117 29.760 -15.721 1.00 0.00 3 SER A O 9
ATOM 13326 N N . GLY A 1 4 ? -0.772 31.346 -14.861 1.00 0.00 4 GLY A N 9
ATOM 13327 C CA . GLY A 1 4 ? 0.279 31.104 -15.832 1.00 0.00 4 GLY A CA 9
ATOM 13328 C C . GLY A 1 4 ? 1.469 30.381 -15.231 1.00 0.00 4 GLY A C 9
ATOM 13329 O O . GLY A 1 4 ? 1.472 29.155 -15.130 1.00 0.00 4 GLY A O 9
ATOM 13333 N N . SER A 1 5 ? 2.483 31.143 -14.833 1.00 0.00 5 SER A N 9
ATOM 13334 C CA . SER A 1 5 ? 3.686 30.568 -14.243 1.00 0.00 5 SER A CA 9
ATOM 13335 C C . SER A 1 5 ? 3.392 29.989 -12.863 1.00 0.00 5 SER A C 9
ATOM 13336 O O . SER A 1 5 ? 2.975 30.707 -11.953 1.00 0.00 5 SER A O 9
ATOM 13344 N N . SER A 1 6 ? 3.610 28.686 -12.715 1.00 0.00 6 SER A N 9
ATOM 13345 C CA . SER A 1 6 ? 3.366 28.009 -11.447 1.00 0.00 6 SER A CA 9
ATOM 13346 C C . SER A 1 6 ? 4.513 28.252 -10.471 1.00 0.00 6 SER A C 9
ATOM 13347 O O . SER A 1 6 ? 4.297 28.674 -9.335 1.00 0.00 6 SER A O 9
ATOM 13355 N N . GLY A 1 7 ? 5.734 27.984 -10.923 1.00 0.00 7 GLY A N 9
ATOM 13356 C CA . GLY A 1 7 ? 6.898 28.178 -10.079 1.00 0.00 7 GLY A CA 9
ATOM 13357 C C . GLY A 1 7 ? 8.001 28.945 -10.781 1.00 0.00 7 GLY A C 9
ATOM 13358 O O . GLY A 1 7 ? 7.787 30.060 -11.254 1.00 0.00 7 GLY A O 9
ATOM 13362 N N . MET A 1 8 ? 9.186 28.346 -10.846 1.00 0.00 8 MET A N 9
ATOM 13363 C CA . MET A 1 8 ? 10.328 28.981 -11.494 1.00 0.00 8 MET A CA 9
ATOM 13364 C C . MET A 1 8 ? 10.687 30.290 -10.801 1.00 0.00 8 MET A C 9
ATOM 13365 O O . MET A 1 8 ? 10.809 31.331 -11.446 1.00 0.00 8 MET A O 9
ATOM 13379 N N . SER A 1 9 ? 10.856 30.231 -9.484 1.00 0.00 9 SER A N 9
ATOM 13380 C CA . SER A 1 9 ? 11.197 31.415 -8.703 1.00 0.00 9 SER A CA 9
ATOM 13381 C C . SER A 1 9 ? 11.660 31.027 -7.301 1.00 0.00 9 SER A C 9
ATOM 13382 O O . SER A 1 9 ? 11.639 29.852 -6.932 1.00 0.00 9 SER A O 9
ATOM 13390 N N . VAL A 1 10 ? 12.076 32.022 -6.526 1.00 0.00 10 VAL A N 9
ATOM 13391 C CA . VAL A 1 10 ? 12.542 31.787 -5.165 1.00 0.00 10 VAL A CA 9
ATOM 13392 C C . VAL A 1 10 ? 11.443 31.171 -4.306 1.00 0.00 10 VAL A C 9
ATOM 13393 O O . VAL A 1 10 ? 11.684 30.225 -3.555 1.00 0.00 10 VAL A O 9
ATOM 13406 N N . ASP A 1 11 ? 10.236 31.712 -4.422 1.00 0.00 11 ASP A N 9
ATOM 13407 C CA . ASP A 1 11 ? 9.098 31.215 -3.657 1.00 0.00 11 ASP A CA 9
ATOM 13408 C C . ASP A 1 11 ? 8.506 29.972 -4.312 1.00 0.00 11 ASP A C 9
ATOM 13409 O O . ASP A 1 11 ? 7.743 29.233 -3.689 1.00 0.00 11 ASP A O 9
ATOM 13418 N N . ALA A 1 12 ? 8.860 29.747 -5.574 1.00 0.00 12 ALA A N 9
ATOM 13419 C CA . ALA A 1 12 ? 8.363 28.593 -6.313 1.00 0.00 12 ALA A CA 9
ATOM 13420 C C . ALA A 1 12 ? 8.652 27.296 -5.563 1.00 0.00 12 ALA A C 9
ATOM 13421 O O . ALA A 1 12 ? 7.851 26.362 -5.589 1.00 0.00 12 ALA A O 9
ATOM 13428 N N . VAL A 1 13 ? 9.801 27.246 -4.898 1.00 0.00 13 VAL A N 9
ATOM 13429 C CA . VAL A 1 13 ? 10.196 26.064 -4.142 1.00 0.00 13 VAL A CA 9
ATOM 13430 C C . VAL A 1 13 ? 9.205 25.774 -3.019 1.00 0.00 13 VAL A C 9
ATOM 13431 O O . VAL A 1 13 ? 8.887 24.618 -2.743 1.00 0.00 13 VAL A O 9
ATOM 13444 N N . GLU A 1 14 ? 8.722 26.832 -2.376 1.00 0.00 14 GLU A N 9
ATOM 13445 C CA . GLU A 1 14 ? 7.767 26.690 -1.282 1.00 0.00 14 GLU A CA 9
ATOM 13446 C C . GLU A 1 14 ? 6.517 25.948 -1.745 1.00 0.00 14 GLU A C 9
ATOM 13447 O O . GLU A 1 14 ? 6.270 24.812 -1.339 1.00 0.00 14 GLU A O 9
ATOM 13459 N N . ILE A 1 15 ? 5.731 26.599 -2.597 1.00 0.00 15 ILE A N 9
ATOM 13460 C CA . ILE A 1 15 ? 4.507 26.002 -3.116 1.00 0.00 15 ILE A CA 9
ATOM 13461 C C . ILE A 1 15 ? 4.745 24.565 -3.566 1.00 0.00 15 ILE A C 9
ATOM 13462 O O . ILE A 1 15 ? 3.854 23.720 -3.473 1.00 0.00 15 ILE A O 9
ATOM 13478 N N . GLU A 1 16 ? 5.952 24.294 -4.052 1.00 0.00 16 GLU A N 9
ATOM 13479 C CA . GLU A 1 16 ? 6.306 22.958 -4.515 1.00 0.00 16 GLU A CA 9
ATOM 13480 C C . GLU A 1 16 ? 6.550 22.020 -3.336 1.00 0.00 16 GLU A C 9
ATOM 13481 O O . GLU A 1 16 ? 6.193 20.842 -3.380 1.00 0.00 16 GLU A O 9
ATOM 13493 N N . THR A 1 17 ? 7.162 22.550 -2.282 1.00 0.00 17 THR A N 9
ATOM 13494 C CA . THR A 1 17 ? 7.455 21.763 -1.092 1.00 0.00 17 THR A CA 9
ATOM 13495 C C . THR A 1 17 ? 6.175 21.347 -0.378 1.00 0.00 17 THR A C 9
ATOM 13496 O O . THR A 1 17 ? 6.077 20.237 0.148 1.00 0.00 17 THR A O 9
ATOM 13507 N N . LEU A 1 18 ? 5.194 22.242 -0.363 1.00 0.00 18 LEU A N 9
ATOM 13508 C CA . LEU A 1 18 ? 3.917 21.967 0.287 1.00 0.00 18 LEU A CA 9
ATOM 13509 C C . LEU A 1 18 ? 3.221 20.775 -0.362 1.00 0.00 18 LEU A C 9
ATOM 13510 O O . LEU A 1 18 ? 2.643 19.932 0.324 1.00 0.00 18 LEU A O 9
ATOM 13526 N N . ARG A 1 19 ? 3.281 20.710 -1.688 1.00 0.00 19 ARG A N 9
ATOM 13527 C CA . ARG A 1 19 ? 2.659 19.621 -2.430 1.00 0.00 19 ARG A CA 9
ATOM 13528 C C . ARG A 1 19 ? 3.305 18.285 -2.078 1.00 0.00 19 ARG A C 9
ATOM 13529 O O . ARG A 1 19 ? 2.616 17.293 -1.838 1.00 0.00 19 ARG A O 9
ATOM 13550 N N . LYS A 1 20 ? 4.633 18.264 -2.050 1.00 0.00 20 LYS A N 9
ATOM 13551 C CA . LYS A 1 20 ? 5.374 17.052 -1.727 1.00 0.00 20 LYS A CA 9
ATOM 13552 C C . LYS A 1 20 ? 5.133 16.636 -0.279 1.00 0.00 20 LYS A C 9
ATOM 13553 O O . LYS A 1 20 ? 4.905 15.461 0.013 1.00 0.00 20 LYS A O 9
ATOM 13572 N N . THR A 1 21 ? 5.185 17.608 0.628 1.00 0.00 21 THR A N 9
ATOM 13573 C CA . THR A 1 21 ? 4.972 17.344 2.045 1.00 0.00 21 THR A CA 9
ATOM 13574 C C . THR A 1 21 ? 3.654 16.614 2.277 1.00 0.00 21 THR A C 9
ATOM 13575 O O . THR A 1 21 ? 3.602 15.622 3.003 1.00 0.00 21 THR A O 9
ATOM 13586 N N . VAL A 1 22 ? 2.591 17.111 1.653 1.00 0.00 22 VAL A N 9
ATOM 13587 C CA . VAL A 1 22 ? 1.272 16.505 1.790 1.00 0.00 22 VAL A CA 9
ATOM 13588 C C . VAL A 1 22 ? 1.221 15.140 1.112 1.00 0.00 22 VAL A C 9
ATOM 13589 O O . VAL A 1 22 ? 0.569 14.218 1.599 1.00 0.00 22 VAL A O 9
ATOM 13602 N N . GLU A 1 23 ? 1.914 15.020 -0.016 1.00 0.00 23 GLU A N 9
ATOM 13603 C CA . GLU A 1 23 ? 1.947 13.768 -0.763 1.00 0.00 23 GLU A CA 9
ATOM 13604 C C . GLU A 1 23 ? 2.357 12.608 0.140 1.00 0.00 23 GLU A C 9
ATOM 13605 O O . GLU A 1 23 ? 1.752 11.536 0.104 1.00 0.00 23 GLU A O 9
ATOM 13617 N N . ASP A 1 24 ? 3.387 12.831 0.949 1.00 0.00 24 ASP A N 9
ATOM 13618 C CA . ASP A 1 24 ? 3.878 11.804 1.862 1.00 0.00 24 ASP A CA 9
ATOM 13619 C C . ASP A 1 24 ? 2.846 11.502 2.944 1.00 0.00 24 ASP A C 9
ATOM 13620 O O . ASP A 1 24 ? 2.547 10.341 3.223 1.00 0.00 24 ASP A O 9
ATOM 13629 N N . TYR A 1 25 ? 2.307 12.553 3.551 1.00 0.00 25 TYR A N 9
ATOM 13630 C CA . TYR A 1 25 ? 1.312 12.400 4.606 1.00 0.00 25 TYR A CA 9
ATOM 13631 C C . TYR A 1 25 ? 0.259 11.368 4.216 1.00 0.00 25 TYR A C 9
ATOM 13632 O O . TYR A 1 25 ? 0.061 10.372 4.912 1.00 0.00 25 TYR A O 9
ATOM 13650 N N . PHE A 1 26 ? -0.414 11.613 3.096 1.00 0.00 26 PHE A N 9
ATOM 13651 C CA . PHE A 1 26 ? -1.447 10.706 2.611 1.00 0.00 26 PHE A CA 9
ATOM 13652 C C . PHE A 1 26 ? -0.937 9.269 2.574 1.00 0.00 26 PHE A C 9
ATOM 13653 O O . PHE A 1 26 ? -1.657 8.334 2.929 1.00 0.00 26 PHE A O 9
ATOM 13670 N N . CYS A 1 27 ? 0.309 9.101 2.144 1.00 0.00 27 CYS A N 9
ATOM 13671 C CA . CYS A 1 27 ? 0.916 7.778 2.059 1.00 0.00 27 CYS A CA 9
ATOM 13672 C C . CYS A 1 27 ? 1.077 7.164 3.446 1.00 0.00 27 CYS A C 9
ATOM 13673 O O . CYS A 1 27 ? 0.855 5.968 3.637 1.00 0.00 27 CYS A O 9
ATOM 13681 N N . PHE A 1 28 ? 1.467 7.989 4.411 1.00 0.00 28 PHE A N 9
ATOM 13682 C CA . PHE A 1 28 ? 1.660 7.527 5.781 1.00 0.00 28 PHE A CA 9
ATOM 13683 C C . PHE A 1 28 ? 0.348 7.028 6.377 1.00 0.00 28 PHE A C 9
ATOM 13684 O O . PHE A 1 28 ? 0.242 5.873 6.792 1.00 0.00 28 PHE A O 9
ATOM 13701 N N . CYS A 1 29 ? -0.649 7.905 6.416 1.00 0.00 29 CYS A N 9
ATOM 13702 C CA . CYS A 1 29 ? -1.955 7.555 6.962 1.00 0.00 29 CYS A CA 9
ATOM 13703 C C . CYS A 1 29 ? -2.488 6.278 6.320 1.00 0.00 29 CYS A C 9
ATOM 13704 O O . CYS A 1 29 ? -3.069 5.427 6.995 1.00 0.00 29 CYS A O 9
ATOM 13712 N N . TYR A 1 30 ? -2.291 6.153 5.013 1.00 0.00 30 TYR A N 9
ATOM 13713 C CA . TYR A 1 30 ? -2.756 4.983 4.278 1.00 0.00 30 TYR A CA 9
ATOM 13714 C C . TYR A 1 30 ? -1.997 3.732 4.711 1.00 0.00 30 TYR A C 9
ATOM 13715 O O . TYR A 1 30 ? -2.578 2.804 5.274 1.00 0.00 30 TYR A O 9
ATOM 13733 N N . GLY A 1 31 ? -0.695 3.714 4.445 1.00 0.00 31 GLY A N 9
ATOM 13734 C CA . GLY A 1 31 ? 0.122 2.573 4.813 1.00 0.00 31 GLY A CA 9
ATOM 13735 C C . GLY A 1 31 ? 0.111 2.310 6.305 1.00 0.00 31 GLY A C 9
ATOM 13736 O O . GLY A 1 31 ? 0.396 1.197 6.750 1.00 0.00 31 GLY A O 9
ATOM 13740 N N . LYS A 1 32 ? -0.219 3.336 7.083 1.00 0.00 32 LYS A N 9
ATOM 13741 C CA . LYS A 1 32 ? -0.266 3.210 8.535 1.00 0.00 32 LYS A CA 9
ATOM 13742 C C . LYS A 1 32 ? -1.498 2.425 8.974 1.00 0.00 32 LYS A C 9
ATOM 13743 O O . LYS A 1 32 ? -1.426 1.592 9.877 1.00 0.00 32 LYS A O 9
ATOM 13762 N N . ALA A 1 33 ? -2.628 2.695 8.327 1.00 0.00 33 ALA A N 9
ATOM 13763 C CA . ALA A 1 33 ? -3.874 2.010 8.649 1.00 0.00 33 ALA A CA 9
ATOM 13764 C C . ALA A 1 33 ? -3.846 0.563 8.167 1.00 0.00 33 ALA A C 9
ATOM 13765 O O . ALA A 1 33 ? -4.515 -0.302 8.732 1.00 0.00 33 ALA A O 9
ATOM 13772 N N . LEU A 1 34 ? -3.066 0.308 7.122 1.00 0.00 34 LEU A N 9
ATOM 13773 C CA . LEU A 1 34 ? -2.951 -1.035 6.565 1.00 0.00 34 LEU A CA 9
ATOM 13774 C C . LEU A 1 34 ? -2.311 -1.989 7.569 1.00 0.00 34 LEU A C 9
ATOM 13775 O O . LEU A 1 34 ? -2.615 -3.180 7.590 1.00 0.00 34 LEU A O 9
ATOM 13791 N N . GLY A 1 35 ? -1.424 -1.454 8.403 1.00 0.00 35 GLY A N 9
ATOM 13792 C CA . GLY A 1 35 ? -0.757 -2.271 9.399 1.00 0.00 35 GLY A CA 9
ATOM 13793 C C . GLY A 1 35 ? 0.629 -2.703 8.962 1.00 0.00 35 GLY A C 9
ATOM 13794 O O . GLY A 1 35 ? 1.145 -3.721 9.425 1.00 0.00 35 GLY A O 9
ATOM 13798 N N . LYS A 1 36 ? 1.232 -1.931 8.066 1.00 0.00 36 LYS A N 9
ATOM 13799 C CA . LYS A 1 36 ? 2.566 -2.239 7.564 1.00 0.00 36 LYS A CA 9
ATOM 13800 C C . LYS A 1 36 ? 3.633 -1.489 8.359 1.00 0.00 36 LYS A C 9
ATOM 13801 O O . LYS A 1 36 ? 3.319 -0.741 9.284 1.00 0.00 36 LYS A O 9
ATOM 13820 N N . SER A 1 37 ? 4.893 -1.696 7.989 1.00 0.00 37 SER A N 9
ATOM 13821 C CA . SER A 1 37 ? 6.004 -1.041 8.668 1.00 0.00 37 SER A CA 9
ATOM 13822 C C . SER A 1 37 ? 6.645 0.013 7.771 1.00 0.00 37 SER A C 9
ATOM 13823 O O . SER A 1 37 ? 7.798 0.399 7.971 1.00 0.00 37 SER A O 9
ATOM 13831 N N . THR A 1 38 ? 5.890 0.475 6.779 1.00 0.00 38 THR A N 9
ATOM 13832 C CA . THR A 1 38 ? 6.383 1.483 5.849 1.00 0.00 38 THR A CA 9
ATOM 13833 C C . THR A 1 38 ? 5.233 2.268 5.228 1.00 0.00 38 THR A C 9
ATOM 13834 O O . THR A 1 38 ? 4.063 1.958 5.456 1.00 0.00 38 THR A O 9
ATOM 13845 N N . VAL A 1 39 ? 5.573 3.285 4.443 1.00 0.00 39 VAL A N 9
ATOM 13846 C CA . VAL A 1 39 ? 4.568 4.113 3.788 1.00 0.00 39 VAL A CA 9
ATOM 13847 C C . VAL A 1 39 ? 4.172 3.531 2.435 1.00 0.00 39 VAL A C 9
ATOM 13848 O O . VAL A 1 39 ? 4.985 2.904 1.757 1.00 0.00 39 VAL A O 9
ATOM 13861 N N . VAL A 1 40 ? 2.918 3.743 2.049 1.00 0.00 40 VAL A N 9
ATOM 13862 C CA . VAL A 1 40 ? 2.415 3.242 0.776 1.00 0.00 40 VAL A CA 9
ATOM 13863 C C . VAL A 1 40 ? 1.864 4.375 -0.082 1.00 0.00 40 VAL A C 9
ATOM 13864 O O . VAL A 1 40 ? 1.163 5.266 0.397 1.00 0.00 40 VAL A O 9
ATOM 13877 N N . PRO A 1 41 ? 2.188 4.342 -1.383 1.00 0.00 41 PRO A N 9
ATOM 13878 C CA . PRO A 1 41 ? 1.736 5.359 -2.338 1.00 0.00 41 PRO A CA 9
ATOM 13879 C C . PRO A 1 41 ? 0.238 5.275 -2.608 1.00 0.00 41 PRO A C 9
ATOM 13880 O O . PRO A 1 41 ? -0.240 4.314 -3.212 1.00 0.00 41 PRO A O 9
ATOM 13891 N N . VAL A 1 42 ? -0.498 6.286 -2.158 1.00 0.00 42 VAL A N 9
ATOM 13892 C CA . VAL A 1 42 ? -1.943 6.327 -2.353 1.00 0.00 42 VAL A CA 9
ATOM 13893 C C . VAL A 1 42 ? -2.293 6.558 -3.819 1.00 0.00 42 VAL A C 9
ATOM 13894 O O . VAL A 1 42 ? -2.053 7.628 -4.378 1.00 0.00 42 VAL A O 9
ATOM 13907 N N . PRO A 1 43 ? -2.874 5.531 -4.457 1.00 0.00 43 PRO A N 9
ATOM 13908 C CA . PRO A 1 43 ? -3.271 5.599 -5.866 1.00 0.00 43 PRO A CA 9
ATOM 13909 C C . PRO A 1 43 ? -4.453 6.536 -6.091 1.00 0.00 43 PRO A C 9
ATOM 13910 O O . PRO A 1 43 ? -5.594 6.092 -6.219 1.00 0.00 43 PRO A O 9
ATOM 13921 N N . TYR A 1 44 ? -4.172 7.834 -6.140 1.00 0.00 44 TYR A N 9
ATOM 13922 C CA . TYR A 1 44 ? -5.213 8.833 -6.347 1.00 0.00 44 TYR A CA 9
ATOM 13923 C C . TYR A 1 44 ? -6.055 8.496 -7.575 1.00 0.00 44 TYR A C 9
ATOM 13924 O O . TYR A 1 44 ? -7.284 8.509 -7.518 1.00 0.00 44 TYR A O 9
ATOM 13942 N N . GLU A 1 45 ? -5.383 8.194 -8.680 1.00 0.00 45 GLU A N 9
ATOM 13943 C CA . GLU A 1 45 ? -6.069 7.852 -9.921 1.00 0.00 45 GLU A CA 9
ATOM 13944 C C . GLU A 1 45 ? -7.126 6.778 -9.682 1.00 0.00 45 GLU A C 9
ATOM 13945 O O . GLU A 1 45 ? -8.240 6.859 -10.199 1.00 0.00 45 GLU A O 9
ATOM 13957 N N . LYS A 1 46 ? -6.766 5.770 -8.893 1.00 0.00 46 LYS A N 9
ATOM 13958 C CA . LYS A 1 46 ? -7.682 4.678 -8.583 1.00 0.00 46 LYS A CA 9
ATOM 13959 C C . LYS A 1 46 ? -8.753 5.130 -7.595 1.00 0.00 46 LYS A C 9
ATOM 13960 O O . LYS A 1 46 ? -9.947 5.058 -7.884 1.00 0.00 46 LYS A O 9
ATOM 13979 N N . MET A 1 47 ? -8.317 5.596 -6.429 1.00 0.00 47 MET A N 9
ATOM 13980 C CA . MET A 1 47 ? -9.240 6.062 -5.400 1.00 0.00 47 MET A CA 9
ATOM 13981 C C . MET A 1 47 ? -10.301 6.980 -5.998 1.00 0.00 47 MET A C 9
ATOM 13982 O O . MET A 1 47 ? -11.456 6.974 -5.568 1.00 0.00 47 MET A O 9
ATOM 13996 N N . LEU A 1 48 ? -9.905 7.770 -6.989 1.00 0.00 48 LEU A N 9
ATOM 13997 C CA . LEU A 1 48 ? -10.823 8.693 -7.646 1.00 0.00 48 LEU A CA 9
ATOM 13998 C C . LEU A 1 48 ? -12.060 7.961 -8.159 1.00 0.00 48 LEU A C 9
ATOM 13999 O O . LEU A 1 48 ? -13.181 8.450 -8.026 1.00 0.00 48 LEU A O 9
ATOM 14015 N N . ARG A 1 49 ? -11.845 6.786 -8.743 1.00 0.00 49 ARG A N 9
ATOM 14016 C CA . ARG A 1 49 ? -12.942 5.986 -9.274 1.00 0.00 49 ARG A CA 9
ATOM 14017 C C . ARG A 1 49 ? -13.579 5.140 -8.176 1.00 0.00 49 ARG A C 9
ATOM 14018 O O . ARG A 1 49 ? -14.783 4.884 -8.196 1.00 0.00 49 ARG A O 9
ATOM 14039 N N . ASP A 1 50 ? -12.764 4.710 -7.219 1.00 0.00 50 ASP A N 9
ATOM 14040 C CA . ASP A 1 50 ? -13.248 3.894 -6.112 1.00 0.00 50 ASP A CA 9
ATOM 14041 C C . ASP A 1 50 ? -12.770 4.453 -4.776 1.00 0.00 50 ASP A C 9
ATOM 14042 O O . ASP A 1 50 ? -11.733 4.043 -4.256 1.00 0.00 50 ASP A O 9
ATOM 14051 N N . GLN A 1 51 ? -13.535 5.390 -4.225 1.00 0.00 51 GLN A N 9
ATOM 14052 C CA . GLN A 1 51 ? -13.189 6.007 -2.951 1.00 0.00 51 GLN A CA 9
ATOM 14053 C C . GLN A 1 51 ? -13.585 5.106 -1.785 1.00 0.00 51 GLN A C 9
ATOM 14054 O O . GLN A 1 51 ? -13.256 5.385 -0.632 1.00 0.00 51 GLN A O 9
ATOM 14068 N N . SER A 1 52 ? -14.293 4.024 -2.094 1.00 0.00 52 SER A N 9
ATOM 14069 C CA . SER A 1 52 ? -14.738 3.084 -1.072 1.00 0.00 52 SER A CA 9
ATOM 14070 C C . SER A 1 52 ? -13.554 2.332 -0.473 1.00 0.00 52 SER A C 9
ATOM 14071 O O . SER A 1 52 ? -13.330 2.364 0.736 1.00 0.00 52 SER A O 9
ATOM 14079 N N . ALA A 1 53 ? -12.797 1.654 -1.330 1.00 0.00 53 ALA A N 9
ATOM 14080 C CA . ALA A 1 53 ? -11.634 0.895 -0.889 1.00 0.00 53 ALA A CA 9
ATOM 14081 C C . ALA A 1 53 ? -10.949 1.577 0.290 1.00 0.00 53 ALA A C 9
ATOM 14082 O O . ALA A 1 53 ? -10.462 0.915 1.206 1.00 0.00 53 ALA A O 9
ATOM 14089 N N . VAL A 1 54 ? -10.912 2.905 0.259 1.00 0.00 54 VAL A N 9
ATOM 14090 C CA . VAL A 1 54 ? -10.286 3.678 1.325 1.00 0.00 54 VAL A CA 9
ATOM 14091 C C . VAL A 1 54 ? -10.884 5.077 1.415 1.00 0.00 54 VAL A C 9
ATOM 14092 O O . VAL A 1 54 ? -10.920 5.812 0.428 1.00 0.00 54 VAL A O 9
ATOM 14105 N N . VAL A 1 55 ? -11.353 5.440 2.605 1.00 0.00 55 VAL A N 9
ATOM 14106 C CA . VAL A 1 55 ? -11.949 6.752 2.824 1.00 0.00 55 VAL A CA 9
ATOM 14107 C C . VAL A 1 55 ? -10.929 7.729 3.398 1.00 0.00 55 VAL A C 9
ATOM 14108 O O . VAL A 1 55 ? -9.861 7.329 3.861 1.00 0.00 55 VAL A O 9
ATOM 14121 N N . VAL A 1 56 ? -11.265 9.015 3.362 1.00 0.00 56 VAL A N 9
ATOM 14122 C CA . VAL A 1 56 ? -10.380 10.051 3.879 1.00 0.00 56 VAL A CA 9
ATOM 14123 C C . VAL A 1 56 ? -11.153 11.074 4.704 1.00 0.00 56 VAL A C 9
ATOM 14124 O O . VAL A 1 56 ? -12.101 11.689 4.217 1.00 0.00 56 VAL A O 9
ATOM 14137 N N . GLN A 1 57 ? -10.741 11.250 5.956 1.00 0.00 57 GLN A N 9
ATOM 14138 C CA . GLN A 1 57 ? -11.396 12.198 6.849 1.00 0.00 57 GLN A CA 9
ATOM 14139 C C . GLN A 1 57 ? -10.441 13.317 7.249 1.00 0.00 57 GLN A C 9
ATOM 14140 O O . GLN A 1 57 ? -9.232 13.220 7.039 1.00 0.00 57 GLN A O 9
ATOM 14154 N N . GLY A 1 58 ? -10.992 14.381 7.827 1.00 0.00 58 GLY A N 9
ATOM 14155 C CA . GLY A 1 58 ? -10.175 15.503 8.247 1.00 0.00 58 GLY A CA 9
ATOM 14156 C C . GLY A 1 58 ? -10.045 16.562 7.169 1.00 0.00 58 GLY A C 9
ATOM 14157 O O . GLY A 1 58 ? -9.303 17.532 7.327 1.00 0.00 58 GLY A O 9
ATOM 14161 N N . LEU A 1 59 ? -10.768 16.376 6.070 1.00 0.00 59 LEU A N 9
ATOM 14162 C CA . LEU A 1 59 ? -10.730 17.322 4.960 1.00 0.00 59 LEU A CA 9
ATOM 14163 C C . LEU A 1 59 ? -11.607 18.536 5.249 1.00 0.00 59 LEU A C 9
ATOM 14164 O O . LEU A 1 59 ? -12.588 18.461 5.988 1.00 0.00 59 LEU A O 9
ATOM 14180 N N . PRO A 1 60 ? -11.247 19.681 4.652 1.00 0.00 60 PRO A N 9
ATOM 14181 C CA . PRO A 1 60 ? -11.989 20.933 4.828 1.00 0.00 60 PRO A CA 9
ATOM 14182 C C . PRO A 1 60 ? -13.355 20.896 4.152 1.00 0.00 60 PRO A C 9
ATOM 14183 O O . PRO A 1 60 ? -13.772 19.863 3.630 1.00 0.00 60 PRO A O 9
ATOM 14194 N N . GLU A 1 61 ? -14.049 22.030 4.168 1.00 0.00 61 GLU A N 9
ATOM 14195 C CA . GLU A 1 61 ? -15.369 22.126 3.556 1.00 0.00 61 GLU A CA 9
ATOM 14196 C C . GLU A 1 61 ? -15.258 22.392 2.057 1.00 0.00 61 GLU A C 9
ATOM 14197 O O . GLU A 1 61 ? -14.208 22.804 1.566 1.00 0.00 61 GLU A O 9
ATOM 14209 N N . GLY A 1 62 ? -16.348 22.149 1.336 1.00 0.00 62 GLY A N 9
ATOM 14210 C CA . GLY A 1 62 ? -16.352 22.367 -0.099 1.00 0.00 62 GLY A CA 9
ATOM 14211 C C . GLY A 1 62 ? -15.145 21.755 -0.781 1.00 0.00 62 GLY A C 9
ATOM 14212 O O . GLY A 1 62 ? -14.754 22.182 -1.867 1.00 0.00 62 GLY A O 9
ATOM 14216 N N . VAL A 1 63 ? -14.551 20.752 -0.141 1.00 0.00 63 VAL A N 9
ATOM 14217 C CA . VAL A 1 63 ? -13.381 20.080 -0.694 1.00 0.00 63 VAL A CA 9
ATOM 14218 C C . VAL A 1 63 ? -13.682 18.618 -1.006 1.00 0.00 63 VAL A C 9
ATOM 14219 O O . VAL A 1 63 ? -14.702 18.079 -0.577 1.00 0.00 63 VAL A O 9
ATOM 14232 N N . ALA A 1 64 ? -12.789 17.983 -1.757 1.00 0.00 64 ALA A N 9
ATOM 14233 C CA . ALA A 1 64 ? -12.959 16.583 -2.126 1.00 0.00 64 ALA A CA 9
ATOM 14234 C C . ALA A 1 64 ? -11.609 15.896 -2.308 1.00 0.00 64 ALA A C 9
ATOM 14235 O O . ALA A 1 64 ? -10.743 16.390 -3.030 1.00 0.00 64 ALA A O 9
ATOM 14242 N N . PHE A 1 65 ? -11.437 14.756 -1.647 1.00 0.00 65 PHE A N 9
ATOM 14243 C CA . PHE A 1 65 ? -10.192 14.002 -1.736 1.00 0.00 65 PHE A CA 9
ATOM 14244 C C . PHE A 1 65 ? -9.625 14.051 -3.151 1.00 0.00 65 PHE A C 9
ATOM 14245 O O . PHE A 1 65 ? -10.325 13.763 -4.123 1.00 0.00 65 PHE A O 9
ATOM 14262 N N . LYS A 1 66 ? -8.353 14.419 -3.261 1.00 0.00 66 LYS A N 9
ATOM 14263 C CA . LYS A 1 66 ? -7.689 14.505 -4.556 1.00 0.00 66 LYS A CA 9
ATOM 14264 C C . LYS A 1 66 ? -6.204 14.806 -4.387 1.00 0.00 66 LYS A C 9
ATOM 14265 O O . LYS A 1 66 ? -5.731 15.045 -3.276 1.00 0.00 66 LYS A O 9
ATOM 14284 N N . HIS A 1 67 ? -5.473 14.795 -5.497 1.00 0.00 67 HIS A N 9
ATOM 14285 C CA . HIS A 1 67 ? -4.040 15.068 -5.472 1.00 0.00 67 HIS A CA 9
ATOM 14286 C C . HIS A 1 67 ? -3.746 16.357 -4.709 1.00 0.00 67 HIS A C 9
ATOM 14287 O O . HIS A 1 67 ? -4.485 17.339 -4.793 1.00 0.00 67 HIS A O 9
ATOM 14301 N N . PRO A 1 68 ? -2.644 16.355 -3.945 1.00 0.00 68 PRO A N 9
ATOM 14302 C CA . PRO A 1 68 ? -2.228 17.516 -3.152 1.00 0.00 68 PRO A CA 9
ATOM 14303 C C . PRO A 1 68 ? -1.742 18.669 -4.023 1.00 0.00 68 PRO A C 9
ATOM 14304 O O . PRO A 1 68 ? -1.389 19.733 -3.517 1.00 0.00 68 PRO A O 9
ATOM 14315 N N . GLU A 1 69 ? -1.726 18.448 -5.334 1.00 0.00 69 GLU A N 9
ATOM 14316 C CA . GLU A 1 69 ? -1.282 19.471 -6.274 1.00 0.00 69 GLU A CA 9
ATOM 14317 C C . GLU A 1 69 ? -2.470 20.249 -6.833 1.00 0.00 69 GLU A C 9
ATOM 14318 O O . GLU A 1 69 ? -2.315 21.360 -7.338 1.00 0.00 69 GLU A O 9
ATOM 14330 N N . ASN A 1 70 ? -3.655 19.656 -6.739 1.00 0.00 70 ASN A N 9
ATOM 14331 C CA . ASN A 1 70 ? -4.870 20.292 -7.235 1.00 0.00 70 ASN A CA 9
ATOM 14332 C C . ASN A 1 70 ? -5.365 21.356 -6.259 1.00 0.00 70 ASN A C 9
ATOM 14333 O O . ASN A 1 70 ? -6.170 22.216 -6.617 1.00 0.00 70 ASN A O 9
ATOM 14344 N N . TYR A 1 71 ? -4.879 21.290 -5.025 1.00 0.00 71 TYR A N 9
ATOM 14345 C CA . TYR A 1 71 ? -5.273 22.245 -3.996 1.00 0.00 71 TYR A CA 9
ATOM 14346 C C . TYR A 1 71 ? -4.451 23.526 -4.099 1.00 0.00 71 TYR A C 9
ATOM 14347 O O . TYR A 1 71 ? -3.268 23.493 -4.440 1.00 0.00 71 TYR A O 9
ATOM 14365 N N . ASP A 1 72 ? -5.085 24.654 -3.799 1.00 0.00 72 ASP A N 9
ATOM 14366 C CA . ASP A 1 72 ? -4.415 25.947 -3.856 1.00 0.00 72 ASP A CA 9
ATOM 14367 C C . ASP A 1 72 ? -3.482 26.129 -2.662 1.00 0.00 72 ASP A C 9
ATOM 14368 O O . ASP A 1 72 ? -3.728 25.589 -1.582 1.00 0.00 72 ASP A O 9
ATOM 14377 N N . LEU A 1 73 ? -2.411 26.889 -2.864 1.00 0.00 73 LEU A N 9
ATOM 14378 C CA . LEU A 1 73 ? -1.441 27.140 -1.804 1.00 0.00 73 LEU A CA 9
ATOM 14379 C C . LEU A 1 73 ? -2.138 27.325 -0.460 1.00 0.00 73 LEU A C 9
ATOM 14380 O O . LEU A 1 73 ? -1.791 26.674 0.525 1.00 0.00 73 LEU A O 9
ATOM 14396 N N . ALA A 1 74 ? -3.124 28.215 -0.428 1.00 0.00 74 ALA A N 9
ATOM 14397 C CA . ALA A 1 74 ? -3.873 28.482 0.793 1.00 0.00 74 ALA A CA 9
ATOM 14398 C C . ALA A 1 74 ? -4.429 27.194 1.389 1.00 0.00 74 ALA A C 9
ATOM 14399 O O . ALA A 1 74 ? -4.161 26.864 2.545 1.00 0.00 74 ALA A O 9
ATOM 14406 N N . THR A 1 75 ? -5.209 26.468 0.594 1.00 0.00 75 THR A N 9
ATOM 14407 C CA . THR A 1 75 ? -5.805 25.217 1.043 1.00 0.00 75 THR A CA 9
ATOM 14408 C C . THR A 1 75 ? -4.742 24.253 1.557 1.00 0.00 75 THR A C 9
ATOM 14409 O O . THR A 1 75 ? -4.864 23.704 2.653 1.00 0.00 75 THR A O 9
ATOM 14420 N N . LEU A 1 76 ? -3.698 24.053 0.760 1.00 0.00 76 LEU A N 9
ATOM 14421 C CA . LEU A 1 76 ? -2.610 23.156 1.136 1.00 0.00 76 LEU A CA 9
ATOM 14422 C C . LEU A 1 76 ? -2.219 23.355 2.596 1.00 0.00 76 LEU A C 9
ATOM 14423 O O . LEU A 1 76 ? -2.248 22.416 3.392 1.00 0.00 76 LEU A O 9
ATOM 14439 N N . LYS A 1 77 ? -1.856 24.586 2.944 1.00 0.00 77 LYS A N 9
ATOM 14440 C CA . LYS A 1 77 ? -1.462 24.910 4.310 1.00 0.00 77 LYS A CA 9
ATOM 14441 C C . LYS A 1 77 ? -2.458 24.336 5.314 1.00 0.00 77 LYS A C 9
ATOM 14442 O O . LYS A 1 77 ? -2.066 23.726 6.310 1.00 0.00 77 LYS A O 9
ATOM 14461 N N . TRP A 1 78 ? -3.743 24.533 5.045 1.00 0.00 78 TRP A N 9
ATOM 14462 C CA . TRP A 1 78 ? -4.793 24.033 5.924 1.00 0.00 78 TRP A CA 9
ATOM 14463 C C . TRP A 1 78 ? -4.590 22.552 6.228 1.00 0.00 78 TRP A C 9
ATOM 14464 O O . TRP A 1 78 ? -4.399 22.166 7.381 1.00 0.00 78 TRP A O 9
ATOM 14485 N N . ILE A 1 79 ? -4.632 21.728 5.186 1.00 0.00 79 ILE A N 9
ATOM 14486 C CA . ILE A 1 79 ? -4.451 20.291 5.342 1.00 0.00 79 ILE A CA 9
ATOM 14487 C C . ILE A 1 79 ? -3.355 19.981 6.357 1.00 0.00 79 ILE A C 9
ATOM 14488 O O . ILE A 1 79 ? -3.576 19.250 7.323 1.00 0.00 79 ILE A O 9
ATOM 14504 N N . LEU A 1 80 ? -2.173 20.544 6.132 1.00 0.00 80 LEU A N 9
ATOM 14505 C CA . LEU A 1 80 ? -1.041 20.331 7.027 1.00 0.00 80 LEU A CA 9
ATOM 14506 C C . LEU A 1 80 ? -1.373 20.789 8.443 1.00 0.00 80 LEU A C 9
ATOM 14507 O O . LEU A 1 80 ? -1.006 20.137 9.419 1.00 0.00 80 LEU A O 9
ATOM 14523 N N . GLU A 1 81 ? -2.071 21.916 8.547 1.00 0.00 81 GLU A N 9
ATOM 14524 C CA . GLU A 1 81 ? -2.454 22.461 9.844 1.00 0.00 81 GLU A CA 9
ATOM 14525 C C . GLU A 1 81 ? -3.330 21.476 10.610 1.00 0.00 81 GLU A C 9
ATOM 14526 O O . GLU A 1 81 ? -3.037 21.127 11.754 1.00 0.00 81 GLU A O 9
ATOM 14538 N N . ASN A 1 82 ? -4.409 21.031 9.973 1.00 0.00 82 ASN A N 9
ATOM 14539 C CA . ASN A 1 82 ? -5.329 20.087 10.594 1.00 0.00 82 ASN A CA 9
ATOM 14540 C C . ASN A 1 82 ? -5.081 18.670 10.085 1.00 0.00 82 ASN A C 9
ATOM 14541 O O . ASN A 1 82 ? -6.015 17.885 9.921 1.00 0.00 82 ASN A O 9
ATOM 14552 N N . LYS A 1 83 ? -3.816 18.349 9.839 1.00 0.00 83 LYS A N 9
ATOM 14553 C CA . LYS A 1 83 ? -3.442 17.027 9.350 1.00 0.00 83 LYS A CA 9
ATOM 14554 C C . LYS A 1 83 ? -3.474 16.001 10.479 1.00 0.00 83 LYS A C 9
ATOM 14555 O O . LYS A 1 83 ? -3.995 14.898 10.313 1.00 0.00 83 LYS A O 9
ATOM 14574 N N . ALA A 1 84 ? -2.915 16.372 11.626 1.00 0.00 84 ALA A N 9
ATOM 14575 C CA . ALA A 1 84 ? -2.882 15.486 12.782 1.00 0.00 84 ALA A CA 9
ATOM 14576 C C . ALA A 1 84 ? -4.221 14.781 12.972 1.00 0.00 84 ALA A C 9
ATOM 14577 O O . ALA A 1 84 ? -4.281 13.672 13.500 1.00 0.00 84 ALA A O 9
ATOM 14584 N N . GLY A 1 85 ? -5.295 15.435 12.537 1.00 0.00 85 GLY A N 9
ATOM 14585 C CA . GLY A 1 85 ? -6.619 14.855 12.670 1.00 0.00 85 GLY A CA 9
ATOM 14586 C C . GLY A 1 85 ? -6.982 13.965 11.497 1.00 0.00 85 GLY A C 9
ATOM 14587 O O . GLY A 1 85 ? -7.665 12.954 11.666 1.00 0.00 85 GLY A O 9
ATOM 14591 N N . ILE A 1 86 ? -6.526 14.341 10.308 1.00 0.00 86 ILE A N 9
ATOM 14592 C CA . ILE A 1 86 ? -6.807 13.570 9.103 1.00 0.00 86 ILE A CA 9
ATOM 14593 C C . ILE A 1 86 ? -6.540 12.085 9.327 1.00 0.00 86 ILE A C 9
ATOM 14594 O O . ILE A 1 86 ? -5.422 11.687 9.655 1.00 0.00 86 ILE A O 9
ATOM 14610 N N . SER A 1 87 ? -7.573 11.270 9.145 1.00 0.00 87 SER A N 9
ATOM 14611 C CA . SER A 1 87 ? -7.451 9.828 9.329 1.00 0.00 87 SER A CA 9
ATOM 14612 C C . SER A 1 87 ? -7.803 9.085 8.043 1.00 0.00 87 SER A C 9
ATOM 14613 O O . SER A 1 87 ? -8.395 9.654 7.126 1.00 0.00 87 SER A O 9
ATOM 14621 N N . PHE A 1 88 ? -7.434 7.809 7.985 1.00 0.00 88 PHE A N 9
ATOM 14622 C CA . PHE A 1 88 ? -7.709 6.987 6.812 1.00 0.00 88 PHE A CA 9
ATOM 14623 C C . PHE A 1 88 ? -8.337 5.657 7.216 1.00 0.00 88 PHE A C 9
ATOM 14624 O O . PHE A 1 88 ? -7.759 4.894 7.989 1.00 0.00 88 PHE A O 9
ATOM 14641 N N . ILE A 1 89 ? -9.526 5.387 6.687 1.00 0.00 89 ILE A N 9
ATOM 14642 C CA . ILE A 1 89 ? -10.234 4.149 6.992 1.00 0.00 89 ILE A CA 9
ATOM 14643 C C . ILE A 1 89 ? -10.207 3.194 5.804 1.00 0.00 89 ILE A C 9
ATOM 14644 O O . ILE A 1 89 ? -10.844 3.444 4.779 1.00 0.00 89 ILE A O 9
ATOM 14660 N N . ILE A 1 90 ? -9.468 2.099 5.947 1.00 0.00 90 ILE A N 9
ATOM 14661 C CA . ILE A 1 90 ? -9.361 1.105 4.886 1.00 0.00 90 ILE A CA 9
ATOM 14662 C C . ILE A 1 90 ? -10.547 0.147 4.911 1.00 0.00 90 ILE A C 9
ATOM 14663 O O . ILE A 1 90 ? -10.701 -0.644 5.842 1.00 0.00 90 ILE A O 9
ATOM 14679 N N . LYS A 1 91 ? -11.381 0.221 3.880 1.00 0.00 91 LYS A N 9
ATOM 14680 C CA . LYS A 1 91 ? -12.552 -0.642 3.779 1.00 0.00 91 LYS A CA 9
ATOM 14681 C C . LYS A 1 91 ? -12.222 -1.919 3.012 1.00 0.00 91 LYS A C 9
ATOM 14682 O O . LYS A 1 91 ? -12.829 -2.966 3.242 1.00 0.00 91 LYS A O 9
ATOM 14701 N N . ARG A 1 92 ? -11.259 -1.826 2.103 1.00 0.00 92 ARG A N 9
ATOM 14702 C CA . ARG A 1 92 ? -10.849 -2.975 1.303 1.00 0.00 92 ARG A CA 9
ATOM 14703 C C . ARG A 1 92 ? -9.720 -2.597 0.349 1.00 0.00 92 ARG A C 9
ATOM 14704 O O . ARG A 1 92 ? -9.706 -1.516 -0.240 1.00 0.00 92 ARG A O 9
ATOM 14725 N N . PRO A 1 93 ? -8.749 -3.509 0.191 1.00 0.00 93 PRO A N 9
ATOM 14726 C CA . PRO A 1 93 ? -7.597 -3.294 -0.690 1.00 0.00 93 PRO A CA 9
ATOM 14727 C C . PRO A 1 93 ? -7.986 -3.310 -2.165 1.00 0.00 93 PRO A C 9
ATOM 14728 O O . PRO A 1 93 ? -8.953 -3.965 -2.555 1.00 0.00 93 PRO A O 9
ATOM 14739 N N . PHE A 1 94 ? -7.226 -2.585 -2.980 1.00 0.00 94 PHE A N 9
ATOM 14740 C CA . PHE A 1 94 ? -7.493 -2.516 -4.412 1.00 0.00 94 PHE A CA 9
ATOM 14741 C C . PHE A 1 94 ? -7.149 -3.837 -5.094 1.00 0.00 94 PHE A C 9
ATOM 14742 O O . PHE A 1 94 ? -5.997 -4.272 -5.086 1.00 0.00 94 PHE A O 9
ATOM 14759 N N . LEU A 1 95 ? -8.157 -4.471 -5.683 1.00 0.00 95 LEU A N 9
ATOM 14760 C CA . LEU A 1 95 ? -7.963 -5.743 -6.369 1.00 0.00 95 LEU A CA 9
ATOM 14761 C C . LEU A 1 95 ? -6.731 -5.696 -7.268 1.00 0.00 95 LEU A C 9
ATOM 14762 O O . LEU A 1 95 ? -6.701 -4.962 -8.255 1.00 0.00 95 LEU A O 9
ATOM 14778 N N . GLU A 1 96 ? -5.720 -6.485 -6.919 1.00 0.00 96 GLU A N 9
ATOM 14779 C CA . GLU A 1 96 ? -4.487 -6.533 -7.696 1.00 0.00 96 GLU A CA 9
ATOM 14780 C C . GLU A 1 96 ? -3.908 -7.945 -7.711 1.00 0.00 96 GLU A C 9
ATOM 14781 O O . GLU A 1 96 ? -4.126 -8.742 -6.799 1.00 0.00 96 GLU A O 9
ATOM 14793 N N . PRO A 1 97 ? -3.153 -8.262 -8.773 1.00 0.00 97 PRO A N 9
ATOM 14794 C CA . PRO A 1 97 ? -2.526 -9.578 -8.934 1.00 0.00 97 PRO A CA 9
ATOM 14795 C C . PRO A 1 97 ? -1.396 -9.809 -7.937 1.00 0.00 97 PRO A C 9
ATOM 14796 O O . PRO A 1 97 ? -0.806 -8.859 -7.422 1.00 0.00 97 PRO A O 9
ATOM 14807 N N . LYS A 1 98 ? -1.098 -11.075 -7.669 1.00 0.00 98 LYS A N 9
ATOM 14808 C CA . LYS A 1 98 ? -0.037 -11.431 -6.735 1.00 0.00 98 LYS A CA 9
ATOM 14809 C C . LYS A 1 98 ? 1.284 -10.782 -7.138 1.00 0.00 98 LYS A C 9
ATOM 14810 O O . LYS A 1 98 ? 1.435 -10.305 -8.264 1.00 0.00 98 LYS A O 9
ATOM 14829 N N . LYS A 1 99 ? 2.237 -10.769 -6.214 1.00 0.00 99 LYS A N 9
ATOM 14830 C CA . LYS A 1 99 ? 3.547 -10.182 -6.473 1.00 0.00 99 LYS A CA 9
ATOM 14831 C C . LYS A 1 99 ? 4.192 -10.813 -7.703 1.00 0.00 99 LYS A C 9
ATOM 14832 O O . LYS A 1 99 ? 3.755 -11.862 -8.177 1.00 0.00 99 LYS A O 9
ATOM 14851 N N . HIS A 1 100 ? 5.237 -10.169 -8.213 1.00 0.00 100 HIS A N 9
ATOM 14852 C CA . HIS A 1 100 ? 5.945 -10.670 -9.387 1.00 0.00 100 HIS A CA 9
ATOM 14853 C C . HIS A 1 100 ? 7.242 -9.898 -9.609 1.00 0.00 100 HIS A C 9
ATOM 14854 O O . HIS A 1 100 ? 7.325 -8.704 -9.318 1.00 0.00 100 HIS A O 9
ATOM 14868 N N . VAL A 1 101 ? 8.254 -10.587 -10.126 1.00 0.00 101 VAL A N 9
ATOM 14869 C CA . VAL A 1 101 ? 9.547 -9.967 -10.388 1.00 0.00 101 VAL A CA 9
ATOM 14870 C C . VAL A 1 101 ? 9.528 -9.186 -11.697 1.00 0.00 101 VAL A C 9
ATOM 14871 O O . VAL A 1 101 ? 9.183 -9.724 -12.748 1.00 0.00 101 VAL A O 9
ATOM 14884 N N . GLY A 1 102 ? 9.901 -7.912 -11.626 1.00 0.00 102 GLY A N 9
ATOM 14885 C CA . GLY A 1 102 ? 9.919 -7.077 -12.813 1.00 0.00 102 GLY A CA 9
ATOM 14886 C C . GLY A 1 102 ? 9.915 -5.598 -12.481 1.00 0.00 102 GLY A C 9
ATOM 14887 O O . GLY A 1 102 ? 8.872 -5.029 -12.160 1.00 0.00 102 GLY A O 9
ATOM 14891 N N . GLY A 1 103 ? 11.086 -4.973 -12.557 1.00 0.00 103 GLY A N 9
ATOM 14892 C CA . GLY A 1 103 ? 11.192 -3.556 -12.257 1.00 0.00 103 GLY A CA 9
ATOM 14893 C C . GLY A 1 103 ? 12.565 -2.999 -12.570 1.00 0.00 103 GLY A C 9
ATOM 14894 O O . GLY A 1 103 ? 13.177 -2.331 -11.736 1.00 0.00 103 GLY A O 9
ATOM 14898 N N . SER A 1 104 ? 13.054 -3.274 -13.776 1.00 0.00 104 SER A N 9
ATOM 14899 C CA . SER A 1 104 ? 14.367 -2.799 -14.195 1.00 0.00 104 SER A CA 9
ATOM 14900 C C . SER A 1 104 ? 14.591 -3.061 -15.681 1.00 0.00 104 SER A C 9
ATOM 14901 O O . SER A 1 104 ? 14.019 -3.990 -16.253 1.00 0.00 104 SER A O 9
ATOM 14909 N N . GLY A 1 105 ? 15.427 -2.235 -16.303 1.00 0.00 105 GLY A N 9
ATOM 14910 C CA . GLY A 1 105 ? 15.712 -2.393 -17.717 1.00 0.00 105 GLY A CA 9
ATOM 14911 C C . GLY A 1 105 ? 14.919 -1.431 -18.579 1.00 0.00 105 GLY A C 9
ATOM 14912 O O . GLY A 1 105 ? 14.016 -1.824 -19.316 1.00 0.00 105 GLY A O 9
ATOM 14916 N N . PRO A 1 106 ? 15.256 -0.135 -18.489 1.00 0.00 106 PRO A N 9
ATOM 14917 C CA . PRO A 1 106 ? 14.580 0.913 -19.259 1.00 0.00 106 PRO A CA 9
ATOM 14918 C C . PRO A 1 106 ? 14.895 0.832 -20.750 1.00 0.00 106 PRO A C 9
ATOM 14919 O O . PRO A 1 106 ? 16.004 0.467 -21.140 1.00 0.00 106 PRO A O 9
ATOM 14930 N N . SER A 1 107 ? 13.913 1.176 -21.577 1.00 0.00 107 SER A N 9
ATOM 14931 C CA . SER A 1 107 ? 14.086 1.139 -23.024 1.00 0.00 107 SER A CA 9
ATOM 14932 C C . SER A 1 107 ? 14.504 2.505 -23.557 1.00 0.00 107 SER A C 9
ATOM 14933 O O . SER A 1 107 ? 13.681 3.411 -23.691 1.00 0.00 107 SER A O 9
ATOM 14941 N N . SER A 1 108 ? 15.792 2.647 -23.859 1.00 0.00 108 SER A N 9
ATOM 14942 C CA . SER A 1 108 ? 16.322 3.904 -24.372 1.00 0.00 108 SER A CA 9
ATOM 14943 C C . SER A 1 108 ? 15.466 4.426 -25.524 1.00 0.00 108 SER A C 9
ATOM 14944 O O . SER A 1 108 ? 15.410 3.821 -26.593 1.00 0.00 108 SER A O 9
ATOM 14952 N N . GLY A 1 109 ? 14.800 5.554 -25.294 1.00 0.00 109 GLY A N 9
ATOM 14953 C CA . GLY A 1 109 ? 13.957 6.138 -26.319 1.00 0.00 109 GLY A CA 9
ATOM 14954 C C . GLY A 1 109 ? 14.470 7.481 -26.797 1.00 0.00 109 GLY A C 9
ATOM 14955 O O . GLY A 1 109 ? 13.734 8.250 -27.416 1.00 0.00 109 GLY A O 9
ATOM 14959 N N . GLY A 1 1 ? 5.555 36.554 -21.353 1.00 0.00 1 GLY A N 10
ATOM 14960 C CA . GLY A 1 1 ? 4.805 35.312 -21.317 1.00 0.00 1 GLY A CA 10
ATOM 14961 C C . GLY A 1 1 ? 3.318 35.537 -21.125 1.00 0.00 1 GLY A C 10
ATOM 14962 O O . GLY A 1 1 ? 2.904 36.236 -20.201 1.00 0.00 1 GLY A O 10
ATOM 14966 N N . SER A 1 2 ? 2.514 34.944 -22.001 1.00 0.00 2 SER A N 10
ATOM 14967 C CA . SER A 1 2 ? 1.065 35.088 -21.927 1.00 0.00 2 SER A CA 10
ATOM 14968 C C . SER A 1 2 ? 0.492 34.248 -20.790 1.00 0.00 2 SER A C 10
ATOM 14969 O O . SER A 1 2 ? 0.365 33.029 -20.908 1.00 0.00 2 SER A O 10
ATOM 14977 N N . SER A 1 3 ? 0.150 34.909 -19.689 1.00 0.00 3 SER A N 10
ATOM 14978 C CA . SER A 1 3 ? -0.405 34.223 -18.528 1.00 0.00 3 SER A CA 10
ATOM 14979 C C . SER A 1 3 ? 0.576 33.185 -17.989 1.00 0.00 3 SER A C 10
ATOM 14980 O O . SER A 1 3 ? 0.187 32.075 -17.630 1.00 0.00 3 SER A O 10
ATOM 14988 N N . GLY A 1 4 ? 1.852 33.558 -17.936 1.00 0.00 4 GLY A N 10
ATOM 14989 C CA . GLY A 1 4 ? 2.869 32.649 -17.440 1.00 0.00 4 GLY A CA 10
ATOM 14990 C C . GLY A 1 4 ? 4.232 33.306 -17.339 1.00 0.00 4 GLY A C 10
ATOM 14991 O O . GLY A 1 4 ? 4.899 33.527 -18.350 1.00 0.00 4 GLY A O 10
ATOM 14995 N N . SER A 1 5 ? 4.647 33.618 -16.115 1.00 0.00 5 SER A N 10
ATOM 14996 C CA . SER A 1 5 ? 5.937 34.258 -15.887 1.00 0.00 5 SER A CA 10
ATOM 14997 C C . SER A 1 5 ? 7.029 33.590 -16.716 1.00 0.00 5 SER A C 10
ATOM 14998 O O . SER A 1 5 ? 7.011 32.377 -16.926 1.00 0.00 5 SER A O 10
ATOM 15006 N N . SER A 1 6 ? 7.981 34.391 -17.186 1.00 0.00 6 SER A N 10
ATOM 15007 C CA . SER A 1 6 ? 9.080 33.880 -17.995 1.00 0.00 6 SER A CA 10
ATOM 15008 C C . SER A 1 6 ? 10.334 33.686 -17.148 1.00 0.00 6 SER A C 10
ATOM 15009 O O . SER A 1 6 ? 11.441 34.013 -17.576 1.00 0.00 6 SER A O 10
ATOM 15017 N N . GLY A 1 7 ? 10.152 33.154 -15.944 1.00 0.00 7 GLY A N 10
ATOM 15018 C CA . GLY A 1 7 ? 11.276 32.927 -15.056 1.00 0.00 7 GLY A CA 10
ATOM 15019 C C . GLY A 1 7 ? 10.868 32.240 -13.767 1.00 0.00 7 GLY A C 10
ATOM 15020 O O . GLY A 1 7 ? 9.682 32.018 -13.523 1.00 0.00 7 GLY A O 10
ATOM 15024 N N . MET A 1 8 ? 11.853 31.901 -12.941 1.00 0.00 8 MET A N 10
ATOM 15025 C CA . MET A 1 8 ? 11.589 31.234 -11.671 1.00 0.00 8 MET A CA 10
ATOM 15026 C C . MET A 1 8 ? 11.433 32.252 -10.545 1.00 0.00 8 MET A C 10
ATOM 15027 O O . MET A 1 8 ? 12.123 33.271 -10.518 1.00 0.00 8 MET A O 10
ATOM 15041 N N . SER A 1 9 ? 10.523 31.969 -9.620 1.00 0.00 9 SER A N 10
ATOM 15042 C CA . SER A 1 9 ? 10.274 32.862 -8.494 1.00 0.00 9 SER A CA 10
ATOM 15043 C C . SER A 1 9 ? 10.967 32.352 -7.234 1.00 0.00 9 SER A C 10
ATOM 15044 O O . SER A 1 9 ? 11.397 31.201 -7.169 1.00 0.00 9 SER A O 10
ATOM 15052 N N . VAL A 1 10 ? 11.072 33.221 -6.233 1.00 0.00 10 VAL A N 10
ATOM 15053 C CA . VAL A 1 10 ? 11.711 32.860 -4.973 1.00 0.00 10 VAL A CA 10
ATOM 15054 C C . VAL A 1 10 ? 10.791 31.999 -4.116 1.00 0.00 10 VAL A C 10
ATOM 15055 O O . VAL A 1 10 ? 11.245 31.095 -3.414 1.00 0.00 10 VAL A O 10
ATOM 15068 N N . ASP A 1 11 ? 9.495 32.284 -4.177 1.00 0.00 11 ASP A N 10
ATOM 15069 C CA . ASP A 1 11 ? 8.509 31.535 -3.407 1.00 0.00 11 ASP A CA 10
ATOM 15070 C C . ASP A 1 11 ? 7.933 30.389 -4.234 1.00 0.00 11 ASP A C 10
ATOM 15071 O O . ASP A 1 11 ? 6.908 29.807 -3.876 1.00 0.00 11 ASP A O 10
ATOM 15080 N N . ALA A 1 12 ? 8.596 30.072 -5.340 1.00 0.00 12 ALA A N 10
ATOM 15081 C CA . ALA A 1 12 ? 8.151 28.996 -6.216 1.00 0.00 12 ALA A CA 10
ATOM 15082 C C . ALA A 1 12 ? 8.526 27.632 -5.645 1.00 0.00 12 ALA A C 10
ATOM 15083 O O . ALA A 1 12 ? 7.733 26.691 -5.689 1.00 0.00 12 ALA A O 10
ATOM 15090 N N . VAL A 1 13 ? 9.738 27.533 -5.110 1.00 0.00 13 VAL A N 10
ATOM 15091 C CA . VAL A 1 13 ? 10.217 26.284 -4.529 1.00 0.00 13 VAL A CA 10
ATOM 15092 C C . VAL A 1 13 ? 9.422 25.916 -3.281 1.00 0.00 13 VAL A C 10
ATOM 15093 O O . VAL A 1 13 ? 9.531 24.802 -2.770 1.00 0.00 13 VAL A O 10
ATOM 15106 N N . GLU A 1 14 ? 8.621 26.861 -2.798 1.00 0.00 14 GLU A N 10
ATOM 15107 C CA . GLU A 1 14 ? 7.807 26.636 -1.610 1.00 0.00 14 GLU A CA 10
ATOM 15108 C C . GLU A 1 14 ? 6.523 25.891 -1.962 1.00 0.00 14 GLU A C 10
ATOM 15109 O O . GLU A 1 14 ? 6.231 24.835 -1.400 1.00 0.00 14 GLU A O 10
ATOM 15121 N N . ILE A 1 15 ? 5.760 26.447 -2.897 1.00 0.00 15 ILE A N 10
ATOM 15122 C CA . ILE A 1 15 ? 4.509 25.836 -3.326 1.00 0.00 15 ILE A CA 10
ATOM 15123 C C . ILE A 1 15 ? 4.716 24.379 -3.725 1.00 0.00 15 ILE A C 10
ATOM 15124 O O . ILE A 1 15 ? 3.860 23.530 -3.480 1.00 0.00 15 ILE A O 10
ATOM 15140 N N . GLU A 1 16 ? 5.861 24.098 -4.340 1.00 0.00 16 GLU A N 10
ATOM 15141 C CA . GLU A 1 16 ? 6.182 22.742 -4.772 1.00 0.00 16 GLU A CA 10
ATOM 15142 C C . GLU A 1 16 ? 6.517 21.855 -3.577 1.00 0.00 16 GLU A C 10
ATOM 15143 O O . GLU A 1 16 ? 6.043 20.723 -3.476 1.00 0.00 16 GLU A O 10
ATOM 15155 N N . THR A 1 17 ? 7.338 22.378 -2.671 1.00 0.00 17 THR A N 10
ATOM 15156 C CA . THR A 1 17 ? 7.738 21.634 -1.482 1.00 0.00 17 THR A CA 10
ATOM 15157 C C . THR A 1 17 ? 6.527 21.249 -0.641 1.00 0.00 17 THR A C 10
ATOM 15158 O O . THR A 1 17 ? 6.488 20.171 -0.046 1.00 0.00 17 THR A O 10
ATOM 15169 N N . LEU A 1 18 ? 5.540 22.137 -0.594 1.00 0.00 18 LEU A N 10
ATOM 15170 C CA . LEU A 1 18 ? 4.326 21.890 0.176 1.00 0.00 18 LEU A CA 10
ATOM 15171 C C . LEU A 1 18 ? 3.601 20.648 -0.333 1.00 0.00 18 LEU A C 10
ATOM 15172 O O . LEU A 1 18 ? 3.158 19.810 0.453 1.00 0.00 18 LEU A O 10
ATOM 15188 N N . ARG A 1 19 ? 3.485 20.536 -1.652 1.00 0.00 19 ARG A N 10
ATOM 15189 C CA . ARG A 1 19 ? 2.816 19.397 -2.266 1.00 0.00 19 ARG A CA 10
ATOM 15190 C C . ARG A 1 19 ? 3.495 18.089 -1.870 1.00 0.00 19 ARG A C 10
ATOM 15191 O O . ARG A 1 19 ? 2.837 17.065 -1.684 1.00 0.00 19 ARG A O 10
ATOM 15212 N N . LYS A 1 20 ? 4.817 18.130 -1.745 1.00 0.00 20 LYS A N 10
ATOM 15213 C CA . LYS A 1 20 ? 5.588 16.949 -1.370 1.00 0.00 20 LYS A CA 10
ATOM 15214 C C . LYS A 1 20 ? 5.285 16.534 0.066 1.00 0.00 20 LYS A C 10
ATOM 15215 O O . LYS A 1 20 ? 5.068 15.356 0.350 1.00 0.00 20 LYS A O 10
ATOM 15234 N N . THR A 1 21 ? 5.268 17.510 0.969 1.00 0.00 21 THR A N 10
ATOM 15235 C CA . THR A 1 21 ? 4.991 17.246 2.374 1.00 0.00 21 THR A CA 10
ATOM 15236 C C . THR A 1 21 ? 3.656 16.530 2.547 1.00 0.00 21 THR A C 10
ATOM 15237 O O . THR A 1 21 ? 3.572 15.506 3.226 1.00 0.00 21 THR A O 10
ATOM 15248 N N . VAL A 1 22 ? 2.614 17.073 1.926 1.00 0.00 22 VAL A N 10
ATOM 15249 C CA . VAL A 1 22 ? 1.283 16.484 2.009 1.00 0.00 22 VAL A CA 10
ATOM 15250 C C . VAL A 1 22 ? 1.240 15.122 1.324 1.00 0.00 22 VAL A C 10
ATOM 15251 O O . VAL A 1 22 ? 0.617 14.186 1.822 1.00 0.00 22 VAL A O 10
ATOM 15264 N N . GLU A 1 23 ? 1.907 15.022 0.178 1.00 0.00 23 GLU A N 10
ATOM 15265 C CA . GLU A 1 23 ? 1.945 13.774 -0.576 1.00 0.00 23 GLU A CA 10
ATOM 15266 C C . GLU A 1 23 ? 2.375 12.613 0.316 1.00 0.00 23 GLU A C 10
ATOM 15267 O O . GLU A 1 23 ? 1.729 11.564 0.342 1.00 0.00 23 GLU A O 10
ATOM 15279 N N . ASP A 1 24 ? 3.468 12.806 1.044 1.00 0.00 24 ASP A N 10
ATOM 15280 C CA . ASP A 1 24 ? 3.985 11.777 1.938 1.00 0.00 24 ASP A CA 10
ATOM 15281 C C . ASP A 1 24 ? 2.969 11.439 3.023 1.00 0.00 24 ASP A C 10
ATOM 15282 O O . ASP A 1 24 ? 2.697 10.268 3.291 1.00 0.00 24 ASP A O 10
ATOM 15291 N N . TYR A 1 25 ? 2.411 12.472 3.645 1.00 0.00 25 TYR A N 10
ATOM 15292 C CA . TYR A 1 25 ? 1.426 12.284 4.705 1.00 0.00 25 TYR A CA 10
ATOM 15293 C C . TYR A 1 25 ? 0.398 11.226 4.312 1.00 0.00 25 TYR A C 10
ATOM 15294 O O . TYR A 1 25 ? 0.279 10.188 4.964 1.00 0.00 25 TYR A O 10
ATOM 15312 N N . PHE A 1 26 ? -0.342 11.497 3.243 1.00 0.00 26 PHE A N 10
ATOM 15313 C CA . PHE A 1 26 ? -1.360 10.572 2.763 1.00 0.00 26 PHE A CA 10
ATOM 15314 C C . PHE A 1 26 ? -0.827 9.142 2.739 1.00 0.00 26 PHE A C 10
ATOM 15315 O O . PHE A 1 26 ? -1.526 8.200 3.116 1.00 0.00 26 PHE A O 10
ATOM 15332 N N . CYS A 1 27 ? 0.415 8.987 2.294 1.00 0.00 27 CYS A N 10
ATOM 15333 C CA . CYS A 1 27 ? 1.043 7.673 2.218 1.00 0.00 27 CYS A CA 10
ATOM 15334 C C . CYS A 1 27 ? 1.166 7.049 3.604 1.00 0.00 27 CYS A C 10
ATOM 15335 O O . CYS A 1 27 ? 0.910 5.859 3.786 1.00 0.00 27 CYS A O 10
ATOM 15343 N N . PHE A 1 28 ? 1.559 7.861 4.581 1.00 0.00 28 PHE A N 10
ATOM 15344 C CA . PHE A 1 28 ? 1.718 7.388 5.951 1.00 0.00 28 PHE A CA 10
ATOM 15345 C C . PHE A 1 28 ? 0.383 6.921 6.523 1.00 0.00 28 PHE A C 10
ATOM 15346 O O . PHE A 1 28 ? 0.256 5.786 6.986 1.00 0.00 28 PHE A O 10
ATOM 15363 N N . CYS A 1 29 ? -0.610 7.803 6.489 1.00 0.00 29 CYS A N 10
ATOM 15364 C CA . CYS A 1 29 ? -1.936 7.482 7.006 1.00 0.00 29 CYS A CA 10
ATOM 15365 C C . CYS A 1 29 ? -2.511 6.256 6.305 1.00 0.00 29 CYS A C 10
ATOM 15366 O O . CYS A 1 29 ? -3.134 5.403 6.936 1.00 0.00 29 CYS A O 10
ATOM 15374 N N . TYR A 1 30 ? -2.299 6.176 4.996 1.00 0.00 30 TYR A N 10
ATOM 15375 C CA . TYR A 1 30 ? -2.799 5.056 4.208 1.00 0.00 30 TYR A CA 10
ATOM 15376 C C . TYR A 1 30 ? -2.090 3.760 4.590 1.00 0.00 30 TYR A C 10
ATOM 15377 O O . TYR A 1 30 ? -2.715 2.819 5.076 1.00 0.00 30 TYR A O 10
ATOM 15395 N N . GLY A 1 31 ? -0.780 3.722 4.367 1.00 0.00 31 GLY A N 10
ATOM 15396 C CA . GLY A 1 31 ? -0.007 2.538 4.695 1.00 0.00 31 GLY A CA 10
ATOM 15397 C C . GLY A 1 31 ? -0.066 2.196 6.170 1.00 0.00 31 GLY A C 10
ATOM 15398 O O . GLY A 1 31 ? 0.147 1.047 6.558 1.00 0.00 31 GLY A O 10
ATOM 15402 N N . LYS A 1 32 ? -0.355 3.196 6.996 1.00 0.00 32 LYS A N 10
ATOM 15403 C CA . LYS A 1 32 ? -0.442 2.998 8.438 1.00 0.00 32 LYS A CA 10
ATOM 15404 C C . LYS A 1 32 ? -1.700 2.218 8.805 1.00 0.00 32 LYS A C 10
ATOM 15405 O O . LYS A 1 32 ? -1.650 1.272 9.591 1.00 0.00 32 LYS A O 10
ATOM 15424 N N . ALA A 1 33 ? -2.829 2.620 8.230 1.00 0.00 33 ALA A N 10
ATOM 15425 C CA . ALA A 1 33 ? -4.100 1.958 8.494 1.00 0.00 33 ALA A CA 10
ATOM 15426 C C . ALA A 1 33 ? -4.091 0.526 7.969 1.00 0.00 33 ALA A C 10
ATOM 15427 O O . ALA A 1 33 ? -4.780 -0.346 8.503 1.00 0.00 33 ALA A O 10
ATOM 15434 N N . LEU A 1 34 ? -3.309 0.288 6.923 1.00 0.00 34 LEU A N 10
ATOM 15435 C CA . LEU A 1 34 ? -3.210 -1.040 6.326 1.00 0.00 34 LEU A CA 10
ATOM 15436 C C . LEU A 1 34 ? -2.642 -2.045 7.324 1.00 0.00 34 LEU A C 10
ATOM 15437 O O . LEU A 1 34 ? -3.028 -3.213 7.331 1.00 0.00 34 LEU A O 10
ATOM 15453 N N . GLY A 1 35 ? -1.725 -1.580 8.167 1.00 0.00 35 GLY A N 10
ATOM 15454 C CA . GLY A 1 35 ? -1.121 -2.451 9.158 1.00 0.00 35 GLY A CA 10
ATOM 15455 C C . GLY A 1 35 ? 0.241 -2.960 8.729 1.00 0.00 35 GLY A C 10
ATOM 15456 O O . GLY A 1 35 ? 0.703 -3.997 9.207 1.00 0.00 35 GLY A O 10
ATOM 15460 N N . LYS A 1 36 ? 0.885 -2.233 7.823 1.00 0.00 36 LYS A N 10
ATOM 15461 C CA . LYS A 1 36 ? 2.202 -2.616 7.328 1.00 0.00 36 LYS A CA 10
ATOM 15462 C C . LYS A 1 36 ? 3.305 -1.936 8.133 1.00 0.00 36 LYS A C 10
ATOM 15463 O O . LYS A 1 36 ? 3.030 -1.178 9.063 1.00 0.00 36 LYS A O 10
ATOM 15482 N N . SER A 1 37 ? 4.553 -2.211 7.768 1.00 0.00 37 SER A N 10
ATOM 15483 C CA . SER A 1 37 ? 5.697 -1.628 8.458 1.00 0.00 37 SER A CA 10
ATOM 15484 C C . SER A 1 37 ? 6.397 -0.599 7.575 1.00 0.00 37 SER A C 10
ATOM 15485 O O . SER A 1 37 ? 7.564 -0.269 7.789 1.00 0.00 37 SER A O 10
ATOM 15493 N N . THR A 1 38 ? 5.675 -0.095 6.578 1.00 0.00 38 THR A N 10
ATOM 15494 C CA . THR A 1 38 ? 6.225 0.896 5.661 1.00 0.00 38 THR A CA 10
ATOM 15495 C C . THR A 1 38 ? 5.118 1.722 5.015 1.00 0.00 38 THR A C 10
ATOM 15496 O O . THR A 1 38 ? 3.961 1.302 4.974 1.00 0.00 38 THR A O 10
ATOM 15507 N N . VAL A 1 39 ? 5.481 2.896 4.510 1.00 0.00 39 VAL A N 10
ATOM 15508 C CA . VAL A 1 39 ? 4.518 3.779 3.863 1.00 0.00 39 VAL A CA 10
ATOM 15509 C C . VAL A 1 39 ? 4.034 3.193 2.542 1.00 0.00 39 VAL A C 10
ATOM 15510 O O . VAL A 1 39 ? 4.727 2.391 1.916 1.00 0.00 39 VAL A O 10
ATOM 15523 N N . VAL A 1 40 ? 2.839 3.598 2.123 1.00 0.00 40 VAL A N 10
ATOM 15524 C CA . VAL A 1 40 ? 2.262 3.113 0.874 1.00 0.00 40 VAL A CA 10
ATOM 15525 C C . VAL A 1 40 ? 1.752 4.269 0.020 1.00 0.00 40 VAL A C 10
ATOM 15526 O O . VAL A 1 40 ? 1.041 5.155 0.492 1.00 0.00 40 VAL A O 10
ATOM 15539 N N . PRO A 1 41 ? 2.122 4.259 -1.269 1.00 0.00 41 PRO A N 10
ATOM 15540 C CA . PRO A 1 41 ? 1.712 5.299 -2.218 1.00 0.00 41 PRO A CA 10
ATOM 15541 C C . PRO A 1 41 ? 0.225 5.233 -2.543 1.00 0.00 41 PRO A C 10
ATOM 15542 O O . PRO A 1 41 ? -0.233 4.313 -3.222 1.00 0.00 41 PRO A O 10
ATOM 15553 N N . VAL A 1 42 ? -0.528 6.214 -2.056 1.00 0.00 42 VAL A N 10
ATOM 15554 C CA . VAL A 1 42 ? -1.965 6.268 -2.296 1.00 0.00 42 VAL A CA 10
ATOM 15555 C C . VAL A 1 42 ? -2.268 6.387 -3.785 1.00 0.00 42 VAL A C 10
ATOM 15556 O O . VAL A 1 42 ? -1.931 7.375 -4.437 1.00 0.00 42 VAL A O 10
ATOM 15569 N N . PRO A 1 43 ? -2.921 5.354 -4.339 1.00 0.00 43 PRO A N 10
ATOM 15570 C CA . PRO A 1 43 ? -3.286 5.319 -5.759 1.00 0.00 43 PRO A CA 10
ATOM 15571 C C . PRO A 1 43 ? -4.381 6.322 -6.101 1.00 0.00 43 PRO A C 10
ATOM 15572 O O . PRO A 1 43 ? -5.551 5.958 -6.234 1.00 0.00 43 PRO A O 10
ATOM 15583 N N . TYR A 1 44 ? -3.997 7.585 -6.243 1.00 0.00 44 TYR A N 10
ATOM 15584 C CA . TYR A 1 44 ? -4.947 8.642 -6.569 1.00 0.00 44 TYR A CA 10
ATOM 15585 C C . TYR A 1 44 ? -5.829 8.239 -7.747 1.00 0.00 44 TYR A C 10
ATOM 15586 O O . TYR A 1 44 ? -7.055 8.294 -7.665 1.00 0.00 44 TYR A O 10
ATOM 15604 N N . GLU A 1 45 ? -5.192 7.833 -8.841 1.00 0.00 45 GLU A N 10
ATOM 15605 C CA . GLU A 1 45 ? -5.918 7.420 -10.038 1.00 0.00 45 GLU A CA 10
ATOM 15606 C C . GLU A 1 45 ? -7.070 6.487 -9.679 1.00 0.00 45 GLU A C 10
ATOM 15607 O O . GLU A 1 45 ? -8.220 6.733 -10.045 1.00 0.00 45 GLU A O 10
ATOM 15619 N N . LYS A 1 46 ? -6.755 5.416 -8.961 1.00 0.00 46 LYS A N 10
ATOM 15620 C CA . LYS A 1 46 ? -7.762 4.443 -8.552 1.00 0.00 46 LYS A CA 10
ATOM 15621 C C . LYS A 1 46 ? -8.742 5.062 -7.560 1.00 0.00 46 LYS A C 10
ATOM 15622 O O . LYS A 1 46 ? -9.942 5.142 -7.826 1.00 0.00 46 LYS A O 10
ATOM 15641 N N . MET A 1 47 ? -8.225 5.499 -6.416 1.00 0.00 47 MET A N 10
ATOM 15642 C CA . MET A 1 47 ? -9.055 6.112 -5.387 1.00 0.00 47 MET A CA 10
ATOM 15643 C C . MET A 1 47 ? -10.071 7.068 -6.005 1.00 0.00 47 MET A C 10
ATOM 15644 O O . MET A 1 47 ? -11.222 7.133 -5.570 1.00 0.00 47 MET A O 10
ATOM 15658 N N . LEU A 1 48 ? -9.641 7.806 -7.021 1.00 0.00 48 LEU A N 10
ATOM 15659 C CA . LEU A 1 48 ? -10.512 8.757 -7.699 1.00 0.00 48 LEU A CA 10
ATOM 15660 C C . LEU A 1 48 ? -11.782 8.074 -8.197 1.00 0.00 48 LEU A C 10
ATOM 15661 O O . LEU A 1 48 ? -12.891 8.555 -7.961 1.00 0.00 48 LEU A O 10
ATOM 15677 N N . ARG A 1 49 ? -11.613 6.949 -8.884 1.00 0.00 49 ARG A N 10
ATOM 15678 C CA . ARG A 1 49 ? -12.745 6.199 -9.413 1.00 0.00 49 ARG A CA 10
ATOM 15679 C C . ARG A 1 49 ? -13.383 5.338 -8.325 1.00 0.00 49 ARG A C 10
ATOM 15680 O O . ARG A 1 49 ? -14.566 5.006 -8.398 1.00 0.00 49 ARG A O 10
ATOM 15701 N N . ASP A 1 50 ? -12.591 4.981 -7.320 1.00 0.00 50 ASP A N 10
ATOM 15702 C CA . ASP A 1 50 ? -13.079 4.161 -6.218 1.00 0.00 50 ASP A CA 10
ATOM 15703 C C . ASP A 1 50 ? -12.620 4.726 -4.876 1.00 0.00 50 ASP A C 10
ATOM 15704 O O . ASP A 1 50 ? -11.575 4.341 -4.355 1.00 0.00 50 ASP A O 10
ATOM 15713 N N . GLN A 1 51 ? -13.411 5.641 -4.325 1.00 0.00 51 GLN A N 10
ATOM 15714 C CA . GLN A 1 51 ? -13.085 6.260 -3.045 1.00 0.00 51 GLN A CA 10
ATOM 15715 C C . GLN A 1 51 ? -13.536 5.381 -1.885 1.00 0.00 51 GLN A C 10
ATOM 15716 O O . GLN A 1 51 ? -12.951 5.414 -0.802 1.00 0.00 51 GLN A O 10
ATOM 15730 N N . SER A 1 52 ? -14.582 4.594 -2.117 1.00 0.00 52 SER A N 10
ATOM 15731 C CA . SER A 1 52 ? -15.116 3.708 -1.089 1.00 0.00 52 SER A CA 10
ATOM 15732 C C . SER A 1 52 ? -14.003 2.882 -0.453 1.00 0.00 52 SER A C 10
ATOM 15733 O O . SER A 1 52 ? -13.812 2.908 0.763 1.00 0.00 52 SER A O 10
ATOM 15741 N N . ALA A 1 53 ? -13.269 2.148 -1.283 1.00 0.00 53 ALA A N 10
ATOM 15742 C CA . ALA A 1 53 ? -12.174 1.315 -0.804 1.00 0.00 53 ALA A CA 10
ATOM 15743 C C . ALA A 1 53 ? -11.489 1.951 0.401 1.00 0.00 53 ALA A C 10
ATOM 15744 O O . ALA A 1 53 ? -11.180 1.273 1.381 1.00 0.00 53 ALA A O 10
ATOM 15751 N N . VAL A 1 54 ? -11.251 3.256 0.322 1.00 0.00 54 VAL A N 10
ATOM 15752 C CA . VAL A 1 54 ? -10.603 3.983 1.407 1.00 0.00 54 VAL A CA 10
ATOM 15753 C C . VAL A 1 54 ? -11.180 5.388 1.548 1.00 0.00 54 VAL A C 10
ATOM 15754 O O . VAL A 1 54 ? -11.167 6.175 0.602 1.00 0.00 54 VAL A O 10
ATOM 15767 N N . VAL A 1 55 ? -11.685 5.696 2.739 1.00 0.00 55 VAL A N 10
ATOM 15768 C CA . VAL A 1 55 ? -12.265 7.006 3.006 1.00 0.00 55 VAL A CA 10
ATOM 15769 C C . VAL A 1 55 ? -11.265 7.917 3.709 1.00 0.00 55 VAL A C 10
ATOM 15770 O O . VAL A 1 55 ? -10.497 7.473 4.563 1.00 0.00 55 VAL A O 10
ATOM 15783 N N . VAL A 1 56 ? -11.279 9.195 3.346 1.00 0.00 56 VAL A N 10
ATOM 15784 C CA . VAL A 1 56 ? -10.374 10.171 3.943 1.00 0.00 56 VAL A CA 10
ATOM 15785 C C . VAL A 1 56 ? -11.134 11.165 4.814 1.00 0.00 56 VAL A C 10
ATOM 15786 O O . VAL A 1 56 ? -12.081 11.805 4.359 1.00 0.00 56 VAL A O 10
ATOM 15799 N N . GLN A 1 57 ? -10.712 11.287 6.069 1.00 0.00 57 GLN A N 10
ATOM 15800 C CA . GLN A 1 57 ? -11.353 12.203 7.003 1.00 0.00 57 GLN A CA 10
ATOM 15801 C C . GLN A 1 57 ? -10.383 13.291 7.452 1.00 0.00 57 GLN A C 10
ATOM 15802 O O . GLN A 1 57 ? -9.170 13.158 7.294 1.00 0.00 57 GLN A O 10
ATOM 15816 N N . GLY A 1 58 ? -10.926 14.368 8.012 1.00 0.00 58 GLY A N 10
ATOM 15817 C CA . GLY A 1 58 ? -10.094 15.463 8.474 1.00 0.00 58 GLY A CA 10
ATOM 15818 C C . GLY A 1 58 ? -9.852 16.502 7.396 1.00 0.00 58 GLY A C 10
ATOM 15819 O O . GLY A 1 58 ? -8.897 17.277 7.475 1.00 0.00 58 GLY A O 10
ATOM 15823 N N . LEU A 1 59 ? -10.715 16.517 6.386 1.00 0.00 59 LEU A N 10
ATOM 15824 C CA . LEU A 1 59 ? -10.588 17.467 5.286 1.00 0.00 59 LEU A CA 10
ATOM 15825 C C . LEU A 1 59 ? -11.398 18.730 5.563 1.00 0.00 59 LEU A C 10
ATOM 15826 O O . LEU A 1 59 ? -12.363 18.724 6.326 1.00 0.00 59 LEU A O 10
ATOM 15842 N N . PRO A 1 60 ? -10.997 19.841 4.926 1.00 0.00 60 PRO A N 10
ATOM 15843 C CA . PRO A 1 60 ? -11.673 21.132 5.085 1.00 0.00 60 PRO A CA 10
ATOM 15844 C C . PRO A 1 60 ? -13.057 21.145 4.444 1.00 0.00 60 PRO A C 10
ATOM 15845 O O . PRO A 1 60 ? -13.603 20.095 4.107 1.00 0.00 60 PRO A O 10
ATOM 15856 N N . GLU A 1 61 ? -13.616 22.339 4.277 1.00 0.00 61 GLU A N 10
ATOM 15857 C CA . GLU A 1 61 ? -14.936 22.486 3.676 1.00 0.00 61 GLU A CA 10
ATOM 15858 C C . GLU A 1 61 ? -14.833 22.595 2.158 1.00 0.00 61 GLU A C 10
ATOM 15859 O O . GLU A 1 61 ? -13.750 22.798 1.611 1.00 0.00 61 GLU A O 10
ATOM 15871 N N . GLY A 1 62 ? -15.971 22.458 1.482 1.00 0.00 62 GLY A N 10
ATOM 15872 C CA . GLY A 1 62 ? -15.987 22.543 0.034 1.00 0.00 62 GLY A CA 10
ATOM 15873 C C . GLY A 1 62 ? -14.767 21.905 -0.599 1.00 0.00 62 GLY A C 10
ATOM 15874 O O . GLY A 1 62 ? -14.287 22.358 -1.639 1.00 0.00 62 GLY A O 10
ATOM 15878 N N . VAL A 1 63 ? -14.259 20.849 0.030 1.00 0.00 63 VAL A N 10
ATOM 15879 C CA . VAL A 1 63 ? -13.085 20.148 -0.477 1.00 0.00 63 VAL A CA 10
ATOM 15880 C C . VAL A 1 63 ? -13.404 18.686 -0.773 1.00 0.00 63 VAL A C 10
ATOM 15881 O O . VAL A 1 63 ? -14.263 18.084 -0.128 1.00 0.00 63 VAL A O 10
ATOM 15894 N N . ALA A 1 64 ? -12.708 18.122 -1.754 1.00 0.00 64 ALA A N 10
ATOM 15895 C CA . ALA A 1 64 ? -12.914 16.729 -2.134 1.00 0.00 64 ALA A CA 10
ATOM 15896 C C . ALA A 1 64 ? -11.584 16.002 -2.299 1.00 0.00 64 ALA A C 10
ATOM 15897 O O . ALA A 1 64 ? -10.731 16.418 -3.083 1.00 0.00 64 ALA A O 10
ATOM 15904 N N . PHE A 1 65 ? -11.413 14.915 -1.554 1.00 0.00 65 PHE A N 10
ATOM 15905 C CA . PHE A 1 65 ? -10.185 14.130 -1.617 1.00 0.00 65 PHE A CA 10
ATOM 15906 C C . PHE A 1 65 ? -9.609 14.135 -3.030 1.00 0.00 65 PHE A C 10
ATOM 15907 O O . PHE A 1 65 ? -10.270 13.726 -3.985 1.00 0.00 65 PHE A O 10
ATOM 15924 N N . LYS A 1 66 ? -8.371 14.601 -3.156 1.00 0.00 66 LYS A N 10
ATOM 15925 C CA . LYS A 1 66 ? -7.703 14.659 -4.451 1.00 0.00 66 LYS A CA 10
ATOM 15926 C C . LYS A 1 66 ? -6.229 15.018 -4.286 1.00 0.00 66 LYS A C 10
ATOM 15927 O O . LYS A 1 66 ? -5.803 15.464 -3.220 1.00 0.00 66 LYS A O 10
ATOM 15946 N N . HIS A 1 67 ? -5.456 14.824 -5.350 1.00 0.00 67 HIS A N 10
ATOM 15947 C CA . HIS A 1 67 ? -4.029 15.130 -5.324 1.00 0.00 67 HIS A CA 10
ATOM 15948 C C . HIS A 1 67 ? -3.765 16.424 -4.559 1.00 0.00 67 HIS A C 10
ATOM 15949 O O . HIS A 1 67 ? -4.522 17.390 -4.648 1.00 0.00 67 HIS A O 10
ATOM 15963 N N . PRO A 1 68 ? -2.667 16.443 -3.789 1.00 0.00 68 PRO A N 10
ATOM 15964 C CA . PRO A 1 68 ? -2.278 17.611 -2.995 1.00 0.00 68 PRO A CA 10
ATOM 15965 C C . PRO A 1 68 ? -1.809 18.773 -3.864 1.00 0.00 68 PRO A C 10
ATOM 15966 O O . PRO A 1 68 ? -1.594 19.881 -3.371 1.00 0.00 68 PRO A O 10
ATOM 15977 N N . GLU A 1 69 ? -1.653 18.514 -5.157 1.00 0.00 69 GLU A N 10
ATOM 15978 C CA . GLU A 1 69 ? -1.208 19.539 -6.094 1.00 0.00 69 GLU A CA 10
ATOM 15979 C C . GLU A 1 69 ? -2.395 20.327 -6.642 1.00 0.00 69 GLU A C 10
ATOM 15980 O O . GLU A 1 69 ? -2.239 21.444 -7.132 1.00 0.00 69 GLU A O 10
ATOM 15992 N N . ASN A 1 70 ? -3.582 19.735 -6.552 1.00 0.00 70 ASN A N 10
ATOM 15993 C CA . ASN A 1 70 ? -4.795 20.381 -7.039 1.00 0.00 70 ASN A CA 10
ATOM 15994 C C . ASN A 1 70 ? -5.335 21.371 -6.012 1.00 0.00 70 ASN A C 10
ATOM 15995 O O . ASN A 1 70 ? -6.173 22.216 -6.328 1.00 0.00 70 ASN A O 10
ATOM 16006 N N . TYR A 1 71 ? -4.849 21.260 -4.781 1.00 0.00 71 TYR A N 10
ATOM 16007 C CA . TYR A 1 71 ? -5.283 22.144 -3.705 1.00 0.00 71 TYR A CA 10
ATOM 16008 C C . TYR A 1 71 ? -4.499 23.452 -3.724 1.00 0.00 71 TYR A C 10
ATOM 16009 O O . TYR A 1 71 ? -3.269 23.452 -3.654 1.00 0.00 71 TYR A O 10
ATOM 16027 N N . ASP A 1 72 ? -5.218 24.565 -3.819 1.00 0.00 72 ASP A N 10
ATOM 16028 C CA . ASP A 1 72 ? -4.590 25.881 -3.846 1.00 0.00 72 ASP A CA 10
ATOM 16029 C C . ASP A 1 72 ? -3.606 26.037 -2.690 1.00 0.00 72 ASP A C 10
ATOM 16030 O O . ASP A 1 72 ? -3.829 25.516 -1.597 1.00 0.00 72 ASP A O 10
ATOM 16039 N N . LEU A 1 73 ? -2.517 26.756 -2.941 1.00 0.00 73 LEU A N 10
ATOM 16040 C CA . LEU A 1 73 ? -1.499 26.981 -1.921 1.00 0.00 73 LEU A CA 10
ATOM 16041 C C . LEU A 1 73 ? -2.134 27.184 -0.550 1.00 0.00 73 LEU A C 10
ATOM 16042 O O . LEU A 1 73 ? -1.731 26.560 0.431 1.00 0.00 73 LEU A O 10
ATOM 16058 N N . ALA A 1 74 ? -3.132 28.060 -0.490 1.00 0.00 74 ALA A N 10
ATOM 16059 C CA . ALA A 1 74 ? -3.827 28.342 0.760 1.00 0.00 74 ALA A CA 10
ATOM 16060 C C . ALA A 1 74 ? -4.399 27.067 1.370 1.00 0.00 74 ALA A C 10
ATOM 16061 O O . ALA A 1 74 ? -4.216 26.798 2.558 1.00 0.00 74 ALA A O 10
ATOM 16068 N N . THR A 1 75 ? -5.093 26.283 0.550 1.00 0.00 75 THR A N 10
ATOM 16069 C CA . THR A 1 75 ? -5.692 25.037 1.009 1.00 0.00 75 THR A CA 10
ATOM 16070 C C . THR A 1 75 ? -4.630 24.074 1.529 1.00 0.00 75 THR A C 10
ATOM 16071 O O . THR A 1 75 ? -4.773 23.500 2.609 1.00 0.00 75 THR A O 10
ATOM 16082 N N . LEU A 1 76 ? -3.565 23.901 0.754 1.00 0.00 76 LEU A N 10
ATOM 16083 C CA . LEU A 1 76 ? -2.477 23.008 1.137 1.00 0.00 76 LEU A CA 10
ATOM 16084 C C . LEU A 1 76 ? -2.044 23.263 2.577 1.00 0.00 76 LEU A C 10
ATOM 16085 O O . LEU A 1 76 ? -2.018 22.347 3.400 1.00 0.00 76 LEU A O 10
ATOM 16101 N N . LYS A 1 77 ? -1.708 24.513 2.876 1.00 0.00 77 LYS A N 10
ATOM 16102 C CA . LYS A 1 77 ? -1.279 24.891 4.218 1.00 0.00 77 LYS A CA 10
ATOM 16103 C C . LYS A 1 77 ? -2.243 24.349 5.269 1.00 0.00 77 LYS A C 10
ATOM 16104 O O . LYS A 1 77 ? -1.820 23.832 6.304 1.00 0.00 77 LYS A O 10
ATOM 16123 N N . TRP A 1 78 ? -3.537 24.470 4.997 1.00 0.00 78 TRP A N 10
ATOM 16124 C CA . TRP A 1 78 ? -4.560 23.991 5.919 1.00 0.00 78 TRP A CA 10
ATOM 16125 C C . TRP A 1 78 ? -4.374 22.506 6.216 1.00 0.00 78 TRP A C 10
ATOM 16126 O O . TRP A 1 78 ? -4.227 22.108 7.372 1.00 0.00 78 TRP A O 10
ATOM 16147 N N . ILE A 1 79 ? -4.379 21.692 5.166 1.00 0.00 79 ILE A N 10
ATOM 16148 C CA . ILE A 1 79 ? -4.209 20.253 5.314 1.00 0.00 79 ILE A CA 10
ATOM 16149 C C . ILE A 1 79 ? -3.085 19.931 6.293 1.00 0.00 79 ILE A C 10
ATOM 16150 O O . ILE A 1 79 ? -3.273 19.167 7.242 1.00 0.00 79 ILE A O 10
ATOM 16166 N N . LEU A 1 80 ? -1.917 20.517 6.059 1.00 0.00 80 LEU A N 10
ATOM 16167 C CA . LEU A 1 80 ? -0.761 20.294 6.921 1.00 0.00 80 LEU A CA 10
ATOM 16168 C C . LEU A 1 80 ? -1.053 20.745 8.349 1.00 0.00 80 LEU A C 10
ATOM 16169 O O . LEU A 1 80 ? -0.601 20.122 9.310 1.00 0.00 80 LEU A O 10
ATOM 16185 N N . GLU A 1 81 ? -1.813 21.828 8.479 1.00 0.00 81 GLU A N 10
ATOM 16186 C CA . GLU A 1 81 ? -2.166 22.359 9.790 1.00 0.00 81 GLU A CA 10
ATOM 16187 C C . GLU A 1 81 ? -3.020 21.363 10.570 1.00 0.00 81 GLU A C 10
ATOM 16188 O O . GLU A 1 81 ? -2.705 21.014 11.706 1.00 0.00 81 GLU A O 10
ATOM 16200 N N . ASN A 1 82 ? -4.105 20.911 9.948 1.00 0.00 82 ASN A N 10
ATOM 16201 C CA . ASN A 1 82 ? -5.007 19.956 10.583 1.00 0.00 82 ASN A CA 10
ATOM 16202 C C . ASN A 1 82 ? -4.762 18.545 10.057 1.00 0.00 82 ASN A C 10
ATOM 16203 O O . ASN A 1 82 ? -5.695 17.753 9.913 1.00 0.00 82 ASN A O 10
ATOM 16214 N N . LYS A 1 83 ? -3.502 18.235 9.773 1.00 0.00 83 LYS A N 10
ATOM 16215 C CA . LYS A 1 83 ? -3.132 16.919 9.265 1.00 0.00 83 LYS A CA 10
ATOM 16216 C C . LYS A 1 83 ? -3.154 15.880 10.381 1.00 0.00 83 LYS A C 10
ATOM 16217 O O . LYS A 1 83 ? -3.745 14.810 10.233 1.00 0.00 83 LYS A O 10
ATOM 16236 N N . ALA A 1 84 ? -2.510 16.202 11.498 1.00 0.00 84 ALA A N 10
ATOM 16237 C CA . ALA A 1 84 ? -2.459 15.297 12.639 1.00 0.00 84 ALA A CA 10
ATOM 16238 C C . ALA A 1 84 ? -3.809 14.623 12.866 1.00 0.00 84 ALA A C 10
ATOM 16239 O O . ALA A 1 84 ? -3.876 13.492 13.343 1.00 0.00 84 ALA A O 10
ATOM 16246 N N . GLY A 1 85 ? -4.883 15.328 12.520 1.00 0.00 85 GLY A N 10
ATOM 16247 C CA . GLY A 1 85 ? -6.215 14.782 12.695 1.00 0.00 85 GLY A CA 10
ATOM 16248 C C . GLY A 1 85 ? -6.629 13.884 11.546 1.00 0.00 85 GLY A C 10
ATOM 16249 O O . GLY A 1 85 ? -7.230 12.831 11.759 1.00 0.00 85 GLY A O 10
ATOM 16253 N N . ILE A 1 86 ? -6.307 14.301 10.326 1.00 0.00 86 ILE A N 10
ATOM 16254 C CA . ILE A 1 86 ? -6.650 13.525 9.140 1.00 0.00 86 ILE A CA 10
ATOM 16255 C C . ILE A 1 86 ? -6.438 12.035 9.377 1.00 0.00 86 ILE A C 10
ATOM 16256 O O . ILE A 1 86 ? -5.348 11.604 9.753 1.00 0.00 86 ILE A O 10
ATOM 16272 N N . SER A 1 87 ? -7.488 11.250 9.155 1.00 0.00 87 SER A N 10
ATOM 16273 C CA . SER A 1 87 ? -7.419 9.806 9.346 1.00 0.00 87 SER A CA 10
ATOM 16274 C C . SER A 1 87 ? -7.760 9.070 8.054 1.00 0.00 87 SER A C 10
ATOM 16275 O O . SER A 1 87 ? -8.217 9.675 7.084 1.00 0.00 87 SER A O 10
ATOM 16283 N N . PHE A 1 88 ? -7.535 7.760 8.050 1.00 0.00 88 PHE A N 10
ATOM 16284 C CA . PHE A 1 88 ? -7.818 6.940 6.878 1.00 0.00 88 PHE A CA 10
ATOM 16285 C C . PHE A 1 88 ? -8.593 5.685 7.267 1.00 0.00 88 PHE A C 10
ATOM 16286 O O . PHE A 1 88 ? -8.085 4.828 7.991 1.00 0.00 88 PHE A O 10
ATOM 16303 N N . ILE A 1 89 ? -9.826 5.583 6.781 1.00 0.00 89 ILE A N 10
ATOM 16304 C CA . ILE A 1 89 ? -10.671 4.434 7.078 1.00 0.00 89 ILE A CA 10
ATOM 16305 C C . ILE A 1 89 ? -10.690 3.451 5.912 1.00 0.00 89 ILE A C 10
ATOM 16306 O O . ILE A 1 89 ? -11.488 3.587 4.985 1.00 0.00 89 ILE A O 10
ATOM 16322 N N . ILE A 1 90 ? -9.806 2.460 5.967 1.00 0.00 90 ILE A N 10
ATOM 16323 C CA . ILE A 1 90 ? -9.723 1.452 4.917 1.00 0.00 90 ILE A CA 10
ATOM 16324 C C . ILE A 1 90 ? -10.918 0.505 4.968 1.00 0.00 90 ILE A C 10
ATOM 16325 O O . ILE A 1 90 ? -11.071 -0.268 5.913 1.00 0.00 90 ILE A O 10
ATOM 16341 N N . LYS A 1 91 ? -11.762 0.571 3.943 1.00 0.00 91 LYS A N 10
ATOM 16342 C CA . LYS A 1 91 ? -12.942 -0.281 3.868 1.00 0.00 91 LYS A CA 10
ATOM 16343 C C . LYS A 1 91 ? -12.611 -1.612 3.199 1.00 0.00 91 LYS A C 10
ATOM 16344 O O . LYS A 1 91 ? -13.199 -2.643 3.522 1.00 0.00 91 LYS A O 10
ATOM 16363 N N . ARG A 1 92 ? -11.666 -1.580 2.265 1.00 0.00 92 ARG A N 10
ATOM 16364 C CA . ARG A 1 92 ? -11.256 -2.783 1.551 1.00 0.00 92 ARG A CA 10
ATOM 16365 C C . ARG A 1 92 ? -10.151 -2.469 0.545 1.00 0.00 92 ARG A C 10
ATOM 16366 O O . ARG A 1 92 ? -10.194 -1.466 -0.167 1.00 0.00 92 ARG A O 10
ATOM 16387 N N . PRO A 1 93 ? -9.139 -3.346 0.486 1.00 0.00 93 PRO A N 10
ATOM 16388 C CA . PRO A 1 93 ? -8.004 -3.184 -0.428 1.00 0.00 93 PRO A CA 10
ATOM 16389 C C . PRO A 1 93 ? -8.399 -3.394 -1.885 1.00 0.00 93 PRO A C 10
ATOM 16390 O O . PRO A 1 93 ? -9.096 -4.353 -2.219 1.00 0.00 93 PRO A O 10
ATOM 16401 N N . PHE A 1 94 ? -7.952 -2.490 -2.751 1.00 0.00 94 PHE A N 10
ATOM 16402 C CA . PHE A 1 94 ? -8.259 -2.576 -4.173 1.00 0.00 94 PHE A CA 10
ATOM 16403 C C . PHE A 1 94 ? -7.921 -3.959 -4.721 1.00 0.00 94 PHE A C 10
ATOM 16404 O O . PHE A 1 94 ? -7.536 -4.858 -3.973 1.00 0.00 94 PHE A O 10
ATOM 16421 N N . LEU A 1 95 ? -8.069 -4.123 -6.031 1.00 0.00 95 LEU A N 10
ATOM 16422 C CA . LEU A 1 95 ? -7.779 -5.396 -6.680 1.00 0.00 95 LEU A CA 10
ATOM 16423 C C . LEU A 1 95 ? -6.346 -5.430 -7.198 1.00 0.00 95 LEU A C 10
ATOM 16424 O O . LEU A 1 95 ? -5.987 -6.289 -8.004 1.00 0.00 95 LEU A O 10
ATOM 16440 N N . GLU A 1 96 ? -5.529 -4.493 -6.727 1.00 0.00 96 GLU A N 10
ATOM 16441 C CA . GLU A 1 96 ? -4.133 -4.417 -7.142 1.00 0.00 96 GLU A CA 10
ATOM 16442 C C . GLU A 1 96 ? -3.273 -5.383 -6.332 1.00 0.00 96 GLU A C 10
ATOM 16443 O O . GLU A 1 96 ? -3.123 -5.253 -5.117 1.00 0.00 96 GLU A O 10
ATOM 16455 N N . PRO A 1 97 ? -2.692 -6.377 -7.021 1.00 0.00 97 PRO A N 10
ATOM 16456 C CA . PRO A 1 97 ? -1.836 -7.385 -6.387 1.00 0.00 97 PRO A CA 10
ATOM 16457 C C . PRO A 1 97 ? -0.507 -6.803 -5.916 1.00 0.00 97 PRO A C 10
ATOM 16458 O O . PRO A 1 97 ? -0.136 -5.691 -6.293 1.00 0.00 97 PRO A O 10
ATOM 16469 N N . LYS A 1 98 ? 0.206 -7.562 -5.091 1.00 0.00 98 LYS A N 10
ATOM 16470 C CA . LYS A 1 98 ? 1.495 -7.123 -4.570 1.00 0.00 98 LYS A CA 10
ATOM 16471 C C . LYS A 1 98 ? 2.622 -8.010 -5.090 1.00 0.00 98 LYS A C 10
ATOM 16472 O O . LYS A 1 98 ? 3.744 -7.965 -4.584 1.00 0.00 98 LYS A O 10
ATOM 16491 N N . LYS A 1 99 ? 2.318 -8.812 -6.103 1.00 0.00 99 LYS A N 10
ATOM 16492 C CA . LYS A 1 99 ? 3.306 -9.707 -6.694 1.00 0.00 99 LYS A CA 10
ATOM 16493 C C . LYS A 1 99 ? 4.127 -8.985 -7.758 1.00 0.00 99 LYS A C 10
ATOM 16494 O O . LYS A 1 99 ? 3.928 -7.796 -8.008 1.00 0.00 99 LYS A O 10
ATOM 16513 N N . HIS A 1 100 ? 5.049 -9.711 -8.382 1.00 0.00 100 HIS A N 10
ATOM 16514 C CA . HIS A 1 100 ? 5.899 -9.139 -9.419 1.00 0.00 100 HIS A CA 10
ATOM 16515 C C . HIS A 1 100 ? 6.782 -10.211 -10.051 1.00 0.00 100 HIS A C 10
ATOM 16516 O O . HIS A 1 100 ? 6.771 -11.367 -9.627 1.00 0.00 100 HIS A O 10
ATOM 16530 N N . VAL A 1 101 ? 7.545 -9.821 -11.067 1.00 0.00 101 VAL A N 10
ATOM 16531 C CA . VAL A 1 101 ? 8.433 -10.748 -11.757 1.00 0.00 101 VAL A CA 10
ATOM 16532 C C . VAL A 1 101 ? 9.501 -10.001 -12.548 1.00 0.00 101 VAL A C 10
ATOM 16533 O O . VAL A 1 101 ? 9.188 -9.190 -13.420 1.00 0.00 101 VAL A O 10
ATOM 16546 N N . GLY A 1 102 ? 10.764 -10.280 -12.238 1.00 0.00 102 GLY A N 10
ATOM 16547 C CA . GLY A 1 102 ? 11.859 -9.626 -12.931 1.00 0.00 102 GLY A CA 10
ATOM 16548 C C . GLY A 1 102 ? 12.960 -9.185 -11.987 1.00 0.00 102 GLY A C 10
ATOM 16549 O O . GLY A 1 102 ? 12.813 -9.270 -10.767 1.00 0.00 102 GLY A O 10
ATOM 16553 N N . GLY A 1 103 ? 14.068 -8.713 -12.550 1.00 0.00 103 GLY A N 10
ATOM 16554 C CA . GLY A 1 103 ? 15.182 -8.267 -11.736 1.00 0.00 103 GLY A CA 10
ATOM 16555 C C . GLY A 1 103 ? 15.336 -6.758 -11.741 1.00 0.00 103 GLY A C 10
ATOM 16556 O O . GLY A 1 103 ? 15.169 -6.114 -12.775 1.00 0.00 103 GLY A O 10
ATOM 16560 N N . SER A 1 104 ? 15.654 -6.194 -10.579 1.00 0.00 104 SER A N 10
ATOM 16561 C CA . SER A 1 104 ? 15.824 -4.752 -10.452 1.00 0.00 104 SER A CA 10
ATOM 16562 C C . SER A 1 104 ? 17.206 -4.323 -10.936 1.00 0.00 104 SER A C 10
ATOM 16563 O O . SER A 1 104 ? 17.332 -3.501 -11.842 1.00 0.00 104 SER A O 10
ATOM 16571 N N . GLY A 1 105 ? 18.243 -4.888 -10.323 1.00 0.00 105 GLY A N 10
ATOM 16572 C CA . GLY A 1 105 ? 19.602 -4.553 -10.704 1.00 0.00 105 GLY A CA 10
ATOM 16573 C C . GLY A 1 105 ? 20.619 -4.992 -9.669 1.00 0.00 105 GLY A C 10
ATOM 16574 O O . GLY A 1 105 ? 20.344 -5.016 -8.469 1.00 0.00 105 GLY A O 10
ATOM 16578 N N . PRO A 1 106 ? 21.825 -5.351 -10.133 1.00 0.00 106 PRO A N 10
ATOM 16579 C CA . PRO A 1 106 ? 22.909 -5.800 -9.255 1.00 0.00 106 PRO A CA 10
ATOM 16580 C C . PRO A 1 106 ? 23.468 -4.668 -8.400 1.00 0.00 106 PRO A C 10
ATOM 16581 O O . PRO A 1 106 ? 24.395 -4.869 -7.615 1.00 0.00 106 PRO A O 10
ATOM 16592 N N . SER A 1 107 ? 22.898 -3.478 -8.555 1.00 0.00 107 SER A N 10
ATOM 16593 C CA . SER A 1 107 ? 23.341 -2.313 -7.799 1.00 0.00 107 SER A CA 10
ATOM 16594 C C . SER A 1 107 ? 22.221 -1.786 -6.907 1.00 0.00 107 SER A C 10
ATOM 16595 O O . SER A 1 107 ? 21.048 -1.824 -7.277 1.00 0.00 107 SER A O 10
ATOM 16603 N N . SER A 1 108 ? 22.593 -1.292 -5.730 1.00 0.00 108 SER A N 10
ATOM 16604 C CA . SER A 1 108 ? 21.620 -0.761 -4.783 1.00 0.00 108 SER A CA 10
ATOM 16605 C C . SER A 1 108 ? 22.311 0.056 -3.695 1.00 0.00 108 SER A C 10
ATOM 16606 O O . SER A 1 108 ? 23.523 -0.043 -3.503 1.00 0.00 108 SER A O 10
ATOM 16614 N N . GLY A 1 109 ? 21.531 0.866 -2.986 1.00 0.00 109 GLY A N 10
ATOM 16615 C CA . GLY A 1 109 ? 22.085 1.690 -1.927 1.00 0.00 109 GLY A CA 10
ATOM 16616 C C . GLY A 1 109 ? 22.061 0.997 -0.580 1.00 0.00 109 GLY A C 10
ATOM 16617 O O . GLY A 1 109 ? 22.388 1.600 0.442 1.00 0.00 109 GLY A O 10
ATOM 16621 N N . GLY A 1 1 ? -8.412 33.292 -3.553 1.00 0.00 1 GLY A N 11
ATOM 16622 C CA . GLY A 1 1 ? -7.970 33.119 -4.924 1.00 0.00 1 GLY A CA 11
ATOM 16623 C C . GLY A 1 1 ? -6.826 32.133 -5.045 1.00 0.00 1 GLY A C 11
ATOM 16624 O O . GLY A 1 1 ? -6.772 31.142 -4.317 1.00 0.00 1 GLY A O 11
ATOM 16628 N N . SER A 1 2 ? -5.906 32.405 -5.967 1.00 0.00 2 SER A N 11
ATOM 16629 C CA . SER A 1 2 ? -4.760 31.531 -6.184 1.00 0.00 2 SER A CA 11
ATOM 16630 C C . SER A 1 2 ? -3.509 32.345 -6.503 1.00 0.00 2 SER A C 11
ATOM 16631 O O . SER A 1 2 ? -3.578 33.365 -7.188 1.00 0.00 2 SER A O 11
ATOM 16639 N N . SER A 1 3 ? -2.368 31.886 -5.999 1.00 0.00 3 SER A N 11
ATOM 16640 C CA . SER A 1 3 ? -1.102 32.572 -6.225 1.00 0.00 3 SER A CA 11
ATOM 16641 C C . SER A 1 3 ? -0.323 31.915 -7.360 1.00 0.00 3 SER A C 11
ATOM 16642 O O . SER A 1 3 ? 0.890 31.729 -7.269 1.00 0.00 3 SER A O 11
ATOM 16650 N N . GLY A 1 4 ? -1.030 31.563 -8.429 1.00 0.00 4 GLY A N 11
ATOM 16651 C CA . GLY A 1 4 ? -0.389 30.928 -9.567 1.00 0.00 4 GLY A CA 11
ATOM 16652 C C . GLY A 1 4 ? -0.157 31.893 -10.713 1.00 0.00 4 GLY A C 11
ATOM 16653 O O . GLY A 1 4 ? -1.106 32.416 -11.296 1.00 0.00 4 GLY A O 11
ATOM 16657 N N . SER A 1 5 ? 1.111 32.130 -11.038 1.00 0.00 5 SER A N 11
ATOM 16658 C CA . SER A 1 5 ? 1.465 33.042 -12.118 1.00 0.00 5 SER A CA 11
ATOM 16659 C C . SER A 1 5 ? 2.596 32.468 -12.966 1.00 0.00 5 SER A C 11
ATOM 16660 O O . SER A 1 5 ? 3.400 31.669 -12.487 1.00 0.00 5 SER A O 11
ATOM 16668 N N . SER A 1 6 ? 2.651 32.881 -14.228 1.00 0.00 6 SER A N 11
ATOM 16669 C CA . SER A 1 6 ? 3.681 32.405 -15.143 1.00 0.00 6 SER A CA 11
ATOM 16670 C C . SER A 1 6 ? 5.055 32.930 -14.736 1.00 0.00 6 SER A C 11
ATOM 16671 O O . SER A 1 6 ? 5.213 34.107 -14.417 1.00 0.00 6 SER A O 11
ATOM 16679 N N . GLY A 1 7 ? 6.047 32.044 -14.751 1.00 0.00 7 GLY A N 11
ATOM 16680 C CA . GLY A 1 7 ? 7.395 32.435 -14.380 1.00 0.00 7 GLY A CA 11
ATOM 16681 C C . GLY A 1 7 ? 7.781 31.948 -12.999 1.00 0.00 7 GLY A C 11
ATOM 16682 O O . GLY A 1 7 ? 6.931 31.822 -12.117 1.00 0.00 7 GLY A O 11
ATOM 16686 N N . MET A 1 8 ? 9.067 31.672 -12.808 1.00 0.00 8 MET A N 11
ATOM 16687 C CA . MET A 1 8 ? 9.563 31.195 -11.522 1.00 0.00 8 MET A CA 11
ATOM 16688 C C . MET A 1 8 ? 9.655 32.338 -10.517 1.00 0.00 8 MET A C 11
ATOM 16689 O O . MET A 1 8 ? 9.717 33.507 -10.896 1.00 0.00 8 MET A O 11
ATOM 16703 N N . SER A 1 9 ? 9.662 31.992 -9.233 1.00 0.00 9 SER A N 11
ATOM 16704 C CA . SER A 1 9 ? 9.741 32.990 -8.173 1.00 0.00 9 SER A CA 11
ATOM 16705 C C . SER A 1 9 ? 10.416 32.413 -6.933 1.00 0.00 9 SER A C 11
ATOM 16706 O O . SER A 1 9 ? 10.737 31.226 -6.883 1.00 0.00 9 SER A O 11
ATOM 16714 N N . VAL A 1 10 ? 10.628 33.262 -5.932 1.00 0.00 10 VAL A N 11
ATOM 16715 C CA . VAL A 1 10 ? 11.264 32.838 -4.691 1.00 0.00 10 VAL A CA 11
ATOM 16716 C C . VAL A 1 10 ? 10.359 31.898 -3.904 1.00 0.00 10 VAL A C 11
ATOM 16717 O O . VAL A 1 10 ? 10.824 30.925 -3.308 1.00 0.00 10 VAL A O 11
ATOM 16730 N N . ASP A 1 11 ? 9.064 32.192 -3.905 1.00 0.00 11 ASP A N 11
ATOM 16731 C CA . ASP A 1 11 ? 8.092 31.372 -3.192 1.00 0.00 11 ASP A CA 11
ATOM 16732 C C . ASP A 1 11 ? 7.626 30.206 -4.059 1.00 0.00 11 ASP A C 11
ATOM 16733 O O . ASP A 1 11 ? 6.874 29.344 -3.603 1.00 0.00 11 ASP A O 11
ATOM 16742 N N . ALA A 1 12 ? 8.077 30.186 -5.308 1.00 0.00 12 ALA A N 11
ATOM 16743 C CA . ALA A 1 12 ? 7.707 29.126 -6.237 1.00 0.00 12 ALA A CA 11
ATOM 16744 C C . ALA A 1 12 ? 8.082 27.755 -5.684 1.00 0.00 12 ALA A C 11
ATOM 16745 O O . ALA A 1 12 ? 7.257 26.843 -5.646 1.00 0.00 12 ALA A O 11
ATOM 16752 N N . VAL A 1 13 ? 9.333 27.617 -5.256 1.00 0.00 13 VAL A N 11
ATOM 16753 C CA . VAL A 1 13 ? 9.818 26.358 -4.704 1.00 0.00 13 VAL A CA 11
ATOM 16754 C C . VAL A 1 13 ? 9.039 25.971 -3.452 1.00 0.00 13 VAL A C 11
ATOM 16755 O O . VAL A 1 13 ? 8.959 24.794 -3.098 1.00 0.00 13 VAL A O 11
ATOM 16768 N N . GLU A 1 14 ? 8.466 26.968 -2.786 1.00 0.00 14 GLU A N 11
ATOM 16769 C CA . GLU A 1 14 ? 7.694 26.731 -1.573 1.00 0.00 14 GLU A CA 11
ATOM 16770 C C . GLU A 1 14 ? 6.427 25.937 -1.880 1.00 0.00 14 GLU A C 11
ATOM 16771 O O . GLU A 1 14 ? 6.138 24.934 -1.226 1.00 0.00 14 GLU A O 11
ATOM 16783 N N . ILE A 1 15 ? 5.678 26.392 -2.878 1.00 0.00 15 ILE A N 11
ATOM 16784 C CA . ILE A 1 15 ? 4.443 25.724 -3.272 1.00 0.00 15 ILE A CA 11
ATOM 16785 C C . ILE A 1 15 ? 4.701 24.266 -3.638 1.00 0.00 15 ILE A C 11
ATOM 16786 O O . ILE A 1 15 ? 3.857 23.401 -3.407 1.00 0.00 15 ILE A O 11
ATOM 16802 N N . GLU A 1 16 ? 5.872 24.003 -4.208 1.00 0.00 16 GLU A N 11
ATOM 16803 C CA . GLU A 1 16 ? 6.240 22.648 -4.606 1.00 0.00 16 GLU A CA 11
ATOM 16804 C C . GLU A 1 16 ? 6.620 21.809 -3.389 1.00 0.00 16 GLU A C 11
ATOM 16805 O O . GLU A 1 16 ? 6.260 20.635 -3.293 1.00 0.00 16 GLU A O 11
ATOM 16817 N N . THR A 1 17 ? 7.351 22.419 -2.461 1.00 0.00 17 THR A N 11
ATOM 16818 C CA . THR A 1 17 ? 7.782 21.730 -1.252 1.00 0.00 17 THR A CA 11
ATOM 16819 C C . THR A 1 17 ? 6.588 21.342 -0.386 1.00 0.00 17 THR A C 11
ATOM 16820 O O . THR A 1 17 ? 6.573 20.272 0.225 1.00 0.00 17 THR A O 11
ATOM 16831 N N . LEU A 1 18 ? 5.590 22.217 -0.337 1.00 0.00 18 LEU A N 11
ATOM 16832 C CA . LEU A 1 18 ? 4.391 21.966 0.455 1.00 0.00 18 LEU A CA 11
ATOM 16833 C C . LEU A 1 18 ? 3.629 20.758 -0.080 1.00 0.00 18 LEU A C 11
ATOM 16834 O O . LEU A 1 18 ? 3.066 19.976 0.687 1.00 0.00 18 LEU A O 11
ATOM 16850 N N . ARG A 1 19 ? 3.615 20.612 -1.401 1.00 0.00 19 ARG A N 11
ATOM 16851 C CA . ARG A 1 19 ? 2.922 19.499 -2.039 1.00 0.00 19 ARG A CA 11
ATOM 16852 C C . ARG A 1 19 ? 3.594 18.172 -1.697 1.00 0.00 19 ARG A C 11
ATOM 16853 O O . ARG A 1 19 ? 2.925 17.154 -1.519 1.00 0.00 19 ARG A O 11
ATOM 16874 N N . LYS A 1 20 ? 4.919 18.191 -1.610 1.00 0.00 20 LYS A N 11
ATOM 16875 C CA . LYS A 1 20 ? 5.682 16.992 -1.289 1.00 0.00 20 LYS A CA 11
ATOM 16876 C C . LYS A 1 20 ? 5.330 16.477 0.103 1.00 0.00 20 LYS A C 11
ATOM 16877 O O . LYS A 1 20 ? 5.057 15.291 0.288 1.00 0.00 20 LYS A O 11
ATOM 16896 N N . THR A 1 21 ? 5.337 17.379 1.080 1.00 0.00 21 THR A N 11
ATOM 16897 C CA . THR A 1 21 ? 5.018 17.018 2.456 1.00 0.00 21 THR A CA 11
ATOM 16898 C C . THR A 1 21 ? 3.644 16.363 2.548 1.00 0.00 21 THR A C 11
ATOM 16899 O O . THR A 1 21 ? 3.479 15.334 3.202 1.00 0.00 21 THR A O 11
ATOM 16910 N N . VAL A 1 22 ? 2.661 16.965 1.887 1.00 0.00 22 VAL A N 11
ATOM 16911 C CA . VAL A 1 22 ? 1.301 16.439 1.892 1.00 0.00 22 VAL A CA 11
ATOM 16912 C C . VAL A 1 22 ? 1.225 15.105 1.160 1.00 0.00 22 VAL A C 11
ATOM 16913 O O . VAL A 1 22 ? 0.468 14.215 1.548 1.00 0.00 22 VAL A O 11
ATOM 16926 N N . GLU A 1 23 ? 2.016 14.971 0.100 1.00 0.00 23 GLU A N 11
ATOM 16927 C CA . GLU A 1 23 ? 2.038 13.744 -0.687 1.00 0.00 23 GLU A CA 11
ATOM 16928 C C . GLU A 1 23 ? 2.473 12.557 0.168 1.00 0.00 23 GLU A C 11
ATOM 16929 O O . GLU A 1 23 ? 1.876 11.483 0.108 1.00 0.00 23 GLU A O 11
ATOM 16941 N N . ASP A 1 24 ? 3.519 12.761 0.963 1.00 0.00 24 ASP A N 11
ATOM 16942 C CA . ASP A 1 24 ? 4.035 11.709 1.831 1.00 0.00 24 ASP A CA 11
ATOM 16943 C C . ASP A 1 24 ? 3.037 11.377 2.936 1.00 0.00 24 ASP A C 11
ATOM 16944 O O . ASP A 1 24 ? 2.760 10.208 3.206 1.00 0.00 24 ASP A O 11
ATOM 16953 N N . TYR A 1 25 ? 2.499 12.413 3.571 1.00 0.00 25 TYR A N 11
ATOM 16954 C CA . TYR A 1 25 ? 1.534 12.232 4.648 1.00 0.00 25 TYR A CA 11
ATOM 16955 C C . TYR A 1 25 ? 0.467 11.212 4.259 1.00 0.00 25 TYR A C 11
ATOM 16956 O O . TYR A 1 25 ? 0.343 10.158 4.882 1.00 0.00 25 TYR A O 11
ATOM 16974 N N . PHE A 1 26 ? -0.300 11.535 3.223 1.00 0.00 26 PHE A N 11
ATOM 16975 C CA . PHE A 1 26 ? -1.357 10.649 2.749 1.00 0.00 26 PHE A CA 11
ATOM 16976 C C . PHE A 1 26 ? -0.884 9.199 2.733 1.00 0.00 26 PHE A C 11
ATOM 16977 O O . PHE A 1 26 ? -1.653 8.282 3.025 1.00 0.00 26 PHE A O 11
ATOM 16994 N N . CYS A 1 27 ? 0.383 8.999 2.392 1.00 0.00 27 CYS A N 11
ATOM 16995 C CA . CYS A 1 27 ? 0.959 7.660 2.337 1.00 0.00 27 CYS A CA 11
ATOM 16996 C C . CYS A 1 27 ? 1.081 7.063 3.735 1.00 0.00 27 CYS A C 11
ATOM 16997 O O . CYS A 1 27 ? 0.777 5.890 3.949 1.00 0.00 27 CYS A O 11
ATOM 17005 N N . PHE A 1 28 ? 1.531 7.878 4.684 1.00 0.00 28 PHE A N 11
ATOM 17006 C CA . PHE A 1 28 ? 1.696 7.430 6.060 1.00 0.00 28 PHE A CA 11
ATOM 17007 C C . PHE A 1 28 ? 0.369 6.951 6.641 1.00 0.00 28 PHE A C 11
ATOM 17008 O O . PHE A 1 28 ? 0.285 5.863 7.212 1.00 0.00 28 PHE A O 11
ATOM 17025 N N . CYS A 1 29 ? -0.665 7.771 6.490 1.00 0.00 29 CYS A N 11
ATOM 17026 C CA . CYS A 1 29 ? -1.990 7.432 6.999 1.00 0.00 29 CYS A CA 11
ATOM 17027 C C . CYS A 1 29 ? -2.535 6.185 6.309 1.00 0.00 29 CYS A C 11
ATOM 17028 O O . CYS A 1 29 ? -3.094 5.300 6.957 1.00 0.00 29 CYS A O 11
ATOM 17036 N N . TYR A 1 30 ? -2.370 6.124 4.993 1.00 0.00 30 TYR A N 11
ATOM 17037 C CA . TYR A 1 30 ? -2.850 4.989 4.215 1.00 0.00 30 TYR A CA 11
ATOM 17038 C C . TYR A 1 30 ? -2.151 3.701 4.643 1.00 0.00 30 TYR A C 11
ATOM 17039 O O . TYR A 1 30 ? -2.795 2.741 5.061 1.00 0.00 30 TYR A O 11
ATOM 17057 N N . GLY A 1 31 ? -0.826 3.691 4.535 1.00 0.00 31 GLY A N 11
ATOM 17058 C CA . GLY A 1 31 ? -0.060 2.518 4.914 1.00 0.00 31 GLY A CA 11
ATOM 17059 C C . GLY A 1 31 ? -0.205 2.182 6.385 1.00 0.00 31 GLY A C 11
ATOM 17060 O O . GLY A 1 31 ? -0.164 1.012 6.769 1.00 0.00 31 GLY A O 11
ATOM 17064 N N . LYS A 1 32 ? -0.375 3.208 7.211 1.00 0.00 32 LYS A N 11
ATOM 17065 C CA . LYS A 1 32 ? -0.528 3.016 8.649 1.00 0.00 32 LYS A CA 11
ATOM 17066 C C . LYS A 1 32 ? -1.820 2.271 8.965 1.00 0.00 32 LYS A C 11
ATOM 17067 O O . LYS A 1 32 ? -1.833 1.351 9.781 1.00 0.00 32 LYS A O 11
ATOM 17086 N N . ALA A 1 33 ? -2.905 2.674 8.311 1.00 0.00 33 ALA A N 11
ATOM 17087 C CA . ALA A 1 33 ? -4.201 2.041 8.519 1.00 0.00 33 ALA A CA 11
ATOM 17088 C C . ALA A 1 33 ? -4.193 0.598 8.029 1.00 0.00 33 ALA A C 11
ATOM 17089 O O . ALA A 1 33 ? -4.902 -0.256 8.566 1.00 0.00 33 ALA A O 11
ATOM 17096 N N . LEU A 1 34 ? -3.389 0.329 7.007 1.00 0.00 34 LEU A N 11
ATOM 17097 C CA . LEU A 1 34 ? -3.289 -1.012 6.443 1.00 0.00 34 LEU A CA 11
ATOM 17098 C C . LEU A 1 34 ? -2.722 -1.992 7.465 1.00 0.00 34 LEU A C 11
ATOM 17099 O O . LEU A 1 34 ? -3.101 -3.162 7.495 1.00 0.00 34 LEU A O 11
ATOM 17115 N N . GLY A 1 35 ? -1.812 -1.504 8.303 1.00 0.00 35 GLY A N 11
ATOM 17116 C CA . GLY A 1 35 ? -1.209 -2.349 9.317 1.00 0.00 35 GLY A CA 11
ATOM 17117 C C . GLY A 1 35 ? 0.141 -2.891 8.892 1.00 0.00 35 GLY A C 11
ATOM 17118 O O . GLY A 1 35 ? 0.578 -3.937 9.374 1.00 0.00 35 GLY A O 11
ATOM 17122 N N . LYS A 1 36 ? 0.804 -2.180 7.986 1.00 0.00 36 LYS A N 11
ATOM 17123 C CA . LYS A 1 36 ? 2.112 -2.594 7.495 1.00 0.00 36 LYS A CA 11
ATOM 17124 C C . LYS A 1 36 ? 3.229 -1.942 8.303 1.00 0.00 36 LYS A C 11
ATOM 17125 O O . LYS A 1 36 ? 2.970 -1.171 9.227 1.00 0.00 36 LYS A O 11
ATOM 17144 N N . SER A 1 37 ? 4.471 -2.255 7.948 1.00 0.00 37 SER A N 11
ATOM 17145 C CA . SER A 1 37 ? 5.627 -1.701 8.643 1.00 0.00 37 SER A CA 11
ATOM 17146 C C . SER A 1 37 ? 6.341 -0.671 7.773 1.00 0.00 37 SER A C 11
ATOM 17147 O O . SER A 1 37 ? 7.513 -0.360 7.992 1.00 0.00 37 SER A O 11
ATOM 17155 N N . THR A 1 38 ? 5.627 -0.144 6.783 1.00 0.00 38 THR A N 11
ATOM 17156 C CA . THR A 1 38 ? 6.191 0.849 5.878 1.00 0.00 38 THR A CA 11
ATOM 17157 C C . THR A 1 38 ? 5.101 1.728 5.278 1.00 0.00 38 THR A C 11
ATOM 17158 O O . THR A 1 38 ? 3.917 1.395 5.338 1.00 0.00 38 THR A O 11
ATOM 17169 N N . VAL A 1 39 ? 5.506 2.854 4.698 1.00 0.00 39 VAL A N 11
ATOM 17170 C CA . VAL A 1 39 ? 4.562 3.781 4.085 1.00 0.00 39 VAL A CA 11
ATOM 17171 C C . VAL A 1 39 ? 4.107 3.279 2.719 1.00 0.00 39 VAL A C 11
ATOM 17172 O O . VAL A 1 39 ? 4.877 2.658 1.986 1.00 0.00 39 VAL A O 11
ATOM 17185 N N . VAL A 1 40 ? 2.850 3.551 2.384 1.00 0.00 40 VAL A N 11
ATOM 17186 C CA . VAL A 1 40 ? 2.291 3.129 1.105 1.00 0.00 40 VAL A CA 11
ATOM 17187 C C . VAL A 1 40 ? 1.729 4.317 0.331 1.00 0.00 40 VAL A C 11
ATOM 17188 O O . VAL A 1 40 ? 1.000 5.151 0.869 1.00 0.00 40 VAL A O 11
ATOM 17201 N N . PRO A 1 41 ? 2.076 4.396 -0.961 1.00 0.00 41 PRO A N 11
ATOM 17202 C CA . PRO A 1 41 ? 1.616 5.478 -1.839 1.00 0.00 41 PRO A CA 11
ATOM 17203 C C . PRO A 1 41 ? 0.124 5.384 -2.142 1.00 0.00 41 PRO A C 11
ATOM 17204 O O . PRO A 1 41 ? -0.350 4.376 -2.666 1.00 0.00 41 PRO A O 11
ATOM 17215 N N . VAL A 1 42 ? -0.609 6.441 -1.809 1.00 0.00 42 VAL A N 11
ATOM 17216 C CA . VAL A 1 42 ? -2.048 6.478 -2.048 1.00 0.00 42 VAL A CA 11
ATOM 17217 C C . VAL A 1 42 ? -2.356 6.527 -3.540 1.00 0.00 42 VAL A C 11
ATOM 17218 O O . VAL A 1 42 ? -2.090 7.515 -4.223 1.00 0.00 42 VAL A O 11
ATOM 17231 N N . PRO A 1 43 ? -2.932 5.433 -4.061 1.00 0.00 43 PRO A N 11
ATOM 17232 C CA . PRO A 1 43 ? -3.291 5.326 -5.478 1.00 0.00 43 PRO A CA 11
ATOM 17233 C C . PRO A 1 43 ? -4.456 6.237 -5.852 1.00 0.00 43 PRO A C 11
ATOM 17234 O O . PRO A 1 43 ? -5.597 5.788 -5.960 1.00 0.00 43 PRO A O 11
ATOM 17245 N N . TYR A 1 44 ? -4.160 7.517 -6.049 1.00 0.00 44 TYR A N 11
ATOM 17246 C CA . TYR A 1 44 ? -5.183 8.491 -6.408 1.00 0.00 44 TYR A CA 11
ATOM 17247 C C . TYR A 1 44 ? -6.097 7.943 -7.500 1.00 0.00 44 TYR A C 11
ATOM 17248 O O . TYR A 1 44 ? -7.249 7.594 -7.242 1.00 0.00 44 TYR A O 11
ATOM 17266 N N . GLU A 1 45 ? -5.574 7.870 -8.720 1.00 0.00 45 GLU A N 11
ATOM 17267 C CA . GLU A 1 45 ? -6.343 7.365 -9.851 1.00 0.00 45 GLU A CA 11
ATOM 17268 C C . GLU A 1 45 ? -7.354 6.317 -9.396 1.00 0.00 45 GLU A C 11
ATOM 17269 O O . GLU A 1 45 ? -8.549 6.429 -9.673 1.00 0.00 45 GLU A O 11
ATOM 17281 N N . LYS A 1 46 ? -6.868 5.296 -8.699 1.00 0.00 46 LYS A N 11
ATOM 17282 C CA . LYS A 1 46 ? -7.727 4.227 -8.204 1.00 0.00 46 LYS A CA 11
ATOM 17283 C C . LYS A 1 46 ? -8.761 4.770 -7.223 1.00 0.00 46 LYS A C 11
ATOM 17284 O O . LYS A 1 46 ? -9.933 4.400 -7.276 1.00 0.00 46 LYS A O 11
ATOM 17303 N N . MET A 1 47 ? -8.319 5.651 -6.331 1.00 0.00 47 MET A N 11
ATOM 17304 C CA . MET A 1 47 ? -9.208 6.246 -5.341 1.00 0.00 47 MET A CA 11
ATOM 17305 C C . MET A 1 47 ? -10.256 7.129 -6.012 1.00 0.00 47 MET A C 11
ATOM 17306 O O . MET A 1 47 ? -11.458 6.903 -5.867 1.00 0.00 47 MET A O 11
ATOM 17320 N N . LEU A 1 48 ? -9.793 8.135 -6.745 1.00 0.00 48 LEU A N 11
ATOM 17321 C CA . LEU A 1 48 ? -10.691 9.052 -7.439 1.00 0.00 48 LEU A CA 11
ATOM 17322 C C . LEU A 1 48 ? -11.839 8.296 -8.098 1.00 0.00 48 LEU A C 11
ATOM 17323 O O . LEU A 1 48 ? -12.966 8.789 -8.161 1.00 0.00 48 LEU A O 11
ATOM 17339 N N . ARG A 1 49 ? -11.547 7.095 -8.588 1.00 0.00 49 ARG A N 11
ATOM 17340 C CA . ARG A 1 49 ? -12.555 6.271 -9.242 1.00 0.00 49 ARG A CA 11
ATOM 17341 C C . ARG A 1 49 ? -13.229 5.339 -8.239 1.00 0.00 49 ARG A C 11
ATOM 17342 O O . ARG A 1 49 ? -14.393 4.973 -8.402 1.00 0.00 49 ARG A O 11
ATOM 17363 N N . ASP A 1 50 ? -12.491 4.960 -7.203 1.00 0.00 50 ASP A N 11
ATOM 17364 C CA . ASP A 1 50 ? -13.017 4.072 -6.173 1.00 0.00 50 ASP A CA 11
ATOM 17365 C C . ASP A 1 50 ? -12.674 4.590 -4.780 1.00 0.00 50 ASP A C 11
ATOM 17366 O O . ASP A 1 50 ? -11.788 4.059 -4.111 1.00 0.00 50 ASP A O 11
ATOM 17375 N N . GLN A 1 51 ? -13.380 5.632 -4.352 1.00 0.00 51 GLN A N 11
ATOM 17376 C CA . GLN A 1 51 ? -13.149 6.224 -3.039 1.00 0.00 51 GLN A CA 11
ATOM 17377 C C . GLN A 1 51 ? -13.473 5.229 -1.930 1.00 0.00 51 GLN A C 11
ATOM 17378 O O . GLN A 1 51 ? -12.725 5.102 -0.959 1.00 0.00 51 GLN A O 11
ATOM 17392 N N . SER A 1 52 ? -14.592 4.528 -2.078 1.00 0.00 52 SER A N 11
ATOM 17393 C CA . SER A 1 52 ? -15.016 3.547 -1.085 1.00 0.00 52 SER A CA 11
ATOM 17394 C C . SER A 1 52 ? -13.825 2.752 -0.562 1.00 0.00 52 SER A C 11
ATOM 17395 O O . SER A 1 52 ? -13.511 2.791 0.626 1.00 0.00 52 SER A O 11
ATOM 17403 N N . ALA A 1 53 ? -13.164 2.029 -1.461 1.00 0.00 53 ALA A N 11
ATOM 17404 C CA . ALA A 1 53 ? -12.004 1.226 -1.093 1.00 0.00 53 ALA A CA 11
ATOM 17405 C C . ALA A 1 53 ? -11.237 1.865 0.060 1.00 0.00 53 ALA A C 11
ATOM 17406 O O . ALA A 1 53 ? -10.719 1.171 0.936 1.00 0.00 53 ALA A O 11
ATOM 17413 N N . VAL A 1 54 ? -11.167 3.192 0.053 1.00 0.00 54 VAL A N 11
ATOM 17414 C CA . VAL A 1 54 ? -10.462 3.925 1.099 1.00 0.00 54 VAL A CA 11
ATOM 17415 C C . VAL A 1 54 ? -11.004 5.344 1.235 1.00 0.00 54 VAL A C 11
ATOM 17416 O O . VAL A 1 54 ? -10.960 6.131 0.290 1.00 0.00 54 VAL A O 11
ATOM 17429 N N . VAL A 1 55 ? -11.515 5.665 2.420 1.00 0.00 55 VAL A N 11
ATOM 17430 C CA . VAL A 1 55 ? -12.064 6.990 2.682 1.00 0.00 55 VAL A CA 11
ATOM 17431 C C . VAL A 1 55 ? -11.049 7.875 3.397 1.00 0.00 55 VAL A C 11
ATOM 17432 O O . VAL A 1 55 ? -10.120 7.380 4.036 1.00 0.00 55 VAL A O 11
ATOM 17445 N N . VAL A 1 56 ? -11.232 9.186 3.286 1.00 0.00 56 VAL A N 11
ATOM 17446 C CA . VAL A 1 56 ? -10.333 10.141 3.923 1.00 0.00 56 VAL A CA 11
ATOM 17447 C C . VAL A 1 56 ? -11.106 11.131 4.787 1.00 0.00 56 VAL A C 11
ATOM 17448 O O . VAL A 1 56 ? -11.986 11.840 4.299 1.00 0.00 56 VAL A O 11
ATOM 17461 N N . GLN A 1 57 ? -10.770 11.175 6.072 1.00 0.00 57 GLN A N 11
ATOM 17462 C CA . GLN A 1 57 ? -11.433 12.078 7.005 1.00 0.00 57 GLN A CA 11
ATOM 17463 C C . GLN A 1 57 ? -10.461 13.132 7.526 1.00 0.00 57 GLN A C 11
ATOM 17464 O O . GLN A 1 57 ? -9.253 12.905 7.576 1.00 0.00 57 GLN A O 11
ATOM 17478 N N . GLY A 1 58 ? -10.998 14.286 7.911 1.00 0.00 58 GLY A N 11
ATOM 17479 C CA . GLY A 1 58 ? -10.163 15.357 8.424 1.00 0.00 58 GLY A CA 11
ATOM 17480 C C . GLY A 1 58 ? -9.912 16.439 7.392 1.00 0.00 58 GLY A C 11
ATOM 17481 O O . GLY A 1 58 ? -9.016 17.269 7.557 1.00 0.00 58 GLY A O 11
ATOM 17485 N N . LEU A 1 59 ? -10.703 16.433 6.326 1.00 0.00 59 LEU A N 11
ATOM 17486 C CA . LEU A 1 59 ? -10.562 17.421 5.261 1.00 0.00 59 LEU A CA 11
ATOM 17487 C C . LEU A 1 59 ? -11.419 18.651 5.544 1.00 0.00 59 LEU A C 11
ATOM 17488 O O . LEU A 1 59 ? -12.394 18.600 6.292 1.00 0.00 59 LEU A O 11
ATOM 17504 N N . PRO A 1 60 ? -11.048 19.784 4.929 1.00 0.00 60 PRO A N 11
ATOM 17505 C CA . PRO A 1 60 ? -11.770 21.049 5.098 1.00 0.00 60 PRO A CA 11
ATOM 17506 C C . PRO A 1 60 ? -13.144 21.023 4.435 1.00 0.00 60 PRO A C 11
ATOM 17507 O O . PRO A 1 60 ? -13.630 19.967 4.035 1.00 0.00 60 PRO A O 11
ATOM 17518 N N . GLU A 1 61 ? -13.763 22.195 4.323 1.00 0.00 61 GLU A N 11
ATOM 17519 C CA . GLU A 1 61 ? -15.082 22.305 3.709 1.00 0.00 61 GLU A CA 11
ATOM 17520 C C . GLU A 1 61 ? -14.965 22.493 2.199 1.00 0.00 61 GLU A C 11
ATOM 17521 O O . GLU A 1 61 ? -13.894 22.811 1.684 1.00 0.00 61 GLU A O 11
ATOM 17533 N N . GLY A 1 62 ? -16.075 22.295 1.496 1.00 0.00 62 GLY A N 11
ATOM 17534 C CA . GLY A 1 62 ? -16.077 22.447 0.053 1.00 0.00 62 GLY A CA 11
ATOM 17535 C C . GLY A 1 62 ? -14.846 21.843 -0.596 1.00 0.00 62 GLY A C 11
ATOM 17536 O O . GLY A 1 62 ? -14.399 22.305 -1.645 1.00 0.00 62 GLY A O 11
ATOM 17540 N N . VAL A 1 63 ? -14.296 20.810 0.033 1.00 0.00 63 VAL A N 11
ATOM 17541 C CA . VAL A 1 63 ? -13.109 20.142 -0.488 1.00 0.00 63 VAL A CA 11
ATOM 17542 C C . VAL A 1 63 ? -13.395 18.679 -0.805 1.00 0.00 63 VAL A C 11
ATOM 17543 O O . VAL A 1 63 ? -14.271 18.062 -0.199 1.00 0.00 63 VAL A O 11
ATOM 17556 N N . ALA A 1 64 ? -12.650 18.128 -1.758 1.00 0.00 64 ALA A N 11
ATOM 17557 C CA . ALA A 1 64 ? -12.823 16.735 -2.154 1.00 0.00 64 ALA A CA 11
ATOM 17558 C C . ALA A 1 64 ? -11.474 16.054 -2.362 1.00 0.00 64 ALA A C 11
ATOM 17559 O O . ALA A 1 64 ? -10.653 16.507 -3.159 1.00 0.00 64 ALA A O 11
ATOM 17566 N N . PHE A 1 65 ? -11.252 14.961 -1.638 1.00 0.00 65 PHE A N 11
ATOM 17567 C CA . PHE A 1 65 ? -10.002 14.217 -1.741 1.00 0.00 65 PHE A CA 11
ATOM 17568 C C . PHE A 1 65 ? -9.457 14.266 -3.166 1.00 0.00 65 PHE A C 11
ATOM 17569 O O . PHE A 1 65 ? -10.154 13.929 -4.122 1.00 0.00 65 PHE A O 11
ATOM 17586 N N . LYS A 1 66 ? -8.204 14.688 -3.299 1.00 0.00 66 LYS A N 11
ATOM 17587 C CA . LYS A 1 66 ? -7.562 14.782 -4.604 1.00 0.00 66 LYS A CA 11
ATOM 17588 C C . LYS A 1 66 ? -6.080 15.113 -4.460 1.00 0.00 66 LYS A C 11
ATOM 17589 O O . LYS A 1 66 ? -5.622 15.500 -3.385 1.00 0.00 66 LYS A O 11
ATOM 17608 N N . HIS A 1 67 ? -5.335 14.959 -5.550 1.00 0.00 67 HIS A N 11
ATOM 17609 C CA . HIS A 1 67 ? -3.904 15.243 -5.544 1.00 0.00 67 HIS A CA 11
ATOM 17610 C C . HIS A 1 67 ? -3.611 16.536 -4.790 1.00 0.00 67 HIS A C 11
ATOM 17611 O O . HIS A 1 67 ? -4.355 17.514 -4.870 1.00 0.00 67 HIS A O 11
ATOM 17625 N N . PRO A 1 68 ? -2.500 16.544 -4.037 1.00 0.00 68 PRO A N 11
ATOM 17626 C CA . PRO A 1 68 ? -2.083 17.710 -3.253 1.00 0.00 68 PRO A CA 11
ATOM 17627 C C . PRO A 1 68 ? -1.612 18.862 -4.134 1.00 0.00 68 PRO A C 11
ATOM 17628 O O . PRO A 1 68 ? -1.360 19.965 -3.648 1.00 0.00 68 PRO A O 11
ATOM 17639 N N . GLU A 1 69 ? -1.497 18.600 -5.432 1.00 0.00 69 GLU A N 11
ATOM 17640 C CA . GLU A 1 69 ? -1.055 19.617 -6.381 1.00 0.00 69 GLU A CA 11
ATOM 17641 C C . GLU A 1 69 ? -2.242 20.408 -6.920 1.00 0.00 69 GLU A C 11
ATOM 17642 O O . GLU A 1 69 ? -2.076 21.491 -7.482 1.00 0.00 69 GLU A O 11
ATOM 17654 N N . ASN A 1 70 ? -3.440 19.860 -6.748 1.00 0.00 70 ASN A N 11
ATOM 17655 C CA . ASN A 1 70 ? -4.656 20.512 -7.220 1.00 0.00 70 ASN A CA 11
ATOM 17656 C C . ASN A 1 70 ? -5.175 21.506 -6.184 1.00 0.00 70 ASN A C 11
ATOM 17657 O O . ASN A 1 70 ? -6.037 22.335 -6.482 1.00 0.00 70 ASN A O 11
ATOM 17668 N N . TYR A 1 71 ? -4.647 21.416 -4.969 1.00 0.00 71 TYR A N 11
ATOM 17669 C CA . TYR A 1 71 ? -5.059 22.305 -3.889 1.00 0.00 71 TYR A CA 11
ATOM 17670 C C . TYR A 1 71 ? -4.265 23.608 -3.923 1.00 0.00 71 TYR A C 11
ATOM 17671 O O . TYR A 1 71 ? -3.035 23.596 -3.969 1.00 0.00 71 TYR A O 11
ATOM 17689 N N . ASP A 1 72 ? -4.978 24.728 -3.899 1.00 0.00 72 ASP A N 11
ATOM 17690 C CA . ASP A 1 72 ? -4.342 26.039 -3.925 1.00 0.00 72 ASP A CA 11
ATOM 17691 C C . ASP A 1 72 ? -3.352 26.187 -2.774 1.00 0.00 72 ASP A C 11
ATOM 17692 O O . ASP A 1 72 ? -3.600 25.714 -1.664 1.00 0.00 72 ASP A O 11
ATOM 17701 N N . LEU A 1 73 ? -2.230 26.845 -3.045 1.00 0.00 73 LEU A N 11
ATOM 17702 C CA . LEU A 1 73 ? -1.202 27.054 -2.031 1.00 0.00 73 LEU A CA 11
ATOM 17703 C C . LEU A 1 73 ? -1.828 27.283 -0.659 1.00 0.00 73 LEU A C 11
ATOM 17704 O O . LEU A 1 73 ? -1.402 26.696 0.335 1.00 0.00 73 LEU A O 11
ATOM 17720 N N . ALA A 1 74 ? -2.843 28.140 -0.614 1.00 0.00 74 ALA A N 11
ATOM 17721 C CA . ALA A 1 74 ? -3.530 28.443 0.635 1.00 0.00 74 ALA A CA 11
ATOM 17722 C C . ALA A 1 74 ? -4.112 27.181 1.263 1.00 0.00 74 ALA A C 11
ATOM 17723 O O . ALA A 1 74 ? -3.945 26.936 2.458 1.00 0.00 74 ALA A O 11
ATOM 17730 N N . THR A 1 75 ? -4.794 26.381 0.450 1.00 0.00 75 THR A N 11
ATOM 17731 C CA . THR A 1 75 ? -5.401 25.145 0.926 1.00 0.00 75 THR A CA 11
ATOM 17732 C C . THR A 1 75 ? -4.339 24.154 1.390 1.00 0.00 75 THR A C 11
ATOM 17733 O O . THR A 1 75 ? -4.444 23.579 2.475 1.00 0.00 75 THR A O 11
ATOM 17744 N N . LEU A 1 76 ? -3.318 23.959 0.565 1.00 0.00 76 LEU A N 11
ATOM 17745 C CA . LEU A 1 76 ? -2.234 23.038 0.891 1.00 0.00 76 LEU A CA 11
ATOM 17746 C C . LEU A 1 76 ? -1.775 23.227 2.332 1.00 0.00 76 LEU A C 11
ATOM 17747 O O . LEU A 1 76 ? -1.694 22.270 3.102 1.00 0.00 76 LEU A O 11
ATOM 17763 N N . LYS A 1 77 ? -1.475 24.471 2.694 1.00 0.00 77 LYS A N 11
ATOM 17764 C CA . LYS A 1 77 ? -1.026 24.788 4.045 1.00 0.00 77 LYS A CA 11
ATOM 17765 C C . LYS A 1 77 ? -2.002 24.246 5.084 1.00 0.00 77 LYS A C 11
ATOM 17766 O O . LYS A 1 77 ? -1.595 23.635 6.072 1.00 0.00 77 LYS A O 11
ATOM 17785 N N . TRP A 1 78 ? -3.290 24.474 4.854 1.00 0.00 78 TRP A N 11
ATOM 17786 C CA . TRP A 1 78 ? -4.323 24.006 5.770 1.00 0.00 78 TRP A CA 11
ATOM 17787 C C . TRP A 1 78 ? -4.164 22.517 6.058 1.00 0.00 78 TRP A C 11
ATOM 17788 O O . TRP A 1 78 ? -3.943 22.118 7.202 1.00 0.00 78 TRP A O 11
ATOM 17809 N N . ILE A 1 79 ? -4.275 21.702 5.015 1.00 0.00 79 ILE A N 11
ATOM 17810 C CA . ILE A 1 79 ? -4.141 20.258 5.157 1.00 0.00 79 ILE A CA 11
ATOM 17811 C C . ILE A 1 79 ? -3.028 19.903 6.139 1.00 0.00 79 ILE A C 11
ATOM 17812 O O . ILE A 1 79 ? -3.240 19.147 7.087 1.00 0.00 79 ILE A O 11
ATOM 17828 N N . LEU A 1 80 ? -1.843 20.454 5.904 1.00 0.00 80 LEU A N 11
ATOM 17829 C CA . LEU A 1 80 ? -0.696 20.198 6.768 1.00 0.00 80 LEU A CA 11
ATOM 17830 C C . LEU A 1 80 ? -0.969 20.673 8.191 1.00 0.00 80 LEU A C 11
ATOM 17831 O O . LEU A 1 80 ? -0.555 20.035 9.158 1.00 0.00 80 LEU A O 11
ATOM 17847 N N . GLU A 1 81 ? -1.668 21.798 8.310 1.00 0.00 81 GLU A N 11
ATOM 17848 C CA . GLU A 1 81 ? -1.997 22.357 9.616 1.00 0.00 81 GLU A CA 11
ATOM 17849 C C . GLU A 1 81 ? -2.891 21.405 10.406 1.00 0.00 81 GLU A C 11
ATOM 17850 O O . GLU A 1 81 ? -2.581 21.044 11.540 1.00 0.00 81 GLU A O 11
ATOM 17862 N N . ASN A 1 82 ? -4.003 21.003 9.797 1.00 0.00 82 ASN A N 11
ATOM 17863 C CA . ASN A 1 82 ? -4.943 20.094 10.443 1.00 0.00 82 ASN A CA 11
ATOM 17864 C C . ASN A 1 82 ? -4.744 18.665 9.950 1.00 0.00 82 ASN A C 11
ATOM 17865 O O . ASN A 1 82 ? -5.706 17.919 9.769 1.00 0.00 82 ASN A O 11
ATOM 17876 N N . LYS A 1 83 ? -3.488 18.289 9.733 1.00 0.00 83 LYS A N 11
ATOM 17877 C CA . LYS A 1 83 ? -3.160 16.948 9.262 1.00 0.00 83 LYS A CA 11
ATOM 17878 C C . LYS A 1 83 ? -3.183 15.947 10.412 1.00 0.00 83 LYS A C 11
ATOM 17879 O O . LYS A 1 83 ? -3.812 14.893 10.317 1.00 0.00 83 LYS A O 11
ATOM 17898 N N . ALA A 1 84 ? -2.495 16.284 11.498 1.00 0.00 84 ALA A N 11
ATOM 17899 C CA . ALA A 1 84 ? -2.440 15.415 12.668 1.00 0.00 84 ALA A CA 11
ATOM 17900 C C . ALA A 1 84 ? -3.774 14.710 12.891 1.00 0.00 84 ALA A C 11
ATOM 17901 O O . ALA A 1 84 ? -3.817 13.587 13.392 1.00 0.00 84 ALA A O 11
ATOM 17908 N N . GLY A 1 85 ? -4.861 15.378 12.516 1.00 0.00 85 GLY A N 11
ATOM 17909 C CA . GLY A 1 85 ? -6.181 14.800 12.686 1.00 0.00 85 GLY A CA 11
ATOM 17910 C C . GLY A 1 85 ? -6.590 13.934 11.511 1.00 0.00 85 GLY A C 11
ATOM 17911 O O . GLY A 1 85 ? -7.237 12.902 11.687 1.00 0.00 85 GLY A O 11
ATOM 17915 N N . ILE A 1 86 ? -6.213 14.356 10.309 1.00 0.00 86 ILE A N 11
ATOM 17916 C CA . ILE A 1 86 ? -6.545 13.612 9.100 1.00 0.00 86 ILE A CA 11
ATOM 17917 C C . ILE A 1 86 ? -6.349 12.113 9.305 1.00 0.00 86 ILE A C 11
ATOM 17918 O O . ILE A 1 86 ? -5.282 11.670 9.731 1.00 0.00 86 ILE A O 11
ATOM 17934 N N . SER A 1 87 ? -7.383 11.339 8.997 1.00 0.00 87 SER A N 11
ATOM 17935 C CA . SER A 1 87 ? -7.326 9.890 9.150 1.00 0.00 87 SER A CA 11
ATOM 17936 C C . SER A 1 87 ? -7.735 9.191 7.856 1.00 0.00 87 SER A C 11
ATOM 17937 O O . SER A 1 87 ? -8.292 9.812 6.951 1.00 0.00 87 SER A O 11
ATOM 17945 N N . PHE A 1 88 ? -7.453 7.895 7.778 1.00 0.00 88 PHE A N 11
ATOM 17946 C CA . PHE A 1 88 ? -7.791 7.109 6.596 1.00 0.00 88 PHE A CA 11
ATOM 17947 C C . PHE A 1 88 ? -8.492 5.811 6.986 1.00 0.00 88 PHE A C 11
ATOM 17948 O O . PHE A 1 88 ? -7.946 5.002 7.737 1.00 0.00 88 PHE A O 11
ATOM 17965 N N . ILE A 1 89 ? -9.703 5.622 6.474 1.00 0.00 89 ILE A N 11
ATOM 17966 C CA . ILE A 1 89 ? -10.477 4.424 6.768 1.00 0.00 89 ILE A CA 11
ATOM 17967 C C . ILE A 1 89 ? -10.475 3.463 5.584 1.00 0.00 89 ILE A C 11
ATOM 17968 O O . ILE A 1 89 ? -11.080 3.739 4.546 1.00 0.00 89 ILE A O 11
ATOM 17984 N N . ILE A 1 90 ? -9.794 2.334 5.746 1.00 0.00 90 ILE A N 11
ATOM 17985 C CA . ILE A 1 90 ? -9.716 1.331 4.691 1.00 0.00 90 ILE A CA 11
ATOM 17986 C C . ILE A 1 90 ? -10.946 0.430 4.698 1.00 0.00 90 ILE A C 11
ATOM 17987 O O . ILE A 1 90 ? -11.159 -0.344 5.631 1.00 0.00 90 ILE A O 11
ATOM 18003 N N . LYS A 1 91 ? -11.755 0.535 3.649 1.00 0.00 91 LYS A N 11
ATOM 18004 C CA . LYS A 1 91 ? -12.963 -0.272 3.529 1.00 0.00 91 LYS A CA 11
ATOM 18005 C C . LYS A 1 91 ? -12.682 -1.565 2.770 1.00 0.00 91 LYS A C 11
ATOM 18006 O O . LYS A 1 91 ? -13.381 -2.562 2.944 1.00 0.00 91 LYS A O 11
ATOM 18025 N N . ARG A 1 92 ? -11.654 -1.539 1.928 1.00 0.00 92 ARG A N 11
ATOM 18026 C CA . ARG A 1 92 ? -11.281 -2.709 1.141 1.00 0.00 92 ARG A CA 11
ATOM 18027 C C . ARG A 1 92 ? -10.059 -2.415 0.277 1.00 0.00 92 ARG A C 11
ATOM 18028 O O . ARG A 1 92 ? -9.924 -1.339 -0.307 1.00 0.00 92 ARG A O 11
ATOM 18049 N N . PRO A 1 93 ? -9.145 -3.394 0.191 1.00 0.00 93 PRO A N 11
ATOM 18050 C CA . PRO A 1 93 ? -7.918 -3.264 -0.599 1.00 0.00 93 PRO A CA 11
ATOM 18051 C C . PRO A 1 93 ? -8.192 -3.256 -2.100 1.00 0.00 93 PRO A C 11
ATOM 18052 O O . PRO A 1 93 ? -8.936 -4.095 -2.608 1.00 0.00 93 PRO A O 11
ATOM 18063 N N . PHE A 1 94 ? -7.588 -2.304 -2.802 1.00 0.00 94 PHE A N 11
ATOM 18064 C CA . PHE A 1 94 ? -7.768 -2.188 -4.245 1.00 0.00 94 PHE A CA 11
ATOM 18065 C C . PHE A 1 94 ? -7.506 -3.522 -4.935 1.00 0.00 94 PHE A C 11
ATOM 18066 O O . PHE A 1 94 ? -6.500 -4.183 -4.674 1.00 0.00 94 PHE A O 11
ATOM 18083 N N . LEU A 1 95 ? -8.419 -3.915 -5.817 1.00 0.00 95 LEU A N 11
ATOM 18084 C CA . LEU A 1 95 ? -8.289 -5.171 -6.546 1.00 0.00 95 LEU A CA 11
ATOM 18085 C C . LEU A 1 95 ? -7.758 -4.931 -7.956 1.00 0.00 95 LEU A C 11
ATOM 18086 O O . LEU A 1 95 ? -8.342 -4.170 -8.727 1.00 0.00 95 LEU A O 11
ATOM 18102 N N . GLU A 1 96 ? -6.650 -5.586 -8.285 1.00 0.00 96 GLU A N 11
ATOM 18103 C CA . GLU A 1 96 ? -6.042 -5.443 -9.603 1.00 0.00 96 GLU A CA 11
ATOM 18104 C C . GLU A 1 96 ? -5.384 -6.748 -10.043 1.00 0.00 96 GLU A C 11
ATOM 18105 O O . GLU A 1 96 ? -4.895 -7.531 -9.229 1.00 0.00 96 GLU A O 11
ATOM 18117 N N . PRO A 1 97 ? -5.371 -6.988 -11.363 1.00 0.00 97 PRO A N 11
ATOM 18118 C CA . PRO A 1 97 ? -4.776 -8.197 -11.942 1.00 0.00 97 PRO A CA 11
ATOM 18119 C C . PRO A 1 97 ? -3.256 -8.208 -11.825 1.00 0.00 97 PRO A C 11
ATOM 18120 O O . PRO A 1 97 ? -2.610 -7.162 -11.891 1.00 0.00 97 PRO A O 11
ATOM 18131 N N . LYS A 1 98 ? -2.690 -9.398 -11.653 1.00 0.00 98 LYS A N 11
ATOM 18132 C CA . LYS A 1 98 ? -1.245 -9.547 -11.529 1.00 0.00 98 LYS A CA 11
ATOM 18133 C C . LYS A 1 98 ? -0.584 -9.603 -12.903 1.00 0.00 98 LYS A C 11
ATOM 18134 O O . LYS A 1 98 ? -1.251 -9.817 -13.916 1.00 0.00 98 LYS A O 11
ATOM 18153 N N . LYS A 1 99 ? 0.730 -9.410 -12.930 1.00 0.00 99 LYS A N 11
ATOM 18154 C CA . LYS A 1 99 ? 1.483 -9.441 -14.179 1.00 0.00 99 LYS A CA 11
ATOM 18155 C C . LYS A 1 99 ? 2.625 -10.451 -14.100 1.00 0.00 99 LYS A C 11
ATOM 18156 O O . LYS A 1 99 ? 2.960 -10.942 -13.022 1.00 0.00 99 LYS A O 11
ATOM 18175 N N . HIS A 1 100 ? 3.220 -10.753 -15.250 1.00 0.00 100 HIS A N 11
ATOM 18176 C CA . HIS A 1 100 ? 4.327 -11.702 -15.310 1.00 0.00 100 HIS A CA 11
ATOM 18177 C C . HIS A 1 100 ? 5.635 -10.990 -15.641 1.00 0.00 100 HIS A C 11
ATOM 18178 O O . HIS A 1 100 ? 5.673 -10.103 -16.494 1.00 0.00 100 HIS A O 11
ATOM 18192 N N . VAL A 1 101 ? 6.706 -11.384 -14.959 1.00 0.00 101 VAL A N 11
ATOM 18193 C CA . VAL A 1 101 ? 8.016 -10.784 -15.181 1.00 0.00 101 VAL A CA 11
ATOM 18194 C C . VAL A 1 101 ? 8.956 -11.760 -15.880 1.00 0.00 101 VAL A C 11
ATOM 18195 O O . VAL A 1 101 ? 9.593 -12.593 -15.236 1.00 0.00 101 VAL A O 11
ATOM 18208 N N . GLY A 1 102 ? 9.039 -11.650 -17.202 1.00 0.00 102 GLY A N 11
ATOM 18209 C CA . GLY A 1 102 ? 9.904 -12.529 -17.967 1.00 0.00 102 GLY A CA 11
ATOM 18210 C C . GLY A 1 102 ? 10.954 -11.769 -18.754 1.00 0.00 102 GLY A C 11
ATOM 18211 O O . GLY A 1 102 ? 10.915 -11.735 -19.983 1.00 0.00 102 GLY A O 11
ATOM 18215 N N . GLY A 1 103 ? 11.895 -11.154 -18.042 1.00 0.00 103 GLY A N 11
ATOM 18216 C CA . GLY A 1 103 ? 12.945 -10.397 -18.698 1.00 0.00 103 GLY A CA 11
ATOM 18217 C C . GLY A 1 103 ? 13.647 -9.443 -17.754 1.00 0.00 103 GLY A C 11
ATOM 18218 O O . GLY A 1 103 ? 13.051 -8.959 -16.791 1.00 0.00 103 GLY A O 11
ATOM 18222 N N . SER A 1 104 ? 14.919 -9.170 -18.027 1.00 0.00 104 SER A N 11
ATOM 18223 C CA . SER A 1 104 ? 15.705 -8.269 -17.192 1.00 0.00 104 SER A CA 11
ATOM 18224 C C . SER A 1 104 ? 15.929 -6.934 -17.893 1.00 0.00 104 SER A C 11
ATOM 18225 O O . SER A 1 104 ? 15.579 -6.766 -19.060 1.00 0.00 104 SER A O 11
ATOM 18233 N N . GLY A 1 105 ? 16.519 -5.985 -17.172 1.00 0.00 105 GLY A N 11
ATOM 18234 C CA . GLY A 1 105 ? 16.780 -4.676 -17.740 1.00 0.00 105 GLY A CA 11
ATOM 18235 C C . GLY A 1 105 ? 16.966 -3.610 -16.679 1.00 0.00 105 GLY A C 11
ATOM 18236 O O . GLY A 1 105 ? 16.025 -2.916 -16.294 1.00 0.00 105 GLY A O 11
ATOM 18240 N N . PRO A 1 106 ? 18.206 -3.468 -16.187 1.00 0.00 106 PRO A N 11
ATOM 18241 C CA . PRO A 1 106 ? 18.540 -2.481 -15.156 1.00 0.00 106 PRO A CA 11
ATOM 18242 C C . PRO A 1 106 ? 18.480 -1.050 -15.681 1.00 0.00 106 PRO A C 11
ATOM 18243 O O . PRO A 1 106 ? 18.983 -0.756 -16.765 1.00 0.00 106 PRO A O 11
ATOM 18254 N N . SER A 1 107 ? 17.862 -0.166 -14.905 1.00 0.00 107 SER A N 11
ATOM 18255 C CA . SER A 1 107 ? 17.734 1.233 -15.295 1.00 0.00 107 SER A CA 11
ATOM 18256 C C . SER A 1 107 ? 19.101 1.847 -15.577 1.00 0.00 107 SER A C 11
ATOM 18257 O O . SER A 1 107 ? 19.824 2.230 -14.658 1.00 0.00 107 SER A O 11
ATOM 18265 N N . SER A 1 108 ? 19.449 1.936 -16.857 1.00 0.00 108 SER A N 11
ATOM 18266 C CA . SER A 1 108 ? 20.732 2.499 -17.263 1.00 0.00 108 SER A CA 11
ATOM 18267 C C . SER A 1 108 ? 20.598 3.265 -18.575 1.00 0.00 108 SER A C 11
ATOM 18268 O O . SER A 1 108 ? 19.793 2.909 -19.435 1.00 0.00 108 SER A O 11
ATOM 18276 N N . GLY A 1 109 ? 21.395 4.320 -18.722 1.00 0.00 109 GLY A N 11
ATOM 18277 C CA . GLY A 1 109 ? 21.351 5.121 -19.931 1.00 0.00 109 GLY A CA 11
ATOM 18278 C C . GLY A 1 109 ? 22.511 6.090 -20.027 1.00 0.00 109 GLY A C 11
ATOM 18279 O O . GLY A 1 109 ? 23.614 5.797 -19.565 1.00 0.00 109 GLY A O 11
ATOM 18283 N N . GLY A 1 1 ? -0.100 35.854 3.507 1.00 0.00 1 GLY A N 12
ATOM 18284 C CA . GLY A 1 1 ? 0.325 34.683 2.762 1.00 0.00 1 GLY A CA 12
ATOM 18285 C C . GLY A 1 1 ? 1.575 34.939 1.944 1.00 0.00 1 GLY A C 12
ATOM 18286 O O . GLY A 1 1 ? 2.389 35.793 2.293 1.00 0.00 1 GLY A O 12
ATOM 18290 N N . SER A 1 2 ? 1.729 34.195 0.853 1.00 0.00 2 SER A N 12
ATOM 18291 C CA . SER A 1 2 ? 2.893 34.342 -0.014 1.00 0.00 2 SER A CA 12
ATOM 18292 C C . SER A 1 2 ? 2.470 34.714 -1.432 1.00 0.00 2 SER A C 12
ATOM 18293 O O . SER A 1 2 ? 1.359 34.404 -1.862 1.00 0.00 2 SER A O 12
ATOM 18301 N N . SER A 1 3 ? 3.364 35.381 -2.154 1.00 0.00 3 SER A N 12
ATOM 18302 C CA . SER A 1 3 ? 3.084 35.798 -3.522 1.00 0.00 3 SER A CA 12
ATOM 18303 C C . SER A 1 3 ? 3.572 34.754 -4.521 1.00 0.00 3 SER A C 12
ATOM 18304 O O . SER A 1 3 ? 4.774 34.551 -4.687 1.00 0.00 3 SER A O 12
ATOM 18312 N N . GLY A 1 4 ? 2.628 34.091 -5.183 1.00 0.00 4 GLY A N 12
ATOM 18313 C CA . GLY A 1 4 ? 2.981 33.073 -6.157 1.00 0.00 4 GLY A CA 12
ATOM 18314 C C . GLY A 1 4 ? 3.504 33.666 -7.451 1.00 0.00 4 GLY A C 12
ATOM 18315 O O . GLY A 1 4 ? 2.727 34.068 -8.316 1.00 0.00 4 GLY A O 12
ATOM 18319 N N . SER A 1 5 ? 4.826 33.722 -7.582 1.00 0.00 5 SER A N 12
ATOM 18320 C CA . SER A 1 5 ? 5.451 34.275 -8.778 1.00 0.00 5 SER A CA 12
ATOM 18321 C C . SER A 1 5 ? 5.855 33.164 -9.742 1.00 0.00 5 SER A C 12
ATOM 18322 O O . SER A 1 5 ? 6.732 32.354 -9.441 1.00 0.00 5 SER A O 12
ATOM 18330 N N . SER A 1 6 ? 5.210 33.134 -10.904 1.00 0.00 6 SER A N 12
ATOM 18331 C CA . SER A 1 6 ? 5.498 32.121 -11.912 1.00 0.00 6 SER A CA 12
ATOM 18332 C C . SER A 1 6 ? 6.912 32.287 -12.461 1.00 0.00 6 SER A C 12
ATOM 18333 O O . SER A 1 6 ? 7.462 33.387 -12.467 1.00 0.00 6 SER A O 12
ATOM 18341 N N . GLY A 1 7 ? 7.495 31.184 -12.922 1.00 0.00 7 GLY A N 12
ATOM 18342 C CA . GLY A 1 7 ? 8.839 31.228 -13.465 1.00 0.00 7 GLY A CA 12
ATOM 18343 C C . GLY A 1 7 ? 9.887 30.799 -12.458 1.00 0.00 7 GLY A C 12
ATOM 18344 O O . GLY A 1 7 ? 10.752 31.587 -12.078 1.00 0.00 7 GLY A O 12
ATOM 18348 N N . MET A 1 8 ? 9.808 29.546 -12.023 1.00 0.00 8 MET A N 12
ATOM 18349 C CA . MET A 1 8 ? 10.758 29.013 -11.051 1.00 0.00 8 MET A CA 12
ATOM 18350 C C . MET A 1 8 ? 11.217 30.102 -10.087 1.00 0.00 8 MET A C 12
ATOM 18351 O O . MET A 1 8 ? 12.380 30.138 -9.684 1.00 0.00 8 MET A O 12
ATOM 18365 N N . SER A 1 9 ? 10.297 30.990 -9.721 1.00 0.00 9 SER A N 12
ATOM 18366 C CA . SER A 1 9 ? 10.610 32.082 -8.808 1.00 0.00 9 SER A CA 12
ATOM 18367 C C . SER A 1 9 ? 11.206 31.550 -7.509 1.00 0.00 9 SER A C 12
ATOM 18368 O O . SER A 1 9 ? 11.187 30.347 -7.249 1.00 0.00 9 SER A O 12
ATOM 18376 N N . VAL A 1 10 ? 11.738 32.456 -6.693 1.00 0.00 10 VAL A N 12
ATOM 18377 C CA . VAL A 1 10 ? 12.339 32.079 -5.420 1.00 0.00 10 VAL A CA 12
ATOM 18378 C C . VAL A 1 10 ? 11.308 31.452 -4.489 1.00 0.00 10 VAL A C 12
ATOM 18379 O O . VAL A 1 10 ? 11.598 30.482 -3.789 1.00 0.00 10 VAL A O 12
ATOM 18392 N N . ASP A 1 11 ? 10.103 32.010 -4.489 1.00 0.00 11 ASP A N 12
ATOM 18393 C CA . ASP A 1 11 ? 9.027 31.504 -3.644 1.00 0.00 11 ASP A CA 12
ATOM 18394 C C . ASP A 1 11 ? 8.299 30.349 -4.326 1.00 0.00 11 ASP A C 12
ATOM 18395 O O . ASP A 1 11 ? 7.367 29.773 -3.766 1.00 0.00 11 ASP A O 12
ATOM 18404 N N . ALA A 1 12 ? 8.731 30.018 -5.539 1.00 0.00 12 ALA A N 12
ATOM 18405 C CA . ALA A 1 12 ? 8.120 28.933 -6.297 1.00 0.00 12 ALA A CA 12
ATOM 18406 C C . ALA A 1 12 ? 8.373 27.586 -5.627 1.00 0.00 12 ALA A C 12
ATOM 18407 O O . ALA A 1 12 ? 7.450 26.795 -5.435 1.00 0.00 12 ALA A O 12
ATOM 18414 N N . VAL A 1 13 ? 9.629 27.333 -5.274 1.00 0.00 13 VAL A N 12
ATOM 18415 C CA . VAL A 1 13 ? 10.002 26.082 -4.624 1.00 0.00 13 VAL A CA 12
ATOM 18416 C C . VAL A 1 13 ? 9.125 25.811 -3.407 1.00 0.00 13 VAL A C 12
ATOM 18417 O O . VAL A 1 13 ? 8.900 24.659 -3.036 1.00 0.00 13 VAL A O 12
ATOM 18430 N N . GLU A 1 14 ? 8.630 26.879 -2.791 1.00 0.00 14 GLU A N 12
ATOM 18431 C CA . GLU A 1 14 ? 7.778 26.757 -1.614 1.00 0.00 14 GLU A CA 12
ATOM 18432 C C . GLU A 1 14 ? 6.499 25.992 -1.947 1.00 0.00 14 GLU A C 12
ATOM 18433 O O . GLU A 1 14 ? 6.230 24.935 -1.378 1.00 0.00 14 GLU A O 12
ATOM 18445 N N . ILE A 1 15 ? 5.716 26.536 -2.873 1.00 0.00 15 ILE A N 12
ATOM 18446 C CA . ILE A 1 15 ? 4.467 25.905 -3.282 1.00 0.00 15 ILE A CA 12
ATOM 18447 C C . ILE A 1 15 ? 4.677 24.431 -3.610 1.00 0.00 15 ILE A C 12
ATOM 18448 O O . ILE A 1 15 ? 3.824 23.594 -3.318 1.00 0.00 15 ILE A O 12
ATOM 18464 N N . GLU A 1 16 ? 5.819 24.122 -4.215 1.00 0.00 16 GLU A N 12
ATOM 18465 C CA . GLU A 1 16 ? 6.141 22.747 -4.582 1.00 0.00 16 GLU A CA 12
ATOM 18466 C C . GLU A 1 16 ? 6.475 21.919 -3.344 1.00 0.00 16 GLU A C 12
ATOM 18467 O O . GLU A 1 16 ? 6.056 20.767 -3.221 1.00 0.00 16 GLU A O 12
ATOM 18479 N N . THR A 1 17 ? 7.234 22.514 -2.428 1.00 0.00 17 THR A N 12
ATOM 18480 C CA . THR A 1 17 ? 7.626 21.831 -1.201 1.00 0.00 17 THR A CA 12
ATOM 18481 C C . THR A 1 17 ? 6.412 21.523 -0.332 1.00 0.00 17 THR A C 12
ATOM 18482 O O . THR A 1 17 ? 6.337 20.464 0.294 1.00 0.00 17 THR A O 12
ATOM 18493 N N . LEU A 1 18 ? 5.464 22.453 -0.295 1.00 0.00 18 LEU A N 12
ATOM 18494 C CA . LEU A 1 18 ? 4.252 22.280 0.498 1.00 0.00 18 LEU A CA 12
ATOM 18495 C C . LEU A 1 18 ? 3.464 21.061 0.028 1.00 0.00 18 LEU A C 12
ATOM 18496 O O . LEU A 1 18 ? 2.853 20.357 0.832 1.00 0.00 18 LEU A O 12
ATOM 18512 N N . ARG A 1 19 ? 3.484 20.818 -1.278 1.00 0.00 19 ARG A N 12
ATOM 18513 C CA . ARG A 1 19 ? 2.771 19.683 -1.855 1.00 0.00 19 ARG A CA 12
ATOM 18514 C C . ARG A 1 19 ? 3.466 18.370 -1.505 1.00 0.00 19 ARG A C 12
ATOM 18515 O O . ARG A 1 19 ? 2.813 17.375 -1.188 1.00 0.00 19 ARG A O 12
ATOM 18536 N N . LYS A 1 20 ? 4.794 18.374 -1.566 1.00 0.00 20 LYS A N 12
ATOM 18537 C CA . LYS A 1 20 ? 5.577 17.185 -1.255 1.00 0.00 20 LYS A CA 12
ATOM 18538 C C . LYS A 1 20 ? 5.290 16.698 0.161 1.00 0.00 20 LYS A C 12
ATOM 18539 O O . LYS A 1 20 ? 5.199 15.496 0.410 1.00 0.00 20 LYS A O 12
ATOM 18558 N N . THR A 1 21 ? 5.146 17.641 1.088 1.00 0.00 21 THR A N 12
ATOM 18559 C CA . THR A 1 21 ? 4.868 17.307 2.480 1.00 0.00 21 THR A CA 12
ATOM 18560 C C . THR A 1 21 ? 3.516 16.616 2.621 1.00 0.00 21 THR A C 12
ATOM 18561 O O . THR A 1 21 ? 3.387 15.624 3.338 1.00 0.00 21 THR A O 12
ATOM 18572 N N . VAL A 1 22 ? 2.511 17.146 1.931 1.00 0.00 22 VAL A N 12
ATOM 18573 C CA . VAL A 1 22 ? 1.170 16.577 1.978 1.00 0.00 22 VAL A CA 12
ATOM 18574 C C . VAL A 1 22 ? 1.113 15.238 1.252 1.00 0.00 22 VAL A C 12
ATOM 18575 O O . VAL A 1 22 ? 0.362 14.344 1.637 1.00 0.00 22 VAL A O 12
ATOM 18588 N N . GLU A 1 23 ? 1.916 15.107 0.200 1.00 0.00 23 GLU A N 12
ATOM 18589 C CA . GLU A 1 23 ? 1.958 13.875 -0.580 1.00 0.00 23 GLU A CA 12
ATOM 18590 C C . GLU A 1 23 ? 2.430 12.704 0.277 1.00 0.00 23 GLU A C 12
ATOM 18591 O O . GLU A 1 23 ? 1.909 11.594 0.171 1.00 0.00 23 GLU A O 12
ATOM 18603 N N . ASP A 1 24 ? 3.419 12.962 1.126 1.00 0.00 24 ASP A N 12
ATOM 18604 C CA . ASP A 1 24 ? 3.961 11.930 2.003 1.00 0.00 24 ASP A CA 12
ATOM 18605 C C . ASP A 1 24 ? 2.944 11.530 3.066 1.00 0.00 24 ASP A C 12
ATOM 18606 O O . ASP A 1 24 ? 2.719 10.343 3.309 1.00 0.00 24 ASP A O 12
ATOM 18615 N N . TYR A 1 25 ? 2.334 12.526 3.697 1.00 0.00 25 TYR A N 12
ATOM 18616 C CA . TYR A 1 25 ? 1.342 12.278 4.738 1.00 0.00 25 TYR A CA 12
ATOM 18617 C C . TYR A 1 25 ? 0.322 11.240 4.282 1.00 0.00 25 TYR A C 12
ATOM 18618 O O . TYR A 1 25 ? 0.210 10.163 4.867 1.00 0.00 25 TYR A O 12
ATOM 18636 N N . PHE A 1 26 ? -0.422 11.573 3.232 1.00 0.00 26 PHE A N 12
ATOM 18637 C CA . PHE A 1 26 ? -1.434 10.671 2.696 1.00 0.00 26 PHE A CA 12
ATOM 18638 C C . PHE A 1 26 ? -0.917 9.236 2.653 1.00 0.00 26 PHE A C 12
ATOM 18639 O O . PHE A 1 26 ? -1.660 8.289 2.912 1.00 0.00 26 PHE A O 12
ATOM 18656 N N . CYS A 1 27 ? 0.360 9.084 2.324 1.00 0.00 27 CYS A N 12
ATOM 18657 C CA . CYS A 1 27 ? 0.978 7.765 2.245 1.00 0.00 27 CYS A CA 12
ATOM 18658 C C . CYS A 1 27 ? 1.096 7.136 3.630 1.00 0.00 27 CYS A C 12
ATOM 18659 O O . CYS A 1 27 ? 0.813 5.952 3.812 1.00 0.00 27 CYS A O 12
ATOM 18667 N N . PHE A 1 28 ? 1.516 7.938 4.604 1.00 0.00 28 PHE A N 12
ATOM 18668 C CA . PHE A 1 28 ? 1.675 7.460 5.972 1.00 0.00 28 PHE A CA 12
ATOM 18669 C C . PHE A 1 28 ? 0.347 6.951 6.527 1.00 0.00 28 PHE A C 12
ATOM 18670 O O . PHE A 1 28 ? 0.260 5.828 7.026 1.00 0.00 28 PHE A O 12
ATOM 18687 N N . CYS A 1 29 ? -0.683 7.785 6.438 1.00 0.00 29 CYS A N 12
ATOM 18688 C CA . CYS A 1 29 ? -2.006 7.422 6.932 1.00 0.00 29 CYS A CA 12
ATOM 18689 C C . CYS A 1 29 ? -2.510 6.153 6.254 1.00 0.00 29 CYS A C 12
ATOM 18690 O O . CYS A 1 29 ? -3.062 5.266 6.907 1.00 0.00 29 CYS A O 12
ATOM 18698 N N . TYR A 1 30 ? -2.317 6.071 4.942 1.00 0.00 30 TYR A N 12
ATOM 18699 C CA . TYR A 1 30 ? -2.756 4.912 4.176 1.00 0.00 30 TYR A CA 12
ATOM 18700 C C . TYR A 1 30 ? -2.009 3.655 4.612 1.00 0.00 30 TYR A C 12
ATOM 18701 O O . TYR A 1 30 ? -2.612 2.691 5.082 1.00 0.00 30 TYR A O 12
ATOM 18719 N N . GLY A 1 31 ? -0.688 3.675 4.453 1.00 0.00 31 GLY A N 12
ATOM 18720 C CA . GLY A 1 31 ? 0.122 2.533 4.835 1.00 0.00 31 GLY A CA 12
ATOM 18721 C C . GLY A 1 31 ? 0.019 2.218 6.314 1.00 0.00 31 GLY A C 12
ATOM 18722 O O . GLY A 1 31 ? 0.195 1.071 6.727 1.00 0.00 31 GLY A O 12
ATOM 18726 N N . LYS A 1 32 ? -0.267 3.238 7.116 1.00 0.00 32 LYS A N 12
ATOM 18727 C CA . LYS A 1 32 ? -0.394 3.066 8.559 1.00 0.00 32 LYS A CA 12
ATOM 18728 C C . LYS A 1 32 ? -1.666 2.299 8.905 1.00 0.00 32 LYS A C 12
ATOM 18729 O O . LYS A 1 32 ? -1.654 1.416 9.763 1.00 0.00 32 LYS A O 12
ATOM 18748 N N . ALA A 1 33 ? -2.759 2.640 8.233 1.00 0.00 33 ALA A N 12
ATOM 18749 C CA . ALA A 1 33 ? -4.037 1.981 8.467 1.00 0.00 33 ALA A CA 12
ATOM 18750 C C . ALA A 1 33 ? -4.017 0.545 7.957 1.00 0.00 33 ALA A C 12
ATOM 18751 O O . ALA A 1 33 ? -4.780 -0.302 8.424 1.00 0.00 33 ALA A O 12
ATOM 18758 N N . LEU A 1 34 ? -3.140 0.277 6.995 1.00 0.00 34 LEU A N 12
ATOM 18759 C CA . LEU A 1 34 ? -3.020 -1.059 6.420 1.00 0.00 34 LEU A CA 12
ATOM 18760 C C . LEU A 1 34 ? -2.381 -2.024 7.413 1.00 0.00 34 LEU A C 12
ATOM 18761 O O . LEU A 1 34 ? -2.644 -3.226 7.383 1.00 0.00 34 LEU A O 12
ATOM 18777 N N . GLY A 1 35 ? -1.542 -1.489 8.295 1.00 0.00 35 GLY A N 12
ATOM 18778 C CA . GLY A 1 35 ? -0.880 -2.317 9.285 1.00 0.00 35 GLY A CA 12
ATOM 18779 C C . GLY A 1 35 ? 0.483 -2.797 8.825 1.00 0.00 35 GLY A C 12
ATOM 18780 O O . GLY A 1 35 ? 0.987 -3.812 9.306 1.00 0.00 35 GLY A O 12
ATOM 18784 N N . LYS A 1 36 ? 1.080 -2.066 7.891 1.00 0.00 36 LYS A N 12
ATOM 18785 C CA . LYS A 1 36 ? 2.392 -2.421 7.364 1.00 0.00 36 LYS A CA 12
ATOM 18786 C C . LYS A 1 36 ? 3.500 -1.728 8.151 1.00 0.00 36 LYS A C 12
ATOM 18787 O O . LYS A 1 36 ? 3.232 -0.983 9.094 1.00 0.00 36 LYS A O 12
ATOM 18806 N N . SER A 1 37 ? 4.745 -1.978 7.758 1.00 0.00 37 SER A N 12
ATOM 18807 C CA . SER A 1 37 ? 5.893 -1.380 8.428 1.00 0.00 37 SER A CA 12
ATOM 18808 C C . SER A 1 37 ? 6.559 -0.335 7.539 1.00 0.00 37 SER A C 12
ATOM 18809 O O . SER A 1 37 ? 7.715 0.034 7.749 1.00 0.00 37 SER A O 12
ATOM 18817 N N . THR A 1 38 ? 5.819 0.142 6.542 1.00 0.00 38 THR A N 12
ATOM 18818 C CA . THR A 1 38 ? 6.335 1.144 5.618 1.00 0.00 38 THR A CA 12
ATOM 18819 C C . THR A 1 38 ? 5.215 2.027 5.081 1.00 0.00 38 THR A C 12
ATOM 18820 O O . THR A 1 38 ? 4.036 1.763 5.318 1.00 0.00 38 THR A O 12
ATOM 18831 N N . VAL A 1 39 ? 5.590 3.076 4.357 1.00 0.00 39 VAL A N 12
ATOM 18832 C CA . VAL A 1 39 ? 4.616 3.997 3.784 1.00 0.00 39 VAL A CA 12
ATOM 18833 C C . VAL A 1 39 ? 4.165 3.533 2.403 1.00 0.00 39 VAL A C 12
ATOM 18834 O O . VAL A 1 39 ? 4.972 3.061 1.602 1.00 0.00 39 VAL A O 12
ATOM 18847 N N . VAL A 1 40 ? 2.871 3.670 2.131 1.00 0.00 40 VAL A N 12
ATOM 18848 C CA . VAL A 1 40 ? 2.313 3.266 0.847 1.00 0.00 40 VAL A CA 12
ATOM 18849 C C . VAL A 1 40 ? 1.716 4.458 0.108 1.00 0.00 40 VAL A C 12
ATOM 18850 O O . VAL A 1 40 ? 0.973 5.261 0.672 1.00 0.00 40 VAL A O 12
ATOM 18863 N N . PRO A 1 41 ? 2.047 4.579 -1.187 1.00 0.00 41 PRO A N 12
ATOM 18864 C CA . PRO A 1 41 ? 1.554 5.670 -2.032 1.00 0.00 41 PRO A CA 12
ATOM 18865 C C . PRO A 1 41 ? 0.062 5.548 -2.324 1.00 0.00 41 PRO A C 12
ATOM 18866 O O . PRO A 1 41 ? -0.401 4.524 -2.827 1.00 0.00 41 PRO A O 12
ATOM 18877 N N . VAL A 1 42 ? -0.687 6.599 -2.006 1.00 0.00 42 VAL A N 12
ATOM 18878 C CA . VAL A 1 42 ? -2.126 6.610 -2.236 1.00 0.00 42 VAL A CA 12
ATOM 18879 C C . VAL A 1 42 ? -2.444 6.738 -3.722 1.00 0.00 42 VAL A C 12
ATOM 18880 O O . VAL A 1 42 ? -2.204 7.771 -4.347 1.00 0.00 42 VAL A O 12
ATOM 18893 N N . PRO A 1 43 ? -2.999 5.665 -4.303 1.00 0.00 43 PRO A N 12
ATOM 18894 C CA . PRO A 1 43 ? -3.364 5.632 -5.722 1.00 0.00 43 PRO A CA 12
ATOM 18895 C C . PRO A 1 43 ? -4.550 6.536 -6.037 1.00 0.00 43 PRO A C 12
ATOM 18896 O O . PRO A 1 43 ? -5.683 6.071 -6.159 1.00 0.00 43 PRO A O 12
ATOM 18907 N N . TYR A 1 44 ? -4.282 7.832 -6.167 1.00 0.00 44 TYR A N 12
ATOM 18908 C CA . TYR A 1 44 ? -5.328 8.802 -6.465 1.00 0.00 44 TYR A CA 12
ATOM 18909 C C . TYR A 1 44 ? -6.131 8.378 -7.692 1.00 0.00 44 TYR A C 12
ATOM 18910 O O . TYR A 1 44 ? -7.360 8.332 -7.657 1.00 0.00 44 TYR A O 12
ATOM 18928 N N . GLU A 1 45 ? -5.425 8.069 -8.775 1.00 0.00 45 GLU A N 12
ATOM 18929 C CA . GLU A 1 45 ? -6.071 7.649 -10.013 1.00 0.00 45 GLU A CA 12
ATOM 18930 C C . GLU A 1 45 ? -7.154 6.610 -9.737 1.00 0.00 45 GLU A C 12
ATOM 18931 O O . GLU A 1 45 ? -8.294 6.752 -10.177 1.00 0.00 45 GLU A O 12
ATOM 18943 N N . LYS A 1 46 ? -6.789 5.565 -9.002 1.00 0.00 46 LYS A N 12
ATOM 18944 C CA . LYS A 1 46 ? -7.726 4.501 -8.665 1.00 0.00 46 LYS A CA 12
ATOM 18945 C C . LYS A 1 46 ? -8.781 4.998 -7.681 1.00 0.00 46 LYS A C 12
ATOM 18946 O O . LYS A 1 46 ? -9.975 4.982 -7.976 1.00 0.00 46 LYS A O 12
ATOM 18965 N N . MET A 1 47 ? -8.330 5.438 -6.510 1.00 0.00 47 MET A N 12
ATOM 18966 C CA . MET A 1 47 ? -9.236 5.943 -5.484 1.00 0.00 47 MET A CA 12
ATOM 18967 C C . MET A 1 47 ? -10.316 6.828 -6.098 1.00 0.00 47 MET A C 12
ATOM 18968 O O . MET A 1 47 ? -11.478 6.777 -5.694 1.00 0.00 47 MET A O 12
ATOM 18982 N N . LEU A 1 48 ? -9.926 7.637 -7.077 1.00 0.00 48 LEU A N 12
ATOM 18983 C CA . LEU A 1 48 ? -10.860 8.534 -7.748 1.00 0.00 48 LEU A CA 12
ATOM 18984 C C . LEU A 1 48 ? -12.066 7.765 -8.279 1.00 0.00 48 LEU A C 12
ATOM 18985 O O . LEU A 1 48 ? -13.210 8.184 -8.099 1.00 0.00 48 LEU A O 12
ATOM 19001 N N . ARG A 1 49 ? -11.802 6.638 -8.931 1.00 0.00 49 ARG A N 12
ATOM 19002 C CA . ARG A 1 49 ? -12.865 5.809 -9.487 1.00 0.00 49 ARG A CA 12
ATOM 19003 C C . ARG A 1 49 ? -13.514 4.956 -8.402 1.00 0.00 49 ARG A C 12
ATOM 19004 O O . ARG A 1 49 ? -14.706 4.656 -8.464 1.00 0.00 49 ARG A O 12
ATOM 19025 N N . ASP A 1 50 ? -12.721 4.568 -7.409 1.00 0.00 50 ASP A N 12
ATOM 19026 C CA . ASP A 1 50 ? -13.218 3.749 -6.310 1.00 0.00 50 ASP A CA 12
ATOM 19027 C C . ASP A 1 50 ? -12.735 4.291 -4.968 1.00 0.00 50 ASP A C 12
ATOM 19028 O O . ASP A 1 50 ? -11.684 3.891 -4.468 1.00 0.00 50 ASP A O 12
ATOM 19037 N N . GLN A 1 51 ? -13.511 5.203 -4.390 1.00 0.00 51 GLN A N 12
ATOM 19038 C CA . GLN A 1 51 ? -13.161 5.801 -3.107 1.00 0.00 51 GLN A CA 12
ATOM 19039 C C . GLN A 1 51 ? -13.489 4.855 -1.958 1.00 0.00 51 GLN A C 12
ATOM 19040 O O . GLN A 1 51 ? -12.742 4.763 -0.983 1.00 0.00 51 GLN A O 12
ATOM 19054 N N . SER A 1 52 ? -14.611 4.152 -2.079 1.00 0.00 52 SER A N 12
ATOM 19055 C CA . SER A 1 52 ? -15.040 3.215 -1.048 1.00 0.00 52 SER A CA 12
ATOM 19056 C C . SER A 1 52 ? -13.850 2.449 -0.479 1.00 0.00 52 SER A C 12
ATOM 19057 O O . SER A 1 52 ? -13.615 2.454 0.729 1.00 0.00 52 SER A O 12
ATOM 19065 N N . ALA A 1 53 ? -13.101 1.792 -1.359 1.00 0.00 53 ALA A N 12
ATOM 19066 C CA . ALA A 1 53 ? -11.933 1.024 -0.946 1.00 0.00 53 ALA A CA 12
ATOM 19067 C C . ALA A 1 53 ? -11.231 1.685 0.235 1.00 0.00 53 ALA A C 12
ATOM 19068 O O . ALA A 1 53 ? -10.783 1.010 1.162 1.00 0.00 53 ALA A O 12
ATOM 19075 N N . VAL A 1 54 ? -11.136 3.011 0.194 1.00 0.00 54 VAL A N 12
ATOM 19076 C CA . VAL A 1 54 ? -10.487 3.764 1.261 1.00 0.00 54 VAL A CA 12
ATOM 19077 C C . VAL A 1 54 ? -11.047 5.178 1.354 1.00 0.00 54 VAL A C 12
ATOM 19078 O O . VAL A 1 54 ? -11.114 5.898 0.357 1.00 0.00 54 VAL A O 12
ATOM 19091 N N . VAL A 1 55 ? -11.448 5.573 2.558 1.00 0.00 55 VAL A N 12
ATOM 19092 C CA . VAL A 1 55 ? -12.000 6.903 2.782 1.00 0.00 55 VAL A CA 12
ATOM 19093 C C . VAL A 1 55 ? -10.970 7.826 3.425 1.00 0.00 55 VAL A C 12
ATOM 19094 O O . VAL A 1 55 ? -9.944 7.371 3.930 1.00 0.00 55 VAL A O 12
ATOM 19107 N N . VAL A 1 56 ? -11.251 9.124 3.402 1.00 0.00 56 VAL A N 12
ATOM 19108 C CA . VAL A 1 56 ? -10.350 10.112 3.983 1.00 0.00 56 VAL A CA 12
ATOM 19109 C C . VAL A 1 56 ? -11.115 11.125 4.828 1.00 0.00 56 VAL A C 12
ATOM 19110 O O . VAL A 1 56 ? -12.044 11.772 4.347 1.00 0.00 56 VAL A O 12
ATOM 19123 N N . GLN A 1 57 ? -10.717 11.256 6.090 1.00 0.00 57 GLN A N 12
ATOM 19124 C CA . GLN A 1 57 ? -11.366 12.190 7.001 1.00 0.00 57 GLN A CA 12
ATOM 19125 C C . GLN A 1 57 ? -10.397 13.282 7.444 1.00 0.00 57 GLN A C 12
ATOM 19126 O O . GLN A 1 57 ? -9.184 13.146 7.294 1.00 0.00 57 GLN A O 12
ATOM 19140 N N . GLY A 1 58 ? -10.942 14.365 7.989 1.00 0.00 58 GLY A N 12
ATOM 19141 C CA . GLY A 1 58 ? -10.111 15.464 8.444 1.00 0.00 58 GLY A CA 12
ATOM 19142 C C . GLY A 1 58 ? -9.929 16.531 7.383 1.00 0.00 58 GLY A C 12
ATOM 19143 O O . GLY A 1 58 ? -9.083 17.416 7.519 1.00 0.00 58 GLY A O 12
ATOM 19147 N N . LEU A 1 59 ? -10.723 16.448 6.321 1.00 0.00 59 LEU A N 12
ATOM 19148 C CA . LEU A 1 59 ? -10.644 17.413 5.229 1.00 0.00 59 LEU A CA 12
ATOM 19149 C C . LEU A 1 59 ? -11.508 18.636 5.521 1.00 0.00 59 LEU A C 12
ATOM 19150 O O . LEU A 1 59 ? -12.489 18.571 6.262 1.00 0.00 59 LEU A O 12
ATOM 19166 N N . PRO A 1 60 ? -11.137 19.779 4.924 1.00 0.00 60 PRO A N 12
ATOM 19167 C CA . PRO A 1 60 ? -11.867 21.038 5.102 1.00 0.00 60 PRO A CA 12
ATOM 19168 C C . PRO A 1 60 ? -13.235 21.015 4.430 1.00 0.00 60 PRO A C 12
ATOM 19169 O O . PRO A 1 60 ? -13.569 20.072 3.714 1.00 0.00 60 PRO A O 12
ATOM 19180 N N . GLU A 1 61 ? -14.024 22.060 4.668 1.00 0.00 61 GLU A N 12
ATOM 19181 C CA . GLU A 1 61 ? -15.357 22.157 4.085 1.00 0.00 61 GLU A CA 12
ATOM 19182 C C . GLU A 1 61 ? -15.281 22.604 2.628 1.00 0.00 61 GLU A C 12
ATOM 19183 O O . GLU A 1 61 ? -14.395 23.367 2.246 1.00 0.00 61 GLU A O 12
ATOM 19195 N N . GLY A 1 62 ? -16.220 22.122 1.818 1.00 0.00 62 GLY A N 12
ATOM 19196 C CA . GLY A 1 62 ? -16.242 22.481 0.412 1.00 0.00 62 GLY A CA 12
ATOM 19197 C C . GLY A 1 62 ? -15.074 21.895 -0.355 1.00 0.00 62 GLY A C 12
ATOM 19198 O O . GLY A 1 62 ? -14.739 22.362 -1.444 1.00 0.00 62 GLY A O 12
ATOM 19202 N N . VAL A 1 63 ? -14.448 20.870 0.215 1.00 0.00 63 VAL A N 12
ATOM 19203 C CA . VAL A 1 63 ? -13.309 20.220 -0.422 1.00 0.00 63 VAL A CA 12
ATOM 19204 C C . VAL A 1 63 ? -13.632 18.774 -0.783 1.00 0.00 63 VAL A C 12
ATOM 19205 O O . VAL A 1 63 ? -14.648 18.230 -0.353 1.00 0.00 63 VAL A O 12
ATOM 19218 N N . ALA A 1 64 ? -12.760 18.159 -1.573 1.00 0.00 64 ALA A N 12
ATOM 19219 C CA . ALA A 1 64 ? -12.951 16.775 -1.991 1.00 0.00 64 ALA A CA 12
ATOM 19220 C C . ALA A 1 64 ? -11.614 16.057 -2.141 1.00 0.00 64 ALA A C 12
ATOM 19221 O O . ALA A 1 64 ? -10.782 16.439 -2.964 1.00 0.00 64 ALA A O 12
ATOM 19228 N N . PHE A 1 65 ? -11.413 15.017 -1.339 1.00 0.00 65 PHE A N 12
ATOM 19229 C CA . PHE A 1 65 ? -10.176 14.246 -1.382 1.00 0.00 65 PHE A CA 12
ATOM 19230 C C . PHE A 1 65 ? -9.653 14.136 -2.811 1.00 0.00 65 PHE A C 12
ATOM 19231 O O . PHE A 1 65 ? -10.349 13.653 -3.703 1.00 0.00 65 PHE A O 12
ATOM 19248 N N . LYS A 1 66 ? -8.420 14.588 -3.020 1.00 0.00 66 LYS A N 12
ATOM 19249 C CA . LYS A 1 66 ? -7.801 14.540 -4.339 1.00 0.00 66 LYS A CA 12
ATOM 19250 C C . LYS A 1 66 ? -6.322 14.906 -4.258 1.00 0.00 66 LYS A C 12
ATOM 19251 O O . LYS A 1 66 ? -5.842 15.367 -3.223 1.00 0.00 66 LYS A O 12
ATOM 19270 N N . HIS A 1 67 ? -5.606 14.698 -5.359 1.00 0.00 67 HIS A N 12
ATOM 19271 C CA . HIS A 1 67 ? -4.182 15.009 -5.413 1.00 0.00 67 HIS A CA 12
ATOM 19272 C C . HIS A 1 67 ? -3.889 16.342 -4.732 1.00 0.00 67 HIS A C 12
ATOM 19273 O O . HIS A 1 67 ? -4.647 17.306 -4.849 1.00 0.00 67 HIS A O 12
ATOM 19287 N N . PRO A 1 68 ? -2.766 16.401 -4.003 1.00 0.00 68 PRO A N 12
ATOM 19288 C CA . PRO A 1 68 ? -2.349 17.611 -3.288 1.00 0.00 68 PRO A CA 12
ATOM 19289 C C . PRO A 1 68 ? -1.907 18.720 -4.235 1.00 0.00 68 PRO A C 12
ATOM 19290 O O . PRO A 1 68 ? -1.470 19.784 -3.798 1.00 0.00 68 PRO A O 12
ATOM 19301 N N . GLU A 1 69 ? -2.026 18.465 -5.534 1.00 0.00 69 GLU A N 12
ATOM 19302 C CA . GLU A 1 69 ? -1.637 19.444 -6.544 1.00 0.00 69 GLU A CA 12
ATOM 19303 C C . GLU A 1 69 ? -2.842 20.261 -7.000 1.00 0.00 69 GLU A C 12
ATOM 19304 O O . GLU A 1 69 ? -2.694 21.365 -7.523 1.00 0.00 69 GLU A O 12
ATOM 19316 N N . ASN A 1 70 ? -4.034 19.710 -6.798 1.00 0.00 70 ASN A N 12
ATOM 19317 C CA . ASN A 1 70 ? -5.265 20.387 -7.189 1.00 0.00 70 ASN A CA 12
ATOM 19318 C C . ASN A 1 70 ? -5.706 21.380 -6.117 1.00 0.00 70 ASN A C 12
ATOM 19319 O O . ASN A 1 70 ? -6.650 22.145 -6.314 1.00 0.00 70 ASN A O 12
ATOM 19330 N N . TYR A 1 71 ? -5.015 21.362 -4.983 1.00 0.00 71 TYR A N 12
ATOM 19331 C CA . TYR A 1 71 ? -5.334 22.258 -3.879 1.00 0.00 71 TYR A CA 12
ATOM 19332 C C . TYR A 1 71 ? -4.508 23.539 -3.959 1.00 0.00 71 TYR A C 12
ATOM 19333 O O . TYR A 1 71 ? -3.297 23.497 -4.180 1.00 0.00 71 TYR A O 12
ATOM 19351 N N . ASP A 1 72 ? -5.172 24.675 -3.779 1.00 0.00 72 ASP A N 12
ATOM 19352 C CA . ASP A 1 72 ? -4.501 25.969 -3.830 1.00 0.00 72 ASP A CA 12
ATOM 19353 C C . ASP A 1 72 ? -3.497 26.106 -2.689 1.00 0.00 72 ASP A C 12
ATOM 19354 O O . ASP A 1 72 ? -3.634 25.462 -1.647 1.00 0.00 72 ASP A O 12
ATOM 19363 N N . LEU A 1 73 ? -2.490 26.947 -2.892 1.00 0.00 73 LEU A N 12
ATOM 19364 C CA . LEU A 1 73 ? -1.463 27.168 -1.880 1.00 0.00 73 LEU A CA 12
ATOM 19365 C C . LEU A 1 73 ? -2.085 27.335 -0.498 1.00 0.00 73 LEU A C 12
ATOM 19366 O O . LEU A 1 73 ? -1.643 26.719 0.471 1.00 0.00 73 LEU A O 12
ATOM 19382 N N . ALA A 1 74 ? -3.116 28.171 -0.416 1.00 0.00 74 ALA A N 12
ATOM 19383 C CA . ALA A 1 74 ? -3.803 28.414 0.846 1.00 0.00 74 ALA A CA 12
ATOM 19384 C C . ALA A 1 74 ? -4.341 27.117 1.438 1.00 0.00 74 ALA A C 12
ATOM 19385 O O . ALA A 1 74 ? -4.048 26.776 2.585 1.00 0.00 74 ALA A O 12
ATOM 19392 N N . THR A 1 75 ? -5.130 26.394 0.649 1.00 0.00 75 THR A N 12
ATOM 19393 C CA . THR A 1 75 ? -5.711 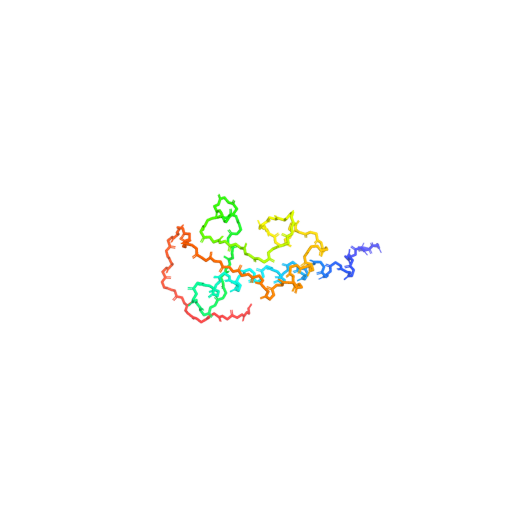25.134 1.096 1.00 0.00 75 THR A CA 12
ATOM 19394 C C . THR A 1 75 ? -4.630 24.164 1.559 1.00 0.00 75 THR A C 12
ATOM 19395 O O . THR A 1 75 ? -4.744 23.554 2.623 1.00 0.00 75 THR A O 12
ATOM 19406 N N . LEU A 1 76 ? -3.582 24.026 0.755 1.00 0.00 76 LEU A N 12
ATOM 19407 C CA . LEU A 1 76 ? -2.479 23.130 1.083 1.00 0.00 76 LEU A CA 12
ATOM 19408 C C . LEU A 1 76 ? -2.059 23.294 2.540 1.00 0.00 76 LEU A C 12
ATOM 19409 O O . LEU A 1 76 ? -2.107 22.344 3.323 1.00 0.00 76 LEU A O 12
ATOM 19425 N N . LYS A 1 77 ? -1.648 24.505 2.899 1.00 0.00 77 LYS A N 12
ATOM 19426 C CA . LYS A 1 77 ? -1.223 24.796 4.263 1.00 0.00 77 LYS A CA 12
ATOM 19427 C C . LYS A 1 77 ? -2.210 24.222 5.275 1.00 0.00 77 LYS A C 12
ATOM 19428 O O . LYS A 1 77 ? -1.812 23.590 6.254 1.00 0.00 77 LYS A O 12
ATOM 19447 N N . TRP A 1 78 ? -3.496 24.444 5.032 1.00 0.00 78 TRP A N 12
ATOM 19448 C CA . TRP A 1 78 ? -4.539 23.947 5.923 1.00 0.00 78 TRP A CA 12
ATOM 19449 C C . TRP A 1 78 ? -4.354 22.459 6.199 1.00 0.00 78 TRP A C 12
ATOM 19450 O O . TRP A 1 78 ? -4.133 22.053 7.340 1.00 0.00 78 TRP A O 12
ATOM 19471 N N . ILE A 1 79 ? -4.446 21.650 5.148 1.00 0.00 79 ILE A N 12
ATOM 19472 C CA . ILE A 1 79 ? -4.288 20.207 5.280 1.00 0.00 79 ILE A CA 12
ATOM 19473 C C . ILE A 1 79 ? -3.165 19.864 6.253 1.00 0.00 79 ILE A C 12
ATOM 19474 O O . ILE A 1 79 ? -3.352 19.078 7.182 1.00 0.00 79 ILE A O 12
ATOM 19490 N N . LEU A 1 80 ? -1.998 20.459 6.033 1.00 0.00 80 LEU A N 12
ATOM 19491 C CA . LEU A 1 80 ? -0.843 20.218 6.891 1.00 0.00 80 LEU A CA 12
ATOM 19492 C C . LEU A 1 80 ? -1.124 20.668 8.321 1.00 0.00 80 LEU A C 12
ATOM 19493 O O . LEU A 1 80 ? -0.676 20.038 9.279 1.00 0.00 80 LEU A O 12
ATOM 19509 N N . GLU A 1 81 ? -1.870 21.760 8.457 1.00 0.00 81 GLU A N 12
ATOM 19510 C CA . GLU A 1 81 ? -2.212 22.293 9.771 1.00 0.00 81 GLU A CA 12
ATOM 19511 C C . GLU A 1 81 ? -3.086 21.311 10.545 1.00 0.00 81 GLU A C 12
ATOM 19512 O O . GLU A 1 81 ? -2.769 20.937 11.674 1.00 0.00 81 GLU A O 12
ATOM 19524 N N . ASN A 1 82 ? -4.190 20.899 9.930 1.00 0.00 82 ASN A N 12
ATOM 19525 C CA . ASN A 1 82 ? -5.111 19.961 10.561 1.00 0.00 82 ASN A CA 12
ATOM 19526 C C . ASN A 1 82 ? -4.884 18.543 10.046 1.00 0.00 82 ASN A C 12
ATOM 19527 O O . ASN A 1 82 ? -5.829 17.775 9.872 1.00 0.00 82 ASN A O 12
ATOM 19538 N N . LYS A 1 83 ? -3.622 18.203 9.804 1.00 0.00 83 LYS A N 12
ATOM 19539 C CA . LYS A 1 83 ? -3.268 16.878 9.310 1.00 0.00 83 LYS A CA 12
ATOM 19540 C C . LYS A 1 83 ? -3.323 15.847 10.432 1.00 0.00 83 LYS A C 12
ATOM 19541 O O . LYS A 1 83 ? -3.870 14.758 10.262 1.00 0.00 83 LYS A O 12
ATOM 19560 N N . ALA A 1 84 ? -2.755 16.199 11.582 1.00 0.00 84 ALA A N 12
ATOM 19561 C CA . ALA A 1 84 ? -2.743 15.304 12.733 1.00 0.00 84 ALA A CA 12
ATOM 19562 C C . ALA A 1 84 ? -4.093 14.618 12.910 1.00 0.00 84 ALA A C 12
ATOM 19563 O O . ALA A 1 84 ? -4.163 13.467 13.338 1.00 0.00 84 ALA A O 12
ATOM 19570 N N . GLY A 1 85 ? -5.163 15.333 12.576 1.00 0.00 85 GLY A N 12
ATOM 19571 C CA . GLY A 1 85 ? -6.497 14.776 12.707 1.00 0.00 85 GLY A CA 12
ATOM 19572 C C . GLY A 1 85 ? -6.886 13.920 11.516 1.00 0.00 85 GLY A C 12
ATOM 19573 O O . GLY A 1 85 ? -7.640 12.957 11.657 1.00 0.00 85 GLY A O 12
ATOM 19577 N N . ILE A 1 86 ? -6.372 14.273 10.343 1.00 0.00 86 ILE A N 12
ATOM 19578 C CA . ILE A 1 86 ? -6.672 13.530 9.126 1.00 0.00 86 ILE A CA 12
ATOM 19579 C C . ILE A 1 86 ? -6.451 12.035 9.325 1.00 0.00 86 ILE A C 12
ATOM 19580 O O . ILE A 1 86 ? -5.336 11.592 9.605 1.00 0.00 86 ILE A O 12
ATOM 19596 N N . SER A 1 87 ? -7.521 11.259 9.179 1.00 0.00 87 SER A N 12
ATOM 19597 C CA . SER A 1 87 ? -7.444 9.812 9.345 1.00 0.00 87 SER A CA 12
ATOM 19598 C C . SER A 1 87 ? -7.894 9.095 8.076 1.00 0.00 87 SER A C 12
ATOM 19599 O O . SER A 1 87 ? -8.639 9.649 7.267 1.00 0.00 87 SER A O 12
ATOM 19607 N N . PHE A 1 88 ? -7.437 7.859 7.909 1.00 0.00 88 PHE A N 12
ATOM 19608 C CA . PHE A 1 88 ? -7.791 7.064 6.738 1.00 0.00 88 PHE A CA 12
ATOM 19609 C C . PHE A 1 88 ? -8.475 5.765 7.149 1.00 0.00 88 PHE A C 12
ATOM 19610 O O . PHE A 1 88 ? -7.948 5.002 7.960 1.00 0.00 88 PHE A O 12
ATOM 19627 N N . ILE A 1 89 ? -9.653 5.518 6.585 1.00 0.00 89 ILE A N 12
ATOM 19628 C CA . ILE A 1 89 ? -10.409 4.311 6.892 1.00 0.00 89 ILE A CA 12
ATOM 19629 C C . ILE A 1 89 ? -10.405 3.345 5.712 1.00 0.00 89 ILE A C 12
ATOM 19630 O O . ILE A 1 89 ? -11.036 3.600 4.687 1.00 0.00 89 ILE A O 12
ATOM 19646 N N . ILE A 1 90 ? -9.692 2.234 5.867 1.00 0.00 90 ILE A N 12
ATOM 19647 C CA . ILE A 1 90 ? -9.608 1.228 4.815 1.00 0.00 90 ILE A CA 12
ATOM 19648 C C . ILE A 1 90 ? -10.818 0.301 4.846 1.00 0.00 90 ILE A C 12
ATOM 19649 O O . ILE A 1 90 ? -11.003 -0.468 5.790 1.00 0.00 90 ILE A O 12
ATOM 19665 N N . LYS A 1 91 ? -11.639 0.374 3.803 1.00 0.00 91 LYS A N 12
ATOM 19666 C CA . LYS A 1 91 ? -12.831 -0.460 3.708 1.00 0.00 91 LYS A CA 12
ATOM 19667 C C . LYS A 1 91 ? -12.539 -1.735 2.923 1.00 0.00 91 LYS A C 12
ATOM 19668 O O . LYS A 1 91 ? -13.190 -2.761 3.123 1.00 0.00 91 LYS A O 12
ATOM 19687 N N . ARG A 1 92 ? -11.558 -1.664 2.030 1.00 0.00 92 ARG A N 12
ATOM 19688 C CA . ARG A 1 92 ? -11.181 -2.813 1.216 1.00 0.00 92 ARG A CA 12
ATOM 19689 C C . ARG A 1 92 ? -10.011 -2.468 0.298 1.00 0.00 92 ARG A C 12
ATOM 19690 O O . ARG A 1 92 ? -9.956 -1.395 -0.302 1.00 0.00 92 ARG A O 12
ATOM 19711 N N . PRO A 1 93 ? -9.053 -3.401 0.184 1.00 0.00 93 PRO A N 12
ATOM 19712 C CA . PRO A 1 93 ? -7.868 -3.218 -0.658 1.00 0.00 93 PRO A CA 12
ATOM 19713 C C . PRO A 1 93 ? -8.204 -3.243 -2.146 1.00 0.00 93 PRO A C 12
ATOM 19714 O O . PRO A 1 93 ? -9.169 -3.882 -2.563 1.00 0.00 93 PRO A O 12
ATOM 19725 N N . PHE A 1 94 ? -7.401 -2.544 -2.941 1.00 0.00 94 PHE A N 12
ATOM 19726 C CA . PHE A 1 94 ? -7.614 -2.485 -4.382 1.00 0.00 94 PHE A CA 12
ATOM 19727 C C . PHE A 1 94 ? -7.248 -3.812 -5.040 1.00 0.00 94 PHE A C 12
ATOM 19728 O O . PHE A 1 94 ? -6.363 -4.529 -4.569 1.00 0.00 94 PHE A O 12
ATOM 19745 N N . LEU A 1 95 ? -7.933 -4.133 -6.132 1.00 0.00 95 LEU A N 12
ATOM 19746 C CA . LEU A 1 95 ? -7.682 -5.375 -6.856 1.00 0.00 95 LEU A CA 12
ATOM 19747 C C . LEU A 1 95 ? -7.263 -5.090 -8.295 1.00 0.00 95 LEU A C 12
ATOM 19748 O O . LEU A 1 95 ? -7.484 -5.908 -9.188 1.00 0.00 95 LEU A O 12
ATOM 19764 N N . GLU A 1 96 ? -6.658 -3.927 -8.511 1.00 0.00 96 GLU A N 12
ATOM 19765 C CA . GLU A 1 96 ? -6.208 -3.536 -9.842 1.00 0.00 96 GLU A CA 12
ATOM 19766 C C . GLU A 1 96 ? -4.820 -4.100 -10.135 1.00 0.00 96 GLU A C 12
ATOM 19767 O O . GLU A 1 96 ? -3.841 -3.794 -9.453 1.00 0.00 96 GLU A O 12
ATOM 19779 N N . PRO A 1 97 ? -4.732 -4.945 -11.172 1.00 0.00 97 PRO A N 12
ATOM 19780 C CA . PRO A 1 97 ? -3.471 -5.571 -11.580 1.00 0.00 97 PRO A CA 12
ATOM 19781 C C . PRO A 1 97 ? -2.496 -4.567 -12.187 1.00 0.00 97 PRO A C 12
ATOM 19782 O O . PRO A 1 97 ? -2.684 -4.107 -13.314 1.00 0.00 97 PRO A O 12
ATOM 19793 N N . LYS A 1 98 ? -1.453 -4.232 -11.435 1.00 0.00 98 LYS A N 12
ATOM 19794 C CA . LYS A 1 98 ? -0.448 -3.285 -11.900 1.00 0.00 98 LYS A CA 12
ATOM 19795 C C . LYS A 1 98 ? 0.742 -4.013 -12.520 1.00 0.00 98 LYS A C 12
ATOM 19796 O O . LYS A 1 98 ? 1.042 -5.152 -12.159 1.00 0.00 98 LYS A O 12
ATOM 19815 N N . LYS A 1 99 ? 1.417 -3.348 -13.451 1.00 0.00 99 LYS A N 12
ATOM 19816 C CA . LYS A 1 99 ? 2.575 -3.931 -14.119 1.00 0.00 99 LYS A CA 12
ATOM 19817 C C . LYS A 1 99 ? 3.841 -3.146 -13.794 1.00 0.00 99 LYS A C 12
ATOM 19818 O O . LYS A 1 99 ? 3.809 -1.922 -13.663 1.00 0.00 99 LYS A O 12
ATOM 19837 N N . HIS A 1 100 ? 4.957 -3.858 -13.666 1.00 0.00 100 HIS A N 12
ATOM 19838 C CA . HIS A 1 100 ? 6.236 -3.226 -13.358 1.00 0.00 100 HIS A CA 12
ATOM 19839 C C . HIS A 1 100 ? 6.554 -2.126 -14.365 1.00 0.00 100 HIS A C 12
ATOM 19840 O O . HIS A 1 100 ? 6.904 -1.007 -13.988 1.00 0.00 100 HIS A O 12
ATOM 19854 N N . VAL A 1 101 ? 6.432 -2.450 -15.648 1.00 0.00 101 VAL A N 12
ATOM 19855 C CA . VAL A 1 101 ? 6.706 -1.489 -16.710 1.00 0.00 101 VAL A CA 12
ATOM 19856 C C . VAL A 1 101 ? 5.596 -0.449 -16.810 1.00 0.00 101 VAL A C 12
ATOM 19857 O O . VAL A 1 101 ? 4.417 -0.770 -16.672 1.00 0.00 101 VAL A O 12
ATOM 19870 N N . GLY A 1 102 ? 5.982 0.800 -17.051 1.00 0.00 102 GLY A N 12
ATOM 19871 C CA . GLY A 1 102 ? 5.008 1.869 -17.167 1.00 0.00 102 GLY A CA 12
ATOM 19872 C C . GLY A 1 102 ? 5.115 2.612 -18.484 1.00 0.00 102 GLY A C 12
ATOM 19873 O O . GLY A 1 102 ? 4.177 2.622 -19.279 1.00 0.00 102 GLY A O 12
ATOM 19877 N N . GLY A 1 103 ? 6.265 3.241 -18.714 1.00 0.00 103 GLY A N 12
ATOM 19878 C CA . GLY A 1 103 ? 6.470 3.985 -19.943 1.00 0.00 103 GLY A CA 12
ATOM 19879 C C . GLY A 1 103 ? 5.491 5.131 -20.098 1.00 0.00 103 GLY A C 12
ATOM 19880 O O . GLY A 1 103 ? 4.311 4.917 -20.375 1.00 0.00 103 GLY A O 12
ATOM 19884 N N . SER A 1 104 ? 5.981 6.354 -19.917 1.00 0.00 104 SER A N 12
ATOM 19885 C CA . SER A 1 104 ? 5.139 7.539 -20.032 1.00 0.00 104 SER A CA 12
ATOM 19886 C C . SER A 1 104 ? 4.789 7.816 -21.491 1.00 0.00 104 SER A C 12
ATOM 19887 O O . SER A 1 104 ? 3.617 7.880 -21.859 1.00 0.00 104 SER A O 12
ATOM 19895 N N . GLY A 1 105 ? 5.817 7.983 -22.319 1.00 0.00 105 GLY A N 12
ATOM 19896 C CA . GLY A 1 105 ? 5.599 8.252 -23.728 1.00 0.00 105 GLY A CA 12
ATOM 19897 C C . GLY A 1 105 ? 6.856 8.726 -24.430 1.00 0.00 105 GLY A C 12
ATOM 19898 O O . GLY A 1 105 ? 7.098 9.925 -24.574 1.00 0.00 105 GLY A O 12
ATOM 19902 N N . PRO A 1 106 ? 7.685 7.771 -24.877 1.00 0.00 106 PRO A N 12
ATOM 19903 C CA . PRO A 1 106 ? 8.939 8.073 -25.574 1.00 0.00 106 PRO A CA 12
ATOM 19904 C C . PRO A 1 106 ? 8.704 8.660 -26.961 1.00 0.00 106 PRO A C 12
ATOM 19905 O O . PRO A 1 106 ? 7.565 8.894 -27.362 1.00 0.00 106 PRO A O 12
ATOM 19916 N N . SER A 1 107 ? 9.790 8.892 -27.692 1.00 0.00 107 SER A N 12
ATOM 19917 C CA . SER A 1 107 ? 9.703 9.454 -29.035 1.00 0.00 107 SER A CA 12
ATOM 19918 C C . SER A 1 107 ? 8.453 8.953 -29.753 1.00 0.00 107 SER A C 12
ATOM 19919 O O . SER A 1 107 ? 8.124 7.768 -29.698 1.00 0.00 107 SER A O 12
ATOM 19927 N N . SER A 1 108 ? 7.759 9.866 -30.425 1.00 0.00 108 SER A N 12
ATOM 19928 C CA . SER A 1 108 ? 6.543 9.519 -31.151 1.00 0.00 108 SER A CA 12
ATOM 19929 C C . SER A 1 108 ? 6.804 9.462 -32.653 1.00 0.00 108 SER A C 12
ATOM 19930 O O . SER A 1 108 ? 7.470 10.332 -33.212 1.00 0.00 108 SER A O 12
ATOM 19938 N N . GLY A 1 109 ? 6.274 8.429 -33.301 1.00 0.00 109 GLY A N 12
ATOM 19939 C CA . GLY A 1 109 ? 6.461 8.275 -34.732 1.00 0.00 109 GLY A CA 12
ATOM 19940 C C . GLY A 1 109 ? 7.127 6.963 -35.093 1.00 0.00 109 GLY A C 12
ATOM 19941 O O . GLY A 1 109 ? 6.494 5.909 -35.063 1.00 0.00 109 GLY A O 12
ATOM 19945 N N . GLY A 1 1 ? -0.422 42.088 -1.157 1.00 0.00 1 GLY A N 13
ATOM 19946 C CA . GLY A 1 1 ? 0.474 41.160 -1.823 1.00 0.00 1 GLY A CA 13
ATOM 19947 C C . GLY A 1 1 ? 0.301 41.168 -3.328 1.00 0.00 1 GLY A C 13
ATOM 19948 O O . GLY A 1 1 ? -0.384 42.031 -3.878 1.00 0.00 1 GLY A O 13
ATOM 19952 N N . SER A 1 2 ? 0.926 40.204 -3.999 1.00 0.00 2 SER A N 13
ATOM 19953 C CA . SER A 1 2 ? 0.844 40.106 -5.451 1.00 0.00 2 SER A CA 13
ATOM 19954 C C . SER A 1 2 ? 0.313 38.740 -5.874 1.00 0.00 2 SER A C 13
ATOM 19955 O O . SER A 1 2 ? -0.579 38.641 -6.717 1.00 0.00 2 SER A O 13
ATOM 19963 N N . SER A 1 3 ? 0.870 37.687 -5.282 1.00 0.00 3 SER A N 13
ATOM 19964 C CA . SER A 1 3 ? 0.456 36.325 -5.599 1.00 0.00 3 SER A CA 13
ATOM 19965 C C . SER A 1 3 ? 0.569 36.058 -7.097 1.00 0.00 3 SER A C 13
ATOM 19966 O O . SER A 1 3 ? -0.332 35.482 -7.706 1.00 0.00 3 SER A O 13
ATOM 19974 N N . GLY A 1 4 ? 1.682 36.483 -7.686 1.00 0.00 4 GLY A N 13
ATOM 19975 C CA . GLY A 1 4 ? 1.893 36.282 -9.107 1.00 0.00 4 GLY A CA 13
ATOM 19976 C C . GLY A 1 4 ? 3.286 35.771 -9.421 1.00 0.00 4 GLY A C 13
ATOM 19977 O O . GLY A 1 4 ? 4.256 36.527 -9.374 1.00 0.00 4 GLY A O 13
ATOM 19981 N N . SER A 1 5 ? 3.385 34.485 -9.739 1.00 0.00 5 SER A N 13
ATOM 19982 C CA . SER A 1 5 ? 4.671 33.872 -10.055 1.00 0.00 5 SER A CA 13
ATOM 19983 C C . SER A 1 5 ? 5.082 34.184 -11.491 1.00 0.00 5 SER A C 13
ATOM 19984 O O . SER A 1 5 ? 4.268 34.630 -12.299 1.00 0.00 5 SER A O 13
ATOM 19992 N N . SER A 1 6 ? 6.353 33.947 -11.800 1.00 0.00 6 SER A N 13
ATOM 19993 C CA . SER A 1 6 ? 6.875 34.206 -13.137 1.00 0.00 6 SER A CA 13
ATOM 19994 C C . SER A 1 6 ? 7.561 32.966 -13.702 1.00 0.00 6 SER A C 13
ATOM 19995 O O . SER A 1 6 ? 7.374 32.615 -14.866 1.00 0.00 6 SER A O 13
ATOM 20003 N N . GLY A 1 7 ? 8.357 32.305 -12.867 1.00 0.00 7 GLY A N 13
ATOM 20004 C CA . GLY A 1 7 ? 9.059 31.111 -13.299 1.00 0.00 7 GLY A CA 13
ATOM 20005 C C . GLY A 1 7 ? 10.199 30.742 -12.372 1.00 0.00 7 GLY A C 13
ATOM 20006 O O . GLY A 1 7 ? 11.206 31.446 -12.304 1.00 0.00 7 GLY A O 13
ATOM 20010 N N . MET A 1 8 ? 10.042 29.633 -11.656 1.00 0.00 8 MET A N 13
ATOM 20011 C CA . MET A 1 8 ? 11.067 29.172 -10.727 1.00 0.00 8 MET A CA 13
ATOM 20012 C C . MET A 1 8 ? 11.490 30.292 -9.782 1.00 0.00 8 MET A C 13
ATOM 20013 O O . MET A 1 8 ? 12.655 30.387 -9.399 1.00 0.00 8 MET A O 13
ATOM 20027 N N . SER A 1 9 ? 10.534 31.139 -9.411 1.00 0.00 9 SER A N 13
ATOM 20028 C CA . SER A 1 9 ? 10.808 32.255 -8.515 1.00 0.00 9 SER A CA 13
ATOM 20029 C C . SER A 1 9 ? 11.315 31.756 -7.164 1.00 0.00 9 SER A C 13
ATOM 20030 O O . SER A 1 9 ? 11.481 30.554 -6.956 1.00 0.00 9 SER A O 13
ATOM 20038 N N . VAL A 1 10 ? 11.557 32.689 -6.249 1.00 0.00 10 VAL A N 13
ATOM 20039 C CA . VAL A 1 10 ? 12.044 32.345 -4.918 1.00 0.00 10 VAL A CA 13
ATOM 20040 C C . VAL A 1 10 ? 10.993 31.569 -4.132 1.00 0.00 10 VAL A C 13
ATOM 20041 O O . VAL A 1 10 ? 11.305 30.580 -3.468 1.00 0.00 10 VAL A O 13
ATOM 20054 N N . ASP A 1 11 ? 9.747 32.021 -4.214 1.00 0.00 11 ASP A N 13
ATOM 20055 C CA . ASP A 1 11 ? 8.648 31.368 -3.513 1.00 0.00 11 ASP A CA 13
ATOM 20056 C C . ASP A 1 11 ? 8.102 30.198 -4.326 1.00 0.00 11 ASP A C 13
ATOM 20057 O O . ASP A 1 11 ? 7.249 29.447 -3.857 1.00 0.00 11 ASP A O 13
ATOM 20066 N N . ALA A 1 12 ? 8.600 30.053 -5.551 1.00 0.00 12 ALA A N 13
ATOM 20067 C CA . ALA A 1 12 ? 8.163 28.974 -6.429 1.00 0.00 12 ALA A CA 13
ATOM 20068 C C . ALA A 1 12 ? 8.513 27.611 -5.842 1.00 0.00 12 ALA A C 13
ATOM 20069 O O . ALA A 1 12 ? 7.687 26.698 -5.833 1.00 0.00 12 ALA A O 13
ATOM 20076 N N . VAL A 1 13 ? 9.742 27.481 -5.352 1.00 0.00 13 VAL A N 13
ATOM 20077 C CA . VAL A 1 13 ? 10.200 26.228 -4.762 1.00 0.00 13 VAL A CA 13
ATOM 20078 C C . VAL A 1 13 ? 9.417 25.898 -3.497 1.00 0.00 13 VAL A C 13
ATOM 20079 O O . VAL A 1 13 ? 9.508 24.789 -2.971 1.00 0.00 13 VAL A O 13
ATOM 20092 N N . GLU A 1 14 ? 8.647 26.868 -3.013 1.00 0.00 14 GLU A N 13
ATOM 20093 C CA . GLU A 1 14 ? 7.848 26.679 -1.808 1.00 0.00 14 GLU A CA 13
ATOM 20094 C C . GLU A 1 14 ? 6.556 25.932 -2.124 1.00 0.00 14 GLU A C 13
ATOM 20095 O O . GLU A 1 14 ? 6.259 24.899 -1.522 1.00 0.00 14 GLU A O 13
ATOM 20107 N N . ILE A 1 15 ? 5.790 26.461 -3.072 1.00 0.00 15 ILE A N 13
ATOM 20108 C CA . ILE A 1 15 ? 4.530 25.844 -3.469 1.00 0.00 15 ILE A CA 13
ATOM 20109 C C . ILE A 1 15 ? 4.722 24.372 -3.812 1.00 0.00 15 ILE A C 13
ATOM 20110 O O . ILE A 1 15 ? 3.817 23.558 -3.629 1.00 0.00 15 ILE A O 13
ATOM 20126 N N . GLU A 1 16 ? 5.909 24.035 -4.308 1.00 0.00 16 GLU A N 13
ATOM 20127 C CA . GLU A 1 16 ? 6.220 22.659 -4.675 1.00 0.00 16 GLU A CA 13
ATOM 20128 C C . GLU A 1 16 ? 6.521 21.820 -3.437 1.00 0.00 16 GLU A C 13
ATOM 20129 O O . GLU A 1 16 ? 6.059 20.685 -3.314 1.00 0.00 16 GLU A O 13
ATOM 20141 N N . THR A 1 17 ? 7.299 22.387 -2.521 1.00 0.00 17 THR A N 13
ATOM 20142 C CA . THR A 1 17 ? 7.664 21.691 -1.292 1.00 0.00 17 THR A CA 13
ATOM 20143 C C . THR A 1 17 ? 6.431 21.364 -0.458 1.00 0.00 17 THR A C 13
ATOM 20144 O O . THR A 1 17 ? 6.375 20.330 0.208 1.00 0.00 17 THR A O 13
ATOM 20155 N N . LEU A 1 18 ? 5.443 22.251 -0.499 1.00 0.00 18 LEU A N 13
ATOM 20156 C CA . LEU A 1 18 ? 4.208 22.057 0.253 1.00 0.00 18 LEU A CA 13
ATOM 20157 C C . LEU A 1 18 ? 3.448 20.836 -0.255 1.00 0.00 18 LEU A C 13
ATOM 20158 O O . LEU A 1 18 ? 2.957 20.026 0.533 1.00 0.00 18 LEU A O 13
ATOM 20174 N N . ARG A 1 19 ? 3.356 20.708 -1.575 1.00 0.00 19 ARG A N 13
ATOM 20175 C CA . ARG A 1 19 ? 2.658 19.585 -2.187 1.00 0.00 19 ARG A CA 13
ATOM 20176 C C . ARG A 1 19 ? 3.319 18.263 -1.810 1.00 0.00 19 ARG A C 13
ATOM 20177 O O . ARG A 1 19 ? 2.689 17.205 -1.855 1.00 0.00 19 ARG A O 13
ATOM 20198 N N . LYS A 1 20 ? 4.593 18.328 -1.439 1.00 0.00 20 LYS A N 13
ATOM 20199 C CA . LYS A 1 20 ? 5.341 17.137 -1.054 1.00 0.00 20 LYS A CA 13
ATOM 20200 C C . LYS A 1 20 ? 4.953 16.682 0.349 1.00 0.00 20 LYS A C 13
ATOM 20201 O O . LYS A 1 20 ? 4.541 15.538 0.550 1.00 0.00 20 LYS A O 13
ATOM 20220 N N . THR A 1 21 ? 5.084 17.583 1.317 1.00 0.00 21 THR A N 13
ATOM 20221 C CA . THR A 1 21 ? 4.747 17.274 2.701 1.00 0.00 21 THR A CA 13
ATOM 20222 C C . THR A 1 21 ? 3.423 16.523 2.789 1.00 0.00 21 THR A C 13
ATOM 20223 O O . THR A 1 21 ? 3.304 15.536 3.516 1.00 0.00 21 THR A O 13
ATOM 20234 N N . VAL A 1 22 ? 2.429 16.996 2.044 1.00 0.00 22 VAL A N 13
ATOM 20235 C CA . VAL A 1 22 ? 1.113 16.368 2.037 1.00 0.00 22 VAL A CA 13
ATOM 20236 C C . VAL A 1 22 ? 1.148 15.028 1.311 1.00 0.00 22 VAL A C 13
ATOM 20237 O O . VAL A 1 22 ? 0.444 14.090 1.685 1.00 0.00 22 VAL A O 13
ATOM 20250 N N . GLU A 1 23 ? 1.972 14.945 0.271 1.00 0.00 23 GLU A N 13
ATOM 20251 C CA . GLU A 1 23 ? 2.098 13.718 -0.508 1.00 0.00 23 GLU A CA 13
ATOM 20252 C C . GLU A 1 23 ? 2.634 12.579 0.354 1.00 0.00 23 GLU A C 13
ATOM 20253 O O . GLU A 1 23 ? 2.200 11.434 0.229 1.00 0.00 23 GLU A O 13
ATOM 20265 N N . ASP A 1 24 ? 3.581 12.902 1.228 1.00 0.00 24 ASP A N 13
ATOM 20266 C CA . ASP A 1 24 ? 4.177 11.908 2.112 1.00 0.00 24 ASP A CA 13
ATOM 20267 C C . ASP A 1 24 ? 3.201 11.504 3.213 1.00 0.00 24 ASP A C 13
ATOM 20268 O O . ASP A 1 24 ? 3.135 10.336 3.600 1.00 0.00 24 ASP A O 13
ATOM 20277 N N . TYR A 1 25 ? 2.447 12.476 3.713 1.00 0.00 25 TYR A N 13
ATOM 20278 C CA . TYR A 1 25 ? 1.477 12.222 4.771 1.00 0.00 25 TYR A CA 13
ATOM 20279 C C . TYR A 1 25 ? 0.456 11.176 4.336 1.00 0.00 25 TYR A C 13
ATOM 20280 O O . TYR A 1 25 ? 0.330 10.120 4.955 1.00 0.00 25 TYR A O 13
ATOM 20298 N N . PHE A 1 26 ? -0.272 11.478 3.266 1.00 0.00 26 PHE A N 13
ATOM 20299 C CA . PHE A 1 26 ? -1.282 10.564 2.746 1.00 0.00 26 PHE A CA 13
ATOM 20300 C C . PHE A 1 26 ? -0.756 9.133 2.713 1.00 0.00 26 PHE A C 13
ATOM 20301 O O . PHE A 1 26 ? -1.475 8.188 3.040 1.00 0.00 26 PHE A O 13
ATOM 20318 N N . CYS A 1 27 ? 0.502 8.980 2.315 1.00 0.00 27 CYS A N 13
ATOM 20319 C CA . CYS A 1 27 ? 1.125 7.663 2.238 1.00 0.00 27 CYS A CA 13
ATOM 20320 C C . CYS A 1 27 ? 1.234 7.032 3.620 1.00 0.00 27 CYS A C 13
ATOM 20321 O O . CYS A 1 27 ? 1.009 5.832 3.786 1.00 0.00 27 CYS A O 13
ATOM 20329 N N . PHE A 1 28 ? 1.583 7.845 4.612 1.00 0.00 28 PHE A N 13
ATOM 20330 C CA . PHE A 1 28 ? 1.724 7.365 5.981 1.00 0.00 28 PHE A CA 13
ATOM 20331 C C . PHE A 1 28 ? 0.385 6.877 6.528 1.00 0.00 28 PHE A C 13
ATOM 20332 O O . PHE A 1 28 ? 0.252 5.723 6.934 1.00 0.00 28 PHE A O 13
ATOM 20349 N N . CYS A 1 29 ? -0.603 7.765 6.535 1.00 0.00 29 CYS A N 13
ATOM 20350 C CA . CYS A 1 29 ? -1.931 7.426 7.033 1.00 0.00 29 CYS A CA 13
ATOM 20351 C C . CYS A 1 29 ? -2.466 6.175 6.345 1.00 0.00 29 CYS A C 13
ATOM 20352 O O . CYS A 1 29 ? -3.089 5.324 6.980 1.00 0.00 29 CYS A O 13
ATOM 20360 N N . TYR A 1 30 ? -2.222 6.072 5.044 1.00 0.00 30 TYR A N 13
ATOM 20361 C CA . TYR A 1 30 ? -2.683 4.926 4.269 1.00 0.00 30 TYR A CA 13
ATOM 20362 C C . TYR A 1 30 ? -1.967 3.651 4.702 1.00 0.00 30 TYR A C 13
ATOM 20363 O O . TYR A 1 30 ? -2.588 2.716 5.206 1.00 0.00 30 TYR A O 13
ATOM 20381 N N . GLY A 1 31 ? -0.652 3.620 4.501 1.00 0.00 31 GLY A N 13
ATOM 20382 C CA . GLY A 1 31 ? 0.128 2.456 4.876 1.00 0.00 31 GLY A CA 13
ATOM 20383 C C . GLY A 1 31 ? 0.050 2.159 6.361 1.00 0.00 31 GLY A C 13
ATOM 20384 O O . GLY A 1 31 ? 0.265 1.024 6.787 1.00 0.00 31 GLY A O 13
ATOM 20388 N N . LYS A 1 32 ? -0.260 3.181 7.151 1.00 0.00 32 LYS A N 13
ATOM 20389 C CA . LYS A 1 32 ? -0.366 3.025 8.597 1.00 0.00 32 LYS A CA 13
ATOM 20390 C C . LYS A 1 32 ? -1.619 2.238 8.968 1.00 0.00 32 LYS A C 13
ATOM 20391 O O . LYS A 1 32 ? -1.586 1.384 9.853 1.00 0.00 32 LYS A O 13
ATOM 20410 N N . ALA A 1 33 ? -2.721 2.530 8.286 1.00 0.00 33 ALA A N 13
ATOM 20411 C CA . ALA A 1 33 ? -3.983 1.847 8.542 1.00 0.00 33 ALA A CA 13
ATOM 20412 C C . ALA A 1 33 ? -3.934 0.404 8.052 1.00 0.00 33 ALA A C 13
ATOM 20413 O O . ALA A 1 33 ? -4.586 -0.476 8.615 1.00 0.00 33 ALA A O 13
ATOM 20420 N N . LEU A 1 34 ? -3.161 0.167 6.998 1.00 0.00 34 LEU A N 13
ATOM 20421 C CA . LEU A 1 34 ? -3.028 -1.171 6.432 1.00 0.00 34 LEU A CA 13
ATOM 20422 C C . LEU A 1 34 ? -2.424 -2.135 7.447 1.00 0.00 34 LEU A C 13
ATOM 20423 O O . LEU A 1 34 ? -2.781 -3.311 7.490 1.00 0.00 34 LEU A O 13
ATOM 20439 N N . GLY A 1 35 ? -1.507 -1.628 8.265 1.00 0.00 35 GLY A N 13
ATOM 20440 C CA . GLY A 1 35 ? -0.869 -2.457 9.271 1.00 0.00 35 GLY A CA 13
ATOM 20441 C C . GLY A 1 35 ? 0.519 -2.904 8.859 1.00 0.00 35 GLY A C 13
ATOM 20442 O O . GLY A 1 35 ? 1.009 -3.937 9.317 1.00 0.00 35 GLY A O 13
ATOM 20446 N N . LYS A 1 36 ? 1.157 -2.125 7.991 1.00 0.00 36 LYS A N 13
ATOM 20447 C CA . LYS A 1 36 ? 2.498 -2.445 7.516 1.00 0.00 36 LYS A CA 13
ATOM 20448 C C . LYS A 1 36 ? 3.554 -1.703 8.329 1.00 0.00 36 LYS A C 13
ATOM 20449 O O . LYS A 1 36 ? 3.229 -0.945 9.241 1.00 0.00 36 LYS A O 13
ATOM 20468 N N . SER A 1 37 ? 4.819 -1.926 7.988 1.00 0.00 37 SER A N 13
ATOM 20469 C CA . SER A 1 37 ? 5.924 -1.280 8.687 1.00 0.00 37 SER A CA 13
ATOM 20470 C C . SER A 1 37 ? 6.622 -0.269 7.783 1.00 0.00 37 SER A C 13
ATOM 20471 O O . SER A 1 37 ? 7.771 0.105 8.021 1.00 0.00 37 SER A O 13
ATOM 20479 N N . THR A 1 38 ? 5.919 0.171 6.744 1.00 0.00 38 THR A N 13
ATOM 20480 C CA . THR A 1 38 ? 6.470 1.137 5.803 1.00 0.00 38 THR A CA 13
ATOM 20481 C C . THR A 1 38 ? 5.365 1.968 5.159 1.00 0.00 38 THR A C 13
ATOM 20482 O O . THR A 1 38 ? 4.200 1.571 5.150 1.00 0.00 38 THR A O 13
ATOM 20493 N N . VAL A 1 39 ? 5.739 3.124 4.619 1.00 0.00 39 VAL A N 13
ATOM 20494 C CA . VAL A 1 39 ? 4.780 4.011 3.971 1.00 0.00 39 VAL A CA 13
ATOM 20495 C C . VAL A 1 39 ? 4.345 3.455 2.619 1.00 0.00 39 VAL A C 13
ATOM 20496 O O . VAL A 1 39 ? 5.151 2.892 1.879 1.00 0.00 39 VAL A O 13
ATOM 20509 N N . VAL A 1 40 ? 3.065 3.619 2.302 1.00 0.00 40 VAL A N 13
ATOM 20510 C CA . VAL A 1 40 ? 2.522 3.137 1.038 1.00 0.00 40 VAL A CA 13
ATOM 20511 C C . VAL A 1 40 ? 1.940 4.281 0.217 1.00 0.00 40 VAL A C 13
ATOM 20512 O O . VAL A 1 40 ? 1.278 5.178 0.738 1.00 0.00 40 VAL A O 13
ATOM 20525 N N . PRO A 1 41 ? 2.189 4.251 -1.100 1.00 0.00 41 PRO A N 13
ATOM 20526 C CA . PRO A 1 41 ? 1.698 5.279 -2.024 1.00 0.00 41 PRO A CA 13
ATOM 20527 C C . PRO A 1 41 ? 0.186 5.214 -2.210 1.00 0.00 41 PRO A C 13
ATOM 20528 O O . PRO A 1 41 ? -0.358 4.184 -2.606 1.00 0.00 41 PRO A O 13
ATOM 20539 N N . VAL A 1 42 ? -0.489 6.323 -1.921 1.00 0.00 42 VAL A N 13
ATOM 20540 C CA . VAL A 1 42 ? -1.939 6.393 -2.059 1.00 0.00 42 VAL A CA 13
ATOM 20541 C C . VAL A 1 42 ? -2.356 6.322 -3.523 1.00 0.00 42 VAL A C 13
ATOM 20542 O O . VAL A 1 42 ? -2.029 7.193 -4.331 1.00 0.00 42 VAL A O 13
ATOM 20555 N N . PRO A 1 43 ? -3.097 5.262 -3.877 1.00 0.00 43 PRO A N 13
ATOM 20556 C CA . PRO A 1 43 ? -3.577 5.052 -5.246 1.00 0.00 43 PRO A CA 13
ATOM 20557 C C . PRO A 1 43 ? -4.650 6.059 -5.645 1.00 0.00 43 PRO A C 13
ATOM 20558 O O . PRO A 1 43 ? -5.843 5.753 -5.619 1.00 0.00 43 PRO A O 13
ATOM 20569 N N . TYR A 1 44 ? -4.220 7.260 -6.015 1.00 0.00 44 TYR A N 13
ATOM 20570 C CA . TYR A 1 44 ? -5.146 8.312 -6.417 1.00 0.00 44 TYR A CA 13
ATOM 20571 C C . TYR A 1 44 ? -6.044 7.841 -7.557 1.00 0.00 44 TYR A C 13
ATOM 20572 O O . TYR A 1 44 ? -7.232 7.591 -7.361 1.00 0.00 44 TYR A O 13
ATOM 20590 N N . GLU A 1 45 ? -5.465 7.723 -8.748 1.00 0.00 45 GLU A N 13
ATOM 20591 C CA . GLU A 1 45 ? -6.213 7.283 -9.920 1.00 0.00 45 GLU A CA 13
ATOM 20592 C C . GLU A 1 45 ? -7.364 6.365 -9.517 1.00 0.00 45 GLU A C 13
ATOM 20593 O O . GLU A 1 45 ? -8.523 6.625 -9.840 1.00 0.00 45 GLU A O 13
ATOM 20605 N N . LYS A 1 46 ? -7.035 5.289 -8.810 1.00 0.00 46 LYS A N 13
ATOM 20606 C CA . LYS A 1 46 ? -8.039 4.331 -8.361 1.00 0.00 46 LYS A CA 13
ATOM 20607 C C . LYS A 1 46 ? -9.058 5.001 -7.445 1.00 0.00 46 LYS A C 13
ATOM 20608 O O . LYS A 1 46 ? -10.265 4.838 -7.621 1.00 0.00 46 LYS A O 13
ATOM 20627 N N . MET A 1 47 ? -8.565 5.755 -6.469 1.00 0.00 47 MET A N 13
ATOM 20628 C CA . MET A 1 47 ? -9.435 6.451 -5.528 1.00 0.00 47 MET A CA 13
ATOM 20629 C C . MET A 1 47 ? -10.367 7.414 -6.258 1.00 0.00 47 MET A C 13
ATOM 20630 O O . MET A 1 47 ? -11.589 7.322 -6.137 1.00 0.00 47 MET A O 13
ATOM 20644 N N . LEU A 1 48 ? -9.783 8.335 -7.016 1.00 0.00 48 LEU A N 13
ATOM 20645 C CA . LEU A 1 48 ? -10.562 9.314 -7.766 1.00 0.00 48 LEU A CA 13
ATOM 20646 C C . LEU A 1 48 ? -11.751 8.653 -8.453 1.00 0.00 48 LEU A C 13
ATOM 20647 O O . LEU A 1 48 ? -12.874 9.155 -8.391 1.00 0.00 48 LEU A O 13
ATOM 20663 N N . ARG A 1 49 ? -11.498 7.524 -9.107 1.00 0.00 49 ARG A N 13
ATOM 20664 C CA . ARG A 1 49 ? -12.549 6.793 -9.805 1.00 0.00 49 ARG A CA 13
ATOM 20665 C C . ARG A 1 49 ? -13.404 5.998 -8.822 1.00 0.00 49 ARG A C 13
ATOM 20666 O O . ARG A 1 49 ? -14.597 5.793 -9.045 1.00 0.00 49 ARG A O 13
ATOM 20687 N N . ASP A 1 50 ? -12.784 5.552 -7.735 1.00 0.00 50 ASP A N 13
ATOM 20688 C CA . ASP A 1 50 ? -13.487 4.779 -6.716 1.00 0.00 50 ASP A CA 13
ATOM 20689 C C . ASP A 1 50 ? -13.134 5.275 -5.318 1.00 0.00 50 ASP A C 13
ATOM 20690 O O . ASP A 1 50 ? -12.126 4.867 -4.741 1.00 0.00 50 ASP A O 13
ATOM 20699 N N . GLN A 1 51 ? -13.970 6.157 -4.780 1.00 0.00 51 GLN A N 13
ATOM 20700 C CA . GLN A 1 51 ? -13.744 6.709 -3.449 1.00 0.00 51 GLN A CA 13
ATOM 20701 C C . GLN A 1 51 ? -14.462 5.882 -2.388 1.00 0.00 51 GLN A C 13
ATOM 20702 O O . GLN A 1 51 ? -15.207 6.418 -1.569 1.00 0.00 51 GLN A O 13
ATOM 20716 N N . SER A 1 52 ? -14.230 4.573 -2.409 1.00 0.00 52 SER A N 13
ATOM 20717 C CA . SER A 1 52 ? -14.858 3.671 -1.451 1.00 0.00 52 SER A CA 13
ATOM 20718 C C . SER A 1 52 ? -13.821 2.758 -0.804 1.00 0.00 52 SER A C 13
ATOM 20719 O O . SER A 1 52 ? -13.891 2.471 0.391 1.00 0.00 52 SER A O 13
ATOM 20727 N N . ALA A 1 53 ? -12.860 2.308 -1.602 1.00 0.00 53 ALA A N 13
ATOM 20728 C CA . ALA A 1 53 ? -11.806 1.429 -1.108 1.00 0.00 53 ALA A CA 13
ATOM 20729 C C . ALA A 1 53 ? -11.121 2.028 0.116 1.00 0.00 53 ALA A C 13
ATOM 20730 O O . ALA A 1 53 ? -10.729 1.309 1.035 1.00 0.00 53 ALA A O 13
ATOM 20737 N N . VAL A 1 54 ? -10.979 3.349 0.122 1.00 0.00 54 VAL A N 13
ATOM 20738 C CA . VAL A 1 54 ? -10.341 4.046 1.233 1.00 0.00 54 VAL A CA 13
ATOM 20739 C C . VAL A 1 54 ? -10.922 5.445 1.411 1.00 0.00 54 VAL A C 13
ATOM 20740 O O . VAL A 1 54 ? -10.912 6.255 0.485 1.00 0.00 54 VAL A O 13
ATOM 20753 N N . VAL A 1 55 ? -11.428 5.721 2.609 1.00 0.00 55 VAL A N 13
ATOM 20754 C CA . VAL A 1 55 ? -12.012 7.022 2.910 1.00 0.00 55 VAL A CA 13
ATOM 20755 C C . VAL A 1 55 ? -10.996 7.936 3.587 1.00 0.00 55 VAL A C 13
ATOM 20756 O O . VAL A 1 55 ? -10.048 7.470 4.217 1.00 0.00 55 VAL A O 13
ATOM 20769 N N . VAL A 1 56 ? -11.203 9.243 3.450 1.00 0.00 56 VAL A N 13
ATOM 20770 C CA . VAL A 1 56 ? -10.306 10.225 4.049 1.00 0.00 56 VAL A CA 13
ATOM 20771 C C . VAL A 1 56 ? -11.076 11.216 4.915 1.00 0.00 56 VAL A C 13
ATOM 20772 O O . VAL A 1 56 ? -11.978 11.902 4.436 1.00 0.00 56 VAL A O 13
ATOM 20785 N N . GLN A 1 57 ? -10.713 11.284 6.191 1.00 0.00 57 GLN A N 13
ATOM 20786 C CA . GLN A 1 57 ? -11.369 12.193 7.124 1.00 0.00 57 GLN A CA 13
ATOM 20787 C C . GLN A 1 57 ? -10.423 13.306 7.560 1.00 0.00 57 GLN A C 13
ATOM 20788 O O . GLN A 1 57 ? -9.219 13.244 7.309 1.00 0.00 57 GLN A O 13
ATOM 20802 N N . GLY A 1 58 ? -10.973 14.324 8.212 1.00 0.00 58 GLY A N 13
ATOM 20803 C CA . GLY A 1 58 ? -10.163 15.436 8.671 1.00 0.00 58 GLY A CA 13
ATOM 20804 C C . GLY A 1 58 ? -10.017 16.520 7.620 1.00 0.00 58 GLY A C 13
ATOM 20805 O O . GLY A 1 58 ? -9.293 17.496 7.821 1.00 0.00 58 GLY A O 13
ATOM 20809 N N . LEU A 1 59 ? -10.703 16.346 6.496 1.00 0.00 59 LEU A N 13
ATOM 20810 C CA . LEU A 1 59 ? -10.643 17.317 5.408 1.00 0.00 59 LEU A CA 13
ATOM 20811 C C . LEU A 1 59 ? -11.531 18.521 5.703 1.00 0.00 59 LEU A C 13
ATOM 20812 O O . LEU A 1 59 ? -12.467 18.453 6.500 1.00 0.00 59 LEU A O 13
ATOM 20828 N N . PRO A 1 60 ? -11.233 19.652 5.045 1.00 0.00 60 PRO A N 13
ATOM 20829 C CA . PRO A 1 60 ? -11.994 20.893 5.220 1.00 0.00 60 PRO A CA 13
ATOM 20830 C C . PRO A 1 60 ? -13.394 20.801 4.627 1.00 0.00 60 PRO A C 13
ATOM 20831 O O . PRO A 1 60 ? -13.878 19.713 4.318 1.00 0.00 60 PRO A O 13
ATOM 20842 N N . GLU A 1 61 ? -14.042 21.952 4.470 1.00 0.00 61 GLU A N 13
ATOM 20843 C CA . GLU A 1 61 ? -15.389 22.001 3.915 1.00 0.00 61 GLU A CA 13
ATOM 20844 C C . GLU A 1 61 ? -15.352 22.351 2.429 1.00 0.00 61 GLU A C 13
ATOM 20845 O O . GLU A 1 61 ? -14.389 22.942 1.944 1.00 0.00 61 GLU A O 13
ATOM 20857 N N . GLY A 1 62 ? -16.411 21.983 1.714 1.00 0.00 62 GLY A N 13
ATOM 20858 C CA . GLY A 1 62 ? -16.480 22.265 0.292 1.00 0.00 62 GLY A CA 13
ATOM 20859 C C . GLY A 1 62 ? -15.286 21.720 -0.466 1.00 0.00 62 GLY A C 13
ATOM 20860 O O . GLY A 1 62 ? -15.019 22.131 -1.596 1.00 0.00 62 GLY A O 13
ATOM 20864 N N . VAL A 1 63 ? -14.567 20.792 0.154 1.00 0.00 63 VAL A N 13
ATOM 20865 C CA . VAL A 1 63 ? -13.394 20.188 -0.468 1.00 0.00 63 VAL A CA 13
ATOM 20866 C C . VAL A 1 63 ? -13.674 18.750 -0.887 1.00 0.00 63 VAL A C 13
ATOM 20867 O O . VAL A 1 63 ? -14.687 18.166 -0.503 1.00 0.00 63 VAL A O 13
ATOM 20880 N N . ALA A 1 64 ? -12.768 18.183 -1.679 1.00 0.00 64 ALA A N 13
ATOM 20881 C CA . ALA A 1 64 ? -12.916 16.811 -2.148 1.00 0.00 64 ALA A CA 13
ATOM 20882 C C . ALA A 1 64 ? -11.560 16.125 -2.275 1.00 0.00 64 ALA A C 13
ATOM 20883 O O . ALA A 1 64 ? -10.729 16.519 -3.093 1.00 0.00 64 ALA A O 13
ATOM 20890 N N . PHE A 1 65 ? -11.342 15.098 -1.461 1.00 0.00 65 PHE A N 13
ATOM 20891 C CA . PHE A 1 65 ? -10.085 14.359 -1.481 1.00 0.00 65 PHE A CA 13
ATOM 20892 C C . PHE A 1 65 ? -9.530 14.270 -2.900 1.00 0.00 65 PHE A C 13
ATOM 20893 O O . PHE A 1 65 ? -10.211 13.815 -3.819 1.00 0.00 65 PHE A O 13
ATOM 20910 N N . LYS A 1 66 ? -8.288 14.709 -3.071 1.00 0.00 66 LYS A N 13
ATOM 20911 C CA . LYS A 1 66 ? -7.638 14.680 -4.375 1.00 0.00 66 LYS A CA 13
ATOM 20912 C C . LYS A 1 66 ? -6.150 14.989 -4.250 1.00 0.00 66 LYS A C 13
ATOM 20913 O O . LYS A 1 66 ? -5.670 15.352 -3.176 1.00 0.00 66 LYS A O 13
ATOM 20932 N N . HIS A 1 67 ? -5.425 14.845 -5.355 1.00 0.00 67 HIS A N 13
ATOM 20933 C CA . HIS A 1 67 ? -3.990 15.111 -5.368 1.00 0.00 67 HIS A CA 13
ATOM 20934 C C . HIS A 1 67 ? -3.670 16.399 -4.613 1.00 0.00 67 HIS A C 13
ATOM 20935 O O . HIS A 1 67 ? -4.393 17.392 -4.696 1.00 0.00 67 HIS A O 13
ATOM 20949 N N . PRO A 1 68 ? -2.561 16.383 -3.858 1.00 0.00 68 PRO A N 13
ATOM 20950 C CA . PRO A 1 68 ? -2.121 17.540 -3.075 1.00 0.00 68 PRO A CA 13
ATOM 20951 C C . PRO A 1 68 ? -1.623 18.681 -3.955 1.00 0.00 68 PRO A C 13
ATOM 20952 O O . PRO A 1 68 ? -1.172 19.711 -3.455 1.00 0.00 68 PRO A O 13
ATOM 20963 N N . GLU A 1 69 ? -1.708 18.490 -5.268 1.00 0.00 69 GLU A N 13
ATOM 20964 C CA . GLU A 1 69 ? -1.264 19.504 -6.218 1.00 0.00 69 GLU A CA 13
ATOM 20965 C C . GLU A 1 69 ? -2.450 20.296 -6.760 1.00 0.00 69 GLU A C 13
ATOM 20966 O O . GLU A 1 69 ? -2.282 21.378 -7.321 1.00 0.00 69 GLU A O 13
ATOM 20978 N N . ASN A 1 70 ? -3.649 19.748 -6.588 1.00 0.00 70 ASN A N 13
ATOM 20979 C CA . ASN A 1 70 ? -4.863 20.402 -7.061 1.00 0.00 70 ASN A CA 13
ATOM 20980 C C . ASN A 1 70 ? -5.416 21.353 -6.003 1.00 0.00 70 ASN A C 13
ATOM 20981 O O . ASN A 1 70 ? -6.315 22.149 -6.278 1.00 0.00 70 ASN A O 13
ATOM 20992 N N . TYR A 1 71 ? -4.873 21.264 -4.795 1.00 0.00 71 TYR A N 13
ATOM 20993 C CA . TYR A 1 71 ? -5.313 22.115 -3.695 1.00 0.00 71 TYR A CA 13
ATOM 20994 C C . TYR A 1 71 ? -4.559 23.441 -3.697 1.00 0.00 71 TYR A C 13
ATOM 20995 O O . TYR A 1 71 ? -3.340 23.475 -3.530 1.00 0.00 71 TYR A O 13
ATOM 21013 N N . ASP A 1 72 ? -5.294 24.532 -3.887 1.00 0.00 72 ASP A N 13
ATOM 21014 C CA . ASP A 1 72 ? -4.697 25.862 -3.909 1.00 0.00 72 ASP A CA 13
ATOM 21015 C C . ASP A 1 72 ? -3.676 26.018 -2.785 1.00 0.00 72 ASP A C 13
ATOM 21016 O O . ASP A 1 72 ? -3.864 25.497 -1.684 1.00 0.00 72 ASP A O 13
ATOM 21025 N N . LEU A 1 73 ? -2.596 26.737 -3.071 1.00 0.00 73 LEU A N 13
ATOM 21026 C CA . LEU A 1 73 ? -1.545 26.962 -2.084 1.00 0.00 73 LEU A CA 13
ATOM 21027 C C . LEU A 1 73 ? -2.138 27.200 -0.700 1.00 0.00 73 LEU A C 13
ATOM 21028 O O . LEU A 1 73 ? -1.631 26.694 0.300 1.00 0.00 73 LEU A O 13
ATOM 21044 N N . ALA A 1 74 ? -3.217 27.975 -0.650 1.00 0.00 74 ALA A N 13
ATOM 21045 C CA . ALA A 1 74 ? -3.882 28.277 0.612 1.00 0.00 74 ALA A CA 13
ATOM 21046 C C . ALA A 1 74 ? -4.431 27.011 1.260 1.00 0.00 74 ALA A C 13
ATOM 21047 O O . ALA A 1 74 ? -4.185 26.748 2.438 1.00 0.00 74 ALA A O 13
ATOM 21054 N N . THR A 1 75 ? -5.175 26.229 0.485 1.00 0.00 75 THR A N 13
ATOM 21055 C CA . THR A 1 75 ? -5.761 24.992 0.985 1.00 0.00 75 THR A CA 13
ATOM 21056 C C . THR A 1 75 ? -4.685 24.047 1.508 1.00 0.00 75 THR A C 13
ATOM 21057 O O . THR A 1 75 ? -4.818 23.478 2.593 1.00 0.00 75 THR A O 13
ATOM 21068 N N . LEU A 1 76 ? -3.619 23.885 0.733 1.00 0.00 76 LEU A N 13
ATOM 21069 C CA . LEU A 1 76 ? -2.518 23.010 1.119 1.00 0.00 76 LEU A CA 13
ATOM 21070 C C . LEU A 1 76 ? -2.102 23.262 2.565 1.00 0.00 76 LEU A C 13
ATOM 21071 O O . LEU A 1 76 ? -2.026 22.336 3.372 1.00 0.00 76 LEU A O 13
ATOM 21087 N N . LYS A 1 77 ? -1.833 24.524 2.885 1.00 0.00 77 LYS A N 13
ATOM 21088 C CA . LYS A 1 77 ? -1.429 24.901 4.234 1.00 0.00 77 LYS A CA 13
ATOM 21089 C C . LYS A 1 77 ? -2.391 24.331 5.271 1.00 0.00 77 LYS A C 13
ATOM 21090 O O . LYS A 1 77 ? -1.968 23.770 6.282 1.00 0.00 77 LYS A O 13
ATOM 21109 N N . TRP A 1 78 ? -3.686 24.477 5.013 1.00 0.00 78 TRP A N 13
ATOM 21110 C CA . TRP A 1 78 ? -4.708 23.975 5.924 1.00 0.00 78 TRP A CA 13
ATOM 21111 C C . TRP A 1 78 ? -4.499 22.492 6.212 1.00 0.00 78 TRP A C 13
ATOM 21112 O O . TRP A 1 78 ? -4.288 22.097 7.359 1.00 0.00 78 TRP A O 13
ATOM 21133 N N . ILE A 1 79 ? -4.559 21.676 5.165 1.00 0.00 79 ILE A N 13
ATOM 21134 C CA . ILE A 1 79 ? -4.375 20.237 5.307 1.00 0.00 79 ILE A CA 13
ATOM 21135 C C . ILE A 1 79 ? -3.246 19.921 6.281 1.00 0.00 79 ILE A C 13
ATOM 21136 O O . ILE A 1 79 ? -3.416 19.128 7.210 1.00 0.00 79 ILE A O 13
ATOM 21152 N N . LEU A 1 80 ? -2.094 20.547 6.067 1.00 0.00 80 LEU A N 13
ATOM 21153 C CA . LEU A 1 80 ? -0.935 20.334 6.928 1.00 0.00 80 LEU A CA 13
ATOM 21154 C C . LEU A 1 80 ? -1.228 20.785 8.355 1.00 0.00 80 LEU A C 13
ATOM 21155 O O . LEU A 1 80 ? -0.761 20.176 9.316 1.00 0.00 80 LEU A O 13
ATOM 21171 N N . GLU A 1 81 ? -2.005 21.856 8.484 1.00 0.00 81 GLU A N 13
ATOM 21172 C CA . GLU A 1 81 ? -2.361 22.388 9.795 1.00 0.00 81 GLU A CA 13
ATOM 21173 C C . GLU A 1 81 ? -3.217 21.392 10.572 1.00 0.00 81 GLU A C 13
ATOM 21174 O O . GLU A 1 81 ? -2.885 21.013 11.693 1.00 0.00 81 GLU A O 13
ATOM 21186 N N . ASN A 1 82 ? -4.323 20.973 9.964 1.00 0.00 82 ASN A N 13
ATOM 21187 C CA . ASN A 1 82 ? -5.230 20.023 10.600 1.00 0.00 82 ASN A CA 13
ATOM 21188 C C . ASN A 1 82 ? -4.968 18.605 10.101 1.00 0.00 82 ASN A C 13
ATOM 21189 O O . ASN A 1 82 ? -5.897 17.827 9.886 1.00 0.00 82 ASN A O 13
ATOM 21200 N N . LYS A 1 83 ? -3.693 18.275 9.919 1.00 0.00 83 LYS A N 13
ATOM 21201 C CA . LYS A 1 83 ? -3.306 16.950 9.448 1.00 0.00 83 LYS A CA 13
ATOM 21202 C C . LYS A 1 83 ? -3.368 15.930 10.580 1.00 0.00 83 LYS A C 13
ATOM 21203 O O . LYS A 1 83 ? -3.992 14.878 10.447 1.00 0.00 83 LYS A O 13
ATOM 21222 N N . ALA A 1 84 ? -2.717 16.250 11.695 1.00 0.00 84 ALA A N 13
ATOM 21223 C CA . ALA A 1 84 ? -2.702 15.363 12.851 1.00 0.00 84 ALA A CA 13
ATOM 21224 C C . ALA A 1 84 ? -4.042 14.656 13.019 1.00 0.00 84 ALA A C 13
ATOM 21225 O O . ALA A 1 84 ? -4.102 13.520 13.490 1.00 0.00 84 ALA A O 13
ATOM 21232 N N . GLY A 1 85 ? -5.118 15.335 12.631 1.00 0.00 85 GLY A N 13
ATOM 21233 C CA . GLY A 1 85 ? -6.443 14.756 12.747 1.00 0.00 85 GLY A CA 13
ATOM 21234 C C . GLY A 1 85 ? -6.802 13.886 11.558 1.00 0.00 85 GLY A C 13
ATOM 21235 O O . GLY A 1 85 ? -7.452 12.851 11.711 1.00 0.00 85 GLY A O 13
ATOM 21239 N N . ILE A 1 86 ? -6.382 14.308 10.370 1.00 0.00 86 ILE A N 13
ATOM 21240 C CA . ILE A 1 86 ? -6.663 13.561 9.151 1.00 0.00 86 ILE A CA 13
ATOM 21241 C C . ILE A 1 86 ? -6.450 12.066 9.360 1.00 0.00 86 ILE A C 13
ATOM 21242 O O . ILE A 1 86 ? -5.341 11.623 9.664 1.00 0.00 86 ILE A O 13
ATOM 21258 N N . SER A 1 87 ? -7.517 11.292 9.195 1.00 0.00 87 SER A N 13
ATOM 21259 C CA . SER A 1 87 ? -7.446 9.845 9.367 1.00 0.00 87 SER A CA 13
ATOM 21260 C C . SER A 1 87 ? -7.809 9.125 8.072 1.00 0.00 87 SER A C 13
ATOM 21261 O O . SER A 1 87 ? -8.446 9.698 7.187 1.00 0.00 87 SER A O 13
ATOM 21269 N N . PHE A 1 88 ? -7.399 7.865 7.968 1.00 0.00 88 PHE A N 13
ATOM 21270 C CA . PHE A 1 88 ? -7.679 7.066 6.781 1.00 0.00 88 PHE A CA 13
ATOM 21271 C C . PHE A 1 88 ? -8.355 5.751 7.158 1.00 0.00 88 PHE A C 13
ATOM 21272 O O . PHE A 1 88 ? -7.845 4.994 7.984 1.00 0.00 88 PHE A O 13
ATOM 21289 N N . ILE A 1 89 ? -9.504 5.487 6.547 1.00 0.00 89 ILE A N 13
ATOM 21290 C CA . ILE A 1 89 ? -10.249 4.263 6.818 1.00 0.00 89 ILE A CA 13
ATOM 21291 C C . ILE A 1 89 ? -10.251 3.340 5.603 1.00 0.00 89 ILE A C 13
ATOM 21292 O O . ILE A 1 89 ? -10.858 3.650 4.577 1.00 0.00 89 ILE A O 13
ATOM 21308 N N . ILE A 1 90 ? -9.571 2.206 5.728 1.00 0.00 90 ILE A N 13
ATOM 21309 C CA . ILE A 1 90 ? -9.497 1.237 4.642 1.00 0.00 90 ILE A CA 13
ATOM 21310 C C . ILE A 1 90 ? -10.741 0.357 4.605 1.00 0.00 90 ILE A C 13
ATOM 21311 O O . ILE A 1 90 ? -10.979 -0.440 5.514 1.00 0.00 90 ILE A O 13
ATOM 21327 N N . LYS A 1 91 ? -11.531 0.502 3.548 1.00 0.00 91 LYS A N 13
ATOM 21328 C CA . LYS A 1 91 ? -12.751 -0.281 3.389 1.00 0.00 91 LYS A CA 13
ATOM 21329 C C . LYS A 1 91 ? -12.486 -1.540 2.570 1.00 0.00 91 LYS A C 13
ATOM 21330 O O . LYS A 1 91 ? -13.162 -2.555 2.737 1.00 0.00 91 LYS A O 13
ATOM 21349 N N . ARG A 1 92 ? -11.495 -1.469 1.686 1.00 0.00 92 ARG A N 13
ATOM 21350 C CA . ARG A 1 92 ? -11.141 -2.603 0.842 1.00 0.00 92 ARG A CA 13
ATOM 21351 C C . ARG A 1 92 ? -9.957 -2.261 -0.058 1.00 0.00 92 ARG A C 13
ATOM 21352 O O . ARG A 1 92 ? -9.941 -1.239 -0.744 1.00 0.00 92 ARG A O 13
ATOM 21373 N N . PRO A 1 93 ? -8.940 -3.136 -0.055 1.00 0.00 93 PRO A N 13
ATOM 21374 C CA . PRO A 1 93 ? -7.733 -2.950 -0.865 1.00 0.00 93 PRO A CA 13
ATOM 21375 C C . PRO A 1 93 ? -8.003 -3.118 -2.357 1.00 0.00 93 PRO A C 13
ATOM 21376 O O . PRO A 1 93 ? -8.564 -4.128 -2.786 1.00 0.00 93 PRO A O 13
ATOM 21387 N N . PHE A 1 94 ? -7.602 -2.125 -3.143 1.00 0.00 94 PHE A N 13
ATOM 21388 C CA . PHE A 1 94 ? -7.802 -2.164 -4.586 1.00 0.00 94 PHE A CA 13
ATOM 21389 C C . PHE A 1 94 ? -7.388 -3.517 -5.157 1.00 0.00 94 PHE A C 13
ATOM 21390 O O . PHE A 1 94 ? -6.850 -4.365 -4.444 1.00 0.00 94 PHE A O 13
ATOM 21407 N N . LEU A 1 95 ? -7.641 -3.711 -6.447 1.00 0.00 95 LEU A N 13
ATOM 21408 C CA . LEU A 1 95 ? -7.294 -4.960 -7.115 1.00 0.00 95 LEU A CA 13
ATOM 21409 C C . LEU A 1 95 ? -5.904 -4.879 -7.737 1.00 0.00 95 LEU A C 13
ATOM 21410 O O . LEU A 1 95 ? -5.699 -4.180 -8.728 1.00 0.00 95 LEU A O 13
ATOM 21426 N N . GLU A 1 96 ? -4.954 -5.599 -7.148 1.00 0.00 96 GLU A N 13
ATOM 21427 C CA . GLU A 1 96 ? -3.583 -5.608 -7.647 1.00 0.00 96 GLU A CA 13
ATOM 21428 C C . GLU A 1 96 ? -2.738 -6.630 -6.894 1.00 0.00 96 GLU A C 13
ATOM 21429 O O . GLU A 1 96 ? -2.888 -6.832 -5.689 1.00 0.00 96 GLU A O 13
ATOM 21441 N N . PRO A 1 97 ? -1.826 -7.294 -7.621 1.00 0.00 97 PRO A N 13
ATOM 21442 C CA . PRO A 1 97 ? -0.938 -8.306 -7.044 1.00 0.00 97 PRO A CA 13
ATOM 21443 C C . PRO A 1 97 ? 0.104 -7.699 -6.111 1.00 0.00 97 PRO A C 13
ATOM 21444 O O . PRO A 1 97 ? 0.110 -6.492 -5.870 1.00 0.00 97 PRO A O 13
ATOM 21455 N N . LYS A 1 98 ? 0.986 -8.545 -5.587 1.00 0.00 98 LYS A N 13
ATOM 21456 C CA . LYS A 1 98 ? 2.034 -8.092 -4.680 1.00 0.00 98 LYS A CA 13
ATOM 21457 C C . LYS A 1 98 ? 2.963 -7.100 -5.374 1.00 0.00 98 LYS A C 13
ATOM 21458 O O . LYS A 1 98 ? 3.168 -7.168 -6.586 1.00 0.00 98 LYS A O 13
ATOM 21477 N N . LYS A 1 99 ? 3.523 -6.178 -4.597 1.00 0.00 99 LYS A N 13
ATOM 21478 C CA . LYS A 1 99 ? 4.431 -5.173 -5.136 1.00 0.00 99 LYS A CA 13
ATOM 21479 C C . LYS A 1 99 ? 5.878 -5.651 -5.059 1.00 0.00 99 LYS A C 13
ATOM 21480 O O . LYS A 1 99 ? 6.586 -5.684 -6.066 1.00 0.00 99 LYS A O 13
ATOM 21499 N N . HIS A 1 100 ? 6.312 -6.022 -3.859 1.00 0.00 100 HIS A N 13
ATOM 21500 C CA . HIS A 1 100 ? 7.673 -6.501 -3.652 1.00 0.00 100 HIS A CA 13
ATOM 21501 C C . HIS A 1 100 ? 7.784 -7.275 -2.342 1.00 0.00 100 HIS A C 13
ATOM 21502 O O . HIS A 1 100 ? 7.075 -6.988 -1.377 1.00 0.00 100 HIS A O 13
ATOM 21516 N N . VAL A 1 101 ? 8.677 -8.260 -2.315 1.00 0.00 101 VAL A N 13
ATOM 21517 C CA . VAL A 1 101 ? 8.881 -9.075 -1.124 1.00 0.00 101 VAL A CA 13
ATOM 21518 C C . VAL A 1 101 ? 10.277 -9.688 -1.111 1.00 0.00 101 VAL A C 13
ATOM 21519 O O . VAL A 1 101 ? 10.644 -10.444 -2.010 1.00 0.00 101 VAL A O 13
ATOM 21532 N N . GLY A 1 102 ? 11.052 -9.358 -0.083 1.00 0.00 102 GLY A N 13
ATOM 21533 C CA . GLY A 1 102 ? 12.400 -9.885 0.030 1.00 0.00 102 GLY A CA 13
ATOM 21534 C C . GLY A 1 102 ? 13.445 -8.918 -0.491 1.00 0.00 102 GLY A C 13
ATOM 21535 O O . GLY A 1 102 ? 13.166 -8.104 -1.370 1.00 0.00 102 GLY A O 13
ATOM 21539 N N . GLY A 1 103 ? 14.655 -9.008 0.052 1.00 0.00 103 GLY A N 13
ATOM 21540 C CA . GLY A 1 103 ? 15.728 -8.128 -0.374 1.00 0.00 103 GLY A CA 13
ATOM 21541 C C . GLY A 1 103 ? 15.377 -6.663 -0.208 1.00 0.00 103 GLY A C 13
ATOM 21542 O O . GLY A 1 103 ? 14.744 -6.066 -1.080 1.00 0.00 103 GLY A O 13
ATOM 21546 N N . SER A 1 104 ? 15.787 -6.082 0.915 1.00 0.00 104 SER A N 13
ATOM 21547 C CA . SER A 1 104 ? 15.506 -4.679 1.196 1.00 0.00 104 SER A CA 13
ATOM 21548 C C . SER A 1 104 ? 16.058 -3.784 0.091 1.00 0.00 104 SER A C 13
ATOM 21549 O O . SER A 1 104 ? 17.215 -3.368 0.133 1.00 0.00 104 SER A O 13
ATOM 21557 N N . GLY A 1 105 ? 15.221 -3.491 -0.899 1.00 0.00 105 GLY A N 13
ATOM 21558 C CA . GLY A 1 105 ? 15.641 -2.646 -2.002 1.00 0.00 105 GLY A CA 13
ATOM 21559 C C . GLY A 1 105 ? 17.094 -2.861 -2.374 1.00 0.00 105 GLY A C 13
ATOM 21560 O O . GLY A 1 105 ? 17.438 -3.784 -3.112 1.00 0.00 105 GLY A O 13
ATOM 21564 N N . PRO A 1 106 ? 17.976 -1.992 -1.858 1.00 0.00 106 PRO A N 13
ATOM 21565 C CA . PRO A 1 106 ? 19.415 -2.069 -2.127 1.00 0.00 106 PRO A CA 13
ATOM 21566 C C . PRO A 1 106 ? 20.066 -3.276 -1.461 1.00 0.00 106 PRO A C 13
ATOM 21567 O O . PRO A 1 106 ? 20.056 -3.400 -0.236 1.00 0.00 106 PRO A O 13
ATOM 21578 N N . SER A 1 107 ? 20.630 -4.163 -2.274 1.00 0.00 107 SER A N 13
ATOM 21579 C CA . SER A 1 107 ? 21.283 -5.362 -1.762 1.00 0.00 107 SER A CA 13
ATOM 21580 C C . SER A 1 107 ? 22.749 -5.087 -1.441 1.00 0.00 107 SER A C 13
ATOM 21581 O O . SER A 1 107 ? 23.220 -5.380 -0.342 1.00 0.00 107 SER A O 13
ATOM 21589 N N . SER A 1 108 ? 23.464 -4.523 -2.408 1.00 0.00 108 SER A N 13
ATOM 21590 C CA . SER A 1 108 ? 24.879 -4.212 -2.231 1.00 0.00 108 SER A CA 13
ATOM 21591 C C . SER A 1 108 ? 25.096 -3.365 -0.981 1.00 0.00 108 SER A C 13
ATOM 21592 O O . SER A 1 108 ? 24.234 -2.577 -0.593 1.00 0.00 108 SER A O 13
ATOM 21600 N N . GLY A 1 109 ? 26.256 -3.535 -0.353 1.00 0.00 109 GLY A N 13
ATOM 21601 C CA . GLY A 1 109 ? 26.567 -2.780 0.847 1.00 0.00 109 GLY A CA 13
ATOM 21602 C C . GLY A 1 109 ? 28.033 -2.405 0.931 1.00 0.00 109 GLY A C 13
ATOM 21603 O O . GLY A 1 109 ? 28.613 -1.920 -0.039 1.00 0.00 109 GLY A O 13
ATOM 21607 N N . GLY A 1 1 ? -6.043 30.057 -20.730 1.00 0.00 1 GLY A N 14
ATOM 21608 C CA . GLY A 1 1 ? -4.683 29.986 -21.231 1.00 0.00 1 GLY A CA 14
ATOM 21609 C C . GLY A 1 1 ? -3.658 30.372 -20.183 1.00 0.00 1 GLY A C 14
ATOM 21610 O O . GLY A 1 1 ? -3.707 31.471 -19.631 1.00 0.00 1 GLY A O 14
ATOM 21614 N N . SER A 1 2 ? -2.727 29.465 -19.906 1.00 0.00 2 SER A N 14
ATOM 21615 C CA . SER A 1 2 ? -1.689 29.713 -18.912 1.00 0.00 2 SER A CA 14
ATOM 21616 C C . SER A 1 2 ? -0.817 30.897 -19.322 1.00 0.00 2 SER A C 14
ATOM 21617 O O . SER A 1 2 ? 0.065 30.767 -20.170 1.00 0.00 2 SER A O 14
ATOM 21625 N N . SER A 1 3 ? -1.073 32.050 -18.713 1.00 0.00 3 SER A N 14
ATOM 21626 C CA . SER A 1 3 ? -0.315 33.259 -19.016 1.00 0.00 3 SER A CA 14
ATOM 21627 C C . SER A 1 3 ? 0.638 33.603 -17.874 1.00 0.00 3 SER A C 14
ATOM 21628 O O . SER A 1 3 ? 0.378 33.281 -16.715 1.00 0.00 3 SER A O 14
ATOM 21636 N N . GLY A 1 4 ? 1.743 34.261 -18.213 1.00 0.00 4 GLY A N 14
ATOM 21637 C CA . GLY A 1 4 ? 2.718 34.639 -17.206 1.00 0.00 4 GLY A CA 14
ATOM 21638 C C . GLY A 1 4 ? 3.999 33.834 -17.311 1.00 0.00 4 GLY A C 14
ATOM 21639 O O . GLY A 1 4 ? 4.489 33.303 -16.314 1.00 0.00 4 GLY A O 14
ATOM 21643 N N . SER A 1 5 ? 4.542 33.744 -18.521 1.00 0.00 5 SER A N 14
ATOM 21644 C CA . SER A 1 5 ? 5.771 32.994 -18.751 1.00 0.00 5 SER A CA 14
ATOM 21645 C C . SER A 1 5 ? 6.824 33.340 -17.703 1.00 0.00 5 SER A C 14
ATOM 21646 O O . SER A 1 5 ? 7.063 34.512 -17.411 1.00 0.00 5 SER A O 14
ATOM 21654 N N . SER A 1 6 ? 7.451 32.311 -17.141 1.00 0.00 6 SER A N 14
ATOM 21655 C CA . SER A 1 6 ? 8.476 32.505 -16.122 1.00 0.00 6 SER A CA 14
ATOM 21656 C C . SER A 1 6 ? 9.236 31.208 -15.864 1.00 0.00 6 SER A C 14
ATOM 21657 O O . SER A 1 6 ? 8.784 30.126 -16.233 1.00 0.00 6 SER A O 14
ATOM 21665 N N . GLY A 1 7 ? 10.396 31.326 -15.225 1.00 0.00 7 GLY A N 14
ATOM 21666 C CA . GLY A 1 7 ? 11.202 30.156 -14.927 1.00 0.00 7 GLY A CA 14
ATOM 21667 C C . GLY A 1 7 ? 11.029 29.681 -13.498 1.00 0.00 7 GLY A C 14
ATOM 21668 O O . GLY A 1 7 ? 10.002 29.098 -13.151 1.00 0.00 7 GLY A O 14
ATOM 21672 N N . MET A 1 8 ? 12.036 29.931 -12.667 1.00 0.00 8 MET A N 14
ATOM 21673 C CA . MET A 1 8 ? 11.990 29.524 -11.268 1.00 0.00 8 MET A CA 14
ATOM 21674 C C . MET A 1 8 ? 11.901 30.740 -10.351 1.00 0.00 8 MET A C 14
ATOM 21675 O O . MET A 1 8 ? 12.878 31.465 -10.169 1.00 0.00 8 MET A O 14
ATOM 21689 N N . SER A 1 9 ? 10.722 30.957 -9.775 1.00 0.00 9 SER A N 14
ATOM 21690 C CA . SER A 1 9 ? 10.505 32.087 -8.880 1.00 0.00 9 SER A CA 14
ATOM 21691 C C . SER A 1 9 ? 11.001 31.769 -7.473 1.00 0.00 9 SER A C 14
ATOM 21692 O O . SER A 1 9 ? 11.567 30.704 -7.228 1.00 0.00 9 SER A O 14
ATOM 21700 N N . VAL A 1 10 ? 10.783 32.701 -6.551 1.00 0.00 10 VAL A N 14
ATOM 21701 C CA . VAL A 1 10 ? 11.207 32.522 -5.167 1.00 0.00 10 VAL A CA 14
ATOM 21702 C C . VAL A 1 10 ? 10.226 31.638 -4.403 1.00 0.00 10 VAL A C 14
ATOM 21703 O O . VAL A 1 10 ? 10.630 30.774 -3.625 1.00 0.00 10 VAL A O 14
ATOM 21716 N N . ASP A 1 11 ? 8.937 31.861 -4.631 1.00 0.00 11 ASP A N 14
ATOM 21717 C CA . ASP A 1 11 ? 7.897 31.083 -3.965 1.00 0.00 11 ASP A CA 14
ATOM 21718 C C . ASP A 1 11 ? 7.642 29.773 -4.704 1.00 0.00 11 ASP A C 14
ATOM 21719 O O . ASP A 1 11 ? 6.910 28.909 -4.220 1.00 0.00 11 ASP A O 14
ATOM 21728 N N . ALA A 1 12 ? 8.248 29.633 -5.878 1.00 0.00 12 ALA A N 14
ATOM 21729 C CA . ALA A 1 12 ? 8.087 28.428 -6.682 1.00 0.00 12 ALA A CA 14
ATOM 21730 C C . ALA A 1 12 ? 8.531 27.190 -5.911 1.00 0.00 12 ALA A C 14
ATOM 21731 O O . ALA A 1 12 ? 7.857 26.160 -5.930 1.00 0.00 12 ALA A O 14
ATOM 21738 N N . VAL A 1 13 ? 9.669 27.296 -5.233 1.00 0.00 13 VAL A N 14
ATOM 21739 C CA . VAL A 1 13 ? 10.203 26.186 -4.455 1.00 0.00 13 VAL A CA 14
ATOM 21740 C C . VAL A 1 13 ? 9.345 25.915 -3.223 1.00 0.00 13 VAL A C 14
ATOM 21741 O O . VAL A 1 13 ? 9.260 24.783 -2.750 1.00 0.00 13 VAL A O 14
ATOM 21754 N N . GLU A 1 14 ? 8.712 26.965 -2.708 1.00 0.00 14 GLU A N 14
ATOM 21755 C CA . GLU A 1 14 ? 7.861 26.841 -1.530 1.00 0.00 14 GLU A CA 14
ATOM 21756 C C . GLU A 1 14 ? 6.607 26.031 -1.848 1.00 0.00 14 GLU A C 14
ATOM 21757 O O . GLU A 1 14 ? 6.354 24.993 -1.236 1.00 0.00 14 GLU A O 14
ATOM 21769 N N . ILE A 1 15 ? 5.826 26.515 -2.808 1.00 0.00 15 ILE A N 14
ATOM 21770 C CA . ILE A 1 15 ? 4.599 25.837 -3.207 1.00 0.00 15 ILE A CA 14
ATOM 21771 C C . ILE A 1 15 ? 4.869 24.380 -3.568 1.00 0.00 15 ILE A C 14
ATOM 21772 O O . ILE A 1 15 ? 4.037 23.506 -3.322 1.00 0.00 15 ILE A O 14
ATOM 21788 N N . GLU A 1 16 ? 6.036 24.126 -4.150 1.00 0.00 16 GLU A N 14
ATOM 21789 C CA . GLU A 1 16 ? 6.415 22.774 -4.543 1.00 0.00 16 GLU A CA 14
ATOM 21790 C C . GLU A 1 16 ? 6.693 21.909 -3.316 1.00 0.00 16 GLU A C 14
ATOM 21791 O O . GLU A 1 16 ? 6.312 20.738 -3.268 1.00 0.00 16 GLU A O 14
ATOM 21803 N N . THR A 1 17 ? 7.360 22.492 -2.326 1.00 0.00 17 THR A N 14
ATOM 21804 C CA . THR A 1 17 ? 7.692 21.777 -1.100 1.00 0.00 17 THR A CA 14
ATOM 21805 C C . THR A 1 17 ? 6.437 21.445 -0.301 1.00 0.00 17 THR A C 14
ATOM 21806 O O . THR A 1 17 ? 6.376 20.422 0.380 1.00 0.00 17 THR A O 14
ATOM 21817 N N . LEU A 1 18 ? 5.437 22.315 -0.391 1.00 0.00 18 LEU A N 14
ATOM 21818 C CA . LEU A 1 18 ? 4.182 22.114 0.324 1.00 0.00 18 LEU A CA 14
ATOM 21819 C C . LEU A 1 18 ? 3.462 20.866 -0.179 1.00 0.00 18 LEU A C 14
ATOM 21820 O O . LEU A 1 18 ? 2.994 20.047 0.610 1.00 0.00 18 LEU A O 14
ATOM 21836 N N . ARG A 1 19 ? 3.380 20.729 -1.499 1.00 0.00 19 ARG A N 14
ATOM 21837 C CA . ARG A 1 19 ? 2.719 19.581 -2.107 1.00 0.00 19 ARG A CA 14
ATOM 21838 C C . ARG A 1 19 ? 3.454 18.287 -1.768 1.00 0.00 19 ARG A C 14
ATOM 21839 O O . ARG A 1 19 ? 2.850 17.217 -1.699 1.00 0.00 19 ARG A O 14
ATOM 21860 N N . LYS A 1 20 ? 4.761 18.393 -1.558 1.00 0.00 20 LYS A N 14
ATOM 21861 C CA . LYS A 1 20 ? 5.580 17.234 -1.225 1.00 0.00 20 LYS A CA 14
ATOM 21862 C C . LYS A 1 20 ? 5.222 16.693 0.156 1.00 0.00 20 LYS A C 14
ATOM 21863 O O . LYS A 1 20 ? 4.906 15.513 0.311 1.00 0.00 20 LYS A O 14
ATOM 21882 N N . THR A 1 21 ? 5.271 17.565 1.159 1.00 0.00 21 THR A N 14
ATOM 21883 C CA . THR A 1 21 ? 4.952 17.175 2.527 1.00 0.00 21 THR A CA 14
ATOM 21884 C C . THR A 1 21 ? 3.609 16.458 2.594 1.00 0.00 21 THR A C 14
ATOM 21885 O O . THR A 1 21 ? 3.488 15.401 3.213 1.00 0.00 21 THR A O 14
ATOM 21896 N N . VAL A 1 22 ? 2.599 17.041 1.955 1.00 0.00 22 VAL A N 14
ATOM 21897 C CA . VAL A 1 22 ? 1.263 16.457 1.941 1.00 0.00 22 VAL A CA 14
ATOM 21898 C C . VAL A 1 22 ? 1.256 15.119 1.208 1.00 0.00 22 VAL A C 14
ATOM 21899 O O . VAL A 1 22 ? 0.556 14.188 1.604 1.00 0.00 22 VAL A O 14
ATOM 21912 N N . GLU A 1 23 ? 2.040 15.033 0.139 1.00 0.00 23 GLU A N 14
ATOM 21913 C CA . GLU A 1 23 ? 2.123 13.809 -0.650 1.00 0.00 23 GLU A CA 14
ATOM 21914 C C . GLU A 1 23 ? 2.590 12.639 0.210 1.00 0.00 23 GLU A C 14
ATOM 21915 O O . GLU A 1 23 ? 2.053 11.535 0.120 1.00 0.00 23 GLU A O 14
ATOM 21927 N N . ASP A 1 24 ? 3.593 12.888 1.044 1.00 0.00 24 ASP A N 14
ATOM 21928 C CA . ASP A 1 24 ? 4.133 11.855 1.922 1.00 0.00 24 ASP A CA 14
ATOM 21929 C C . ASP A 1 24 ? 3.140 11.506 3.025 1.00 0.00 24 ASP A C 14
ATOM 21930 O O . ASP A 1 24 ? 2.921 10.334 3.329 1.00 0.00 24 ASP A O 14
ATOM 21939 N N . TYR A 1 25 ? 2.542 12.532 3.621 1.00 0.00 25 TYR A N 14
ATOM 21940 C CA . TYR A 1 25 ? 1.574 12.334 4.695 1.00 0.00 25 TYR A CA 14
ATOM 21941 C C . TYR A 1 25 ? 0.533 11.291 4.303 1.00 0.00 25 TYR A C 14
ATOM 21942 O O . TYR A 1 25 ? 0.407 10.250 4.948 1.00 0.00 25 TYR A O 14
ATOM 21960 N N . PHE A 1 26 ? -0.211 11.576 3.239 1.00 0.00 26 PHE A N 14
ATOM 21961 C CA . PHE A 1 26 ? -1.243 10.664 2.760 1.00 0.00 26 PHE A CA 14
ATOM 21962 C C . PHE A 1 26 ? -0.732 9.226 2.744 1.00 0.00 26 PHE A C 14
ATOM 21963 O O . PHE A 1 26 ? -1.484 8.286 3.005 1.00 0.00 26 PHE A O 14
ATOM 21980 N N . CYS A 1 27 ? 0.549 9.063 2.435 1.00 0.00 27 CYS A N 14
ATOM 21981 C CA . CYS A 1 27 ? 1.162 7.741 2.383 1.00 0.00 27 CYS A CA 14
ATOM 21982 C C . CYS A 1 27 ? 1.246 7.125 3.776 1.00 0.00 27 CYS A C 14
ATOM 21983 O O . CYS A 1 27 ? 1.011 5.929 3.952 1.00 0.00 27 CYS A O 14
ATOM 21991 N N . PHE A 1 28 ? 1.581 7.950 4.762 1.00 0.00 28 PHE A N 14
ATOM 21992 C CA . PHE A 1 28 ? 1.698 7.485 6.140 1.00 0.00 28 PHE A CA 14
ATOM 21993 C C . PHE A 1 28 ? 0.359 6.968 6.656 1.00 0.00 28 PHE A C 14
ATOM 21994 O O . PHE A 1 28 ? 0.256 5.831 7.117 1.00 0.00 28 PHE A O 14
ATOM 22011 N N . CYS A 1 29 ? -0.666 7.810 6.573 1.00 0.00 29 CYS A N 14
ATOM 22012 C CA . CYS A 1 29 ? -1.999 7.439 7.033 1.00 0.00 29 CYS A CA 14
ATOM 22013 C C . CYS A 1 29 ? -2.525 6.234 6.260 1.00 0.00 29 CYS A C 14
ATOM 22014 O O . CYS A 1 29 ? -3.217 5.381 6.815 1.00 0.00 29 CYS A O 14
ATOM 22022 N N . TYR A 1 30 ? -2.193 6.170 4.975 1.00 0.00 30 TYR A N 14
ATOM 22023 C CA . TYR A 1 30 ? -2.634 5.071 4.125 1.00 0.00 30 TYR A CA 14
ATOM 22024 C C . TYR A 1 30 ? -1.967 3.763 4.536 1.00 0.00 30 TYR A C 14
ATOM 22025 O O . TYR A 1 30 ? -2.640 2.789 4.872 1.00 0.00 30 TYR A O 14
ATOM 22043 N N . GLY A 1 31 ? -0.638 3.748 4.506 1.00 0.00 31 GLY A N 14
ATOM 22044 C CA . GLY A 1 31 ? 0.099 2.555 4.878 1.00 0.00 31 GLY A CA 14
ATOM 22045 C C . GLY A 1 31 ? -0.099 2.181 6.334 1.00 0.00 31 GLY A C 14
ATOM 22046 O O . GLY A 1 31 ? 0.015 1.012 6.703 1.00 0.00 31 GLY A O 14
ATOM 22050 N N . LYS A 1 32 ? -0.395 3.175 7.163 1.00 0.00 32 LYS A N 14
ATOM 22051 C CA . LYS A 1 32 ? -0.610 2.945 8.587 1.00 0.00 32 LYS A CA 14
ATOM 22052 C C . LYS A 1 32 ? -1.894 2.157 8.824 1.00 0.00 32 LYS A C 14
ATOM 22053 O O . LYS A 1 32 ? -1.926 1.235 9.638 1.00 0.00 32 LYS A O 14
ATOM 22072 N N . ALA A 1 33 ? -2.950 2.526 8.105 1.00 0.00 33 ALA A N 14
ATOM 22073 C CA . ALA A 1 33 ? -4.235 1.850 8.235 1.00 0.00 33 ALA A CA 14
ATOM 22074 C C . ALA A 1 33 ? -4.188 0.457 7.616 1.00 0.00 33 ALA A C 14
ATOM 22075 O O . ALA A 1 33 ? -4.923 -0.442 8.026 1.00 0.00 33 ALA A O 14
ATOM 22082 N N . LEU A 1 34 ? -3.319 0.284 6.625 1.00 0.00 34 LEU A N 14
ATOM 22083 C CA . LEU A 1 34 ? -3.177 -1.001 5.948 1.00 0.00 34 LEU A CA 14
ATOM 22084 C C . LEU A 1 34 ? -2.474 -2.014 6.846 1.00 0.00 34 LEU A C 14
ATOM 22085 O O . LEU A 1 34 ? -2.594 -3.222 6.646 1.00 0.00 34 LEU A O 14
ATOM 22101 N N . GLY A 1 35 ? -1.744 -1.513 7.837 1.00 0.00 35 GLY A N 14
ATOM 22102 C CA . GLY A 1 35 ? -1.035 -2.388 8.752 1.00 0.00 35 GLY A CA 14
ATOM 22103 C C . GLY A 1 35 ? 0.300 -2.847 8.198 1.00 0.00 35 GLY A C 14
ATOM 22104 O O . GLY A 1 35 ? 0.766 -3.943 8.511 1.00 0.00 35 GLY A O 14
ATOM 22108 N N . LYS A 1 36 ? 0.915 -2.008 7.373 1.00 0.00 36 LYS A N 14
ATOM 22109 C CA . LYS A 1 36 ? 2.204 -2.332 6.773 1.00 0.00 36 LYS A CA 14
ATOM 22110 C C . LYS A 1 36 ? 3.352 -1.837 7.648 1.00 0.00 36 LYS A C 14
ATOM 22111 O O . LYS A 1 36 ? 3.133 -1.139 8.639 1.00 0.00 36 LYS A O 14
ATOM 22130 N N . SER A 1 37 ? 4.574 -2.201 7.274 1.00 0.00 37 SER A N 14
ATOM 22131 C CA . SER A 1 37 ? 5.756 -1.794 8.027 1.00 0.00 37 SER A CA 14
ATOM 22132 C C . SER A 1 37 ? 6.425 -0.587 7.377 1.00 0.00 37 SER A C 14
ATOM 22133 O O . SER A 1 37 ? 7.395 -0.041 7.904 1.00 0.00 37 SER A O 14
ATOM 22141 N N . THR A 1 38 ? 5.900 -0.174 6.227 1.00 0.00 38 THR A N 14
ATOM 22142 C CA . THR A 1 38 ? 6.446 0.966 5.503 1.00 0.00 38 THR A CA 14
ATOM 22143 C C . THR A 1 38 ? 5.334 1.854 4.957 1.00 0.00 38 THR A C 14
ATOM 22144 O O . THR A 1 38 ? 4.168 1.459 4.927 1.00 0.00 38 THR A O 14
ATOM 22155 N N . VAL A 1 39 ? 5.700 3.056 4.524 1.00 0.00 39 VAL A N 14
ATOM 22156 C CA . VAL A 1 39 ? 4.732 3.999 3.976 1.00 0.00 39 VAL A CA 14
ATOM 22157 C C . VAL A 1 39 ? 4.266 3.566 2.591 1.00 0.00 39 VAL A C 14
ATOM 22158 O O . VAL A 1 39 ? 5.079 3.282 1.710 1.00 0.00 39 VAL A O 14
ATOM 22171 N N . VAL A 1 40 ? 2.951 3.518 2.403 1.00 0.00 40 VAL A N 14
ATOM 22172 C CA . VAL A 1 40 ? 2.375 3.121 1.124 1.00 0.00 40 VAL A CA 14
ATOM 22173 C C . VAL A 1 40 ? 1.816 4.325 0.375 1.00 0.00 40 VAL A C 14
ATOM 22174 O O . VAL A 1 40 ? 1.092 5.151 0.931 1.00 0.00 40 VAL A O 14
ATOM 22187 N N . PRO A 1 41 ? 2.159 4.429 -0.918 1.00 0.00 41 PRO A N 14
ATOM 22188 C CA . PRO A 1 41 ? 1.701 5.528 -1.772 1.00 0.00 41 PRO A CA 14
ATOM 22189 C C . PRO A 1 41 ? 0.209 5.447 -2.072 1.00 0.00 41 PRO A C 14
ATOM 22190 O O . PRO A 1 41 ? -0.279 4.436 -2.577 1.00 0.00 41 PRO A O 14
ATOM 22201 N N . VAL A 1 42 ? -0.513 6.519 -1.760 1.00 0.00 42 VAL A N 14
ATOM 22202 C CA . VAL A 1 42 ? -1.951 6.568 -1.998 1.00 0.00 42 VAL A CA 14
ATOM 22203 C C . VAL A 1 42 ? -2.262 6.512 -3.489 1.00 0.00 42 VAL A C 14
ATOM 22204 O O . VAL A 1 42 ? -1.985 7.445 -4.243 1.00 0.00 42 VAL A O 14
ATOM 22217 N N . PRO A 1 43 ? -2.855 5.391 -3.928 1.00 0.00 43 PRO A N 14
ATOM 22218 C CA . PRO A 1 43 ? -3.219 5.186 -5.333 1.00 0.00 43 PRO A CA 14
ATOM 22219 C C . PRO A 1 43 ? -4.372 6.082 -5.769 1.00 0.00 43 PRO A C 14
ATOM 22220 O O . PRO A 1 43 ? -5.517 5.641 -5.852 1.00 0.00 43 PRO A O 14
ATOM 22231 N N . TYR A 1 44 ? -4.061 7.343 -6.050 1.00 0.00 44 TYR A N 14
ATOM 22232 C CA . TYR A 1 44 ? -5.072 8.303 -6.476 1.00 0.00 44 TYR A CA 14
ATOM 22233 C C . TYR A 1 44 ? -5.958 7.712 -7.568 1.00 0.00 44 TYR A C 14
ATOM 22234 O O . TYR A 1 44 ? -7.116 7.370 -7.327 1.00 0.00 44 TYR A O 14
ATOM 22252 N N . GLU A 1 45 ? -5.404 7.593 -8.771 1.00 0.00 45 GLU A N 14
ATOM 22253 C CA . GLU A 1 45 ? -6.144 7.043 -9.901 1.00 0.00 45 GLU A CA 14
ATOM 22254 C C . GLU A 1 45 ? -7.180 6.027 -9.430 1.00 0.00 45 GLU A C 14
ATOM 22255 O O . GLU A 1 45 ? -8.314 6.012 -9.909 1.00 0.00 45 GLU A O 14
ATOM 22267 N N . LYS A 1 46 ? -6.783 5.178 -8.488 1.00 0.00 46 LYS A N 14
ATOM 22268 C CA . LYS A 1 46 ? -7.676 4.159 -7.949 1.00 0.00 46 LYS A CA 14
ATOM 22269 C C . LYS A 1 46 ? -8.727 4.783 -7.036 1.00 0.00 46 LYS A C 14
ATOM 22270 O O . LYS A 1 46 ? -9.915 4.483 -7.145 1.00 0.00 46 LYS A O 14
ATOM 22289 N N . MET A 1 47 ? -8.279 5.653 -6.136 1.00 0.00 47 MET A N 14
ATOM 22290 C CA . MET A 1 47 ? -9.182 6.321 -5.205 1.00 0.00 47 MET A CA 14
ATOM 22291 C C . MET A 1 47 ? -10.188 7.190 -5.953 1.00 0.00 47 MET A C 14
ATOM 22292 O O . MET A 1 47 ? -11.395 7.096 -5.727 1.00 0.00 47 MET A O 14
ATOM 22306 N N . LEU A 1 48 ? -9.683 8.038 -6.844 1.00 0.00 48 LEU A N 14
ATOM 22307 C CA . LEU A 1 48 ? -10.538 8.925 -7.625 1.00 0.00 48 LEU A CA 14
ATOM 22308 C C . LEU A 1 48 ? -11.675 8.148 -8.281 1.00 0.00 48 LEU A C 14
ATOM 22309 O O . LEU A 1 48 ? -12.801 8.637 -8.374 1.00 0.00 48 LEU A O 14
ATOM 22325 N N . ARG A 1 49 ? -11.373 6.934 -8.731 1.00 0.00 49 ARG A N 14
ATOM 22326 C CA . ARG A 1 49 ? -12.370 6.089 -9.377 1.00 0.00 49 ARG A CA 14
ATOM 22327 C C . ARG A 1 49 ? -13.112 5.241 -8.348 1.00 0.00 49 ARG A C 14
ATOM 22328 O O . ARG A 1 49 ? -14.264 4.861 -8.557 1.00 0.00 49 ARG A O 14
ATOM 22349 N N . ASP A 1 50 ? -12.444 4.946 -7.239 1.00 0.00 50 ASP A N 14
ATOM 22350 C CA . ASP A 1 50 ? -13.039 4.143 -6.177 1.00 0.00 50 ASP A CA 14
ATOM 22351 C C . ASP A 1 50 ? -12.783 4.772 -4.811 1.00 0.00 50 ASP A C 14
ATOM 22352 O O . ASP A 1 50 ? -12.019 4.239 -4.007 1.00 0.00 50 ASP A O 14
ATOM 22361 N N . GLN A 1 51 ? -13.425 5.907 -4.558 1.00 0.00 51 GLN A N 14
ATOM 22362 C CA . GLN A 1 51 ? -13.265 6.609 -3.290 1.00 0.00 51 GLN A CA 14
ATOM 22363 C C . GLN A 1 51 ? -13.673 5.720 -2.121 1.00 0.00 51 GLN A C 14
ATOM 22364 O O . GLN A 1 51 ? -13.015 5.705 -1.080 1.00 0.00 51 GLN A O 14
ATOM 22378 N N . SER A 1 52 ? -14.761 4.979 -2.299 1.00 0.00 52 SER A N 14
ATOM 22379 C CA . SER A 1 52 ? -15.260 4.090 -1.256 1.00 0.00 52 SER A CA 14
ATOM 22380 C C . SER A 1 52 ? -14.133 3.233 -0.687 1.00 0.00 52 SER A C 14
ATOM 22381 O O . SER A 1 52 ? -13.855 3.268 0.511 1.00 0.00 52 SER A O 14
ATOM 22389 N N . ALA A 1 53 ? -13.486 2.464 -1.558 1.00 0.00 53 ALA A N 14
ATOM 22390 C CA . ALA A 1 53 ? -12.387 1.600 -1.144 1.00 0.00 53 ALA A CA 14
ATOM 22391 C C . ALA A 1 53 ? -11.616 2.213 0.020 1.00 0.00 53 ALA A C 14
ATOM 22392 O O . ALA A 1 53 ? -11.349 1.545 1.020 1.00 0.00 53 ALA A O 14
ATOM 22399 N N . VAL A 1 54 ? -11.258 3.485 -0.117 1.00 0.00 54 VAL A N 14
ATOM 22400 C CA . VAL A 1 54 ? -10.517 4.187 0.924 1.00 0.00 54 VAL A CA 14
ATOM 22401 C C . VAL A 1 54 ? -11.038 5.608 1.107 1.00 0.00 54 VAL A C 14
ATOM 22402 O O . VAL A 1 54 ? -11.011 6.415 0.177 1.00 0.00 54 VAL A O 14
ATOM 22415 N N . VAL A 1 55 ? -11.513 5.909 2.312 1.00 0.00 55 VAL A N 14
ATOM 22416 C CA . VAL A 1 55 ? -12.038 7.233 2.618 1.00 0.00 55 VAL A CA 14
ATOM 22417 C C . VAL A 1 55 ? -11.001 8.084 3.341 1.00 0.00 55 VAL A C 14
ATOM 22418 O O . VAL A 1 55 ? -10.042 7.561 3.909 1.00 0.00 55 VAL A O 14
ATOM 22431 N N . VAL A 1 56 ? -11.198 9.398 3.316 1.00 0.00 56 VAL A N 14
ATOM 22432 C CA . VAL A 1 56 ? -10.281 10.322 3.970 1.00 0.00 56 VAL A CA 14
ATOM 22433 C C . VAL A 1 56 ? -11.031 11.299 4.868 1.00 0.00 56 VAL A C 14
ATOM 22434 O O . VAL A 1 56 ? -11.993 11.936 4.440 1.00 0.00 56 VAL A O 14
ATOM 22447 N N . GLN A 1 57 ? -10.584 11.413 6.114 1.00 0.00 57 GLN A N 14
ATOM 22448 C CA . GLN A 1 57 ? -11.214 12.314 7.072 1.00 0.00 57 GLN A CA 14
ATOM 22449 C C . GLN A 1 57 ? -10.232 13.381 7.544 1.00 0.00 57 GLN A C 14
ATOM 22450 O O . GLN A 1 57 ? -9.023 13.248 7.365 1.00 0.00 57 GLN A O 14
ATOM 22464 N N . GLY A 1 58 ? -10.762 14.439 8.149 1.00 0.00 58 GLY A N 14
ATOM 22465 C CA . GLY A 1 58 ? -9.918 15.515 8.637 1.00 0.00 58 GLY A CA 14
ATOM 22466 C C . GLY A 1 58 ? -9.760 16.632 7.625 1.00 0.00 58 GLY A C 14
ATOM 22467 O O . GLY A 1 58 ? -8.974 17.559 7.830 1.00 0.00 58 GLY A O 14
ATOM 22471 N N . LEU A 1 59 ? -10.505 16.545 6.529 1.00 0.00 59 LEU A N 14
ATOM 22472 C CA . LEU A 1 59 ? -10.442 17.557 5.479 1.00 0.00 59 LEU A CA 14
ATOM 22473 C C . LEU A 1 59 ? -11.311 18.760 5.830 1.00 0.00 59 LEU A C 14
ATOM 22474 O O . LEU A 1 59 ? -12.250 18.669 6.621 1.00 0.00 59 LEU A O 14
ATOM 22490 N N . PRO A 1 60 ? -10.993 19.916 5.227 1.00 0.00 60 PRO A N 14
ATOM 22491 C CA . PRO A 1 60 ? -11.734 21.159 5.459 1.00 0.00 60 PRO A CA 14
ATOM 22492 C C . PRO A 1 60 ? -13.136 21.118 4.859 1.00 0.00 60 PRO A C 14
ATOM 22493 O O . PRO A 1 60 ? -13.616 20.061 4.454 1.00 0.00 60 PRO A O 14
ATOM 22504 N N . GLU A 1 61 ? -13.786 22.277 4.807 1.00 0.00 61 GLU A N 14
ATOM 22505 C CA . GLU A 1 61 ? -15.134 22.372 4.257 1.00 0.00 61 GLU A CA 14
ATOM 22506 C C . GLU A 1 61 ? -15.091 22.658 2.758 1.00 0.00 61 GLU A C 14
ATOM 22507 O O . GLU A 1 61 ? -14.069 23.092 2.227 1.00 0.00 61 GLU A O 14
ATOM 22519 N N . GLY A 1 62 ? -16.208 22.411 2.082 1.00 0.00 62 GLY A N 14
ATOM 22520 C CA . GLY A 1 62 ? -16.278 22.646 0.652 1.00 0.00 62 GLY A CA 14
ATOM 22521 C C . GLY A 1 62 ? -15.077 22.088 -0.086 1.00 0.00 62 GLY A C 14
ATOM 22522 O O . GLY A 1 62 ? -14.711 22.582 -1.154 1.00 0.00 62 GLY A O 14
ATOM 22526 N N . VAL A 1 63 ? -14.461 21.057 0.483 1.00 0.00 63 VAL A N 14
ATOM 22527 C CA . VAL A 1 63 ? -13.294 20.432 -0.128 1.00 0.00 63 VAL A CA 14
ATOM 22528 C C . VAL A 1 63 ? -13.584 18.985 -0.510 1.00 0.00 63 VAL A C 14
ATOM 22529 O O . VAL A 1 63 ? -14.550 18.388 -0.037 1.00 0.00 63 VAL A O 14
ATOM 22542 N N . ALA A 1 64 ? -12.739 18.426 -1.370 1.00 0.00 64 ALA A N 14
ATOM 22543 C CA . ALA A 1 64 ? -12.902 17.047 -1.815 1.00 0.00 64 ALA A CA 14
ATOM 22544 C C . ALA A 1 64 ? -11.549 16.375 -2.028 1.00 0.00 64 ALA A C 14
ATOM 22545 O O . ALA A 1 64 ? -10.752 16.812 -2.859 1.00 0.00 64 ALA A O 14
ATOM 22552 N N . PHE A 1 65 ? -11.297 15.312 -1.272 1.00 0.00 65 PHE A N 14
ATOM 22553 C CA . PHE A 1 65 ? -10.040 14.580 -1.379 1.00 0.00 65 PHE A CA 14
ATOM 22554 C C . PHE A 1 65 ? -9.535 14.572 -2.819 1.00 0.00 65 PHE A C 14
ATOM 22555 O O . PHE A 1 65 ? -10.254 14.181 -3.738 1.00 0.00 65 PHE A O 14
ATOM 22572 N N . LYS A 1 66 ? -8.293 15.006 -3.006 1.00 0.00 66 LYS A N 14
ATOM 22573 C CA . LYS A 1 66 ? -7.690 15.049 -4.332 1.00 0.00 66 LYS A CA 14
ATOM 22574 C C . LYS A 1 66 ? -6.199 15.364 -4.243 1.00 0.00 66 LYS A C 14
ATOM 22575 O O . LYS A 1 66 ? -5.709 15.799 -3.201 1.00 0.00 66 LYS A O 14
ATOM 22594 N N . HIS A 1 67 ? -5.485 15.143 -5.342 1.00 0.00 67 HIS A N 14
ATOM 22595 C CA . HIS A 1 67 ? -4.051 15.405 -5.386 1.00 0.00 67 HIS A CA 14
ATOM 22596 C C . HIS A 1 67 ? -3.706 16.670 -4.607 1.00 0.00 67 HIS A C 14
ATOM 22597 O O . HIS A 1 67 ? -4.428 17.667 -4.642 1.00 0.00 67 HIS A O 14
ATOM 22611 N N . PRO A 1 68 ? -2.575 16.632 -3.885 1.00 0.00 68 PRO A N 14
ATOM 22612 C CA . PRO A 1 68 ? -2.110 17.767 -3.083 1.00 0.00 68 PRO A CA 14
ATOM 22613 C C . PRO A 1 68 ? -1.635 18.930 -3.947 1.00 0.00 68 PRO A C 14
ATOM 22614 O O . PRO A 1 68 ? -1.173 19.949 -3.433 1.00 0.00 68 PRO A O 14
ATOM 22625 N N . GLU A 1 69 ? -1.751 18.772 -5.262 1.00 0.00 69 GLU A N 14
ATOM 22626 C CA . GLU A 1 69 ? -1.332 19.810 -6.196 1.00 0.00 69 GLU A CA 14
ATOM 22627 C C . GLU A 1 69 ? -2.529 20.627 -6.673 1.00 0.00 69 GLU A C 14
ATOM 22628 O O . GLU A 1 69 ? -2.377 21.754 -7.145 1.00 0.00 69 GLU A O 14
ATOM 22640 N N . ASN A 1 70 ? -3.720 20.050 -6.549 1.00 0.00 70 ASN A N 14
ATOM 22641 C CA . ASN A 1 70 ? -4.943 20.723 -6.969 1.00 0.00 70 ASN A CA 14
ATOM 22642 C C . ASN A 1 70 ? -5.467 21.638 -5.866 1.00 0.00 70 ASN A C 14
ATOM 22643 O O . ASN A 1 70 ? -6.350 22.464 -6.097 1.00 0.00 70 ASN A O 14
ATOM 22654 N N . TYR A 1 71 ? -4.917 21.484 -4.667 1.00 0.00 71 TYR A N 14
ATOM 22655 C CA . TYR A 1 71 ? -5.329 22.294 -3.527 1.00 0.00 71 TYR A CA 14
ATOM 22656 C C . TYR A 1 71 ? -4.593 23.630 -3.513 1.00 0.00 71 TYR A C 14
ATOM 22657 O O . TYR A 1 71 ? -3.369 23.676 -3.388 1.00 0.00 71 TYR A O 14
ATOM 22675 N N . ASP A 1 72 ? -5.348 24.716 -3.642 1.00 0.00 72 ASP A N 14
ATOM 22676 C CA . ASP A 1 72 ? -4.769 26.054 -3.643 1.00 0.00 72 ASP A CA 14
ATOM 22677 C C . ASP A 1 72 ? -3.747 26.204 -2.520 1.00 0.00 72 ASP A C 14
ATOM 22678 O O . ASP A 1 72 ? -3.960 25.728 -1.404 1.00 0.00 72 ASP A O 14
ATOM 22687 N N . LEU A 1 73 ? -2.637 26.869 -2.823 1.00 0.00 73 LEU A N 14
ATOM 22688 C CA . LEU A 1 73 ? -1.582 27.082 -1.839 1.00 0.00 73 LEU A CA 14
ATOM 22689 C C . LEU A 1 73 ? -2.168 27.299 -0.448 1.00 0.00 73 LEU A C 14
ATOM 22690 O O . LEU A 1 73 ? -1.715 26.702 0.528 1.00 0.00 73 LEU A O 14
ATOM 22706 N N . ALA A 1 74 ? -3.180 28.157 -0.365 1.00 0.00 74 ALA A N 14
ATOM 22707 C CA . ALA A 1 74 ? -3.832 28.449 0.905 1.00 0.00 74 ALA A CA 14
ATOM 22708 C C . ALA A 1 74 ? -4.391 27.181 1.540 1.00 0.00 74 ALA A C 14
ATOM 22709 O O . ALA A 1 74 ? -4.228 26.948 2.738 1.00 0.00 74 ALA A O 14
ATOM 22716 N N . THR A 1 75 ? -5.053 26.361 0.729 1.00 0.00 75 THR A N 14
ATOM 22717 C CA . THR A 1 75 ? -5.639 25.117 1.212 1.00 0.00 75 THR A CA 14
ATOM 22718 C C . THR A 1 75 ? -4.559 24.142 1.668 1.00 0.00 75 THR A C 14
ATOM 22719 O O . THR A 1 75 ? -4.670 23.526 2.729 1.00 0.00 75 THR A O 14
ATOM 22730 N N . LEU A 1 76 ? -3.513 24.005 0.861 1.00 0.00 76 LEU A N 14
ATOM 22731 C CA . LEU A 1 76 ? -2.411 23.104 1.181 1.00 0.00 76 LEU A CA 14
ATOM 22732 C C . LEU A 1 76 ? -1.966 23.282 2.629 1.00 0.00 76 LEU A C 14
ATOM 22733 O O . LEU A 1 76 ? -1.922 22.323 3.399 1.00 0.00 76 LEU A O 14
ATOM 22749 N N . LYS A 1 77 ? -1.638 24.517 2.994 1.00 0.00 77 LYS A N 14
ATOM 22750 C CA . LYS A 1 77 ? -1.200 24.824 4.351 1.00 0.00 77 LYS A CA 14
ATOM 22751 C C . LYS A 1 77 ? -2.153 24.224 5.379 1.00 0.00 77 LYS A C 14
ATOM 22752 O O . LYS A 1 77 ? -1.727 23.544 6.313 1.00 0.00 77 LYS A O 14
ATOM 22771 N N . TRP A 1 78 ? -3.444 24.479 5.201 1.00 0.00 78 TRP A N 14
ATOM 22772 C CA . TRP A 1 78 ? -4.458 23.962 6.114 1.00 0.00 78 TRP A CA 14
ATOM 22773 C C . TRP A 1 78 ? -4.285 22.463 6.327 1.00 0.00 78 TRP A C 14
ATOM 22774 O O . TRP A 1 78 ? -4.062 22.009 7.450 1.00 0.00 78 TRP A O 14
ATOM 22795 N N . ILE A 1 79 ? -4.389 21.700 5.245 1.00 0.00 79 ILE A N 14
ATOM 22796 C CA . ILE A 1 79 ? -4.243 20.251 5.315 1.00 0.00 79 ILE A CA 14
ATOM 22797 C C . ILE A 1 79 ? -3.124 19.858 6.273 1.00 0.00 79 ILE A C 14
ATOM 22798 O O . ILE A 1 79 ? -3.324 19.051 7.182 1.00 0.00 79 ILE A O 14
ATOM 22814 N N . LEU A 1 80 ? -1.945 20.433 6.066 1.00 0.00 80 LEU A N 14
ATOM 22815 C CA . LEU A 1 80 ? -0.793 20.146 6.912 1.00 0.00 80 LEU A CA 14
ATOM 22816 C C . LEU A 1 80 ? -1.050 20.582 8.351 1.00 0.00 80 LEU A C 14
ATOM 22817 O O . LEU A 1 80 ? -0.680 19.887 9.295 1.00 0.00 80 LEU A O 14
ATOM 22833 N N . GLU A 1 81 ? -1.689 21.737 8.507 1.00 0.00 81 GLU A N 14
ATOM 22834 C CA . GLU A 1 81 ? -1.999 22.265 9.831 1.00 0.00 81 GLU A CA 14
ATOM 22835 C C . GLU A 1 81 ? -2.869 21.289 10.616 1.00 0.00 81 GLU A C 14
ATOM 22836 O O . GLU A 1 81 ? -2.522 20.884 11.725 1.00 0.00 81 GLU A O 14
ATOM 22848 N N . ASN A 1 82 ? -4.004 20.916 10.033 1.00 0.00 82 ASN A N 14
ATOM 22849 C CA . ASN A 1 82 ? -4.927 19.988 10.678 1.00 0.00 82 ASN A CA 14
ATOM 22850 C C . ASN A 1 82 ? -4.710 18.566 10.171 1.00 0.00 82 ASN A C 14
ATOM 22851 O O . ASN A 1 82 ? -5.663 17.807 9.991 1.00 0.00 82 ASN A O 14
ATOM 22862 N N . LYS A 1 83 ? -3.450 18.210 9.942 1.00 0.00 83 LYS A N 14
ATOM 22863 C CA . LYS A 1 83 ? -3.106 16.878 9.458 1.00 0.00 83 LYS A CA 14
ATOM 22864 C C . LYS A 1 83 ? -3.033 15.882 10.611 1.00 0.00 83 LYS A C 14
ATOM 22865 O O . LYS A 1 83 ? -3.563 14.776 10.522 1.00 0.00 83 LYS A O 14
ATOM 22884 N N . ALA A 1 84 ? -2.372 16.284 11.692 1.00 0.00 84 ALA A N 14
ATOM 22885 C CA . ALA A 1 84 ? -2.232 15.427 12.863 1.00 0.00 84 ALA A CA 14
ATOM 22886 C C . ALA A 1 84 ? -3.511 14.640 13.124 1.00 0.00 84 ALA A C 14
ATOM 22887 O O . ALA A 1 84 ? -3.475 13.546 13.686 1.00 0.00 84 ALA A O 14
ATOM 22894 N N . GLY A 1 85 ? -4.643 15.205 12.712 1.00 0.00 85 GLY A N 14
ATOM 22895 C CA . GLY A 1 85 ? -5.919 14.542 12.911 1.00 0.00 85 GLY A CA 14
ATOM 22896 C C . GLY A 1 85 ? -6.333 13.711 11.712 1.00 0.00 85 GLY A C 14
ATOM 22897 O O . GLY A 1 85 ? -6.864 12.611 11.865 1.00 0.00 85 GLY A O 14
ATOM 22901 N N . ILE A 1 86 ? -6.092 14.239 10.517 1.00 0.00 86 ILE A N 14
ATOM 22902 C CA . ILE A 1 86 ? -6.446 13.539 9.289 1.00 0.00 86 ILE A CA 14
ATOM 22903 C C . ILE A 1 86 ? -6.287 12.032 9.450 1.00 0.00 86 ILE A C 14
ATOM 22904 O O . ILE A 1 86 ? -5.229 11.549 9.855 1.00 0.00 86 ILE A O 14
ATOM 22920 N N . SER A 1 87 ? -7.344 11.293 9.127 1.00 0.00 87 SER A N 14
ATOM 22921 C CA . SER A 1 87 ? -7.323 9.839 9.239 1.00 0.00 87 SER A CA 14
ATOM 22922 C C . SER A 1 87 ? -7.765 9.188 7.931 1.00 0.00 87 SER A C 14
ATOM 22923 O O . SER A 1 87 ? -8.261 9.860 7.027 1.00 0.00 87 SER A O 14
ATOM 22931 N N . PHE A 1 88 ? -7.583 7.875 7.840 1.00 0.00 88 PHE A N 14
ATOM 22932 C CA . PHE A 1 88 ? -7.961 7.132 6.644 1.00 0.00 88 PHE A CA 14
ATOM 22933 C C . PHE A 1 88 ? -8.698 5.848 7.012 1.00 0.00 88 PHE A C 14
ATOM 22934 O O . PHE A 1 88 ? -8.217 5.053 7.821 1.00 0.00 88 PHE A O 14
ATOM 22951 N N . ILE A 1 89 ? -9.869 5.652 6.414 1.00 0.00 89 ILE A N 14
ATOM 22952 C CA . ILE A 1 89 ? -10.672 4.465 6.678 1.00 0.00 89 ILE A CA 14
ATOM 22953 C C . ILE A 1 89 ? -10.721 3.552 5.458 1.00 0.00 89 ILE A C 14
ATOM 22954 O O . ILE A 1 89 ? -11.357 3.875 4.454 1.00 0.00 89 ILE A O 14
ATOM 22970 N N . ILE A 1 90 ? -10.048 2.410 5.552 1.00 0.00 90 ILE A N 14
ATOM 22971 C CA . ILE A 1 90 ? -10.019 1.449 4.458 1.00 0.00 90 ILE A CA 14
ATOM 22972 C C . ILE A 1 90 ? -11.269 0.578 4.456 1.00 0.00 90 ILE A C 14
ATOM 22973 O O . ILE A 1 90 ? -11.485 -0.221 5.368 1.00 0.00 90 ILE A O 14
ATOM 22989 N N . LYS A 1 91 ? -12.092 0.737 3.425 1.00 0.00 91 LYS A N 14
ATOM 22990 C CA . LYS A 1 91 ? -13.323 -0.037 3.301 1.00 0.00 91 LYS A CA 14
ATOM 22991 C C . LYS A 1 91 ? -13.091 -1.298 2.475 1.00 0.00 91 LYS A C 14
ATOM 22992 O O . LYS A 1 91 ? -13.730 -2.325 2.701 1.00 0.00 91 LYS A O 14
ATOM 23011 N N . ARG A 1 92 ? -12.173 -1.213 1.517 1.00 0.00 92 ARG A N 14
ATOM 23012 C CA . ARG A 1 92 ? -11.858 -2.347 0.658 1.00 0.00 92 ARG A CA 14
ATOM 23013 C C . ARG A 1 92 ? -10.754 -1.988 -0.333 1.00 0.00 92 ARG A C 14
ATOM 23014 O O . ARG A 1 92 ? -10.835 -0.996 -1.057 1.00 0.00 92 ARG A O 14
ATOM 23035 N N . PRO A 1 93 ? -9.697 -2.814 -0.368 1.00 0.00 93 PRO A N 14
ATOM 23036 C CA . PRO A 1 93 ? -8.558 -2.605 -1.265 1.00 0.00 93 PRO A CA 14
ATOM 23037 C C . PRO A 1 93 ? -8.919 -2.847 -2.726 1.00 0.00 93 PRO A C 14
ATOM 23038 O O . PRO A 1 93 ? -9.275 -3.961 -3.112 1.00 0.00 93 PRO A O 14
ATOM 23049 N N . PHE A 1 94 ? -8.824 -1.798 -3.536 1.00 0.00 94 PHE A N 14
ATOM 23050 C CA . PHE A 1 94 ? -9.142 -1.897 -4.957 1.00 0.00 94 PHE A CA 14
ATOM 23051 C C . PHE A 1 94 ? -8.725 -3.256 -5.513 1.00 0.00 94 PHE A C 14
ATOM 23052 O O . PHE A 1 94 ? -7.806 -3.895 -4.999 1.00 0.00 94 PHE A O 14
ATOM 23069 N N . LEU A 1 95 ? -9.409 -3.692 -6.566 1.00 0.00 95 LEU A N 14
ATOM 23070 C CA . LEU A 1 95 ? -9.111 -4.975 -7.193 1.00 0.00 95 LEU A CA 14
ATOM 23071 C C . LEU A 1 95 ? -7.845 -4.887 -8.039 1.00 0.00 95 LEU A C 14
ATOM 23072 O O . LEU A 1 95 ? -7.581 -3.866 -8.673 1.00 0.00 95 LEU A O 14
ATOM 23088 N N . GLU A 1 96 ? -7.066 -5.965 -8.044 1.00 0.00 96 GLU A N 14
ATOM 23089 C CA . GLU A 1 96 ? -5.828 -6.009 -8.813 1.00 0.00 96 GLU A CA 14
ATOM 23090 C C . GLU A 1 96 ? -6.029 -6.764 -10.123 1.00 0.00 96 GLU A C 14
ATOM 23091 O O . GLU A 1 96 ? -6.057 -7.994 -10.162 1.00 0.00 96 GLU A O 14
ATOM 23103 N N . PRO A 1 97 ? -6.172 -6.011 -11.224 1.00 0.00 97 PRO A N 14
ATOM 23104 C CA . PRO A 1 97 ? -6.372 -6.588 -12.558 1.00 0.00 97 PRO A CA 14
ATOM 23105 C C . PRO A 1 97 ? -5.123 -7.287 -13.080 1.00 0.00 97 PRO A C 14
ATOM 23106 O O . PRO A 1 97 ? -4.072 -6.667 -13.243 1.00 0.00 97 PRO A O 14
ATOM 23117 N N . LYS A 1 98 ? -5.243 -8.585 -13.341 1.00 0.00 98 LYS A N 14
ATOM 23118 C CA . LYS A 1 98 ? -4.124 -9.370 -13.847 1.00 0.00 98 LYS A CA 14
ATOM 23119 C C . LYS A 1 98 ? -4.587 -10.752 -14.298 1.00 0.00 98 LYS A C 14
ATOM 23120 O O . LYS A 1 98 ? -5.549 -11.301 -13.760 1.00 0.00 98 LYS A O 14
ATOM 23139 N N . LYS A 1 99 ? -3.899 -11.309 -15.287 1.00 0.00 99 LYS A N 14
ATOM 23140 C CA . LYS A 1 99 ? -4.237 -12.628 -15.809 1.00 0.00 99 LYS A CA 14
ATOM 23141 C C . LYS A 1 99 ? -2.995 -13.504 -15.925 1.00 0.00 99 LYS A C 14
ATOM 23142 O O . LYS A 1 99 ? -2.823 -14.459 -15.167 1.00 0.00 99 LYS A O 14
ATOM 23161 N N . HIS A 1 100 ? -2.130 -13.172 -16.878 1.00 0.00 100 HIS A N 14
ATOM 23162 C CA . HIS A 1 100 ? -0.900 -13.928 -17.091 1.00 0.00 100 HIS A CA 14
ATOM 23163 C C . HIS A 1 100 ? 0.181 -13.498 -16.103 1.00 0.00 100 HIS A C 14
ATOM 23164 O O . HIS A 1 100 ? 0.572 -14.264 -15.222 1.00 0.00 100 HIS A O 14
ATOM 23178 N N . VAL A 1 101 ? 0.660 -12.268 -16.256 1.00 0.00 101 VAL A N 14
ATOM 23179 C CA . VAL A 1 101 ? 1.695 -11.736 -15.378 1.00 0.00 101 VAL A CA 14
ATOM 23180 C C . VAL A 1 101 ? 1.863 -10.234 -15.574 1.00 0.00 101 VAL A C 14
ATOM 23181 O O . VAL A 1 101 ? 2.030 -9.758 -16.696 1.00 0.00 101 VAL A O 14
ATOM 23194 N N . GLY A 1 102 ? 1.821 -9.490 -14.473 1.00 0.00 102 GLY A N 14
ATOM 23195 C CA . GLY A 1 102 ? 1.971 -8.048 -14.545 1.00 0.00 102 GLY A CA 14
ATOM 23196 C C . GLY A 1 102 ? 0.743 -7.364 -15.114 1.00 0.00 102 GLY A C 14
ATOM 23197 O O . GLY A 1 102 ? -0.206 -8.026 -15.534 1.00 0.00 102 GLY A O 14
ATOM 23201 N N . GLY A 1 103 ? 0.759 -6.036 -15.127 1.00 0.00 103 GLY A N 14
ATOM 23202 C CA . GLY A 1 103 ? -0.368 -5.285 -15.649 1.00 0.00 103 GLY A CA 14
ATOM 23203 C C . GLY A 1 103 ? -0.100 -3.794 -15.694 1.00 0.00 103 GLY A C 14
ATOM 23204 O O . GLY A 1 103 ? -0.730 -3.021 -14.970 1.00 0.00 103 GLY A O 14
ATOM 23208 N N . SER A 1 104 ? 0.838 -3.387 -16.544 1.00 0.00 104 SER A N 14
ATOM 23209 C CA . SER A 1 104 ? 1.192 -1.978 -16.675 1.00 0.00 104 SER A CA 14
ATOM 23210 C C . SER A 1 104 ? -0.051 -1.127 -16.921 1.00 0.00 104 SER A C 14
ATOM 23211 O O . SER A 1 104 ? -0.279 -0.131 -16.236 1.00 0.00 104 SER A O 14
ATOM 23219 N N . GLY A 1 105 ? -0.851 -1.528 -17.904 1.00 0.00 105 GLY A N 14
ATOM 23220 C CA . GLY A 1 105 ? -2.060 -0.792 -18.222 1.00 0.00 105 GLY A CA 14
ATOM 23221 C C . GLY A 1 105 ? -2.026 -0.195 -19.616 1.00 0.00 105 GLY A C 14
ATOM 23222 O O . GLY A 1 105 ? -1.579 0.934 -19.820 1.00 0.00 105 GLY A O 14
ATOM 23226 N N . PRO A 1 106 ? -2.504 -0.964 -20.606 1.00 0.00 106 PRO A N 14
ATOM 23227 C CA . PRO A 1 106 ? -2.536 -0.527 -22.004 1.00 0.00 106 PRO A CA 14
ATOM 23228 C C . PRO A 1 106 ? -3.555 0.582 -22.241 1.00 0.00 106 PRO A C 14
ATOM 23229 O O . PRO A 1 106 ? -4.411 0.842 -21.397 1.00 0.00 106 PRO A O 14
ATOM 23240 N N . SER A 1 107 ? -3.457 1.234 -23.396 1.00 0.00 107 SER A N 14
ATOM 23241 C CA . SER A 1 107 ? -4.368 2.317 -23.743 1.00 0.00 107 SER A CA 14
ATOM 23242 C C . SER A 1 107 ? -5.460 1.827 -24.687 1.00 0.00 107 SER A C 14
ATOM 23243 O O . SER A 1 107 ? -5.180 1.377 -25.799 1.00 0.00 107 SER A O 14
ATOM 23251 N N . SER A 1 108 ? -6.708 1.918 -24.237 1.00 0.00 108 SER A N 14
ATOM 23252 C CA . SER A 1 108 ? -7.844 1.480 -25.040 1.00 0.00 108 SER A CA 14
ATOM 23253 C C . SER A 1 108 ? -8.873 2.597 -25.180 1.00 0.00 108 SER A C 14
ATOM 23254 O O . SER A 1 108 ? -9.639 2.871 -24.258 1.00 0.00 108 SER A O 14
ATOM 23262 N N . GLY A 1 109 ? -8.883 3.242 -26.344 1.00 0.00 109 GLY A N 14
ATOM 23263 C CA . GLY A 1 109 ? -9.820 4.322 -26.585 1.00 0.00 109 GLY A CA 14
ATOM 23264 C C . GLY A 1 109 ? -11.208 3.819 -26.928 1.00 0.00 109 GLY A C 14
ATOM 23265 O O . GLY A 1 109 ? -12.111 4.609 -27.206 1.00 0.00 109 GLY A O 14
ATOM 23269 N N . GLY A 1 1 ? 0.256 41.524 -4.354 1.00 0.00 1 GLY A N 15
ATOM 23270 C CA . GLY A 1 1 ? 0.500 40.582 -5.432 1.00 0.00 1 GLY A CA 15
ATOM 23271 C C . GLY A 1 1 ? 1.974 40.280 -5.617 1.00 0.00 1 GLY A C 15
ATOM 23272 O O . GLY A 1 1 ? 2.822 41.149 -5.415 1.00 0.00 1 GLY A O 15
ATOM 23276 N N . SER A 1 2 ? 2.279 39.045 -5.998 1.00 0.00 2 SER A N 15
ATOM 23277 C CA . SER A 1 2 ? 3.662 38.628 -6.204 1.00 0.00 2 SER A CA 15
ATOM 23278 C C . SER A 1 2 ? 4.085 38.848 -7.653 1.00 0.00 2 SER A C 15
ATOM 23279 O O . SER A 1 2 ? 3.471 38.317 -8.579 1.00 0.00 2 SER A O 15
ATOM 23287 N N . SER A 1 3 ? 5.140 39.635 -7.842 1.00 0.00 3 SER A N 15
ATOM 23288 C CA . SER A 1 3 ? 5.644 39.929 -9.179 1.00 0.00 3 SER A CA 15
ATOM 23289 C C . SER A 1 3 ? 5.608 38.684 -10.059 1.00 0.00 3 SER A C 15
ATOM 23290 O O . SER A 1 3 ? 5.160 38.732 -11.204 1.00 0.00 3 SER A O 15
ATOM 23298 N N . GLY A 1 4 ? 6.084 37.568 -9.515 1.00 0.00 4 GLY A N 15
ATOM 23299 C CA . GLY A 1 4 ? 6.097 36.325 -10.265 1.00 0.00 4 GLY A CA 15
ATOM 23300 C C . GLY A 1 4 ? 7.259 36.245 -11.234 1.00 0.00 4 GLY A C 15
ATOM 23301 O O . GLY A 1 4 ? 7.130 36.615 -12.401 1.00 0.00 4 GLY A O 15
ATOM 23305 N N . SER A 1 5 ? 8.399 35.761 -10.750 1.00 0.00 5 SER A N 15
ATOM 23306 C CA . SER A 1 5 ? 9.592 35.639 -11.581 1.00 0.00 5 SER A CA 15
ATOM 23307 C C . SER A 1 5 ? 9.358 34.659 -12.726 1.00 0.00 5 SER A C 15
ATOM 23308 O O . SER A 1 5 ? 9.176 33.462 -12.506 1.00 0.00 5 SER A O 15
ATOM 23316 N N . SER A 1 6 ? 9.363 35.177 -13.951 1.00 0.00 6 SER A N 15
ATOM 23317 C CA . SER A 1 6 ? 9.148 34.349 -15.131 1.00 0.00 6 SER A CA 15
ATOM 23318 C C . SER A 1 6 ? 9.781 32.972 -14.953 1.00 0.00 6 SER A C 15
ATOM 23319 O O . SER A 1 6 ? 9.157 31.949 -15.228 1.00 0.00 6 SER A O 15
ATOM 23327 N N . GLY A 1 7 ? 11.028 32.957 -14.490 1.00 0.00 7 GLY A N 15
ATOM 23328 C CA . GLY A 1 7 ? 11.727 31.702 -14.283 1.00 0.00 7 GLY A CA 15
ATOM 23329 C C . GLY A 1 7 ? 11.570 31.179 -12.869 1.00 0.00 7 GLY A C 15
ATOM 23330 O O . GLY A 1 7 ? 10.456 31.076 -12.358 1.00 0.00 7 GLY A O 15
ATOM 23334 N N . MET A 1 8 ? 12.690 30.844 -12.237 1.00 0.00 8 MET A N 15
ATOM 23335 C CA . MET A 1 8 ? 12.673 30.328 -10.874 1.00 0.00 8 MET A CA 15
ATOM 23336 C C . MET A 1 8 ? 12.468 31.456 -9.867 1.00 0.00 8 MET A C 15
ATOM 23337 O O . MET A 1 8 ? 13.298 32.358 -9.755 1.00 0.00 8 MET A O 15
ATOM 23351 N N . SER A 1 9 ? 11.359 31.397 -9.137 1.00 0.00 9 SER A N 15
ATOM 23352 C CA . SER A 1 9 ? 11.044 32.418 -8.143 1.00 0.00 9 SER A CA 15
ATOM 23353 C C . SER A 1 9 ? 11.490 31.975 -6.752 1.00 0.00 9 SER A C 15
ATOM 23354 O O . SER A 1 9 ? 11.994 30.867 -6.572 1.00 0.00 9 SER A O 15
ATOM 23362 N N . VAL A 1 10 ? 11.302 32.852 -5.771 1.00 0.00 10 VAL A N 15
ATOM 23363 C CA . VAL A 1 10 ? 11.683 32.554 -4.395 1.00 0.00 10 VAL A CA 15
ATOM 23364 C C . VAL A 1 10 ? 10.616 31.716 -3.699 1.00 0.00 10 VAL A C 15
ATOM 23365 O O . VAL A 1 10 ? 10.928 30.842 -2.890 1.00 0.00 10 VAL A O 15
ATOM 23378 N N . ASP A 1 11 ? 9.356 31.990 -4.018 1.00 0.00 11 ASP A N 15
ATOM 23379 C CA . ASP A 1 11 ? 8.242 31.261 -3.423 1.00 0.00 11 ASP A CA 15
ATOM 23380 C C . ASP A 1 11 ? 7.908 30.018 -4.241 1.00 0.00 11 ASP A C 15
ATOM 23381 O O . ASP A 1 11 ? 7.040 29.230 -3.866 1.00 0.00 11 ASP A O 15
ATOM 23390 N N . ALA A 1 12 ? 8.603 29.848 -5.362 1.00 0.00 12 ALA A N 15
ATOM 23391 C CA . ALA A 1 12 ? 8.381 28.701 -6.232 1.00 0.00 12 ALA A CA 15
ATOM 23392 C C . ALA A 1 12 ? 8.772 27.401 -5.537 1.00 0.00 12 ALA A C 15
ATOM 23393 O O . ALA A 1 12 ? 8.063 26.399 -5.629 1.00 0.00 12 ALA A O 15
ATOM 23400 N N . VAL A 1 13 ? 9.904 27.424 -4.841 1.00 0.00 13 VAL A N 15
ATOM 23401 C CA . VAL A 1 13 ? 10.390 26.247 -4.130 1.00 0.00 13 VAL A CA 15
ATOM 23402 C C . VAL A 1 13 ? 9.492 25.914 -2.945 1.00 0.00 13 VAL A C 15
ATOM 23403 O O . VAL A 1 13 ? 9.443 24.770 -2.493 1.00 0.00 13 VAL A O 15
ATOM 23416 N N . GLU A 1 14 ? 8.782 26.920 -2.444 1.00 0.00 14 GLU A N 15
ATOM 23417 C CA . GLU A 1 14 ? 7.886 26.733 -1.309 1.00 0.00 14 GLU A CA 15
ATOM 23418 C C . GLU A 1 14 ? 6.636 25.962 -1.724 1.00 0.00 14 GLU A C 15
ATOM 23419 O O . GLU A 1 14 ? 6.370 24.872 -1.219 1.00 0.00 14 GLU A O 15
ATOM 23431 N N . ILE A 1 15 ? 5.874 26.536 -2.649 1.00 0.00 15 ILE A N 15
ATOM 23432 C CA . ILE A 1 15 ? 4.653 25.904 -3.133 1.00 0.00 15 ILE A CA 15
ATOM 23433 C C . ILE A 1 15 ? 4.911 24.462 -3.554 1.00 0.00 15 ILE A C 15
ATOM 23434 O O . ILE A 1 15 ? 4.048 23.597 -3.403 1.00 0.00 15 ILE A O 15
ATOM 23450 N N . GLU A 1 16 ? 6.105 24.209 -4.080 1.00 0.00 16 GLU A N 15
ATOM 23451 C CA . GLU A 1 16 ? 6.477 22.870 -4.522 1.00 0.00 16 GLU A CA 15
ATOM 23452 C C . GLU A 1 16 ? 6.723 21.952 -3.327 1.00 0.00 16 GLU A C 15
ATOM 23453 O O . GLU A 1 16 ? 6.282 20.802 -3.311 1.00 0.00 16 GLU A O 15
ATOM 23465 N N . THR A 1 17 ? 7.433 22.468 -2.329 1.00 0.00 17 THR A N 15
ATOM 23466 C CA . THR A 1 17 ? 7.739 21.695 -1.131 1.00 0.00 17 THR A CA 15
ATOM 23467 C C . THR A 1 17 ? 6.468 21.316 -0.380 1.00 0.00 17 THR A C 15
ATOM 23468 O O . THR A 1 17 ? 6.391 20.251 0.233 1.00 0.00 17 THR A O 15
ATOM 23479 N N . LEU A 1 18 ? 5.472 22.193 -0.432 1.00 0.00 18 LEU A N 15
ATOM 23480 C CA . LEU A 1 18 ? 4.202 21.950 0.244 1.00 0.00 18 LEU A CA 15
ATOM 23481 C C . LEU A 1 18 ? 3.501 20.726 -0.339 1.00 0.00 18 LEU A C 15
ATOM 23482 O O . LEU A 1 18 ? 2.995 19.880 0.397 1.00 0.00 18 LEU A O 15
ATOM 23498 N N . ARG A 1 19 ? 3.480 20.639 -1.665 1.00 0.00 19 ARG A N 15
ATOM 23499 C CA . ARG A 1 19 ? 2.842 19.518 -2.346 1.00 0.00 19 ARG A CA 15
ATOM 23500 C C . ARG A 1 19 ? 3.528 18.203 -1.988 1.00 0.00 19 ARG A C 15
ATOM 23501 O O . ARG A 1 19 ? 2.872 17.182 -1.787 1.00 0.00 19 ARG A O 15
ATOM 23522 N N . LYS A 1 20 ? 4.855 18.236 -1.909 1.00 0.00 20 LYS A N 15
ATOM 23523 C CA . LYS A 1 20 ? 5.632 17.048 -1.575 1.00 0.00 20 LYS A CA 15
ATOM 23524 C C . LYS A 1 20 ? 5.323 16.577 -0.157 1.00 0.00 20 LYS A C 15
ATOM 23525 O O . LYS A 1 20 ? 5.110 15.388 0.080 1.00 0.00 20 LYS A O 15
ATOM 23544 N N . THR A 1 21 ? 5.298 17.517 0.781 1.00 0.00 21 THR A N 15
ATOM 23545 C CA . THR A 1 21 ? 5.014 17.198 2.175 1.00 0.00 21 THR A CA 15
ATOM 23546 C C . THR A 1 21 ? 3.666 16.500 2.316 1.00 0.00 21 THR A C 15
ATOM 23547 O O . THR A 1 21 ? 3.558 15.464 2.972 1.00 0.00 21 THR A O 15
ATOM 23558 N N . VAL A 1 22 ? 2.639 17.075 1.696 1.00 0.00 22 VAL A N 15
ATOM 23559 C CA . VAL A 1 22 ? 1.298 16.506 1.751 1.00 0.00 22 VAL A CA 15
ATOM 23560 C C . VAL A 1 22 ? 1.242 15.160 1.036 1.00 0.00 22 VAL A C 15
ATOM 23561 O O . VAL A 1 22 ? 0.575 14.232 1.492 1.00 0.00 22 VAL A O 15
ATOM 23574 N N . GLU A 1 23 ? 1.948 15.063 -0.087 1.00 0.00 23 GLU A N 15
ATOM 23575 C CA . GLU A 1 23 ? 1.978 13.830 -0.865 1.00 0.00 23 GLU A CA 15
ATOM 23576 C C . GLU A 1 23 ? 2.389 12.647 0.006 1.00 0.00 23 GLU A C 15
ATOM 23577 O O . GLU A 1 23 ? 1.798 11.569 -0.073 1.00 0.00 23 GLU A O 15
ATOM 23589 N N . ASP A 1 24 ? 3.407 12.855 0.834 1.00 0.00 24 ASP A N 15
ATOM 23590 C CA . ASP A 1 24 ? 3.898 11.806 1.720 1.00 0.00 24 ASP A CA 15
ATOM 23591 C C . ASP A 1 24 ? 2.880 11.496 2.812 1.00 0.00 24 ASP A C 15
ATOM 23592 O O . ASP A 1 24 ? 2.543 10.336 3.050 1.00 0.00 24 ASP A O 15
ATOM 23601 N N . TYR A 1 25 ? 2.392 12.540 3.473 1.00 0.00 25 TYR A N 15
ATOM 23602 C CA . TYR A 1 25 ? 1.415 12.378 4.542 1.00 0.00 25 TYR A CA 15
ATOM 23603 C C . TYR A 1 25 ? 0.352 11.353 4.159 1.00 0.00 25 TYR A C 15
ATOM 23604 O O . TYR A 1 25 ? 0.207 10.317 4.810 1.00 0.00 25 TYR A O 15
ATOM 23622 N N . PHE A 1 26 ? -0.390 11.648 3.096 1.00 0.00 26 PHE A N 15
ATOM 23623 C CA . PHE A 1 26 ? -1.440 10.752 2.624 1.00 0.00 26 PHE A CA 15
ATOM 23624 C C . PHE A 1 26 ? -0.950 9.308 2.596 1.00 0.00 26 PHE A C 15
ATOM 23625 O O . PHE A 1 26 ? -1.698 8.382 2.914 1.00 0.00 26 PHE A O 15
ATOM 23642 N N . CYS A 1 27 ? 0.309 9.123 2.213 1.00 0.00 27 CYS A N 15
ATOM 23643 C CA . CYS A 1 27 ? 0.898 7.791 2.142 1.00 0.00 27 CYS A CA 15
ATOM 23644 C C . CYS A 1 27 ? 1.028 7.178 3.533 1.00 0.00 27 CYS A C 15
ATOM 23645 O O . CYS A 1 27 ? 0.660 6.024 3.751 1.00 0.00 27 CYS A O 15
ATOM 23653 N N . PHE A 1 28 ? 1.556 7.959 4.470 1.00 0.00 28 PHE A N 15
ATOM 23654 C CA . PHE A 1 28 ? 1.737 7.493 5.839 1.00 0.00 28 PHE A CA 15
ATOM 23655 C C . PHE A 1 28 ? 0.417 6.999 6.426 1.00 0.00 28 PHE A C 15
ATOM 23656 O O . PHE A 1 28 ? 0.330 5.883 6.937 1.00 0.00 28 PHE A O 15
ATOM 23673 N N . CYS A 1 29 ? -0.608 7.841 6.349 1.00 0.00 29 CYS A N 15
ATOM 23674 C CA . CYS A 1 29 ? -1.924 7.493 6.872 1.00 0.00 29 CYS A CA 15
ATOM 23675 C C . CYS A 1 29 ? -2.437 6.204 6.240 1.00 0.00 29 CYS A C 15
ATOM 23676 O O . CYS A 1 29 ? -2.936 5.316 6.933 1.00 0.00 29 CYS A O 15
ATOM 23684 N N . TYR A 1 30 ? -2.314 6.108 4.920 1.00 0.00 30 TYR A N 15
ATOM 23685 C CA . TYR A 1 30 ? -2.770 4.929 4.193 1.00 0.00 30 TYR A CA 15
ATOM 23686 C C . TYR A 1 30 ? -2.009 3.686 4.642 1.00 0.00 30 TYR A C 15
ATOM 23687 O O . TYR A 1 30 ? -2.595 2.742 5.171 1.00 0.00 30 TYR A O 15
ATOM 23705 N N . GLY A 1 31 ? -0.697 3.693 4.426 1.00 0.00 31 GLY A N 15
ATOM 23706 C CA . GLY A 1 31 ? 0.125 2.561 4.814 1.00 0.00 31 GLY A CA 15
ATOM 23707 C C . GLY A 1 31 ? 0.056 2.276 6.302 1.00 0.00 31 GLY A C 15
ATOM 23708 O O . GLY A 1 31 ? 0.237 1.138 6.733 1.00 0.00 31 GLY A O 15
ATOM 23712 N N . LYS A 1 32 ? -0.206 3.314 7.090 1.00 0.00 32 LYS A N 15
ATOM 23713 C CA . LYS A 1 32 ? -0.299 3.172 8.538 1.00 0.00 32 LYS A CA 15
ATOM 23714 C C . LYS A 1 32 ? -1.551 2.393 8.929 1.00 0.00 32 LYS A C 15
ATOM 23715 O O . LYS A 1 32 ? -1.511 1.539 9.814 1.00 0.00 32 LYS A O 15
ATOM 23734 N N . ALA A 1 33 ? -2.661 2.692 8.262 1.00 0.00 33 ALA A N 15
ATOM 23735 C CA . ALA A 1 33 ? -3.923 2.017 8.537 1.00 0.00 33 ALA A CA 15
ATOM 23736 C C . ALA A 1 33 ? -3.885 0.568 8.066 1.00 0.00 33 ALA A C 15
ATOM 23737 O O . ALA A 1 33 ? -4.557 -0.296 8.629 1.00 0.00 33 ALA A O 15
ATOM 23744 N N . LEU A 1 34 ? -3.096 0.309 7.029 1.00 0.00 34 LEU A N 15
ATOM 23745 C CA . LEU A 1 34 ? -2.972 -1.037 6.480 1.00 0.00 34 LEU A CA 15
ATOM 23746 C C . LEU A 1 34 ? -2.336 -1.982 7.494 1.00 0.00 34 LEU A C 15
ATOM 23747 O O . LEU A 1 34 ? -2.673 -3.164 7.555 1.00 0.00 34 LEU A O 15
ATOM 23763 N N . GLY A 1 35 ? -1.414 -1.451 8.292 1.00 0.00 35 GLY A N 15
ATOM 23764 C CA . GLY A 1 35 ? -0.747 -2.261 9.296 1.00 0.00 35 GLY A CA 15
ATOM 23765 C C . GLY A 1 35 ? 0.641 -2.693 8.864 1.00 0.00 35 GLY A C 15
ATOM 23766 O O . GLY A 1 35 ? 1.130 -3.745 9.278 1.00 0.00 35 GLY A O 15
ATOM 23770 N N . LYS A 1 36 ? 1.277 -1.880 8.028 1.00 0.00 36 LYS A N 15
ATOM 23771 C CA . LYS A 1 36 ? 2.616 -2.182 7.539 1.00 0.00 36 LYS A CA 15
ATOM 23772 C C . LYS A 1 36 ? 3.670 -1.400 8.317 1.00 0.00 36 LYS A C 15
ATOM 23773 O O . LYS A 1 36 ? 3.341 -0.601 9.195 1.00 0.00 36 LYS A O 15
ATOM 23792 N N . SER A 1 37 ? 4.937 -1.634 7.989 1.00 0.00 37 SER A N 15
ATOM 23793 C CA . SER A 1 37 ? 6.039 -0.953 8.659 1.00 0.00 37 SER A CA 15
ATOM 23794 C C . SER A 1 37 ? 6.649 0.114 7.755 1.00 0.00 37 SER A C 15
ATOM 23795 O O . SER A 1 37 ? 7.588 0.810 8.141 1.00 0.00 37 SER A O 15
ATOM 23803 N N . THR A 1 38 ? 6.106 0.237 6.547 1.00 0.00 38 THR A N 15
ATOM 23804 C CA . THR A 1 38 ? 6.597 1.217 5.586 1.00 0.00 38 THR A CA 15
ATOM 23805 C C . THR A 1 38 ? 5.456 2.063 5.033 1.00 0.00 38 THR A C 15
ATOM 23806 O O . THR A 1 38 ? 4.284 1.724 5.193 1.00 0.00 38 THR A O 15
ATOM 23817 N N . VAL A 1 39 ? 5.807 3.167 4.381 1.00 0.00 39 VAL A N 15
ATOM 23818 C CA . VAL A 1 39 ? 4.811 4.061 3.802 1.00 0.00 39 VAL A CA 15
ATOM 23819 C C . VAL A 1 39 ? 4.276 3.509 2.485 1.00 0.00 39 VAL A C 15
ATOM 23820 O O . VAL A 1 39 ? 4.999 2.855 1.734 1.00 0.00 39 VAL A O 15
ATOM 23833 N N . VAL A 1 40 ? 3.003 3.777 2.212 1.00 0.00 40 VAL A N 15
ATOM 23834 C CA . VAL A 1 40 ? 2.369 3.309 0.985 1.00 0.00 40 VAL A CA 15
ATOM 23835 C C . VAL A 1 40 ? 1.747 4.465 0.212 1.00 0.00 40 VAL A C 15
ATOM 23836 O O . VAL A 1 40 ? 0.974 5.259 0.747 1.00 0.00 40 VAL A O 15
ATOM 23849 N N . PRO A 1 41 ? 2.091 4.564 -1.081 1.00 0.00 41 PRO A N 15
ATOM 23850 C CA . PRO A 1 41 ? 1.578 5.621 -1.958 1.00 0.00 41 PRO A CA 15
ATOM 23851 C C . PRO A 1 41 ? 0.094 5.449 -2.265 1.00 0.00 41 PRO A C 15
ATOM 23852 O O . PRO A 1 41 ? -0.332 4.404 -2.756 1.00 0.00 41 PRO A O 15
ATOM 23863 N N . VAL A 1 42 ? -0.689 6.482 -1.974 1.00 0.00 42 VAL A N 15
ATOM 23864 C CA . VAL A 1 42 ? -2.126 6.446 -2.221 1.00 0.00 42 VAL A CA 15
ATOM 23865 C C . VAL A 1 42 ? -2.429 6.505 -3.713 1.00 0.00 42 VAL A C 15
ATOM 23866 O O . VAL A 1 42 ? -2.186 7.509 -4.383 1.00 0.00 42 VAL A O 15
ATOM 23879 N N . PRO A 1 43 ? -2.973 5.402 -4.250 1.00 0.00 43 PRO A N 15
ATOM 23880 C CA . PRO A 1 43 ? -3.322 5.303 -5.670 1.00 0.00 43 PRO A CA 15
ATOM 23881 C C . PRO A 1 43 ? -4.509 6.186 -6.038 1.00 0.00 43 PRO A C 15
ATOM 23882 O O . PRO A 1 43 ? -5.642 5.713 -6.135 1.00 0.00 43 PRO A O 15
ATOM 23893 N N . TYR A 1 44 ? -4.243 7.471 -6.243 1.00 0.00 44 TYR A N 15
ATOM 23894 C CA . TYR A 1 44 ? -5.290 8.422 -6.599 1.00 0.00 44 TYR A CA 15
ATOM 23895 C C . TYR A 1 44 ? -6.160 7.876 -7.726 1.00 0.00 44 TYR A C 15
ATOM 23896 O O . TYR A 1 44 ? -7.308 7.489 -7.507 1.00 0.00 44 TYR A O 15
ATOM 23914 N N . GLU A 1 45 ? -5.605 7.848 -8.934 1.00 0.00 45 GLU A N 15
ATOM 23915 C CA . GLU A 1 45 ? -6.330 7.350 -10.096 1.00 0.00 45 GLU A CA 15
ATOM 23916 C C . GLU A 1 45 ? -7.340 6.279 -9.690 1.00 0.00 45 GLU A C 15
ATOM 23917 O O . GLU A 1 45 ? -8.495 6.304 -10.116 1.00 0.00 45 GLU A O 15
ATOM 23929 N N . LYS A 1 46 ? -6.895 5.338 -8.863 1.00 0.00 46 LYS A N 15
ATOM 23930 C CA . LYS A 1 46 ? -7.757 4.258 -8.398 1.00 0.00 46 LYS A CA 15
ATOM 23931 C C . LYS A 1 46 ? -8.816 4.785 -7.434 1.00 0.00 46 LYS A C 15
ATOM 23932 O O . LYS A 1 46 ? -9.989 4.422 -7.528 1.00 0.00 46 LYS A O 15
ATOM 23951 N N . MET A 1 47 ? -8.396 5.643 -6.510 1.00 0.00 47 MET A N 15
ATOM 23952 C CA . MET A 1 47 ? -9.309 6.220 -5.531 1.00 0.00 47 MET A CA 15
ATOM 23953 C C . MET A 1 47 ? -10.370 7.075 -6.217 1.00 0.00 47 MET A C 15
ATOM 23954 O O . MET A 1 47 ? -11.568 6.886 -6.002 1.00 0.00 47 MET A O 15
ATOM 23968 N N . LEU A 1 48 ? -9.924 8.016 -7.042 1.00 0.00 48 LEU A N 15
ATOM 23969 C CA . LEU A 1 48 ? -10.835 8.901 -7.759 1.00 0.00 48 LEU A CA 15
ATOM 23970 C C . LEU A 1 48 ? -12.054 8.135 -8.263 1.00 0.00 48 LEU A C 15
ATOM 23971 O O . LEU A 1 48 ? -13.164 8.665 -8.292 1.00 0.00 48 LEU A O 15
ATOM 23987 N N . ARG A 1 49 ? -11.839 6.884 -8.657 1.00 0.00 49 ARG A N 15
ATOM 23988 C CA . ARG A 1 49 ? -12.919 6.044 -9.159 1.00 0.00 49 ARG A CA 15
ATOM 23989 C C . ARG A 1 49 ? -13.518 5.201 -8.037 1.00 0.00 49 ARG A C 15
ATOM 23990 O O . ARG A 1 49 ? -14.734 5.015 -7.967 1.00 0.00 49 ARG A O 15
ATOM 24011 N N . ASP A 1 50 ? -12.657 4.693 -7.161 1.00 0.00 50 ASP A N 15
ATOM 24012 C CA . ASP A 1 50 ? -13.100 3.870 -6.042 1.00 0.00 50 ASP A CA 15
ATOM 24013 C C . ASP A 1 50 ? -12.640 4.464 -4.714 1.00 0.00 50 ASP A C 15
ATOM 24014 O O . ASP A 1 50 ? -11.648 4.020 -4.137 1.00 0.00 50 ASP A O 15
ATOM 24023 N N . GLN A 1 51 ? -13.366 5.470 -4.238 1.00 0.00 51 GLN A N 15
ATOM 24024 C CA . GLN A 1 51 ? -13.029 6.126 -2.980 1.00 0.00 51 GLN A CA 15
ATOM 24025 C C . GLN A 1 51 ? -13.432 5.260 -1.791 1.00 0.00 51 GLN A C 15
ATOM 24026 O O . GLN A 1 51 ? -12.827 5.338 -0.722 1.00 0.00 51 GLN A O 15
ATOM 24040 N N . SER A 1 52 ? -14.457 4.436 -1.984 1.00 0.00 52 SER A N 15
ATOM 24041 C CA . SER A 1 52 ? -14.942 3.559 -0.926 1.00 0.00 52 SER A CA 15
ATOM 24042 C C . SER A 1 52 ? -13.801 2.733 -0.338 1.00 0.00 52 SER A C 15
ATOM 24043 O O . SER A 1 52 ? -13.539 2.784 0.863 1.00 0.00 52 SER A O 15
ATOM 24051 N N . ALA A 1 53 ? -13.128 1.972 -1.195 1.00 0.00 53 ALA A N 15
ATOM 24052 C CA . ALA A 1 53 ? -12.015 1.137 -0.763 1.00 0.00 53 ALA A CA 15
ATOM 24053 C C . ALA A 1 53 ? -11.262 1.782 0.396 1.00 0.00 53 ALA A C 15
ATOM 24054 O O . ALA A 1 53 ? -10.791 1.095 1.303 1.00 0.00 53 ALA A O 15
ATOM 24061 N N . VAL A 1 54 ? -11.150 3.106 0.359 1.00 0.00 54 VAL A N 15
ATOM 24062 C CA . VAL A 1 54 ? -10.455 3.844 1.407 1.00 0.00 54 VAL A CA 15
ATOM 24063 C C . VAL A 1 54 ? -10.998 5.263 1.533 1.00 0.00 54 VAL A C 15
ATOM 24064 O O . VAL A 1 54 ? -10.946 6.046 0.584 1.00 0.00 54 VAL A O 15
ATOM 24077 N N . VAL A 1 55 ? -11.518 5.590 2.711 1.00 0.00 55 VAL A N 15
ATOM 24078 C CA . VAL A 1 55 ? -12.069 6.917 2.962 1.00 0.00 55 VAL A CA 15
ATOM 24079 C C . VAL A 1 55 ? -11.043 7.819 3.639 1.00 0.00 55 VAL A C 15
ATOM 24080 O O . VAL A 1 55 ? -10.143 7.343 4.331 1.00 0.00 55 VAL A O 15
ATOM 24093 N N . VAL A 1 56 ? -11.186 9.124 3.434 1.00 0.00 56 VAL A N 15
ATOM 24094 C CA . VAL A 1 56 ? -10.272 10.095 4.025 1.00 0.00 56 VAL A CA 15
ATOM 24095 C C . VAL A 1 56 ? -11.031 11.145 4.829 1.00 0.00 56 VAL A C 15
ATOM 24096 O O . VAL A 1 56 ? -11.917 11.820 4.305 1.00 0.00 56 VAL A O 15
ATOM 24109 N N . GLN A 1 57 ? -10.676 11.277 6.103 1.00 0.00 57 GLN A N 15
ATOM 24110 C CA . GLN A 1 57 ? -11.325 12.246 6.978 1.00 0.00 57 GLN A CA 15
ATOM 24111 C C . GLN A 1 57 ? -10.359 13.360 7.368 1.00 0.00 57 GLN A C 15
ATOM 24112 O O . GLN A 1 57 ? -9.147 13.227 7.211 1.00 0.00 57 GLN A O 15
ATOM 24126 N N . GLY A 1 58 ? -10.905 14.461 7.877 1.00 0.00 58 GLY A N 15
ATOM 24127 C CA . GLY A 1 58 ? -10.078 15.582 8.280 1.00 0.00 58 GLY A CA 15
ATOM 24128 C C . GLY A 1 58 ? -9.934 16.620 7.185 1.00 0.00 58 GLY A C 15
ATOM 24129 O O . GLY A 1 58 ? -9.155 17.564 7.313 1.00 0.00 58 GLY A O 15
ATOM 24133 N N . LEU A 1 59 ? -10.685 16.443 6.103 1.00 0.00 59 LEU A N 15
ATOM 24134 C CA . LEU A 1 59 ? -10.637 17.372 4.979 1.00 0.00 59 LEU A CA 15
ATOM 24135 C C . LEU A 1 59 ? -11.505 18.597 5.246 1.00 0.00 59 LEU A C 15
ATOM 24136 O O . LEU A 1 59 ? -12.504 18.535 5.963 1.00 0.00 59 LEU A O 15
ATOM 24152 N N . PRO A 1 60 ? -11.120 19.737 4.654 1.00 0.00 60 PRO A N 15
ATOM 24153 C CA . PRO A 1 60 ? -11.852 20.996 4.810 1.00 0.00 60 PRO A CA 15
ATOM 24154 C C . PRO A 1 60 ? -13.204 20.973 4.106 1.00 0.00 60 PRO A C 15
ATOM 24155 O O . PRO A 1 60 ? -13.577 19.974 3.494 1.00 0.00 60 PRO A O 15
ATOM 24166 N N . GLU A 1 61 ? -13.934 22.081 4.198 1.00 0.00 61 GLU A N 15
ATOM 24167 C CA . GLU A 1 61 ? -15.244 22.187 3.569 1.00 0.00 61 GLU A CA 15
ATOM 24168 C C . GLU A 1 61 ? -15.111 22.455 2.073 1.00 0.00 61 GLU A C 15
ATOM 24169 O O . GLU A 1 61 ? -14.062 22.889 1.601 1.00 0.00 61 GLU A O 15
ATOM 24181 N N . GLY A 1 62 ? -16.184 22.192 1.333 1.00 0.00 62 GLY A N 15
ATOM 24182 C CA . GLY A 1 62 ? -16.166 22.410 -0.102 1.00 0.00 62 GLY A CA 15
ATOM 24183 C C . GLY A 1 62 ? -14.957 21.784 -0.769 1.00 0.00 62 GLY A C 15
ATOM 24184 O O . GLY A 1 62 ? -14.541 22.212 -1.845 1.00 0.00 62 GLY A O 15
ATOM 24188 N N . VAL A 1 63 ? -14.391 20.766 -0.128 1.00 0.00 63 VAL A N 15
ATOM 24189 C CA . VAL A 1 63 ? -13.222 20.080 -0.666 1.00 0.00 63 VAL A CA 15
ATOM 24190 C C . VAL A 1 63 ? -13.544 18.628 -1.003 1.00 0.00 63 VAL A C 15
ATOM 24191 O O . VAL A 1 63 ? -14.617 18.126 -0.669 1.00 0.00 63 VAL A O 15
ATOM 24204 N N . ALA A 1 64 ? -12.607 17.959 -1.666 1.00 0.00 64 ALA A N 15
ATOM 24205 C CA . ALA A 1 64 ? -12.790 16.564 -2.047 1.00 0.00 64 ALA A CA 15
ATOM 24206 C C . ALA A 1 64 ? -11.447 15.858 -2.206 1.00 0.00 64 ALA A C 15
ATOM 24207 O O . ALA A 1 64 ? -10.621 16.252 -3.028 1.00 0.00 64 ALA A O 15
ATOM 24214 N N . PHE A 1 65 ? -11.237 14.813 -1.413 1.00 0.00 65 PHE A N 15
ATOM 24215 C CA . PHE A 1 65 ? -9.993 14.052 -1.464 1.00 0.00 65 PHE A CA 15
ATOM 24216 C C . PHE A 1 65 ? -9.456 13.984 -2.891 1.00 0.00 65 PHE A C 15
ATOM 24217 O O . PHE A 1 65 ? -10.130 13.495 -3.798 1.00 0.00 65 PHE A O 15
ATOM 24234 N N . LYS A 1 66 ? -8.238 14.480 -3.082 1.00 0.00 66 LYS A N 15
ATOM 24235 C CA . LYS A 1 66 ? -7.608 14.476 -4.398 1.00 0.00 66 LYS A CA 15
ATOM 24236 C C . LYS A 1 66 ? -6.119 14.788 -4.289 1.00 0.00 66 LYS A C 15
ATOM 24237 O O . LYS A 1 66 ? -5.602 15.019 -3.195 1.00 0.00 66 LYS A O 15
ATOM 24256 N N . HIS A 1 67 ? -5.435 14.793 -5.428 1.00 0.00 67 HIS A N 15
ATOM 24257 C CA . HIS A 1 67 ? -4.005 15.079 -5.460 1.00 0.00 67 HIS A CA 15
ATOM 24258 C C . HIS A 1 67 ? -3.692 16.371 -4.713 1.00 0.00 67 HIS A C 15
ATOM 24259 O O . HIS A 1 67 ? -4.430 17.355 -4.788 1.00 0.00 67 HIS A O 15
ATOM 24273 N N . PRO A 1 68 ? -2.572 16.373 -3.974 1.00 0.00 68 PRO A N 15
ATOM 24274 C CA . PRO A 1 68 ? -2.137 17.538 -3.199 1.00 0.00 68 PRO A CA 15
ATOM 24275 C C . PRO A 1 68 ? -1.668 18.684 -4.089 1.00 0.00 68 PRO A C 15
ATOM 24276 O O . PRO A 1 68 ? -1.217 19.719 -3.599 1.00 0.00 68 PRO A O 15
ATOM 24287 N N . GLU A 1 69 ? -1.777 18.492 -5.400 1.00 0.00 69 GLU A N 15
ATOM 24288 C CA . GLU A 1 69 ? -1.363 19.510 -6.358 1.00 0.00 69 GLU A CA 15
ATOM 24289 C C . GLU A 1 69 ? -2.561 20.320 -6.844 1.00 0.00 69 GLU A C 15
ATOM 24290 O O . GLU A 1 69 ? -2.414 21.450 -7.308 1.00 0.00 69 GLU A O 15
ATOM 24302 N N . ASN A 1 70 ? -3.749 19.734 -6.732 1.00 0.00 70 ASN A N 15
ATOM 24303 C CA . ASN A 1 70 ? -4.974 20.399 -7.161 1.00 0.00 70 ASN A CA 15
ATOM 24304 C C . ASN A 1 70 ? -5.437 21.411 -6.116 1.00 0.00 70 ASN A C 15
ATOM 24305 O O . ASN A 1 70 ? -6.274 22.270 -6.396 1.00 0.00 70 ASN A O 15
ATOM 24316 N N . TYR A 1 71 ? -4.886 21.304 -4.912 1.00 0.00 71 TYR A N 15
ATOM 24317 C CA . TYR A 1 71 ? -5.243 22.207 -3.825 1.00 0.00 71 TYR A CA 15
ATOM 24318 C C . TYR A 1 71 ? -4.447 23.506 -3.912 1.00 0.00 71 TYR A C 15
ATOM 24319 O O . TYR A 1 71 ? -3.223 23.489 -4.035 1.00 0.00 71 TYR A O 15
ATOM 24337 N N . ASP A 1 72 ? -5.152 24.630 -3.846 1.00 0.00 72 ASP A N 15
ATOM 24338 C CA . ASP A 1 72 ? -4.513 25.938 -3.915 1.00 0.00 72 ASP A CA 15
ATOM 24339 C C . ASP A 1 72 ? -3.545 26.133 -2.751 1.00 0.00 72 ASP A C 15
ATOM 24340 O O . ASP A 1 72 ? -3.805 25.687 -1.633 1.00 0.00 72 ASP A O 15
ATOM 24349 N N . LEU A 1 73 ? -2.430 26.800 -3.022 1.00 0.00 73 LEU A N 15
ATOM 24350 C CA . LEU A 1 73 ? -1.422 27.053 -1.998 1.00 0.00 73 LEU A CA 15
ATOM 24351 C C . LEU A 1 73 ? -2.072 27.279 -0.638 1.00 0.00 73 LEU A C 15
ATOM 24352 O O . LEU A 1 73 ? -1.634 26.726 0.370 1.00 0.00 73 LEU A O 15
ATOM 24368 N N . ALA A 1 74 ? -3.122 28.093 -0.618 1.00 0.00 74 ALA A N 15
ATOM 24369 C CA . ALA A 1 74 ? -3.837 28.388 0.618 1.00 0.00 74 ALA A CA 15
ATOM 24370 C C . ALA A 1 74 ? -4.410 27.118 1.237 1.00 0.00 74 ALA A C 15
ATOM 24371 O O . ALA A 1 74 ? -4.246 26.868 2.432 1.00 0.00 74 ALA A O 15
ATOM 24378 N N . THR A 1 75 ? -5.085 26.319 0.418 1.00 0.00 75 THR A N 15
ATOM 24379 C CA . THR A 1 75 ? -5.686 25.075 0.886 1.00 0.00 75 THR A CA 15
ATOM 24380 C C . THR A 1 75 ? -4.627 24.127 1.436 1.00 0.00 75 THR A C 15
ATOM 24381 O O . THR A 1 75 ? -4.747 23.628 2.555 1.00 0.00 75 THR A O 15
ATOM 24392 N N . LEU A 1 76 ? -3.589 23.882 0.642 1.00 0.00 76 LEU A N 15
ATOM 24393 C CA . LEU A 1 76 ? -2.508 22.993 1.050 1.00 0.00 76 LEU A CA 15
ATOM 24394 C C . LEU A 1 76 ? -2.108 23.250 2.500 1.00 0.00 76 LEU A C 15
ATOM 24395 O O . LEU A 1 76 ? -2.136 22.345 3.333 1.00 0.00 76 LEU A O 15
ATOM 24411 N N . LYS A 1 77 ? -1.739 24.492 2.795 1.00 0.00 77 LYS A N 15
ATOM 24412 C CA . LYS A 1 77 ? -1.338 24.872 4.144 1.00 0.00 77 LYS A CA 15
ATOM 24413 C C . LYS A 1 77 ? -2.323 24.334 5.177 1.00 0.00 77 LYS A C 15
ATOM 24414 O O . LYS A 1 77 ? -1.923 23.793 6.208 1.00 0.00 77 LYS A O 15
ATOM 24433 N N . TRP A 1 78 ? -3.612 24.485 4.893 1.00 0.00 78 TRP A N 15
ATOM 24434 C CA . TRP A 1 78 ? -4.654 24.012 5.796 1.00 0.00 78 TRP A CA 15
ATOM 24435 C C . TRP A 1 78 ? -4.466 22.533 6.119 1.00 0.00 78 TRP A C 15
ATOM 24436 O O . TRP A 1 78 ? -4.335 22.155 7.284 1.00 0.00 78 TRP A O 15
ATOM 24457 N N . ILE A 1 79 ? -4.454 21.703 5.082 1.00 0.00 79 ILE A N 15
ATOM 24458 C CA . ILE A 1 79 ? -4.280 20.266 5.256 1.00 0.00 79 ILE A CA 15
ATOM 24459 C C . ILE A 1 79 ? -3.174 19.964 6.261 1.00 0.00 79 ILE A C 15
ATOM 24460 O O . ILE A 1 79 ? -3.389 19.255 7.244 1.00 0.00 79 ILE A O 15
ATOM 24476 N N . LEU A 1 80 ? -1.989 20.509 6.008 1.00 0.00 80 LEU A N 15
ATOM 24477 C CA . LEU A 1 80 ? -0.847 20.300 6.891 1.00 0.00 80 LEU A CA 15
ATOM 24478 C C . LEU A 1 80 ? -1.150 20.795 8.302 1.00 0.00 80 LEU A C 15
ATOM 24479 O O . LEU A 1 80 ? -0.712 20.203 9.285 1.00 0.00 80 LEU A O 15
ATOM 24495 N N . GLU A 1 81 ? -1.906 21.886 8.389 1.00 0.00 81 GLU A N 15
ATOM 24496 C CA . GLU A 1 81 ? -2.269 22.461 9.680 1.00 0.00 81 GLU A CA 15
ATOM 24497 C C . GLU A 1 81 ? -3.136 21.494 10.481 1.00 0.00 81 GLU A C 15
ATOM 24498 O O . GLU A 1 81 ? -2.837 21.183 11.632 1.00 0.00 81 GLU A O 15
ATOM 24510 N N . ASN A 1 82 ? -4.214 21.023 9.861 1.00 0.00 82 ASN A N 15
ATOM 24511 C CA . ASN A 1 82 ? -5.125 20.092 10.516 1.00 0.00 82 ASN A CA 15
ATOM 24512 C C . ASN A 1 82 ? -4.882 18.664 10.037 1.00 0.00 82 ASN A C 15
ATOM 24513 O O . ASN A 1 82 ? -5.812 17.863 9.938 1.00 0.00 82 ASN A O 15
ATOM 24524 N N . LYS A 1 83 ? -3.625 18.351 9.742 1.00 0.00 83 LYS A N 15
ATOM 24525 C CA . LYS A 1 83 ? -3.257 17.019 9.276 1.00 0.00 83 LYS A CA 15
ATOM 24526 C C . LYS A 1 83 ? -3.269 16.017 10.426 1.00 0.00 83 LYS A C 15
ATOM 24527 O O . LYS A 1 83 ? -3.775 14.904 10.287 1.00 0.00 83 LYS A O 15
ATOM 24546 N N . ALA A 1 84 ? -2.709 16.420 11.562 1.00 0.00 84 ALA A N 15
ATOM 24547 C CA . ALA A 1 84 ? -2.660 15.559 12.737 1.00 0.00 84 ALA A CA 15
ATOM 24548 C C . ALA A 1 84 ? -4.013 14.907 12.998 1.00 0.00 84 ALA A C 15
ATOM 24549 O O . ALA A 1 84 ? -4.099 13.873 13.657 1.00 0.00 84 ALA A O 15
ATOM 24556 N N . GLY A 1 85 ? -5.071 15.520 12.475 1.00 0.00 85 GLY A N 15
ATOM 24557 C CA . GLY A 1 85 ? -6.408 14.986 12.663 1.00 0.00 85 GLY A CA 15
ATOM 24558 C C . GLY A 1 85 ? -6.853 14.118 11.504 1.00 0.00 85 GLY A C 15
ATOM 24559 O O . GLY A 1 85 ? -7.670 13.213 11.674 1.00 0.00 85 GLY A O 15
ATOM 24563 N N . ILE A 1 86 ? -6.318 14.394 10.319 1.00 0.00 86 ILE A N 15
ATOM 24564 C CA . ILE A 1 86 ? -6.666 13.633 9.127 1.00 0.00 86 ILE A CA 15
ATOM 24565 C C . ILE A 1 86 ? -6.464 12.138 9.351 1.00 0.00 86 ILE A C 15
ATOM 24566 O O . ILE A 1 86 ? -5.354 11.688 9.639 1.00 0.00 86 ILE A O 15
ATOM 24582 N N . SER A 1 87 ? -7.542 11.374 9.215 1.00 0.00 87 SER A N 15
ATOM 24583 C CA . SER A 1 87 ? -7.484 9.928 9.404 1.00 0.00 87 SER A CA 15
ATOM 24584 C C . SER A 1 87 ? -7.854 9.197 8.118 1.00 0.00 87 SER A C 15
ATOM 24585 O O . SER A 1 87 ? -8.406 9.788 7.191 1.00 0.00 87 SER A O 15
ATOM 24593 N N . PHE A 1 88 ? -7.548 7.904 8.071 1.00 0.00 88 PHE A N 15
ATOM 24594 C CA . PHE A 1 88 ? -7.847 7.090 6.899 1.00 0.00 88 PHE A CA 15
ATOM 24595 C C . PHE A 1 88 ? -8.504 5.774 7.305 1.00 0.00 88 PHE A C 15
ATOM 24596 O O . PHE A 1 88 ? -7.943 5.002 8.084 1.00 0.00 88 PHE A O 15
ATOM 24613 N N . ILE A 1 89 ? -9.695 5.525 6.770 1.00 0.00 89 ILE A N 15
ATOM 24614 C CA . ILE A 1 89 ? -10.427 4.302 7.076 1.00 0.00 89 ILE A CA 15
ATOM 24615 C C . ILE A 1 89 ? -10.441 3.355 5.881 1.00 0.00 89 ILE A C 15
ATOM 24616 O O . ILE A 1 89 ? -11.070 3.637 4.860 1.00 0.00 89 ILE A O 15
ATOM 24632 N N . ILE A 1 90 ? -9.744 2.233 6.014 1.00 0.00 90 ILE A N 15
ATOM 24633 C CA . ILE A 1 90 ? -9.677 1.242 4.947 1.00 0.00 90 ILE A CA 15
ATOM 24634 C C . ILE A 1 90 ? -10.920 0.359 4.939 1.00 0.00 90 ILE A C 15
ATOM 24635 O O . ILE A 1 90 ? -11.148 -0.420 5.866 1.00 0.00 90 ILE A O 15
ATOM 24651 N N . LYS A 1 91 ? -11.721 0.482 3.886 1.00 0.00 91 LYS A N 15
ATOM 24652 C CA . LYS A 1 91 ? -12.940 -0.307 3.754 1.00 0.00 91 LYS A CA 15
ATOM 24653 C C . LYS A 1 91 ? -12.678 -1.584 2.963 1.00 0.00 91 LYS A C 15
ATOM 24654 O O . LYS A 1 91 ? -13.381 -2.581 3.125 1.00 0.00 91 LYS A O 15
ATOM 24673 N N . ARG A 1 92 ? -11.662 -1.546 2.107 1.00 0.00 92 ARG A N 15
ATOM 24674 C CA . ARG A 1 92 ? -11.308 -2.701 1.291 1.00 0.00 92 ARG A CA 15
ATOM 24675 C C . ARG A 1 92 ? -10.087 -2.401 0.426 1.00 0.00 92 ARG A C 15
ATOM 24676 O O . ARG A 1 92 ? -9.936 -1.309 -0.123 1.00 0.00 92 ARG A O 15
ATOM 24697 N N . PRO A 1 93 ? -9.192 -3.393 0.302 1.00 0.00 93 PRO A N 15
ATOM 24698 C CA . PRO A 1 93 ? -7.968 -3.259 -0.495 1.00 0.00 93 PRO A CA 15
ATOM 24699 C C . PRO A 1 93 ? -8.254 -3.197 -1.991 1.00 0.00 93 PRO A C 15
ATOM 24700 O O . PRO A 1 93 ? -9.180 -3.841 -2.483 1.00 0.00 93 PRO A O 15
ATOM 24711 N N . PHE A 1 94 ? -7.453 -2.419 -2.710 1.00 0.00 94 PHE A N 15
ATOM 24712 C CA . PHE A 1 94 ? -7.620 -2.272 -4.151 1.00 0.00 94 PHE A CA 15
ATOM 24713 C C . PHE A 1 94 ? -7.260 -3.566 -4.875 1.00 0.00 94 PHE A C 15
ATOM 24714 O O . PHE A 1 94 ? -6.308 -4.254 -4.504 1.00 0.00 94 PHE A O 15
ATOM 24731 N N . LEU A 1 95 ? -8.027 -3.892 -5.909 1.00 0.00 95 LEU A N 15
ATOM 24732 C CA . LEU A 1 95 ? -7.791 -5.104 -6.686 1.00 0.00 95 LEU A CA 15
ATOM 24733 C C . LEU A 1 95 ? -6.529 -4.971 -7.532 1.00 0.00 95 LEU A C 15
ATOM 24734 O O . LEU A 1 95 ? -6.503 -4.226 -8.512 1.00 0.00 95 LEU A O 15
ATOM 24750 N N . GLU A 1 96 ? -5.484 -5.699 -7.148 1.00 0.00 96 GLU A N 15
ATOM 24751 C CA . GLU A 1 96 ? -4.220 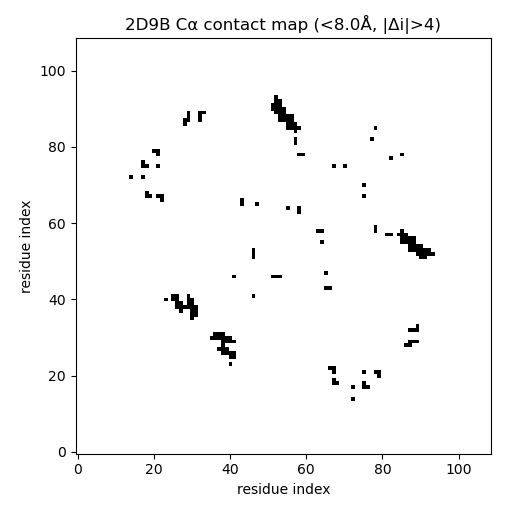-5.662 -7.872 1.00 0.00 96 GLU A CA 15
ATOM 24752 C C . GLU A 1 96 ? -3.560 -7.037 -7.884 1.00 0.00 96 GLU A C 15
ATOM 24753 O O . GLU A 1 96 ? -3.017 -7.502 -6.881 1.00 0.00 96 GLU A O 15
ATOM 24765 N N . PRO A 1 97 ? -3.605 -7.705 -9.046 1.00 0.00 97 PRO A N 15
ATOM 24766 C CA . PRO A 1 97 ? -3.016 -9.036 -9.218 1.00 0.00 97 PRO A CA 15
ATOM 24767 C C . PRO A 1 97 ? -1.493 -9.006 -9.184 1.00 0.00 97 PRO A C 15
ATOM 24768 O O . PRO A 1 97 ? -0.846 -8.647 -10.168 1.00 0.00 97 PRO A O 15
ATOM 24779 N N . LYS A 1 98 ? -0.923 -9.385 -8.045 1.00 0.00 98 LYS A N 15
ATOM 24780 C CA . LYS A 1 98 ? 0.526 -9.401 -7.881 1.00 0.00 98 LYS A CA 15
ATOM 24781 C C . LYS A 1 98 ? 0.921 -10.151 -6.613 1.00 0.00 98 LYS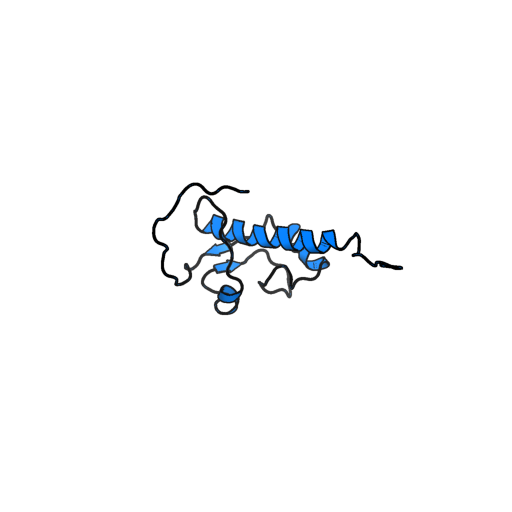 A C 15
ATOM 24782 O O . LYS A 1 98 ? 0.164 -10.194 -5.643 1.00 0.00 98 LYS A O 15
ATOM 24801 N N . LYS A 1 99 ? 2.113 -10.741 -6.627 1.00 0.00 99 LYS A N 15
ATOM 24802 C CA . LYS A 1 99 ? 2.610 -11.486 -5.477 1.00 0.00 99 LYS A CA 15
ATOM 24803 C C . LYS A 1 99 ? 3.737 -10.727 -4.784 1.00 0.00 99 LYS A C 15
ATOM 24804 O O . LYS A 1 99 ? 4.845 -10.624 -5.310 1.00 0.00 99 LYS A O 15
ATOM 24823 N N . HIS A 1 100 ? 3.447 -10.200 -3.598 1.00 0.00 100 HIS A N 15
ATOM 24824 C CA . HIS A 1 100 ? 4.436 -9.452 -2.832 1.00 0.00 100 HIS A CA 15
ATOM 24825 C C . HIS A 1 100 ? 5.159 -10.363 -1.843 1.00 0.00 100 HIS A C 15
ATOM 24826 O O . HIS A 1 100 ? 4.540 -11.204 -1.191 1.00 0.00 100 HIS A O 15
ATOM 24840 N N . VAL A 1 101 ? 6.473 -10.190 -1.738 1.00 0.00 101 VAL A N 15
ATOM 24841 C CA . VAL A 1 101 ? 7.280 -10.996 -0.830 1.00 0.00 101 VAL A CA 15
ATOM 24842 C C . VAL A 1 101 ? 8.411 -10.173 -0.223 1.00 0.00 101 VAL A C 15
ATOM 24843 O O . VAL A 1 101 ? 9.071 -9.400 -0.916 1.00 0.00 101 VAL A O 15
ATOM 24856 N N . GLY A 1 102 ? 8.629 -10.345 1.078 1.00 0.00 102 GLY A N 15
ATOM 24857 C CA . GLY A 1 102 ? 9.681 -9.612 1.757 1.00 0.00 102 GLY A CA 15
ATOM 24858 C C . GLY A 1 102 ? 9.709 -8.147 1.372 1.00 0.00 102 GLY A C 15
ATOM 24859 O O . GLY A 1 102 ? 8.679 -7.569 1.024 1.00 0.00 102 GLY A O 15
ATOM 24863 N N . GLY A 1 103 ? 10.890 -7.541 1.436 1.00 0.00 103 GLY A N 15
ATOM 24864 C CA . GLY A 1 103 ? 11.025 -6.138 1.090 1.00 0.00 103 GLY A CA 15
ATOM 24865 C C . GLY A 1 103 ? 12.457 -5.651 1.187 1.00 0.00 103 GLY A C 15
ATOM 24866 O O . GLY A 1 103 ? 13.294 -6.287 1.828 1.00 0.00 103 GLY A O 15
ATOM 24870 N N . SER A 1 104 ? 12.741 -4.522 0.548 1.00 0.00 104 SER A N 15
ATOM 24871 C CA . SER A 1 104 ? 14.084 -3.953 0.561 1.00 0.00 104 SER A CA 15
ATOM 24872 C C . SER A 1 104 ? 14.102 -2.587 -0.120 1.00 0.00 104 SER A C 15
ATOM 24873 O O . SER A 1 104 ? 13.158 -2.214 -0.813 1.00 0.00 104 SER A O 15
ATOM 24881 N N . GLY A 1 105 ? 15.186 -1.845 0.086 1.00 0.00 105 GLY A N 15
ATOM 24882 C CA . GLY A 1 105 ? 15.309 -0.528 -0.513 1.00 0.00 105 GLY A CA 15
ATOM 24883 C C . GLY A 1 105 ? 16.676 0.086 -0.289 1.00 0.00 105 GLY A C 15
ATOM 24884 O O . GLY A 1 105 ? 17.333 -0.161 0.724 1.00 0.00 105 GLY A O 15
ATOM 24888 N N . PRO A 1 106 ? 17.126 0.905 -1.250 1.00 0.00 106 PRO A N 15
ATOM 24889 C CA . PRO A 1 106 ? 18.429 1.573 -1.176 1.00 0.00 106 PRO A CA 15
ATOM 24890 C C . PRO A 1 106 ? 18.467 2.653 -0.100 1.00 0.00 106 PRO A C 15
ATOM 24891 O O . PRO A 1 106 ? 19.528 3.192 0.214 1.00 0.00 106 PRO A O 15
ATOM 24902 N N . SER A 1 107 ? 17.303 2.964 0.461 1.00 0.00 107 SER A N 15
ATOM 24903 C CA . SER A 1 107 ? 17.203 3.982 1.500 1.00 0.00 107 SER A CA 15
ATOM 24904 C C . SER A 1 107 ? 18.442 3.975 2.390 1.00 0.00 107 SER A C 15
ATOM 24905 O O . SER A 1 107 ? 18.672 3.030 3.144 1.00 0.00 107 SER A O 15
ATOM 24913 N N . SER A 1 108 ? 19.238 5.035 2.295 1.00 0.00 108 SER A N 15
ATOM 24914 C CA . SER A 1 108 ? 20.457 5.149 3.087 1.00 0.00 108 SER A CA 15
ATOM 24915 C C . SER A 1 108 ? 20.511 6.492 3.810 1.00 0.00 108 SER A C 15
ATOM 24916 O O . SER A 1 108 ? 20.764 6.553 5.012 1.00 0.00 108 SER A O 15
ATOM 24924 N N . GLY A 1 109 ? 20.270 7.567 3.065 1.00 0.00 109 GLY A N 15
ATOM 24925 C CA . GLY A 1 109 ? 20.296 8.895 3.650 1.00 0.00 109 GLY A CA 15
ATOM 24926 C C . GLY A 1 109 ? 20.948 9.917 2.741 1.00 0.00 109 GLY A C 15
ATOM 24927 O O . GLY A 1 109 ? 21.511 9.565 1.704 1.00 0.00 109 GLY A O 15
ATOM 24931 N N . GLY A 1 1 ? 27.294 38.867 -16.887 1.00 0.00 1 GLY A N 16
ATOM 24932 C CA . GLY A 1 1 ? 26.825 39.369 -15.609 1.00 0.00 1 GLY A CA 16
ATOM 24933 C C . GLY A 1 1 ? 26.519 38.256 -14.626 1.00 0.00 1 GLY A C 16
ATOM 24934 O O . GLY A 1 1 ? 26.502 37.081 -14.993 1.00 0.00 1 GLY A O 16
ATOM 24938 N N . SER A 1 2 ? 26.278 38.625 -13.372 1.00 0.00 2 SER A N 16
ATOM 24939 C CA . SER A 1 2 ? 25.976 37.648 -12.332 1.00 0.00 2 SER A CA 16
ATOM 24940 C C . SER A 1 2 ? 24.762 38.081 -11.516 1.00 0.00 2 SER A C 16
ATOM 24941 O O . SER A 1 2 ? 23.829 37.303 -11.311 1.00 0.00 2 SER A O 16
ATOM 24949 N N . SER A 1 3 ? 24.780 39.327 -11.054 1.00 0.00 3 SER A N 16
ATOM 24950 C CA . SER A 1 3 ? 23.683 39.863 -10.257 1.00 0.00 3 SER A CA 16
ATOM 24951 C C . SER A 1 3 ? 22.370 39.805 -11.032 1.00 0.00 3 SER A C 16
ATOM 24952 O O . SER A 1 3 ? 22.157 40.571 -11.971 1.00 0.00 3 SER A O 16
ATOM 24960 N N . GLY A 1 4 ? 21.492 38.890 -10.631 1.00 0.00 4 GLY A N 16
ATOM 24961 C CA . GLY A 1 4 ? 20.211 38.748 -11.298 1.00 0.00 4 GLY A CA 16
ATOM 24962 C C . GLY A 1 4 ? 19.181 38.051 -10.432 1.00 0.00 4 GLY A C 16
ATOM 24963 O O . GLY A 1 4 ? 19.018 38.386 -9.259 1.00 0.00 4 GLY A O 16
ATOM 24967 N N . SER A 1 5 ? 18.482 37.081 -11.012 1.00 0.00 5 SER A N 16
ATOM 24968 C CA . SER A 1 5 ? 17.458 36.338 -10.287 1.00 0.00 5 SER A CA 16
ATOM 24969 C C . SER A 1 5 ? 17.367 34.902 -10.793 1.00 0.00 5 SER A C 16
ATOM 24970 O O . SER A 1 5 ? 17.324 34.659 -11.999 1.00 0.00 5 SER A O 16
ATOM 24978 N N . SER A 1 6 ? 17.339 33.953 -9.862 1.00 0.00 6 SER A N 16
ATOM 24979 C CA . SER A 1 6 ? 17.257 32.540 -10.212 1.00 0.00 6 SER A CA 16
ATOM 24980 C C . SER A 1 6 ? 16.394 32.338 -11.453 1.00 0.00 6 SER A C 16
ATOM 24981 O O . SER A 1 6 ? 16.844 31.777 -12.452 1.00 0.00 6 SER A O 16
ATOM 24989 N N . GLY A 1 7 ? 15.148 32.799 -11.383 1.00 0.00 7 GLY A N 16
ATOM 24990 C CA . GLY A 1 7 ? 14.241 32.659 -12.507 1.00 0.00 7 GLY A CA 16
ATOM 24991 C C . GLY A 1 7 ? 12.787 32.799 -12.098 1.00 0.00 7 GLY A C 16
ATOM 24992 O O . GLY A 1 7 ? 12.017 33.498 -12.755 1.00 0.00 7 GLY A O 16
ATOM 24996 N N . MET A 1 8 ? 12.412 32.131 -11.013 1.00 0.00 8 MET A N 16
ATOM 24997 C CA . MET A 1 8 ? 11.041 32.184 -10.518 1.00 0.00 8 MET A CA 16
ATOM 24998 C C . MET A 1 8 ? 10.992 32.775 -9.113 1.00 0.00 8 MET A C 16
ATOM 24999 O O . MET A 1 8 ? 12.022 32.917 -8.452 1.00 0.00 8 MET A O 16
ATOM 25013 N N . SER A 1 9 ? 9.790 33.119 -8.662 1.00 0.00 9 SER A N 16
ATOM 25014 C CA . SER A 1 9 ? 9.608 33.698 -7.335 1.00 0.00 9 SER A CA 16
ATOM 25015 C C . SER A 1 9 ? 10.310 32.855 -6.274 1.00 0.00 9 SER A C 16
ATOM 25016 O O . SER A 1 9 ? 10.347 31.628 -6.364 1.00 0.00 9 SER A O 16
ATOM 25024 N N . VAL A 1 10 ? 10.864 33.524 -5.268 1.00 0.00 10 VAL A N 16
ATOM 25025 C CA . VAL A 1 10 ? 11.564 32.839 -4.188 1.00 0.00 10 VAL A CA 16
ATOM 25026 C C . VAL A 1 10 ? 10.648 31.843 -3.486 1.00 0.00 10 VAL A C 16
ATOM 25027 O O . VAL A 1 10 ? 11.102 30.818 -2.976 1.00 0.00 10 VAL A O 16
ATOM 25040 N N . ASP A 1 11 ? 9.355 32.150 -3.463 1.00 0.00 11 ASP A N 16
ATOM 25041 C CA . ASP A 1 11 ? 8.374 31.280 -2.824 1.00 0.00 11 ASP A CA 16
ATOM 25042 C C . ASP A 1 11 ? 7.943 30.163 -3.769 1.00 0.00 11 ASP A C 16
ATOM 25043 O O . ASP A 1 11 ? 7.256 29.225 -3.364 1.00 0.00 11 ASP A O 16
ATOM 25052 N N . ALA A 1 12 ? 8.348 30.271 -5.030 1.00 0.00 12 ALA A N 16
ATOM 25053 C CA . ALA A 1 12 ? 8.004 29.269 -6.031 1.00 0.00 12 ALA A CA 16
ATOM 25054 C C . ALA A 1 12 ? 8.324 27.864 -5.535 1.00 0.00 12 ALA A C 16
ATOM 25055 O O . ALA A 1 12 ? 7.522 26.943 -5.687 1.00 0.00 12 ALA A O 16
ATOM 25062 N N . VAL A 1 13 ? 9.503 27.705 -4.942 1.00 0.00 13 VAL A N 16
ATOM 25063 C CA . VAL A 1 13 ? 9.930 26.411 -4.423 1.00 0.00 13 VAL A CA 16
ATOM 25064 C C . VAL A 1 13 ? 9.064 25.979 -3.244 1.00 0.00 13 VAL A C 16
ATOM 25065 O O . VAL A 1 13 ? 8.969 24.793 -2.934 1.00 0.00 13 VAL A O 16
ATOM 25078 N N . GLU A 1 14 ? 8.436 26.951 -2.591 1.00 0.00 14 GLU A N 16
ATOM 25079 C CA . GLU A 1 14 ? 7.577 26.671 -1.446 1.00 0.00 14 GLU A CA 16
ATOM 25080 C C . GLU A 1 14 ? 6.343 25.880 -1.871 1.00 0.00 14 GLU A C 16
ATOM 25081 O O . GLU A 1 14 ? 5.961 24.907 -1.218 1.00 0.00 14 GLU A O 16
ATOM 25093 N N . ILE A 1 15 ? 5.726 26.303 -2.968 1.00 0.00 15 ILE A N 16
ATOM 25094 C CA . ILE A 1 15 ? 4.537 25.635 -3.481 1.00 0.00 15 ILE A CA 16
ATOM 25095 C C . ILE A 1 15 ? 4.853 24.210 -3.921 1.00 0.00 15 ILE A C 16
ATOM 25096 O O . ILE A 1 15 ? 4.008 23.321 -3.830 1.00 0.00 15 ILE A O 16
ATOM 25112 N N . GLU A 1 16 ? 6.077 24.001 -4.396 1.00 0.00 16 GLU A N 16
ATOM 25113 C CA . GLU A 1 16 ? 6.505 22.683 -4.849 1.00 0.00 16 GLU A CA 16
ATOM 25114 C C . GLU A 1 16 ? 6.823 21.777 -3.663 1.00 0.00 16 GLU A C 16
ATOM 25115 O O . GLU A 1 16 ? 6.597 20.567 -3.713 1.00 0.00 16 GLU A O 16
ATOM 25127 N N . THR A 1 17 ? 7.348 22.371 -2.596 1.00 0.00 17 THR A N 16
ATOM 25128 C CA . THR A 1 17 ? 7.698 21.618 -1.398 1.00 0.00 17 THR A CA 16
ATOM 25129 C C . THR A 1 17 ? 6.454 21.234 -0.606 1.00 0.00 17 THR A C 16
ATOM 25130 O O . THR A 1 17 ? 6.393 20.159 -0.008 1.00 0.00 17 THR A O 16
ATOM 25141 N N . LEU A 1 18 ? 5.461 22.118 -0.607 1.00 0.00 18 LEU A N 16
ATOM 25142 C CA . LEU A 1 18 ? 4.216 21.869 0.111 1.00 0.00 18 LEU A CA 16
ATOM 25143 C C . LEU A 1 18 ? 3.484 20.664 -0.469 1.00 0.00 18 LEU A C 16
ATOM 25144 O O . LEU A 1 18 ? 3.021 19.793 0.267 1.00 0.00 18 LEU A O 16
ATOM 25160 N N . ARG A 1 19 ? 3.385 20.619 -1.794 1.00 0.00 19 ARG A N 16
ATOM 25161 C CA . ARG A 1 19 ? 2.710 19.520 -2.473 1.00 0.00 19 ARG A CA 16
ATOM 25162 C C . ARG A 1 19 ? 3.346 18.183 -2.107 1.00 0.00 19 ARG A C 16
ATOM 25163 O O . ARG A 1 19 ? 2.654 17.178 -1.943 1.00 0.00 19 ARG A O 16
ATOM 25184 N N . LYS A 1 20 ? 4.668 18.177 -1.983 1.00 0.00 20 LYS A N 16
ATOM 25185 C CA . LYS A 1 20 ? 5.400 16.964 -1.637 1.00 0.00 20 LYS A CA 16
ATOM 25186 C C . LYS A 1 20 ? 5.026 16.484 -0.238 1.00 0.00 20 LYS A C 16
ATOM 25187 O O . LYS A 1 20 ? 4.507 15.380 -0.067 1.00 0.00 20 LYS A O 16
ATOM 25206 N N . THR A 1 21 ? 5.292 17.320 0.760 1.00 0.00 21 THR A N 16
ATOM 25207 C CA . THR A 1 21 ? 4.983 16.982 2.144 1.00 0.00 21 THR A CA 16
ATOM 25208 C C . THR A 1 21 ? 3.599 16.354 2.260 1.00 0.00 21 THR A C 16
ATOM 25209 O O . THR A 1 21 ? 3.423 15.330 2.921 1.00 0.00 21 THR A O 16
ATOM 25220 N N . VAL A 1 22 ? 2.616 16.974 1.615 1.00 0.00 22 VAL A N 16
ATOM 25221 C CA . VAL A 1 22 ? 1.247 16.475 1.645 1.00 0.00 22 VAL A CA 16
ATOM 25222 C C . VAL A 1 22 ? 1.141 15.119 0.957 1.00 0.00 22 VAL A C 16
ATOM 25223 O O . VAL A 1 22 ? 0.379 14.253 1.385 1.00 0.00 22 VAL A O 16
ATOM 25236 N N . GLU A 1 23 ? 1.912 14.941 -0.112 1.00 0.00 23 GLU A N 16
ATOM 25237 C CA . GLU A 1 23 ? 1.904 13.689 -0.859 1.00 0.00 23 GLU A CA 16
ATOM 25238 C C . GLU A 1 23 ? 2.422 12.540 0.000 1.00 0.00 23 GLU A C 16
ATOM 25239 O O . GLU A 1 23 ? 1.902 11.425 -0.057 1.00 0.00 23 GLU A O 16
ATOM 25251 N N . ASP A 1 24 ? 3.448 12.820 0.796 1.00 0.00 24 ASP A N 16
ATOM 25252 C CA . ASP A 1 24 ? 4.038 11.810 1.667 1.00 0.00 24 ASP A CA 16
ATOM 25253 C C . ASP A 1 24 ? 3.104 11.484 2.829 1.00 0.00 24 ASP A C 16
ATOM 25254 O O . ASP A 1 24 ? 2.798 10.320 3.087 1.00 0.00 24 ASP A O 16
ATOM 25263 N N . TYR A 1 25 ? 2.655 12.521 3.529 1.00 0.00 25 TYR A N 16
ATOM 25264 C CA . TYR A 1 25 ? 1.759 12.345 4.666 1.00 0.00 25 TYR A CA 16
ATOM 25265 C C . TYR A 1 25 ? 0.713 11.273 4.375 1.00 0.00 25 TYR A C 16
ATOM 25266 O O . TYR A 1 25 ? 0.641 10.256 5.066 1.00 0.00 25 TYR A O 16
ATOM 25284 N N . PHE A 1 26 ? -0.096 11.509 3.348 1.00 0.00 26 PHE A N 16
ATOM 25285 C CA . PHE A 1 26 ? -1.139 10.564 2.964 1.00 0.00 26 PHE A CA 16
ATOM 25286 C C . PHE A 1 26 ? -0.598 9.137 2.939 1.00 0.00 26 PHE A C 16
ATOM 25287 O O . PHE A 1 26 ? -1.309 8.186 3.268 1.00 0.00 26 PHE A O 16
ATOM 25304 N N . CYS A 1 27 ? 0.664 8.996 2.547 1.00 0.00 27 CYS A N 16
ATOM 25305 C CA . CYS A 1 27 ? 1.300 7.686 2.476 1.00 0.00 27 CYS A CA 16
ATOM 25306 C C . CYS A 1 27 ? 1.396 7.053 3.862 1.00 0.00 27 CYS A C 16
ATOM 25307 O O . CYS A 1 27 ? 1.275 5.836 4.010 1.00 0.00 27 CYS A O 16
ATOM 25315 N N . PHE A 1 28 ? 1.615 7.887 4.873 1.00 0.00 28 PHE A N 16
ATOM 25316 C CA . PHE A 1 28 ? 1.731 7.409 6.245 1.00 0.00 28 PHE A CA 16
ATOM 25317 C C . PHE A 1 28 ? 0.402 6.839 6.737 1.00 0.00 28 PHE A C 16
ATOM 25318 O O . PHE A 1 28 ? 0.293 5.644 7.012 1.00 0.00 28 PHE A O 16
ATOM 25335 N N . CYS A 1 29 ? -0.601 7.702 6.844 1.00 0.00 29 CYS A N 16
ATOM 25336 C CA . CYS A 1 29 ? -1.921 7.287 7.303 1.00 0.00 29 CYS A CA 16
ATOM 25337 C C . CYS A 1 29 ? -2.414 6.078 6.515 1.00 0.00 29 CYS A C 16
ATOM 25338 O O . CYS A 1 29 ? -2.934 5.120 7.089 1.00 0.00 29 CYS A O 16
ATOM 25346 N N . TYR A 1 30 ? -2.251 6.130 5.198 1.00 0.00 30 TYR A N 16
ATOM 25347 C CA . TYR A 1 30 ? -2.684 5.041 4.330 1.00 0.00 30 TYR A CA 16
ATOM 25348 C C . TYR A 1 30 ? -1.977 3.739 4.697 1.00 0.00 30 TYR A C 16
ATOM 25349 O O . TYR A 1 30 ? -2.621 2.727 4.976 1.00 0.00 30 TYR A O 16
ATOM 25367 N N . GLY A 1 31 ? -0.648 3.773 4.694 1.00 0.00 31 GLY A N 16
ATOM 25368 C CA . GLY A 1 31 ? 0.125 2.591 5.028 1.00 0.00 31 GLY A CA 16
ATOM 25369 C C . GLY A 1 31 ? -0.217 2.043 6.400 1.00 0.00 31 GLY A C 16
ATOM 25370 O O . GLY A 1 31 ? -0.317 0.830 6.585 1.00 0.00 31 GLY A O 16
ATOM 25374 N N . LYS A 1 32 ? -0.396 2.938 7.366 1.00 0.00 32 LYS A N 16
ATOM 25375 C CA . LYS A 1 32 ? -0.728 2.539 8.727 1.00 0.00 32 LYS A CA 16
ATOM 25376 C C . LYS A 1 32 ? -2.104 1.881 8.782 1.00 0.00 32 LYS A C 16
ATOM 25377 O O . LYS A 1 32 ? -2.313 0.919 9.519 1.00 0.00 32 LYS A O 16
ATOM 25396 N N . ALA A 1 33 ? -3.037 2.407 7.995 1.00 0.00 33 ALA A N 16
ATOM 25397 C CA . ALA A 1 33 ? -4.391 1.869 7.951 1.00 0.00 33 ALA A CA 16
ATOM 25398 C C . ALA A 1 33 ? -4.462 0.635 7.057 1.00 0.00 33 ALA A C 16
ATOM 25399 O O . ALA A 1 33 ? -5.408 -0.150 7.140 1.00 0.00 33 ALA A O 16
ATOM 25406 N N . LEU A 1 34 ? -3.459 0.470 6.203 1.00 0.00 34 LEU A N 16
ATOM 25407 C CA . LEU A 1 34 ? -3.408 -0.667 5.292 1.00 0.00 34 LEU A CA 16
ATOM 25408 C C . LEU A 1 34 ? -3.018 -1.942 6.034 1.00 0.00 34 LEU A C 16
ATOM 25409 O O . LEU A 1 34 ? -3.376 -3.045 5.625 1.00 0.00 34 LEU A O 16
ATOM 25425 N N . GLY A 1 35 ? -2.283 -1.781 7.130 1.00 0.00 35 GLY A N 16
ATOM 25426 C CA . GLY A 1 35 ? -1.858 -2.926 7.914 1.00 0.00 35 GLY A CA 16
ATOM 25427 C C . GLY A 1 35 ? -0.351 -3.008 8.052 1.00 0.00 35 GLY A C 16
ATOM 25428 O O . GLY A 1 35 ? 0.178 -3.965 8.619 1.00 0.00 35 GLY A O 16
ATOM 25432 N N . LYS A 1 36 ? 0.344 -2.003 7.531 1.00 0.00 36 LYS A N 16
ATOM 25433 C CA . LYS A 1 36 ? 1.801 -1.963 7.598 1.00 0.00 36 LYS A CA 16
ATOM 25434 C C . LYS A 1 36 ? 2.280 -0.674 8.258 1.00 0.00 36 LYS A C 16
ATOM 25435 O O . LYS A 1 36 ? 1.597 0.349 8.211 1.00 0.00 36 LYS A O 16
ATOM 25454 N N . SER A 1 37 ? 3.459 -0.731 8.869 1.00 0.00 37 SER A N 16
ATOM 25455 C CA . SER A 1 37 ? 4.029 0.433 9.540 1.00 0.00 37 SER A CA 16
ATOM 25456 C C . SER A 1 37 ? 4.861 1.265 8.570 1.00 0.00 37 SER A C 16
ATOM 25457 O O . SER A 1 37 ? 5.598 2.165 8.977 1.00 0.00 37 SER A O 16
ATOM 25465 N N . THR A 1 38 ? 4.740 0.958 7.282 1.00 0.00 38 THR A N 16
ATOM 25466 C CA . THR A 1 38 ? 5.481 1.676 6.252 1.00 0.00 38 THR A CA 16
ATOM 25467 C C . THR A 1 38 ? 4.570 2.618 5.473 1.00 0.00 38 THR A C 16
ATOM 25468 O O . THR A 1 38 ? 3.348 2.573 5.616 1.00 0.00 38 THR A O 16
ATOM 25479 N N . VAL A 1 39 ? 5.171 3.470 4.650 1.00 0.00 39 VAL A N 16
ATOM 25480 C CA . VAL A 1 39 ? 4.413 4.422 3.847 1.00 0.00 39 VAL A CA 16
ATOM 25481 C C . VAL A 1 39 ? 4.052 3.831 2.489 1.00 0.00 39 VAL A C 16
ATOM 25482 O O . VAL A 1 39 ? 4.928 3.540 1.673 1.00 0.00 39 VAL A O 16
ATOM 25495 N N . VAL A 1 40 ? 2.756 3.654 2.252 1.00 0.00 40 VAL A N 16
ATOM 25496 C CA . VAL A 1 40 ? 2.278 3.098 0.992 1.00 0.00 40 VAL A CA 16
ATOM 25497 C C . VAL A 1 40 ? 1.786 4.198 0.057 1.00 0.00 40 VAL A C 16
ATOM 25498 O O . VAL A 1 40 ? 1.100 5.135 0.467 1.00 0.00 40 VAL A O 16
ATOM 25511 N N . PRO A 1 41 ? 2.143 4.084 -1.230 1.00 0.00 41 PRO A N 16
ATOM 25512 C CA . PRO A 1 41 ? 1.749 5.060 -2.251 1.00 0.00 41 PRO A CA 16
ATOM 25513 C C . PRO A 1 41 ? 0.256 5.004 -2.558 1.00 0.00 41 PRO A C 16
ATOM 25514 O O . PRO A 1 41 ? -0.227 4.050 -3.168 1.00 0.00 41 PRO A O 16
ATOM 25525 N N . VAL A 1 42 ? -0.470 6.034 -2.135 1.00 0.00 42 VAL A N 16
ATOM 25526 C CA . VAL A 1 42 ? -1.907 6.104 -2.365 1.00 0.00 42 VAL A CA 16
ATOM 25527 C C . VAL A 1 42 ? -2.218 6.259 -3.851 1.00 0.00 42 VAL A C 16
ATOM 25528 O O . VAL A 1 42 ? -1.946 7.292 -4.461 1.00 0.00 42 VAL A O 16
ATOM 25541 N N . PRO A 1 43 ? -2.802 5.209 -4.446 1.00 0.00 43 PRO A N 16
ATOM 25542 C CA . PRO A 1 43 ? -3.164 5.204 -5.867 1.00 0.00 43 PRO A CA 16
ATOM 25543 C C . PRO A 1 43 ? -4.322 6.147 -6.172 1.00 0.00 43 PRO A C 16
ATOM 25544 O O . PRO A 1 43 ? -5.467 5.715 -6.311 1.00 0.00 43 PRO A O 16
ATOM 25555 N N . TYR A 1 44 ? -4.018 7.436 -6.277 1.00 0.00 44 TYR A N 16
ATOM 25556 C CA . TYR A 1 44 ? -5.036 8.441 -6.565 1.00 0.00 44 TYR A CA 16
ATOM 25557 C C . TYR A 1 44 ? -5.897 8.019 -7.752 1.00 0.00 44 TYR A C 16
ATOM 25558 O O . TYR A 1 44 ? -7.124 8.069 -7.689 1.00 0.00 44 TYR A O 16
ATOM 25576 N N . GLU A 1 45 ? -5.243 7.603 -8.831 1.00 0.00 45 GLU A N 16
ATOM 25577 C CA . GLU A 1 45 ? -5.949 7.172 -10.032 1.00 0.00 45 GLU A CA 16
ATOM 25578 C C . GLU A 1 45 ? -7.122 6.263 -9.677 1.00 0.00 45 GLU A C 16
ATOM 25579 O O . GLU A 1 45 ? -8.269 6.544 -10.027 1.00 0.00 45 GLU A O 16
ATOM 25591 N N . LYS A 1 46 ? -6.828 5.172 -8.980 1.00 0.00 46 LYS A N 16
ATOM 25592 C CA . LYS A 1 46 ? -7.856 4.220 -8.576 1.00 0.00 46 LYS A CA 16
ATOM 25593 C C . LYS A 1 46 ? -8.774 4.827 -7.519 1.00 0.00 46 LYS A C 16
ATOM 25594 O O . LYS A 1 46 ? -9.996 4.795 -7.653 1.00 0.00 46 LYS A O 16
ATOM 25613 N N . MET A 1 47 ? -8.174 5.381 -6.469 1.00 0.00 47 MET A N 16
ATOM 25614 C CA . MET A 1 47 ? -8.939 5.997 -5.391 1.00 0.00 47 MET A CA 16
ATOM 25615 C C . MET A 1 47 ? -9.952 6.994 -5.944 1.00 0.00 47 MET A C 16
ATOM 25616 O O . MET A 1 47 ? -10.969 7.278 -5.310 1.00 0.00 47 MET A O 16
ATOM 25630 N N . LEU A 1 48 ? -9.669 7.523 -7.130 1.00 0.00 48 LEU A N 16
ATOM 25631 C CA . LEU A 1 48 ? -10.556 8.489 -7.769 1.00 0.00 48 LEU A CA 16
ATOM 25632 C C . LEU A 1 48 ? -11.834 7.814 -8.257 1.00 0.00 48 LEU A C 16
ATOM 25633 O O . LEU A 1 48 ? -12.906 8.420 -8.259 1.00 0.00 48 LEU A O 16
ATOM 25649 N N . ARG A 1 49 ? -11.713 6.556 -8.670 1.00 0.00 49 ARG A N 16
ATOM 25650 C CA . ARG A 1 49 ? -12.858 5.799 -9.159 1.00 0.00 49 ARG A CA 16
ATOM 25651 C C . ARG A 1 49 ? -13.583 5.106 -8.010 1.00 0.00 49 ARG A C 16
ATOM 25652 O O . ARG A 1 49 ? -14.803 4.945 -8.040 1.00 0.00 49 ARG A O 16
ATOM 25673 N N . ASP A 1 50 ? -12.824 4.698 -7.000 1.00 0.00 50 ASP A N 16
ATOM 25674 C CA . ASP A 1 50 ? -13.394 4.022 -5.839 1.00 0.00 50 ASP A CA 16
ATOM 25675 C C . ASP A 1 50 ? -12.894 4.652 -4.543 1.00 0.00 50 ASP A C 16
ATOM 25676 O O . ASP A 1 50 ? -11.880 4.229 -3.988 1.00 0.00 50 ASP A O 16
ATOM 25685 N N . GLN A 1 51 ? -13.611 5.665 -4.068 1.00 0.00 51 GLN A N 16
ATOM 25686 C CA . GLN A 1 51 ? -13.239 6.354 -2.839 1.00 0.00 51 GLN A CA 16
ATOM 25687 C C . GLN A 1 51 ? -13.651 5.545 -1.615 1.00 0.00 51 GLN A C 16
ATOM 25688 O O . GLN A 1 51 ? -12.915 5.471 -0.630 1.00 0.00 51 GLN A O 16
ATOM 25702 N N . SER A 1 52 ? -14.833 4.938 -1.683 1.00 0.00 52 SER A N 16
ATOM 25703 C CA . SER A 1 52 ? -15.346 4.138 -0.577 1.00 0.00 52 SER A CA 16
ATOM 25704 C C . SER A 1 52 ? -14.250 3.246 0.002 1.00 0.00 52 SER A C 16
ATOM 25705 O O . SER A 1 52 ? -13.931 3.327 1.187 1.00 0.00 52 SER A O 16
ATOM 25713 N N . ALA A 1 53 ? -13.679 2.396 -0.845 1.00 0.00 53 ALA A N 16
ATOM 25714 C CA . ALA A 1 53 ? -12.618 1.491 -0.420 1.00 0.00 53 ALA A CA 16
ATOM 25715 C C . ALA A 1 53 ? -11.791 2.105 0.704 1.00 0.00 53 ALA A C 16
ATOM 25716 O O . ALA A 1 53 ? -11.398 1.417 1.647 1.00 0.00 53 ALA A O 16
ATOM 25723 N N . VAL A 1 54 ? -11.527 3.403 0.598 1.00 0.00 54 VAL A N 16
ATOM 25724 C CA . VAL A 1 54 ? -10.746 4.110 1.606 1.00 0.00 54 VAL A CA 16
ATOM 25725 C C . VAL A 1 54 ? -11.187 5.566 1.722 1.00 0.00 54 VAL A C 16
ATOM 25726 O O . VAL A 1 54 ? -11.116 6.326 0.756 1.00 0.00 54 VAL A O 16
ATOM 25739 N N . VAL A 1 55 ? -11.642 5.946 2.911 1.00 0.00 55 VAL A N 16
ATOM 25740 C CA . VAL A 1 55 ? -12.093 7.311 3.156 1.00 0.00 55 VAL A CA 16
ATOM 25741 C C . VAL A 1 55 ? -10.992 8.147 3.798 1.00 0.00 55 VAL A C 16
ATOM 25742 O O . VAL A 1 55 ? -10.155 7.629 4.538 1.00 0.00 55 VAL A O 16
ATOM 25755 N N . VAL A 1 56 ? -10.999 9.446 3.512 1.00 0.00 56 VAL A N 16
ATOM 25756 C CA . VAL A 1 56 ? -10.002 10.355 4.063 1.00 0.00 56 VAL A CA 16
ATOM 25757 C C . VAL A 1 56 ? -10.662 11.494 4.832 1.00 0.00 56 VAL A C 16
ATOM 25758 O O . VAL A 1 56 ? -11.373 12.316 4.254 1.00 0.00 56 VAL A O 16
ATOM 25771 N N . GLN A 1 57 ? -10.423 11.537 6.138 1.00 0.00 57 GLN A N 16
ATOM 25772 C CA . GLN A 1 57 ? -10.995 12.575 6.987 1.00 0.00 57 GLN A CA 16
ATOM 25773 C C . GLN A 1 57 ? -9.971 13.668 7.275 1.00 0.00 57 GLN A C 16
ATOM 25774 O O . GLN A 1 57 ? -8.844 13.623 6.783 1.00 0.00 57 GLN A O 16
ATOM 25788 N N . GLY A 1 58 ? -10.371 14.651 8.077 1.00 0.00 58 GLY A N 16
ATOM 25789 C CA . GLY A 1 58 ? -9.476 15.741 8.418 1.00 0.00 58 GLY A CA 16
ATOM 25790 C C . GLY A 1 58 ? -9.437 16.815 7.347 1.00 0.00 58 GLY A C 16
ATOM 25791 O O . GLY A 1 58 ? -8.756 17.830 7.501 1.00 0.00 58 GLY A O 16
ATOM 25795 N N . LEU A 1 59 ? -10.168 16.591 6.261 1.00 0.00 59 LEU A N 16
ATOM 25796 C CA . LEU A 1 59 ? -10.214 17.547 5.160 1.00 0.00 59 LEU A CA 16
ATOM 25797 C C . LEU A 1 59 ? -11.128 18.721 5.496 1.00 0.00 59 LEU A C 16
ATOM 25798 O O . LEU A 1 59 ? -12.056 18.609 6.297 1.00 0.00 59 LEU A O 16
ATOM 25814 N N . PRO A 1 60 ? -10.863 19.876 4.868 1.00 0.00 60 PRO A N 16
ATOM 25815 C CA . PRO A 1 60 ? -11.652 21.093 5.082 1.00 0.00 60 PRO A CA 16
ATOM 25816 C C . PRO A 1 60 ? -13.056 20.984 4.497 1.00 0.00 60 PRO A C 16
ATOM 25817 O O . PRO A 1 60 ? -13.448 19.931 3.996 1.00 0.00 60 PRO A O 16
ATOM 25828 N N . GLU A 1 61 ? -13.807 22.079 4.564 1.00 0.00 61 GLU A N 16
ATOM 25829 C CA . GLU A 1 61 ? -15.167 22.105 4.041 1.00 0.00 61 GLU A CA 16
ATOM 25830 C C . GLU A 1 61 ? -15.169 22.368 2.538 1.00 0.00 61 GLU A C 16
ATOM 25831 O O . GLU A 1 61 ? -14.166 22.805 1.973 1.00 0.00 61 GLU A O 16
ATOM 25843 N N . GLY A 1 62 ? -16.301 22.101 1.896 1.00 0.00 62 GLY A N 16
ATOM 25844 C CA . GLY A 1 62 ? -16.411 22.314 0.464 1.00 0.00 62 GLY A CA 16
ATOM 25845 C C . GLY A 1 62 ? -15.240 21.730 -0.301 1.00 0.00 62 GLY A C 16
ATOM 25846 O O . GLY A 1 62 ? -14.972 22.124 -1.435 1.00 0.00 62 GLY A O 16
ATOM 25850 N N . VAL A 1 63 ? -14.540 20.787 0.321 1.00 0.00 63 VAL A N 16
ATOM 25851 C CA . VAL A 1 63 ? -13.390 20.148 -0.308 1.00 0.00 63 VAL A CA 16
ATOM 25852 C C . VAL A 1 63 ? -13.668 18.675 -0.591 1.00 0.00 63 VAL A C 16
ATOM 25853 O O . VAL A 1 63 ? -14.665 18.121 -0.130 1.00 0.00 63 VAL A O 16
ATOM 25866 N N . ALA A 1 64 ? -12.777 18.048 -1.352 1.00 0.00 64 ALA A N 16
ATOM 25867 C CA . ALA A 1 64 ? -12.924 16.638 -1.694 1.00 0.00 64 ALA A CA 16
ATOM 25868 C C . ALA A 1 64 ? -11.564 15.979 -1.900 1.00 0.00 64 ALA A C 16
ATOM 25869 O O . ALA A 1 64 ? -10.786 16.394 -2.759 1.00 0.00 64 ALA A O 16
ATOM 25876 N N . PHE A 1 65 ? -11.285 14.949 -1.107 1.00 0.00 65 PHE A N 16
ATOM 25877 C CA . PHE A 1 65 ? -10.017 14.234 -1.202 1.00 0.00 65 PHE A CA 16
ATOM 25878 C C . PHE A 1 65 ? -9.533 14.177 -2.648 1.00 0.00 65 PHE A C 16
ATOM 25879 O O . PHE A 1 65 ? -10.236 13.690 -3.533 1.00 0.00 65 PHE A O 16
ATOM 25896 N N . LYS A 1 66 ? -8.324 14.678 -2.879 1.00 0.00 66 LYS A N 16
ATOM 25897 C CA . LYS A 1 66 ? -7.741 14.686 -4.216 1.00 0.00 66 LYS A CA 16
ATOM 25898 C C . LYS A 1 66 ? -6.251 15.004 -4.159 1.00 0.00 66 LYS A C 16
ATOM 25899 O O . LYS A 1 66 ? -5.709 15.298 -3.092 1.00 0.00 66 LYS A O 16
ATOM 25918 N N . HIS A 1 67 ? -5.592 14.944 -5.312 1.00 0.00 67 HIS A N 16
ATOM 25919 C CA . HIS A 1 67 ? -4.164 15.228 -5.392 1.00 0.00 67 HIS A CA 16
ATOM 25920 C C . HIS A 1 67 ? -3.823 16.519 -4.654 1.00 0.00 67 HIS A C 16
ATOM 25921 O O . HIS A 1 67 ? -4.560 17.504 -4.705 1.00 0.00 67 HIS A O 16
ATOM 25935 N N . PRO A 1 68 ? -2.683 16.514 -3.949 1.00 0.00 68 PRO A N 16
ATOM 25936 C CA . PRO A 1 68 ? -2.219 17.677 -3.186 1.00 0.00 68 PRO A CA 16
ATOM 25937 C C . PRO A 1 68 ? -1.773 18.823 -4.089 1.00 0.00 68 PRO A C 16
ATOM 25938 O O . PRO A 1 68 ? -1.320 19.861 -3.610 1.00 0.00 68 PRO A O 16
ATOM 25949 N N . GLU A 1 69 ? -1.906 18.626 -5.396 1.00 0.00 69 GLU A N 16
ATOM 25950 C CA . GLU A 1 69 ? -1.515 19.643 -6.365 1.00 0.00 69 GLU A CA 16
ATOM 25951 C C . GLU A 1 69 ? -2.726 20.448 -6.828 1.00 0.00 69 GLU A C 16
ATOM 25952 O O . GLU A 1 69 ? -2.585 21.540 -7.375 1.00 0.00 69 GLU A O 16
ATOM 25964 N N . ASN A 1 70 ? -3.915 19.899 -6.602 1.00 0.00 70 ASN A N 16
ATOM 25965 C CA . ASN A 1 70 ? -5.151 20.565 -6.995 1.00 0.00 70 ASN A CA 16
ATOM 25966 C C . ASN A 1 70 ? -5.633 21.509 -5.899 1.00 0.00 70 ASN A C 16
ATOM 25967 O O . ASN A 1 70 ? -6.535 22.320 -6.115 1.00 0.00 70 ASN A O 16
ATOM 25978 N N . TYR A 1 71 ? -5.027 21.399 -4.722 1.00 0.00 71 TYR A N 16
ATOM 25979 C CA . TYR A 1 71 ? -5.396 22.241 -3.591 1.00 0.00 71 TYR A CA 16
ATOM 25980 C C . TYR A 1 71 ? -4.610 23.548 -3.606 1.00 0.00 71 TYR A C 16
ATOM 25981 O O . TYR A 1 71 ? -3.396 23.559 -3.403 1.00 0.00 71 TYR A O 16
ATOM 25999 N N . ASP A 1 72 ? -5.312 24.650 -3.848 1.00 0.00 72 ASP A N 16
ATOM 26000 C CA . ASP A 1 72 ? -4.683 25.964 -3.888 1.00 0.00 72 ASP A CA 16
ATOM 26001 C C . ASP A 1 72 ? -3.636 26.100 -2.786 1.00 0.00 72 ASP A C 16
ATOM 26002 O O . ASP A 1 72 ? -3.804 25.571 -1.687 1.00 0.00 72 ASP A O 16
ATOM 26011 N N . LEU A 1 73 ? -2.555 26.811 -3.088 1.00 0.00 73 LEU A N 16
ATOM 26012 C CA . LEU A 1 73 ? -1.481 27.016 -2.123 1.00 0.00 73 LEU A CA 16
ATOM 26013 C C . LEU A 1 73 ? -2.042 27.260 -0.726 1.00 0.00 73 LEU A C 16
ATOM 26014 O O . LEU A 1 73 ? -1.589 26.659 0.249 1.00 0.00 73 LEU A O 16
ATOM 26030 N N . ALA A 1 74 ? -3.031 28.143 -0.637 1.00 0.00 74 ALA A N 16
ATOM 26031 C CA . ALA A 1 74 ? -3.656 28.462 0.640 1.00 0.00 74 ALA A CA 16
ATOM 26032 C C . ALA A 1 74 ? -4.284 27.223 1.270 1.00 0.00 74 ALA A C 16
ATOM 26033 O O . ALA A 1 74 ? -4.130 26.975 2.466 1.00 0.00 74 ALA A O 16
ATOM 26040 N N . THR A 1 75 ? -4.992 26.446 0.456 1.00 0.00 75 THR A N 16
ATOM 26041 C CA . THR A 1 75 ? -5.645 25.232 0.934 1.00 0.00 75 THR A CA 16
ATOM 26042 C C . THR A 1 75 ? -4.622 24.221 1.438 1.00 0.00 75 THR A C 16
ATOM 26043 O O . THR A 1 75 ? -4.772 23.661 2.525 1.00 0.00 75 THR A O 16
ATOM 26054 N N . LEU A 1 76 ? -3.584 23.990 0.642 1.00 0.00 76 LEU A N 16
ATOM 26055 C CA . LEU A 1 76 ? -2.534 23.045 1.009 1.00 0.00 76 LEU A CA 16
ATOM 26056 C C . LEU A 1 76 ? -2.085 23.263 2.451 1.00 0.00 76 LEU A C 16
ATOM 26057 O O . LEU A 1 76 ? -2.175 22.360 3.283 1.00 0.00 76 LEU A O 16
ATOM 26073 N N . LYS A 1 77 ? -1.603 24.466 2.739 1.00 0.00 77 LYS A N 16
ATOM 26074 C CA . LYS A 1 77 ? -1.142 24.805 4.081 1.00 0.00 77 LYS A CA 16
ATOM 26075 C C . LYS A 1 77 ? -2.133 24.321 5.135 1.00 0.00 77 LYS A C 16
ATOM 26076 O O . LYS A 1 77 ? -1.740 23.792 6.173 1.00 0.00 77 LYS A O 16
ATOM 26095 N N . TRP A 1 78 ? -3.419 24.506 4.859 1.00 0.00 78 TRP A N 16
ATOM 26096 C CA . TRP A 1 78 ? -4.467 24.086 5.784 1.00 0.00 78 TRP A CA 16
ATOM 26097 C C . TRP A 1 78 ? -4.353 22.599 6.097 1.00 0.00 78 TRP A C 16
ATOM 26098 O O . TRP A 1 78 ? -4.190 22.210 7.254 1.00 0.00 78 TRP A O 16
ATOM 26119 N N . ILE A 1 79 ? -4.438 21.772 5.060 1.00 0.00 79 ILE A N 16
ATOM 26120 C CA . ILE A 1 79 ? -4.343 20.327 5.226 1.00 0.00 79 ILE A CA 16
ATOM 26121 C C . ILE A 1 79 ? -3.248 19.958 6.221 1.00 0.00 79 ILE A C 16
ATOM 26122 O O . ILE A 1 79 ? -3.496 19.258 7.203 1.00 0.00 79 ILE A O 16
ATOM 26138 N N . LEU A 1 80 ? -2.036 20.436 5.962 1.00 0.00 80 LEU A N 16
ATOM 26139 C CA . LEU A 1 80 ? -0.902 20.160 6.836 1.00 0.00 80 LEU A CA 16
ATOM 26140 C C . LEU A 1 80 ? -1.164 20.673 8.248 1.00 0.00 80 LEU A C 16
ATOM 26141 O O . LEU A 1 80 ? -0.778 20.040 9.230 1.00 0.00 80 LEU A O 16
ATOM 26157 N N . GLU A 1 81 ? -1.825 21.823 8.341 1.00 0.00 81 GLU A N 16
ATOM 26158 C CA . GLU A 1 81 ? -2.140 22.420 9.634 1.00 0.00 81 GLU A CA 16
ATOM 26159 C C . GLU A 1 81 ? -3.056 21.508 10.445 1.00 0.00 81 GLU A C 16
ATOM 26160 O O . GLU A 1 81 ? -2.747 21.154 11.582 1.00 0.00 81 GLU A O 16
ATOM 26172 N N . ASN A 1 82 ? -4.183 21.131 9.852 1.00 0.00 82 ASN A N 16
ATOM 26173 C CA . ASN A 1 82 ? -5.145 20.262 10.519 1.00 0.00 82 ASN A CA 16
ATOM 26174 C C . ASN A 1 82 ? -4.979 18.815 10.064 1.00 0.00 82 ASN A C 16
ATOM 26175 O O . ASN A 1 82 ? -5.959 18.098 9.866 1.00 0.00 82 ASN A O 16
ATOM 26186 N N . LYS A 1 83 ? -3.729 18.393 9.902 1.00 0.00 83 LYS A N 16
ATOM 26187 C CA . LYS A 1 83 ? -3.431 17.032 9.472 1.00 0.00 83 LYS A CA 16
ATOM 26188 C C . LYS A 1 83 ? -3.387 16.082 10.665 1.00 0.00 83 LYS A C 16
ATOM 26189 O O . LYS A 1 83 ? -3.828 14.937 10.575 1.00 0.00 83 LYS A O 16
ATOM 26208 N N . ALA A 1 84 ? -2.852 16.566 11.780 1.00 0.00 84 ALA A N 16
ATOM 26209 C CA . ALA A 1 84 ? -2.754 15.762 12.993 1.00 0.00 84 ALA A CA 16
ATOM 26210 C C . ALA A 1 84 ? -4.013 14.928 13.201 1.00 0.00 84 ALA A C 16
ATOM 26211 O O . ALA A 1 84 ? -3.979 13.888 13.859 1.00 0.00 84 ALA A O 16
ATOM 26218 N N . GLY A 1 85 ? -5.124 15.391 12.639 1.00 0.00 85 GLY A N 16
ATOM 26219 C CA . GLY A 1 85 ? -6.380 14.676 12.776 1.00 0.00 85 GLY A CA 16
ATOM 26220 C C . GLY A 1 85 ? -6.683 13.801 11.576 1.00 0.00 85 GLY A C 16
ATOM 26221 O O . GLY A 1 85 ? -7.308 12.749 11.709 1.00 0.00 85 GLY A O 16
ATOM 26225 N N . ILE A 1 86 ? -6.239 14.236 10.402 1.00 0.00 86 ILE A N 16
ATOM 26226 C CA . ILE A 1 86 ? -6.467 13.485 9.173 1.00 0.00 86 ILE A CA 16
ATOM 26227 C C . ILE A 1 86 ? -6.246 11.992 9.394 1.00 0.00 86 ILE A C 16
ATOM 26228 O O . ILE A 1 86 ? -5.116 11.543 9.590 1.00 0.00 86 ILE A O 16
ATOM 26244 N N . SER A 1 87 ? -7.332 11.226 9.359 1.00 0.00 87 SER A N 16
ATOM 26245 C CA . SER A 1 87 ? -7.257 9.783 9.556 1.00 0.00 87 SER A CA 16
ATOM 26246 C C . SER A 1 87 ? -7.829 9.039 8.352 1.00 0.00 87 SER A C 16
ATOM 26247 O O . SER A 1 87 ? -8.856 9.430 7.798 1.00 0.00 87 SER A O 16
ATOM 26255 N N . PHE A 1 88 ? -7.156 7.965 7.955 1.00 0.00 88 PHE A N 16
ATOM 26256 C CA . PHE A 1 88 ? -7.595 7.166 6.817 1.00 0.00 88 PHE A CA 16
ATOM 26257 C C . PHE A 1 88 ? -8.378 5.942 7.281 1.00 0.00 88 PHE A C 16
ATOM 26258 O O . PHE A 1 88 ? -7.885 5.144 8.079 1.00 0.00 88 PHE A O 16
ATOM 26275 N N . ILE A 1 89 ? -9.600 5.802 6.778 1.00 0.00 89 ILE A N 16
ATOM 26276 C CA . ILE A 1 89 ? -10.450 4.675 7.140 1.00 0.00 89 ILE A CA 16
ATOM 26277 C C . ILE A 1 89 ? -10.575 3.687 5.986 1.00 0.00 89 ILE A C 16
ATOM 26278 O O . ILE A 1 89 ? -11.208 3.979 4.971 1.00 0.00 89 ILE A O 16
ATOM 26294 N N . ILE A 1 90 ? -9.969 2.515 6.149 1.00 0.00 90 ILE A N 16
ATOM 26295 C CA . ILE A 1 90 ? -10.015 1.483 5.122 1.00 0.00 90 ILE A CA 16
ATOM 26296 C C . ILE A 1 90 ? -11.291 0.656 5.230 1.00 0.00 90 ILE A C 16
ATOM 26297 O O . ILE A 1 90 ? -11.490 -0.078 6.200 1.00 0.00 90 ILE A O 16
ATOM 26313 N N . LYS A 1 91 ? -12.156 0.777 4.229 1.00 0.00 91 LYS A N 16
ATOM 26314 C CA . LYS A 1 91 ? -13.413 0.039 4.208 1.00 0.00 91 LYS A CA 16
ATOM 26315 C C . LYS A 1 91 ? -13.248 -1.298 3.493 1.00 0.00 91 LYS A C 16
ATOM 26316 O O . LYS A 1 91 ? -13.901 -2.283 3.840 1.00 0.00 91 LYS A O 16
ATOM 26335 N N . ARG A 1 92 ? -12.370 -1.326 2.496 1.00 0.00 92 ARG A N 16
ATOM 26336 C CA . ARG A 1 92 ? -12.119 -2.543 1.733 1.00 0.00 92 ARG A CA 16
ATOM 26337 C C . ARG A 1 92 ? -11.054 -2.306 0.667 1.00 0.00 92 ARG A C 16
ATOM 26338 O O . ARG A 1 92 ? -11.117 -1.352 -0.108 1.00 0.00 92 ARG A O 16
ATOM 26359 N N . PRO A 1 93 ? -10.049 -3.195 0.626 1.00 0.00 93 PRO A N 16
ATOM 26360 C CA . PRO A 1 93 ? -8.951 -3.104 -0.341 1.00 0.00 93 PRO A CA 16
ATOM 26361 C C . PRO A 1 93 ? -9.406 -3.405 -1.765 1.00 0.00 93 PRO A C 16
ATOM 26362 O O . PRO A 1 93 ? -9.949 -4.474 -2.041 1.00 0.00 93 PRO A O 16
ATOM 26373 N N . PHE A 1 94 ? -9.179 -2.454 -2.666 1.00 0.00 94 PHE A N 16
ATOM 26374 C CA . PHE A 1 94 ? -9.567 -2.618 -4.062 1.00 0.00 94 PHE A CA 16
ATOM 26375 C C . PHE A 1 94 ? -9.346 -4.056 -4.523 1.00 0.00 94 PHE A C 16
ATOM 26376 O O . PHE A 1 94 ? -8.541 -4.788 -3.946 1.00 0.00 94 PHE A O 16
ATOM 26393 N N . LEU A 1 95 ? -10.068 -4.454 -5.565 1.00 0.00 95 LEU A N 16
ATOM 26394 C CA . LEU A 1 95 ? -9.953 -5.805 -6.104 1.00 0.00 95 LEU A CA 16
ATOM 26395 C C . LEU A 1 95 ? -8.499 -6.147 -6.409 1.00 0.00 95 LEU A C 16
ATOM 26396 O O . LEU A 1 95 ? -7.813 -5.408 -7.113 1.00 0.00 95 LEU A O 16
ATOM 26412 N N . GLU A 1 96 ? -8.037 -7.274 -5.876 1.00 0.00 96 GLU A N 16
ATOM 26413 C CA . GLU A 1 96 ? -6.664 -7.715 -6.094 1.00 0.00 96 GLU A CA 16
ATOM 26414 C C . GLU A 1 96 ? -6.619 -9.198 -6.451 1.00 0.00 96 GLU A C 16
ATOM 26415 O O . GLU A 1 96 ? -6.401 -10.061 -5.600 1.00 0.00 96 GLU A O 16
ATOM 26427 N N . PRO A 1 97 ? -6.830 -9.503 -7.740 1.00 0.00 97 PRO A N 16
ATOM 26428 C CA . PRO A 1 97 ? -6.818 -10.880 -8.240 1.00 0.00 97 PRO A CA 16
ATOM 26429 C C . PRO A 1 97 ? -5.422 -11.491 -8.222 1.00 0.00 97 PRO A C 16
ATOM 26430 O O . PRO A 1 97 ? -4.456 -10.850 -7.808 1.00 0.00 97 PRO A O 16
ATOM 26441 N N . LYS A 1 98 ? -5.320 -12.736 -8.675 1.00 0.00 98 LYS A N 16
ATOM 26442 C CA . LYS A 1 98 ? -4.040 -13.435 -8.714 1.00 0.00 98 LYS A CA 16
ATOM 26443 C C . LYS A 1 98 ? -4.062 -14.553 -9.752 1.00 0.00 98 LYS A C 16
ATOM 26444 O O . LYS A 1 98 ? -5.114 -15.122 -10.045 1.00 0.00 98 LYS A O 16
ATOM 26463 N N . LYS A 1 99 ? -2.895 -14.865 -10.302 1.00 0.00 99 LYS A N 16
ATOM 26464 C CA . LYS A 1 99 ? -2.778 -15.918 -11.305 1.00 0.00 99 LYS A CA 16
ATOM 26465 C C . LYS A 1 99 ? -1.319 -16.148 -11.686 1.00 0.00 99 LYS A C 16
ATOM 26466 O O . LYS A 1 99 ? -0.418 -15.494 -11.157 1.00 0.00 99 LYS A O 16
ATOM 26485 N N . HIS A 1 100 ? -1.091 -17.081 -12.604 1.00 0.00 100 HIS A N 16
ATOM 26486 C CA . HIS A 1 100 ? 0.259 -17.396 -13.057 1.00 0.00 100 HIS A CA 16
ATOM 26487 C C . HIS A 1 100 ? 0.229 -18.412 -14.195 1.00 0.00 100 HIS A C 16
ATOM 26488 O O . HIS A 1 100 ? -0.299 -19.513 -14.043 1.00 0.00 100 HIS A O 16
ATOM 26502 N N . VAL A 1 101 ? 0.796 -18.033 -15.335 1.00 0.00 101 VAL A N 16
ATOM 26503 C CA . VAL A 1 101 ? 0.834 -18.911 -16.498 1.00 0.00 101 VAL A CA 16
ATOM 26504 C C . VAL A 1 101 ? 2.270 -19.202 -16.922 1.00 0.00 101 VAL A C 16
ATOM 26505 O O . VAL A 1 101 ? 3.098 -18.295 -17.010 1.00 0.00 101 VAL A O 16
ATOM 26518 N N . GLY A 1 102 ? 2.558 -20.473 -17.182 1.00 0.00 102 GLY A N 16
ATOM 26519 C CA . GLY A 1 102 ? 3.895 -20.861 -17.593 1.00 0.00 102 GLY A CA 16
ATOM 26520 C C . GLY A 1 102 ? 4.257 -22.261 -17.138 1.00 0.00 102 GLY A C 16
ATOM 26521 O O . GLY A 1 102 ? 3.685 -22.778 -16.180 1.00 0.00 102 GLY A O 16
ATOM 26525 N N . GLY A 1 103 ? 5.210 -22.878 -17.830 1.00 0.00 103 GLY A N 16
ATOM 26526 C CA . GLY A 1 103 ? 5.631 -24.222 -17.479 1.00 0.00 103 GLY A CA 16
ATOM 26527 C C . GLY A 1 103 ? 6.464 -24.872 -18.565 1.00 0.00 103 GLY A C 16
ATOM 26528 O O . GLY A 1 103 ? 6.125 -24.796 -19.747 1.00 0.00 103 GLY A O 16
ATOM 26532 N N . SER A 1 104 ? 7.559 -25.511 -18.166 1.00 0.00 104 SER A N 16
ATOM 26533 C CA . SER A 1 104 ? 8.446 -26.172 -19.116 1.00 0.00 104 SER A CA 16
ATOM 26534 C C . SER A 1 104 ? 7.653 -27.039 -20.088 1.00 0.00 104 SER A C 16
ATOM 26535 O O . SER A 1 104 ? 6.479 -27.332 -19.862 1.00 0.00 104 SER A O 16
ATOM 26543 N N . GLY A 1 105 ? 8.303 -27.447 -21.175 1.00 0.00 105 GLY A N 16
ATOM 26544 C CA . GLY A 1 105 ? 7.643 -28.275 -22.167 1.00 0.00 105 GLY A CA 16
ATOM 26545 C C . GLY A 1 105 ? 8.388 -29.568 -22.430 1.00 0.00 105 GLY A C 16
ATOM 26546 O O . GLY A 1 105 ? 9.197 -30.019 -21.619 1.00 0.00 105 GLY A O 16
ATOM 26550 N N . PRO A 1 106 ? 8.115 -30.189 -23.587 1.00 0.00 106 PRO A N 16
ATOM 26551 C CA . PRO A 1 106 ? 8.754 -31.448 -23.981 1.00 0.00 106 PRO A CA 16
ATOM 26552 C C . PRO A 1 106 ? 10.232 -31.270 -24.312 1.00 0.00 106 PRO A C 16
ATOM 26553 O O . PRO A 1 106 ? 10.581 -30.713 -25.353 1.00 0.00 106 PRO A O 16
ATOM 26564 N N . SER A 1 107 ? 11.095 -31.746 -23.420 1.00 0.00 107 SER A N 16
ATOM 26565 C CA . SER A 1 107 ? 12.536 -31.636 -23.617 1.00 0.00 107 SER A CA 16
ATOM 26566 C C . SER A 1 107 ? 13.185 -33.016 -23.667 1.00 0.00 107 SER A C 16
ATOM 26567 O O . SER A 1 107 ? 13.079 -33.797 -22.722 1.00 0.00 107 SER A O 16
ATOM 26575 N N . SER A 1 108 ? 13.857 -33.307 -24.776 1.00 0.00 108 SER A N 16
ATOM 26576 C CA . SER A 1 108 ? 14.520 -34.594 -24.952 1.00 0.00 108 SER A CA 16
ATOM 26577 C C . SER A 1 108 ? 15.821 -34.647 -24.157 1.00 0.00 108 SER A C 16
ATOM 26578 O O . SER A 1 108 ? 15.983 -35.479 -23.266 1.00 0.00 108 SER A O 16
ATOM 26586 N N . GLY A 1 109 ? 16.747 -33.752 -24.487 1.00 0.00 109 GLY A N 16
ATOM 26587 C CA . GLY A 1 109 ? 18.021 -33.714 -23.796 1.00 0.00 109 GLY A CA 16
ATOM 26588 C C . GLY A 1 109 ? 19.196 -33.904 -24.735 1.00 0.00 109 GLY A C 16
ATOM 26589 O O . GLY A 1 109 ? 19.664 -35.026 -24.935 1.00 0.00 109 GLY A O 16
ATOM 26593 N N . GLY A 1 1 ? 12.405 43.059 -25.289 1.00 0.00 1 GLY A N 17
ATOM 26594 C CA . GLY A 1 1 ? 11.531 44.066 -24.717 1.00 0.00 1 GLY A CA 17
ATOM 26595 C C . GLY A 1 1 ? 11.474 43.992 -23.204 1.00 0.00 1 GLY A C 17
ATOM 26596 O O . GLY A 1 1 ? 11.492 45.019 -22.524 1.00 0.00 1 GLY A O 17
ATOM 26600 N N . SER A 1 2 ? 11.402 42.775 -22.674 1.00 0.00 2 SER A N 17
ATOM 26601 C CA . SER A 1 2 ? 11.337 42.571 -21.232 1.00 0.00 2 SER A CA 17
ATOM 26602 C C . SER A 1 2 ? 12.362 41.534 -20.783 1.00 0.00 2 SER A C 17
ATOM 26603 O O . SER A 1 2 ? 12.326 40.382 -21.215 1.00 0.00 2 SER A O 17
ATOM 26611 N N . SER A 1 3 ? 13.275 41.952 -19.912 1.00 0.00 3 SER A N 17
ATOM 26612 C CA . SER A 1 3 ? 14.313 41.061 -19.405 1.00 0.00 3 SER A CA 17
ATOM 26613 C C . SER A 1 3 ? 14.314 41.040 -17.880 1.00 0.00 3 SER A C 17
ATOM 26614 O O . SER A 1 3 ? 14.420 42.082 -17.234 1.00 0.00 3 SER A O 17
ATOM 26622 N N . GLY A 1 4 ? 14.195 39.844 -17.311 1.00 0.00 4 GLY A N 17
ATOM 26623 C CA . GLY A 1 4 ? 14.185 39.709 -15.866 1.00 0.00 4 GLY A CA 17
ATOM 26624 C C . GLY A 1 4 ? 14.497 38.296 -15.414 1.00 0.00 4 GLY A C 17
ATOM 26625 O O . GLY A 1 4 ? 14.786 37.424 -16.234 1.00 0.00 4 GLY A O 17
ATOM 26629 N N . SER A 1 5 ? 14.442 38.068 -14.106 1.00 0.00 5 SER A N 17
ATOM 26630 C CA . SER A 1 5 ? 14.727 36.753 -13.546 1.00 0.00 5 SER A CA 17
ATOM 26631 C C . SER A 1 5 ? 14.044 35.657 -14.358 1.00 0.00 5 SER A C 17
ATOM 26632 O O . SER A 1 5 ? 12.816 35.598 -14.433 1.00 0.00 5 SER A O 17
ATOM 26640 N N . SER A 1 6 ? 14.848 34.791 -14.965 1.00 0.00 6 SER A N 17
ATOM 26641 C CA . SER A 1 6 ? 14.322 33.698 -15.776 1.00 0.00 6 SER A CA 17
ATOM 26642 C C . SER A 1 6 ? 14.448 32.367 -15.040 1.00 0.00 6 SER A C 17
ATOM 26643 O O . SER A 1 6 ? 15.492 32.057 -14.469 1.00 0.00 6 SER A O 17
ATOM 26651 N N . GLY A 1 7 ? 13.373 31.584 -15.060 1.00 0.00 7 GLY A N 17
ATOM 26652 C CA . GLY A 1 7 ? 13.382 30.296 -14.392 1.00 0.00 7 GLY A CA 17
ATOM 26653 C C . GLY A 1 7 ? 12.331 30.200 -13.304 1.00 0.00 7 GLY A C 17
ATOM 26654 O O . GLY A 1 7 ? 11.194 30.631 -13.491 1.00 0.00 7 GLY A O 17
ATOM 26658 N N . MET A 1 8 ? 12.712 29.631 -12.165 1.00 0.00 8 MET A N 17
ATOM 26659 C CA . MET A 1 8 ? 11.793 29.478 -11.042 1.00 0.00 8 MET A CA 17
ATOM 26660 C C . MET A 1 8 ? 11.951 30.627 -10.051 1.00 0.00 8 MET A C 17
ATOM 26661 O O . MET A 1 8 ? 13.049 31.151 -9.865 1.00 0.00 8 MET A O 17
ATOM 26675 N N . SER A 1 9 ? 10.848 31.012 -9.417 1.00 0.00 9 SER A N 17
ATOM 26676 C CA . SER A 1 9 ? 10.864 32.101 -8.448 1.00 0.00 9 SER A CA 17
ATOM 26677 C C . SER A 1 9 ? 11.356 31.612 -7.089 1.00 0.00 9 SER A C 17
ATOM 26678 O O . SER A 1 9 ? 11.624 30.425 -6.904 1.00 0.00 9 SER A O 17
ATOM 26686 N N . VAL A 1 10 ? 11.474 32.536 -6.141 1.00 0.00 10 VAL A N 17
ATOM 26687 C CA . VAL A 1 10 ? 11.933 32.200 -4.799 1.00 0.00 10 VAL A CA 17
ATOM 26688 C C . VAL A 1 10 ? 10.864 31.435 -4.028 1.00 0.00 10 VAL A C 17
ATOM 26689 O O . VAL A 1 10 ? 11.169 30.503 -3.285 1.00 0.00 10 VAL A O 17
ATOM 26702 N N . ASP A 1 11 ? 9.611 31.836 -4.210 1.00 0.00 11 ASP A N 17
ATOM 26703 C CA . ASP A 1 11 ? 8.494 31.187 -3.532 1.00 0.00 11 ASP A CA 17
ATOM 26704 C C . ASP A 1 11 ? 8.087 29.909 -4.258 1.00 0.00 11 ASP A C 17
ATOM 26705 O O . ASP A 1 11 ? 7.280 29.128 -3.755 1.00 0.00 11 ASP A O 17
ATOM 26714 N N . ALA A 1 12 ? 8.651 29.703 -5.444 1.00 0.00 12 ALA A N 17
ATOM 26715 C CA . ALA A 1 12 ? 8.347 28.519 -6.238 1.00 0.00 12 ALA A CA 17
ATOM 26716 C C . ALA A 1 12 ? 8.710 27.243 -5.485 1.00 0.00 12 ALA A C 17
ATOM 26717 O O . ALA A 1 12 ? 7.978 26.254 -5.532 1.00 0.00 12 ALA A O 17
ATOM 26724 N N . VAL A 1 13 ? 9.844 27.274 -4.792 1.00 0.00 13 VAL A N 17
ATOM 26725 C CA . VAL A 1 13 ? 10.303 26.120 -4.029 1.00 0.00 13 VAL A CA 17
ATOM 26726 C C . VAL A 1 13 ? 9.353 25.808 -2.878 1.00 0.00 13 VAL A C 17
ATOM 26727 O O . VAL A 1 13 ? 9.227 24.659 -2.458 1.00 0.00 13 VAL A O 17
ATOM 26740 N N . GLU A 1 14 ? 8.684 26.841 -2.373 1.00 0.00 14 GLU A N 17
ATOM 26741 C CA . GLU A 1 14 ? 7.745 26.676 -1.271 1.00 0.00 14 GLU A CA 17
ATOM 26742 C C . GLU A 1 14 ? 6.521 25.880 -1.712 1.00 0.00 14 GLU A C 17
ATOM 26743 O O . GLU A 1 14 ? 6.291 24.764 -1.243 1.00 0.00 14 GLU A O 17
ATOM 26755 N N . ILE A 1 15 ? 5.739 26.460 -2.616 1.00 0.00 15 ILE A N 17
ATOM 26756 C CA . ILE A 1 15 ? 4.540 25.805 -3.122 1.00 0.00 15 ILE A CA 17
ATOM 26757 C C . ILE A 1 15 ? 4.826 24.358 -3.508 1.00 0.00 15 ILE A C 17
ATOM 26758 O O . ILE A 1 15 ? 4.025 23.463 -3.234 1.00 0.00 15 ILE A O 17
ATOM 26774 N N . GLU A 1 16 ? 5.972 24.136 -4.144 1.00 0.00 16 GLU A N 17
ATOM 26775 C CA . GLU A 1 16 ? 6.363 22.796 -4.566 1.00 0.00 16 GLU A CA 17
ATOM 26776 C C . GLU A 1 16 ? 6.581 21.887 -3.360 1.00 0.00 16 GLU A C 17
ATOM 26777 O O . GLU A 1 16 ? 6.111 20.748 -3.332 1.00 0.00 16 GLU A O 17
ATOM 26789 N N . THR A 1 17 ? 7.297 22.398 -2.363 1.00 0.00 17 THR A N 17
ATOM 26790 C CA . THR A 1 17 ? 7.579 21.632 -1.155 1.00 0.00 17 THR A CA 17
ATOM 26791 C C . THR A 1 17 ? 6.294 21.278 -0.416 1.00 0.00 17 THR A C 17
ATOM 26792 O O . THR A 1 17 ? 6.196 20.221 0.208 1.00 0.00 17 THR A O 17
ATOM 26803 N N . LEU A 1 18 ? 5.309 22.167 -0.491 1.00 0.00 18 LEU A N 17
ATOM 26804 C CA . LEU A 1 18 ? 4.028 21.947 0.170 1.00 0.00 18 LEU A CA 17
ATOM 26805 C C . LEU A 1 18 ? 3.344 20.694 -0.369 1.00 0.00 18 LEU A C 17
ATOM 26806 O O . LEU A 1 18 ? 2.880 19.849 0.397 1.00 0.00 18 LEU A O 17
ATOM 26822 N N . ARG A 1 19 ? 3.288 20.581 -1.692 1.00 0.00 19 ARG A N 17
ATOM 26823 C CA . ARG A 1 19 ? 2.662 19.431 -2.334 1.00 0.00 19 ARG A CA 17
ATOM 26824 C C . ARG A 1 19 ? 3.370 18.137 -1.941 1.00 0.00 19 ARG A C 17
ATOM 26825 O O . ARG A 1 19 ? 2.727 17.129 -1.649 1.00 0.00 19 ARG A O 17
ATOM 26846 N N . LYS A 1 20 ? 4.698 18.173 -1.938 1.00 0.00 20 LYS A N 17
ATOM 26847 C CA . LYS A 1 20 ? 5.494 17.005 -1.582 1.00 0.00 20 LYS A CA 17
ATOM 26848 C C . LYS A 1 20 ? 5.198 16.560 -0.154 1.00 0.00 20 LYS A C 17
ATOM 26849 O O . LYS A 1 20 ? 4.897 15.392 0.094 1.00 0.00 20 LYS A O 17
ATOM 26868 N N . THR A 1 21 ? 5.284 17.498 0.784 1.00 0.00 21 THR A N 17
ATOM 26869 C CA . THR A 1 21 ? 5.025 17.202 2.188 1.00 0.00 21 THR A CA 17
ATOM 26870 C C . THR A 1 21 ? 3.683 16.497 2.362 1.00 0.00 21 THR A C 17
ATOM 26871 O O . THR A 1 21 ? 3.592 15.478 3.047 1.00 0.00 21 THR A O 17
ATOM 26882 N N . VAL A 1 22 ? 2.646 17.046 1.737 1.00 0.00 22 VAL A N 17
ATOM 26883 C CA . VAL A 1 22 ? 1.310 16.468 1.823 1.00 0.00 22 VAL A CA 17
ATOM 26884 C C . VAL A 1 22 ? 1.251 15.114 1.123 1.00 0.00 22 VAL A C 17
ATOM 26885 O O . VAL A 1 22 ? 0.563 14.201 1.576 1.00 0.00 22 VAL A O 17
ATOM 26898 N N . GLU A 1 23 ? 1.978 14.994 0.017 1.00 0.00 23 GLU A N 17
ATOM 26899 C CA . GLU A 1 23 ? 2.008 13.752 -0.746 1.00 0.00 23 GLU A CA 17
ATOM 26900 C C . GLU A 1 23 ? 2.404 12.577 0.143 1.00 0.00 23 GLU A C 17
ATOM 26901 O O . GLU A 1 23 ? 1.810 11.501 0.071 1.00 0.00 23 GLU A O 17
ATOM 26913 N N . ASP A 1 24 ? 3.413 12.790 0.980 1.00 0.00 24 ASP A N 17
ATOM 26914 C CA . ASP A 1 24 ? 3.891 11.750 1.884 1.00 0.00 24 ASP A CA 17
ATOM 26915 C C . ASP A 1 24 ? 2.835 11.419 2.936 1.00 0.00 24 ASP A C 17
ATOM 26916 O O . ASP A 1 24 ? 2.494 10.254 3.142 1.00 0.00 24 ASP A O 17
ATOM 26925 N N . TYR A 1 25 ? 2.323 12.451 3.598 1.00 0.00 25 TYR A N 17
ATOM 26926 C CA . TYR A 1 25 ? 1.310 12.269 4.631 1.00 0.00 25 TYR A CA 17
ATOM 26927 C C . TYR A 1 25 ? 0.263 11.249 4.194 1.00 0.00 25 TYR A C 17
ATOM 26928 O O . TYR A 1 25 ? 0.131 10.182 4.794 1.00 0.00 25 TYR A O 17
ATOM 26946 N N . PHE A 1 26 ? -0.478 11.584 3.144 1.00 0.00 26 PHE A N 17
ATOM 26947 C CA . PHE A 1 26 ? -1.513 10.699 2.624 1.00 0.00 26 PHE A CA 17
ATOM 26948 C C . PHE A 1 26 ? -1.016 9.258 2.561 1.00 0.00 26 PHE A C 17
ATOM 26949 O O . PHE A 1 26 ? -1.774 8.317 2.795 1.00 0.00 26 PHE A O 17
ATOM 26966 N N . CYS A 1 27 ? 0.264 9.094 2.244 1.00 0.00 27 CYS A N 17
ATOM 26967 C CA . CYS A 1 27 ? 0.865 7.768 2.149 1.00 0.00 27 CYS A CA 17
ATOM 26968 C C . CYS A 1 27 ? 1.060 7.159 3.532 1.00 0.00 27 CYS A C 17
ATOM 26969 O O . CYS A 1 27 ? 0.897 5.953 3.721 1.00 0.00 27 CYS A O 17
ATOM 26977 N N . PHE A 1 28 ? 1.413 8.000 4.499 1.00 0.00 28 PHE A N 17
ATOM 26978 C CA . PHE A 1 28 ? 1.634 7.544 5.867 1.00 0.00 28 PHE A CA 17
ATOM 26979 C C . PHE A 1 28 ? 0.331 7.062 6.497 1.00 0.00 28 PHE A C 17
ATOM 26980 O O . PHE A 1 28 ? 0.283 5.994 7.109 1.00 0.00 28 PHE A O 17
ATOM 26997 N N . CYS A 1 29 ? -0.723 7.856 6.343 1.00 0.00 29 CYS A N 17
ATOM 26998 C CA . CYS A 1 29 ? -2.027 7.512 6.897 1.00 0.00 29 CYS A CA 17
ATOM 26999 C C . CYS A 1 29 ? -2.580 6.249 6.245 1.00 0.00 29 CYS A C 17
ATOM 27000 O O . CYS A 1 29 ? -3.168 5.400 6.914 1.00 0.00 29 CYS A O 17
ATOM 27008 N N . TYR A 1 30 ? -2.386 6.132 4.937 1.00 0.00 30 TYR A N 17
ATOM 27009 C CA . TYR A 1 30 ? -2.868 4.973 4.194 1.00 0.00 30 TYR A CA 17
ATOM 27010 C C . TYR A 1 30 ? -2.077 3.723 4.560 1.00 0.00 30 TYR A C 17
ATOM 27011 O O . TYR A 1 30 ? -2.649 2.668 4.828 1.00 0.00 30 TYR A O 17
ATOM 27029 N N . GLY A 1 31 ? -0.752 3.850 4.570 1.00 0.00 31 GLY A N 17
ATOM 27030 C CA . GLY A 1 31 ? 0.099 2.723 4.905 1.00 0.00 31 GLY A CA 17
ATOM 27031 C C . GLY A 1 31 ? 0.070 2.396 6.385 1.00 0.00 31 GLY A C 17
ATOM 27032 O O . GLY A 1 31 ? 0.262 1.245 6.778 1.00 0.00 31 GLY A O 17
ATOM 27036 N N . LYS A 1 32 ? -0.168 3.410 7.209 1.00 0.00 32 LYS A N 17
ATOM 27037 C CA . LYS A 1 32 ? -0.220 3.226 8.655 1.00 0.00 32 LYS A CA 17
ATOM 27038 C C . LYS A 1 32 ? -1.432 2.389 9.053 1.00 0.00 32 LYS A C 17
ATOM 27039 O O . LYS A 1 32 ? -1.316 1.446 9.835 1.00 0.00 32 LYS A O 17
ATOM 27058 N N . ALA A 1 33 ? -2.592 2.741 8.510 1.00 0.00 33 ALA A N 17
ATOM 27059 C CA . ALA A 1 33 ? -3.824 2.019 8.807 1.00 0.00 33 ALA A CA 17
ATOM 27060 C C . ALA A 1 33 ? -3.743 0.574 8.326 1.00 0.00 33 ALA A C 17
ATOM 27061 O O . ALA A 1 33 ? -4.330 -0.325 8.930 1.00 0.00 33 ALA A O 17
ATOM 27068 N N . LEU A 1 34 ? -3.014 0.357 7.237 1.00 0.00 34 LEU A N 17
ATOM 27069 C CA . LEU A 1 34 ? -2.857 -0.979 6.675 1.00 0.00 34 LEU A CA 17
ATOM 27070 C C . LEU A 1 34 ? -2.168 -1.909 7.668 1.00 0.00 34 LEU A C 17
ATOM 27071 O O . LEU A 1 34 ? -2.489 -3.095 7.750 1.00 0.00 34 LEU A O 17
ATOM 27087 N N . GLY A 1 35 ? -1.219 -1.364 8.423 1.00 0.00 35 GLY A N 17
ATOM 27088 C CA . GLY A 1 35 ? -0.501 -2.159 9.402 1.00 0.00 35 GLY A CA 17
ATOM 27089 C C . GLY A 1 35 ? 0.868 -2.586 8.911 1.00 0.00 35 GLY A C 17
ATOM 27090 O O . GLY A 1 35 ? 1.425 -3.577 9.384 1.00 0.00 35 GLY A O 17
ATOM 27094 N N . LYS A 1 36 ? 1.412 -1.838 7.957 1.00 0.00 36 LYS A N 17
ATOM 27095 C CA . LYS A 1 36 ? 2.725 -2.143 7.400 1.00 0.00 36 LYS A CA 17
ATOM 27096 C C . LYS A 1 36 ? 3.821 -1.391 8.147 1.00 0.00 36 LYS A C 17
ATOM 27097 O O . LYS A 1 36 ? 3.544 -0.619 9.064 1.00 0.00 36 LYS A O 17
ATOM 27116 N N . SER A 1 37 ? 5.068 -1.619 7.746 1.00 0.00 37 SER A N 17
ATOM 27117 C CA . SER A 1 37 ? 6.207 -0.964 8.379 1.00 0.00 37 SER A CA 17
ATOM 27118 C C . SER A 1 37 ? 6.798 0.102 7.463 1.00 0.00 37 SER A C 17
ATOM 27119 O O . SER A 1 37 ? 7.932 0.543 7.653 1.00 0.00 37 SER A O 17
ATOM 27127 N N . THR A 1 38 ? 6.021 0.515 6.466 1.00 0.00 38 THR A N 17
ATOM 27128 C CA . THR A 1 38 ? 6.465 1.528 5.519 1.00 0.00 38 THR A CA 17
ATOM 27129 C C . THR A 1 38 ? 5.282 2.295 4.936 1.00 0.00 38 THR A C 17
ATOM 27130 O O . THR A 1 38 ? 4.137 1.851 5.029 1.00 0.00 38 THR A O 17
ATOM 27141 N N . VAL A 1 39 ? 5.566 3.446 4.335 1.00 0.00 39 VAL A N 17
ATOM 27142 C CA . VAL A 1 39 ? 4.525 4.271 3.736 1.00 0.00 39 VAL A CA 17
ATOM 27143 C C . VAL A 1 39 ? 4.082 3.707 2.391 1.00 0.00 39 VAL A C 17
ATOM 27144 O O . VAL A 1 39 ? 4.882 3.134 1.652 1.00 0.00 39 VAL A O 17
ATOM 27157 N N . VAL A 1 40 ? 2.800 3.873 2.079 1.00 0.00 40 VAL A N 17
ATOM 27158 C CA . VAL A 1 40 ? 2.248 3.381 0.823 1.00 0.00 40 VAL A CA 17
ATOM 27159 C C . VAL A 1 40 ? 1.709 4.526 -0.026 1.00 0.00 40 VAL A C 17
ATOM 27160 O O . VAL A 1 40 ? 0.997 5.408 0.456 1.00 0.00 40 VAL A O 17
ATOM 27173 N N . PRO A 1 41 ? 2.053 4.515 -1.322 1.00 0.00 41 PRO A N 17
ATOM 27174 C CA . PRO A 1 41 ? 1.612 5.546 -2.268 1.00 0.00 41 PRO A CA 17
ATOM 27175 C C . PRO A 1 41 ? 0.118 5.462 -2.562 1.00 0.00 41 PRO A C 17
ATOM 27176 O O . PRO A 1 41 ? -0.360 4.473 -3.117 1.00 0.00 41 PRO A O 17
ATOM 27187 N N . VAL A 1 42 ? -0.614 6.507 -2.187 1.00 0.00 42 VAL A N 17
ATOM 27188 C CA . VAL A 1 42 ? -2.053 6.551 -2.413 1.00 0.00 42 VAL A CA 17
ATOM 27189 C C . VAL A 1 42 ? -2.372 6.719 -3.895 1.00 0.00 42 VAL A C 17
ATOM 27190 O O . VAL A 1 42 ? -2.110 7.761 -4.497 1.00 0.00 42 VAL A O 17
ATOM 27203 N N . PRO A 1 43 ? -2.952 5.672 -4.498 1.00 0.00 43 PRO A N 17
ATOM 27204 C CA . PRO A 1 43 ? -3.321 5.679 -5.917 1.00 0.00 43 PRO A CA 17
ATOM 27205 C C . PRO A 1 43 ? -4.488 6.617 -6.207 1.00 0.00 43 PRO A C 17
ATOM 27206 O O . PRO A 1 43 ? -5.632 6.180 -6.333 1.00 0.00 43 PRO A O 17
ATOM 27217 N N . TYR A 1 44 ? -4.191 7.907 -6.314 1.00 0.00 44 TYR A N 17
ATOM 27218 C CA . TYR A 1 44 ? -5.215 8.907 -6.588 1.00 0.00 44 TYR A CA 17
ATOM 27219 C C . TYR A 1 44 ? -6.080 8.491 -7.774 1.00 0.00 44 TYR A C 17
ATOM 27220 O O . TYR A 1 44 ? -7.308 8.507 -7.696 1.00 0.00 44 TYR A O 17
ATOM 27238 N N . GLU A 1 45 ? -5.428 8.116 -8.871 1.00 0.00 45 GLU A N 17
ATOM 27239 C CA . GLU A 1 45 ? -6.138 7.694 -10.073 1.00 0.00 45 GLU A CA 17
ATOM 27240 C C . GLU A 1 45 ? -7.268 6.729 -9.727 1.00 0.00 45 GLU A C 17
ATOM 27241 O O . GLU A 1 45 ? -8.409 6.914 -10.153 1.00 0.00 45 GLU A O 17
ATOM 27253 N N . LYS A 1 46 ? -6.943 5.698 -8.954 1.00 0.00 46 LYS A N 17
ATOM 27254 C CA . LYS A 1 46 ? -7.930 4.703 -8.550 1.00 0.00 46 LYS A CA 17
ATOM 27255 C C . LYS A 1 46 ? -8.904 5.286 -7.532 1.00 0.00 46 LYS A C 17
ATOM 27256 O O . LYS A 1 46 ? -10.118 5.261 -7.735 1.00 0.00 46 LYS A O 17
ATOM 27275 N N . MET A 1 47 ? -8.364 5.812 -6.437 1.00 0.00 47 MET A N 17
ATOM 27276 C CA . MET A 1 47 ? -9.187 6.403 -5.387 1.00 0.00 47 MET A CA 17
ATOM 27277 C C . MET A 1 47 ? -10.188 7.393 -5.975 1.00 0.00 47 MET A C 17
ATOM 27278 O O . MET A 1 47 ? -11.192 7.725 -5.344 1.00 0.00 47 MET A O 17
ATOM 27292 N N . LEU A 1 48 ? -9.910 7.860 -7.188 1.00 0.00 48 LEU A N 17
ATOM 27293 C CA . LEU A 1 48 ? -10.787 8.812 -7.861 1.00 0.00 48 LEU A CA 17
ATOM 27294 C C . LEU A 1 48 ? -11.992 8.104 -8.473 1.00 0.00 48 LEU A C 17
ATOM 27295 O O . LEU A 1 48 ? -13.096 8.647 -8.498 1.00 0.00 48 LEU A O 17
ATOM 27311 N N . ARG A 1 49 ? -11.771 6.889 -8.964 1.00 0.00 49 ARG A N 17
ATOM 27312 C CA . ARG A 1 49 ? -12.838 6.106 -9.575 1.00 0.00 49 ARG A CA 17
ATOM 27313 C C . ARG A 1 49 ? -13.716 5.458 -8.508 1.00 0.00 49 ARG A C 17
ATOM 27314 O O . ARG A 1 49 ? -14.938 5.403 -8.645 1.00 0.00 49 ARG A O 17
ATOM 27335 N N . ASP A 1 50 ? -13.084 4.967 -7.448 1.00 0.00 50 ASP A N 17
ATOM 27336 C CA . ASP A 1 50 ? -13.806 4.323 -6.358 1.00 0.00 50 ASP A CA 17
ATOM 27337 C C . ASP A 1 50 ? -13.341 4.858 -5.007 1.00 0.00 50 ASP A C 17
ATOM 27338 O O . ASP A 1 50 ? -12.311 4.435 -4.483 1.00 0.00 50 ASP A O 17
ATOM 27347 N N . GLN A 1 51 ? -14.109 5.789 -4.449 1.00 0.00 51 GLN A N 17
ATOM 27348 C CA . GLN A 1 51 ? -13.774 6.382 -3.160 1.00 0.00 51 GLN A CA 17
ATOM 27349 C C . GLN A 1 51 ? -14.326 5.543 -2.014 1.00 0.00 51 GLN A C 17
ATOM 27350 O O . GLN A 1 51 ? -14.878 6.075 -1.051 1.00 0.00 51 GLN A O 17
ATOM 27364 N N . SER A 1 52 ? -14.176 4.226 -2.125 1.00 0.00 52 SER A N 17
ATOM 27365 C CA . SER A 1 52 ? -14.664 3.312 -1.101 1.00 0.00 52 SER A CA 17
ATOM 27366 C C . SER A 1 52 ? -13.514 2.519 -0.487 1.00 0.00 52 SER A C 17
ATOM 27367 O O . SER A 1 52 ? -13.306 2.543 0.726 1.00 0.00 52 SER A O 17
ATOM 27375 N N . ALA A 1 53 ? -12.769 1.817 -1.335 1.00 0.00 53 ALA A N 17
ATOM 27376 C CA . ALA A 1 53 ? -11.639 1.019 -0.878 1.00 0.00 53 ALA A CA 17
ATOM 27377 C C . ALA A 1 53 ? -10.954 1.671 0.318 1.00 0.00 53 ALA A C 17
ATOM 27378 O O . ALA A 1 53 ? -10.496 0.985 1.233 1.00 0.00 53 ALA A O 17
ATOM 27385 N N . VAL A 1 54 ? -10.886 2.997 0.304 1.00 0.00 54 VAL A N 17
ATOM 27386 C CA . VAL A 1 54 ? -10.257 3.742 1.389 1.00 0.00 54 VAL A CA 17
ATOM 27387 C C . VAL A 1 54 ? -10.856 5.138 1.517 1.00 0.00 54 VAL A C 17
ATOM 27388 O O . VAL A 1 54 ? -10.856 5.915 0.561 1.00 0.00 54 VAL A O 17
ATOM 27401 N N . VAL A 1 55 ? -11.364 5.452 2.703 1.00 0.00 55 VAL A N 17
ATOM 27402 C CA . VAL A 1 55 ? -11.966 6.757 2.957 1.00 0.00 55 VAL A CA 17
ATOM 27403 C C . VAL A 1 55 ? -10.949 7.722 3.557 1.00 0.00 55 VAL A C 17
ATOM 27404 O O . VAL A 1 55 ? -9.917 7.307 4.083 1.00 0.00 55 VAL A O 17
ATOM 27417 N N . VAL A 1 56 ? -11.250 9.014 3.475 1.00 0.00 56 VAL A N 17
ATOM 27418 C CA . VAL A 1 56 ? -10.364 10.041 4.011 1.00 0.00 56 VAL A CA 17
ATOM 27419 C C . VAL A 1 56 ? -11.142 11.073 4.817 1.00 0.00 56 VAL A C 17
ATOM 27420 O O . VAL A 1 56 ? -12.056 11.716 4.302 1.00 0.00 56 VAL A O 17
ATOM 27433 N N . GLN A 1 57 ? -10.774 11.226 6.085 1.00 0.00 57 GLN A N 17
ATOM 27434 C CA . GLN A 1 57 ? -11.439 12.181 6.964 1.00 0.00 57 GLN A CA 17
ATOM 27435 C C . GLN A 1 57 ? -10.488 13.303 7.368 1.00 0.00 57 GLN A C 17
ATOM 27436 O O . GLN A 1 57 ? -9.279 13.207 7.167 1.00 0.00 57 GLN A O 17
ATOM 27450 N N . GLY A 1 58 ? -11.044 14.366 7.942 1.00 0.00 58 GLY A N 17
ATOM 27451 C CA . GLY A 1 58 ? -10.231 15.491 8.366 1.00 0.00 58 GLY A CA 17
ATOM 27452 C C . GLY A 1 58 ? -10.098 16.549 7.288 1.00 0.00 58 GLY A C 17
ATOM 27453 O O . GLY A 1 58 ? -9.389 17.540 7.465 1.00 0.00 58 GLY A O 17
ATOM 27457 N N . LEU A 1 59 ? -10.780 16.338 6.168 1.00 0.00 59 LEU A N 17
ATOM 27458 C CA . LEU A 1 59 ? -10.733 17.282 5.055 1.00 0.00 59 LEU A CA 17
ATOM 27459 C C . LEU A 1 59 ? -11.584 18.513 5.350 1.00 0.00 59 LEU A C 17
ATOM 27460 O O . LEU A 1 59 ? -12.556 18.460 6.103 1.00 0.00 59 LEU A O 17
ATOM 27476 N N . PRO A 1 60 ? -11.211 19.649 4.741 1.00 0.00 60 PRO A N 17
ATOM 27477 C CA . PRO A 1 60 ? -11.928 20.914 4.921 1.00 0.00 60 PRO A CA 17
ATOM 27478 C C . PRO A 1 60 ? -13.305 20.899 4.266 1.00 0.00 60 PRO A C 17
ATOM 27479 O O . PRO A 1 60 ? -13.760 19.864 3.783 1.00 0.00 60 PRO A O 17
ATOM 27490 N N . GLU A 1 61 ? -13.963 22.054 4.252 1.00 0.00 61 GLU A N 17
ATOM 27491 C CA . GLU A 1 61 ? -15.288 22.172 3.656 1.00 0.00 61 GLU A CA 17
ATOM 27492 C C . GLU A 1 61 ? -15.189 22.376 2.147 1.00 0.00 61 GLU A C 17
ATOM 27493 O O . GLU A 1 61 ? -14.144 22.767 1.630 1.00 0.00 61 GLU A O 17
ATOM 27505 N N . GLY A 1 62 ? -16.288 22.108 1.446 1.00 0.00 62 GLY A N 17
ATOM 27506 C CA . GLY A 1 62 ? -16.304 22.267 0.005 1.00 0.00 62 GLY A CA 17
ATOM 27507 C C . GLY A 1 62 ? -15.066 21.693 -0.656 1.00 0.00 62 GLY A C 17
ATOM 27508 O O . GLY A 1 62 ? -14.612 22.197 -1.684 1.00 0.00 62 GLY A O 17
ATOM 27512 N N . VAL A 1 63 ? -14.516 20.637 -0.064 1.00 0.00 63 VAL A N 17
ATOM 27513 C CA . VAL A 1 63 ? -13.323 19.996 -0.602 1.00 0.00 63 VAL A CA 17
ATOM 27514 C C . VAL A 1 63 ? -13.580 18.524 -0.908 1.00 0.00 63 VAL A C 17
ATOM 27515 O O . VAL A 1 63 ? -14.467 17.905 -0.322 1.00 0.00 63 VAL A O 17
ATOM 27528 N N . ALA A 1 64 ? -12.798 17.972 -1.830 1.00 0.00 64 ALA A N 17
ATOM 27529 C CA . ALA A 1 64 ? -12.940 16.573 -2.213 1.00 0.00 64 ALA A CA 17
ATOM 27530 C C . ALA A 1 64 ? -11.578 15.905 -2.366 1.00 0.00 64 ALA A C 17
ATOM 27531 O O . ALA A 1 64 ? -10.737 16.358 -3.143 1.00 0.00 64 ALA A O 17
ATOM 27538 N N . PHE A 1 65 ? -11.365 14.825 -1.621 1.00 0.00 65 PHE A N 17
ATOM 27539 C CA . PHE A 1 65 ? -10.104 14.096 -1.674 1.00 0.00 65 PHE A CA 17
ATOM 27540 C C . PHE A 1 65 ? -9.534 14.095 -3.090 1.00 0.00 65 PHE A C 17
ATOM 27541 O O . PHE A 1 65 ? -10.160 13.593 -4.023 1.00 0.00 65 PHE A O 17
ATOM 27558 N N . LYS A 1 66 ? -8.343 14.664 -3.241 1.00 0.00 66 LYS A N 17
ATOM 27559 C CA . LYS A 1 66 ? -7.687 14.730 -4.542 1.00 0.00 66 LYS A CA 17
ATOM 27560 C C . LYS A 1 66 ? -6.209 15.076 -4.388 1.00 0.00 66 LYS A C 17
ATOM 27561 O O . LYS A 1 66 ? -5.752 15.421 -3.298 1.00 0.00 66 LYS A O 17
ATOM 27580 N N . HIS A 1 67 ? -5.467 14.983 -5.487 1.00 0.00 67 HIS A N 17
ATOM 27581 C CA . HIS A 1 67 ? -4.040 15.288 -5.474 1.00 0.00 67 HIS A CA 17
ATOM 27582 C C . HIS A 1 67 ? -3.758 16.533 -4.637 1.00 0.00 67 HIS A C 17
ATOM 27583 O O . HIS A 1 67 ? -4.511 17.507 -4.657 1.00 0.00 67 HIS A O 17
ATOM 27597 N N . PRO A 1 68 ? -2.650 16.501 -3.883 1.00 0.00 68 PRO A N 17
ATOM 27598 C CA . PRO A 1 68 ? -2.243 17.618 -3.026 1.00 0.00 68 PRO A CA 17
ATOM 27599 C C . PRO A 1 68 ? -1.780 18.828 -3.830 1.00 0.00 68 PRO A C 17
ATOM 27600 O O . PRO A 1 68 ? -1.455 19.872 -3.264 1.00 0.00 68 PRO A O 17
ATOM 27611 N N . GLU A 1 69 ? -1.753 18.680 -5.150 1.00 0.00 69 GLU A N 17
ATOM 27612 C CA . GLU A 1 69 ? -1.329 19.762 -6.031 1.00 0.00 69 GLU A CA 17
ATOM 27613 C C . GLU A 1 69 ? -2.533 20.541 -6.555 1.00 0.00 69 GLU A C 17
ATOM 27614 O O . GLU A 1 69 ? -2.408 21.692 -6.970 1.00 0.00 69 GLU A O 17
ATOM 27626 N N . ASN A 1 70 ? -3.698 19.902 -6.533 1.00 0.00 70 ASN A N 17
ATOM 27627 C CA . ASN A 1 70 ? -4.925 20.533 -7.007 1.00 0.00 70 ASN A CA 17
ATOM 27628 C C . ASN A 1 70 ? -5.476 21.501 -5.964 1.00 0.00 70 ASN A C 17
ATOM 27629 O O . ASN A 1 70 ? -6.337 22.328 -6.264 1.00 0.00 70 ASN A O 17
ATOM 27640 N N . TYR A 1 71 ? -4.972 21.393 -4.740 1.00 0.00 71 TYR A N 17
ATOM 27641 C CA . TYR A 1 71 ? -5.414 22.258 -3.653 1.00 0.00 71 TYR A CA 17
ATOM 27642 C C . TYR A 1 71 ? -4.650 23.578 -3.661 1.00 0.00 71 TYR A C 17
ATOM 27643 O O . TYR A 1 71 ? -3.428 23.602 -3.521 1.00 0.00 71 TYR A O 17
ATOM 27661 N N . ASP A 1 72 ? -5.380 24.675 -3.826 1.00 0.00 72 ASP A N 17
ATOM 27662 C CA . ASP A 1 72 ? -4.773 26.002 -3.851 1.00 0.00 72 ASP A CA 17
ATOM 27663 C C . ASP A 1 72 ? -3.756 26.155 -2.725 1.00 0.00 72 ASP A C 17
ATOM 27664 O O . ASP A 1 72 ? -3.957 25.652 -1.619 1.00 0.00 72 ASP A O 17
ATOM 27673 N N . LEU A 1 73 ? -2.661 26.850 -3.015 1.00 0.00 73 LEU A N 17
ATOM 27674 C CA . LEU A 1 73 ? -1.610 27.068 -2.027 1.00 0.00 73 LEU A CA 17
ATOM 27675 C C . LEU A 1 73 ? -2.203 27.263 -0.635 1.00 0.00 73 LEU A C 17
ATOM 27676 O O . LEU A 1 73 ? -1.831 26.570 0.311 1.00 0.00 73 LEU A O 17
ATOM 27692 N N . ALA A 1 74 ? -3.129 28.209 -0.519 1.00 0.00 74 ALA A N 17
ATOM 27693 C CA . ALA A 1 74 ? -3.776 28.491 0.756 1.00 0.00 74 ALA A CA 17
ATOM 27694 C C . ALA A 1 74 ? -4.410 27.234 1.340 1.00 0.00 74 ALA A C 17
ATOM 27695 O O . ALA A 1 74 ? -4.320 26.982 2.542 1.00 0.00 74 ALA A O 17
ATOM 27702 N N . THR A 1 75 ? -5.053 26.447 0.484 1.00 0.00 75 THR A N 17
ATOM 27703 C CA . THR A 1 75 ? -5.704 25.216 0.916 1.00 0.00 75 THR A CA 17
ATOM 27704 C C . THR A 1 75 ? -4.683 24.205 1.427 1.00 0.00 75 THR A C 17
ATOM 27705 O O . THR A 1 75 ? -4.839 23.645 2.512 1.00 0.00 75 THR A O 17
ATOM 27716 N N . LEU A 1 76 ? -3.637 23.977 0.639 1.00 0.00 76 LEU A N 17
ATOM 27717 C CA . LEU A 1 76 ? -2.589 23.034 1.014 1.00 0.00 76 LEU A CA 17
ATOM 27718 C C . LEU A 1 76 ? -2.125 23.276 2.447 1.00 0.00 76 LEU A C 17
ATOM 27719 O O . LEU A 1 76 ? -2.061 22.348 3.255 1.00 0.00 76 LEU A O 17
ATOM 27735 N N . LYS A 1 77 ? -1.804 24.526 2.756 1.00 0.00 77 LYS A N 17
ATOM 27736 C CA . LYS A 1 77 ? -1.349 24.892 4.092 1.00 0.00 77 LYS A CA 17
ATOM 27737 C C . LYS A 1 77 ? -2.311 24.371 5.156 1.00 0.00 77 LYS A C 17
ATOM 27738 O O . LYS A 1 77 ? -1.888 23.854 6.189 1.00 0.00 77 LYS A O 17
ATOM 27757 N N . TRP A 1 78 ? -3.606 24.511 4.895 1.00 0.00 78 TRP A N 17
ATOM 27758 C CA . TRP A 1 78 ? -4.628 24.052 5.829 1.00 0.00 78 TRP A CA 17
ATOM 27759 C C . TRP A 1 78 ? -4.450 22.573 6.147 1.00 0.00 78 TRP A C 17
ATOM 27760 O O . TRP A 1 78 ? -4.322 22.190 7.311 1.00 0.00 78 TRP A O 17
ATOM 27781 N N . ILE A 1 79 ? -4.442 21.745 5.109 1.00 0.00 79 ILE A N 17
ATOM 27782 C CA . ILE A 1 79 ? -4.278 20.306 5.279 1.00 0.00 79 ILE A CA 17
ATOM 27783 C C . ILE A 1 79 ? -3.139 19.994 6.244 1.00 0.00 79 ILE A C 17
ATOM 27784 O O . ILE A 1 79 ? -3.313 19.242 7.204 1.00 0.00 79 ILE A O 17
ATOM 27800 N N . LEU A 1 80 ? -1.974 20.575 5.982 1.00 0.00 80 LEU A N 17
ATOM 27801 C CA . LEU A 1 80 ? -0.805 20.360 6.828 1.00 0.00 80 LEU A CA 17
ATOM 27802 C C . LEU A 1 80 ? -1.075 20.822 8.257 1.00 0.00 80 LEU A C 17
ATOM 27803 O O . LEU A 1 80 ? -0.560 20.243 9.213 1.00 0.00 80 LEU A O 17
ATOM 27819 N N . GLU A 1 81 ? -1.886 21.866 8.393 1.00 0.00 81 GLU A N 17
ATOM 27820 C CA . GLU A 1 81 ? -2.224 22.404 9.706 1.00 0.00 81 GLU A CA 17
ATOM 27821 C C . GLU A 1 81 ? -3.079 21.415 10.494 1.00 0.00 81 GLU A C 17
ATOM 27822 O O . GLU A 1 81 ? -2.744 21.050 11.620 1.00 0.00 81 GLU A O 17
ATOM 27834 N N . ASN A 1 82 ? -4.185 20.989 9.894 1.00 0.00 82 ASN A N 17
ATOM 27835 C CA . ASN A 1 82 ? -5.089 20.044 10.540 1.00 0.00 82 ASN A CA 17
ATOM 27836 C C . ASN A 1 82 ? -4.856 18.627 10.024 1.00 0.00 82 ASN A C 17
ATOM 27837 O O . ASN A 1 82 ? -5.797 17.853 9.854 1.00 0.00 82 ASN A O 17
ATOM 27848 N N . LYS A 1 83 ? -3.593 18.294 9.777 1.00 0.00 83 LYS A N 17
ATOM 27849 C CA . LYS A 1 83 ? -3.233 16.971 9.282 1.00 0.00 83 LYS A CA 17
ATOM 27850 C C . LYS A 1 83 ? -3.259 15.944 10.410 1.00 0.00 83 LYS A C 17
ATOM 27851 O O . LYS A 1 83 ? -3.791 14.845 10.249 1.00 0.00 83 LYS A O 17
ATOM 27870 N N . ALA A 1 84 ? -2.682 16.308 11.550 1.00 0.00 84 ALA A N 17
ATOM 27871 C CA . ALA A 1 84 ? -2.641 15.419 12.704 1.00 0.00 84 ALA A CA 17
ATOM 27872 C C . ALA A 1 84 ? -3.981 14.717 12.903 1.00 0.00 84 ALA A C 17
ATOM 27873 O O . ALA A 1 84 ? -4.034 13.588 13.388 1.00 0.00 84 ALA A O 17
ATOM 27880 N N . GLY A 1 85 ? -5.061 15.395 12.526 1.00 0.00 85 GLY A N 17
ATOM 27881 C CA . GLY A 1 85 ? -6.386 14.820 12.673 1.00 0.00 85 GLY A CA 17
ATOM 27882 C C . GLY A 1 85 ? -6.756 13.917 11.514 1.00 0.00 85 GLY A C 17
ATOM 27883 O O . GLY A 1 85 ? -7.282 12.821 11.716 1.00 0.00 85 GLY A O 17
ATOM 27887 N N . ILE A 1 86 ? -6.484 14.375 10.297 1.00 0.00 86 ILE A N 17
ATOM 27888 C CA . ILE A 1 86 ? -6.794 13.600 9.102 1.00 0.00 86 ILE A CA 17
ATOM 27889 C C . ILE A 1 86 ? -6.552 12.112 9.335 1.00 0.00 86 ILE A C 17
ATOM 27890 O O . ILE A 1 86 ? -5.434 11.693 9.632 1.00 0.00 86 ILE A O 17
ATOM 27906 N N . SER A 1 87 ? -7.609 11.317 9.195 1.00 0.00 87 SER A N 17
ATOM 27907 C CA . SER A 1 87 ? -7.513 9.876 9.391 1.00 0.00 87 SER A CA 17
ATOM 27908 C C . SER A 1 87 ? -7.826 9.129 8.099 1.00 0.00 87 SER A C 17
ATOM 27909 O O . SER A 1 87 ? -8.354 9.706 7.147 1.00 0.00 87 SER A O 17
ATOM 27917 N N . PHE A 1 88 ? -7.497 7.842 8.071 1.00 0.00 88 PHE A N 17
ATOM 27918 C CA . PHE A 1 88 ? -7.742 7.015 6.897 1.00 0.00 88 PHE A CA 17
ATOM 27919 C C . PHE A 1 88 ? -8.371 5.681 7.291 1.00 0.00 88 PHE A C 17
ATOM 27920 O O . PHE A 1 88 ? -7.816 4.938 8.101 1.00 0.00 88 PHE A O 17
ATOM 27937 N N . ILE A 1 89 ? -9.530 5.386 6.712 1.00 0.00 89 ILE A N 17
ATOM 27938 C CA . ILE A 1 89 ? -10.233 4.142 7.002 1.00 0.00 89 ILE A CA 17
ATOM 27939 C C . ILE A 1 89 ? -10.194 3.196 5.807 1.00 0.00 89 ILE A C 17
ATOM 27940 O O . ILE A 1 89 ? -10.815 3.458 4.775 1.00 0.00 89 ILE A O 17
ATOM 27956 N N . ILE A 1 90 ? -9.462 2.097 5.952 1.00 0.00 90 ILE A N 17
ATOM 27957 C CA . ILE A 1 90 ? -9.345 1.112 4.886 1.00 0.00 90 ILE A CA 17
ATOM 27958 C C . ILE A 1 90 ? -10.542 0.166 4.876 1.00 0.00 90 ILE A C 17
ATOM 27959 O O . ILE A 1 90 ? -10.731 -0.622 5.803 1.00 0.00 90 ILE A O 17
ATOM 27975 N N . LYS A 1 91 ? -11.347 0.248 3.823 1.00 0.00 91 LYS A N 17
ATOM 27976 C CA . LYS A 1 91 ? -12.524 -0.601 3.690 1.00 0.00 91 LYS A CA 17
ATOM 27977 C C . LYS A 1 91 ? -12.194 -1.869 2.909 1.00 0.00 91 LYS A C 17
ATOM 27978 O O . LYS A 1 91 ? -12.805 -2.917 3.121 1.00 0.00 91 LYS A O 17
ATOM 27997 N N . ARG A 1 92 ? -11.226 -1.767 2.005 1.00 0.00 92 ARG A N 17
ATOM 27998 C CA . ARG A 1 92 ? -10.816 -2.906 1.193 1.00 0.00 92 ARG A CA 17
ATOM 27999 C C . ARG A 1 92 ? -9.670 -2.524 0.259 1.00 0.00 92 ARG A C 17
ATOM 28000 O O . ARG A 1 92 ? -9.646 -1.438 -0.322 1.00 0.00 92 ARG A O 17
ATOM 28021 N N . PRO A 1 93 ? -8.697 -3.435 0.111 1.00 0.00 93 PRO A N 17
ATOM 28022 C CA . PRO A 1 93 ? -7.532 -3.216 -0.750 1.00 0.00 93 PRO A CA 17
ATOM 28023 C C . PRO A 1 93 ? -7.897 -3.221 -2.232 1.00 0.00 93 PRO A C 17
ATOM 28024 O O . PRO A 1 93 ? -8.826 -3.912 -2.649 1.00 0.00 93 PRO A O 17
ATOM 28035 N N . PHE A 1 94 ? -7.159 -2.446 -3.019 1.00 0.00 94 PHE A N 17
ATOM 28036 C CA . PHE A 1 94 ? -7.405 -2.361 -4.454 1.00 0.00 94 PHE A CA 17
ATOM 28037 C C . PHE A 1 94 ? -7.008 -3.658 -5.152 1.00 0.00 94 PHE A C 17
ATOM 28038 O O . PHE A 1 94 ? -5.843 -4.057 -5.127 1.00 0.00 94 PHE A O 17
ATOM 28055 N N . LEU A 1 95 ? -7.983 -4.311 -5.774 1.00 0.00 95 LEU A N 17
ATOM 28056 C CA . LEU A 1 95 ? -7.737 -5.564 -6.479 1.00 0.00 95 LEU A CA 17
ATOM 28057 C C . LEU A 1 95 ? -7.984 -5.405 -7.976 1.00 0.00 95 LEU A C 17
ATOM 28058 O O . LEU A 1 95 ? -9.043 -4.935 -8.392 1.00 0.00 95 LEU A O 17
ATOM 28074 N N . GLU A 1 96 ? -7.002 -5.802 -8.779 1.00 0.00 96 GLU A N 17
ATOM 28075 C CA . GLU A 1 96 ? -7.115 -5.703 -10.230 1.00 0.00 96 GLU A CA 17
ATOM 28076 C C . GLU A 1 96 ? -5.946 -6.404 -10.916 1.00 0.00 96 GLU A C 17
ATOM 28077 O O . GLU A 1 96 ? -4.808 -6.369 -10.448 1.00 0.00 96 GLU A O 17
ATOM 28089 N N . PRO A 1 97 ? -6.233 -7.058 -12.051 1.00 0.00 97 PRO A N 17
ATOM 28090 C CA . PRO A 1 97 ? -5.219 -7.779 -12.826 1.00 0.00 97 PRO A CA 17
ATOM 28091 C C . PRO A 1 97 ? -4.227 -6.838 -13.502 1.00 0.00 97 PRO A C 17
ATOM 28092 O O . PRO A 1 97 ? -4.253 -5.628 -13.280 1.00 0.00 97 PRO A O 17
ATOM 28103 N N . LYS A 1 98 ? -3.354 -7.402 -14.329 1.00 0.00 98 LYS A N 17
ATOM 28104 C CA . LYS A 1 98 ? -2.354 -6.614 -15.040 1.00 0.00 98 LYS A CA 17
ATOM 28105 C C . LYS A 1 98 ? -1.690 -7.439 -16.138 1.00 0.00 98 LYS A C 17
ATOM 28106 O O . LYS A 1 98 ? -1.763 -8.669 -16.135 1.00 0.00 98 LYS A O 17
ATOM 28125 N N . LYS A 1 99 ? -1.042 -6.756 -17.076 1.00 0.00 99 LYS A N 17
ATOM 28126 C CA . LYS A 1 99 ? -0.362 -7.425 -18.178 1.00 0.00 99 LYS A CA 17
ATOM 28127 C C . LYS A 1 99 ? 0.289 -8.723 -17.709 1.00 0.00 99 LYS A C 17
ATOM 28128 O O . LYS A 1 99 ? -0.070 -9.809 -18.166 1.00 0.00 99 LYS A O 17
ATOM 28147 N N . HIS A 1 100 ? 1.246 -8.602 -16.794 1.00 0.00 100 HIS A N 17
ATOM 28148 C CA . HIS A 1 100 ? 1.944 -9.767 -16.262 1.00 0.00 100 HIS A CA 17
ATOM 28149 C C . HIS A 1 100 ? 2.296 -10.746 -17.377 1.00 0.00 100 HIS A C 17
ATOM 28150 O O . HIS A 1 100 ? 1.944 -11.925 -17.317 1.00 0.00 100 HIS A O 17
ATOM 28164 N N . VAL A 1 101 ? 2.992 -10.251 -18.395 1.00 0.00 101 VAL A N 17
ATOM 28165 C CA . VAL A 1 101 ? 3.392 -11.083 -19.525 1.00 0.00 101 VAL A CA 17
ATOM 28166 C C . VAL A 1 101 ? 4.807 -11.620 -19.339 1.00 0.00 101 VAL A C 17
ATOM 28167 O O . VAL A 1 101 ? 5.646 -11.511 -20.232 1.00 0.00 101 VAL A O 17
ATOM 28180 N N . GLY A 1 102 ? 5.064 -12.201 -18.171 1.00 0.00 102 GLY A N 17
ATOM 28181 C CA . GLY A 1 102 ? 6.379 -12.746 -17.888 1.00 0.00 102 GLY A CA 17
ATOM 28182 C C . GLY A 1 102 ? 7.487 -11.737 -18.113 1.00 0.00 102 GLY A C 17
ATOM 28183 O O . GLY A 1 102 ? 7.674 -10.822 -17.312 1.00 0.00 102 GLY A O 17
ATOM 28187 N N . GLY A 1 103 ? 8.226 -11.903 -19.206 1.00 0.00 103 GLY A N 17
ATOM 28188 C CA . GLY A 1 103 ? 9.312 -10.992 -19.513 1.00 0.00 103 GLY A CA 17
ATOM 28189 C C . GLY A 1 103 ? 9.766 -11.096 -20.955 1.00 0.00 103 GLY A C 17
ATOM 28190 O O . GLY A 1 103 ? 9.824 -12.190 -21.518 1.00 0.00 103 GLY A O 17
ATOM 28194 N N . SER A 1 104 ? 10.087 -9.955 -21.556 1.00 0.00 104 SER A N 17
ATOM 28195 C CA . SER A 1 104 ? 10.533 -9.922 -22.945 1.00 0.00 104 SER A CA 17
ATOM 28196 C C . SER A 1 104 ? 11.690 -8.944 -23.121 1.00 0.00 104 SER A C 17
ATOM 28197 O O . SER A 1 104 ? 11.541 -7.743 -22.902 1.00 0.00 104 SER A O 17
ATOM 28205 N N . GLY A 1 105 ? 12.845 -9.469 -23.518 1.00 0.00 105 GLY A N 17
ATOM 28206 C CA . GLY A 1 105 ? 14.012 -8.630 -23.716 1.00 0.00 105 GLY A CA 17
ATOM 28207 C C . GLY A 1 105 ? 13.805 -7.596 -24.805 1.00 0.00 105 GLY A C 17
ATOM 28208 O O . GLY A 1 105 ? 13.541 -7.926 -25.962 1.00 0.00 105 GLY A O 17
ATOM 28212 N N . PRO A 1 106 ? 13.923 -6.312 -24.437 1.00 0.00 106 PRO A N 17
ATOM 28213 C CA . PRO A 1 106 ? 13.749 -5.200 -25.377 1.00 0.00 106 PRO A CA 17
ATOM 28214 C C . PRO A 1 106 ? 14.884 -5.116 -26.391 1.00 0.00 106 PRO A C 17
ATOM 28215 O O . PRO A 1 106 ? 16.013 -4.766 -26.046 1.00 0.00 106 PRO A O 17
ATOM 28226 N N . SER A 1 107 ? 14.577 -5.438 -27.644 1.00 0.00 107 SER A N 17
ATOM 28227 C CA . SER A 1 107 ? 15.573 -5.401 -28.709 1.00 0.00 107 SER A CA 17
ATOM 28228 C C . SER A 1 107 ? 15.540 -4.062 -29.438 1.00 0.00 107 SER A C 17
ATOM 28229 O O . SER A 1 107 ? 14.509 -3.663 -29.980 1.00 0.00 107 SER A O 17
ATOM 28237 N N . SER A 1 108 ? 16.676 -3.372 -29.447 1.00 0.00 108 SER A N 17
ATOM 28238 C CA . SER A 1 108 ? 16.778 -2.075 -30.107 1.00 0.00 108 SER A CA 17
ATOM 28239 C C . SER A 1 108 ? 17.536 -2.194 -31.425 1.00 0.00 108 SER A C 17
ATOM 28240 O O . SER A 1 108 ? 18.673 -2.660 -31.460 1.00 0.00 108 SER A O 17
ATOM 28248 N N . GLY A 1 109 ? 16.896 -1.767 -32.509 1.00 0.00 109 GLY A N 17
ATOM 28249 C CA . GLY A 1 109 ? 17.523 -1.833 -33.816 1.00 0.00 109 GLY A CA 17
ATOM 28250 C C . GLY A 1 109 ? 17.165 -0.649 -34.692 1.00 0.00 109 GLY A C 17
ATOM 28251 O O . GLY A 1 109 ? 17.532 0.487 -34.393 1.00 0.00 109 GLY A O 17
ATOM 28255 N N . GLY A 1 1 ? 0.326 34.865 -21.948 1.00 0.00 1 GLY A N 18
ATOM 28256 C CA . GLY A 1 1 ? 1.598 34.282 -22.335 1.00 0.00 1 GLY A CA 18
ATOM 28257 C C . GLY A 1 1 ? 2.644 35.333 -22.652 1.00 0.00 1 GLY A C 18
ATOM 28258 O O . GLY A 1 1 ? 3.293 35.277 -23.697 1.00 0.00 1 GLY A O 18
ATOM 28262 N N . SER A 1 2 ? 2.807 36.295 -21.749 1.00 0.00 2 SER A N 18
ATOM 28263 C CA . SER A 1 2 ? 3.777 37.367 -21.941 1.00 0.00 2 SER A CA 18
ATOM 28264 C C . SER A 1 2 ? 5.154 36.949 -21.434 1.00 0.00 2 SER A C 18
ATOM 28265 O O . SER A 1 2 ? 5.271 36.124 -20.527 1.00 0.00 2 SER A O 18
ATOM 28273 N N . SER A 1 3 ? 6.195 37.523 -22.028 1.00 0.00 3 SER A N 18
ATOM 28274 C CA . SER A 1 3 ? 7.566 37.209 -21.640 1.00 0.00 3 SER A CA 18
ATOM 28275 C C . SER A 1 3 ? 7.782 37.461 -20.151 1.00 0.00 3 SER A C 18
ATOM 28276 O O . SER A 1 3 ? 7.580 38.572 -19.663 1.00 0.00 3 SER A O 18
ATOM 28284 N N . GLY A 1 4 ? 8.193 36.421 -19.434 1.00 0.00 4 GLY A N 18
ATOM 28285 C CA . GLY A 1 4 ? 8.430 36.548 -18.009 1.00 0.00 4 GLY A CA 18
ATOM 28286 C C . GLY A 1 4 ? 9.762 35.963 -17.587 1.00 0.00 4 GLY A C 18
ATOM 28287 O O . GLY A 1 4 ? 10.752 36.069 -18.311 1.00 0.00 4 GLY A O 18
ATOM 28291 N N . SER A 1 5 ? 9.790 35.343 -16.411 1.00 0.00 5 SER A N 18
ATOM 28292 C CA . SER A 1 5 ? 11.012 34.743 -15.891 1.00 0.00 5 SER A CA 18
ATOM 28293 C C . SER A 1 5 ? 11.008 33.232 -16.103 1.00 0.00 5 SER A C 18
ATOM 28294 O O . SER A 1 5 ? 9.951 32.615 -16.235 1.00 0.00 5 SER A O 18
ATOM 28302 N N . SER A 1 6 ? 12.198 32.642 -16.135 1.00 0.00 6 SER A N 18
ATOM 28303 C CA . SER A 1 6 ? 12.334 31.204 -16.334 1.00 0.00 6 SER A CA 18
ATOM 28304 C C . SER A 1 6 ? 13.161 30.575 -15.217 1.00 0.00 6 SER A C 18
ATOM 28305 O O . SER A 1 6 ? 13.993 31.237 -14.598 1.00 0.00 6 SER A O 18
ATOM 28313 N N . GLY A 1 7 ? 12.925 29.291 -14.964 1.00 0.00 7 GLY A N 18
ATOM 28314 C CA . GLY A 1 7 ? 13.656 28.593 -13.922 1.00 0.00 7 GLY A CA 18
ATOM 28315 C C . GLY A 1 7 ? 12.820 28.373 -12.677 1.00 0.00 7 GLY A C 18
ATOM 28316 O O . GLY A 1 7 ? 11.614 28.144 -12.764 1.00 0.00 7 GLY A O 18
ATOM 28320 N N . MET A 1 8 ? 13.462 28.440 -11.515 1.00 0.00 8 MET A N 18
ATOM 28321 C CA . MET A 1 8 ? 12.769 28.245 -10.247 1.00 0.00 8 MET A CA 18
ATOM 28322 C C . MET A 1 8 ? 12.692 29.552 -9.464 1.00 0.00 8 MET A C 18
ATOM 28323 O O . MET A 1 8 ? 13.715 30.126 -9.093 1.00 0.00 8 MET A O 18
ATOM 28337 N N . SER A 1 9 ? 11.471 30.016 -9.215 1.00 0.00 9 SER A N 18
ATOM 28338 C CA . SER A 1 9 ? 11.260 31.256 -8.479 1.00 0.00 9 SER A CA 18
ATOM 28339 C C . SER A 1 9 ? 11.577 31.070 -6.998 1.00 0.00 9 SER A C 18
ATOM 28340 O O . SER A 1 9 ? 11.696 29.945 -6.513 1.00 0.00 9 SER A O 18
ATOM 28348 N N . VAL A 1 10 ? 11.713 32.184 -6.284 1.00 0.00 10 VAL A N 18
ATOM 28349 C CA . VAL A 1 10 ? 12.016 32.145 -4.858 1.00 0.00 10 VAL A CA 18
ATOM 28350 C C . VAL A 1 10 ? 10.883 31.492 -4.074 1.00 0.00 10 VAL A C 18
ATOM 28351 O O . VAL A 1 10 ? 11.121 30.695 -3.166 1.00 0.00 10 VAL A O 18
ATOM 28364 N N . ASP A 1 11 ? 9.649 31.835 -4.429 1.00 0.00 11 ASP A N 18
ATOM 28365 C CA . ASP A 1 11 ? 8.479 31.282 -3.759 1.00 0.00 11 ASP A CA 18
ATOM 28366 C C . ASP A 1 11 ? 8.071 29.954 -4.389 1.00 0.00 11 ASP A C 18
ATOM 28367 O O . ASP A 1 11 ? 7.259 29.215 -3.832 1.00 0.00 11 ASP A O 18
ATOM 28376 N N . ALA A 1 12 ? 8.638 29.657 -5.553 1.00 0.00 12 ALA A N 18
ATOM 28377 C CA . ALA A 1 12 ? 8.334 28.418 -6.258 1.00 0.00 12 ALA A CA 18
ATOM 28378 C C . ALA A 1 12 ? 8.718 27.202 -5.421 1.00 0.00 12 ALA A C 18
ATOM 28379 O O . ALA A 1 12 ? 7.978 26.221 -5.356 1.00 0.00 12 ALA A O 18
ATOM 28386 N N . VAL A 1 13 ? 9.881 27.274 -4.781 1.00 0.00 13 VAL A N 18
ATOM 28387 C CA . VAL A 1 13 ? 10.364 26.179 -3.948 1.00 0.00 13 VAL A CA 18
ATOM 28388 C C . VAL A 1 13 ? 9.393 25.885 -2.810 1.00 0.00 13 VAL A C 18
ATOM 28389 O O . VAL A 1 13 ? 9.241 24.738 -2.391 1.00 0.00 13 VAL A O 18
ATOM 28402 N N . GLU A 1 14 ? 8.737 26.930 -2.314 1.00 0.00 14 GLU A N 18
ATOM 28403 C CA . GLU A 1 14 ? 7.780 26.783 -1.223 1.00 0.00 14 GLU A CA 18
ATOM 28404 C C . GLU A 1 14 ? 6.551 26.005 -1.680 1.00 0.00 14 GLU A C 18
ATOM 28405 O O . GLU A 1 14 ? 6.302 24.890 -1.219 1.00 0.00 14 GLU A O 18
ATOM 28417 N N . ILE A 1 15 ? 5.784 26.600 -2.588 1.00 0.00 15 ILE A N 18
ATOM 28418 C CA . ILE A 1 15 ? 4.580 25.963 -3.107 1.00 0.00 15 ILE A CA 18
ATOM 28419 C C . ILE A 1 15 ? 4.862 24.530 -3.546 1.00 0.00 15 ILE A C 18
ATOM 28420 O O . ILE A 1 15 ? 4.023 23.645 -3.385 1.00 0.00 15 ILE A O 18
ATOM 28436 N N . GLU A 1 16 ? 6.051 24.308 -4.099 1.00 0.00 16 GLU A N 18
ATOM 28437 C CA . GLU A 1 16 ? 6.444 22.983 -4.559 1.00 0.00 16 GLU A CA 18
ATOM 28438 C C . GLU A 1 16 ? 6.702 22.050 -3.378 1.00 0.00 16 GLU A C 18
ATOM 28439 O O . GLU A 1 16 ? 6.295 20.888 -3.389 1.00 0.00 16 GLU A O 18
ATOM 28451 N N . THR A 1 17 ? 7.380 22.569 -2.359 1.00 0.00 17 THR A N 18
ATOM 28452 C CA . THR A 1 17 ? 7.693 21.785 -1.172 1.00 0.00 17 THR A CA 18
ATOM 28453 C C . THR A 1 17 ? 6.426 21.398 -0.417 1.00 0.00 17 THR A C 18
ATOM 28454 O O . THR A 1 17 ? 6.306 20.280 0.085 1.00 0.00 17 THR A O 18
ATOM 28465 N N . LEU A 1 18 ? 5.480 22.328 -0.343 1.00 0.00 18 LEU A N 18
ATOM 28466 C CA . LEU A 1 18 ? 4.220 22.084 0.349 1.00 0.00 18 LEU A CA 18
ATOM 28467 C C . LEU A 1 18 ? 3.491 20.887 -0.252 1.00 0.00 18 LEU A C 18
ATOM 28468 O O . LEU A 1 18 ? 3.001 20.019 0.470 1.00 0.00 18 LEU A O 18
ATOM 28484 N N . ARG A 1 19 ? 3.424 20.847 -1.579 1.00 0.00 19 ARG A N 18
ATOM 28485 C CA . ARG A 1 19 ? 2.755 19.756 -2.278 1.00 0.00 19 ARG A CA 18
ATOM 28486 C C . ARG A 1 19 ? 3.353 18.409 -1.881 1.00 0.00 19 ARG A C 18
ATOM 28487 O O . ARG A 1 19 ? 2.650 17.400 -1.821 1.00 0.00 19 ARG A O 18
ATOM 28508 N N . LYS A 1 20 ? 4.652 18.402 -1.609 1.00 0.00 20 LYS A N 18
ATOM 28509 C CA . LYS A 1 20 ? 5.346 17.180 -1.216 1.00 0.00 20 LYS A CA 18
ATOM 28510 C C . LYS A 1 20 ? 4.927 16.744 0.184 1.00 0.00 20 LYS A C 18
ATOM 28511 O O . LYS A 1 20 ? 4.433 15.632 0.379 1.00 0.00 20 LYS A O 18
ATOM 28530 N N . THR A 1 21 ? 5.126 17.627 1.158 1.00 0.00 21 THR A N 18
ATOM 28531 C CA . THR A 1 21 ? 4.769 17.333 2.541 1.00 0.00 21 THR A CA 18
ATOM 28532 C C . THR A 1 21 ? 3.441 16.591 2.619 1.00 0.00 21 THR A C 18
ATOM 28533 O O . THR A 1 21 ? 3.313 15.600 3.339 1.00 0.00 21 THR A O 18
ATOM 28544 N N . VAL A 1 22 ? 2.451 17.077 1.875 1.00 0.00 22 VAL A N 18
ATOM 28545 C CA . VAL A 1 22 ? 1.132 16.458 1.860 1.00 0.00 22 VAL A CA 18
ATOM 28546 C C . VAL A 1 22 ? 1.155 15.132 1.107 1.00 0.00 22 VAL A C 18
ATOM 28547 O O . VAL A 1 22 ? 0.457 14.187 1.475 1.00 0.00 22 VAL A O 18
ATOM 28560 N N . GLU A 1 23 ? 1.963 15.070 0.054 1.00 0.00 23 GLU A N 18
ATOM 28561 C CA . GLU A 1 23 ? 2.076 13.858 -0.750 1.00 0.00 23 GLU A CA 18
ATOM 28562 C C . GLU A 1 23 ? 2.511 12.674 0.109 1.00 0.00 23 GLU A C 18
ATOM 28563 O O . GLU A 1 23 ? 1.994 11.566 -0.036 1.00 0.00 23 GLU A O 18
ATOM 28575 N N . ASP A 1 24 ? 3.464 12.917 1.002 1.00 0.00 24 ASP A N 18
ATOM 28576 C CA . ASP A 1 24 ? 3.967 11.872 1.885 1.00 0.00 24 ASP A CA 18
ATOM 28577 C C . ASP A 1 24 ? 2.949 11.540 2.972 1.00 0.00 24 ASP A C 18
ATOM 28578 O O . ASP A 1 24 ? 2.728 10.373 3.293 1.00 0.00 24 ASP A O 18
ATOM 28587 N N . TYR A 1 25 ? 2.334 12.574 3.534 1.00 0.00 25 TYR A N 18
ATOM 28588 C CA . TYR A 1 25 ? 1.343 12.393 4.587 1.00 0.00 25 TYR A CA 18
ATOM 28589 C C . TYR A 1 25 ? 0.293 11.364 4.177 1.00 0.00 25 TYR A C 18
ATOM 28590 O O . TYR A 1 25 ? 0.130 10.333 4.827 1.00 0.00 25 TYR A O 18
ATOM 28608 N N . PHE A 1 26 ? -0.416 11.654 3.090 1.00 0.00 26 PHE A N 18
ATOM 28609 C CA . PHE A 1 26 ? -1.451 10.755 2.590 1.00 0.00 26 PHE A CA 18
ATOM 28610 C C . PHE A 1 26 ? -0.944 9.317 2.544 1.00 0.00 26 PHE A C 18
ATOM 28611 O O . PHE A 1 26 ? -1.688 8.376 2.825 1.00 0.00 26 PHE A O 18
ATOM 28628 N N . CYS A 1 27 ? 0.325 9.154 2.185 1.00 0.00 27 CYS A N 18
ATOM 28629 C CA . CYS A 1 27 ? 0.930 7.830 2.099 1.00 0.00 27 CYS A CA 18
ATOM 28630 C C . CYS A 1 27 ? 1.098 7.217 3.486 1.00 0.00 27 CYS A C 18
ATOM 28631 O O . CYS A 1 27 ? 0.826 6.034 3.690 1.00 0.00 27 CYS A O 18
ATOM 28639 N N . PHE A 1 28 ? 1.549 8.030 4.435 1.00 0.00 28 PHE A N 18
ATOM 28640 C CA . PHE A 1 28 ? 1.755 7.568 5.803 1.00 0.00 28 PHE A CA 18
ATOM 28641 C C . PHE A 1 28 ? 0.457 7.030 6.398 1.00 0.00 28 PHE A C 18
ATOM 28642 O O . PHE A 1 28 ? 0.391 5.881 6.836 1.00 0.00 28 PHE A O 18
ATOM 28659 N N . CYS A 1 29 ? -0.574 7.868 6.409 1.00 0.00 29 CYS A N 18
ATOM 28660 C CA . CYS A 1 29 ? -1.871 7.479 6.949 1.00 0.00 29 CYS A CA 18
ATOM 28661 C C . CYS A 1 29 ? -2.368 6.192 6.298 1.00 0.00 29 CYS A C 18
ATOM 28662 O O . CYS A 1 29 ? -2.818 5.272 6.981 1.00 0.00 29 CYS A O 18
ATOM 28670 N N . TYR A 1 30 ? -2.285 6.136 4.973 1.00 0.00 30 TYR A N 18
ATOM 28671 C CA . TYR A 1 30 ? -2.730 4.965 4.229 1.00 0.00 30 TYR A CA 18
ATOM 28672 C C . TYR A 1 30 ? -1.973 3.716 4.672 1.00 0.00 30 TYR A C 18
ATOM 28673 O O . TYR A 1 30 ? -2.545 2.813 5.281 1.00 0.00 30 TYR A O 18
ATOM 28691 N N . GLY A 1 31 ? -0.680 3.675 4.364 1.00 0.00 31 GLY A N 18
ATOM 28692 C CA . GLY A 1 31 ? 0.136 2.536 4.738 1.00 0.00 31 GLY A CA 18
ATOM 28693 C C . GLY A 1 31 ? 0.070 2.238 6.223 1.00 0.00 31 GLY A C 18
ATOM 28694 O O . GLY A 1 31 ? 0.184 1.084 6.638 1.00 0.00 31 GLY A O 18
ATOM 28698 N N . LYS A 1 32 ? -0.114 3.280 7.027 1.00 0.00 32 LYS A N 18
ATOM 28699 C CA . LYS A 1 32 ? -0.195 3.125 8.474 1.00 0.00 32 LYS A CA 18
ATOM 28700 C C . LYS A 1 32 ? -1.462 2.374 8.871 1.00 0.00 32 LYS A C 18
ATOM 28701 O O . LYS A 1 32 ? -1.432 1.503 9.740 1.00 0.00 32 LYS A O 18
ATOM 28720 N N . ALA A 1 33 ? -2.573 2.714 8.226 1.00 0.00 33 ALA A N 18
ATOM 28721 C CA . ALA A 1 33 ? -3.849 2.067 8.509 1.00 0.00 33 ALA A CA 18
ATOM 28722 C C . ALA A 1 33 ? -3.848 0.619 8.033 1.00 0.00 33 ALA A C 18
ATOM 28723 O O . ALA A 1 33 ? -4.554 -0.227 8.585 1.00 0.00 33 ALA A O 18
ATOM 28730 N N . LEU A 1 34 ? -3.055 0.340 7.005 1.00 0.00 34 LEU A N 18
ATOM 28731 C CA . LEU A 1 34 ? -2.963 -1.008 6.453 1.00 0.00 34 LEU A CA 18
ATOM 28732 C C . LEU A 1 34 ? -2.344 -1.969 7.463 1.00 0.00 34 LEU A C 18
ATOM 28733 O O . LEU A 1 34 ? -2.675 -3.154 7.492 1.00 0.00 34 LEU A O 18
ATOM 28749 N N . GLY A 1 35 ? -1.445 -1.449 8.293 1.00 0.00 35 GLY A N 18
ATOM 28750 C CA . GLY A 1 35 ? -0.795 -2.274 9.295 1.00 0.00 35 GLY A CA 18
ATOM 28751 C C . GLY A 1 35 ? 0.576 -2.748 8.856 1.00 0.00 35 GLY A C 18
ATOM 28752 O O . GLY A 1 35 ? 1.071 -3.770 9.330 1.00 0.00 35 GLY A O 18
ATOM 28756 N N . LYS A 1 36 ? 1.195 -2.003 7.945 1.00 0.00 36 LYS A N 18
ATOM 28757 C CA . LYS A 1 36 ? 2.516 -2.351 7.440 1.00 0.00 36 LYS A CA 18
ATOM 28758 C C . LYS A 1 36 ? 3.607 -1.634 8.231 1.00 0.00 36 LYS A C 18
ATOM 28759 O O . LYS A 1 36 ? 3.319 -0.876 9.156 1.00 0.00 36 LYS A O 18
ATOM 28778 N N . SER A 1 37 ? 4.860 -1.877 7.858 1.00 0.00 37 SER A N 18
ATOM 28779 C CA . SER A 1 37 ? 5.992 -1.256 8.533 1.00 0.00 37 SER A CA 18
ATOM 28780 C C . SER A 1 37 ? 6.658 -0.218 7.635 1.00 0.00 37 SER A C 18
ATOM 28781 O O . SER A 1 37 ? 7.819 0.141 7.835 1.00 0.00 37 SER A O 18
ATOM 28789 N N . THR A 1 38 ? 5.914 0.262 6.644 1.00 0.00 38 THR A N 18
ATOM 28790 C CA . THR A 1 38 ? 6.431 1.257 5.713 1.00 0.00 38 THR A CA 18
ATOM 28791 C C . THR A 1 38 ? 5.299 2.070 5.092 1.00 0.00 38 THR A C 18
ATOM 28792 O O . THR A 1 38 ? 4.146 1.640 5.084 1.00 0.00 38 THR A O 18
ATOM 28803 N N . VAL A 1 39 ? 5.637 3.246 4.574 1.00 0.00 39 VAL A N 18
ATOM 28804 C CA . VAL A 1 39 ? 4.649 4.118 3.950 1.00 0.00 39 VAL A CA 18
ATOM 28805 C C . VAL A 1 39 ? 4.217 3.575 2.592 1.00 0.00 39 VAL A C 18
ATOM 28806 O O . VAL A 1 39 ? 5.019 2.997 1.858 1.00 0.00 39 VAL A O 18
ATOM 28819 N N . VAL A 1 40 ? 2.944 3.767 2.262 1.00 0.00 40 VAL A N 18
ATOM 28820 C CA . VAL A 1 40 ? 2.404 3.298 0.991 1.00 0.00 40 VAL A CA 18
ATOM 28821 C C . VAL A 1 40 ? 1.808 4.449 0.190 1.00 0.00 40 VAL A C 18
ATOM 28822 O O . VAL A 1 40 ? 1.130 5.326 0.726 1.00 0.00 40 VAL A O 18
ATOM 28835 N N . PRO A 1 41 ? 2.065 4.449 -1.128 1.00 0.00 41 PRO A N 18
ATOM 28836 C CA . PRO A 1 41 ? 1.562 5.486 -2.032 1.00 0.00 41 PRO A CA 18
ATOM 28837 C C . PRO A 1 41 ? 0.052 5.403 -2.227 1.00 0.00 41 PRO A C 18
ATOM 28838 O O . PRO A 1 41 ? -0.485 4.342 -2.550 1.00 0.00 41 PRO A O 18
ATOM 28849 N N . VAL A 1 42 ? -0.629 6.527 -2.030 1.00 0.00 42 VAL A N 18
ATOM 28850 C CA . VAL A 1 42 ? -2.078 6.581 -2.186 1.00 0.00 42 VAL A CA 18
ATOM 28851 C C . VAL A 1 42 ? -2.476 6.503 -3.656 1.00 0.00 42 VAL A C 18
ATOM 28852 O O . VAL A 1 42 ? -2.225 7.417 -4.442 1.00 0.00 42 VAL A O 18
ATOM 28865 N N . PRO A 1 43 ? -3.112 5.386 -4.038 1.00 0.00 43 PRO A N 18
ATOM 28866 C CA . PRO A 1 43 ? -3.560 5.161 -5.416 1.00 0.00 43 PRO A CA 18
ATOM 28867 C C . PRO A 1 43 ? -4.719 6.072 -5.804 1.00 0.00 43 PRO A C 18
ATOM 28868 O O . PRO A 1 43 ? -5.880 5.660 -5.781 1.00 0.00 43 PRO A O 18
ATOM 28879 N N . TYR A 1 44 ? -4.400 7.311 -6.160 1.00 0.00 44 TYR A N 18
ATOM 28880 C CA . TYR A 1 44 ? -5.416 8.280 -6.552 1.00 0.00 44 TYR A CA 18
ATOM 28881 C C . TYR A 1 44 ? -6.279 7.736 -7.687 1.00 0.00 44 TYR A C 18
ATOM 28882 O O . TYR A 1 44 ? -7.441 7.387 -7.482 1.00 0.00 44 TYR A O 18
ATOM 28900 N N . GLU A 1 45 ? -5.701 7.669 -8.881 1.00 0.00 45 GLU A N 18
ATOM 28901 C CA . GLU A 1 45 ? -6.418 7.168 -10.048 1.00 0.00 45 GLU A CA 18
ATOM 28902 C C . GLU A 1 45 ? -7.497 6.169 -9.637 1.00 0.00 45 GLU A C 18
ATOM 28903 O O . GLU A 1 45 ? -8.686 6.394 -9.866 1.00 0.00 45 GLU A O 18
ATOM 28915 N N . LYS A 1 46 ? -7.073 5.066 -9.029 1.00 0.00 46 LYS A N 18
ATOM 28916 C CA . LYS A 1 46 ? -8.001 4.034 -8.584 1.00 0.00 46 LYS A CA 18
ATOM 28917 C C . LYS A 1 46 ? -9.070 4.620 -7.668 1.00 0.00 46 LYS A C 18
ATOM 28918 O O . LYS A 1 46 ? -10.262 4.381 -7.858 1.00 0.00 46 LYS A O 18
ATOM 28937 N N . MET A 1 47 ? -8.636 5.389 -6.676 1.00 0.00 47 MET A N 18
ATOM 28938 C CA . MET A 1 47 ? -9.556 6.011 -5.731 1.00 0.00 47 MET A CA 18
ATOM 28939 C C . MET A 1 47 ? -10.574 6.885 -6.460 1.00 0.00 47 MET A C 18
ATOM 28940 O O . MET A 1 47 ? -11.782 6.690 -6.326 1.00 0.00 47 MET A O 18
ATOM 28954 N N . LEU A 1 48 ? -10.076 7.847 -7.230 1.00 0.00 48 LEU A N 18
ATOM 28955 C CA . LEU A 1 48 ? -10.942 8.751 -7.979 1.00 0.00 48 LEU A CA 18
ATOM 28956 C C . LEU A 1 48 ? -12.125 7.998 -8.581 1.00 0.00 48 LEU A C 18
ATOM 28957 O O . LEU A 1 48 ? -13.228 8.535 -8.682 1.00 0.00 48 LEU A O 18
ATOM 28973 N N . ARG A 1 49 ? -11.887 6.752 -8.976 1.00 0.00 49 ARG A N 18
ATOM 28974 C CA . ARG A 1 49 ? -12.933 5.925 -9.566 1.00 0.00 49 ARG A CA 18
ATOM 28975 C C . ARG A 1 49 ? -13.853 5.361 -8.487 1.00 0.00 49 ARG A C 18
ATOM 28976 O O . ARG A 1 49 ? -15.074 5.335 -8.650 1.00 0.00 49 ARG A O 18
ATOM 28997 N N . ASP A 1 50 ? -13.260 4.910 -7.388 1.00 0.00 50 ASP A N 18
ATOM 28998 C CA . ASP A 1 50 ? -14.026 4.347 -6.282 1.00 0.00 50 ASP A CA 18
ATOM 28999 C C . ASP A 1 50 ? -13.544 4.906 -4.946 1.00 0.00 50 ASP A C 18
ATOM 29000 O O . ASP A 1 50 ? -12.582 4.405 -4.365 1.00 0.00 50 ASP A O 18
ATOM 29009 N N . GLN A 1 51 ? -14.219 5.947 -4.469 1.00 0.00 51 GLN A N 18
ATOM 29010 C CA . GLN A 1 51 ? -13.858 6.575 -3.203 1.00 0.00 51 GLN A CA 18
ATOM 29011 C C . GLN A 1 51 ? -14.403 5.775 -2.024 1.00 0.00 51 GLN A C 18
ATOM 29012 O O . GLN A 1 51 ? -14.924 6.344 -1.064 1.00 0.00 51 GLN A O 18
ATOM 29026 N N . SER A 1 52 ? -14.278 4.454 -2.103 1.00 0.00 52 SER A N 18
ATOM 29027 C CA . SER A 1 52 ? -14.762 3.576 -1.044 1.00 0.00 52 SER A CA 18
ATOM 29028 C C . SER A 1 52 ? -13.615 2.774 -0.437 1.00 0.00 52 SER A C 18
ATOM 29029 O O . SER A 1 52 ? -13.365 2.841 0.767 1.00 0.00 52 SER A O 18
ATOM 29037 N N . ALA A 1 53 ? -12.921 2.015 -1.279 1.00 0.00 53 ALA A N 18
ATOM 29038 C CA . ALA A 1 53 ? -11.800 1.201 -0.828 1.00 0.00 53 ALA A CA 18
ATOM 29039 C C . ALA A 1 53 ? -11.067 1.870 0.330 1.00 0.00 53 ALA A C 18
ATOM 29040 O O . ALA A 1 53 ? -10.621 1.204 1.264 1.00 0.00 53 ALA A O 18
ATOM 29047 N N . VAL A 1 54 ? -10.945 3.192 0.262 1.00 0.00 54 VAL A N 18
ATOM 29048 C CA . VAL A 1 54 ? -10.266 3.952 1.305 1.00 0.00 54 VAL A CA 18
ATOM 29049 C C . VAL A 1 54 ? -10.890 5.333 1.473 1.00 0.00 54 VAL A C 18
ATOM 29050 O O . VAL A 1 54 ? -10.910 6.136 0.540 1.00 0.00 54 VAL A O 18
ATOM 29063 N N . VAL A 1 55 ? -11.399 5.605 2.671 1.00 0.00 55 VAL A N 18
ATOM 29064 C CA . VAL A 1 55 ? -12.021 6.890 2.963 1.00 0.00 55 VAL A CA 18
ATOM 29065 C C . VAL A 1 55 ? -11.048 7.825 3.672 1.00 0.00 55 VAL A C 18
ATOM 29066 O O . VAL A 1 55 ? -10.198 7.383 4.445 1.00 0.00 55 VAL A O 18
ATOM 29079 N N . VAL A 1 56 ? -11.178 9.120 3.404 1.00 0.00 56 VAL A N 18
ATOM 29080 C CA . VAL A 1 56 ? -10.311 10.119 4.019 1.00 0.00 56 VAL A CA 18
ATOM 29081 C C . VAL A 1 56 ? -11.104 11.054 4.923 1.00 0.00 56 VAL A C 18
ATOM 29082 O O . VAL A 1 56 ? -12.141 11.587 4.525 1.00 0.00 56 VAL A O 18
ATOM 29095 N N . GLN A 1 57 ? -10.611 11.252 6.140 1.00 0.00 57 GLN A N 18
ATOM 29096 C CA . GLN A 1 57 ? -11.275 12.124 7.102 1.00 0.00 57 GLN A CA 18
ATOM 29097 C C . GLN A 1 57 ? -10.344 13.244 7.554 1.00 0.00 57 GLN A C 18
ATOM 29098 O O . GLN A 1 57 ? -9.137 13.194 7.321 1.00 0.00 57 GLN A O 18
ATOM 29112 N N . GLY A 1 58 ? -10.914 14.256 8.202 1.00 0.00 58 GLY A N 18
ATOM 29113 C CA . GLY A 1 58 ? -10.120 15.374 8.676 1.00 0.00 58 GLY A CA 18
ATOM 29114 C C . GLY A 1 58 ? -9.891 16.419 7.602 1.00 0.00 58 GLY A C 18
ATOM 29115 O O . GLY A 1 58 ? -8.988 17.249 7.715 1.00 0.00 58 GLY A O 18
ATOM 29119 N N . LEU A 1 59 ? -10.709 16.378 6.556 1.00 0.00 59 LEU A N 18
ATOM 29120 C CA . LEU A 1 59 ? -10.589 17.327 5.454 1.00 0.00 59 LEU A CA 18
ATOM 29121 C C . LEU A 1 59 ? -11.487 18.540 5.681 1.00 0.00 59 LEU A C 18
ATOM 29122 O O . LEU A 1 59 ? -12.464 18.489 6.430 1.00 0.00 59 LEU A O 18
ATOM 29138 N N . PRO A 1 60 ? -11.151 19.657 5.019 1.00 0.00 60 PRO A N 18
ATOM 29139 C CA . PRO A 1 60 ? -11.916 20.903 5.131 1.00 0.00 60 PRO A CA 18
ATOM 29140 C C . PRO A 1 60 ? -13.285 20.804 4.468 1.00 0.00 60 PRO A C 18
ATOM 29141 O O . PRO A 1 60 ? -13.719 19.721 4.079 1.00 0.00 60 PRO A O 18
ATOM 29152 N N . GLU A 1 61 ? -13.960 21.944 4.342 1.00 0.00 61 GLU A N 18
ATOM 29153 C CA . GLU A 1 61 ? -15.281 21.983 3.726 1.00 0.00 61 GLU A CA 18
ATOM 29154 C C . GLU A 1 61 ? -15.182 22.364 2.251 1.00 0.00 61 GLU A C 18
ATOM 29155 O O . GLU A 1 61 ? -14.154 22.863 1.795 1.00 0.00 61 GLU A O 18
ATOM 29167 N N . GLY A 1 62 ? -16.260 22.122 1.510 1.00 0.00 62 GLY A N 18
ATOM 29168 C CA . GLY A 1 62 ? -16.274 22.444 0.095 1.00 0.00 62 GLY A CA 18
ATOM 29169 C C . GLY A 1 62 ? -15.098 21.843 -0.649 1.00 0.00 62 GLY A C 18
ATOM 29170 O O . GLY A 1 62 ? -14.813 22.221 -1.785 1.00 0.00 62 GLY A O 18
ATOM 29174 N N . VAL A 1 63 ? -14.411 20.904 -0.006 1.00 0.00 63 VAL A N 18
ATOM 29175 C CA . VAL A 1 63 ? -13.258 20.249 -0.612 1.00 0.00 63 VAL A CA 18
ATOM 29176 C C . VAL A 1 63 ? -13.595 18.824 -1.036 1.00 0.00 63 VAL A C 18
ATOM 29177 O O . VAL A 1 63 ? -14.693 18.332 -0.776 1.00 0.00 63 VAL A O 18
ATOM 29190 N N . ALA A 1 64 ? -12.643 18.165 -1.689 1.00 0.00 64 ALA A N 18
ATOM 29191 C CA . ALA A 1 64 ? -12.839 16.795 -2.146 1.00 0.00 64 ALA A CA 18
ATOM 29192 C C . ALA A 1 64 ? -11.503 16.082 -2.327 1.00 0.00 64 ALA A C 18
ATOM 29193 O O . ALA A 1 64 ? -10.677 16.486 -3.145 1.00 0.00 64 ALA A O 18
ATOM 29200 N N . PHE A 1 65 ? -11.298 15.018 -1.557 1.00 0.00 65 PHE A N 18
ATOM 29201 C CA . PHE A 1 65 ? -10.061 14.248 -1.631 1.00 0.00 65 PHE A CA 18
ATOM 29202 C C . PHE A 1 65 ? -9.518 14.228 -3.056 1.00 0.00 65 PHE A C 18
ATOM 29203 O O . PHE A 1 65 ? -10.216 13.837 -3.994 1.00 0.00 65 PHE A O 18
ATOM 29220 N N . LYS A 1 66 ? -8.268 14.649 -3.214 1.00 0.00 66 LYS A N 18
ATOM 29221 C CA . LYS A 1 66 ? -7.629 14.679 -4.524 1.00 0.00 66 LYS A CA 18
ATOM 29222 C C . LYS A 1 66 ? -6.133 14.948 -4.394 1.00 0.00 66 LYS A C 18
ATOM 29223 O O . LYS A 1 66 ? -5.617 15.119 -3.288 1.00 0.00 66 LYS A O 18
ATOM 29242 N N . HIS A 1 67 ? -5.442 14.987 -5.529 1.00 0.00 67 HIS A N 18
ATOM 29243 C CA . HIS A 1 67 ? -4.005 15.238 -5.541 1.00 0.00 67 HIS A CA 18
ATOM 29244 C C . HIS A 1 67 ? -3.666 16.495 -4.746 1.00 0.00 67 HIS A C 18
ATOM 29245 O O . HIS A 1 67 ? -4.387 17.494 -4.781 1.00 0.00 67 HIS A O 18
ATOM 29259 N N . PRO A 1 68 ? -2.545 16.449 -4.012 1.00 0.00 68 PRO A N 18
ATOM 29260 C CA . PRO A 1 68 ? -2.086 17.577 -3.195 1.00 0.00 68 PRO A CA 18
ATOM 29261 C C . PRO A 1 68 ? -1.598 18.747 -4.043 1.00 0.00 68 PRO A C 18
ATOM 29262 O O . PRO A 1 68 ? -1.286 19.815 -3.520 1.00 0.00 68 PRO A O 18
ATOM 29273 N N . GLU A 1 69 ? -1.536 18.535 -5.354 1.00 0.00 69 GLU A N 18
ATOM 29274 C CA . GLU A 1 69 ? -1.087 19.574 -6.273 1.00 0.00 69 GLU A CA 18
ATOM 29275 C C . GLU A 1 69 ? -2.269 20.370 -6.816 1.00 0.00 69 GLU A C 18
ATOM 29276 O O . GLU A 1 69 ? -2.106 21.481 -7.319 1.00 0.00 69 GLU A O 18
ATOM 29288 N N . ASN A 1 70 ? -3.462 19.792 -6.711 1.00 0.00 70 ASN A N 18
ATOM 29289 C CA . ASN A 1 70 ? -4.673 20.447 -7.192 1.00 0.00 70 ASN A CA 18
ATOM 29290 C C . ASN A 1 70 ? -5.168 21.483 -6.188 1.00 0.00 70 ASN A C 18
ATOM 29291 O O . ASN A 1 70 ? -5.968 22.356 -6.524 1.00 0.00 70 ASN A O 18
ATOM 29302 N N . TYR A 1 71 ? -4.684 21.382 -4.955 1.00 0.00 71 TYR A N 18
ATOM 29303 C CA . TYR A 1 71 ? -5.078 22.309 -3.901 1.00 0.00 71 TYR A CA 18
ATOM 29304 C C . TYR A 1 71 ? -4.255 23.591 -3.968 1.00 0.00 71 TYR A C 18
ATOM 29305 O O . TYR A 1 71 ? -3.033 23.552 -4.112 1.00 0.00 71 TYR A O 18
ATOM 29323 N N . ASP A 1 72 ? -4.935 24.728 -3.864 1.00 0.00 72 ASP A N 18
ATOM 29324 C CA . ASP A 1 72 ? -4.268 26.025 -3.911 1.00 0.00 72 ASP A CA 18
ATOM 29325 C C . ASP A 1 72 ? -3.340 26.202 -2.715 1.00 0.00 72 ASP A C 18
ATOM 29326 O O . ASP A 1 72 ? -3.622 25.716 -1.619 1.00 0.00 72 ASP A O 18
ATOM 29335 N N . LEU A 1 73 ? -2.230 26.900 -2.931 1.00 0.00 73 LEU A N 18
ATOM 29336 C CA . LEU A 1 73 ? -1.259 27.142 -1.870 1.00 0.00 73 LEU A CA 18
ATOM 29337 C C . LEU A 1 73 ? -1.958 27.384 -0.536 1.00 0.00 73 LEU A C 18
ATOM 29338 O O . LEU A 1 73 ? -1.518 26.895 0.505 1.00 0.00 73 LEU A O 18
ATOM 29354 N N . ALA A 1 74 ? -3.052 28.139 -0.575 1.00 0.00 74 ALA A N 18
ATOM 29355 C CA . ALA A 1 74 ? -3.815 28.441 0.630 1.00 0.00 74 ALA A CA 18
ATOM 29356 C C . ALA A 1 74 ? -4.336 27.166 1.285 1.00 0.00 74 ALA A C 18
ATOM 29357 O O . ALA A 1 74 ? -4.103 26.924 2.469 1.00 0.00 74 ALA A O 18
ATOM 29364 N N . THR A 1 75 ? -5.042 26.353 0.506 1.00 0.00 75 THR A N 18
ATOM 29365 C CA . THR A 1 75 ? -5.598 25.103 1.011 1.00 0.00 75 THR A CA 18
ATOM 29366 C C . THR A 1 75 ? -4.499 24.183 1.528 1.00 0.00 75 THR A C 18
ATOM 29367 O O . THR A 1 75 ? -4.557 23.705 2.662 1.00 0.00 75 THR A O 18
ATOM 29378 N N . LEU A 1 76 ? -3.496 23.937 0.691 1.00 0.00 76 LEU A N 18
ATOM 29379 C CA . LEU A 1 76 ? -2.382 23.072 1.064 1.00 0.00 76 LEU A CA 18
ATOM 29380 C C . LEU A 1 76 ? -1.979 23.300 2.517 1.00 0.00 76 LEU A C 18
ATOM 29381 O O . LEU A 1 76 ? -1.891 22.357 3.304 1.00 0.00 76 LEU A O 18
ATOM 29397 N N . LYS A 1 77 ? -1.737 24.558 2.869 1.00 0.00 77 LYS A N 18
ATOM 29398 C CA . LYS A 1 77 ? -1.347 24.913 4.227 1.00 0.00 77 LYS A CA 18
ATOM 29399 C C . LYS A 1 77 ? -2.337 24.350 5.242 1.00 0.00 77 LYS A C 18
ATOM 29400 O O . LYS A 1 77 ? -1.942 23.727 6.228 1.00 0.00 77 LYS A O 18
ATOM 29419 N N . TRP A 1 78 ? -3.623 24.572 4.993 1.00 0.00 78 TRP A N 18
ATOM 29420 C CA . TRP A 1 78 ? -4.668 24.084 5.885 1.00 0.00 78 TRP A CA 18
ATOM 29421 C C . TRP A 1 78 ? -4.476 22.602 6.192 1.00 0.00 78 TRP A C 18
ATOM 29422 O O . TRP A 1 78 ? -4.313 22.215 7.349 1.00 0.00 78 TRP A O 18
ATOM 29443 N N . ILE A 1 79 ? -4.495 21.779 5.149 1.00 0.00 79 ILE A N 18
ATOM 29444 C CA . ILE A 1 79 ? -4.322 20.341 5.308 1.00 0.00 79 ILE A CA 18
ATOM 29445 C C . ILE A 1 79 ? -3.237 20.029 6.333 1.00 0.00 79 ILE A C 18
ATOM 29446 O O . ILE A 1 79 ? -3.462 19.275 7.281 1.00 0.00 79 ILE A O 18
ATOM 29462 N N . LEU A 1 80 ? -2.060 20.614 6.138 1.00 0.00 80 LEU A N 18
ATOM 29463 C CA . LEU A 1 80 ? -0.939 20.400 7.047 1.00 0.00 80 LEU A CA 18
ATOM 29464 C C . LEU A 1 80 ? -1.283 20.876 8.455 1.00 0.00 80 LEU A C 18
ATOM 29465 O O . LEU A 1 80 ? -0.884 20.260 9.444 1.00 0.00 80 LEU A O 18
ATOM 29481 N N . GLU A 1 81 ? -2.025 21.975 8.539 1.00 0.00 81 GLU A N 18
ATOM 29482 C CA . GLU A 1 81 ? -2.423 22.532 9.827 1.00 0.00 81 GLU A CA 18
ATOM 29483 C C . GLU A 1 81 ? -3.301 21.551 10.596 1.00 0.00 81 GLU A C 18
ATOM 29484 O O . GLU A 1 81 ? -3.024 21.225 11.749 1.00 0.00 81 GLU A O 18
ATOM 29496 N N . ASN A 1 82 ? -4.364 21.084 9.949 1.00 0.00 82 ASN A N 18
ATOM 29497 C CA . ASN A 1 82 ? -5.285 20.140 10.572 1.00 0.00 82 ASN A CA 18
ATOM 29498 C C . ASN A 1 82 ? -5.007 18.716 10.101 1.00 0.00 82 ASN A C 18
ATOM 29499 O O . ASN A 1 82 ? -5.927 17.920 9.916 1.00 0.00 82 ASN A O 18
ATOM 29510 N N . LYS A 1 83 ? -3.730 18.401 9.909 1.00 0.00 83 LYS A N 18
ATOM 29511 C CA . LYS A 1 83 ? -3.327 17.074 9.462 1.00 0.00 83 LYS A CA 18
ATOM 29512 C C . LYS A 1 83 ? -3.307 16.090 10.628 1.00 0.00 83 LYS A C 18
ATOM 29513 O O . LYS A 1 83 ? -3.856 14.992 10.536 1.00 0.00 83 LYS A O 18
ATOM 29532 N N . ALA A 1 84 ? -2.671 16.492 11.723 1.00 0.00 84 ALA A N 18
ATOM 29533 C CA . ALA A 1 84 ? -2.582 15.647 12.908 1.00 0.00 84 ALA A CA 18
ATOM 29534 C C . ALA A 1 84 ? -3.882 14.885 13.138 1.00 0.00 84 ALA A C 18
ATOM 29535 O O . ALA A 1 84 ? -3.887 13.810 13.736 1.00 0.00 84 ALA A O 18
ATOM 29542 N N . GLY A 1 85 ? -4.987 15.452 12.661 1.00 0.00 85 GLY A N 18
ATOM 29543 C CA . GLY A 1 85 ? -6.279 14.813 12.827 1.00 0.00 85 GLY A CA 18
ATOM 29544 C C . GLY A 1 85 ? -6.654 13.947 11.640 1.00 0.00 85 GLY A C 18
ATOM 29545 O O . GLY A 1 85 ? -7.309 12.917 11.797 1.00 0.00 85 GLY A O 18
ATOM 29549 N N . ILE A 1 86 ? -6.240 14.367 10.449 1.00 0.00 86 ILE A N 18
ATOM 29550 C CA . ILE A 1 86 ? -6.537 13.623 9.231 1.00 0.00 86 ILE A CA 18
ATOM 29551 C C . ILE A 1 86 ? -6.340 12.125 9.441 1.00 0.00 86 ILE A C 18
ATOM 29552 O O . ILE A 1 86 ? -5.258 11.677 9.818 1.00 0.00 86 ILE A O 18
ATOM 29568 N N . SER A 1 87 ? -7.395 11.356 9.191 1.00 0.00 87 SER A N 18
ATOM 29569 C CA . SER A 1 87 ? -7.340 9.908 9.355 1.00 0.00 87 SER A CA 18
ATOM 29570 C C . SER A 1 87 ? -7.737 9.200 8.062 1.00 0.00 87 SER A C 18
ATOM 29571 O O . SER A 1 87 ? -8.331 9.802 7.168 1.00 0.00 87 SER A O 18
ATOM 29579 N N . PHE A 1 88 ? -7.404 7.917 7.972 1.00 0.00 88 PHE A N 18
ATOM 29580 C CA . PHE A 1 88 ? -7.723 7.125 6.789 1.00 0.00 88 PHE A CA 18
ATOM 29581 C C . PHE A 1 88 ? -8.373 5.801 7.180 1.00 0.00 88 PHE A C 18
ATOM 29582 O O . PHE A 1 88 ? -7.813 5.030 7.960 1.00 0.00 88 PHE A O 18
ATOM 29599 N N . ILE A 1 89 ? -9.556 5.545 6.634 1.00 0.00 89 ILE A N 18
ATOM 29600 C CA . ILE A 1 89 ? -10.282 4.315 6.924 1.00 0.00 89 ILE A CA 18
ATOM 29601 C C . ILE A 1 89 ? -10.244 3.360 5.735 1.00 0.00 89 ILE A C 18
ATOM 29602 O O . ILE A 1 89 ? -10.857 3.619 4.700 1.00 0.00 89 ILE A O 18
ATOM 29618 N N . ILE A 1 90 ? -9.522 2.256 5.894 1.00 0.00 90 ILE A N 18
ATOM 29619 C CA . ILE A 1 90 ? -9.407 1.262 4.835 1.00 0.00 90 ILE A CA 18
ATOM 29620 C C . ILE A 1 90 ? -10.593 0.303 4.849 1.00 0.00 90 ILE A C 18
ATOM 29621 O O . ILE A 1 90 ? -10.765 -0.476 5.786 1.00 0.00 90 ILE A O 18
ATOM 29637 N N . LYS A 1 91 ? -11.409 0.365 3.803 1.00 0.00 91 LYS A N 18
ATOM 29638 C CA . LYS A 1 91 ? -12.579 -0.498 3.691 1.00 0.00 91 LYS A CA 18
ATOM 29639 C C . LYS A 1 91 ? -12.235 -1.786 2.948 1.00 0.00 91 LYS A C 18
ATOM 29640 O O . LYS A 1 91 ? -12.848 -2.828 3.178 1.00 0.00 91 LYS A O 18
ATOM 29659 N N . ARG A 1 92 ? -11.252 -1.706 2.058 1.00 0.00 92 ARG A N 18
ATOM 29660 C CA . ARG A 1 92 ? -10.828 -2.865 1.282 1.00 0.00 92 ARG A CA 18
ATOM 29661 C C . ARG A 1 92 ? -9.668 -2.505 0.358 1.00 0.00 92 ARG A C 18
ATOM 29662 O O . ARG A 1 92 ? -9.662 -1.461 -0.295 1.00 0.00 92 ARG A O 18
ATOM 29683 N N . PRO A 1 93 ? -8.661 -3.390 0.300 1.00 0.00 93 PRO A N 18
ATOM 29684 C CA . PRO A 1 93 ? -7.477 -3.187 -0.540 1.00 0.00 93 PRO A CA 18
ATOM 29685 C C . PRO A 1 93 ? -7.794 -3.305 -2.026 1.00 0.00 93 PRO A C 18
ATOM 29686 O O . PRO A 1 93 ? -8.448 -4.255 -2.459 1.00 0.00 93 PRO A O 18
ATOM 29697 N N . PHE A 1 94 ? -7.327 -2.335 -2.805 1.00 0.00 94 PHE A N 18
ATOM 29698 C CA . PHE A 1 94 ? -7.562 -2.329 -4.245 1.00 0.00 94 PHE A CA 18
ATOM 29699 C C . PHE A 1 94 ? -7.143 -3.657 -4.869 1.00 0.00 94 PHE A C 18
ATOM 29700 O O . PHE A 1 94 ? -6.499 -4.484 -4.223 1.00 0.00 94 PHE A O 18
ATOM 29717 N N . LEU A 1 95 ? -7.516 -3.855 -6.128 1.00 0.00 95 LEU A N 18
ATOM 29718 C CA . LEU A 1 95 ? -7.181 -5.084 -6.841 1.00 0.00 95 LEU A CA 18
ATOM 29719 C C . LEU A 1 95 ? -6.138 -4.818 -7.923 1.00 0.00 95 LEU A C 18
ATOM 29720 O O . LEU A 1 95 ? -6.369 -4.032 -8.841 1.00 0.00 95 LEU A O 18
ATOM 29736 N N . GLU A 1 96 ? -4.991 -5.480 -7.807 1.00 0.00 96 GLU A N 18
ATOM 29737 C CA . GLU A 1 96 ? -3.914 -5.315 -8.776 1.00 0.00 96 GLU A CA 18
ATOM 29738 C C . GLU A 1 96 ? -3.196 -6.639 -9.021 1.00 0.00 96 GLU A C 18
ATOM 29739 O O . GLU A 1 96 ? -2.896 -7.393 -8.095 1.00 0.00 96 GLU A O 18
ATOM 29751 N N . PRO A 1 97 ? -2.914 -6.930 -10.300 1.00 0.00 97 PRO A N 18
ATOM 29752 C CA . PRO A 1 97 ? -2.228 -8.163 -10.698 1.00 0.00 97 PRO A CA 18
ATOM 29753 C C . PRO A 1 97 ? -0.765 -8.177 -10.269 1.00 0.00 97 PRO A C 18
ATOM 29754 O O . PRO A 1 97 ? -0.325 -7.326 -9.496 1.00 0.00 97 PRO A O 18
ATOM 29765 N N . LYS A 1 98 ? -0.014 -9.149 -10.777 1.00 0.00 98 LYS A N 18
ATOM 29766 C CA . LYS A 1 98 ? 1.401 -9.273 -10.449 1.00 0.00 98 LYS A CA 18
ATOM 29767 C C . LYS A 1 98 ? 2.266 -9.098 -11.692 1.00 0.00 98 LYS A C 18
ATOM 29768 O O . LYS A 1 98 ? 1.832 -9.384 -12.808 1.00 0.00 98 LYS A O 18
ATOM 29787 N N . LYS A 1 99 ? 3.493 -8.628 -11.493 1.00 0.00 99 LYS A N 18
ATOM 29788 C CA . LYS A 1 99 ? 4.421 -8.417 -12.598 1.00 0.00 99 LYS A CA 18
ATOM 29789 C C . LYS A 1 99 ? 5.098 -9.724 -12.997 1.00 0.00 99 LYS A C 18
ATOM 29790 O O . LYS A 1 99 ? 4.886 -10.762 -12.368 1.00 0.00 99 LYS A O 18
ATOM 29809 N N . HIS A 1 100 ? 5.914 -9.668 -14.045 1.00 0.00 100 HIS A N 18
ATOM 29810 C CA . HIS A 1 100 ? 6.624 -10.848 -14.526 1.00 0.00 100 HIS A CA 18
ATOM 29811 C C . HIS A 1 100 ? 7.585 -10.482 -15.653 1.00 0.00 100 HIS A C 18
ATOM 29812 O O . HIS A 1 100 ? 7.190 -9.869 -16.645 1.00 0.00 100 HIS A O 18
ATOM 29826 N N . VAL A 1 101 ? 8.849 -10.860 -15.493 1.00 0.00 101 VAL A N 18
ATOM 29827 C CA . VAL A 1 101 ? 9.867 -10.572 -16.496 1.00 0.00 101 VAL A CA 18
ATOM 29828 C C . VAL A 1 101 ? 10.685 -11.816 -16.823 1.00 0.00 101 VAL A C 18
ATOM 29829 O O . VAL A 1 101 ? 10.787 -12.735 -16.010 1.00 0.00 101 VAL A O 18
ATOM 29842 N N . GLY A 1 102 ? 11.268 -11.838 -18.017 1.00 0.00 102 GLY A N 18
ATOM 29843 C CA . GLY A 1 102 ? 12.071 -12.975 -18.429 1.00 0.00 102 GLY A CA 18
ATOM 29844 C C . GLY A 1 102 ? 13.451 -12.969 -17.801 1.00 0.00 102 GLY A C 18
ATOM 29845 O O . GLY A 1 102 ? 13.639 -12.440 -16.706 1.00 0.00 102 GLY A O 18
ATOM 29849 N N . GLY A 1 103 ? 14.419 -13.559 -18.495 1.00 0.00 103 GLY A N 18
ATOM 29850 C CA . GLY A 1 103 ? 15.775 -13.610 -17.982 1.00 0.00 103 GLY A CA 18
ATOM 29851 C C . GLY A 1 103 ? 16.799 -13.144 -18.998 1.00 0.00 103 GLY A C 18
ATOM 29852 O O . GLY A 1 103 ? 17.646 -13.921 -19.437 1.00 0.00 103 GLY A O 18
ATOM 29856 N N . SER A 1 104 ? 16.718 -11.871 -19.375 1.00 0.00 104 SER A N 18
ATOM 29857 C CA . SER A 1 104 ? 17.641 -11.305 -20.352 1.00 0.00 104 SER A CA 18
ATOM 29858 C C . SER A 1 104 ? 18.458 -10.175 -19.733 1.00 0.00 104 SER A C 18
ATOM 29859 O O . SER A 1 104 ? 17.906 -9.217 -19.193 1.00 0.00 104 SER A O 18
ATOM 29867 N N . GLY A 1 105 ? 19.781 -10.294 -19.818 1.00 0.00 105 GLY A N 18
ATOM 29868 C CA . GLY A 1 105 ? 20.654 -9.275 -19.263 1.00 0.00 105 GLY A CA 18
ATOM 29869 C C . GLY A 1 105 ? 22.067 -9.778 -19.052 1.00 0.00 105 GLY A C 18
ATOM 29870 O O . GLY A 1 105 ? 22.504 -10.748 -19.672 1.00 0.00 105 GLY A O 18
ATOM 29874 N N . PRO A 1 106 ? 22.811 -9.108 -18.159 1.00 0.00 106 PRO A N 18
ATOM 29875 C CA . PRO A 1 106 ? 24.196 -9.473 -17.848 1.00 0.00 106 PRO A CA 18
ATOM 29876 C C . PRO A 1 106 ? 24.291 -10.791 -17.085 1.00 0.00 106 PRO A C 18
ATOM 29877 O O . PRO A 1 106 ? 23.557 -11.015 -16.122 1.00 0.00 106 PRO A O 18
ATOM 29888 N N . SER A 1 107 ? 25.198 -11.658 -17.521 1.00 0.00 107 SER A N 18
ATOM 29889 C CA . SER A 1 107 ? 25.387 -12.954 -16.882 1.00 0.00 107 SER A CA 18
ATOM 29890 C C . SER A 1 107 ? 26.765 -13.045 -16.233 1.00 0.00 107 SER A C 18
ATOM 29891 O O . SER A 1 107 ? 27.742 -12.498 -16.745 1.00 0.00 107 SER A O 18
ATOM 29899 N N . SER A 1 108 ? 26.835 -13.741 -15.103 1.00 0.00 108 SER A N 18
ATOM 29900 C CA . SER A 1 108 ? 28.092 -13.901 -14.381 1.00 0.00 108 SER A CA 18
ATOM 29901 C C . SER A 1 108 ? 28.746 -15.237 -14.719 1.00 0.00 108 SER A C 18
ATOM 29902 O O . SER A 1 108 ? 29.946 -15.305 -14.986 1.00 0.00 108 SER A O 18
ATOM 29910 N N . GLY A 1 109 ? 27.948 -16.300 -14.706 1.00 0.00 109 GLY A N 18
ATOM 29911 C CA . GLY A 1 109 ? 28.465 -17.621 -15.012 1.00 0.00 109 GLY A CA 18
ATOM 29912 C C . GLY A 1 109 ? 27.963 -18.678 -14.049 1.00 0.00 109 GLY A C 18
ATOM 29913 O O . GLY A 1 109 ? 27.286 -18.364 -13.071 1.00 0.00 109 GLY A O 18
ATOM 29917 N N . GLY A 1 1 ? -9.492 28.666 -20.150 1.00 0.00 1 GLY A N 19
ATOM 29918 C CA . GLY A 1 1 ? -9.141 29.646 -19.139 1.00 0.00 1 GLY A CA 19
ATOM 29919 C C . GLY A 1 1 ? -8.015 29.175 -18.241 1.00 0.00 1 GLY A C 19
ATOM 29920 O O . GLY A 1 1 ? -8.099 28.105 -17.638 1.00 0.00 1 GLY A O 19
ATOM 29924 N N . SER A 1 2 ? -6.957 29.973 -18.151 1.00 0.00 2 SER A N 19
ATOM 29925 C CA . SER A 1 2 ? -5.806 29.629 -17.324 1.00 0.00 2 SER A CA 19
ATOM 29926 C C . SER A 1 2 ? -5.752 30.509 -16.078 1.00 0.00 2 SER A C 19
ATOM 29927 O O . SER A 1 2 ? -6.332 31.593 -16.043 1.00 0.00 2 SER A O 19
ATOM 29935 N N . SER A 1 3 ? -5.048 30.032 -15.056 1.00 0.00 3 SER A N 19
ATOM 29936 C CA . SER A 1 3 ? -4.919 30.771 -13.805 1.00 0.00 3 SER A CA 19
ATOM 29937 C C . SER A 1 3 ? -3.512 30.629 -13.233 1.00 0.00 3 SER A C 19
ATOM 29938 O O . SER A 1 3 ? -3.117 29.553 -12.787 1.00 0.00 3 SER A O 19
ATOM 29946 N N . GLY A 1 4 ? -2.759 31.725 -13.251 1.00 0.00 4 GLY A N 19
ATOM 29947 C CA . GLY A 1 4 ? -1.404 31.702 -12.732 1.00 0.00 4 GLY A CA 19
ATOM 29948 C C . GLY A 1 4 ? -0.367 31.961 -13.807 1.00 0.00 4 GLY A C 19
ATOM 29949 O O . GLY A 1 4 ? -0.703 32.371 -14.918 1.00 0.00 4 GLY A O 19
ATOM 29953 N N . SER A 1 5 ? 0.898 31.722 -13.476 1.00 0.00 5 SER A N 19
ATOM 29954 C CA . SER A 1 5 ? 1.989 31.936 -14.420 1.00 0.00 5 SER A CA 19
ATOM 29955 C C . SER A 1 5 ? 2.945 30.748 -14.424 1.00 0.00 5 SER A C 19
ATOM 29956 O O . SER A 1 5 ? 2.773 29.795 -13.664 1.00 0.00 5 SER A O 19
ATOM 29964 N N . SER A 1 6 ? 3.955 30.811 -15.287 1.00 0.00 6 SER A N 19
ATOM 29965 C CA . SER A 1 6 ? 4.938 29.740 -15.394 1.00 0.00 6 SER A CA 19
ATOM 29966 C C . SER A 1 6 ? 6.355 30.285 -15.240 1.00 0.00 6 SER A C 19
ATOM 29967 O O . SER A 1 6 ? 6.610 31.462 -15.492 1.00 0.00 6 SER A O 19
ATOM 29975 N N . GLY A 1 7 ? 7.275 29.419 -14.825 1.00 0.00 7 GLY A N 19
ATOM 29976 C CA . GLY A 1 7 ? 8.654 29.831 -14.644 1.00 0.00 7 GLY A CA 19
ATOM 29977 C C . GLY A 1 7 ? 9.149 29.597 -13.231 1.00 0.00 7 GLY A C 19
ATOM 29978 O O . GLY A 1 7 ? 8.372 29.240 -12.346 1.00 0.00 7 GLY A O 19
ATOM 29982 N N . MET A 1 8 ? 10.445 29.798 -13.019 1.00 0.00 8 MET A N 19
ATOM 29983 C CA . MET A 1 8 ? 11.043 29.606 -11.703 1.00 0.00 8 MET A CA 19
ATOM 29984 C C . MET A 1 8 ? 10.919 30.872 -10.860 1.00 0.00 8 MET A C 19
ATOM 29985 O O . MET A 1 8 ? 10.809 31.976 -11.394 1.00 0.00 8 MET A O 19
ATOM 29999 N N . SER A 1 9 ? 10.939 30.704 -9.542 1.00 0.00 9 SER A N 19
ATOM 30000 C CA . SER A 1 9 ? 10.825 31.833 -8.626 1.00 0.00 9 SER A CA 19
ATOM 30001 C C . SER A 1 9 ? 11.270 31.440 -7.220 1.00 0.00 9 SER A C 19
ATOM 30002 O O . SER A 1 9 ? 11.557 30.273 -6.951 1.00 0.00 9 SER A O 19
ATOM 30010 N N . VAL A 1 10 ? 11.324 32.422 -6.327 1.00 0.00 10 VAL A N 19
ATOM 30011 C CA . VAL A 1 10 ? 11.732 32.179 -4.949 1.00 0.00 10 VAL A CA 19
ATOM 30012 C C . VAL A 1 10 ? 10.694 31.344 -4.207 1.00 0.00 10 VAL A C 19
ATOM 30013 O O . VAL A 1 10 ? 11.032 30.371 -3.534 1.00 0.00 10 VAL A O 19
ATOM 30026 N N . ASP A 1 11 ? 9.430 31.733 -4.334 1.00 0.00 11 ASP A N 19
ATOM 30027 C CA . ASP A 1 11 ? 8.341 31.019 -3.677 1.00 0.00 11 ASP A CA 19
ATOM 30028 C C . ASP A 1 11 ? 7.996 29.740 -4.433 1.00 0.00 11 ASP A C 19
ATOM 30029 O O . ASP A 1 11 ? 7.346 28.845 -3.893 1.00 0.00 11 ASP A O 19
ATOM 30038 N N . ALA A 1 12 ? 8.433 29.662 -5.685 1.00 0.00 12 ALA A N 19
ATOM 30039 C CA . ALA A 1 12 ? 8.171 28.492 -6.515 1.00 0.00 12 ALA A CA 19
ATOM 30040 C C . ALA A 1 12 ? 8.525 27.206 -5.777 1.00 0.00 12 ALA A C 19
ATOM 30041 O O . ALA A 1 12 ? 7.807 26.209 -5.867 1.00 0.00 12 ALA A O 19
ATOM 30048 N N . VAL A 1 13 ? 9.636 27.233 -5.048 1.00 0.00 13 VAL A N 19
ATOM 30049 C CA . VAL A 1 13 ? 10.084 26.069 -4.294 1.00 0.00 13 VAL A CA 19
ATOM 30050 C C . VAL A 1 13 ? 9.157 25.784 -3.119 1.00 0.00 13 VAL A C 19
ATOM 30051 O O . VAL A 1 13 ? 8.875 24.629 -2.804 1.00 0.00 13 VAL A O 19
ATOM 30064 N N . GLU A 1 14 ? 8.685 26.847 -2.474 1.00 0.00 14 GLU A N 19
ATOM 30065 C CA . GLU A 1 14 ? 7.789 26.710 -1.331 1.00 0.00 14 GLU A CA 19
ATOM 30066 C C . GLU A 1 14 ? 6.515 25.967 -1.726 1.00 0.00 14 GLU A C 19
ATOM 30067 O O . GLU A 1 14 ? 6.250 24.867 -1.238 1.00 0.00 14 GLU A O 19
ATOM 30079 N N . ILE A 1 15 ? 5.731 26.575 -2.608 1.00 0.00 15 ILE A N 19
ATOM 30080 C CA . ILE A 1 15 ? 4.487 25.971 -3.068 1.00 0.00 15 ILE A CA 19
ATOM 30081 C C . ILE A 1 15 ? 4.701 24.521 -3.488 1.00 0.00 15 ILE A C 19
ATOM 30082 O O . ILE A 1 15 ? 3.825 23.676 -3.308 1.00 0.00 15 ILE A O 19
ATOM 30098 N N . GLU A 1 16 ? 5.875 24.240 -4.047 1.00 0.00 16 GLU A N 19
ATOM 30099 C CA . GLU A 1 16 ? 6.205 22.891 -4.492 1.00 0.00 16 GLU A CA 19
ATOM 30100 C C . GLU A 1 16 ? 6.456 21.972 -3.301 1.00 0.00 16 GLU A C 19
ATOM 30101 O O . GLU A 1 16 ? 5.965 20.843 -3.258 1.00 0.00 16 GLU A O 19
ATOM 30113 N N . THR A 1 17 ? 7.224 22.463 -2.333 1.00 0.00 17 THR A N 19
ATOM 30114 C CA . THR A 1 17 ? 7.542 21.686 -1.142 1.00 0.00 17 THR A CA 19
ATOM 30115 C C . THR A 1 17 ? 6.279 21.320 -0.370 1.00 0.00 17 THR A C 19
ATOM 30116 O O . THR A 1 17 ? 6.187 20.238 0.212 1.00 0.00 17 THR A O 19
ATOM 30127 N N . LEU A 1 18 ? 5.309 22.228 -0.369 1.00 0.00 18 LEU A N 19
ATOM 30128 C CA . LEU A 1 18 ? 4.050 22.000 0.331 1.00 0.00 18 LEU A CA 19
ATOM 30129 C C . LEU A 1 18 ? 3.311 20.800 -0.254 1.00 0.00 18 LEU A C 19
ATOM 30130 O O . LEU A 1 18 ? 2.767 19.976 0.481 1.00 0.00 18 LEU A O 19
ATOM 30146 N N . ARG A 1 19 ? 3.296 20.710 -1.579 1.00 0.00 19 ARG A N 19
ATOM 30147 C CA . ARG A 1 19 ? 2.625 19.610 -2.263 1.00 0.00 19 ARG A CA 19
ATOM 30148 C C . ARG A 1 19 ? 3.260 18.273 -1.895 1.00 0.00 19 ARG A C 19
ATOM 30149 O O . ARG A 1 19 ? 2.564 17.284 -1.667 1.00 0.00 19 ARG A O 19
ATOM 30170 N N . LYS A 1 20 ? 4.588 18.250 -1.839 1.00 0.00 20 LYS A N 19
ATOM 30171 C CA . LYS A 1 20 ? 5.319 17.035 -1.500 1.00 0.00 20 LYS A CA 19
ATOM 30172 C C . LYS A 1 20 ? 5.038 16.616 -0.059 1.00 0.00 20 LYS A C 19
ATOM 30173 O O . LYS A 1 20 ? 4.637 15.482 0.203 1.00 0.00 20 LYS A O 19
ATOM 30192 N N . THR A 1 21 ? 5.252 17.540 0.873 1.00 0.00 21 THR A N 19
ATOM 30193 C CA . THR A 1 21 ? 5.023 17.268 2.285 1.00 0.00 21 THR A CA 19
ATOM 30194 C C . THR A 1 21 ? 3.699 16.540 2.498 1.00 0.00 21 THR A C 19
ATOM 30195 O O . THR A 1 21 ? 3.644 15.518 3.181 1.00 0.00 21 THR A O 19
ATOM 30206 N N . VAL A 1 22 ? 2.635 17.073 1.906 1.00 0.00 22 VAL A N 19
ATOM 30207 C CA . VAL A 1 22 ? 1.311 16.473 2.028 1.00 0.00 22 VAL A CA 19
ATOM 30208 C C . VAL A 1 22 ? 1.249 15.130 1.311 1.00 0.00 22 VAL A C 19
ATOM 30209 O O . VAL A 1 22 ? 0.650 14.177 1.809 1.00 0.00 22 VAL A O 19
ATOM 30222 N N . GLU A 1 23 ? 1.871 15.063 0.138 1.00 0.00 23 GLU A N 19
ATOM 30223 C CA . GLU A 1 23 ? 1.885 13.835 -0.649 1.00 0.00 23 GLU A CA 19
ATOM 30224 C C . GLU A 1 23 ? 2.328 12.648 0.203 1.00 0.00 23 GLU A C 19
ATOM 30225 O O . GLU A 1 23 ? 1.699 11.590 0.187 1.00 0.00 23 GLU A O 19
ATOM 30237 N N . ASP A 1 24 ? 3.415 12.832 0.944 1.00 0.00 24 ASP A N 19
ATOM 30238 C CA . ASP A 1 24 ? 3.943 11.778 1.802 1.00 0.00 24 ASP A CA 19
ATOM 30239 C C . ASP A 1 24 ? 2.943 11.417 2.897 1.00 0.00 24 ASP A C 19
ATOM 30240 O O . ASP A 1 24 ? 2.616 10.246 3.090 1.00 0.00 24 ASP A O 19
ATOM 30249 N N . TYR A 1 25 ? 2.465 12.430 3.610 1.00 0.00 25 TYR A N 19
ATOM 30250 C CA . TYR A 1 25 ? 1.505 12.219 4.688 1.00 0.00 25 TYR A CA 19
ATOM 30251 C C . TYR A 1 25 ? 0.442 11.204 4.280 1.00 0.00 25 TYR A C 19
ATOM 30252 O O . TYR A 1 25 ? 0.336 10.128 4.868 1.00 0.00 25 TYR A O 19
ATOM 30270 N N . PHE A 1 26 ? -0.345 11.556 3.267 1.00 0.00 26 PHE A N 19
ATOM 30271 C CA . PHE A 1 26 ? -1.401 10.677 2.780 1.00 0.00 26 PHE A CA 19
ATOM 30272 C C . PHE A 1 26 ? -0.919 9.230 2.716 1.00 0.00 26 PHE A C 19
ATOM 30273 O O . PHE A 1 26 ? -1.665 8.303 3.033 1.00 0.00 26 PHE A O 19
ATOM 30290 N N . CYS A 1 27 ? 0.330 9.047 2.306 1.00 0.00 27 CYS A N 19
ATOM 30291 C CA . CYS A 1 27 ? 0.912 7.714 2.200 1.00 0.00 27 CYS A CA 19
ATOM 30292 C C . CYS A 1 27 ? 1.065 7.076 3.577 1.00 0.00 27 CYS A C 19
ATOM 30293 O O . CYS A 1 27 ? 0.739 5.904 3.769 1.00 0.00 27 CYS A O 19
ATOM 30301 N N . PHE A 1 28 ? 1.566 7.853 4.532 1.00 0.00 28 PHE A N 19
ATOM 30302 C CA . PHE A 1 28 ? 1.764 7.363 5.891 1.00 0.00 28 PHE A CA 19
ATOM 30303 C C . PHE A 1 28 ? 0.449 6.872 6.489 1.00 0.00 28 PHE A C 19
ATOM 30304 O O . PHE A 1 28 ? 0.371 5.759 7.010 1.00 0.00 28 PHE A O 19
ATOM 30321 N N . CYS A 1 29 ? -0.578 7.709 6.411 1.00 0.00 29 CYS A N 19
ATOM 30322 C CA . CYS A 1 29 ? -1.890 7.361 6.945 1.00 0.00 29 CYS A CA 19
ATOM 30323 C C . CYS A 1 29 ? -2.434 6.102 6.277 1.00 0.00 29 CYS A C 19
ATOM 30324 O O . CYS A 1 29 ? -2.978 5.220 6.941 1.00 0.00 29 CYS A O 19
ATOM 30332 N N . TYR A 1 30 ? -2.284 6.027 4.959 1.00 0.00 30 TYR A N 19
ATOM 30333 C CA . TYR A 1 30 ? -2.763 4.878 4.200 1.00 0.00 30 TYR A CA 19
ATOM 30334 C C . TYR A 1 30 ? -2.053 3.601 4.638 1.00 0.00 30 TYR A C 19
ATOM 30335 O O . TYR A 1 30 ? -2.680 2.673 5.145 1.00 0.00 30 TYR A O 19
ATOM 30353 N N . GLY A 1 31 ? -0.739 3.563 4.436 1.00 0.00 31 GLY A N 19
ATOM 30354 C CA . GLY A 1 31 ? 0.036 2.396 4.816 1.00 0.00 31 GLY A CA 19
ATOM 30355 C C . GLY A 1 31 ? -0.066 2.090 6.297 1.00 0.00 31 GLY A C 19
ATOM 30356 O O . GLY A 1 31 ? 0.043 0.935 6.707 1.00 0.00 31 GLY A O 19
ATOM 30360 N N . LYS A 1 32 ? -0.273 3.127 7.102 1.00 0.00 32 LYS A N 19
ATOM 30361 C CA . LYS A 1 32 ? -0.389 2.963 8.545 1.00 0.00 32 LYS A CA 19
ATOM 30362 C C . LYS A 1 32 ? -1.656 2.196 8.907 1.00 0.00 32 LYS A C 19
ATOM 30363 O O . LYS A 1 32 ? -1.635 1.310 9.762 1.00 0.00 32 LYS A O 19
ATOM 30382 N N . ALA A 1 33 ? -2.759 2.540 8.249 1.00 0.00 33 ALA A N 19
ATOM 30383 C CA . ALA A 1 33 ? -4.034 1.881 8.498 1.00 0.00 33 ALA A CA 19
ATOM 30384 C C . ALA A 1 33 ? -4.005 0.431 8.027 1.00 0.00 33 ALA A C 19
ATOM 30385 O O . ALA A 1 33 ? -4.638 -0.440 8.624 1.00 0.00 33 ALA A O 19
ATOM 30392 N N . LEU A 1 34 ? -3.267 0.179 6.951 1.00 0.00 34 LEU A N 19
ATOM 30393 C CA . LEU A 1 34 ? -3.155 -1.167 6.398 1.00 0.00 34 LEU A CA 19
ATOM 30394 C C . LEU A 1 34 ? -2.520 -2.119 7.406 1.00 0.00 34 LEU A C 19
ATOM 30395 O O . LEU A 1 34 ? -2.864 -3.298 7.463 1.00 0.00 34 LEU A O 19
ATOM 30411 N N . GLY A 1 35 ? -1.592 -1.596 8.201 1.00 0.00 35 GLY A N 19
ATOM 30412 C CA . GLY A 1 35 ? -0.924 -2.413 9.198 1.00 0.00 35 GLY A CA 19
ATOM 30413 C C . GLY A 1 35 ? 0.432 -2.903 8.733 1.00 0.00 35 GLY A C 19
ATOM 30414 O O . GLY A 1 35 ? 0.898 -3.962 9.157 1.00 0.00 35 GLY A O 19
ATOM 30418 N N . LYS A 1 36 ? 1.069 -2.134 7.857 1.00 0.00 36 LYS A N 19
ATOM 30419 C CA . LYS A 1 36 ? 2.381 -2.495 7.332 1.00 0.00 36 LYS A CA 19
ATOM 30420 C C . LYS A 1 36 ? 3.490 -1.811 8.125 1.00 0.00 36 LYS A C 19
ATOM 30421 O O . LYS A 1 36 ? 3.224 -1.062 9.065 1.00 0.00 36 LYS A O 19
ATOM 30440 N N . SER A 1 37 ? 4.735 -2.074 7.739 1.00 0.00 37 SER A N 19
ATOM 30441 C CA . SER A 1 37 ? 5.885 -1.486 8.416 1.00 0.00 37 SER A CA 19
ATOM 30442 C C . SER A 1 37 ? 6.561 -0.444 7.530 1.00 0.00 37 SER A C 19
ATOM 30443 O O . SER A 1 37 ? 7.738 -0.126 7.711 1.00 0.00 37 SER A O 19
ATOM 30451 N N . THR A 1 38 ? 5.810 0.086 6.569 1.00 0.00 38 THR A N 19
ATOM 30452 C CA . THR A 1 38 ? 6.335 1.092 5.655 1.00 0.00 38 THR A CA 19
ATOM 30453 C C . THR A 1 38 ? 5.218 1.968 5.101 1.00 0.00 38 THR A C 19
ATOM 30454 O O . THR A 1 38 ? 4.040 1.729 5.362 1.00 0.00 38 THR A O 19
ATOM 30465 N N . VAL A 1 39 ? 5.596 2.986 4.333 1.00 0.00 39 VAL A N 19
ATOM 30466 C CA . VAL A 1 39 ? 4.625 3.898 3.740 1.00 0.00 39 VAL A CA 19
ATOM 30467 C C . VAL A 1 39 ? 4.153 3.390 2.382 1.00 0.00 39 VAL A C 19
ATOM 30468 O O . VAL A 1 39 ? 4.937 2.849 1.602 1.00 0.00 39 VAL A O 19
ATOM 30481 N N . VAL A 1 40 ? 2.866 3.569 2.104 1.00 0.00 40 VAL A N 19
ATOM 30482 C CA . VAL A 1 40 ? 2.289 3.132 0.839 1.00 0.00 40 VAL A CA 19
ATOM 30483 C C . VAL A 1 40 ? 1.768 4.317 0.033 1.00 0.00 40 VAL A C 19
ATOM 30484 O O . VAL A 1 40 ? 1.067 5.189 0.546 1.00 0.00 40 VAL A O 19
ATOM 30497 N N . PRO A 1 41 ? 2.118 4.351 -1.262 1.00 0.00 41 PRO A N 19
ATOM 30498 C CA . PRO A 1 41 ? 1.696 5.424 -2.167 1.00 0.00 41 PRO A CA 19
ATOM 30499 C C . PRO A 1 41 ? 0.203 5.373 -2.471 1.00 0.00 41 PRO A C 19
ATOM 30500 O O . PRO A 1 41 ? -0.288 4.410 -3.059 1.00 0.00 41 PRO A O 19
ATOM 30511 N N . VAL A 1 42 ? -0.515 6.416 -2.065 1.00 0.00 42 VAL A N 19
ATOM 30512 C CA . VAL A 1 42 ? -1.952 6.490 -2.296 1.00 0.00 42 VAL A CA 19
ATOM 30513 C C . VAL A 1 42 ? -2.265 6.624 -3.782 1.00 0.00 42 VAL A C 19
ATOM 30514 O O . VAL A 1 42 ? -1.971 7.638 -4.415 1.00 0.00 42 VAL A O 19
ATOM 30527 N N . PRO A 1 43 ? -2.875 5.576 -4.354 1.00 0.00 43 PRO A N 19
ATOM 30528 C CA . PRO A 1 43 ? -3.243 5.551 -5.774 1.00 0.00 43 PRO A CA 19
ATOM 30529 C C . PRO A 1 43 ? -4.380 6.515 -6.095 1.00 0.00 43 PRO A C 19
ATOM 30530 O O . PRO A 1 43 ? -5.536 6.107 -6.219 1.00 0.00 43 PRO A O 19
ATOM 30541 N N . TYR A 1 44 ? -4.046 7.793 -6.227 1.00 0.00 44 TYR A N 19
ATOM 30542 C CA . TYR A 1 44 ? -5.040 8.815 -6.533 1.00 0.00 44 TYR A CA 19
ATOM 30543 C C . TYR A 1 44 ? -5.876 8.418 -7.745 1.00 0.00 44 TYR A C 19
ATOM 30544 O O . TYR A 1 44 ? -7.104 8.474 -7.711 1.00 0.00 44 TYR A O 19
ATOM 30562 N N . GLU A 1 45 ? -5.198 8.015 -8.816 1.00 0.00 45 GLU A N 19
ATOM 30563 C CA . GLU A 1 45 ? -5.878 7.609 -10.040 1.00 0.00 45 GLU A CA 19
ATOM 30564 C C . GLU A 1 45 ? -6.989 6.607 -9.739 1.00 0.00 45 GLU A C 19
ATOM 30565 O O . GLU A 1 45 ? -8.121 6.760 -10.201 1.00 0.00 45 GLU A O 19
ATOM 30577 N N . LYS A 1 46 ? -6.659 5.582 -8.961 1.00 0.00 46 LYS A N 19
ATOM 30578 C CA . LYS A 1 46 ? -7.628 4.555 -8.595 1.00 0.00 46 LYS A CA 19
ATOM 30579 C C . LYS A 1 46 ? -8.699 5.123 -7.669 1.00 0.00 46 LYS A C 19
ATOM 30580 O O . LYS A 1 46 ? -9.884 5.112 -7.997 1.00 0.00 46 LYS A O 19
ATOM 30599 N N . MET A 1 47 ? -8.272 5.618 -6.511 1.00 0.00 47 MET A N 19
ATOM 30600 C CA . MET A 1 47 ? -9.195 6.192 -5.539 1.00 0.00 47 MET A CA 19
ATOM 30601 C C . MET A 1 47 ? -10.191 7.126 -6.220 1.00 0.00 47 MET A C 19
ATOM 30602 O O . MET A 1 47 ? -11.355 7.202 -5.827 1.00 0.00 47 MET A O 19
ATOM 30616 N N . LEU A 1 48 ? -9.725 7.834 -7.244 1.00 0.00 48 LEU A N 19
ATOM 30617 C CA . LEU A 1 48 ? -10.576 8.763 -7.980 1.00 0.00 48 LEU A CA 19
ATOM 30618 C C . LEU A 1 48 ? -11.779 8.043 -8.580 1.00 0.00 48 LEU A C 19
ATOM 30619 O O . LEU A 1 48 ? -12.901 8.547 -8.539 1.00 0.00 48 LEU A O 19
ATOM 30635 N N . ARG A 1 49 ? -11.538 6.859 -9.134 1.00 0.00 49 ARG A N 19
ATOM 30636 C CA . ARG A 1 49 ? -12.602 6.069 -9.741 1.00 0.00 49 ARG A CA 19
ATOM 30637 C C . ARG A 1 49 ? -13.625 5.639 -8.694 1.00 0.00 49 ARG A C 19
ATOM 30638 O O . ARG A 1 49 ? -14.832 5.756 -8.907 1.00 0.00 49 ARG A O 19
ATOM 30659 N N . ASP A 1 50 ? -13.134 5.143 -7.564 1.00 0.00 50 ASP A N 19
ATOM 30660 C CA . ASP A 1 50 ? -14.006 4.696 -6.483 1.00 0.00 50 ASP A CA 19
ATOM 30661 C C . ASP A 1 50 ? -13.504 5.204 -5.134 1.00 0.00 50 ASP A C 19
ATOM 30662 O O . ASP A 1 50 ? -12.578 4.636 -4.554 1.00 0.00 50 ASP A O 19
ATOM 30671 N N . GLN A 1 51 ? -14.119 6.274 -4.644 1.00 0.00 51 GLN A N 19
ATOM 30672 C CA . GLN A 1 51 ? -13.732 6.858 -3.364 1.00 0.00 51 GLN A CA 19
ATOM 30673 C C . GLN A 1 51 ? -14.426 6.144 -2.208 1.00 0.00 51 GLN A C 19
ATOM 30674 O O . GLN A 1 51 ? -14.960 6.783 -1.302 1.00 0.00 51 GLN A O 19
ATOM 30688 N N . SER A 1 52 ? -14.412 4.816 -2.247 1.00 0.00 52 SER A N 19
ATOM 30689 C CA . SER A 1 52 ? -15.044 4.015 -1.204 1.00 0.00 52 SER A CA 19
ATOM 30690 C C . SER A 1 52 ? -14.030 3.087 -0.543 1.00 0.00 52 SER A C 19
ATOM 30691 O O . SER A 1 52 ? -13.991 2.962 0.681 1.00 0.00 52 SER A O 19
ATOM 30699 N N . ALA A 1 53 ? -13.208 2.438 -1.362 1.00 0.00 53 ALA A N 19
ATOM 30700 C CA . ALA A 1 53 ? -12.192 1.523 -0.858 1.00 0.00 53 ALA A CA 19
ATOM 30701 C C . ALA A 1 53 ? -11.466 2.117 0.344 1.00 0.00 53 ALA A C 19
ATOM 30702 O O . ALA A 1 53 ? -11.228 1.432 1.339 1.00 0.00 53 ALA A O 19
ATOM 30709 N N . VAL A 1 54 ? -11.116 3.396 0.246 1.00 0.00 54 VAL A N 19
ATOM 30710 C CA . VAL A 1 54 ? -10.418 4.083 1.326 1.00 0.00 54 VAL A CA 19
ATOM 30711 C C . VAL A 1 54 ? -10.937 5.506 1.499 1.00 0.00 54 VAL A C 19
ATOM 30712 O O . VAL A 1 54 ? -11.008 6.273 0.538 1.00 0.00 54 VAL A O 19
ATOM 30725 N N . VAL A 1 55 ? -11.298 5.852 2.731 1.00 0.00 55 VAL A N 19
ATOM 30726 C CA . VAL A 1 55 ? -11.809 7.185 3.030 1.00 0.00 55 VAL A CA 19
ATOM 30727 C C . VAL A 1 55 ? -10.729 8.058 3.659 1.00 0.00 55 VAL A C 19
ATOM 30728 O O . VAL A 1 55 ? -9.753 7.555 4.214 1.00 0.00 55 VAL A O 19
ATOM 30741 N N . VAL A 1 56 ? -10.913 9.372 3.572 1.00 0.00 56 VAL A N 19
ATOM 30742 C CA . VAL A 1 56 ? -9.956 10.317 4.134 1.00 0.00 56 VAL A CA 19
ATOM 30743 C C . VAL A 1 56 ? -10.659 11.381 4.968 1.00 0.00 56 VAL A C 19
ATOM 30744 O O . VAL A 1 56 ? -11.489 12.134 4.458 1.00 0.00 56 VAL A O 19
ATOM 30757 N N . GLN A 1 57 ? -10.323 11.438 6.253 1.00 0.00 57 GLN A N 19
ATOM 30758 C CA . GLN A 1 57 ? -10.924 12.411 7.158 1.00 0.00 57 GLN A CA 19
ATOM 30759 C C . GLN A 1 57 ? -9.962 13.561 7.436 1.00 0.00 57 GLN A C 19
ATOM 30760 O O . GLN A 1 57 ? -8.837 13.577 6.939 1.00 0.00 57 GLN A O 19
ATOM 30774 N N . GLY A 1 58 ? -10.415 14.525 8.232 1.00 0.00 58 GLY A N 19
ATOM 30775 C CA . GLY A 1 58 ? -9.582 15.666 8.563 1.00 0.00 58 GLY A CA 19
ATOM 30776 C C . GLY A 1 58 ? -9.595 16.726 7.478 1.00 0.00 58 GLY A C 19
ATOM 30777 O O . GLY A 1 58 ? -8.942 17.762 7.605 1.00 0.00 58 GLY A O 19
ATOM 30781 N N . LEU A 1 59 ? -10.338 16.466 6.408 1.00 0.00 59 LEU A N 19
ATOM 30782 C CA . LEU A 1 59 ? -10.432 17.405 5.296 1.00 0.00 59 LEU A CA 19
ATOM 30783 C C . LEU A 1 59 ? -11.359 18.566 5.640 1.00 0.00 59 LEU A C 19
ATOM 30784 O O . LEU A 1 59 ? -12.265 18.446 6.465 1.00 0.00 59 LEU A O 19
ATOM 30800 N N . PRO A 1 60 ? -11.130 19.718 4.993 1.00 0.00 60 PRO A N 19
ATOM 30801 C CA . PRO A 1 60 ? -11.935 20.923 5.213 1.00 0.00 60 PRO A CA 19
ATOM 30802 C C . PRO A 1 60 ? -13.350 20.783 4.663 1.00 0.00 60 PRO A C 19
ATOM 30803 O O . PRO A 1 60 ? -13.758 19.701 4.243 1.00 0.00 60 PRO A O 19
ATOM 30814 N N . GLU A 1 61 ? -14.095 21.885 4.668 1.00 0.00 61 GLU A N 19
ATOM 30815 C CA . GLU A 1 61 ? -15.465 21.882 4.170 1.00 0.00 61 GLU A CA 19
ATOM 30816 C C . GLU A 1 61 ? -15.493 22.075 2.656 1.00 0.00 61 GLU A C 19
ATOM 30817 O O . GLU A 1 61 ? -14.515 22.520 2.058 1.00 0.00 61 GLU A O 19
ATOM 30829 N N . GLY A 1 62 ? -16.624 21.736 2.044 1.00 0.00 62 GLY A N 19
ATOM 30830 C CA . GLY A 1 62 ? -16.760 21.878 0.606 1.00 0.00 62 GLY A CA 19
ATOM 30831 C C . GLY A 1 62 ? -15.533 21.395 -0.143 1.00 0.00 62 GLY A C 19
ATOM 30832 O O . GLY A 1 62 ? -15.196 21.922 -1.204 1.00 0.00 62 GLY A O 19
ATOM 30836 N N . VAL A 1 63 ? -14.860 20.391 0.411 1.00 0.00 63 VAL A N 19
ATOM 30837 C CA . VAL A 1 63 ? -13.662 19.838 -0.211 1.00 0.00 63 VAL A CA 19
ATOM 30838 C C . VAL A 1 63 ? -13.850 18.363 -0.549 1.00 0.00 63 VAL A C 19
ATOM 30839 O O . VAL A 1 63 ? -14.738 17.702 -0.013 1.00 0.00 63 VAL A O 19
ATOM 30852 N N . ALA A 1 64 ? -13.007 17.856 -1.442 1.00 0.00 64 ALA A N 19
ATOM 30853 C CA . ALA A 1 64 ? -13.077 16.458 -1.850 1.00 0.00 64 ALA A CA 19
ATOM 30854 C C . ALA A 1 64 ? -11.684 15.866 -2.025 1.00 0.00 64 ALA A C 19
ATOM 30855 O O . ALA A 1 64 ? -10.898 16.334 -2.851 1.00 0.00 64 ALA A O 19
ATOM 30862 N N . PHE A 1 65 ? -11.380 14.834 -1.244 1.00 0.00 65 PHE A N 19
ATOM 30863 C CA . PHE A 1 65 ? -10.080 14.180 -1.312 1.00 0.00 65 PHE A CA 19
ATOM 30864 C C . PHE A 1 65 ? -9.548 14.175 -2.742 1.00 0.00 65 PHE A C 19
ATOM 30865 O O . PHE A 1 65 ? -10.256 13.809 -3.679 1.00 0.00 65 PHE A O 19
ATOM 30882 N N . LYS A 1 66 ? -8.294 14.585 -2.901 1.00 0.00 66 LYS A N 19
ATOM 30883 C CA . LYS A 1 66 ? -7.663 14.630 -4.215 1.00 0.00 66 LYS A CA 19
ATOM 30884 C C . LYS A 1 66 ? -6.193 15.020 -4.101 1.00 0.00 66 LYS A C 19
ATOM 30885 O O . LYS A 1 66 ? -5.758 15.544 -3.075 1.00 0.00 66 LYS A O 19
ATOM 30904 N N . HIS A 1 67 ? -5.433 14.763 -5.160 1.00 0.00 67 HIS A N 19
ATOM 30905 C CA . HIS A 1 67 ? -4.012 15.090 -5.179 1.00 0.00 67 HIS A CA 19
ATOM 30906 C C . HIS A 1 67 ? -3.746 16.399 -4.443 1.00 0.00 67 HIS A C 19
ATOM 30907 O O . HIS A 1 67 ? -4.517 17.355 -4.527 1.00 0.00 67 HIS A O 19
ATOM 30921 N N . PRO A 1 68 ? -2.629 16.445 -3.701 1.00 0.00 68 PRO A N 19
ATOM 30922 C CA . PRO A 1 68 ? -2.236 17.632 -2.934 1.00 0.00 68 PRO A CA 19
ATOM 30923 C C . PRO A 1 68 ? -1.804 18.785 -3.833 1.00 0.00 68 PRO A C 19
ATOM 30924 O O . PRO A 1 68 ? -1.515 19.881 -3.354 1.00 0.00 68 PRO A O 19
ATOM 30935 N N . GLU A 1 69 ? -1.764 18.530 -5.137 1.00 0.00 69 GLU A N 19
ATOM 30936 C CA . GLU A 1 69 ? -1.366 19.549 -6.101 1.00 0.00 69 GLU A CA 19
ATOM 30937 C C . GLU A 1 69 ? -2.574 20.357 -6.568 1.00 0.00 69 GLU A C 19
ATOM 30938 O O . GLU A 1 69 ? -2.445 21.516 -6.959 1.00 0.00 69 GLU A O 19
ATOM 30950 N N . ASN A 1 70 ? -3.747 19.735 -6.524 1.00 0.00 70 ASN A N 19
ATOM 30951 C CA . ASN A 1 70 ? -4.979 20.394 -6.943 1.00 0.00 70 ASN A CA 19
ATOM 30952 C C . ASN A 1 70 ? -5.464 21.370 -5.875 1.00 0.00 70 ASN A C 19
ATOM 30953 O O . ASN A 1 70 ? -6.268 22.261 -6.151 1.00 0.00 70 ASN A O 19
ATOM 30964 N N . TYR A 1 71 ? -4.970 21.196 -4.654 1.00 0.00 71 TYR A N 19
ATOM 30965 C CA . TYR A 1 71 ? -5.353 22.059 -3.544 1.00 0.00 71 TYR A CA 19
ATOM 30966 C C . TYR A 1 71 ? -4.566 23.365 -3.572 1.00 0.00 71 TYR A C 19
ATOM 30967 O O . TYR A 1 71 ? -3.357 23.380 -3.340 1.00 0.00 71 TYR A O 19
ATOM 30985 N N . ASP A 1 72 ? -5.261 24.461 -3.857 1.00 0.00 72 ASP A N 19
ATOM 30986 C CA . ASP A 1 72 ? -4.629 25.775 -3.913 1.00 0.00 72 ASP A CA 19
ATOM 30987 C C . ASP A 1 72 ? -3.654 25.959 -2.755 1.00 0.00 72 ASP A C 19
ATOM 30988 O O . ASP A 1 72 ? -3.884 25.464 -1.651 1.00 0.00 72 ASP A O 19
ATOM 30997 N N . LEU A 1 73 ? -2.564 26.673 -3.014 1.00 0.00 73 LEU A N 19
ATOM 30998 C CA . LEU A 1 73 ? -1.552 26.921 -1.993 1.00 0.00 73 LEU A CA 19
ATOM 30999 C C . LEU A 1 73 ? -2.199 27.174 -0.635 1.00 0.00 73 LEU A C 19
ATOM 31000 O O . LEU A 1 73 ? -1.787 26.606 0.376 1.00 0.00 73 LEU A O 19
ATOM 31016 N N . ALA A 1 74 ? -3.218 28.028 -0.620 1.00 0.00 74 ALA A N 19
ATOM 31017 C CA . ALA A 1 74 ? -3.925 28.352 0.613 1.00 0.00 74 ALA A CA 19
ATOM 31018 C C . ALA A 1 74 ? -4.496 27.097 1.265 1.00 0.00 74 ALA A C 19
ATOM 31019 O O . ALA A 1 74 ? -4.342 26.885 2.467 1.00 0.00 74 ALA A O 19
ATOM 31026 N N . THR A 1 75 ? -5.156 26.267 0.463 1.00 0.00 75 THR A N 19
ATOM 31027 C CA . THR A 1 75 ? -5.752 25.034 0.962 1.00 0.00 75 THR A CA 19
ATOM 31028 C C . THR A 1 75 ? -4.684 24.085 1.495 1.00 0.00 75 THR A C 19
ATOM 31029 O O . THR A 1 75 ? -4.837 23.502 2.569 1.00 0.00 75 THR A O 19
ATOM 31040 N N . LEU A 1 76 ? -3.603 23.933 0.737 1.00 0.00 76 LEU A N 19
ATOM 31041 C CA . LEU A 1 76 ? -2.508 23.054 1.134 1.00 0.00 76 LEU A CA 19
ATOM 31042 C C . LEU A 1 76 ? -2.093 23.318 2.577 1.00 0.00 76 LEU A C 19
ATOM 31043 O O . LEU A 1 76 ? -2.037 22.402 3.396 1.00 0.00 76 LEU A O 19
ATOM 31059 N N . LYS A 1 77 ? -1.805 24.579 2.882 1.00 0.00 77 LYS A N 19
ATOM 31060 C CA . LYS A 1 77 ? -1.398 24.967 4.228 1.00 0.00 77 LYS A CA 19
ATOM 31061 C C . LYS A 1 77 ? -2.355 24.399 5.271 1.00 0.00 77 LYS A C 19
ATOM 31062 O O . LYS A 1 77 ? -1.926 23.856 6.290 1.00 0.00 77 LYS A O 19
ATOM 31081 N N . TRP A 1 78 ? -3.650 24.525 5.009 1.00 0.00 78 TRP A N 19
ATOM 31082 C CA . TRP A 1 78 ? -4.668 24.022 5.926 1.00 0.00 78 TRP A CA 19
ATOM 31083 C C . TRP A 1 78 ? -4.444 22.545 6.230 1.00 0.00 78 TRP A C 19
ATOM 31084 O O . TRP A 1 78 ? -4.178 22.170 7.373 1.00 0.00 78 TRP A O 19
ATOM 31105 N N . ILE A 1 79 ? -4.553 21.711 5.201 1.00 0.00 79 ILE A N 19
ATOM 31106 C CA . ILE A 1 79 ? -4.361 20.275 5.359 1.00 0.00 79 ILE A CA 19
ATOM 31107 C C . ILE A 1 79 ? -3.203 19.976 6.305 1.00 0.00 79 ILE A C 19
ATOM 31108 O O . ILE A 1 79 ? -3.339 19.188 7.243 1.00 0.00 79 ILE A O 19
ATOM 31124 N N . LEU A 1 80 ? -2.063 20.610 6.055 1.00 0.00 80 LEU A N 19
ATOM 31125 C CA . LEU A 1 80 ? -0.880 20.413 6.886 1.00 0.00 80 LEU A CA 19
ATOM 31126 C C . LEU A 1 80 ? -1.142 20.859 8.321 1.00 0.00 80 LEU A C 19
ATOM 31127 O O . LEU A 1 80 ? -0.645 20.252 9.270 1.00 0.00 80 LEU A O 19
ATOM 31143 N N . GLU A 1 81 ? -1.929 21.919 8.472 1.00 0.00 81 GLU A N 19
ATOM 31144 C CA . GLU A 1 81 ? -2.258 22.443 9.792 1.00 0.00 81 GLU A CA 19
ATOM 31145 C C . GLU A 1 81 ? -3.085 21.437 10.586 1.00 0.00 81 GLU A C 19
ATOM 31146 O O . GLU A 1 81 ? -2.722 21.060 11.700 1.00 0.00 81 GLU A O 19
ATOM 31158 N N . ASN A 1 82 ? -4.199 21.005 10.005 1.00 0.00 82 ASN A N 19
ATOM 31159 C CA . ASN A 1 82 ? -5.079 20.042 10.659 1.00 0.00 82 ASN A CA 19
ATOM 31160 C C . ASN A 1 82 ? -4.812 18.629 10.150 1.00 0.00 82 ASN A C 19
ATOM 31161 O O . ASN A 1 82 ? -5.741 17.851 9.928 1.00 0.00 82 ASN A O 19
ATOM 31172 N N . LYS A 1 83 ? -3.538 18.303 9.969 1.00 0.00 83 LYS A N 19
ATOM 31173 C CA . LYS A 1 83 ? -3.146 16.983 9.488 1.00 0.00 83 LYS A CA 19
ATOM 31174 C C . LYS A 1 83 ? -3.104 15.977 10.634 1.00 0.00 83 LYS A C 19
ATOM 31175 O O . LYS A 1 83 ? -3.687 14.897 10.546 1.00 0.00 83 LYS A O 19
ATOM 31194 N N . ALA A 1 84 ? -2.413 16.341 11.710 1.00 0.00 84 ALA A N 19
ATOM 31195 C CA . ALA A 1 84 ? -2.298 15.471 12.874 1.00 0.00 84 ALA A CA 19
ATOM 31196 C C . ALA A 1 84 ? -3.582 14.679 13.096 1.00 0.00 84 ALA A C 19
ATOM 31197 O O . ALA A 1 84 ? -3.544 13.510 13.476 1.00 0.00 84 ALA A O 19
ATOM 31204 N N . GLY A 1 85 ? -4.720 15.324 12.857 1.00 0.00 85 GLY A N 19
ATOM 31205 C CA . GLY A 1 85 ? -5.999 14.664 13.036 1.00 0.00 85 GLY A CA 19
ATOM 31206 C C . GLY A 1 85 ? -6.383 13.808 11.845 1.00 0.00 85 GLY A C 19
ATOM 31207 O O . GLY A 1 85 ? -6.939 12.722 12.007 1.00 0.00 85 GLY A O 19
ATOM 31211 N N . ILE A 1 86 ? -6.087 14.300 10.646 1.00 0.00 86 ILE A N 19
ATOM 31212 C CA . ILE A 1 86 ? -6.406 13.573 9.424 1.00 0.00 86 ILE A CA 19
ATOM 31213 C C . ILE A 1 86 ? -6.191 12.074 9.604 1.00 0.00 86 ILE A C 19
ATOM 31214 O O . ILE A 1 86 ? -5.106 11.633 9.982 1.00 0.00 86 ILE A O 19
ATOM 31230 N N . SER A 1 87 ? -7.233 11.296 9.328 1.00 0.00 87 SER A N 19
ATOM 31231 C CA . SER A 1 87 ? -7.161 9.845 9.462 1.00 0.00 87 SER A CA 19
ATOM 31232 C C . SER A 1 87 ? -7.590 9.159 8.168 1.00 0.00 87 SER A C 19
ATOM 31233 O O . SER A 1 87 ? -8.108 9.800 7.253 1.00 0.00 87 SER A O 19
ATOM 31241 N N . PHE A 1 88 ? -7.370 7.850 8.100 1.00 0.00 88 PHE A N 19
ATOM 31242 C CA . PHE A 1 88 ? -7.734 7.075 6.919 1.00 0.00 88 PHE A CA 19
ATOM 31243 C C . PHE A 1 88 ? -8.484 5.806 7.311 1.00 0.00 88 PHE A C 19
ATOM 31244 O O . PHE A 1 88 ? -8.003 5.012 8.120 1.00 0.00 88 PHE A O 19
ATOM 31261 N N . ILE A 1 89 ? -9.667 5.623 6.734 1.00 0.00 89 ILE A N 19
ATOM 31262 C CA . ILE A 1 89 ? -10.484 4.451 7.022 1.00 0.00 89 ILE A CA 19
ATOM 31263 C C . ILE A 1 89 ? -10.524 3.502 5.829 1.00 0.00 89 ILE A C 19
ATOM 31264 O O . ILE A 1 89 ? -11.092 3.825 4.785 1.00 0.00 89 ILE A O 19
ATOM 31280 N N . ILE A 1 90 ? -9.921 2.330 5.992 1.00 0.00 90 ILE A N 19
ATOM 31281 C CA . ILE A 1 90 ? -9.891 1.332 4.929 1.00 0.00 90 ILE A CA 19
ATOM 31282 C C . ILE A 1 90 ? -11.159 0.485 4.934 1.00 0.00 90 ILE A C 19
ATOM 31283 O O . ILE A 1 90 ? -11.397 -0.291 5.858 1.00 0.00 90 ILE A O 19
ATOM 31299 N N . LYS A 1 91 ? -11.971 0.640 3.892 1.00 0.00 91 LYS A N 19
ATOM 31300 C CA . LYS A 1 91 ? -13.214 -0.111 3.774 1.00 0.00 91 LYS A CA 19
ATOM 31301 C C . LYS A 1 91 ? -12.993 -1.410 3.004 1.00 0.00 91 LYS A C 19
ATOM 31302 O O . LYS A 1 91 ? -13.694 -2.399 3.223 1.00 0.00 91 LYS A O 19
ATOM 31321 N N . ARG A 1 92 ? -12.015 -1.401 2.104 1.00 0.00 92 ARG A N 19
ATOM 31322 C CA . ARG A 1 92 ? -11.701 -2.578 1.304 1.00 0.00 92 ARG A CA 19
ATOM 31323 C C . ARG A 1 92 ? -10.535 -2.300 0.362 1.00 0.00 92 ARG A C 19
ATOM 31324 O O . ARG A 1 92 ? -10.507 -1.299 -0.355 1.00 0.00 92 ARG A O 19
ATOM 31345 N N . PRO A 1 93 ? -9.545 -3.206 0.361 1.00 0.00 93 PRO A N 19
ATOM 31346 C CA . PRO A 1 93 ? -8.357 -3.081 -0.488 1.00 0.00 93 PRO A CA 19
ATOM 31347 C C . PRO A 1 93 ? -8.675 -3.283 -1.965 1.00 0.00 93 PRO A C 19
ATOM 31348 O O . PRO A 1 93 ? -9.284 -4.283 -2.347 1.00 0.00 93 PRO A O 19
ATOM 31359 N N . PHE A 1 94 ? -8.261 -2.330 -2.791 1.00 0.00 94 PHE A N 19
ATOM 31360 C CA . PHE A 1 94 ? -8.504 -2.403 -4.227 1.00 0.00 94 PHE A CA 19
ATOM 31361 C C . PHE A 1 94 ? -8.192 -3.799 -4.760 1.00 0.00 94 PHE A C 19
ATOM 31362 O O . PHE A 1 94 ? -7.608 -4.627 -4.060 1.00 0.00 94 PHE A O 19
ATOM 31379 N N . LEU A 1 95 ? -8.589 -4.053 -6.003 1.00 0.00 95 LEU A N 19
ATOM 31380 C CA . LEU A 1 95 ? -8.354 -5.349 -6.630 1.00 0.00 95 LEU A CA 19
ATOM 31381 C C . LEU A 1 95 ? -7.320 -5.235 -7.746 1.00 0.00 95 LEU A C 19
ATOM 31382 O O . LEU A 1 95 ? -7.414 -4.355 -8.603 1.00 0.00 95 LEU A O 19
ATOM 31398 N N . GLU A 1 96 ? -6.338 -6.129 -7.731 1.00 0.00 96 GLU A N 19
ATOM 31399 C CA . GLU A 1 96 ? -5.288 -6.128 -8.743 1.00 0.00 96 GLU A CA 19
ATOM 31400 C C . GLU A 1 96 ? -4.766 -7.541 -8.986 1.00 0.00 96 GLU A C 19
ATOM 31401 O O . GLU A 1 96 ? -4.630 -8.347 -8.065 1.00 0.00 96 GLU A O 19
ATOM 31413 N N . PRO A 1 97 ? -4.465 -7.849 -10.256 1.00 0.00 97 PRO A N 19
ATOM 31414 C CA . PRO A 1 97 ? -3.953 -9.165 -10.651 1.00 0.00 97 PRO A CA 19
ATOM 31415 C C . PRO A 1 97 ? -2.532 -9.407 -10.153 1.00 0.00 97 PRO A C 19
ATOM 31416 O O . PRO A 1 97 ? -1.993 -8.620 -9.377 1.00 0.00 97 PRO A O 19
ATOM 31427 N N . LYS A 1 98 ? -1.930 -10.503 -10.606 1.00 0.00 98 LYS A N 19
ATOM 31428 C CA . LYS A 1 98 ? -0.571 -10.849 -10.208 1.00 0.00 98 LYS A CA 19
ATOM 31429 C C . LYS A 1 98 ? 0.425 -9.812 -10.715 1.00 0.00 98 LYS A C 19
ATOM 31430 O O . LYS A 1 98 ? 0.407 -9.439 -11.888 1.00 0.00 98 LYS A O 19
ATOM 31449 N N . LYS A 1 99 ? 1.296 -9.349 -9.824 1.00 0.00 99 LYS A N 19
ATOM 31450 C CA . LYS A 1 99 ? 2.303 -8.356 -10.182 1.00 0.00 99 LYS A CA 19
ATOM 31451 C C . LYS A 1 99 ? 2.960 -8.703 -11.514 1.00 0.00 99 LYS A C 19
ATOM 31452 O O . LYS A 1 99 ? 3.487 -9.801 -11.690 1.00 0.00 99 LYS A O 19
ATOM 31471 N N . HIS A 1 100 ? 2.925 -7.757 -12.449 1.00 0.00 100 HIS A N 19
ATOM 31472 C CA . HIS A 1 100 ? 3.519 -7.962 -13.764 1.00 0.00 100 HIS A CA 19
ATOM 31473 C C . HIS A 1 100 ? 4.197 -6.689 -14.259 1.00 0.00 100 HIS A C 19
ATOM 31474 O O . HIS A 1 100 ? 3.565 -5.637 -14.364 1.00 0.00 100 HIS A O 19
ATOM 31488 N N . VAL A 1 101 ? 5.487 -6.789 -14.562 1.00 0.00 101 VAL A N 19
ATOM 31489 C CA . VAL A 1 101 ? 6.251 -5.646 -15.045 1.00 0.00 101 VAL A CA 19
ATOM 31490 C C . VAL A 1 101 ? 5.676 -5.114 -16.352 1.00 0.00 101 VAL A C 19
ATOM 31491 O O . VAL A 1 101 ? 5.816 -5.735 -17.405 1.00 0.00 101 VAL A O 19
ATOM 31504 N N . GLY A 1 102 ? 5.025 -3.956 -16.278 1.00 0.00 102 GLY A N 19
ATOM 31505 C CA . GLY A 1 102 ? 4.437 -3.358 -17.463 1.00 0.00 102 GLY A CA 19
ATOM 31506 C C . GLY A 1 102 ? 3.379 -2.326 -17.127 1.00 0.00 102 GLY A C 19
ATOM 31507 O O . GLY A 1 102 ? 2.204 -2.659 -16.971 1.00 0.00 102 GLY A O 19
ATOM 31511 N N . GLY A 1 103 ? 3.795 -1.069 -17.015 1.00 0.00 103 GLY A N 19
ATOM 31512 C CA . GLY A 1 103 ? 2.862 -0.004 -16.694 1.00 0.00 103 GLY A CA 19
ATOM 31513 C C . GLY A 1 103 ? 3.562 1.274 -16.278 1.00 0.00 103 GLY A C 19
ATOM 31514 O O . GLY A 1 103 ? 4.389 1.269 -15.366 1.00 0.00 103 GLY A O 19
ATOM 31518 N N . SER A 1 104 ? 3.232 2.373 -16.949 1.00 0.00 104 SER A N 19
ATOM 31519 C CA . SER A 1 104 ? 3.838 3.664 -16.647 1.00 0.00 104 SER A CA 19
ATOM 31520 C C . SER A 1 104 ? 3.095 4.793 -17.356 1.00 0.00 104 SER A C 19
ATOM 31521 O O . SER A 1 104 ? 2.418 4.572 -18.358 1.00 0.00 104 SER A O 19
ATOM 31529 N N . GLY A 1 105 ? 3.227 6.005 -16.825 1.00 0.00 105 GLY A N 19
ATOM 31530 C CA . GLY A 1 105 ? 2.564 7.151 -17.419 1.00 0.00 105 GLY A CA 19
ATOM 31531 C C . GLY A 1 105 ? 2.816 8.431 -16.647 1.00 0.00 105 GLY A C 19
ATOM 31532 O O . GLY A 1 105 ? 3.588 9.293 -17.068 1.00 0.00 105 GLY A O 19
ATOM 31536 N N . PRO A 1 106 ? 2.152 8.570 -15.490 1.00 0.00 106 PRO A N 19
ATOM 31537 C CA . PRO A 1 106 ? 2.292 9.752 -14.634 1.00 0.00 106 PRO A CA 19
ATOM 31538 C C . PRO A 1 106 ? 3.662 9.829 -13.971 1.00 0.00 106 PRO A C 19
ATOM 31539 O O . PRO A 1 106 ? 3.957 10.775 -13.240 1.00 0.00 106 PRO A O 19
ATOM 31550 N N . SER A 1 107 ? 4.497 8.827 -14.229 1.00 0.00 107 SER A N 19
ATOM 31551 C CA . SER A 1 107 ? 5.836 8.780 -13.654 1.00 0.00 107 SER A CA 19
ATOM 31552 C C . SER A 1 107 ? 6.508 10.148 -13.728 1.00 0.00 107 SER A C 19
ATOM 31553 O O . SER A 1 107 ? 6.994 10.668 -12.724 1.00 0.00 107 SER A O 19
ATOM 31561 N N . SER A 1 108 ? 6.529 10.726 -14.925 1.00 0.00 108 SER A N 19
ATOM 31562 C CA . SER A 1 108 ? 7.145 12.032 -15.132 1.00 0.00 108 SER A CA 19
ATOM 31563 C C . SER A 1 108 ? 6.123 13.150 -14.942 1.00 0.00 108 SER A C 19
ATOM 31564 O O . SER A 1 108 ? 6.259 13.985 -14.050 1.00 0.00 108 SER A O 19
ATOM 31572 N N . GLY A 1 109 ? 5.099 13.157 -15.790 1.00 0.00 109 GLY A N 19
ATOM 31573 C CA . GLY A 1 109 ? 4.069 14.174 -15.700 1.00 0.00 109 GLY A CA 19
ATOM 31574 C C . GLY A 1 109 ? 3.032 13.859 -14.640 1.00 0.00 109 GLY A C 19
ATOM 31575 O O . GLY A 1 109 ? 2.782 12.694 -14.335 1.00 0.00 109 GLY A O 19
ATOM 31579 N N . GLY A 1 1 ? 3.936 40.919 -8.511 1.00 0.00 1 GLY A N 20
ATOM 31580 C CA . GLY A 1 1 ? 4.415 42.275 -8.321 1.00 0.00 1 GLY A CA 20
ATOM 31581 C C . GLY A 1 1 ? 5.573 42.616 -9.237 1.00 0.00 1 GLY A C 20
ATOM 31582 O O . GLY A 1 1 ? 5.470 43.518 -10.069 1.00 0.00 1 GLY A O 20
ATOM 31586 N N . SER A 1 2 ? 6.679 41.895 -9.085 1.00 0.00 2 SER A N 20
ATOM 31587 C CA . SER A 1 2 ? 7.863 42.129 -9.903 1.00 0.00 2 SER A CA 20
ATOM 31588 C C . SER A 1 2 ? 8.200 40.896 -10.735 1.00 0.00 2 SER A C 20
ATOM 31589 O O . SER A 1 2 ? 8.404 40.989 -11.946 1.00 0.00 2 SER A O 20
ATOM 31597 N N . SER A 1 3 ? 8.257 39.743 -10.077 1.00 0.00 3 SER A N 20
ATOM 31598 C CA . SER A 1 3 ? 8.574 38.491 -10.755 1.00 0.00 3 SER A CA 20
ATOM 31599 C C . SER A 1 3 ? 7.311 37.671 -10.999 1.00 0.00 3 SER A C 20
ATOM 31600 O O . SER A 1 3 ? 6.235 38.007 -10.507 1.00 0.00 3 SER A O 20
ATOM 31608 N N . GLY A 1 4 ? 7.453 36.591 -11.762 1.00 0.00 4 GLY A N 20
ATOM 31609 C CA . GLY A 1 4 ? 6.316 35.739 -12.058 1.00 0.00 4 GLY A CA 20
ATOM 31610 C C . GLY A 1 4 ? 6.106 35.549 -13.547 1.00 0.00 4 GLY A C 20
ATOM 31611 O O . GLY A 1 4 ? 5.888 34.431 -14.013 1.00 0.00 4 GLY A O 20
ATOM 31615 N N . SER A 1 5 ? 6.170 36.646 -14.296 1.00 0.00 5 SER A N 20
ATOM 31616 C CA . SER A 1 5 ? 5.980 36.597 -15.742 1.00 0.00 5 SER A CA 20
ATOM 31617 C C . SER A 1 5 ? 7.068 35.758 -16.404 1.00 0.00 5 SER A C 20
ATOM 31618 O O . SER A 1 5 ? 6.791 34.949 -17.290 1.00 0.00 5 SER A O 20
ATOM 31626 N N . SER A 1 6 ? 8.308 35.956 -15.968 1.00 0.00 6 SER A N 20
ATOM 31627 C CA . SER A 1 6 ? 9.439 35.222 -16.520 1.00 0.00 6 SER A CA 20
ATOM 31628 C C . SER A 1 6 ? 10.468 34.913 -15.437 1.00 0.00 6 SER A C 20
ATOM 31629 O O . SER A 1 6 ? 10.800 35.769 -14.617 1.00 0.00 6 SER A O 20
ATOM 31637 N N . GLY A 1 7 ? 10.970 33.681 -15.440 1.00 0.00 7 GLY A N 20
ATOM 31638 C CA . GLY A 1 7 ? 11.955 33.280 -14.453 1.00 0.00 7 GLY A CA 20
ATOM 31639 C C . GLY A 1 7 ? 11.327 32.620 -13.241 1.00 0.00 7 GLY A C 20
ATOM 31640 O O . GLY A 1 7 ? 10.103 32.553 -13.128 1.00 0.00 7 GLY A O 20
ATOM 31644 N N . MET A 1 8 ? 12.166 32.132 -12.334 1.00 0.00 8 MET A N 20
ATOM 31645 C CA . MET A 1 8 ? 11.684 31.474 -11.125 1.00 0.00 8 MET A CA 20
ATOM 31646 C C . MET A 1 8 ? 11.575 32.467 -9.972 1.00 0.00 8 MET A C 20
ATOM 31647 O O . MET A 1 8 ? 12.221 33.515 -9.981 1.00 0.00 8 MET A O 20
ATOM 31661 N N . SER A 1 9 ? 10.755 32.131 -8.982 1.00 0.00 9 SER A N 20
ATOM 31662 C CA . SER A 1 9 ? 10.559 32.995 -7.824 1.00 0.00 9 SER A CA 20
ATOM 31663 C C . SER A 1 9 ? 11.140 32.358 -6.566 1.00 0.00 9 SER A C 20
ATOM 31664 O O . SER A 1 9 ? 11.559 31.200 -6.578 1.00 0.00 9 SER A O 20
ATOM 31672 N N . VAL A 1 10 ? 11.163 33.124 -5.479 1.00 0.00 10 VAL A N 20
ATOM 31673 C CA . VAL A 1 10 ? 11.691 32.635 -4.211 1.00 0.00 10 VAL A CA 20
ATOM 31674 C C . VAL A 1 10 ? 10.676 31.749 -3.497 1.00 0.00 10 VAL A C 20
ATOM 31675 O O . VAL A 1 10 ? 11.027 30.709 -2.941 1.00 0.00 10 VAL A O 20
ATOM 31688 N N . ASP A 1 11 ? 9.415 32.170 -3.517 1.00 0.00 11 ASP A N 20
ATOM 31689 C CA . ASP A 1 11 ? 8.348 31.414 -2.873 1.00 0.00 11 ASP A CA 20
ATOM 31690 C C . ASP A 1 11 ? 7.909 30.241 -3.745 1.00 0.00 11 ASP A C 20
ATOM 31691 O O . ASP A 1 11 ? 7.209 29.340 -3.284 1.00 0.00 11 ASP A O 20
ATOM 31700 N N . ALA A 1 12 ? 8.326 30.261 -5.006 1.00 0.00 12 ALA A N 20
ATOM 31701 C CA . ALA A 1 12 ? 7.977 29.199 -5.942 1.00 0.00 12 ALA A CA 20
ATOM 31702 C C . ALA A 1 12 ? 8.292 27.826 -5.358 1.00 0.00 12 ALA A C 20
ATOM 31703 O O . ALA A 1 12 ? 7.443 26.936 -5.344 1.00 0.00 12 ALA A O 20
ATOM 31710 N N . VAL A 1 13 ? 9.520 27.661 -4.877 1.00 0.00 13 VAL A N 20
ATOM 31711 C CA . VAL A 1 13 ? 9.948 26.396 -4.291 1.00 0.00 13 VAL A CA 20
ATOM 31712 C C . VAL A 1 13 ? 9.082 26.025 -3.093 1.00 0.00 13 VAL A C 20
ATOM 31713 O O . VAL A 1 13 ? 9.036 24.865 -2.683 1.00 0.00 13 VAL A O 20
ATOM 31726 N N . GLU A 1 14 ? 8.394 27.018 -2.536 1.00 0.00 14 GLU A N 20
ATOM 31727 C CA . GLU A 1 14 ? 7.529 26.794 -1.384 1.00 0.00 14 GLU A CA 20
ATOM 31728 C C . GLU A 1 14 ? 6.282 26.011 -1.784 1.00 0.00 14 GLU A C 20
ATOM 31729 O O . GLU A 1 14 ? 5.912 25.036 -1.128 1.00 0.00 14 GLU A O 20
ATOM 31741 N N . ILE A 1 15 ? 5.639 26.443 -2.863 1.00 0.00 15 ILE A N 20
ATOM 31742 C CA . ILE A 1 15 ? 4.435 25.783 -3.350 1.00 0.00 15 ILE A CA 20
ATOM 31743 C C . ILE A 1 15 ? 4.729 24.348 -3.774 1.00 0.00 15 ILE A C 20
ATOM 31744 O O . ILE A 1 15 ? 3.882 23.465 -3.641 1.00 0.00 15 ILE A O 20
ATOM 31760 N N . GLU A 1 16 ? 5.936 24.122 -4.284 1.00 0.00 16 GLU A N 20
ATOM 31761 C CA . GLU A 1 16 ? 6.342 22.793 -4.726 1.00 0.00 16 GLU A CA 20
ATOM 31762 C C . GLU A 1 16 ? 6.678 21.903 -3.534 1.00 0.00 16 GLU A C 20
ATOM 31763 O O . GLU A 1 16 ? 6.358 20.713 -3.523 1.00 0.00 16 GLU A O 20
ATOM 31775 N N . THR A 1 17 ? 7.328 22.486 -2.532 1.00 0.00 17 THR A N 20
ATOM 31776 C CA . THR A 1 17 ? 7.710 21.746 -1.335 1.00 0.00 17 THR A CA 20
ATOM 31777 C C . THR A 1 17 ? 6.484 21.297 -0.550 1.00 0.00 17 THR A C 20
ATOM 31778 O O . THR A 1 17 ? 6.471 20.214 0.035 1.00 0.00 17 THR A O 20
ATOM 31789 N N . LEU A 1 18 ? 5.453 22.135 -0.542 1.00 0.00 18 LEU A N 20
ATOM 31790 C CA . LEU A 1 18 ? 4.219 21.824 0.170 1.00 0.00 18 LEU A CA 20
ATOM 31791 C C . LEU A 1 18 ? 3.542 20.594 -0.424 1.00 0.00 18 LEU A C 20
ATOM 31792 O O . LEU A 1 18 ? 3.065 19.723 0.304 1.00 0.00 18 LEU A O 20
ATOM 31808 N N . ARG A 1 19 ? 3.506 20.527 -1.750 1.00 0.00 19 ARG A N 20
ATOM 31809 C CA . ARG A 1 19 ? 2.888 19.402 -2.443 1.00 0.00 19 ARG A CA 20
ATOM 31810 C C . ARG A 1 19 ? 3.560 18.089 -2.054 1.00 0.00 19 ARG A C 20
ATOM 31811 O O . ARG A 1 19 ? 2.898 17.066 -1.883 1.00 0.00 19 ARG A O 20
ATOM 31832 N N . LYS A 1 20 ? 4.881 18.125 -1.914 1.00 0.00 20 LYS A N 20
ATOM 31833 C CA . LYS A 1 20 ? 5.645 16.940 -1.543 1.00 0.00 20 LYS A CA 20
ATOM 31834 C C . LYS A 1 20 ? 5.300 16.490 -0.127 1.00 0.00 20 LYS A C 20
ATOM 31835 O O . LYS A 1 20 ? 4.963 15.328 0.102 1.00 0.00 20 LYS A O 20
ATOM 31854 N N . THR A 1 21 ? 5.384 17.419 0.821 1.00 0.00 21 THR A N 20
ATOM 31855 C CA . THR A 1 21 ? 5.081 17.118 2.214 1.00 0.00 21 THR A CA 20
ATOM 31856 C C . THR A 1 21 ? 3.718 16.450 2.349 1.00 0.00 21 THR A C 20
ATOM 31857 O O . THR A 1 21 ? 3.580 15.428 3.019 1.00 0.00 21 THR A O 20
ATOM 31868 N N . VAL A 1 22 ? 2.712 17.035 1.704 1.00 0.00 22 VAL A N 20
ATOM 31869 C CA . VAL A 1 22 ? 1.359 16.495 1.751 1.00 0.00 22 VAL A CA 20
ATOM 31870 C C . VAL A 1 22 ? 1.281 15.143 1.049 1.00 0.00 22 VAL A C 20
ATOM 31871 O O . VAL A 1 22 ? 0.584 14.236 1.502 1.00 0.00 22 VAL A O 20
ATOM 31884 N N . GLU A 1 23 ? 2.004 15.017 -0.060 1.00 0.00 23 GLU A N 20
ATOM 31885 C CA . GLU A 1 23 ? 2.017 13.776 -0.824 1.00 0.00 23 GLU A CA 20
ATOM 31886 C C . GLU A 1 23 ? 2.451 12.603 0.049 1.00 0.00 23 GLU A C 20
ATOM 31887 O O . GLU A 1 23 ? 1.889 11.510 -0.034 1.00 0.00 23 GLU A O 20
ATOM 31899 N N . ASP A 1 24 ? 3.456 12.837 0.887 1.00 0.00 24 ASP A N 20
ATOM 31900 C CA . ASP A 1 24 ? 3.967 11.801 1.777 1.00 0.00 24 ASP A CA 20
ATOM 31901 C C . ASP A 1 24 ? 2.949 11.469 2.864 1.00 0.00 24 ASP A C 20
ATOM 31902 O O . ASP A 1 24 ? 2.662 10.300 3.124 1.00 0.00 24 ASP A O 20
ATOM 31911 N N . TYR A 1 25 ? 2.409 12.504 3.497 1.00 0.00 25 TYR A N 20
ATOM 31912 C CA . TYR A 1 25 ? 1.426 12.322 4.559 1.00 0.00 25 TYR A CA 20
ATOM 31913 C C . TYR A 1 25 ? 0.386 11.277 4.166 1.00 0.00 25 TYR A C 20
ATOM 31914 O O . TYR A 1 25 ? 0.272 10.228 4.802 1.00 0.00 25 TYR A O 20
ATOM 31932 N N . PHE A 1 26 ? -0.369 11.569 3.113 1.00 0.00 26 PHE A N 20
ATOM 31933 C CA . PHE A 1 26 ? -1.400 10.657 2.634 1.00 0.00 26 PHE A CA 20
ATOM 31934 C C . PHE A 1 26 ? -0.891 9.218 2.624 1.00 0.00 26 PHE A C 20
ATOM 31935 O O . PHE A 1 26 ? -1.625 8.285 2.953 1.00 0.00 26 PHE A O 20
ATOM 31952 N N . CYS A 1 27 ? 0.370 9.046 2.244 1.00 0.00 27 CYS A N 20
ATOM 31953 C CA . CYS A 1 27 ? 0.978 7.721 2.189 1.00 0.00 27 CYS A CA 20
ATOM 31954 C C . CYS A 1 27 ? 1.084 7.114 3.584 1.00 0.00 27 CYS A C 20
ATOM 31955 O O . CYS A 1 27 ? 0.748 5.948 3.792 1.00 0.00 27 CYS A O 20
ATOM 31963 N N . PHE A 1 28 ? 1.554 7.911 4.538 1.00 0.00 28 PHE A N 20
ATOM 31964 C CA . PHE A 1 28 ? 1.706 7.452 5.913 1.00 0.00 28 PHE A CA 20
ATOM 31965 C C . PHE A 1 28 ? 0.379 6.937 6.465 1.00 0.00 28 PHE A C 20
ATOM 31966 O O . PHE A 1 28 ? 0.273 5.783 6.882 1.00 0.00 28 PHE A O 20
ATOM 31983 N N . CYS A 1 29 ? -0.629 7.802 6.465 1.00 0.00 29 CYS A N 20
ATOM 31984 C CA . CYS A 1 29 ? -1.949 7.438 6.967 1.00 0.00 29 CYS A CA 20
ATOM 31985 C C . CYS A 1 29 ? -2.465 6.179 6.275 1.00 0.00 29 CYS A C 20
ATOM 31986 O O . CYS A 1 29 ? -3.059 5.308 6.910 1.00 0.00 29 CYS A O 20
ATOM 31994 N N . TYR A 1 30 ? -2.235 6.092 4.969 1.00 0.00 30 TYR A N 20
ATOM 31995 C CA . TYR A 1 30 ? -2.680 4.944 4.190 1.00 0.00 30 TYR A CA 20
ATOM 31996 C C . TYR A 1 30 ? -1.968 3.672 4.639 1.00 0.00 30 TYR A C 20
ATOM 31997 O O . TYR A 1 30 ? -2.590 2.755 5.176 1.00 0.00 30 TYR A O 20
ATOM 32015 N N . GLY A 1 31 ? -0.659 3.624 4.417 1.00 0.00 31 GLY A N 20
ATOM 32016 C CA . GLY A 1 31 ? 0.119 2.462 4.806 1.00 0.00 31 GLY A CA 20
ATOM 32017 C C . GLY A 1 31 ? 0.008 2.158 6.286 1.00 0.00 31 GLY A C 20
ATOM 32018 O O . GLY A 1 31 ? 0.152 1.010 6.705 1.00 0.00 31 GLY A O 20
ATOM 32022 N N . LYS A 1 32 ? -0.246 3.191 7.083 1.00 0.00 32 LYS A N 20
ATOM 32023 C CA . LYS A 1 32 ? -0.375 3.031 8.526 1.00 0.00 32 LYS A CA 20
ATOM 32024 C C . LYS A 1 32 ? -1.656 2.284 8.878 1.00 0.00 32 LYS A C 20
ATOM 32025 O O . LYS A 1 32 ? -1.660 1.418 9.753 1.00 0.00 32 LYS A O 20
ATOM 32044 N N . ALA A 1 33 ? -2.742 2.622 8.190 1.00 0.00 33 ALA A N 20
ATOM 32045 C CA . ALA A 1 33 ? -4.029 1.980 8.428 1.00 0.00 33 ALA A CA 20
ATOM 32046 C C . ALA A 1 33 ? -4.025 0.540 7.925 1.00 0.00 33 ALA A C 20
ATOM 32047 O O . ALA A 1 33 ? -4.748 -0.311 8.444 1.00 0.00 33 ALA A O 20
ATOM 32054 N N . LEU A 1 34 ? -3.207 0.274 6.913 1.00 0.00 34 LEU A N 20
ATOM 32055 C CA . LEU A 1 34 ? -3.109 -1.063 6.339 1.00 0.00 34 LEU A CA 20
ATOM 32056 C C . LEU A 1 34 ? -2.541 -2.051 7.353 1.00 0.00 34 LEU A C 20
ATOM 32057 O O . LEU A 1 34 ? -2.916 -3.223 7.372 1.00 0.00 34 LEU A O 20
ATOM 32073 N N . GLY A 1 35 ? -1.635 -1.568 8.199 1.00 0.00 35 GLY A N 20
ATOM 32074 C CA . GLY A 1 35 ? -1.031 -2.420 9.206 1.00 0.00 35 GLY A CA 20
ATOM 32075 C C . GLY A 1 35 ? 0.356 -2.890 8.812 1.00 0.00 35 GLY A C 20
ATOM 32076 O O . GLY A 1 35 ? 0.816 -3.939 9.263 1.00 0.00 35 GLY A O 20
ATOM 32080 N N . LYS A 1 36 ? 1.024 -2.113 7.967 1.00 0.00 36 LYS A N 20
ATOM 32081 C CA . LYS A 1 36 ? 2.366 -2.453 7.511 1.00 0.00 36 LYS A CA 20
ATOM 32082 C C . LYS A 1 36 ? 3.423 -1.737 8.346 1.00 0.00 36 LYS A C 20
ATOM 32083 O O . LYS A 1 36 ? 3.097 -0.977 9.258 1.00 0.00 36 LYS A O 20
ATOM 32102 N N . SER A 1 37 ? 4.690 -1.985 8.029 1.00 0.00 37 SER A N 20
ATOM 32103 C CA . SER A 1 37 ? 5.794 -1.365 8.751 1.00 0.00 37 SER A CA 20
ATOM 32104 C C . SER A 1 37 ? 6.470 -0.296 7.898 1.00 0.00 37 SER A C 20
ATOM 32105 O O . SER A 1 37 ? 7.512 0.246 8.270 1.00 0.00 37 SER A O 20
ATOM 32113 N N . THR A 1 38 ? 5.870 0.003 6.750 1.00 0.00 38 THR A N 20
ATOM 32114 C CA . THR A 1 38 ? 6.413 1.005 5.842 1.00 0.00 38 THR A CA 20
ATOM 32115 C C . THR A 1 38 ? 5.303 1.852 5.230 1.00 0.00 38 THR A C 20
ATOM 32116 O O . THR A 1 38 ? 4.122 1.518 5.336 1.00 0.00 38 THR A O 20
ATOM 32127 N N . VAL A 1 39 ? 5.688 2.950 4.588 1.00 0.00 39 VAL A N 20
ATOM 32128 C CA . VAL A 1 39 ? 4.725 3.844 3.957 1.00 0.00 39 VAL A CA 20
ATOM 32129 C C . VAL A 1 39 ? 4.285 3.307 2.599 1.00 0.00 39 VAL A C 20
ATOM 32130 O O . VAL A 1 39 ? 5.053 2.645 1.902 1.00 0.00 39 VAL A O 20
ATOM 32143 N N . VAL A 1 40 ? 3.041 3.599 2.229 1.00 0.00 40 VAL A N 20
ATOM 32144 C CA . VAL A 1 40 ? 2.498 3.147 0.952 1.00 0.00 40 VAL A CA 20
ATOM 32145 C C . VAL A 1 40 ? 1.919 4.312 0.159 1.00 0.00 40 VAL A C 20
ATOM 32146 O O . VAL A 1 40 ? 1.207 5.164 0.690 1.00 0.00 40 VAL A O 20
ATOM 32159 N N . PRO A 1 41 ? 2.228 4.352 -1.145 1.00 0.00 41 PRO A N 20
ATOM 32160 C CA . PRO A 1 41 ? 1.748 5.407 -2.041 1.00 0.00 41 PRO A CA 20
ATOM 32161 C C . PRO A 1 41 ? 0.248 5.309 -2.300 1.00 0.00 41 PRO A C 20
ATOM 32162 O O . PRO A 1 41 ? -0.241 4.296 -2.801 1.00 0.00 41 PRO A O 20
ATOM 32173 N N . VAL A 1 42 ? -0.478 6.368 -1.958 1.00 0.00 42 VAL A N 20
ATOM 32174 C CA . VAL A 1 42 ? -1.922 6.402 -2.154 1.00 0.00 42 VAL A CA 20
ATOM 32175 C C . VAL A 1 42 ? -2.275 6.400 -3.636 1.00 0.00 42 VAL A C 20
ATOM 32176 O O . VAL A 1 42 ? -2.017 7.359 -4.364 1.00 0.00 42 VAL A O 20
ATOM 32189 N N . PRO A 1 43 ? -2.880 5.295 -4.099 1.00 0.00 43 PRO A N 20
ATOM 32190 C CA . PRO A 1 43 ? -3.283 5.141 -5.499 1.00 0.00 43 PRO A CA 20
ATOM 32191 C C . PRO A 1 43 ? -4.446 6.052 -5.872 1.00 0.00 43 PRO A C 20
ATOM 32192 O O . PRO A 1 43 ? -5.597 5.617 -5.928 1.00 0.00 43 PRO A O 20
ATOM 32203 N N . TYR A 1 44 ? -4.140 7.320 -6.127 1.00 0.00 44 TYR A N 20
ATOM 32204 C CA . TYR A 1 44 ? -5.162 8.295 -6.493 1.00 0.00 44 TYR A CA 20
ATOM 32205 C C . TYR A 1 44 ? -6.082 7.738 -7.574 1.00 0.00 44 TYR A C 20
ATOM 32206 O O . TYR A 1 44 ? -7.246 7.431 -7.317 1.00 0.00 44 TYR A O 20
ATOM 32224 N N . GLU A 1 45 ? -5.551 7.611 -8.787 1.00 0.00 45 GLU A N 20
ATOM 32225 C CA . GLU A 1 45 ? -6.325 7.092 -9.908 1.00 0.00 45 GLU A CA 20
ATOM 32226 C C . GLU A 1 45 ? -7.394 6.116 -9.426 1.00 0.00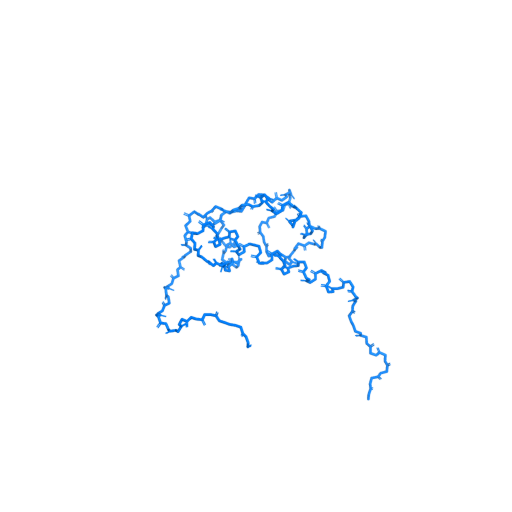 45 GLU A C 20
ATOM 32227 O O . GLU A 1 45 ? -8.587 6.330 -9.640 1.00 0.00 45 GLU A O 20
ATOM 32239 N N . LYS A 1 46 ? -6.958 5.042 -8.776 1.00 0.00 46 LYS A N 20
ATOM 32240 C CA . LYS A 1 46 ? -7.874 4.033 -8.263 1.00 0.00 46 LYS A CA 20
ATOM 32241 C C . LYS A 1 46 ? -8.845 4.640 -7.256 1.00 0.00 46 LYS A C 20
ATOM 32242 O O . LYS A 1 46 ? -10.030 4.312 -7.245 1.00 0.00 46 LYS A O 20
ATOM 32261 N N . MET A 1 47 ? -8.334 5.531 -6.411 1.00 0.00 47 MET A N 20
ATOM 32262 C CA . MET A 1 47 ? -9.157 6.187 -5.402 1.00 0.00 47 MET A CA 20
ATOM 32263 C C . MET A 1 47 ? -10.229 7.054 -6.053 1.00 0.00 47 MET A C 20
ATOM 32264 O O . MET A 1 47 ? -11.409 6.960 -5.715 1.00 0.00 47 MET A O 20
ATOM 32278 N N . LEU A 1 48 ? -9.810 7.897 -6.991 1.00 0.00 48 LEU A N 20
ATOM 32279 C CA . LEU A 1 48 ? -10.735 8.782 -7.691 1.00 0.00 48 LEU A CA 20
ATOM 32280 C C . LEU A 1 48 ? -11.920 8.001 -8.250 1.00 0.00 48 LEU A C 20
ATOM 32281 O O . LEU A 1 48 ? -13.053 8.484 -8.249 1.00 0.00 48 LEU A O 20
ATOM 32297 N N . ARG A 1 49 ? -11.651 6.788 -8.725 1.00 0.00 49 ARG A N 20
ATOM 32298 C CA . ARG A 1 49 ? -12.694 5.939 -9.287 1.00 0.00 49 ARG A CA 20
ATOM 32299 C C . ARG A 1 49 ? -13.318 5.059 -8.207 1.00 0.00 49 ARG A C 20
ATOM 32300 O O . ARG A 1 49 ? -14.475 4.654 -8.315 1.00 0.00 49 ARG A O 20
ATOM 32321 N N . ASP A 1 50 ? -12.544 4.767 -7.168 1.00 0.00 50 ASP A N 20
ATOM 32322 C CA . ASP A 1 50 ? -13.019 3.936 -6.069 1.00 0.00 50 ASP A CA 20
ATOM 32323 C C . ASP A 1 50 ? -12.635 4.543 -4.723 1.00 0.00 50 ASP A C 20
ATOM 32324 O O . ASP A 1 50 ? -11.689 4.095 -4.076 1.00 0.00 50 ASP A O 20
ATOM 32333 N N . GLN A 1 51 ? -13.376 5.566 -4.308 1.00 0.00 51 GLN A N 20
ATOM 32334 C CA . GLN A 1 51 ? -13.111 6.235 -3.040 1.00 0.00 51 GLN A CA 20
ATOM 32335 C C . GLN A 1 51 ? -13.523 5.356 -1.864 1.00 0.00 51 GLN A C 20
ATOM 32336 O O . GLN A 1 51 ? -12.825 5.287 -0.853 1.00 0.00 51 GLN A O 20
ATOM 32350 N N . SER A 1 52 ? -14.662 4.685 -2.003 1.00 0.00 52 SER A N 20
ATOM 32351 C CA . SER A 1 52 ? -15.169 3.813 -0.951 1.00 0.00 52 SER A CA 20
ATOM 32352 C C . SER A 1 52 ? -14.045 2.970 -0.355 1.00 0.00 52 SER A C 20
ATOM 32353 O O . SER A 1 52 ? -13.797 3.011 0.850 1.00 0.00 52 SER A O 20
ATOM 32361 N N . ALA A 1 53 ? -13.370 2.207 -1.207 1.00 0.00 53 ALA A N 20
ATOM 32362 C CA . ALA A 1 53 ? -12.271 1.357 -0.766 1.00 0.00 53 ALA A CA 20
ATOM 32363 C C . ALA A 1 53 ? -11.517 1.994 0.396 1.00 0.00 53 ALA A C 20
ATOM 32364 O O . ALA A 1 53 ? -11.104 1.308 1.332 1.00 0.00 53 ALA A O 20
ATOM 32371 N N . VAL A 1 54 ? -11.338 3.309 0.331 1.00 0.00 54 VAL A N 20
ATOM 32372 C CA . VAL A 1 54 ? -10.633 4.039 1.378 1.00 0.00 54 VAL A CA 20
ATOM 32373 C C . VAL A 1 54 ? -11.172 5.458 1.517 1.00 0.00 54 VAL A C 20
ATOM 32374 O O . VAL A 1 54 ? -11.127 6.246 0.572 1.00 0.00 54 VAL A O 20
ATOM 32387 N N . VAL A 1 55 ? -11.680 5.779 2.703 1.00 0.00 55 VAL A N 20
ATOM 32388 C CA . VAL A 1 55 ? -12.226 7.105 2.967 1.00 0.00 55 VAL A CA 20
ATOM 32389 C C . VAL A 1 55 ? -11.189 8.004 3.631 1.00 0.00 55 VAL A C 20
ATOM 32390 O O . VAL A 1 55 ? -10.285 7.525 4.316 1.00 0.00 55 VAL A O 20
ATOM 32403 N N . VAL A 1 56 ? -11.327 9.310 3.426 1.00 0.00 56 VAL A N 20
ATOM 32404 C CA . VAL A 1 56 ? -10.403 10.277 4.006 1.00 0.00 56 VAL A CA 20
ATOM 32405 C C . VAL A 1 56 ? -11.139 11.278 4.889 1.00 0.00 56 VAL A C 20
ATOM 32406 O O . VAL A 1 56 ? -12.078 11.939 4.445 1.00 0.00 56 VAL A O 20
ATOM 32419 N N . GLN A 1 57 ? -10.707 11.384 6.142 1.00 0.00 57 GLN A N 20
ATOM 32420 C CA . GLN A 1 57 ? -11.326 12.305 7.088 1.00 0.00 57 GLN A CA 20
ATOM 32421 C C . GLN A 1 57 ? -10.335 13.375 7.533 1.00 0.00 57 GLN A C 20
ATOM 32422 O O . GLN A 1 57 ? -9.123 13.207 7.402 1.00 0.00 57 GLN A O 20
ATOM 32436 N N . GLY A 1 58 ? -10.858 14.477 8.063 1.00 0.00 58 GLY A N 20
ATOM 32437 C CA . GLY A 1 58 ? -10.004 15.558 8.520 1.00 0.00 58 GLY A CA 20
ATOM 32438 C C . GLY A 1 58 ? -9.797 16.620 7.459 1.00 0.00 58 GLY A C 20
ATOM 32439 O O . GLY A 1 58 ? -8.959 17.508 7.615 1.00 0.00 58 GLY A O 20
ATOM 32443 N N . LEU A 1 59 ? -10.563 16.532 6.376 1.00 0.00 59 LEU A N 20
ATOM 32444 C CA . LEU A 1 59 ? -10.458 17.492 5.285 1.00 0.00 59 LEU A CA 20
ATOM 32445 C C . LEU A 1 59 ? -11.307 18.728 5.563 1.00 0.00 59 LEU A C 20
ATOM 32446 O O . LEU A 1 59 ? -12.257 18.696 6.346 1.00 0.00 59 LEU A O 20
ATOM 32462 N N . PRO A 1 60 ? -10.961 19.846 4.907 1.00 0.00 60 PRO A N 20
ATOM 32463 C CA . PRO A 1 60 ? -11.680 21.113 5.067 1.00 0.00 60 PRO A CA 20
ATOM 32464 C C . PRO A 1 60 ? -13.075 21.069 4.453 1.00 0.00 60 PRO A C 20
ATOM 32465 O O . PRO A 1 60 ? -13.577 20.000 4.107 1.00 0.00 60 PRO A O 20
ATOM 32476 N N . GLU A 1 61 ? -13.696 22.237 4.322 1.00 0.00 61 GLU A N 20
ATOM 32477 C CA . GLU A 1 61 ? -15.035 22.330 3.750 1.00 0.00 61 GLU A CA 20
ATOM 32478 C C . GLU A 1 61 ? -14.969 22.668 2.264 1.00 0.00 61 GLU A C 20
ATOM 32479 O O . GLU A 1 61 ? -13.988 23.237 1.788 1.00 0.00 61 GLU A O 20
ATOM 32491 N N . GLY A 1 62 ? -16.023 22.311 1.534 1.00 0.00 62 GLY A N 20
ATOM 32492 C CA . GLY A 1 62 ? -16.064 22.583 0.110 1.00 0.00 62 GLY A CA 20
ATOM 32493 C C . GLY A 1 62 ? -14.887 21.981 -0.631 1.00 0.00 62 GLY A C 20
ATOM 32494 O O . GLY A 1 62 ? -14.582 22.378 -1.756 1.00 0.00 62 GLY A O 20
ATOM 32498 N N . VAL A 1 63 ? -14.223 21.018 0.000 1.00 0.00 63 VAL A N 20
ATOM 32499 C CA . VAL A 1 63 ? -13.072 20.360 -0.606 1.00 0.00 63 VAL A CA 20
ATOM 32500 C C . VAL A 1 63 ? -13.406 18.926 -1.002 1.00 0.00 63 VAL A C 20
ATOM 32501 O O . VAL A 1 63 ? -14.431 18.380 -0.596 1.00 0.00 63 VAL A O 20
ATOM 32514 N N . ALA A 1 64 ? -12.531 18.320 -1.800 1.00 0.00 64 ALA A N 20
ATOM 32515 C CA . ALA A 1 64 ? -12.732 16.948 -2.250 1.00 0.00 64 ALA A CA 20
ATOM 32516 C C . ALA A 1 64 ? -11.404 16.204 -2.351 1.00 0.00 64 ALA A C 20
ATOM 32517 O O . ALA A 1 64 ? -10.563 16.526 -3.191 1.00 0.00 64 ALA A O 20
ATOM 32524 N N . PHE A 1 65 ? -11.222 15.208 -1.490 1.00 0.00 65 PHE A N 20
ATOM 32525 C CA . PHE A 1 65 ? -9.996 14.420 -1.481 1.00 0.00 65 PHE A CA 20
ATOM 32526 C C . PHE A 1 65 ? -9.443 14.258 -2.894 1.00 0.00 65 PHE A C 20
ATOM 32527 O O . PHE A 1 65 ? -10.038 13.579 -3.733 1.00 0.00 65 PHE A O 20
ATOM 32544 N N . LYS A 1 66 ? -8.302 14.887 -3.152 1.00 0.00 66 LYS A N 20
ATOM 32545 C CA . LYS A 1 66 ? -7.666 14.814 -4.463 1.00 0.00 66 LYS A CA 20
ATOM 32546 C C . LYS A 1 66 ? -6.172 15.100 -4.359 1.00 0.00 66 LYS A C 20
ATOM 32547 O O . LYS A 1 66 ? -5.647 15.331 -3.268 1.00 0.00 66 LYS A O 20
ATOM 32566 N N . HIS A 1 67 ? -5.490 15.084 -5.500 1.00 0.00 67 HIS A N 20
ATOM 32567 C CA . HIS A 1 67 ? -4.055 15.345 -5.538 1.00 0.00 67 HIS A CA 20
ATOM 32568 C C . HIS A 1 67 ? -3.712 16.606 -4.751 1.00 0.00 67 HIS A C 20
ATOM 32569 O O . HIS A 1 67 ? -4.439 17.599 -4.774 1.00 0.00 67 HIS A O 20
ATOM 32583 N N . PRO A 1 68 ? -2.578 16.568 -4.036 1.00 0.00 68 PRO A N 20
ATOM 32584 C CA . PRO A 1 68 ? -2.111 17.699 -3.229 1.00 0.00 68 PRO A CA 20
ATOM 32585 C C . PRO A 1 68 ? -1.647 18.871 -4.086 1.00 0.00 68 PRO A C 20
ATOM 32586 O O . PRO A 1 68 ? -1.350 19.948 -3.571 1.00 0.00 68 PRO A O 20
ATOM 32597 N N . GLU A 1 69 ? -1.587 18.653 -5.396 1.00 0.00 69 GLU A N 20
ATOM 32598 C CA . GLU A 1 69 ? -1.158 19.693 -6.324 1.00 0.00 69 GLU A CA 20
ATOM 32599 C C . GLU A 1 69 ? -2.353 20.487 -6.842 1.00 0.00 69 GLU A C 20
ATOM 32600 O O . GLU A 1 69 ? -2.203 21.607 -7.329 1.00 0.00 69 GLU A O 20
ATOM 32612 N N . ASN A 1 70 ? -3.540 19.898 -6.732 1.00 0.00 70 ASN A N 20
ATOM 32613 C CA . ASN A 1 70 ? -4.762 20.550 -7.189 1.00 0.00 70 ASN A CA 20
ATOM 32614 C C . ASN A 1 70 ? -5.275 21.539 -6.147 1.00 0.00 70 ASN A C 20
ATOM 32615 O O . ASN A 1 70 ? -6.100 22.401 -6.447 1.00 0.00 70 ASN A O 20
ATOM 32626 N N . TYR A 1 71 ? -4.779 21.408 -4.922 1.00 0.00 71 TYR A N 20
ATOM 32627 C CA . TYR A 1 71 ? -5.188 22.287 -3.833 1.00 0.00 71 TYR A CA 20
ATOM 32628 C C . TYR A 1 71 ? -4.375 23.579 -3.842 1.00 0.00 71 TYR A C 20
ATOM 32629 O O . TYR A 1 71 ? -3.150 23.554 -3.722 1.00 0.00 71 TYR A O 20
ATOM 32647 N N . ASP A 1 72 ? -5.066 24.704 -3.982 1.00 0.00 72 ASP A N 20
ATOM 32648 C CA . ASP A 1 72 ? -4.409 26.006 -4.004 1.00 0.00 72 ASP A CA 20
ATOM 32649 C C . ASP A 1 72 ? -3.449 26.151 -2.828 1.00 0.00 72 ASP A C 20
ATOM 32650 O O . ASP A 1 72 ? -3.720 25.665 -1.729 1.00 0.00 72 ASP A O 20
ATOM 32659 N N . LEU A 1 73 ? -2.326 26.820 -3.066 1.00 0.00 73 LEU A N 20
ATOM 32660 C CA . LEU A 1 73 ? -1.324 27.028 -2.027 1.00 0.00 73 LEU A CA 20
ATOM 32661 C C . LEU A 1 73 ? -1.986 27.275 -0.675 1.00 0.00 73 LEU A C 20
ATOM 32662 O O . LEU A 1 73 ? -1.590 26.694 0.335 1.00 0.00 73 LEU A O 20
ATOM 32678 N N . ALA A 1 74 ? -2.996 28.138 -0.664 1.00 0.00 74 ALA A N 20
ATOM 32679 C CA . ALA A 1 74 ? -3.715 28.459 0.562 1.00 0.00 74 ALA A CA 20
ATOM 32680 C C . ALA A 1 74 ? -4.280 27.200 1.211 1.00 0.00 74 ALA A C 20
ATOM 32681 O O . ALA A 1 74 ? -4.169 27.010 2.424 1.00 0.00 74 ALA A O 20
ATOM 32688 N N . THR A 1 75 ? -4.888 26.341 0.399 1.00 0.00 75 THR A N 20
ATOM 32689 C CA . THR A 1 75 ? -5.473 25.102 0.894 1.00 0.00 75 THR A CA 20
ATOM 32690 C C . THR A 1 75 ? -4.394 24.148 1.395 1.00 0.00 75 THR A C 20
ATOM 32691 O O . THR A 1 75 ? -4.478 23.628 2.509 1.00 0.00 75 THR A O 20
ATOM 32702 N N . LEU A 1 76 ? -3.381 23.919 0.566 1.00 0.00 76 LEU A N 20
ATOM 32703 C CA . LEU A 1 76 ? -2.285 23.027 0.925 1.00 0.00 76 LEU A CA 20
ATOM 32704 C C . LEU A 1 76 ? -1.843 23.259 2.367 1.00 0.00 76 LEU A C 20
ATOM 32705 O O . LEU A 1 76 ? -1.756 22.322 3.159 1.00 0.00 76 LEU A O 20
ATOM 32721 N N . LYS A 1 77 ? -1.567 24.516 2.700 1.00 0.00 77 LYS A N 20
ATOM 32722 C CA . LYS A 1 77 ? -1.138 24.874 4.047 1.00 0.00 77 LYS A CA 20
ATOM 32723 C C . LYS A 1 77 ? -2.107 24.326 5.090 1.00 0.00 77 LYS A C 20
ATOM 32724 O O . LYS A 1 77 ? -1.691 23.734 6.086 1.00 0.00 77 LYS A O 20
ATOM 32743 N N . TRP A 1 78 ? -3.398 24.526 4.855 1.00 0.00 78 TRP A N 20
ATOM 32744 C CA . TRP A 1 78 ? -4.425 24.048 5.774 1.00 0.00 78 TRP A CA 20
ATOM 32745 C C . TRP A 1 78 ? -4.237 22.568 6.080 1.00 0.00 78 TRP A C 20
ATOM 32746 O O . TRP A 1 78 ? -4.006 22.186 7.227 1.00 0.00 78 TRP A O 20
ATOM 32767 N N . ILE A 1 79 ? -4.337 21.737 5.047 1.00 0.00 79 ILE A N 20
ATOM 32768 C CA . ILE A 1 79 ? -4.176 20.297 5.207 1.00 0.00 79 ILE A CA 20
ATOM 32769 C C . ILE A 1 79 ? -3.060 19.975 6.195 1.00 0.00 79 ILE A C 20
ATOM 32770 O O . ILE A 1 79 ? -3.263 19.234 7.158 1.00 0.00 79 ILE A O 20
ATOM 32786 N N . LEU A 1 80 ? -1.881 20.536 5.951 1.00 0.00 80 LEU A N 20
ATOM 32787 C CA . LEU A 1 80 ? -0.732 20.310 6.820 1.00 0.00 80 LEU A CA 20
ATOM 32788 C C . LEU A 1 80 ? -1.027 20.772 8.244 1.00 0.00 80 LEU A C 20
ATOM 32789 O O . LEU A 1 80 ? -0.640 20.118 9.211 1.00 0.00 80 LEU A O 20
ATOM 32805 N N . GLU A 1 81 ? -1.716 21.903 8.362 1.00 0.00 81 GLU A N 20
ATOM 32806 C CA . GLU A 1 81 ? -2.064 22.451 9.669 1.00 0.00 81 GLU A CA 20
ATOM 32807 C C . GLU A 1 81 ? -2.933 21.474 10.455 1.00 0.00 81 GLU A C 20
ATOM 32808 O O . GLU A 1 81 ? -2.611 21.110 11.585 1.00 0.00 81 GLU A O 20
ATOM 32820 N N . ASN A 1 82 ? -4.037 21.052 9.847 1.00 0.00 82 ASN A N 20
ATOM 32821 C CA . ASN A 1 82 ? -4.955 20.118 10.490 1.00 0.00 82 ASN A CA 20
ATOM 32822 C C . ASN A 1 82 ? -4.726 18.698 9.984 1.00 0.00 82 ASN A C 20
ATOM 32823 O O . ASN A 1 82 ? -5.674 17.933 9.796 1.00 0.00 82 ASN A O 20
ATOM 32834 N N . LYS A 1 83 ? -3.463 18.349 9.767 1.00 0.00 83 LYS A N 20
ATOM 32835 C CA . LYS A 1 83 ? -3.108 17.019 9.284 1.00 0.00 83 LYS A CA 20
ATOM 32836 C C . LYS A 1 83 ? -3.097 16.011 10.429 1.00 0.00 83 LYS A C 20
ATOM 32837 O O . LYS A 1 83 ? -3.720 14.952 10.342 1.00 0.00 83 LYS A O 20
ATOM 32856 N N . ALA A 1 84 ? -2.388 16.346 11.501 1.00 0.00 84 ALA A N 20
ATOM 32857 C CA . ALA A 1 84 ? -2.300 15.472 12.664 1.00 0.00 84 ALA A CA 20
ATOM 32858 C C . ALA A 1 84 ? -3.632 14.779 12.933 1.00 0.00 84 ALA A C 20
ATOM 32859 O O . ALA A 1 84 ? -3.672 13.684 13.491 1.00 0.00 84 ALA A O 20
ATOM 32866 N N . GLY A 1 85 ? -4.722 15.427 12.530 1.00 0.00 85 GLY A N 20
ATOM 32867 C CA . GLY A 1 85 ? -6.041 14.858 12.736 1.00 0.00 85 GLY A CA 20
ATOM 32868 C C . GLY A 1 85 ? -6.490 13.996 11.573 1.00 0.00 85 GLY A C 20
ATOM 32869 O O . GLY A 1 85 ? -7.162 12.983 11.766 1.00 0.00 85 GLY A O 20
ATOM 32873 N N . ILE A 1 86 ? -6.118 14.398 10.363 1.00 0.00 86 ILE A N 20
ATOM 32874 C CA . ILE A 1 86 ? -6.488 13.655 9.164 1.00 0.00 86 ILE A CA 20
ATOM 32875 C C . ILE A 1 86 ? -6.313 12.155 9.373 1.00 0.00 86 ILE A C 20
ATOM 32876 O O . ILE A 1 86 ? -5.227 11.688 9.718 1.00 0.00 86 ILE A O 20
ATOM 32892 N N . SER A 1 87 ? -7.389 11.405 9.158 1.00 0.00 87 SER A N 20
ATOM 32893 C CA . SER A 1 87 ? -7.356 9.957 9.324 1.00 0.00 87 SER A CA 20
ATOM 32894 C C . SER A 1 87 ? -7.749 9.252 8.029 1.00 0.00 87 SER A C 20
ATOM 32895 O O . SER A 1 87 ? -8.235 9.881 7.089 1.00 0.00 87 SER A O 20
ATOM 32903 N N . PHE A 1 88 ? -7.534 7.942 7.986 1.00 0.00 88 PHE A N 20
ATOM 32904 C CA . PHE A 1 88 ? -7.864 7.150 6.807 1.00 0.00 88 PHE A CA 20
ATOM 32905 C C . PHE A 1 88 ? -8.556 5.849 7.202 1.00 0.00 88 PHE A C 20
ATOM 32906 O O . PHE A 1 88 ? -8.002 5.040 7.947 1.00 0.00 88 PHE A O 20
ATOM 32923 N N . ILE A 1 89 ? -9.770 5.655 6.697 1.00 0.00 89 ILE A N 20
ATOM 32924 C CA . ILE A 1 89 ? -10.537 4.452 6.996 1.00 0.00 89 ILE A CA 20
ATOM 32925 C C . ILE A 1 89 ? -10.550 3.498 5.807 1.00 0.00 89 ILE A C 20
ATOM 32926 O O . ILE A 1 89 ? -11.150 3.788 4.772 1.00 0.00 89 ILE A O 20
ATOM 32942 N N . ILE A 1 90 ? -9.884 2.359 5.963 1.00 0.00 90 ILE A N 20
ATOM 32943 C CA . ILE A 1 90 ? -9.821 1.360 4.903 1.00 0.00 90 ILE A CA 20
ATOM 32944 C C . ILE A 1 90 ? -11.053 0.462 4.919 1.00 0.00 90 ILE A C 20
ATOM 32945 O O . ILE A 1 90 ? -11.256 -0.316 5.852 1.00 0.00 90 ILE A O 20
ATOM 32961 N N . LYS A 1 91 ? -11.874 0.573 3.881 1.00 0.00 91 LYS A N 20
ATOM 32962 C CA . LYS A 1 91 ? -13.086 -0.230 3.772 1.00 0.00 91 LYS A CA 20
ATOM 32963 C C . LYS A 1 91 ? -12.818 -1.519 3.000 1.00 0.00 91 LYS A C 20
ATOM 32964 O O . LYS A 1 91 ? -13.463 -2.540 3.234 1.00 0.00 91 LYS A O 20
ATOM 32983 N N . ARG A 1 92 ? -11.860 -1.463 2.079 1.00 0.00 92 ARG A N 20
ATOM 32984 C CA . ARG A 1 92 ? -11.507 -2.625 1.274 1.00 0.00 92 ARG A CA 20
ATOM 32985 C C . ARG A 1 92 ? -10.363 -2.296 0.317 1.00 0.00 92 ARG A C 20
ATOM 32986 O O . ARG A 1 92 ? -10.359 -1.263 -0.351 1.00 0.00 92 ARG A O 20
ATOM 33007 N N . PRO A 1 93 ? -9.371 -3.196 0.251 1.00 0.00 93 PRO A N 20
ATOM 33008 C CA . PRO A 1 93 ? -8.204 -3.023 -0.619 1.00 0.00 93 PRO A CA 20
ATOM 33009 C C . PRO A 1 93 ? -8.557 -3.159 -2.097 1.00 0.00 93 PRO A C 20
ATOM 33010 O O . PRO A 1 93 ? -9.170 -4.144 -2.511 1.00 0.00 93 PRO A O 20
ATOM 33021 N N . PHE A 1 94 ? -8.169 -2.164 -2.888 1.00 0.00 94 PHE A N 20
ATOM 33022 C CA . PHE A 1 94 ? -8.446 -2.173 -4.320 1.00 0.00 94 PHE A CA 20
ATOM 33023 C C . PHE A 1 94 ? -8.110 -3.531 -4.930 1.00 0.00 94 PHE A C 20
ATOM 33024 O O . PHE A 1 94 ? -6.997 -4.036 -4.777 1.00 0.00 94 PHE A O 20
ATOM 33041 N N . LEU A 1 95 ? -9.081 -4.118 -5.622 1.00 0.00 95 LEU A N 20
ATOM 33042 C CA . LEU A 1 95 ? -8.890 -5.418 -6.256 1.00 0.00 95 LEU A CA 20
ATOM 33043 C C . LEU A 1 95 ? -9.020 -5.309 -7.772 1.00 0.00 95 LEU A C 20
ATOM 33044 O O . LEU A 1 95 ? -9.798 -4.502 -8.280 1.00 0.00 95 LEU A O 20
ATOM 33060 N N . GLU A 1 96 ? -8.255 -6.128 -8.487 1.00 0.00 96 GLU A N 20
ATOM 33061 C CA . GLU A 1 96 ? -8.289 -6.123 -9.945 1.00 0.00 96 GLU A CA 20
ATOM 33062 C C . GLU A 1 96 ? -8.261 -7.546 -10.494 1.00 0.00 96 GLU A C 20
ATOM 33063 O O . GLU A 1 96 ? -7.722 -8.467 -9.878 1.00 0.00 96 GLU A O 20
ATOM 33075 N N . PRO A 1 97 ? -8.856 -7.735 -11.681 1.00 0.00 97 PRO A N 20
ATOM 33076 C CA . PRO A 1 97 ? -8.914 -9.043 -12.340 1.00 0.00 97 PRO A CA 20
ATOM 33077 C C . PRO A 1 97 ? -7.549 -9.499 -12.842 1.00 0.00 97 PRO A C 20
ATOM 33078 O O . PRO A 1 97 ? -6.584 -8.735 -12.831 1.00 0.00 97 PRO A O 20
ATOM 33089 N N . LYS A 1 98 ? -7.474 -10.750 -13.284 1.00 0.00 98 LYS A N 20
ATOM 33090 C CA . LYS A 1 98 ? -6.228 -11.309 -13.793 1.00 0.00 98 LYS A CA 20
ATOM 33091 C C . LYS A 1 98 ? -5.169 -11.368 -12.696 1.00 0.00 98 LYS A C 20
ATOM 33092 O O . LYS A 1 98 ? -3.998 -11.071 -12.932 1.00 0.00 98 LYS A O 20
ATOM 33111 N N . LYS A 1 99 ? -5.589 -11.754 -11.496 1.00 0.00 99 LYS A N 20
ATOM 33112 C CA . LYS A 1 99 ? -4.677 -11.854 -10.362 1.00 0.00 99 LYS A CA 20
ATOM 33113 C C . LYS A 1 99 ? -3.656 -10.721 -10.383 1.00 0.00 99 LYS A C 20
ATOM 33114 O O . LYS A 1 99 ? -2.466 -10.940 -10.151 1.00 0.00 99 LYS A O 20
ATOM 33133 N N . HIS A 1 100 ? -4.128 -9.510 -10.661 1.00 0.00 100 HIS A N 20
ATOM 33134 C CA . HIS A 1 100 ? -3.255 -8.342 -10.710 1.00 0.00 100 HIS A CA 20
ATOM 33135 C C . HIS A 1 100 ? -2.144 -8.450 -9.671 1.00 0.00 100 HIS A C 20
ATOM 33136 O O . HIS A 1 100 ? -2.402 -8.709 -8.495 1.00 0.00 100 HIS A O 20
ATOM 33150 N N . VAL A 1 101 ? -0.906 -8.252 -10.112 1.00 0.00 101 VAL A N 20
ATOM 33151 C CA . VAL A 1 101 ? 0.245 -8.327 -9.220 1.00 0.00 101 VAL A CA 20
ATOM 33152 C C . VAL A 1 101 ? 0.647 -6.943 -8.722 1.00 0.00 101 VAL A C 20
ATOM 33153 O O . VAL A 1 101 ? 1.529 -6.299 -9.289 1.00 0.00 101 VAL A O 20
ATOM 33166 N N . GLY A 1 102 ? -0.008 -6.490 -7.657 1.00 0.00 102 GLY A N 20
ATOM 33167 C CA . GLY A 1 102 ? 0.295 -5.184 -7.101 1.00 0.00 102 GLY A CA 20
ATOM 33168 C C . GLY A 1 102 ? -0.451 -4.067 -7.804 1.00 0.00 102 GLY A C 20
ATOM 33169 O O . GLY A 1 102 ? -1.245 -3.357 -7.188 1.00 0.00 102 GLY A O 20
ATOM 33173 N N . GLY A 1 103 ? -0.194 -3.909 -9.098 1.00 0.00 103 GLY A N 20
ATOM 33174 C CA . GLY A 1 103 ? -0.852 -2.868 -9.865 1.00 0.00 103 GLY A CA 20
ATOM 33175 C C . GLY A 1 103 ? -0.047 -2.443 -11.077 1.00 0.00 103 GLY A C 20
ATOM 33176 O O . GLY A 1 103 ? 0.546 -3.277 -11.760 1.00 0.00 103 GLY A O 20
ATOM 33180 N N . SER A 1 104 ? -0.027 -1.141 -11.345 1.00 0.00 104 SER A N 20
ATOM 33181 C CA . SER A 1 104 ? 0.706 -0.606 -12.487 1.00 0.00 104 SER A CA 20
ATOM 33182 C C . SER A 1 104 ? 1.019 0.874 -12.287 1.00 0.00 104 SER A C 20
ATOM 33183 O O . SER A 1 104 ? 0.130 1.722 -12.348 1.00 0.00 104 SER A O 20
ATOM 33191 N N . GLY A 1 105 ? 2.292 1.175 -12.047 1.00 0.00 105 GLY A N 20
ATOM 33192 C CA . GLY A 1 105 ? 2.701 2.552 -11.842 1.00 0.00 105 GLY A CA 20
ATOM 33193 C C . GLY A 1 105 ? 4.201 2.692 -11.674 1.00 0.00 105 GLY A C 20
ATOM 33194 O O . GLY A 1 105 ? 4.915 1.717 -11.440 1.00 0.00 105 GLY A O 20
ATOM 33198 N N . PRO A 1 106 ? 4.701 3.931 -11.797 1.00 0.00 106 PRO A N 20
ATOM 33199 C CA . PRO A 1 106 ? 6.131 4.225 -11.663 1.00 0.00 106 PRO A CA 20
ATOM 33200 C C . PRO A 1 106 ? 6.624 4.061 -10.229 1.00 0.00 106 PRO A C 20
ATOM 33201 O O . PRO A 1 106 ? 5.839 4.117 -9.282 1.00 0.00 106 PRO A O 20
ATOM 33212 N N . SER A 1 107 ? 7.930 3.861 -10.076 1.00 0.00 107 SER A N 20
ATOM 33213 C CA . SER A 1 107 ? 8.527 3.686 -8.757 1.00 0.00 107 SER A CA 20
ATOM 33214 C C . SER A 1 107 ? 8.755 5.036 -8.082 1.00 0.00 107 SER A C 20
ATOM 33215 O O . SER A 1 107 ? 8.574 6.088 -8.694 1.00 0.00 107 SER A O 20
ATOM 33223 N N . SER A 1 108 ? 9.155 4.996 -6.814 1.00 0.00 108 SER A N 20
ATOM 33224 C CA . SER A 1 108 ? 9.406 6.213 -6.053 1.00 0.00 108 SER A CA 20
ATOM 33225 C C . SER A 1 108 ? 10.638 6.058 -5.169 1.00 0.00 108 SER A C 20
ATOM 33226 O O . SER A 1 108 ? 11.213 4.974 -5.070 1.00 0.00 108 SER A O 20
ATOM 33234 N N . GLY A 1 109 ? 11.041 7.151 -4.526 1.00 0.00 109 GLY A N 20
ATOM 33235 C CA . GLY A 1 109 ? 12.203 7.115 -3.658 1.00 0.00 109 GLY A CA 20
ATOM 33236 C C . GLY A 1 109 ? 12.801 8.490 -3.433 1.00 0.00 109 GLY A C 20
ATOM 33237 O O . GLY A 1 109 ? 13.859 8.621 -2.817 1.00 0.00 109 GLY A O 20
#

CATH classification: 3.90.1460.10

GO terms:
  GO:0001228 DNA-binding transcription activator activity, RNA polymerase II-specific (F, IDA)
  GO:0045944 positive regulation of transcription by RNA polymerase II (P, IDA)
  GO:0061629 RNA polymerase II-specific DNA-binding transcription factor binding (F, IPI)
  GO:0005634 nucleus (C, IDA)
  GO:0016525 negative regulation of angiogenesis (P, IDA)
  GO:0005515 protein binding (F, IPI)
  GO:0005654 nucleoplasm (C, IDA)
  GO:0016020 membrane (C, HDA)

Radius of gyration: 17.56 Å; Cα contacts (8 Å, |Δi|>4): 95; chains: 1; bounding box: 42×50×37 Å

Organism: Homo sapiens (NCBI:txid9606)

Foldseek 3Di:
DPDDPDDDDDCNVVLVVLLVVVQQLVQCLVCVQVPDPDTGGDPQVLCVVPVVQKDKDQADPPDDPHRLNVQPSVRSVVCVVSVVVIHMDGPHDDDDPPRDDPHDDDDDD